Protein 8WPE (pdb70)

Sequence (1898 aa):
MDVRCINWFESHGENRFLYLKSRCRNGETVFIRFPHYFYYVVTDEIYQSLSPPPFNARPMGKMRTIDIDETISYNLDIKDRKCSVADMWLIEEPKKRSIQNATMDEFFNISWFYISNGISPDGCYSLDEQYLTKINNGCYHCDDPRNCFAKEIPRFDIPRSYLFLDIECHFDKKFPSVFINPISHTSYCYIDLSGKRLLFTLINEEMLTEQEIQEAVDRGCLRIQSLMEMDYERELVLCSEIVLLRIAKQLLELTFDYVVTFNGHNFDLRYITNRLELLTGEKIIFRSPDKKEAVHLCIYERNQSSHKGVCGMANTTFHVNNNNGTIFFDLYSFIQKSEKLDSYKLDSISKNAFSCMGKVLNRGVREMTFIGDDTTDAKGKADTFAKVLTTGNYVTVDEDIICKVIRKDILENGFKVVLSCPTLPNDIYKLSFGKDDIDLAQMYKDYNLNIALDMARYCIHDACLCQYLWEYYGVETKTDAGAATYVLPQSMVFEYRASTIIKGPLLKLLLETKTILVRSETKQKFPYEGGKVFAPKQKMFSNNVLIFDYNSLYPNVCIFGNLSPETLVGVVVSTNRLEEEINNQLLLQKYPPPRYITVHCEPRLPNLISEIAIFDRSIEGTIPRLLRTFLAERARYKKMLKQATSSTEKAIYDSMQYTYKIVANSVYGLMGFRNSALYSYASAKSCTSIGRRMILYLESVLNGAELSNGMLRFANTLSNPFYMDDRDINPIVKTSLPIDYRFRFRSVYGDTDSVFTEIDSQDVDKSIEIAKELERLINSRVLFNNFKIEFEAVYKNLIMQSKKKYTTMKYSASSNSKSVPERINKGTSETRRDVSKFHKNMIKTYKTRLSEMLSE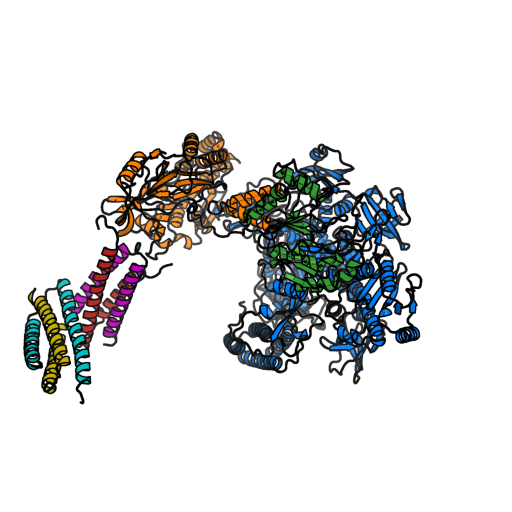GRMNSNQVCIDILRSLETDLRSEFDSRSSPLELFMLSRMHHSNYKSADNPNMYLVTEYNKNNPETIELGERYYFAYICPANVPWTKKLVNIKTYETIIDRSFKLGSNQRIFYEVYFKRLTSEIVNLLDNKVLCISFFQRMFGSRPTFYEAMTSSADLTNLKELLSLYKSLRFSDSVAIEKYNSLVEWGTSTYWKIGVQKVTNVETSISDYYDEVKNKPFNIDPGYYIFLPVYFGSVFIYSKGKNMVELGSGNSFQIPDEIRSACNKVLDSDNGIDFLRFVLLNNRWIMEDAISKYQSPVNIFKLASEYGLNIPNYLEIEIEEDTLFDDELYSIMERSFDDTFPKISISYIKLGELKRQVVDFFKFSFMYIESIKVDRIGDNIFIPSVITKSGKKILVKDVDHLIRSKVREHTFVKVKKKNTFSILYDYDGNGTETRGEVIKRIIDTIGRDYYVNGKYFSKVGIAGLKQLTNKLDINECATVDELVDEINKSGTVKRKIKNQSVFDLSRECLGYPEADFITLVNNMRFKIENCKVVNFNIENTNCLNNPSIETIYGNFNQFVSIFNTVTDVKKRLFEMNSVTISHAPYTITYHDDWEPVMSQLVEFYNEVASWLLRDETSPIPDKFFIQLKQPLRNKRVCVCGIDPYPKDGTGVPFESPNFTKKSIKEIASSISRLTGVIDYKGYNLNIIDGVIPWNYYLSCKLGETKSHAIYWDKISKLLLQHITKHVSVLYCLGKTDFSNIRAKLESPVTTIVGYHPAARDHQFEKDRSFEIINVLLELDNKTPINWAQGFIYRSDLSDLKVATDNIVKDLKKIITRISAVSTVLEDVQAAGISRQFTSMTKAITTLSDLVTEGKSKVVRKKSDLKVATDNIVKDLKKIITRISAVSTVLEDVQAAGISRQFTSMTKAITTLSDLVTEGLSDLKVATDNIVKDLKKIITRISAVSTVLEDVQAAGISRQFTSMTKAITTLSDLVTEGKSKVVRKSDLKVATDNIVKDLKKIITRISAVSTVLEDVQAAGISRQFTSMTKAITTLSDLVTEG

InterPro domains:
  IPR006133 DNA-directed DNA polymerase, family B, exonuclease domain [PF03104] (110-349)
  IPR006134 DNA-directed DNA polymerase, family B, multifunctional domain [PF00136] (489-985)
  IPR006172 DNA-directed DNA polymerase, family B [PR00106] (545-558)
  IPR006172 DNA-directed DNA polymerase, family B [PR00106] (657-669)
  IPR006172 DNA-directed DNA polymerase, family B [PR00106] (747-755)
  IPR006172 DNA-directed DNA polymerase, family B [SM00486] (249-761)
  IPR012337 Ribonuclease H-like superfamily [SSF53098] (1-509)
  IPR013617 DNA-directed DNA polymerase, family B, viral insert domain [PF08408] (350-476)
  IPR013660 DNA polymerase B exonuclease, N-terminal [PF08452] (1-22)
  IPR017964 DNA-directed DNA polymerase, family B, conserved site [PS00116] (749-757)
  IPR023211 DNA polymerase, palm domain superfamily [G3DSA:3.90.1600.10] (528-697)
  IPR023211 DNA polymerase, palm domain superfamily [G3DSA:3.90.1600.10] (730-827)
  IPR036397 Ribonuclease H superfamily [G3DSA:3.30.420.10] (162-387)
  IPR043502 DNA/RNA polymerase superfamily [SSF56672] (500-1002)
  IPR050240 DNA polymerase type-B [PTHR10322] (240-973)

Radius of gyration: 45.63 Å; Cα contacts (8 Å, |Δi|>4): 3535; chains: 7; bounding box: 114×114×117 Å

Nearest PDB structures (foldseek):
  8k8u-assembly1_A  TM=9.767E-01  e=0.000E+00  Monkeypox virus
  8hoy-assembly1_A  TM=9.072E-01  e=0.000E+00  Monkeypox virus
  8j86-assembly1_A  TM=9.464E-01  e=0.000E+00  Monkeypox virus
  8hdz-assembly1_A  TM=9.605E-01  e=0.000E+00  Monkeypox virus
  8q3r-assembly1_E  TM=9.535E-01  e=0.000E+00  Vaccinia virus Copenhagen

Foldseek 3Di:
DKKWFLWKFWDDDDFTKIKTWIAGPVFQIAMEIERQFFKWKDFPVLQVPVPDHAPDKDWLAFFWEWALDFDFDQAPPFDFTDIDGGTMMIGGHRDDDDRPPIFPNVAGSLLVVCQVLVHFSRFMAQFDCVQWDDLDPRYTYGHRSNVRRPGTDDDDDAQAWEKFKDWAWADLAPDDDLVPTATAKIWIQTQGRVRDTFTAMEGACVLADPVQVVVVVVVPEAEDEAQVRDDRNGRYHYYHRQRVLVVVLVVLQDLGQEYEYACCLVPNVQSSQSNNCVPPNDFNWAAAPSRPDIDTWDWDKDWQFAQDFVSFGFDIDTATPHRSNHLYHHVLVLCLVQPDFLASPLQRVQQVQLKFKWFWDDDDQFKTKTWGFCVRGPFQSQLLNLLLVVLDFWKAWAPPRIWGWDDWDRDPGGIITITRDHDDDDGMTMITRHDHPDFRSVCSVVPGSVNSVVVSSVRSSNSVSSVSSCLLLVLSVVLSLQSRQLVDTSSPRRPDDQQSSLSNVLVSLCSVLSYTYHHDDAFDAFDFDFFDWDKFPDQWDQFKWWKKFKDLQLLVLCQQQLLFSRQFRHKHWHLDVVSVVVNVVCCPVPDPCVQKFWFWGQDRDPSTGTIIIIGGNPRRHSLNVSLVSLVVSLVVLVVVLVVDRHVSSVSNSVSSSVVSSVSSVVSLVLCNRSPHSRPPVVSNNSSRRLLNVLQVLVQQQQAFWKAAQQWTAGPAWLADPTDGDDAHRGRGFHFPDHRHDTWHWHFRIDQRRITIIGIRDRFQAVSLVVSVRVQVRCQVHNDDDSIGMDRAWIWHGWRHLIGQFIWTWTGGSPGHRPDGTDIDTTPYLLSDQQAFQLLNVVVVVLVVVLVVVVVVVPDDLVVVVVVSLVVLVVVLVCCLPVVPDDCNRFWGKDFATCSDPDPVDLVVVQLVVCVVVRVDHRGRRRMWTKFQKDFPVDDQAQDDDPRSVRIHTDDPNDDADPRMDGPSLVSSLVSLLSVCLSSPPQPVSQVSCCVRRNDRRDHDDD/DDDPVLVVLVVLLVLCVVCVLQDAVVSLVSNQVSQVVCCVPVVDDDDHRDDDHQNDPCVQADDAPQAKFWDDFAKKKKFFAFFAFKWKQAPNQFTATHGPRHGDDADPLVSVLVVVLCVVDVQWGIWIWGCALNATETRFTHGDPDHGVVSLVSSVVSPHHYFQIDMDGGDDGDIDHQVVVVVVVCVSVDPGGGQWMWMDGPNDTHIYTYGHWDWDWAAWAAWDWDDSDPWWTAIWTAGPVGAIAHAHFVCSCLQQLDDHGGIFTWTDHPRHIYGDRHGHPPPDDSQVSQVRNCVRHHLQWAHQPRTTTGADQADQQLLCVLLVHDGDDDLPVVLVVCVVDVVSVVVLVVADLLRSLCVSRRHHDPLQVVLVVFKDADDDPQAGPDIGGHDCPSCSRSNSVSCVVRVVSSRNSSVSSVVSVVVNPD/DDKDAADDQLRIADADPLCPVLVVVLNVLCNVLVVVVVVFAWQDRSNLLRPLRHPDQQFAAEEAEEAAADLHNGPSAHLDDPVQPDQQQVLVVVLLCVVPVPPPFPGFAQPQWTRYGYYHLQSIAGNRDDCHCVVSRLVVSLSVVLSNQVRHAAYEYADCVSCVCVCVSHPDDHRYHDAHGSPDPPCSSVPDDVLVVQQVSCVVVVHDGTPRVSGTHD/DPDDDDCVVVVVVVVVVVVVVVVVVVVVVVVVVVVVVVPDDDDCPVVVVVVVVVVVVVVVVVVPPDDDD/DVVVVVVVVVVVVVVVVVVVCVVCVVPDDDVVVVVVVVVVVVVVVVVVVVVCVVPVD/DPPCPVVVVVVVVVVVVVVVVVVVVVVVVVVVVVVPDDDDCVVVVVVCVVVVVVVVVVVVVVDPD/DVVVVVVVVVVVVVVVVVVVCVVPVPDDDDPVVVVVVVVVVVVVVVVVVVVCVVPVD

Structure (mmCIF, N/CA/C/O backbone):
data_8WPE
#
_entry.id   8WPE
#
loop_
_entity.id
_entity.type
_entity.pdbx_description
1 polymer 'DNA polymerase'
2 polymer 'A22R DNA polymerase processivity factor'
3 polymer 'E4R Uracil-DNA glycosylase, DNA polymerase processivity factor'
4 polymer 'H5R late gene transcription factor'
5 polymer 'Primer DNA'
6 polymer 'Template DNA'
7 non-polymer "2',3'-DIDEOXY-THYMIDINE-5'-TRIPHOSPHATE"
8 non-polymer 'MAGNESIUM ION'
#
loop_
_atom_site.group_PDB
_atom_site.id
_atom_site.type_symbol
_atom_site.label_atom_id
_atom_site.label_alt_id
_atom_site.label_comp_id
_atom_site.label_asym_id
_atom_site.label_entity_id
_atom_site.label_seq_id
_atom_site.pdbx_PDB_ins_code
_atom_site.Cartn_x
_atom_site.Cartn_y
_atom_site.Cartn_z
_atom_site.occupancy
_atom_site.B_iso_or_equiv
_atom_site.auth_seq_id
_atom_site.auth_comp_id
_atom_site.auth_asym_id
_atom_site.auth_atom_id
_atom_site.pdbx_PDB_model_num
ATOM 1 N N . MET A 1 1 ? 76.315 79.004 181.311 1.00 0.00 1 MET A N 1
ATOM 2 C CA . MET A 1 1 ? 77.704 78.680 181.616 1.00 0.00 1 MET A CA 1
ATOM 3 C C . MET A 1 1 ? 78.602 79.870 181.281 1.00 0.00 1 MET A C 1
ATOM 4 O O . MET A 1 1 ? 78.946 80.106 180.123 1.00 0.00 1 MET A O 1
ATOM 9 N N . ASP A 1 2 ? 78.975 80.614 182.320 1.00 0.00 2 ASP A N 1
ATOM 10 C CA . ASP A 1 2 ? 79.600 81.918 182.158 1.00 0.00 2 ASP A CA 1
ATOM 11 C C . ASP A 1 2 ? 81.091 81.764 181.879 1.00 0.00 2 ASP A C 1
ATOM 12 O O . ASP A 1 2 ? 81.794 81.068 182.614 1.00 0.00 2 ASP A O 1
ATOM 17 N N . VAL A 1 3 ? 81.575 82.411 180.813 1.00 0.00 3 VAL A N 1
ATOM 18 C CA . VAL A 1 3 ? 82.997 82.441 180.494 1.00 0.00 3 VAL A CA 1
ATOM 19 C C . VAL A 1 3 ? 83.411 83.871 180.176 1.00 0.00 3 VAL A C 1
ATOM 20 O O . VAL A 1 3 ? 82.583 84.734 179.876 1.00 0.00 3 VAL A O 1
ATOM 24 N N . ARG A 1 4 ? 84.717 84.112 180.253 1.00 0.00 4 ARG A N 1
ATOM 25 C CA . ARG A 1 4 ? 85.330 85.341 179.769 1.00 0.00 4 ARG A CA 1
ATOM 26 C C . ARG A 1 4 ? 86.429 84.975 178.785 1.00 0.00 4 ARG A C 1
ATOM 27 O O . ARG A 1 4 ? 87.271 84.121 179.080 1.00 0.00 4 ARG A O 1
ATOM 35 N N . CYS A 1 5 ? 86.422 85.626 177.626 1.00 0.00 5 CYS A N 1
ATOM 36 C CA . CYS A 1 5 ? 87.362 85.299 176.562 1.00 0.00 5 CYS A CA 1
ATOM 37 C C . CYS A 1 5 ? 88.760 85.796 176.913 1.00 0.00 5 CYS A C 1
ATOM 38 O O . CYS A 1 5 ? 88.962 86.993 177.142 1.00 0.00 5 CYS A O 1
ATOM 41 N N . ILE A 1 6 ? 89.720 84.880 176.955 1.00 0.00 6 ILE A N 1
ATOM 42 C CA . ILE A 1 6 ? 91.119 85.213 177.203 1.00 0.00 6 ILE A CA 1
ATOM 43 C C . ILE A 1 6 ? 91.895 85.347 175.904 1.00 0.00 6 ILE A C 1
ATOM 44 O O . ILE A 1 6 ? 92.635 86.309 175.713 1.00 0.00 6 ILE A O 1
ATOM 49 N N . ASN A 1 7 ? 91.744 84.379 175.005 1.00 0.00 7 ASN A N 1
ATOM 50 C CA . ASN A 1 7 ? 92.490 84.373 173.756 1.00 0.00 7 ASN A CA 1
ATOM 51 C C . ASN A 1 7 ? 91.728 83.563 172.720 1.00 0.00 7 ASN A C 1
ATOM 52 O O . ASN A 1 7 ? 91.085 82.560 173.045 1.00 0.00 7 ASN A O 1
ATOM 57 N N . TRP A 1 8 ? 91.808 84.012 171.473 1.00 0.00 8 TRP A N 1
ATOM 58 C CA . TRP A 1 8 ? 91.339 83.260 170.322 1.00 0.00 8 TRP A CA 1
ATOM 59 C C . TRP A 1 8 ? 92.539 82.880 169.469 1.00 0.00 8 TRP A C 1
ATOM 60 O O . TRP A 1 8 ? 93.457 83.683 169.282 1.00 0.00 8 TRP A O 1
ATOM 71 N N . PHE A 1 9 ? 92.534 81.655 168.953 1.00 0.00 9 PHE A N 1
ATOM 72 C CA . PHE A 1 9 ? 93.721 81.136 168.291 1.00 0.00 9 PHE A CA 1
ATOM 73 C C . PHE A 1 9 ? 93.320 80.013 167.349 1.00 0.00 9 PHE A C 1
ATOM 74 O O . PHE A 1 9 ? 92.462 79.189 167.679 1.00 0.00 9 PHE A O 1
ATOM 82 N N . GLU A 1 10 ? 93.945 79.997 166.178 1.00 0.00 10 GLU A N 1
ATOM 83 C CA . GLU A 1 10 ? 93.579 79.109 165.087 1.00 0.00 10 GLU A CA 1
ATOM 84 C C . GLU A 1 10 ? 94.494 77.892 165.047 1.00 0.00 10 GLU A C 1
ATOM 85 O O . GLU A 1 10 ? 95.663 77.954 165.434 1.00 0.00 10 GLU A O 1
ATOM 91 N N . SER A 1 11 ? 93.941 76.777 164.579 1.00 0.00 11 SER A N 1
ATOM 92 C CA . SER A 1 11 ? 94.739 75.594 164.303 1.00 0.00 11 SER A CA 1
ATOM 93 C C . SER A 1 11 ? 95.370 75.707 162.923 1.00 0.00 11 SER A C 1
ATOM 94 O O . SER A 1 11 ? 94.768 76.247 161.991 1.00 0.00 11 SER A O 1
ATOM 97 N N . HIS A 1 12 ? 96.590 75.196 162.798 1.00 0.00 12 HIS A N 1
ATOM 98 C CA . HIS A 1 12 ? 97.317 75.197 161.537 1.00 0.00 12 HIS A CA 1
ATOM 99 C C . HIS A 1 12 ? 97.641 73.761 161.156 1.00 0.00 12 HIS A C 1
ATOM 100 O O . HIS A 1 12 ? 98.222 73.019 161.953 1.00 0.00 12 HIS A O 1
ATOM 107 N N . GLY A 1 13 ? 97.263 73.376 159.944 1.00 0.00 13 GLY A N 1
ATOM 108 C CA . GLY A 1 13 ? 97.428 72.012 159.492 1.00 0.00 13 GLY A CA 1
ATOM 109 C C . GLY A 1 13 ? 96.245 71.132 159.864 1.00 0.00 13 GLY A C 1
ATOM 110 O O . GLY A 1 13 ? 95.498 71.409 160.803 1.00 0.00 13 GLY A O 1
ATOM 111 N N . GLU A 1 14 ? 96.104 70.044 159.103 1.00 0.00 14 GLU A N 1
ATOM 112 C CA . GLU A 1 14 ? 95.003 69.060 159.176 1.00 0.00 14 GLU A CA 1
ATOM 113 C C . GLU A 1 14 ? 93.692 69.819 158.971 1.00 0.00 14 GLU A C 1
ATOM 114 O O . GLU A 1 14 ? 93.586 70.595 158.008 1.00 0.00 14 GLU A O 1
ATOM 120 N N . ASN A 1 15 ? 92.689 69.638 159.825 1.00 0.00 15 ASN A N 1
ATOM 121 C CA . ASN A 1 15 ? 91.455 70.401 159.717 1.00 0.00 15 ASN A CA 1
ATOM 122 C C . ASN A 1 15 ? 91.663 71.814 160.245 1.00 0.00 15 ASN A C 1
ATOM 123 O O . ASN A 1 15 ? 92.274 72.015 161.298 1.00 0.00 15 ASN A O 1
ATOM 128 N N . ARG A 1 16 ? 91.157 72.795 159.501 1.00 0.00 16 ARG A N 1
ATOM 129 C CA . ARG A 1 16 ? 91.234 74.187 159.929 1.00 0.00 16 ARG A CA 1
ATOM 130 C C . ARG A 1 16 ? 90.255 74.409 161.073 1.00 0.00 16 ARG A C 1
ATOM 131 O O . ARG A 1 16 ? 89.037 74.335 160.884 1.00 0.00 16 ARG A O 1
ATOM 139 N N . PHE A 1 17 ? 90.784 74.672 162.264 1.00 0.00 17 PHE A N 1
ATOM 140 C CA . PHE A 1 17 ? 89.974 74.831 163.459 1.00 0.00 17 PHE A CA 1
ATOM 141 C C . PHE A 1 17 ? 90.303 76.153 164.131 1.00 0.00 17 PHE A C 1
ATOM 142 O O . PHE A 1 17 ? 91.420 76.665 164.023 1.00 0.00 17 PHE A O 1
ATOM 150 N N . LEU A 1 18 ? 89.313 76.703 164.822 1.00 0.00 18 LEU A N 1
ATOM 151 C CA . LEU A 1 18 ? 89.472 77.921 165.599 1.00 0.00 18 LEU A CA 1
ATOM 152 C C . LEU A 1 18 ? 89.136 77.618 167.048 1.00 0.00 18 LEU A C 1
ATOM 153 O O . LEU A 1 18 ? 88.129 76.964 167.332 1.00 0.00 18 LEU A O 1
ATOM 158 N N . TYR A 1 19 ? 89.977 78.091 167.956 1.00 0.00 19 TYR A N 1
ATOM 159 C CA . TYR A 1 19 ? 89.819 77.809 169.370 1.00 0.00 19 TYR A CA 1
ATOM 160 C C . TYR A 1 19 ? 89.657 79.105 170.146 1.00 0.00 19 TYR A C 1
ATOM 161 O O . TYR A 1 19 ? 90.129 80.167 169.729 1.00 0.00 19 TYR A O 1
ATOM 170 N N . LEU A 1 20 ? 88.977 79.004 171.282 1.00 0.00 20 LEU A N 1
ATOM 171 C CA . LEU A 1 20 ? 88.858 80.092 172.238 1.00 0.00 20 LEU A CA 1
ATOM 172 C C . LEU A 1 20 ? 89.426 79.629 173.569 1.00 0.00 20 LEU A C 1
ATOM 173 O O . LEU A 1 20 ? 89.042 78.572 174.075 1.00 0.00 20 LEU A O 1
ATOM 178 N N . LYS A 1 21 ? 90.337 80.417 174.131 1.00 0.00 21 LYS A N 1
ATOM 179 C CA . LYS A 1 21 ? 90.782 80.220 175.503 1.00 0.00 21 LYS A CA 1
ATOM 180 C C . LYS A 1 21 ? 89.894 81.061 176.408 1.00 0.00 21 LYS A C 1
ATOM 181 O O . LYS A 1 21 ? 89.805 82.279 176.238 1.00 0.00 21 LYS A O 1
ATOM 187 N N . SER A 1 22 ? 89.220 80.412 177.353 1.00 0.00 22 SER A N 1
ATOM 188 C CA . SER A 1 22 ? 88.270 81.106 178.208 1.00 0.00 22 SER A CA 1
ATOM 189 C C . SER A 1 22 ? 88.361 80.574 179.628 1.00 0.00 22 SER A C 1
ATOM 190 O O . SER A 1 22 ? 88.781 79.438 179.860 1.00 0.00 22 SER A O 1
ATOM 193 N N . ARG A 1 23 ? 87.966 81.417 180.579 1.00 0.00 23 ARG A N 1
ATOM 194 C CA . ARG A 1 23 ? 87.902 81.046 181.983 1.00 0.00 23 ARG A CA 1
ATOM 195 C C . ARG A 1 23 ? 86.532 81.396 182.536 1.00 0.00 23 ARG A C 1
ATOM 196 O O . ARG A 1 23 ? 85.947 82.420 182.171 1.00 0.00 23 ARG A O 1
ATOM 204 N N . CYS A 1 24 ? 86.029 80.543 183.420 1.00 0.00 24 CYS A N 1
ATOM 205 C CA . CYS A 1 24 ? 84.756 80.777 184.079 1.00 0.00 24 CYS A CA 1
ATOM 206 C C . CYS A 1 24 ? 84.975 81.629 185.329 1.00 0.00 24 CYS A C 1
ATOM 207 O O . CYS A 1 24 ? 86.057 82.176 185.555 1.00 0.00 24 CYS A O 1
ATOM 210 N N . ARG A 1 25 ? 83.934 81.754 186.153 1.00 0.00 25 ARG A N 1
ATOM 211 C CA . ARG A 1 25 ? 84.044 82.538 187.377 1.00 0.00 25 ARG A CA 1
ATOM 212 C C . ARG A 1 25 ? 84.838 81.812 188.456 1.00 0.00 25 ARG A C 1
ATOM 213 O O . ARG A 1 25 ? 85.494 82.463 189.276 1.00 0.00 25 ARG A O 1
ATOM 221 N N . ASN A 1 26 ? 84.796 80.479 188.475 1.00 0.00 26 ASN A N 1
ATOM 222 C CA . ASN A 1 26 ? 85.529 79.715 189.476 1.00 0.00 26 ASN A CA 1
ATOM 223 C C . ASN A 1 26 ? 87.011 79.572 189.153 1.00 0.00 26 ASN A C 1
ATOM 224 O O . ASN A 1 26 ? 87.777 79.141 190.019 1.00 0.00 26 ASN A O 1
ATOM 229 N N . GLY A 1 27 ? 87.431 79.919 187.938 1.00 0.00 27 GLY A N 1
ATOM 230 C CA . GLY A 1 27 ? 88.827 79.863 187.562 1.00 0.00 27 GLY A CA 1
ATOM 231 C C . GLY A 1 27 ? 89.236 78.662 186.737 1.00 0.00 27 GLY A C 1
ATOM 232 O O . GLY A 1 27 ? 90.432 78.505 186.462 1.00 0.00 27 GLY A O 1
ATOM 233 N N . GLU A 1 28 ? 88.295 77.815 186.331 1.00 0.00 28 GLU A N 1
ATOM 234 C CA . GLU A 1 28 ? 88.612 76.614 185.570 1.00 0.00 28 GLU A CA 1
ATOM 235 C C . GLU A 1 28 ? 88.613 76.967 184.085 1.00 0.00 28 GLU A C 1
ATOM 236 O O . GLU A 1 28 ? 87.617 77.480 183.564 1.00 0.00 28 GLU A O 1
ATOM 242 N N . THR A 1 29 ? 89.731 76.695 183.412 1.00 0.00 29 THR A N 1
ATOM 243 C CA . THR A 1 29 ? 89.931 77.144 182.040 1.00 0.00 29 THR A CA 1
ATOM 244 C C . THR A 1 29 ? 89.128 76.289 181.067 1.00 0.00 29 THR A C 1
ATOM 245 O O . THR A 1 29 ? 89.247 75.059 181.061 1.00 0.00 29 THR A O 1
ATOM 249 N N . VAL A 1 30 ? 88.331 76.947 180.229 1.00 0.00 30 VAL A N 1
ATOM 250 C CA . VAL A 1 30 ? 87.421 76.289 179.301 1.00 0.00 30 VAL A CA 1
ATOM 251 C C . VAL A 1 30 ? 87.850 76.634 177.881 1.00 0.00 30 VAL A C 1
ATOM 252 O O . VAL A 1 30 ? 88.020 77.811 177.547 1.00 0.00 30 VAL A O 1
ATOM 256 N N . PHE A 1 31 ? 88.033 75.609 177.053 1.00 0.00 31 PHE A N 1
ATOM 257 C CA . PHE A 1 31 ? 88.376 75.788 175.651 1.00 0.00 31 PHE A CA 1
ATOM 258 C C . PHE A 1 31 ? 87.181 75.451 174.770 1.00 0.00 31 PHE A C 1
ATOM 259 O O . PHE A 1 31 ? 86.491 74.453 174.996 1.00 0.00 31 PHE A O 1
ATOM 267 N N . ILE A 1 32 ? 86.922 76.302 173.780 1.00 0.00 32 ILE A N 1
ATOM 268 C CA . ILE A 1 32 ? 85.830 76.107 172.833 1.00 0.00 32 ILE A CA 1
ATOM 269 C C . ILE A 1 32 ? 86.426 76.041 171.434 1.00 0.00 32 ILE A C 1
ATOM 270 O O . ILE A 1 32 ? 87.044 77.009 170.975 1.00 0.00 32 ILE A O 1
ATOM 275 N N . ARG A 1 33 ? 86.224 74.917 170.753 1.00 0.00 33 ARG A N 1
ATOM 276 C CA . ARG A 1 33 ? 86.717 74.725 169.396 1.00 0.00 33 ARG A CA 1
ATOM 277 C C . ARG A 1 33 ? 85.615 75.037 168.392 1.00 0.00 33 ARG A C 1
ATOM 278 O O . ARG A 1 33 ? 84.458 74.650 168.583 1.00 0.00 33 ARG A O 1
ATOM 286 N N . PHE A 1 34 ? 85.981 75.741 167.323 1.00 0.00 34 PHE A N 1
ATOM 287 C CA . PHE A 1 34 ? 85.057 76.095 166.263 1.00 0.00 34 PHE A CA 1
ATOM 288 C C . PHE A 1 34 ? 85.536 75.545 164.927 1.00 0.00 34 PHE A C 1
ATOM 289 O O . PHE A 1 34 ? 86.744 75.456 164.687 1.00 0.00 34 PHE A O 1
ATOM 297 N N . PRO A 1 35 ? 84.618 75.174 164.035 1.00 0.00 35 PRO A N 1
ATOM 298 C CA . PRO A 1 35 ? 85.022 74.892 162.656 1.00 0.00 35 PRO A CA 1
ATOM 299 C C . PRO A 1 35 ? 85.308 76.193 161.929 1.00 0.00 35 PRO A C 1
ATOM 300 O O . PRO A 1 35 ? 84.387 76.961 161.637 1.00 0.00 35 PRO A O 1
ATOM 304 N N . HIS A 1 36 ? 86.578 76.461 161.651 1.00 0.00 36 HIS A N 1
ATOM 305 C CA . HIS A 1 36 ? 86.987 77.735 161.080 1.00 0.00 36 HIS A CA 1
ATOM 306 C C . HIS A 1 36 ? 86.888 77.655 159.563 1.00 0.00 36 HIS A C 1
ATOM 307 O O . HIS A 1 36 ? 87.524 76.801 158.937 1.00 0.00 36 HIS A O 1
ATOM 314 N N . TYR A 1 37 ? 86.096 78.546 158.980 1.00 0.00 37 TYR A N 1
ATOM 315 C CA . TYR A 1 37 ? 85.790 78.527 157.561 1.00 0.00 37 TYR A CA 1
ATOM 316 C C . TYR A 1 37 ? 86.504 79.657 156.836 1.00 0.00 37 TYR A C 1
ATOM 317 O O . TYR A 1 37 ? 86.959 80.628 157.441 1.00 0.00 37 TYR A O 1
ATOM 326 N N . PHE A 1 38 ? 86.604 79.503 155.520 1.00 0.00 38 PHE A N 1
ATOM 327 C CA . PHE A 1 38 ? 86.982 80.593 154.636 1.00 0.00 38 PHE A CA 1
ATOM 328 C C . PHE A 1 38 ? 85.705 81.304 154.207 1.00 0.00 38 PHE A C 1
ATOM 329 O O . PHE A 1 38 ? 84.813 80.685 153.619 1.00 0.00 38 PHE A O 1
ATOM 337 N N . TYR A 1 39 ? 85.615 82.595 154.506 1.00 0.00 39 TYR A N 1
ATOM 338 C CA . TYR A 1 39 ? 84.382 83.346 154.335 1.00 0.00 39 TYR A CA 1
ATOM 339 C C . TYR A 1 39 ? 84.442 84.163 153.053 1.00 0.00 39 TYR A C 1
ATOM 340 O O . TYR A 1 39 ? 85.407 84.899 152.822 1.00 0.00 39 TYR A O 1
ATOM 349 N N . TYR A 1 40 ? 83.409 84.030 152.224 1.00 0.00 40 TYR A N 1
ATOM 350 C CA . TYR A 1 40 ? 83.308 84.755 150.968 1.00 0.00 40 TYR A CA 1
ATOM 351 C C . TYR A 1 40 ? 81.933 85.393 150.859 1.00 0.00 40 TYR A C 1
ATOM 352 O O . TYR A 1 40 ? 80.942 84.864 151.370 1.00 0.00 40 TYR A O 1
ATOM 361 N N . VAL A 1 41 ? 81.881 86.543 150.192 1.00 0.00 41 VAL A N 1
ATOM 362 C CA . VAL A 1 41 ? 80.644 87.286 149.989 1.00 0.00 41 VAL A CA 1
ATOM 363 C C . VAL A 1 41 ? 80.401 87.406 148.495 1.00 0.00 41 VAL A C 1
ATOM 364 O O . VAL A 1 41 ? 81.225 87.972 147.767 1.00 0.00 41 VAL A O 1
ATOM 368 N N . VAL A 1 42 ? 79.266 86.878 148.042 1.00 0.00 42 VAL A N 1
ATOM 369 C CA . VAL A 1 42 ? 78.873 86.900 146.644 1.00 0.00 42 VAL A CA 1
ATOM 370 C C . VAL A 1 42 ? 77.454 87.446 146.563 1.00 0.00 42 VAL A C 1
ATOM 371 O O . VAL A 1 42 ? 76.746 87.548 147.565 1.00 0.00 42 VAL A O 1
ATOM 375 N N . THR A 1 43 ? 77.035 87.788 145.346 1.00 0.00 43 THR A N 1
ATOM 376 C CA . THR A 1 43 ? 75.675 88.257 145.116 1.00 0.00 43 THR A CA 1
ATOM 377 C C . THR A 1 43 ? 74.728 87.059 145.062 1.00 0.00 43 THR A C 1
ATOM 378 O O . THR A 1 43 ? 75.120 85.916 145.308 1.00 0.00 43 THR A O 1
ATOM 382 N N . ASP A 1 44 ? 73.460 87.311 144.733 1.00 0.00 44 ASP A N 1
ATOM 383 C CA . ASP A 1 44 ? 72.471 86.237 144.722 1.00 0.00 44 ASP A CA 1
ATOM 384 C C . ASP A 1 44 ? 72.683 85.298 143.540 1.00 0.00 44 ASP A C 1
ATOM 385 O O . ASP A 1 44 ? 72.635 84.073 143.694 1.00 0.00 44 ASP A O 1
ATOM 390 N N . GLU A 1 45 ? 72.929 85.857 142.351 1.00 0.00 45 GLU A N 1
ATOM 391 C CA . GLU A 1 45 ? 73.121 85.032 141.159 1.00 0.00 45 GLU A CA 1
ATOM 392 C C . GLU A 1 45 ? 74.432 84.255 141.222 1.00 0.00 45 GLU A C 1
ATOM 393 O O . GLU A 1 45 ? 74.491 83.089 140.806 1.00 0.00 45 GLU A O 1
ATOM 399 N N . ILE A 1 46 ? 75.490 84.885 141.742 1.00 0.00 46 ILE A N 1
ATOM 400 C CA . ILE A 1 46 ? 76.765 84.196 141.903 1.00 0.00 46 ILE A CA 1
ATOM 401 C C . ILE A 1 46 ? 76.644 83.099 142.959 1.00 0.00 46 ILE A C 1
ATOM 402 O O . ILE A 1 46 ? 77.245 82.030 142.816 1.00 0.00 46 ILE A O 1
ATOM 407 N N . TYR A 1 47 ? 75.840 83.322 144.006 1.00 0.00 47 TYR A N 1
ATOM 408 C CA . TYR A 1 47 ? 75.557 82.255 144.967 1.00 0.00 47 TYR A CA 1
ATOM 409 C C . TYR A 1 47 ? 74.775 81.115 144.321 1.00 0.00 47 TYR A C 1
ATOM 410 O O . TYR A 1 47 ? 75.008 79.941 144.632 1.00 0.00 47 TYR A O 1
ATOM 419 N N . GLN A 1 48 ? 73.843 81.441 143.419 1.00 0.00 48 GLN A N 1
ATOM 420 C CA . GLN A 1 48 ? 73.119 80.397 142.702 1.00 0.00 48 GLN A CA 1
ATOM 421 C C . GLN A 1 48 ? 74.009 79.635 141.724 1.00 0.00 48 GLN A C 1
ATOM 422 O O . GLN A 1 48 ? 73.693 78.489 141.389 1.00 0.00 48 GLN A O 1
ATOM 428 N N . SER A 1 49 ? 75.106 80.234 141.261 1.00 0.00 49 SER A N 1
ATOM 429 C CA . SER A 1 49 ? 76.028 79.568 140.338 1.00 0.00 49 SER A CA 1
ATOM 430 C C . SER A 1 49 ? 77.439 79.567 140.930 1.00 0.00 49 SER A C 1
ATOM 431 O O . SER A 1 49 ? 78.256 80.435 140.618 1.00 0.00 49 SER A O 1
ATOM 434 N N . LEU A 1 50 ? 77.729 78.568 141.770 1.00 0.00 50 LEU A N 1
ATOM 435 C CA . LEU A 1 50 ? 79.057 78.396 142.354 1.00 0.00 50 LEU A CA 1
ATOM 436 C C . LEU A 1 50 ? 79.720 77.085 141.951 1.00 0.00 50 LEU A C 1
ATOM 437 O O . LEU A 1 50 ? 80.780 76.755 142.490 1.00 0.00 50 LEU A O 1
ATOM 442 N N . SER A 1 51 ? 79.142 76.351 140.996 1.00 0.00 51 SER A N 1
ATOM 443 C CA . SER A 1 51 ? 79.505 75.035 140.454 1.00 0.00 51 SER A CA 1
ATOM 444 C C . SER A 1 51 ? 79.487 73.935 141.549 1.00 0.00 51 SER A C 1
ATOM 445 O O . SER A 1 51 ? 78.506 73.178 141.520 1.00 0.00 51 SER A O 1
ATOM 448 N N . PRO A 1 52 ? 80.420 73.729 142.510 1.00 0.00 52 PRO A N 1
ATOM 449 C CA . PRO A 1 52 ? 80.023 72.965 143.699 1.00 0.00 52 PRO A CA 1
ATOM 450 C C . PRO A 1 52 ? 79.234 73.826 144.667 1.00 0.00 52 PRO A C 1
ATOM 451 O O . PRO A 1 52 ? 79.456 75.046 144.761 1.00 0.00 52 PRO A O 1
ATOM 455 N N . PRO A 1 53 ? 78.295 73.238 145.407 1.00 0.00 53 PRO A N 1
ATOM 456 C CA . PRO A 1 53 ? 77.503 74.010 146.374 1.00 0.00 53 PRO A CA 1
ATOM 457 C C . PRO A 1 53 ? 78.325 74.362 147.601 1.00 0.00 53 PRO A C 1
ATOM 458 O O . PRO A 1 53 ? 79.327 73.693 147.898 1.00 0.00 53 PRO A O 1
ATOM 462 N N . PRO A 1 54 ? 77.948 75.411 148.331 1.00 0.00 54 PRO A N 1
ATOM 463 C CA . PRO A 1 54 ? 78.675 75.759 149.557 1.00 0.00 54 PRO A CA 1
ATOM 464 C C . PRO A 1 54 ? 78.428 74.764 150.682 1.00 0.00 54 PRO A C 1
ATOM 465 O O . PRO A 1 54 ? 77.413 74.067 150.733 1.00 0.00 54 PRO A O 1
ATOM 469 N N . PHE A 1 55 ? 79.400 74.710 151.598 1.00 0.00 55 PHE A N 1
ATOM 470 C CA . PHE A 1 55 ? 79.223 73.970 152.844 1.00 0.00 55 PHE A CA 1
ATOM 471 C C . PHE A 1 55 ? 78.188 74.623 153.750 1.00 0.00 55 PHE A C 1
ATOM 472 O O . PHE A 1 55 ? 77.343 73.933 154.332 1.00 0.00 55 PHE A O 1
ATOM 480 N N . ASN A 1 56 ? 78.228 75.945 153.875 1.00 0.00 56 ASN A N 1
ATOM 481 C CA . ASN A 1 56 ? 77.246 76.656 154.675 1.00 0.00 56 ASN A CA 1
ATOM 482 C C . ASN A 1 56 ? 77.022 78.017 154.039 1.00 0.00 56 ASN A C 1
ATOM 483 O O . ASN A 1 56 ? 77.960 78.637 153.534 1.00 0.00 56 ASN A O 1
ATOM 488 N N . ALA A 1 57 ? 75.771 78.466 154.063 1.00 0.00 57 ALA A N 1
ATOM 489 C CA . ALA A 1 57 ? 75.394 79.746 153.488 1.00 0.00 57 ALA A CA 1
ATOM 490 C C . ALA A 1 57 ? 74.491 80.480 154.464 1.00 0.00 57 ALA A C 1
ATOM 491 O O . ALA A 1 57 ? 73.590 79.882 155.058 1.00 0.00 57 ALA A O 1
ATOM 493 N N . ARG A 1 58 ? 74.741 81.775 154.626 1.00 0.00 58 ARG A N 1
ATOM 494 C CA . ARG A 1 58 ? 73.984 82.608 155.538 1.00 0.00 58 ARG A CA 1
ATOM 495 C C . ARG A 1 58 ? 73.393 83.789 154.782 1.00 0.00 58 ARG A C 1
ATOM 496 O O . ARG A 1 58 ? 74.128 84.490 154.073 1.00 0.00 58 ARG A O 1
ATOM 504 N N . PRO A 1 59 ? 72.076 84.030 154.884 1.00 0.00 59 PRO A N 1
ATOM 505 C CA . PRO A 1 59 ? 71.487 85.213 154.237 1.00 0.00 59 PRO A CA 1
ATOM 506 C C . PRO A 1 59 ? 71.973 86.508 154.863 1.00 0.00 59 PRO A C 1
ATOM 507 O O . PRO A 1 59 ? 71.706 86.795 156.034 1.00 0.00 59 PRO A O 1
ATOM 511 N N . MET A 1 60 ? 72.699 87.292 154.076 1.00 0.00 60 MET A N 1
ATOM 512 C CA . MET A 1 60 ? 73.374 88.479 154.569 1.00 0.00 60 MET A CA 1
ATOM 513 C C . MET A 1 60 ? 72.523 89.728 154.385 1.00 0.00 60 MET A C 1
ATOM 514 O O . MET A 1 60 ? 72.953 90.822 154.765 1.00 0.00 60 MET A O 1
ATOM 519 N N . GLY A 1 61 ? 71.322 89.581 153.831 1.00 0.00 61 GLY A N 1
ATOM 520 C CA . GLY A 1 61 ? 70.435 90.694 153.573 1.00 0.00 61 GLY A CA 1
ATOM 521 C C . GLY A 1 61 ? 70.699 91.355 152.234 1.00 0.00 61 GLY A C 1
ATOM 522 O O . GLY A 1 61 ? 71.698 91.104 151.554 1.00 0.00 61 GLY A O 1
ATOM 523 N N . LYS A 1 62 ? 69.770 92.225 151.849 1.00 0.00 62 LYS A N 1
ATOM 524 C CA . LYS A 1 62 ? 69.895 92.997 150.616 1.00 0.00 62 LYS A CA 1
ATOM 525 C C . LYS A 1 62 ? 70.906 94.108 150.863 1.00 0.00 62 LYS A C 1
ATOM 526 O O . LYS A 1 62 ? 70.578 95.144 151.444 1.00 0.00 62 LYS A O 1
ATOM 532 N N . MET A 1 63 ? 72.147 93.898 150.430 1.00 0.00 63 MET A N 1
ATOM 533 C CA . MET A 1 63 ? 73.232 94.805 150.771 1.00 0.00 63 MET A CA 1
ATOM 534 C C . MET A 1 63 ? 73.708 95.523 149.516 1.00 0.00 63 MET A C 1
ATOM 535 O O . MET A 1 63 ? 73.904 94.897 148.470 1.00 0.00 63 MET A O 1
ATOM 540 N N . ARG A 1 64 ? 73.887 96.835 149.629 1.00 0.00 64 ARG A N 1
ATOM 541 C CA . ARG A 1 64 ? 74.354 97.643 148.513 1.00 0.00 64 ARG A CA 1
ATOM 542 C C . ARG A 1 64 ? 75.843 97.419 148.275 1.00 0.00 64 ARG A C 1
ATOM 543 O O . ARG A 1 64 ? 76.629 97.317 149.219 1.00 0.00 64 ARG A O 1
ATOM 551 N N . THR A 1 65 ? 76.232 97.329 147.006 1.00 0.00 65 THR A N 1
ATOM 552 C CA . THR A 1 65 ? 77.636 97.248 146.616 1.00 0.00 65 THR A CA 1
ATOM 553 C C . THR A 1 65 ? 77.985 98.507 145.836 1.00 0.00 65 THR A C 1
ATOM 554 O O . THR A 1 65 ? 77.468 98.726 144.738 1.00 0.00 65 THR A O 1
ATOM 558 N N . ILE A 1 66 ? 78.865 99.326 146.403 1.00 0.00 66 ILE A N 1
ATOM 559 C CA . ILE A 1 66 ? 79.258 100.601 145.821 1.00 0.00 66 ILE A CA 1
ATOM 560 C C . ILE A 1 66 ? 80.663 100.460 145.260 1.00 0.00 66 ILE A C 1
ATOM 561 O O . ILE A 1 66 ? 81.581 100.026 145.967 1.00 0.00 66 ILE A O 1
ATOM 566 N N . ASP A 1 67 ? 80.829 100.822 143.992 1.00 0.00 67 ASP A N 1
ATOM 567 C CA . ASP A 1 67 ? 82.127 100.759 143.334 1.00 0.00 67 ASP A CA 1
ATOM 568 C C . ASP A 1 67 ? 82.919 102.008 143.700 1.00 0.00 67 ASP A C 1
ATOM 569 O O . ASP A 1 67 ? 82.638 103.098 143.193 1.00 0.00 67 ASP A O 1
ATOM 574 N N . ILE A 1 68 ? 83.902 101.859 144.583 1.00 0.00 68 ILE A N 1
ATOM 575 C CA . ILE A 1 68 ? 84.653 103.018 145.091 1.00 0.00 68 ILE A CA 1
ATOM 576 C C . ILE A 1 68 ? 85.842 103.212 144.154 1.00 0.00 68 ILE A C 1
ATOM 577 O O . ILE A 1 68 ? 86.983 102.824 144.418 1.00 0.00 68 ILE A O 1
ATOM 582 N N . ASP A 1 69 ? 85.571 103.862 143.027 1.00 0.00 69 ASP A N 1
ATOM 583 C CA . ASP A 1 69 ? 86.595 104.195 142.050 1.00 0.00 69 ASP A CA 1
ATOM 584 C C . ASP A 1 69 ? 86.577 105.696 141.821 1.00 0.00 69 ASP A C 1
ATOM 585 O O . ASP A 1 69 ? 85.520 106.275 141.553 1.00 0.00 69 ASP A O 1
ATOM 590 N N . GLU A 1 70 ? 87.744 106.320 141.929 1.00 0.00 70 GLU A N 1
ATOM 591 C CA . GLU A 1 70 ? 87.861 107.767 141.790 1.00 0.00 70 GLU A CA 1
ATOM 592 C C . GLU A 1 70 ? 88.232 108.084 140.348 1.00 0.00 70 GLU A C 1
ATOM 593 O O . GLU A 1 70 ? 89.409 108.086 139.981 1.00 0.00 70 GLU A O 1
ATOM 599 N N . THR A 1 71 ? 87.222 108.346 139.528 1.00 0.00 71 THR A N 1
ATOM 600 C CA . THR A 1 71 ? 87.413 108.784 138.153 1.00 0.00 71 THR A CA 1
ATOM 601 C C . THR A 1 71 ? 87.085 110.266 138.086 1.00 0.00 71 THR A C 1
ATOM 602 O O . THR A 1 71 ? 85.968 110.672 138.425 1.00 0.00 71 THR A O 1
ATOM 606 N N . ILE A 1 72 ? 88.059 111.071 137.662 1.00 0.00 72 ILE A N 1
ATOM 607 C CA . ILE A 1 72 ? 87.849 112.509 137.598 1.00 0.00 72 ILE A CA 1
ATOM 608 C C . ILE A 1 72 ? 86.964 112.847 136.406 1.00 0.00 72 ILE A C 1
ATOM 609 O O . ILE A 1 72 ? 87.050 112.224 135.339 1.00 0.00 72 ILE A O 1
ATOM 614 N N . SER A 1 73 ? 86.077 113.814 136.600 1.00 0.00 73 SER A N 1
ATOM 615 C CA . SER A 1 73 ? 85.196 114.299 135.553 1.00 0.00 73 SER A CA 1
ATOM 616 C C . SER A 1 73 ? 85.567 115.733 135.219 1.00 0.00 73 SER A C 1
ATOM 617 O O . SER A 1 73 ? 85.829 116.541 136.114 1.00 0.00 73 SER A O 1
ATOM 620 N N . TYR A 1 74 ? 85.609 116.046 133.930 1.00 0.00 74 TYR A N 1
ATOM 621 C CA . TYR A 1 74 ? 85.956 117.390 133.495 1.00 0.00 74 TYR A CA 1
ATOM 622 C C . TYR A 1 74 ? 84.740 118.292 133.369 1.00 0.00 74 TYR A C 1
ATOM 623 O O . TYR A 1 74 ? 84.888 119.476 133.051 1.00 0.00 74 TYR A O 1
ATOM 632 N N . ASN A 1 75 ? 83.552 117.753 133.617 1.00 0.00 75 ASN A N 1
ATOM 633 C CA . ASN A 1 75 ? 82.294 118.478 133.561 1.00 0.00 75 ASN A CA 1
ATOM 634 C C . ASN A 1 75 ? 81.388 117.940 134.665 1.00 0.00 75 ASN A C 1
ATOM 635 O O . ASN A 1 75 ? 81.772 117.040 135.417 1.00 0.00 75 ASN A O 1
ATOM 640 N N . LEU A 1 76 ? 80.176 118.487 134.777 1.00 0.00 76 LEU A N 1
ATOM 641 C CA . LEU A 1 76 ? 79.226 117.985 135.763 1.00 0.00 76 LEU A CA 1
ATOM 642 C C . LEU A 1 76 ? 78.223 117.010 135.170 1.00 0.00 76 LEU A C 1
ATOM 643 O O . LEU A 1 76 ? 77.067 116.962 135.605 1.00 0.00 76 LEU A O 1
ATOM 648 N N . ASP A 1 77 ? 78.645 116.226 134.190 1.00 0.00 77 ASP A N 1
ATOM 649 C CA . ASP A 1 77 ? 77.922 115.018 133.800 1.00 0.00 77 ASP A CA 1
ATOM 650 C C . ASP A 1 77 ? 78.496 113.803 134.516 1.00 0.00 77 ASP A C 1
ATOM 651 O O . ASP A 1 77 ? 78.886 112.820 133.885 1.00 0.00 77 ASP A O 1
ATOM 656 N N . ILE A 1 78 ? 78.577 113.872 135.846 1.00 0.00 78 ILE A N 1
ATOM 657 C CA . ILE A 1 78 ? 79.055 112.738 136.630 1.00 0.00 78 ILE A CA 1
ATOM 658 C C . ILE A 1 78 ? 77.999 111.645 136.591 1.00 0.00 78 ILE A C 1
ATOM 659 O O . ILE A 1 78 ? 76.863 111.847 137.036 1.00 0.00 78 ILE A O 1
ATOM 664 N N . LYS A 1 79 ? 78.361 110.495 136.031 1.00 0.00 79 LYS A N 1
ATOM 665 C CA . LYS A 1 79 ? 77.497 109.330 136.122 1.00 0.00 79 LYS A CA 1
ATOM 666 C C . LYS A 1 79 ? 77.427 108.866 137.568 1.00 0.00 79 LYS A C 1
ATOM 667 O O . LYS A 1 79 ? 78.399 108.996 138.317 1.00 0.00 79 LYS A O 1
ATOM 673 N N . ASP A 1 80 ? 76.260 108.354 137.959 1.00 0.00 80 ASP A N 1
ATOM 674 C CA . ASP A 1 80 ? 76.027 107.955 139.342 1.00 0.00 80 ASP A CA 1
ATOM 675 C C . ASP A 1 80 ? 76.955 106.814 139.735 1.00 0.00 80 ASP A C 1
ATOM 676 O O . ASP A 1 80 ? 77.254 105.931 138.926 1.00 0.00 80 ASP A O 1
ATOM 681 N N . ARG A 1 81 ? 77.451 106.881 140.969 1.00 0.00 81 ARG A N 1
ATOM 682 C CA . ARG A 1 81 ? 78.383 105.885 141.475 1.00 0.00 81 ARG A CA 1
ATOM 683 C C . ARG A 1 81 ? 77.694 104.530 141.556 1.00 0.00 81 ARG A C 1
ATOM 684 O O . ARG A 1 81 ? 76.544 104.430 141.993 1.00 0.00 81 ARG A O 1
ATOM 692 N N . LYS A 1 82 ? 78.402 103.491 141.114 1.00 0.00 82 LYS A N 1
ATOM 693 C CA . LYS A 1 82 ? 77.780 102.211 140.803 1.00 0.00 82 LYS A CA 1
ATOM 694 C C . LYS A 1 82 ? 77.320 101.482 142.056 1.00 0.00 82 LYS A C 1
ATOM 695 O O . LYS A 1 82 ? 78.085 100.733 142.670 1.00 0.00 82 LYS A O 1
ATOM 701 N N . CYS A 1 83 ? 76.062 101.696 142.433 1.00 0.00 83 CYS A N 1
ATOM 702 C CA . CYS A 1 83 ? 75.451 101.008 143.559 1.00 0.00 83 CYS A CA 1
ATOM 703 C C . CYS A 1 83 ? 74.549 99.901 143.025 1.00 0.00 83 CYS A C 1
ATOM 704 O O . CYS A 1 83 ? 73.649 100.155 142.217 1.00 0.00 83 CYS A O 1
ATOM 707 N N . SER A 1 84 ? 74.817 98.670 143.451 1.00 0.00 84 SER A N 1
ATOM 708 C CA . SER A 1 84 ? 74.055 97.497 143.028 1.00 0.00 84 SER A CA 1
ATOM 709 C C . SER A 1 84 ? 73.530 96.819 144.287 1.00 0.00 84 SER A C 1
ATOM 710 O O . SER A 1 84 ? 74.245 96.044 144.930 1.00 0.00 84 SER A O 1
ATOM 713 N N . VAL A 1 85 ? 72.283 97.111 144.635 1.00 0.00 85 VAL A N 1
ATOM 714 C CA . VAL A 1 85 ? 71.686 96.633 145.875 1.00 0.00 85 VAL A CA 1
ATOM 715 C C . VAL A 1 85 ? 71.111 95.248 145.596 1.00 0.00 85 VAL A C 1
ATOM 716 O O . VAL A 1 85 ? 70.142 95.111 144.845 1.00 0.00 85 VAL A O 1
ATOM 720 N N . ALA A 1 86 ? 71.709 94.218 146.193 1.00 0.00 86 ALA A N 1
ATOM 721 C CA . ALA A 1 86 ? 71.309 92.844 145.932 1.00 0.00 86 ALA A CA 1
ATOM 722 C C . ALA A 1 86 ? 71.374 92.035 147.218 1.00 0.00 86 ALA A C 1
ATOM 723 O O . ALA A 1 86 ? 72.089 92.384 148.159 1.00 0.00 86 ALA A O 1
ATOM 725 N N . ASP A 1 87 ? 70.605 90.946 147.248 1.00 0.00 87 ASP A N 1
ATOM 726 C CA . ASP A 1 87 ? 70.651 90.021 148.373 1.00 0.00 87 ASP A CA 1
ATOM 727 C C . ASP A 1 87 ? 71.969 89.260 148.369 1.00 0.00 87 ASP A C 1
ATOM 728 O O . ASP A 1 87 ? 72.432 88.792 147.325 1.00 0.00 87 ASP A O 1
ATOM 733 N N . MET A 1 88 ? 72.581 89.143 149.545 1.00 0.00 88 MET A N 1
ATOM 734 C CA . MET A 1 88 ? 73.948 88.658 149.658 1.00 0.00 88 MET A CA 1
ATOM 735 C C . MET A 1 88 ? 73.997 87.417 150.535 1.00 0.00 88 MET A C 1
ATOM 736 O O . MET A 1 88 ? 73.116 87.187 151.368 1.00 0.00 88 MET A O 1
ATOM 741 N N . TRP A 1 89 ? 75.028 86.606 150.320 1.00 0.00 89 TRP A N 1
ATOM 742 C CA . TRP A 1 89 ? 75.197 85.352 151.035 1.00 0.00 89 TRP A CA 1
ATOM 743 C C . TRP A 1 89 ? 76.627 85.234 151.536 1.00 0.00 89 TRP A C 1
ATOM 744 O O . TRP A 1 89 ? 77.567 85.680 150.871 1.00 0.00 89 TRP A O 1
ATOM 755 N N . LEU A 1 90 ? 76.783 84.634 152.713 1.00 0.00 90 LEU A N 1
ATOM 756 C CA . LEU A 1 90 ? 78.093 84.390 153.305 1.00 0.00 90 LEU A CA 1
ATOM 757 C C . LEU A 1 90 ? 78.475 82.940 153.048 1.00 0.00 90 LEU A C 1
ATOM 758 O O . LEU A 1 90 ? 77.882 82.022 153.623 1.00 0.00 90 LEU A O 1
ATOM 763 N N . ILE A 1 91 ? 79.471 82.737 152.193 1.00 0.00 91 ILE A N 1
ATOM 764 C CA . ILE A 1 91 ? 79.913 81.400 151.808 1.00 0.00 91 ILE A CA 1
ATOM 765 C C . ILE A 1 91 ? 80.938 80.934 152.833 1.00 0.00 91 ILE A C 1
ATOM 766 O O . ILE A 1 91 ? 82.037 81.483 152.918 1.00 0.00 91 ILE A O 1
ATOM 771 N N . GLU A 1 92 ? 80.578 79.918 153.613 1.00 0.00 92 GLU A N 1
ATOM 772 C CA . GLU A 1 92 ? 81.461 79.349 154.623 1.00 0.00 92 GLU A CA 1
ATOM 773 C C . GLU A 1 92 ? 82.093 78.087 154.049 1.00 0.00 92 GLU A C 1
ATOM 774 O O . GLU A 1 92 ? 81.438 77.045 153.950 1.00 0.00 92 GLU A O 1
ATOM 780 N N . GLU A 1 93 ? 83.366 78.182 153.677 1.00 0.00 93 GLU A N 1
ATOM 781 C CA . GLU A 1 93 ? 84.078 77.081 153.052 1.00 0.00 93 GLU A CA 1
ATOM 782 C C . GLU A 1 93 ? 85.178 76.576 153.968 1.00 0.00 93 GLU A C 1
ATOM 783 O O . GLU A 1 93 ? 85.998 77.379 154.433 1.00 0.00 93 GLU A O 1
ATOM 789 N N . PRO A 1 94 ? 85.217 75.272 154.268 1.00 0.00 94 PRO A N 1
ATOM 790 C CA . PRO A 1 94 ? 86.305 74.744 155.109 1.00 0.00 94 PRO A CA 1
ATOM 791 C C . PRO A 1 94 ? 87.675 74.833 154.459 1.00 0.00 94 PRO A C 1
ATOM 792 O O . PRO A 1 94 ? 88.678 74.959 155.173 1.00 0.00 94 PRO A O 1
ATOM 796 N N . LYS A 1 95 ? 87.749 74.768 153.135 1.00 0.00 95 LYS A N 1
ATOM 797 C CA . LYS A 1 95 ? 88.992 74.936 152.399 1.00 0.00 95 LYS A CA 1
ATOM 798 C C . LYS A 1 95 ? 88.936 76.254 151.637 1.00 0.00 95 LYS A C 1
ATOM 799 O O . LYS A 1 95 ? 87.865 76.834 151.444 1.00 0.00 95 LYS A O 1
ATOM 805 N N . LYS A 1 96 ? 90.102 76.733 151.211 1.00 0.00 96 LYS A N 1
ATOM 806 C CA . LYS A 1 96 ? 90.153 77.984 150.465 1.00 0.00 96 LYS A CA 1
ATOM 807 C C . LYS A 1 96 ? 89.603 77.782 149.058 1.00 0.00 96 LYS A C 1
ATOM 808 O O . LYS A 1 96 ? 89.992 76.845 148.355 1.00 0.00 96 LYS A O 1
ATOM 814 N N . ARG A 1 97 ? 88.695 78.665 148.650 1.00 0.00 97 ARG A N 1
ATOM 815 C CA . ARG A 1 97 ? 88.004 78.554 147.374 1.00 0.00 97 ARG A CA 1
ATOM 816 C C . ARG A 1 97 ? 88.210 79.828 146.569 1.00 0.00 97 ARG A C 1
ATOM 817 O O . ARG A 1 97 ? 88.005 80.932 147.082 1.00 0.00 97 ARG A O 1
ATOM 825 N N . SER A 1 98 ? 88.611 79.671 145.311 1.00 0.00 98 SER A N 1
ATOM 826 C CA . SER A 1 98 ? 88.760 80.797 144.396 1.00 0.00 98 SER A CA 1
ATOM 827 C C . SER A 1 98 ? 87.415 81.039 143.722 1.00 0.00 98 SER A C 1
ATOM 828 O O . SER A 1 98 ? 86.973 80.235 142.894 1.00 0.00 98 SER A O 1
ATOM 831 N N . ILE A 1 99 ? 86.764 82.141 144.080 1.00 0.00 99 ILE A N 1
ATOM 832 C CA . ILE A 1 99 ? 85.435 82.475 143.582 1.00 0.00 99 ILE A CA 1
ATOM 833 C C . ILE A 1 99 ? 85.553 83.714 142.709 1.00 0.00 99 ILE A C 1
ATOM 834 O O . ILE A 1 99 ? 86.074 84.747 143.151 1.00 0.00 99 ILE A O 1
ATOM 839 N N . GLN A 1 100 ? 85.077 83.609 141.471 1.00 0.00 100 GLN A N 1
ATOM 840 C CA . GLN A 1 100 ? 85.065 84.750 140.568 1.00 0.00 100 GLN A CA 1
ATOM 841 C C . GLN A 1 100 ? 84.032 85.776 141.020 1.00 0.00 100 GLN A C 1
ATOM 842 O O . GLN A 1 100 ? 82.914 85.420 141.407 1.00 0.00 100 GLN A O 1
ATOM 848 N N . ASN A 1 101 ? 84.436 87.054 140.981 1.00 0.00 101 ASN A N 1
ATOM 849 C CA . ASN A 1 101 ? 83.613 88.214 141.348 1.00 0.00 101 ASN A CA 1
ATOM 850 C C . ASN A 1 101 ? 83.102 88.139 142.786 1.00 0.00 101 ASN A C 1
ATOM 851 O O . ASN A 1 101 ? 82.000 88.602 143.090 1.00 0.00 101 ASN A O 1
ATOM 856 N N . ALA A 1 102 ? 83.895 87.556 143.680 1.00 0.00 102 ALA A N 1
ATOM 857 C CA . ALA A 1 102 ? 83.560 87.547 145.096 1.00 0.00 102 ALA A CA 1
ATOM 858 C C . ALA A 1 102 ? 84.010 88.848 145.743 1.00 0.00 102 ALA A C 1
ATOM 859 O O . ALA A 1 102 ? 85.113 89.338 145.484 1.00 0.00 102 ALA A O 1
ATOM 861 N N . THR A 1 103 ? 83.150 89.407 146.583 1.00 0.00 103 THR A N 1
ATOM 862 C CA . THR A 1 103 ? 83.392 90.693 147.216 1.00 0.00 103 THR A CA 1
ATOM 863 C C . THR A 1 103 ? 83.743 90.499 148.686 1.00 0.00 103 THR A C 1
ATOM 864 O O . THR A 1 103 ? 83.678 89.386 149.219 1.00 0.00 103 THR A O 1
ATOM 868 N N . MET A 1 104 ? 84.127 91.618 149.320 1.00 0.00 104 MET A N 1
ATOM 869 C CA . MET A 1 104 ? 84.519 91.688 150.737 1.00 0.00 104 MET A CA 1
ATOM 870 C C . MET A 1 104 ? 85.673 90.739 151.058 1.00 0.00 104 MET A C 1
ATOM 871 O O . MET A 1 104 ? 85.712 90.113 152.120 1.00 0.00 104 MET A O 1
ATOM 876 N N . ASP A 1 105 ? 86.624 90.638 150.133 1.00 0.00 105 ASP A N 1
ATOM 877 C CA . ASP A 1 105 ? 87.755 89.731 150.272 1.00 0.00 105 ASP A CA 1
ATOM 878 C C . ASP A 1 105 ? 88.925 90.321 151.053 1.00 0.00 105 ASP A C 1
ATOM 879 O O . ASP A 1 105 ? 89.886 89.598 151.336 1.00 0.00 105 ASP A O 1
ATOM 884 N N . GLU A 1 106 ? 88.870 91.608 151.400 1.00 0.00 106 GLU A N 1
ATOM 885 C CA . GLU A 1 106 ? 89.935 92.210 152.191 1.00 0.00 106 GLU A CA 1
ATOM 886 C C . GLU A 1 106 ? 89.868 91.786 153.652 1.00 0.00 106 GLU A C 1
ATOM 887 O O . GLU A 1 106 ? 90.896 91.773 154.337 1.00 0.00 106 GLU A O 1
ATOM 893 N N . PHE A 1 107 ? 88.685 91.433 154.139 1.00 0.00 107 PHE A N 1
ATOM 894 C CA . PHE A 1 107 ? 88.520 91.045 155.530 1.00 0.00 107 PHE A CA 1
ATOM 895 C C . PHE A 1 107 ? 88.987 89.614 155.753 1.00 0.00 107 PHE A C 1
ATOM 896 O O . PHE A 1 107 ? 88.959 88.775 154.849 1.00 0.00 107 PHE A O 1
ATOM 904 N N . PHE A 1 108 ? 89.411 89.344 156.979 1.00 0.00 108 PHE A N 1
ATOM 905 C CA . PHE A 1 108 ? 89.966 88.052 157.341 1.00 0.00 108 PHE A CA 1
ATOM 906 C C . PHE A 1 108 ? 88.856 87.136 157.837 1.00 0.00 108 PHE A C 1
ATOM 907 O O . PHE A 1 108 ? 87.761 87.582 158.184 1.00 0.00 108 PHE A O 1
ATOM 915 N N . ASN A 1 109 ? 89.153 85.837 157.865 1.00 0.00 109 ASN A N 1
ATOM 916 C CA . ASN A 1 109 ? 88.160 84.855 158.286 1.00 0.00 109 ASN A CA 1
ATOM 917 C C . ASN A 1 109 ? 87.859 84.936 159.775 1.00 0.00 109 ASN A C 1
ATOM 918 O O . ASN A 1 109 ? 86.771 84.534 160.196 1.00 0.00 109 ASN A O 1
ATOM 923 N N . ILE A 1 110 ? 88.792 85.446 160.576 1.00 0.00 110 ILE A N 1
ATOM 924 C CA . ILE A 1 110 ? 88.573 85.529 162.014 1.00 0.00 110 ILE A CA 1
ATOM 925 C C . ILE A 1 110 ? 87.615 86.674 162.355 1.00 0.00 110 ILE A C 1
ATOM 926 O O . ILE A 1 110 ? 86.719 86.523 163.199 1.00 0.00 110 ILE A O 1
ATOM 931 N N . SER A 1 111 ? 87.758 87.821 161.679 1.00 0.00 111 SER A N 1
ATOM 932 C CA . SER A 1 111 ? 86.808 88.918 161.850 1.00 0.00 111 SER A CA 1
ATOM 933 C C . SER A 1 111 ? 85.433 88.536 161.323 1.00 0.00 111 SER A C 1
ATOM 934 O O . SER A 1 111 ? 84.408 88.907 161.909 1.00 0.00 111 SER A O 1
ATOM 937 N N . TRP A 1 112 ? 85.399 87.786 160.221 1.00 0.00 112 TRP A N 1
ATOM 938 C CA . TRP A 1 112 ? 84.144 87.263 159.700 1.00 0.00 112 TRP A CA 1
ATOM 939 C C . TRP A 1 112 ? 83.509 86.260 160.651 1.00 0.00 112 TRP A C 1
ATOM 940 O O . TRP A 1 112 ? 82.280 86.158 160.705 1.00 0.00 112 TRP A O 1
ATOM 951 N N . PHE A 1 113 ? 84.327 85.493 161.375 1.00 0.00 113 PHE A N 1
ATOM 952 C CA . PHE A 1 113 ? 83.797 84.640 162.431 1.00 0.00 113 PHE A CA 1
ATOM 953 C C . PHE A 1 113 ? 83.191 85.475 163.547 1.00 0.00 113 PHE A C 1
ATOM 954 O O . PHE A 1 113 ? 82.157 85.108 164.110 1.00 0.00 113 PHE A O 1
ATOM 962 N N . TYR A 1 114 ? 83.854 86.572 163.915 1.00 0.00 114 TYR A N 1
ATOM 963 C CA . TYR A 1 114 ? 83.389 87.391 165.031 1.00 0.00 114 TYR A CA 1
ATOM 964 C C . TYR A 1 114 ? 82.068 88.076 164.719 1.00 0.00 114 TYR A C 1
ATOM 965 O O . TYR A 1 114 ? 81.110 87.995 165.498 1.00 0.00 114 TYR A O 1
ATOM 974 N N . ILE A 1 115 ? 81.998 88.753 163.578 1.00 0.00 115 ILE A N 1
ATOM 975 C CA . ILE A 1 115 ? 80.932 89.720 163.354 1.00 0.00 115 ILE A CA 1
ATOM 976 C C . ILE A 1 115 ? 79.675 89.044 162.833 1.00 0.00 115 ILE A C 1
ATOM 977 O O . ILE A 1 115 ? 78.557 89.400 163.228 1.00 0.00 115 ILE A O 1
ATOM 982 N N . SER A 1 116 ? 79.831 88.051 161.957 1.00 0.00 116 SER A N 1
ATOM 983 C CA . SER A 1 116 ? 78.674 87.294 161.500 1.00 0.00 116 SER A CA 1
ATOM 984 C C . SER A 1 116 ? 78.088 86.443 162.612 1.00 0.00 116 SER A C 1
ATOM 985 O O . SER A 1 116 ? 76.884 86.176 162.603 1.00 0.00 116 SER A O 1
ATOM 988 N N . ASN A 1 117 ? 78.909 86.012 163.570 1.00 0.00 117 ASN A N 1
ATOM 989 C CA . ASN A 1 117 ? 78.385 85.298 164.722 1.00 0.00 117 ASN A CA 1
ATOM 990 C C . ASN A 1 117 ? 78.094 86.206 165.909 1.00 0.00 117 ASN A C 1
ATOM 991 O O . ASN A 1 117 ? 77.656 85.709 166.952 1.00 0.00 117 ASN A O 1
ATOM 996 N N . GLY A 1 118 ? 78.295 87.514 165.766 1.00 0.00 118 GLY A N 1
ATOM 997 C CA . GLY A 1 118 ? 77.976 88.448 166.828 1.00 0.00 118 GLY A CA 1
ATOM 998 C C . GLY A 1 118 ? 78.857 88.341 168.047 1.00 0.00 118 GLY A C 1
ATOM 999 O O . GLY A 1 118 ? 78.458 88.774 169.131 1.00 0.00 118 GLY A O 1
ATOM 1000 N N . ILE A 1 119 ? 80.047 87.776 167.900 1.00 0.00 119 ILE A N 1
ATOM 1001 C CA . ILE A 1 119 ? 80.928 87.510 169.028 1.00 0.00 119 ILE A CA 1
ATOM 1002 C C . ILE A 1 119 ? 81.903 88.665 169.179 1.00 0.00 119 ILE A C 1
ATOM 1003 O O . ILE A 1 119 ? 82.618 89.019 168.234 1.00 0.00 119 ILE A O 1
ATOM 1008 N N . SER A 1 120 ? 81.922 89.260 170.354 1.00 0.00 120 SER A N 1
ATOM 1009 C CA . SER A 1 120 ? 82.980 90.203 170.683 1.00 0.00 120 SER A CA 1
ATOM 1010 C C . SER A 1 120 ? 84.186 89.439 171.213 1.00 0.00 120 SER A C 1
ATOM 1011 O O . SER A 1 120 ? 84.027 88.581 172.088 1.00 0.00 120 SER A O 1
ATOM 1014 N N . PRO A 1 121 ? 85.385 89.688 170.676 1.00 0.00 121 PRO A N 1
ATOM 1015 C CA . PRO A 1 121 ? 86.575 88.977 171.172 1.00 0.00 121 PRO A CA 1
ATOM 1016 C C . PRO A 1 121 ? 86.937 89.326 172.605 1.00 0.00 121 PRO A C 1
ATOM 1017 O O . PRO A 1 121 ? 87.498 88.482 173.313 1.00 0.00 121 PRO A O 1
ATOM 1021 N N . ASP A 1 122 ? 86.648 90.544 173.043 1.00 0.00 122 ASP A N 1
ATOM 1022 C CA . ASP A 1 122 ? 86.669 90.923 174.452 1.00 0.00 122 ASP A CA 1
ATOM 1023 C C . ASP A 1 122 ? 85.217 90.892 174.912 1.00 0.00 122 ASP A C 1
ATOM 1024 O O . ASP A 1 122 ? 84.517 91.905 174.868 1.00 0.00 122 ASP A O 1
ATOM 1029 N N . GLY A 1 123 ? 84.768 89.729 175.362 1.00 0.00 123 GLY A N 1
ATOM 1030 C CA . GLY A 1 123 ? 83.388 89.596 175.781 1.00 0.00 123 GLY A CA 1
ATOM 1031 C C . GLY A 1 123 ? 83.233 88.547 176.856 1.00 0.00 123 GLY A C 1
ATOM 1032 O O . GLY A 1 123 ? 84.038 87.620 176.980 1.00 0.00 123 GLY A O 1
ATOM 1033 N N . CYS A 1 124 ? 82.178 88.717 177.643 1.00 0.00 124 CYS A N 1
ATOM 1034 C CA . CYS A 1 124 ? 81.748 87.734 178.623 1.00 0.00 124 CYS A CA 1
ATOM 1035 C C . CYS A 1 124 ? 80.436 87.134 178.142 1.00 0.00 124 CYS A C 1
ATOM 1036 O O . CYS A 1 124 ? 79.497 87.869 177.821 1.00 0.00 124 CYS A O 1
ATOM 1039 N N . TYR A 1 125 ? 80.376 85.808 178.081 1.00 0.00 125 TYR A N 1
ATOM 1040 C CA . TYR A 1 125 ? 79.249 85.120 177.473 1.00 0.00 125 TYR A CA 1
ATOM 1041 C C . TYR A 1 125 ? 78.778 83.975 178.354 1.00 0.00 125 TYR A C 1
ATOM 1042 O O . TYR A 1 125 ? 79.586 83.300 178.997 1.00 0.00 125 TYR A O 1
ATOM 1051 N N . SER A 1 126 ? 77.464 83.768 178.379 1.00 0.00 126 SER A N 1
ATOM 1052 C CA . SER A 1 126 ? 76.870 82.562 178.943 1.00 0.00 126 SER A CA 1
ATOM 1053 C C . SER A 1 126 ? 76.677 81.569 177.806 1.00 0.00 126 SER A C 1
ATOM 1054 O O . SER A 1 126 ? 75.824 81.769 176.935 1.00 0.00 126 SER A O 1
ATOM 1057 N N . LEU A 1 127 ? 77.468 80.503 177.808 1.00 0.00 127 LEU A N 1
ATOM 1058 C CA . LEU A 1 127 ? 77.475 79.573 176.690 1.00 0.00 127 LEU A CA 1
ATOM 1059 C C . LEU A 1 127 ? 76.364 78.545 176.848 1.00 0.00 127 LEU A C 1
ATOM 1060 O O . LEU A 1 127 ? 76.206 77.946 177.917 1.00 0.00 127 LEU A O 1
ATOM 1065 N N . ASP A 1 128 ? 75.594 78.348 175.783 1.00 0.00 128 ASP A N 1
ATOM 1066 C CA . ASP A 1 128 ? 74.573 77.312 175.775 1.00 0.00 128 ASP A CA 1
ATOM 1067 C C . ASP A 1 128 ? 75.242 75.949 175.666 1.00 0.00 128 ASP A C 1
ATOM 1068 O O . ASP A 1 128 ? 75.883 75.644 174.656 1.00 0.00 128 ASP A O 1
ATOM 1073 N N . GLU A 1 129 ? 75.095 75.132 176.710 1.00 0.00 129 GLU A N 1
ATOM 1074 C CA . GLU A 1 129 ? 75.748 73.828 176.749 1.00 0.00 129 GLU A CA 1
ATOM 1075 C C . GLU A 1 129 ? 75.105 72.810 175.817 1.00 0.00 129 GLU A C 1
ATOM 1076 O O . GLU A 1 129 ? 75.707 71.759 175.574 1.00 0.00 129 GLU A O 1
ATOM 1082 N N . GLN A 1 130 ? 73.905 73.085 175.296 1.00 0.00 130 GLN A N 1
ATOM 1083 C CA . GLN A 1 130 ? 73.302 72.176 174.329 1.00 0.00 130 GLN A CA 1
ATOM 1084 C C . GLN A 1 130 ? 73.986 72.266 172.970 1.00 0.00 130 GLN A C 1
ATOM 1085 O O . GLN A 1 130 ? 73.959 71.299 172.200 1.00 0.00 130 GLN A O 1
ATOM 1091 N N . TYR A 1 131 ? 74.603 73.406 172.659 1.00 0.00 131 TYR A N 1
ATOM 1092 C CA . TYR A 1 131 ? 75.378 73.554 171.434 1.00 0.00 131 TYR A CA 1
ATOM 1093 C C . TYR A 1 131 ? 76.847 73.204 171.619 1.00 0.00 131 TYR A C 1
ATOM 1094 O O . TYR A 1 131 ? 77.586 73.152 170.629 1.00 0.00 131 TYR A O 1
ATOM 1103 N N . LEU A 1 132 ? 77.283 72.959 172.850 1.00 0.00 132 LEU A N 1
ATOM 1104 C CA . LEU A 1 132 ? 78.648 72.549 173.136 1.00 0.00 132 LEU A CA 1
ATOM 1105 C C . LEU A 1 132 ? 78.701 71.043 173.342 1.00 0.00 132 LEU A C 1
ATOM 1106 O O . LEU A 1 132 ? 77.891 70.479 174.083 1.00 0.00 132 LEU A O 1
ATOM 1111 N N . THR A 1 133 ? 79.654 70.392 172.683 1.00 0.00 133 THR A N 1
ATOM 1112 C CA . THR A 1 133 ? 79.930 68.983 172.912 1.00 0.00 133 THR A CA 1
ATOM 1113 C C . THR A 1 133 ? 81.365 68.835 173.402 1.00 0.00 133 THR A C 1
ATOM 1114 O O . THR A 1 133 ? 82.254 69.590 172.996 1.00 0.00 133 THR A O 1
ATOM 1118 N N . LYS A 1 134 ? 81.579 67.888 174.309 1.00 0.00 134 LYS A N 1
ATOM 1119 C CA . LYS A 1 134 ? 82.848 67.758 175.010 1.00 0.00 134 LYS A CA 1
ATOM 1120 C C . LYS A 1 134 ? 83.807 66.899 174.197 1.00 0.00 134 LYS A C 1
ATOM 1121 O O . LYS A 1 134 ? 83.506 65.739 173.896 1.00 0.00 134 LYS A O 1
ATOM 1127 N N . ILE A 1 135 ? 84.959 67.468 173.845 1.00 0.00 135 ILE A N 1
ATOM 1128 C CA . ILE A 1 135 ? 86.005 66.695 173.182 1.00 0.00 135 ILE A CA 1
ATOM 1129 C C . ILE A 1 135 ? 86.830 65.926 174.205 1.00 0.00 135 ILE A C 1
ATOM 1130 O O . ILE A 1 135 ? 86.945 64.696 174.140 1.00 0.00 135 ILE A O 1
ATOM 1135 N N . ASN A 1 136 ? 87.412 66.638 175.162 1.00 0.00 136 ASN A N 1
ATOM 1136 C CA . ASN A 1 136 ? 88.103 66.019 176.287 1.00 0.00 136 ASN A CA 1
ATOM 1137 C C . ASN A 1 136 ? 87.950 66.942 177.492 1.00 0.00 136 ASN A C 1
ATOM 1138 O O . ASN A 1 136 ? 87.107 67.846 177.489 1.00 0.00 136 ASN A O 1
ATOM 1143 N N . ASN A 1 137 ? 88.761 66.716 178.522 1.00 0.00 137 ASN A N 1
ATOM 1144 C CA . ASN A 1 137 ? 88.660 67.479 179.762 1.00 0.00 137 ASN A CA 1
ATOM 1145 C C . ASN A 1 137 ? 89.190 68.891 179.545 1.00 0.00 137 ASN A C 1
ATOM 1146 O O . ASN A 1 137 ? 90.387 69.086 179.314 1.00 0.00 137 ASN A O 1
ATOM 1151 N N . GLY A 1 138 ? 88.299 69.877 179.620 1.00 0.00 138 GLY A N 1
ATOM 1152 C CA . GLY A 1 138 ? 88.662 71.270 179.484 1.00 0.00 138 GLY A CA 1
ATOM 1153 C C . GLY A 1 138 ? 88.378 71.882 178.130 1.00 0.00 138 GLY A C 1
ATOM 1154 O O . GLY A 1 138 ? 88.397 73.114 178.012 1.00 0.00 138 GLY A O 1
ATOM 1155 N N . CYS A 1 139 ? 88.110 71.072 177.110 1.00 0.00 139 CYS A N 1
ATOM 1156 C CA . CYS A 1 139 ? 87.864 71.568 175.764 1.00 0.00 139 CYS A CA 1
ATOM 1157 C C . CYS A 1 139 ? 86.483 71.143 175.287 1.00 0.00 139 CYS A C 1
ATOM 1158 O O . CYS A 1 139 ? 86.040 70.021 175.551 1.00 0.00 139 CYS A O 1
ATOM 1161 N N . TYR A 1 140 ? 85.810 72.051 174.583 1.00 0.00 140 TYR A N 1
ATOM 1162 C CA . TYR A 1 140 ? 84.503 71.788 174.001 1.00 0.00 140 TYR A CA 1
ATOM 1163 C C . TYR A 1 140 ? 84.517 72.178 172.530 1.00 0.00 140 TYR A C 1
ATOM 1164 O O . TYR A 1 140 ? 85.415 72.880 172.060 1.00 0.00 140 TYR A O 1
ATOM 1173 N N . HIS A 1 141 ? 83.508 71.707 171.803 1.00 0.00 141 HIS A N 1
ATOM 1174 C CA . HIS A 1 141 ? 83.345 72.007 170.389 1.00 0.00 141 HIS A CA 1
ATOM 1175 C C . HIS A 1 141 ? 82.002 72.693 170.186 1.00 0.00 141 HIS A C 1
ATOM 1176 O O . HIS A 1 141 ? 80.986 72.252 170.735 1.00 0.00 141 HIS A O 1
ATOM 1183 N N . CYS A 1 142 ? 81.988 73.766 169.398 1.00 0.00 142 CYS A N 1
ATOM 1184 C CA . CYS A 1 142 ? 80.768 74.525 169.134 1.00 0.00 142 CYS A CA 1
ATOM 1185 C C . CYS A 1 142 ? 80.558 74.629 167.632 1.00 0.00 142 CYS A C 1
ATOM 1186 O O . CYS A 1 142 ? 81.319 75.315 166.942 1.00 0.00 142 CYS A O 1
ATOM 1189 N N . ASP A 1 143 ? 79.517 73.965 167.128 1.00 0.00 143 ASP A N 1
ATOM 1190 C CA . ASP A 1 143 ? 79.209 74.015 165.705 1.00 0.00 143 ASP A CA 1
ATOM 1191 C C . ASP A 1 143 ? 78.317 75.194 165.330 1.00 0.00 143 ASP A C 1
ATOM 1192 O O . ASP A 1 143 ? 78.251 75.548 164.149 1.00 0.00 143 ASP A O 1
ATOM 1197 N N . ASP A 1 144 ? 77.637 75.810 166.301 1.00 0.00 144 ASP A N 1
ATOM 1198 C CA . ASP A 1 144 ? 76.702 76.910 166.057 1.00 0.00 144 ASP A CA 1
ATOM 1199 C C . ASP A 1 144 ? 77.106 78.109 166.906 1.00 0.00 144 ASP A C 1
ATOM 1200 O O . ASP A 1 144 ? 76.671 78.236 168.062 1.00 0.00 144 ASP A O 1
ATOM 1205 N N . PRO A 1 145 ? 77.929 79.017 166.376 1.00 0.00 145 PRO A N 1
ATOM 1206 C CA . PRO A 1 145 ? 78.400 80.142 167.200 1.00 0.00 145 PRO A CA 1
ATOM 1207 C C . PRO A 1 145 ? 77.397 81.286 167.375 1.00 0.00 145 PRO A C 1
ATOM 1208 O O . PRO A 1 145 ? 77.620 82.116 168.265 1.00 0.00 145 PRO A O 1
ATOM 1212 N N . ARG A 1 146 ? 76.331 81.390 166.563 1.00 0.00 146 ARG A N 1
ATOM 1213 C CA . ARG A 1 146 ? 75.287 82.384 166.847 1.00 0.00 146 ARG A CA 1
ATOM 1214 C C . ARG A 1 146 ? 74.549 82.062 168.134 1.00 0.00 146 ARG A C 1
ATOM 1215 O O . ARG A 1 146 ? 74.413 82.916 169.016 1.00 0.00 146 ARG A O 1
ATOM 1223 N N . ASN A 1 147 ? 74.054 80.834 168.248 1.00 0.00 147 ASN A N 1
ATOM 1224 C CA . ASN A 1 147 ? 73.141 80.501 169.328 1.00 0.00 147 ASN A CA 1
ATOM 1225 C C . ASN A 1 147 ? 73.868 80.300 170.649 1.00 0.00 147 ASN A C 1
ATOM 1226 O O . ASN A 1 147 ? 73.323 80.634 171.707 1.00 0.00 147 ASN A O 1
ATOM 1231 N N . CYS A 1 148 ? 75.088 79.762 170.609 1.00 0.00 148 CYS A N 1
ATOM 1232 C CA . CYS A 1 148 ? 75.851 79.569 171.837 1.00 0.00 148 CYS A CA 1
ATOM 1233 C C . CYS A 1 148 ? 76.373 80.894 172.380 1.00 0.00 148 CYS A C 1
ATOM 1234 O O . CYS A 1 148 ? 76.312 81.143 173.590 1.00 0.00 148 CYS A O 1
ATOM 1237 N N . PHE A 1 149 ? 76.890 81.753 171.508 1.00 0.00 149 PHE A N 1
ATOM 1238 C CA . PHE A 1 149 ? 77.421 83.055 171.916 1.00 0.00 149 PHE A CA 1
ATOM 1239 C C . PHE A 1 149 ? 76.372 84.147 171.712 1.00 0.00 149 PHE A C 1
ATOM 1240 O O . PHE A 1 149 ? 76.591 85.143 171.024 1.00 0.00 149 PHE A O 1
ATOM 1248 N N . ALA A 1 150 ? 75.214 83.947 172.336 1.00 0.00 150 ALA A N 1
ATOM 1249 C CA . ALA A 1 150 ? 74.087 84.858 172.186 1.00 0.00 150 ALA A CA 1
ATOM 1250 C C . ALA A 1 150 ? 73.907 85.783 173.380 1.00 0.00 150 ALA A C 1
ATOM 1251 O O . ALA A 1 150 ? 73.690 86.985 173.198 1.00 0.00 150 ALA A O 1
ATOM 1253 N N . LYS A 1 151 ? 73.996 85.254 174.597 1.00 0.00 151 LYS A N 1
ATOM 1254 C CA . LYS A 1 151 ? 73.821 86.047 175.807 1.00 0.00 151 LYS A CA 1
ATOM 1255 C C . LYS A 1 151 ? 75.161 86.666 176.187 1.00 0.00 151 LYS A C 1
ATOM 1256 O O . LYS A 1 151 ? 76.089 85.957 176.589 1.00 0.00 151 LYS A O 1
ATOM 1262 N N . GLU A 1 152 ? 75.262 87.987 176.057 1.00 0.00 152 GLU A N 1
ATOM 1263 C CA . GLU A 1 152 ? 76.475 88.725 176.400 1.00 0.00 152 GLU A CA 1
ATOM 1264 C C . GLU A 1 152 ? 76.277 89.330 177.786 1.00 0.00 152 GLU A C 1
ATOM 1265 O O . GLU A 1 152 ? 75.718 90.418 177.940 1.00 0.00 152 GLU A O 1
ATOM 1271 N N . ILE A 1 153 ? 76.743 88.612 178.802 1.00 0.00 153 ILE A N 1
ATOM 1272 C CA . ILE A 1 153 ? 76.669 89.049 180.194 1.00 0.00 153 ILE A CA 1
ATOM 1273 C C . ILE A 1 153 ? 77.712 90.140 180.423 1.00 0.00 153 ILE A C 1
ATOM 1274 O O . ILE A 1 153 ? 78.656 90.255 179.628 1.00 0.00 153 ILE A O 1
ATOM 1279 N N . PRO A 1 154 ? 77.580 90.979 181.455 1.00 0.00 154 PRO A N 1
ATOM 1280 C CA . PRO A 1 154 ? 78.614 91.986 181.726 1.00 0.00 154 PRO A CA 1
ATOM 1281 C C . PRO A 1 154 ? 79.919 91.369 182.211 1.00 0.00 154 PRO A C 1
ATOM 1282 O O . PRO A 1 154 ? 80.033 90.172 182.481 1.00 0.00 154 PRO A O 1
ATOM 1286 N N . ARG A 1 155 ? 80.919 92.240 182.324 1.00 0.00 155 ARG A N 1
ATOM 1287 C CA . ARG A 1 155 ? 82.288 91.825 182.597 1.00 0.00 155 ARG A CA 1
ATOM 1288 C C . ARG A 1 155 ? 82.461 91.338 184.030 1.00 0.00 155 ARG A C 1
ATOM 1289 O O . ARG A 1 155 ? 81.933 91.930 184.976 1.00 0.00 155 ARG A O 1
ATOM 1297 N N . PHE A 1 156 ? 83.213 90.249 184.186 1.00 0.00 156 PHE A N 1
ATOM 1298 C CA . PHE A 1 156 ? 83.669 89.784 185.486 1.00 0.00 156 PHE A CA 1
ATOM 1299 C C . PHE A 1 156 ? 85.157 89.473 185.407 1.00 0.00 156 PHE A C 1
ATOM 1300 O O . PHE A 1 156 ? 85.668 89.078 184.357 1.00 0.00 156 PHE A O 1
ATOM 1308 N N . ASP A 1 157 ? 85.848 89.662 186.527 1.00 0.00 157 ASP A N 1
ATOM 1309 C CA . ASP A 1 157 ? 87.287 89.447 186.574 1.00 0.00 157 ASP A CA 1
ATOM 1310 C C . ASP A 1 157 ? 87.612 87.958 186.616 1.00 0.00 157 ASP A C 1
ATOM 1311 O O . ASP A 1 157 ? 86.832 87.142 187.116 1.00 0.00 157 ASP A O 1
ATOM 1316 N N . ILE A 1 158 ? 88.780 87.611 186.083 1.00 0.00 158 ILE A N 1
ATOM 1317 C CA . ILE A 1 158 ? 89.221 86.220 186.016 1.00 0.00 158 ILE A CA 1
ATOM 1318 C C . ILE A 1 158 ? 90.613 86.101 186.627 1.00 0.00 158 ILE A C 1
ATOM 1319 O O . ILE A 1 158 ? 91.392 87.065 186.583 1.00 0.00 158 ILE A O 1
ATOM 1324 N N . PRO A 1 159 ? 90.967 84.954 187.216 1.00 0.00 159 PRO A N 1
ATOM 1325 C CA . PRO A 1 159 ? 92.336 84.774 187.716 1.00 0.00 159 PRO A CA 1
ATOM 1326 C C . PRO A 1 159 ? 93.330 84.448 186.611 1.00 0.00 159 PRO A C 1
ATOM 1327 O O . PRO A 1 159 ? 93.594 83.275 186.326 1.00 0.00 159 PRO A O 1
ATOM 1331 N N . ARG A 1 160 ? 93.872 85.483 185.973 1.00 0.00 160 ARG A N 1
ATOM 1332 C CA . ARG A 1 160 ? 94.817 85.298 184.878 1.00 0.00 160 ARG A CA 1
ATOM 1333 C C . ARG A 1 160 ? 96.134 84.704 185.368 1.00 0.00 160 ARG A C 1
ATOM 1334 O O . ARG A 1 160 ? 96.683 85.118 186.393 1.00 0.00 160 ARG A O 1
ATOM 1342 N N . SER A 1 161 ? 96.641 83.725 184.623 1.00 0.00 161 SER A N 1
ATOM 1343 C CA . SER A 1 161 ? 97.912 83.081 184.914 1.00 0.00 161 SER A CA 1
ATOM 1344 C C . SER A 1 161 ? 99.017 83.705 184.074 1.00 0.00 161 SER A C 1
ATOM 1345 O O . SER A 1 161 ? 98.795 84.130 182.939 1.00 0.00 161 SER A O 1
ATOM 1348 N N . TYR A 1 162 ? 100.218 83.759 184.643 1.00 0.00 162 TYR A N 1
ATOM 1349 C CA . TYR A 1 162 ? 101.323 84.466 184.016 1.00 0.00 162 TYR A CA 1
ATOM 1350 C C . TYR A 1 162 ? 102.623 83.700 184.199 1.00 0.00 162 TYR A C 1
ATOM 1351 O O . TYR A 1 162 ? 102.828 83.021 185.207 1.00 0.00 162 TYR A O 1
ATOM 1360 N N . LEU A 1 163 ? 103.517 83.847 183.220 1.00 0.00 163 LEU A N 1
ATOM 1361 C CA . LEU A 1 163 ? 104.892 83.353 183.319 1.00 0.00 163 LEU A CA 1
ATOM 1362 C C . LEU A 1 163 ? 105.805 84.447 182.771 1.00 0.00 163 LEU A C 1
ATOM 1363 O O . LEU A 1 163 ? 106.048 84.523 181.565 1.00 0.00 163 LEU A O 1
ATOM 1368 N N . PHE A 1 164 ? 106.297 85.300 183.661 1.00 0.00 164 PHE A N 1
ATOM 1369 C CA . PHE A 1 164 ? 107.317 86.273 183.308 1.00 0.00 164 PHE A CA 1
ATOM 1370 C C . PHE A 1 164 ? 108.681 85.636 183.502 1.00 0.00 164 PHE A C 1
ATOM 1371 O O . PHE A 1 164 ? 108.956 85.062 184.560 1.00 0.00 164 PHE A O 1
ATOM 1379 N N . LEU A 1 165 ? 109.533 85.728 182.486 1.00 0.00 165 LEU A N 1
ATOM 1380 C CA . LEU A 1 165 ? 110.831 85.090 182.602 1.00 0.00 165 LEU A CA 1
ATOM 1381 C C . LEU A 1 165 ? 111.896 85.886 181.869 1.00 0.00 165 LEU A C 1
ATOM 1382 O O . LEU A 1 165 ? 111.618 86.603 180.905 1.00 0.00 165 LEU A O 1
ATOM 1387 N N . ASP A 1 166 ? 113.124 85.751 182.360 1.00 0.00 166 ASP A N 1
ATOM 1388 C CA . ASP A 1 166 ? 114.326 86.201 181.682 1.00 0.00 166 ASP A CA 1
ATOM 1389 C C . ASP A 1 166 ? 115.414 85.179 181.956 1.00 0.00 166 ASP A C 1
ATOM 1390 O O . ASP A 1 166 ? 115.430 84.547 183.013 1.00 0.00 166 ASP A O 1
ATOM 1395 N N . ILE A 1 167 ? 116.303 84.992 180.986 1.00 0.00 167 ILE A N 1
ATOM 1396 C CA . ILE A 1 167 ? 117.414 84.065 181.153 1.00 0.00 167 ILE A CA 1
ATOM 1397 C C . ILE A 1 167 ? 118.718 84.836 181.018 1.00 0.00 167 ILE A C 1
ATOM 1398 O O . ILE A 1 167 ? 118.774 85.913 180.416 1.00 0.00 167 ILE A O 1
ATOM 1403 N N . GLU A 1 168 ? 119.766 84.292 181.630 1.00 0.00 168 GLU A N 1
ATOM 1404 C CA . GLU A 1 168 ? 121.109 84.842 181.532 1.00 0.00 168 GLU A CA 1
ATOM 1405 C C . GLU A 1 168 ? 122.037 83.737 181.059 1.00 0.00 168 GLU A C 1
ATOM 1406 O O . GLU A 1 168 ? 122.035 82.638 181.621 1.00 0.00 168 GLU A O 1
ATOM 1412 N N . CYS A 1 169 ? 122.826 84.027 180.032 1.00 0.00 169 CYS A N 1
ATOM 1413 C CA . CYS A 1 169 ? 123.712 83.046 179.426 1.00 0.00 169 CYS A CA 1
ATOM 1414 C C . CYS A 1 169 ? 125.152 83.507 179.558 1.00 0.00 169 CYS A C 1
ATOM 1415 O O . CYS A 1 169 ? 125.453 84.693 179.387 1.00 0.00 169 CYS A O 1
ATOM 1418 N N . HIS A 1 170 ? 126.034 82.564 179.871 1.00 0.00 170 HIS A N 1
ATOM 1419 C CA . HIS A 1 170 ? 127.451 82.873 179.972 1.00 0.00 170 HIS A CA 1
ATOM 1420 C C . HIS A 1 170 ? 128.029 83.130 178.596 1.00 0.00 170 HIS A C 1
ATOM 1421 O O . HIS A 1 170 ? 127.818 82.352 177.667 1.00 0.00 170 HIS A O 1
ATOM 1428 N N . PHE A 1 171 ? 128.745 84.232 178.467 1.00 0.00 171 PHE A N 1
ATOM 1429 C CA . PHE A 1 171 ? 129.523 84.546 177.281 1.00 0.00 171 PHE A CA 1
ATOM 1430 C C . PHE A 1 171 ? 130.926 85.011 177.636 1.00 0.00 171 PHE A C 1
ATOM 1431 O O . PHE A 1 171 ? 131.106 85.951 178.418 1.00 0.00 171 PHE A O 1
ATOM 1439 N N . ASP A 1 172 ? 131.916 84.312 177.071 1.00 0.00 172 ASP A N 1
ATOM 1440 C CA . ASP A 1 172 ? 133.308 84.735 177.083 1.00 0.00 172 ASP A CA 1
ATOM 1441 C C . ASP A 1 172 ? 133.672 85.547 175.850 1.00 0.00 172 ASP A C 1
ATOM 1442 O O . ASP A 1 172 ? 134.640 86.314 175.888 1.00 0.00 172 ASP A O 1
ATOM 1447 N N . LYS A 1 173 ? 132.914 85.391 174.768 1.00 0.00 173 LYS A N 1
ATOM 1448 C CA . LYS A 1 173 ? 132.989 86.243 173.590 1.00 0.00 173 LYS A CA 1
ATOM 1449 C C . LYS A 1 173 ? 132.114 87.477 173.818 1.00 0.00 173 LYS A C 1
ATOM 1450 O O . LYS A 1 173 ? 131.840 87.851 174.959 1.00 0.00 173 LYS A O 1
ATOM 1456 N N . LYS A 1 174 ? 131.732 88.169 172.745 1.00 0.00 174 LYS A N 1
ATOM 1457 C CA . LYS A 1 174 ? 130.891 89.356 172.878 1.00 0.00 174 LYS A CA 1
ATOM 1458 C C . LYS A 1 174 ? 129.447 88.992 173.228 1.00 0.00 174 LYS A C 1
ATOM 1459 O O . LYS A 1 174 ? 128.812 89.654 174.056 1.00 0.00 174 LYS A O 1
ATOM 1465 N N . PHE A 1 175 ? 128.906 87.954 172.595 1.00 0.00 175 PHE A N 1
ATOM 1466 C CA . PHE A 1 175 ? 127.527 87.515 172.760 1.00 0.00 175 PHE A CA 1
ATOM 1467 C C . PHE A 1 175 ? 127.503 86.005 172.939 1.00 0.00 175 PHE A C 1
ATOM 1468 O O . PHE A 1 175 ? 128.412 85.316 172.464 1.00 0.00 175 PHE A O 1
ATOM 1476 N N . PRO A 1 176 ? 126.509 85.461 173.650 1.00 0.00 176 PRO A N 1
ATOM 1477 C CA . PRO A 1 176 ? 126.386 84.000 173.730 1.00 0.00 176 PRO A CA 1
ATOM 1478 C C . PRO A 1 176 ? 126.058 83.372 172.382 1.00 0.00 176 PRO A C 1
ATOM 1479 O O . PRO A 1 176 ? 125.298 83.923 171.582 1.00 0.00 176 PRO A O 1
ATOM 1483 N N . SER A 1 177 ? 126.650 82.208 172.141 1.00 0.00 177 SER A N 1
ATOM 1484 C CA . SER A 1 177 ? 126.297 81.348 171.021 1.00 0.00 177 SER A CA 1
ATOM 1485 C C . SER A 1 177 ? 125.947 79.987 171.598 1.00 0.00 177 SER A C 1
ATOM 1486 O O . SER A 1 177 ? 126.774 79.375 172.280 1.00 0.00 177 SER A O 1
ATOM 1489 N N . VAL A 1 178 ? 124.737 79.509 171.296 1.00 0.00 178 VAL A N 1
ATOM 1490 C CA . VAL A 1 178 ? 124.150 78.369 171.998 1.00 0.00 178 VAL A CA 1
ATOM 1491 C C . VAL A 1 178 ? 124.903 77.064 171.738 1.00 0.00 178 VAL A C 1
ATOM 1492 O O . VAL A 1 178 ? 124.823 76.129 172.544 1.00 0.00 178 VAL A O 1
ATOM 1496 N N . PHE A 1 179 ? 125.675 76.991 170.657 1.00 0.00 179 PHE A N 1
ATOM 1497 C CA . PHE A 1 179 ? 126.479 75.812 170.374 1.00 0.00 179 PHE A CA 1
ATOM 1498 C C . PHE A 1 179 ? 127.714 75.717 171.259 1.00 0.00 179 PHE A C 1
ATOM 1499 O O . PHE A 1 179 ? 128.219 74.612 171.479 1.00 0.00 179 PHE A O 1
ATOM 1507 N N . ILE A 1 180 ? 128.209 76.839 171.771 1.00 0.00 180 ILE A N 1
ATOM 1508 C CA . ILE A 1 180 ? 129.403 76.843 172.605 1.00 0.00 180 ILE A CA 1
ATOM 1509 C C . ILE A 1 180 ? 129.151 77.360 174.013 1.00 0.00 180 ILE A C 1
ATOM 1510 O O . ILE A 1 180 ? 129.946 77.057 174.917 1.00 0.00 180 ILE A O 1
ATOM 1515 N N . ASN A 1 181 ? 128.081 78.112 174.249 1.00 0.00 181 ASN A N 1
ATOM 1516 C CA . ASN A 1 181 ? 127.901 78.818 175.505 1.00 0.00 181 ASN A CA 1
ATOM 1517 C C . ASN A 1 181 ? 126.737 78.241 176.292 1.00 0.00 181 ASN A C 1
ATOM 1518 O O . ASN A 1 181 ? 125.661 78.019 175.722 1.00 0.00 181 ASN A O 1
ATOM 1523 N N . PRO A 1 182 ? 126.905 77.989 177.584 1.00 0.00 182 PRO A N 1
ATOM 1524 C CA . PRO A 1 182 ? 125.814 77.450 178.398 1.00 0.00 182 PRO A CA 1
ATOM 1525 C C . PRO A 1 182 ? 124.889 78.564 178.877 1.00 0.00 182 PRO A C 1
ATOM 1526 O O . PRO A 1 182 ? 125.070 79.739 178.565 1.00 0.00 182 PRO A O 1
ATOM 1530 N N . ILE A 1 183 ? 123.881 78.168 179.649 1.00 0.00 183 ILE A N 1
ATOM 1531 C CA . ILE A 1 183 ? 122.973 79.103 180.304 1.00 0.00 183 ILE A CA 1
ATOM 1532 C C . ILE A 1 183 ? 123.337 79.165 181.779 1.00 0.00 183 ILE A C 1
ATOM 1533 O O . ILE A 1 183 ? 123.437 78.127 182.442 1.00 0.00 183 ILE A O 1
ATOM 1538 N N . SER A 1 184 ? 123.535 80.378 182.293 1.00 0.00 184 SER A N 1
ATOM 1539 C CA . SER A 1 184 ? 123.903 80.554 183.695 1.00 0.00 184 SER A CA 1
ATOM 1540 C C . SER A 1 184 ? 122.678 80.579 184.602 1.00 0.00 184 SER A C 1
ATOM 1541 O O . SER A 1 184 ? 122.536 79.733 185.490 1.00 0.00 184 SER A O 1
ATOM 1544 N N . HIS A 1 185 ? 121.783 81.537 184.385 1.00 0.00 185 HIS A N 1
ATOM 1545 C CA . HIS A 1 185 ? 120.626 81.732 185.245 1.00 0.00 185 HIS A CA 1
ATOM 1546 C C . HIS A 1 185 ? 119.372 81.861 184.401 1.00 0.00 185 HIS A C 1
ATOM 1547 O O . HIS A 1 185 ? 119.360 82.600 183.412 1.00 0.00 185 HIS A O 1
ATOM 1554 N N . THR A 1 186 ? 118.324 81.139 184.790 1.00 0.00 186 THR A N 1
ATOM 1555 C CA . THR A 1 186 ? 116.981 81.359 184.274 1.00 0.00 186 THR A CA 1
ATOM 1556 C C . THR A 1 186 ? 116.075 81.685 185.447 1.00 0.00 186 THR A C 1
ATOM 1557 O O . THR A 1 186 ? 116.004 80.919 186.413 1.00 0.00 186 THR A O 1
ATOM 1561 N N . SER A 1 187 ? 115.383 82.811 185.361 1.00 0.00 187 SER A N 1
ATOM 1562 C CA . SER A 1 187 ? 114.452 83.232 186.393 1.00 0.00 187 SER A CA 1
ATOM 1563 C C . SER A 1 187 ? 113.037 83.186 185.843 1.00 0.00 187 SER A C 1
ATOM 1564 O O . SER A 1 187 ? 112.809 83.505 184.676 1.00 0.00 187 SER A O 1
ATOM 1567 N N . TYR A 1 188 ? 112.096 82.782 186.684 1.00 0.00 188 TYR A N 1
ATOM 1568 C CA . TYR A 1 188 ? 110.693 82.693 186.311 1.00 0.00 188 TYR A CA 1
ATOM 1569 C C . TYR A 1 188 ? 109.829 83.348 187.376 1.00 0.00 188 TYR A C 1
ATOM 1570 O O . TYR A 1 188 ? 110.068 83.179 188.575 1.00 0.00 188 TYR A O 1
ATOM 1579 N N . CYS A 1 189 ? 108.827 84.096 186.929 1.00 0.00 189 CYS A N 1
ATOM 1580 C CA . CYS A 1 189 ? 107.815 84.683 187.801 1.00 0.00 189 CYS A CA 1
ATOM 1581 C C . CYS A 1 189 ? 106.522 83.907 187.563 1.00 0.00 189 CYS A C 1
ATOM 1582 O O . CYS A 1 189 ? 105.710 84.263 186.708 1.00 0.00 189 CYS A O 1
ATOM 1585 N N . TYR A 1 190 ? 106.348 82.829 188.321 1.00 0.00 190 TYR A N 1
ATOM 1586 C CA . TYR A 1 190 ? 105.178 81.966 188.207 1.00 0.00 190 TYR A CA 1
ATOM 1587 C C . TYR A 1 190 ? 104.021 82.610 188.960 1.00 0.00 190 TYR A C 1
ATOM 1588 O O . TYR A 1 190 ? 104.004 82.625 190.194 1.00 0.00 190 TYR A O 1
ATOM 1597 N N . ILE A 1 191 ? 103.057 83.141 188.218 1.00 0.00 191 ILE A N 1
ATOM 1598 C CA . ILE A 1 191 ? 101.778 83.572 188.764 1.00 0.00 191 ILE A CA 1
ATOM 1599 C C . ILE A 1 191 ? 100.750 82.546 188.313 1.00 0.00 191 ILE A C 1
ATOM 1600 O O . ILE A 1 191 ? 100.341 82.539 187.145 1.00 0.00 191 ILE A O 1
ATOM 1605 N N . ASP A 1 192 ? 100.339 81.669 189.225 1.00 0.00 192 ASP A N 1
ATOM 1606 C CA . ASP A 1 192 ? 99.460 80.565 188.870 1.00 0.00 192 ASP A CA 1
ATOM 1607 C C . ASP A 1 192 ? 97.996 81.009 188.885 1.00 0.00 192 ASP A C 1
ATOM 1608 O O . ASP A 1 192 ? 97.679 82.202 188.928 1.00 0.00 192 ASP A O 1
ATOM 1613 N N . LEU A 1 193 ? 97.086 80.037 188.843 1.00 0.00 193 LEU A N 1
ATOM 1614 C CA . LEU A 1 193 ? 95.658 80.322 188.796 1.00 0.00 193 LEU A CA 1
ATOM 1615 C C . LEU A 1 193 ? 95.101 80.768 190.142 1.00 0.00 193 LEU A C 1
ATOM 1616 O O . LEU A 1 193 ? 93.987 81.296 190.189 1.00 0.00 193 LEU A O 1
ATOM 1621 N N . SER A 1 194 ? 95.836 80.561 191.229 1.00 0.00 194 SER A N 1
ATOM 1622 C CA . SER A 1 194 ? 95.404 81.002 192.549 1.00 0.00 194 SER A CA 1
ATOM 1623 C C . SER A 1 194 ? 95.905 82.396 192.898 1.00 0.00 194 SER A C 1
ATOM 1624 O O . SER A 1 194 ? 95.650 82.869 194.009 1.00 0.00 194 SER A O 1
ATOM 1627 N N . GLY A 1 195 ? 96.603 83.061 191.981 1.00 0.00 195 GLY A N 1
ATOM 1628 C CA . GLY A 1 195 ? 97.171 84.364 192.247 1.00 0.00 195 GLY A CA 1
ATOM 1629 C C . GLY A 1 195 ? 98.496 84.345 192.975 1.00 0.00 195 GLY A C 1
ATOM 1630 O O . GLY A 1 195 ? 99.006 85.418 193.323 1.00 0.00 195 GLY A O 1
ATOM 1631 N N . LYS A 1 196 ? 99.068 83.168 193.214 1.00 0.00 196 LYS A N 1
ATOM 1632 C CA . LYS A 1 196 ? 100.327 83.047 193.941 1.00 0.00 196 LYS A CA 1
ATOM 1633 C C . LYS A 1 196 ? 101.473 83.440 193.018 1.00 0.00 196 LYS A C 1
ATOM 1634 O O . LYS A 1 196 ? 101.735 82.764 192.019 1.00 0.00 196 LYS A O 1
ATOM 1640 N N . ARG A 1 197 ? 102.157 84.529 193.354 1.00 0.00 197 ARG A N 1
ATOM 1641 C CA . ARG A 1 197 ? 103.280 85.027 192.570 1.00 0.00 197 ARG A CA 1
ATOM 1642 C C . ARG A 1 197 ? 104.565 84.439 193.143 1.00 0.00 197 ARG A C 1
ATOM 1643 O O . ARG A 1 197 ? 104.995 84.817 194.238 1.00 0.00 197 ARG A O 1
ATOM 1651 N N . LEU A 1 198 ? 105.170 83.509 192.410 1.00 0.00 198 LEU A N 1
ATOM 1652 C CA . LEU A 1 198 ? 106.377 82.818 192.842 1.00 0.00 198 LEU A CA 1
ATOM 1653 C C . LEU A 1 198 ? 107.572 83.343 192.061 1.00 0.00 198 LEU A C 1
ATOM 1654 O O . LEU A 1 198 ? 107.554 83.354 190.827 1.00 0.00 198 LEU A O 1
ATOM 1659 N N . LEU A 1 199 ? 108.608 83.767 192.778 1.00 0.00 199 LEU A N 1
ATOM 1660 C CA . LEU A 1 199 ? 109.821 84.316 192.174 1.00 0.00 199 LEU A CA 1
ATOM 1661 C C . LEU A 1 199 ? 110.957 83.350 192.481 1.00 0.00 199 LEU A C 1
ATOM 1662 O O . LEU A 1 199 ? 111.445 83.293 193.613 1.00 0.00 199 LEU A O 1
ATOM 1667 N N . PHE A 1 200 ? 111.379 82.591 191.475 1.00 0.00 200 PHE A N 1
ATOM 1668 C CA . PHE A 1 200 ? 112.413 81.588 191.674 1.00 0.00 200 PHE A CA 1
ATOM 1669 C C . PHE A 1 200 ? 113.383 81.603 190.505 1.00 0.00 200 PHE A C 1
ATOM 1670 O O . PHE A 1 200 ? 112.978 81.745 189.348 1.00 0.00 200 PHE A O 1
ATOM 1678 N N . THR A 1 201 ? 114.667 81.464 190.825 1.00 0.00 201 THR A N 1
ATOM 1679 C CA . THR A 1 201 ? 115.753 81.542 189.860 1.00 0.00 201 THR A CA 1
ATOM 1680 C C . THR A 1 201 ? 116.497 80.216 189.845 1.00 0.00 201 THR A C 1
ATOM 1681 O O . THR A 1 201 ? 116.888 79.709 190.901 1.00 0.00 201 THR A O 1
ATOM 1685 N N . LEU A 1 202 ? 116.688 79.659 188.653 1.00 0.00 202 LEU A N 1
ATOM 1686 C CA . LEU A 1 202 ? 117.424 78.415 188.495 1.00 0.00 202 LEU A CA 1
ATOM 1687 C C . LEU A 1 202 ? 118.883 78.739 188.203 1.00 0.00 202 LEU A C 1
ATOM 1688 O O . LEU A 1 202 ? 119.181 79.518 187.294 1.00 0.00 202 LEU A O 1
ATOM 1693 N N . ILE A 1 203 ? 119.785 78.147 188.981 1.00 0.00 203 ILE A N 1
ATOM 1694 C CA . ILE A 1 203 ? 121.216 78.402 188.880 1.00 0.00 203 ILE A CA 1
ATOM 1695 C C . ILE A 1 203 ? 121.882 77.165 188.296 1.00 0.00 203 ILE A C 1
ATOM 1696 O O . ILE A 1 203 ? 121.624 76.043 188.744 1.00 0.00 203 ILE A O 1
ATOM 1701 N N . ASN A 1 204 ? 122.726 77.371 187.286 1.00 0.00 204 ASN A N 1
ATOM 1702 C CA . ASN A 1 204 ? 123.471 76.278 186.671 1.00 0.00 204 ASN A CA 1
ATOM 1703 C C . ASN A 1 204 ? 124.565 75.811 187.621 1.00 0.00 204 ASN A C 1
ATOM 1704 O O . ASN A 1 204 ? 125.508 76.555 187.908 1.00 0.00 204 ASN A O 1
ATOM 1709 N N . GLU A 1 205 ? 124.445 74.576 188.106 1.00 0.00 205 GLU A N 1
ATOM 1710 C CA . GLU A 1 205 ? 125.443 74.008 189.001 1.00 0.00 205 GLU A CA 1
ATOM 1711 C C . GLU A 1 205 ? 126.675 73.494 188.267 1.00 0.00 205 GLU A C 1
ATOM 1712 O O . GLU A 1 205 ? 127.676 73.176 188.917 1.00 0.00 205 GLU A O 1
ATOM 1718 N N . GLU A 1 206 ? 126.633 73.416 186.935 1.00 0.00 206 GLU A N 1
ATOM 1719 C CA . GLU A 1 206 ? 127.784 72.969 186.161 1.00 0.00 206 GLU A CA 1
ATOM 1720 C C . GLU A 1 206 ? 128.897 74.008 186.100 1.00 0.00 206 GLU A C 1
ATOM 1721 O O . GLU A 1 206 ? 130.016 73.667 185.702 1.00 0.00 206 GLU A O 1
ATOM 1727 N N . MET A 1 207 ? 128.621 75.254 186.476 1.00 0.00 207 MET A N 1
ATOM 1728 C CA . MET A 1 207 ? 129.628 76.301 186.550 1.00 0.00 207 MET A CA 1
ATOM 1729 C C . MET A 1 207 ? 130.304 76.395 187.905 1.00 0.00 207 MET A C 1
ATOM 1730 O O . MET A 1 207 ? 131.249 77.175 188.057 1.00 0.00 207 MET A O 1
ATOM 1735 N N . LEU A 1 208 ? 129.839 75.643 188.892 1.00 0.00 208 LEU A N 1
ATOM 1736 C CA . LEU A 1 208 ? 130.349 75.741 190.244 1.00 0.00 208 LEU A CA 1
ATOM 1737 C C . LEU A 1 208 ? 130.985 74.419 190.640 1.00 0.00 208 LEU A C 1
ATOM 1738 O O . LEU A 1 208 ? 130.565 73.349 190.190 1.00 0.00 208 LEU A O 1
ATOM 1743 N N . THR A 1 209 ? 132.012 74.503 191.479 1.00 0.00 209 THR A N 1
ATOM 1744 C CA . THR A 1 209 ? 132.645 73.303 191.994 1.00 0.00 209 THR A CA 1
ATOM 1745 C C . THR A 1 209 ? 131.778 72.687 193.089 1.00 0.00 209 THR A C 1
ATOM 1746 O O . THR A 1 209 ? 130.807 73.286 193.559 1.00 0.00 209 THR A O 1
ATOM 1750 N N . GLU A 1 210 ? 132.134 71.458 193.480 1.00 0.00 210 GLU A N 1
ATOM 1751 C CA . GLU A 1 210 ? 131.322 70.700 194.430 1.00 0.00 210 GLU A CA 1
ATOM 1752 C C . GLU A 1 210 ? 131.338 71.335 195.818 1.00 0.00 210 GLU A C 1
ATOM 1753 O O . GLU A 1 210 ? 130.310 71.356 196.507 1.00 0.00 210 GLU A O 1
ATOM 1759 N N . GLN A 1 211 ? 132.494 71.857 196.240 1.00 0.00 211 GLN A N 1
ATOM 1760 C CA . GLN A 1 211 ? 132.565 72.618 197.485 1.00 0.00 211 GLN A CA 1
ATOM 1761 C C . GLN A 1 211 ? 131.753 73.904 197.387 1.00 0.00 211 GLN A C 1
ATOM 1762 O O . GLN A 1 211 ? 131.064 74.292 198.339 1.00 0.00 211 GLN A O 1
ATOM 1768 N N . GLU A 1 212 ? 131.801 74.561 196.227 1.00 0.00 212 GLU A N 1
ATOM 1769 C CA . GLU A 1 212 ? 131.002 75.761 195.987 1.00 0.00 212 GLU A CA 1
ATOM 1770 C C . GLU A 1 212 ? 129.509 75.446 195.955 1.00 0.00 212 GLU A C 1
ATOM 1771 O O . GLU A 1 212 ? 128.689 76.236 196.438 1.00 0.00 212 GLU A O 1
ATOM 1777 N N . ILE A 1 213 ? 129.147 74.293 195.386 1.00 0.00 213 ILE A N 1
ATOM 1778 C CA . ILE A 1 213 ? 127.757 73.845 195.367 1.00 0.00 213 ILE A CA 1
ATOM 1779 C C . ILE A 1 213 ? 127.267 73.558 196.785 1.00 0.00 213 ILE A C 1
ATOM 1780 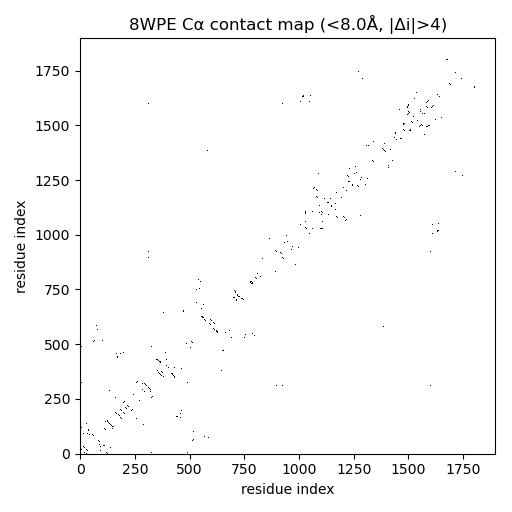O O . ILE A 1 213 ? 126.146 73.933 197.162 1.00 0.00 213 ILE A O 1
ATOM 1785 N N . GLN A 1 214 ? 128.111 72.908 197.597 1.00 0.00 214 GLN A N 1
ATOM 1786 C CA . GLN A 1 214 ? 127.797 72.682 199.007 1.00 0.00 214 GLN A CA 1
ATOM 1787 C C . GLN A 1 214 ? 127.653 73.993 199.771 1.00 0.00 214 GLN A C 1
ATOM 1788 O O . GLN A 1 214 ? 126.794 74.113 200.651 1.00 0.00 214 GLN A O 1
ATOM 1794 N N . GLU A 1 215 ? 128.492 74.983 199.453 1.00 0.00 215 GLU A N 1
ATOM 1795 C CA . GLU A 1 215 ? 128.382 76.299 200.076 1.00 0.00 215 GLU A CA 1
ATOM 1796 C C . GLU A 1 215 ? 127.074 76.986 199.697 1.00 0.00 215 GLU A C 1
ATOM 1797 O O . GLU A 1 215 ? 126.444 77.642 200.538 1.00 0.00 215 GLU A O 1
ATOM 1803 N N . ALA A 1 216 ? 126.652 76.841 198.438 1.00 0.00 216 ALA A N 1
ATOM 1804 C CA . ALA A 1 216 ? 125.369 77.388 198.000 1.00 0.00 216 ALA A CA 1
ATOM 1805 C C . ALA A 1 216 ? 124.199 76.703 198.696 1.00 0.00 216 ALA A C 1
ATOM 1806 O O . ALA A 1 216 ? 123.194 77.350 199.009 1.00 0.00 216 ALA A O 1
ATOM 1808 N N . VAL A 1 217 ? 124.305 75.390 198.918 1.00 0.00 217 VAL A N 1
ATOM 1809 C CA . VAL A 1 217 ? 123.284 74.664 199.672 1.00 0.00 217 VAL A CA 1
ATOM 1810 C C . VAL A 1 217 ? 123.244 75.148 201.119 1.00 0.00 217 VAL A C 1
ATOM 1811 O O . VAL A 1 217 ? 122.167 75.379 201.685 1.00 0.00 217 VAL A O 1
ATOM 1815 N N . ASP A 1 218 ? 124.419 75.349 201.725 1.00 0.00 218 ASP A N 1
ATOM 1816 C CA . ASP A 1 218 ? 124.505 75.853 203.093 1.00 0.00 218 ASP A CA 1
ATOM 1817 C C . ASP A 1 218 ? 124.024 77.295 203.222 1.00 0.00 218 ASP A C 1
ATOM 1818 O O . ASP A 1 218 ? 123.632 77.705 204.320 1.00 0.00 218 ASP A O 1
ATOM 1823 N N . ARG A 1 219 ? 124.041 78.069 202.135 1.00 0.00 219 ARG A N 1
ATOM 1824 C CA . ARG A 1 219 ? 123.470 79.410 202.161 1.00 0.00 219 ARG A CA 1
ATOM 1825 C C . ARG A 1 219 ? 121.949 79.412 202.062 1.00 0.00 219 ARG A C 1
ATOM 1826 O O . ARG A 1 219 ? 121.339 80.476 202.211 1.00 0.00 219 ARG A O 1
ATOM 1834 N N . GLY A 1 220 ? 121.325 78.261 201.815 1.00 0.00 220 GLY A N 1
ATOM 1835 C CA . GLY A 1 220 ? 119.880 78.151 201.789 1.00 0.00 220 GLY A CA 1
ATOM 1836 C C . GLY A 1 220 ? 119.278 77.790 200.449 1.00 0.00 220 GLY A C 1
ATOM 1837 O O . GLY A 1 220 ? 118.048 77.730 200.342 1.00 0.00 220 GLY A O 1
ATOM 1838 N N . CYS A 1 221 ? 120.092 77.545 199.427 1.00 0.00 221 CYS A N 1
ATOM 1839 C CA . CYS A 1 221 ? 119.586 77.219 198.103 1.00 0.00 221 CYS A CA 1
ATOM 1840 C C . CYS A 1 221 ? 119.331 75.722 197.978 1.00 0.00 221 CYS A C 1
ATOM 1841 O O . CYS A 1 221 ? 119.955 74.905 198.659 1.00 0.00 221 CYS A O 1
ATOM 1844 N N . LEU A 1 222 ? 118.405 75.371 197.090 1.00 0.00 222 LEU A N 1
ATOM 1845 C CA . LEU A 1 222 ? 117.955 73.995 196.936 1.00 0.00 222 LEU A CA 1
ATOM 1846 C C . LEU A 1 222 ? 118.721 73.296 195.819 1.00 0.00 222 LEU A C 1
ATOM 1847 O O . LEU A 1 222 ? 118.947 73.870 194.751 1.00 0.00 222 LEU A O 1
ATOM 1852 N N . ARG A 1 223 ? 119.128 72.057 196.080 1.00 0.00 223 ARG A N 1
ATOM 1853 C CA . ARG A 1 223 ? 119.724 71.199 195.066 1.00 0.00 223 ARG A CA 1
ATOM 1854 C C . ARG A 1 223 ? 118.709 70.162 194.610 1.00 0.00 223 ARG A C 1
ATOM 1855 O O . ARG A 1 223 ? 118.065 69.510 195.439 1.00 0.00 223 ARG A O 1
ATOM 1863 N N . ILE A 1 224 ? 118.563 70.020 193.294 1.00 0.00 224 ILE A N 1
ATOM 1864 C CA . ILE A 1 224 ? 117.712 68.999 192.702 1.00 0.00 224 ILE A CA 1
ATOM 1865 C C . ILE A 1 224 ? 118.526 68.242 191.662 1.00 0.00 224 ILE A C 1
ATOM 1866 O O . ILE A 1 224 ? 119.529 68.734 191.141 1.00 0.00 224 ILE A O 1
ATOM 1871 N N . GLN A 1 225 ? 118.084 67.019 191.372 1.00 0.00 225 GLN A N 1
ATOM 1872 C CA . GLN A 1 225 ? 118.745 66.173 190.391 1.00 0.00 225 GLN A CA 1
ATOM 1873 C C . GLN A 1 225 ? 117.878 65.840 189.187 1.00 0.00 225 GLN A C 1
ATOM 1874 O O . GLN A 1 225 ? 118.400 65.288 188.211 1.00 0.00 225 GLN A O 1
ATOM 1880 N N . SER A 1 226 ? 116.586 66.155 189.219 1.00 0.00 226 SER A N 1
ATOM 1881 C CA . SER A 1 226 ? 115.687 65.808 188.129 1.00 0.00 226 SER A CA 1
ATOM 1882 C C . SER A 1 226 ? 114.534 66.802 188.101 1.00 0.00 226 SER A C 1
ATOM 1883 O O . SER A 1 226 ? 114.505 67.777 188.856 1.00 0.00 226 SER A O 1
ATOM 1886 N N . LEU A 1 227 ? 113.577 66.541 187.208 1.00 0.00 227 LEU A N 1
ATOM 1887 C CA . LEU A 1 227 ? 112.417 67.415 187.071 1.00 0.00 227 LEU A CA 1
ATOM 1888 C C . LEU A 1 227 ? 111.426 67.224 188.212 1.00 0.00 227 LEU A C 1
ATOM 1889 O O . LEU A 1 227 ? 110.771 68.186 188.628 1.00 0.00 227 LEU A O 1
ATOM 1894 N N . MET A 1 228 ? 111.304 65.997 188.728 1.00 0.00 228 MET A N 1
ATOM 1895 C CA . MET A 1 228 ? 110.327 65.721 189.776 1.00 0.00 228 MET A CA 1
ATOM 1896 C C . MET A 1 228 ? 110.750 66.307 191.118 1.00 0.00 228 MET A C 1
ATOM 1897 O O . MET A 1 228 ? 109.895 66.615 191.956 1.00 0.00 228 MET A O 1
ATOM 1902 N N . GLU A 1 229 ? 112.054 66.477 191.337 1.00 0.00 229 GLU A N 1
ATOM 1903 C CA . GLU A 1 229 ? 112.552 67.030 192.589 1.00 0.00 229 GLU A CA 1
ATOM 1904 C C . GLU A 1 229 ? 112.390 68.542 192.684 1.00 0.00 229 GLU A C 1
ATOM 1905 O O . GLU A 1 229 ? 112.584 69.095 193.772 1.00 0.00 229 GLU A O 1
ATOM 1911 N N . MET A 1 230 ? 112.032 69.206 191.582 1.00 0.00 230 MET A N 1
ATOM 1912 C CA . MET A 1 230 ? 111.916 70.660 191.546 1.00 0.00 230 MET A CA 1
ATOM 1913 C C . MET A 1 230 ? 110.807 71.180 192.452 1.00 0.00 230 MET A C 1
ATOM 1914 O O . MET A 1 230 ? 109.669 70.701 192.408 1.00 0.00 230 MET A O 1
ATOM 1919 N N . ASP A 1 231 ? 111.152 72.168 193.274 1.00 0.00 231 ASP A N 1
ATOM 1920 C CA . ASP A 1 231 ? 110.206 72.882 194.119 1.00 0.00 231 ASP A CA 1
ATOM 1921 C C . ASP A 1 231 ? 110.114 74.320 193.621 1.00 0.00 231 ASP A C 1
ATOM 1922 O O . ASP A 1 231 ? 111.119 75.038 193.596 1.00 0.00 231 ASP A O 1
ATOM 1927 N N . TYR A 1 232 ? 108.910 74.733 193.223 1.00 0.00 232 TYR A N 1
ATOM 1928 C CA . TYR A 1 232 ? 108.652 76.104 192.788 1.00 0.00 232 TYR A CA 1
ATOM 1929 C C . TYR A 1 232 ? 108.619 77.127 193.914 1.00 0.00 232 TYR A C 1
ATOM 1930 O O . TYR A 1 232 ? 108.720 78.326 193.634 1.00 0.00 232 TYR A O 1
ATOM 1939 N N . GLU A 1 233 ? 108.490 76.699 195.169 1.00 0.00 233 GLU A N 1
ATOM 1940 C CA . GLU A 1 233 ? 108.483 77.664 196.263 1.00 0.00 233 GLU A CA 1
ATOM 1941 C C . GLU A 1 233 ? 109.880 78.172 196.599 1.00 0.00 233 GLU A C 1
ATOM 1942 O O . GLU A 1 233 ? 110.019 79.289 197.110 1.00 0.00 233 GLU A O 1
ATOM 1948 N N . ARG A 1 234 ? 110.915 77.381 196.324 1.00 0.00 234 ARG A N 1
ATOM 1949 C CA . ARG A 1 234 ? 112.279 77.762 196.676 1.00 0.00 234 ARG A CA 1
ATOM 1950 C C . ARG A 1 234 ? 112.794 78.818 195.707 1.00 0.00 234 ARG A C 1
ATOM 1951 O O . ARG A 1 234 ? 112.851 78.579 194.498 1.00 0.00 234 ARG A O 1
ATOM 1959 N N . GLU A 1 235 ? 113.195 79.975 196.244 1.00 0.00 235 GLU A N 1
ATOM 1960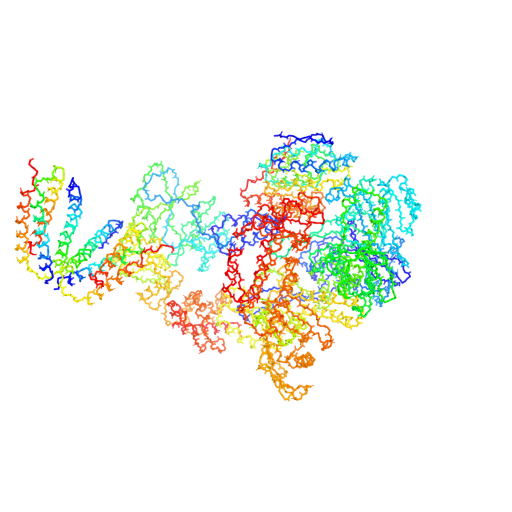 C CA . GLU A 1 235 ? 113.571 81.114 195.413 1.00 0.00 235 GLU A CA 1
ATOM 1961 C C . GLU A 1 235 ? 114.898 80.916 194.692 1.00 0.00 235 GLU A C 1
ATOM 1962 O O . GLU A 1 235 ? 115.123 81.553 193.657 1.00 0.00 235 GLU A O 1
ATOM 1968 N N . LEU A 1 236 ? 115.782 80.067 195.209 1.00 0.00 236 LEU A N 1
ATOM 1969 C CA . LEU A 1 236 ? 117.089 79.831 194.602 1.00 0.00 236 LEU A CA 1
ATOM 1970 C C . LEU A 1 236 ? 117.313 78.328 194.525 1.00 0.00 236 LEU A C 1
ATOM 1971 O O . LEU A 1 236 ? 117.448 77.664 195.556 1.00 0.00 236 LEU A O 1
ATOM 1976 N N . VAL A 1 237 ? 117.342 77.792 193.307 1.00 0.00 237 VAL A N 1
ATOM 1977 C CA . VAL A 1 237 ? 117.504 76.362 193.075 1.00 0.00 237 VAL A CA 1
ATOM 1978 C C . VAL A 1 237 ? 118.718 76.152 192.180 1.00 0.00 237 VAL A C 1
ATOM 1979 O O . VAL A 1 237 ? 118.835 76.788 191.127 1.00 0.00 237 VAL A O 1
ATOM 1983 N N . LEU A 1 238 ? 119.620 75.270 192.603 1.00 0.00 238 LEU A N 1
ATOM 1984 C CA . LEU A 1 238 ? 120.756 74.853 191.794 1.00 0.00 238 LEU A CA 1
ATOM 1985 C C . LEU A 1 238 ? 120.454 73.524 191.119 1.00 0.00 238 LEU A C 1
ATOM 1986 O O . LEU A 1 238 ? 119.921 72.603 191.745 1.00 0.00 238 LEU A O 1
ATOM 1991 N N . CYS A 1 239 ? 120.803 73.431 189.839 1.00 0.00 239 CYS A N 1
ATOM 1992 C CA . CYS A 1 239 ? 120.607 72.215 189.062 1.00 0.00 239 CYS A CA 1
ATOM 1993 C C . CYS A 1 239 ? 121.558 72.248 187.879 1.00 0.00 239 CYS A C 1
ATOM 1994 O O . CYS A 1 239 ? 122.179 73.272 187.583 1.00 0.00 239 CYS A O 1
ATOM 1997 N N . SER A 1 240 ? 121.662 71.111 187.198 1.00 0.00 240 SER A N 1
ATOM 1998 C CA . SER A 1 240 ? 122.415 71.063 185.956 1.00 0.00 240 SER A CA 1
ATOM 1999 C C . SER A 1 240 ? 121.639 71.773 184.850 1.00 0.00 240 SER A C 1
ATOM 2000 O O . SER A 1 240 ? 120.459 72.107 184.995 1.00 0.00 240 SER A O 1
ATOM 2003 N N . GLU A 1 241 ? 122.321 72.007 183.728 1.00 0.00 241 GLU A N 1
ATOM 2004 C CA . GLU A 1 241 ? 121.686 72.718 182.624 1.00 0.00 241 GLU A CA 1
ATOM 2005 C C . GLU A 1 241 ? 120.613 71.876 181.946 1.00 0.00 241 GLU A C 1
ATOM 2006 O O . GLU A 1 241 ? 119.650 72.430 181.410 1.00 0.00 241 GLU A O 1
ATOM 2012 N N . ILE A 1 242 ? 120.751 70.548 181.971 1.00 0.00 242 ILE A N 1
ATOM 2013 C CA . ILE A 1 242 ? 119.711 69.674 181.436 1.00 0.00 242 ILE A CA 1
ATOM 2014 C C . ILE A 1 242 ? 118.443 69.768 182.282 1.00 0.00 242 ILE A C 1
ATOM 2015 O O . ILE A 1 242 ? 117.334 69.896 181.747 1.00 0.00 242 ILE A O 1
ATOM 2020 N N . VAL A 1 243 ? 118.591 69.750 183.611 1.00 0.00 243 VAL A N 1
ATOM 2021 C CA . VAL A 1 243 ? 117.446 69.886 184.510 1.00 0.00 243 VAL A CA 1
ATOM 2022 C C . VAL A 1 243 ? 116.849 71.289 184.413 1.00 0.00 243 VAL A C 1
ATOM 2023 O O . VAL A 1 243 ? 115.624 71.461 184.460 1.00 0.00 243 VAL A O 1
ATOM 2027 N N . LEU A 1 244 ? 117.705 72.301 184.246 1.00 0.00 244 LEU A N 1
ATOM 2028 C CA . LEU A 1 244 ? 117.253 73.680 184.065 1.00 0.00 244 LEU A CA 1
ATOM 2029 C C . LEU A 1 244 ? 116.424 73.833 182.793 1.00 0.00 244 LEU A C 1
ATOM 2030 O O . LEU A 1 244 ? 115.359 74.464 182.797 1.00 0.00 244 LEU A O 1
ATOM 2035 N N . LEU A 1 245 ? 116.888 73.230 181.697 1.00 0.00 245 LEU A N 1
ATOM 2036 C CA . LEU A 1 245 ? 116.149 73.300 180.443 1.00 0.00 245 LEU A CA 1
ATOM 2037 C C . LEU A 1 245 ? 114.884 72.459 180.483 1.00 0.00 245 LEU A C 1
ATOM 2038 O O . LEU A 1 245 ? 113.901 72.802 179.824 1.00 0.00 245 LEU A O 1
ATOM 2043 N N . ARG A 1 246 ? 114.885 71.361 181.240 1.00 0.00 246 ARG A N 1
ATOM 2044 C CA . ARG A 1 246 ? 113.661 70.586 181.399 1.00 0.00 246 ARG A CA 1
ATOM 2045 C C . ARG A 1 246 ? 112.634 71.333 182.240 1.00 0.00 246 ARG A C 1
ATOM 2046 O O . ARG A 1 246 ? 111.431 71.213 181.989 1.00 0.00 246 ARG A O 1
ATOM 2054 N N . ILE A 1 247 ? 113.087 72.118 183.221 1.00 0.00 247 ILE A N 1
ATOM 2055 C CA . ILE A 1 247 ? 112.184 72.990 183.972 1.00 0.00 247 ILE A CA 1
ATOM 2056 C C . ILE A 1 247 ? 111.624 74.083 183.068 1.00 0.00 247 ILE A C 1
ATOM 2057 O O . ILE A 1 247 ? 110.428 74.406 183.127 1.00 0.00 247 ILE A O 1
ATOM 2062 N N . ALA A 1 248 ? 112.472 74.647 182.199 1.00 0.00 248 ALA A N 1
ATOM 2063 C CA . ALA A 1 248 ? 112.012 75.634 181.221 1.00 0.00 248 ALA A CA 1
ATOM 2064 C C . ALA A 1 248 ? 111.000 75.037 180.248 1.00 0.00 248 ALA A C 1
ATOM 2065 O O . ALA A 1 248 ? 109.999 75.680 179.914 1.00 0.00 248 ALA A O 1
ATOM 2067 N N . LYS A 1 249 ? 111.244 73.806 179.793 1.00 0.00 249 LYS A N 1
ATOM 2068 C CA . LYS A 1 249 ? 110.320 73.116 178.898 1.00 0.00 249 LYS A CA 1
ATOM 2069 C C . LYS A 1 249 ? 109.001 72.803 179.594 1.00 0.00 249 LYS A C 1
ATOM 2070 O O . LYS A 1 249 ? 107.929 72.957 178.998 1.00 0.00 249 LYS A O 1
ATOM 2076 N N . GLN A 1 250 ? 109.063 72.379 180.861 1.00 0.00 250 GLN A N 1
ATOM 2077 C CA . GLN A 1 250 ? 107.860 72.096 181.636 1.00 0.00 250 GLN A CA 1
ATOM 2078 C C . GLN A 1 250 ? 107.037 73.356 181.867 1.00 0.00 250 GLN A C 1
ATOM 2079 O O . GLN A 1 250 ? 105.802 73.318 181.819 1.00 0.00 250 GLN A O 1
ATOM 2085 N N . LEU A 1 251 ? 107.704 74.485 182.108 1.00 0.00 251 LEU A N 1
ATOM 2086 C CA . LEU A 1 251 ? 106.979 75.728 182.338 1.00 0.00 251 LEU A CA 1
ATOM 2087 C C . LEU A 1 251 ? 106.401 76.289 181.045 1.00 0.00 251 LEU A C 1
ATOM 2088 O O . LEU A 1 251 ? 105.267 76.778 181.032 1.00 0.00 251 LEU A O 1
ATOM 2093 N N . LEU A 1 252 ? 107.151 76.226 179.942 1.00 0.00 252 LEU A N 1
ATOM 2094 C CA . LEU A 1 252 ? 106.632 76.744 178.682 1.00 0.00 252 LEU A CA 1
ATOM 2095 C C . LEU A 1 252 ? 105.585 75.827 178.064 1.00 0.00 252 LEU A C 1
ATOM 2096 O O . LEU A 1 252 ? 104.775 76.292 177.257 1.00 0.00 252 LEU A O 1
ATOM 2101 N N . GLU A 1 253 ? 105.572 74.546 178.432 1.00 0.00 253 GLU A N 1
ATOM 2102 C CA . GLU A 1 253 ? 104.524 73.639 177.988 1.00 0.00 253 GLU A CA 1
ATOM 2103 C C . GLU A 1 253 ? 103.234 73.795 178.779 1.00 0.00 253 GLU A C 1
ATOM 2104 O O . GLU A 1 253 ? 102.205 73.249 178.365 1.00 0.00 253 GLU A O 1
ATOM 2110 N N . LEU A 1 254 ? 103.265 74.508 179.902 1.00 0.00 254 LEU A N 1
ATOM 2111 C CA . LEU A 1 254 ? 102.055 74.743 180.676 1.00 0.00 254 LEU A CA 1
ATOM 2112 C C . LEU A 1 254 ? 101.146 75.725 179.950 1.00 0.00 254 LEU A C 1
ATOM 2113 O O . LEU A 1 254 ? 101.609 76.693 179.342 1.00 0.00 254 LEU A O 1
ATOM 2118 N N . THR A 1 255 ? 99.840 75.474 180.025 1.00 0.00 255 THR A N 1
ATOM 2119 C CA . THR A 1 255 ? 98.852 76.300 179.335 1.00 0.00 255 THR A CA 1
ATOM 2120 C C . THR A 1 255 ? 98.608 77.559 180.161 1.00 0.00 255 THR A C 1
ATOM 2121 O O . THR A 1 255 ? 97.597 77.712 180.851 1.00 0.00 255 THR A O 1
ATOM 2125 N N . PHE A 1 256 ? 99.564 78.478 180.082 1.00 0.00 256 PHE A N 1
ATOM 2126 C CA . PHE A 1 256 ? 99.419 79.778 180.706 1.00 0.00 256 PHE A CA 1
ATOM 2127 C C . PHE A 1 256 ? 98.448 80.637 179.914 1.00 0.00 256 PHE A C 1
ATOM 2128 O O . PHE A 1 256 ? 98.051 80.314 178.793 1.00 0.00 256 PHE A O 1
ATOM 2136 N N . ASP A 1 257 ? 98.064 81.754 180.512 1.00 0.00 257 ASP A N 1
ATOM 2137 C CA . ASP A 1 257 ? 97.442 82.790 179.714 1.00 0.00 257 ASP A CA 1
ATOM 2138 C C . ASP A 1 257 ? 98.473 83.649 179.020 1.00 0.00 257 ASP A C 1
ATOM 2139 O O . ASP A 1 257 ? 98.196 84.169 177.932 1.00 0.00 257 ASP A O 1
ATOM 2144 N N . TYR A 1 258 ? 99.663 83.806 179.599 1.00 0.00 258 TYR A N 1
ATOM 2145 C CA . TYR A 1 258 ? 100.538 84.819 179.044 1.00 0.00 258 TYR A CA 1
ATOM 2146 C C . TYR A 1 258 ? 101.946 84.394 179.435 1.00 0.00 258 TYR A C 1
ATOM 2147 O O . TYR A 1 258 ? 102.227 84.274 180.630 1.00 0.00 258 TYR A O 1
ATOM 2156 N N . VAL A 1 259 ? 102.826 84.148 178.470 1.00 0.00 259 VAL A N 1
ATOM 2157 C CA . VAL A 1 259 ? 104.252 84.019 178.756 1.00 0.00 259 VAL A CA 1
ATOM 2158 C C . VAL A 1 259 ? 104.911 85.290 178.247 1.00 0.00 259 VAL A C 1
ATOM 2159 O O . VAL A 1 259 ? 105.027 85.507 177.037 1.00 0.00 259 VAL A O 1
ATOM 2163 N N . VAL A 1 260 ? 105.324 86.149 179.170 1.00 0.00 260 VAL A N 1
ATOM 2164 C CA . VAL A 1 260 ? 105.754 87.497 178.836 1.00 0.00 260 VAL A CA 1
ATOM 2165 C C . VAL A 1 260 ? 107.249 87.602 179.086 1.00 0.00 260 VAL A C 1
ATOM 2166 O O . VAL A 1 260 ? 107.729 87.315 180.188 1.00 0.00 260 VAL A O 1
ATOM 2170 N N . THR A 1 261 ? 107.983 87.997 178.052 1.00 0.00 261 THR A N 1
ATOM 2171 C CA . THR A 1 261 ? 109.431 88.106 178.090 1.00 0.00 261 THR A CA 1
ATOM 2172 C C . THR A 1 261 ? 109.838 89.458 177.527 1.00 0.00 261 THR A C 1
ATOM 2173 O O . THR A 1 261 ? 109.037 90.168 176.914 1.00 0.00 261 THR A O 1
ATOM 2177 N N . PHE A 1 262 ? 111.100 89.814 177.741 1.00 0.00 262 PHE A N 1
ATOM 2178 C CA . PHE A 1 262 ? 111.701 90.966 177.086 1.00 0.00 262 PHE A CA 1
ATOM 2179 C C . PHE A 1 262 ? 112.836 90.470 176.208 1.00 0.00 262 PHE A C 1
ATOM 2180 O O . PHE A 1 262 ? 113.808 89.898 176.718 1.00 0.00 262 PHE A O 1
ATOM 2188 N N . ASN A 1 263 ? 112.705 90.708 174.895 1.00 0.00 263 ASN A N 1
ATOM 2189 C CA . ASN A 1 263 ? 113.596 90.180 173.853 1.00 0.00 263 ASN A CA 1
ATOM 2190 C C . ASN A 1 263 ? 113.718 88.663 173.954 1.00 0.00 263 ASN A C 1
ATOM 2191 O O . ASN A 1 263 ? 114.781 88.086 173.732 1.00 0.00 263 ASN A O 1
ATOM 2196 N N . GLY A 1 264 ? 112.607 88.013 174.286 1.00 0.00 264 GLY A N 1
ATOM 2197 C CA . GLY A 1 264 ? 112.635 86.619 174.663 1.00 0.00 264 GLY A CA 1
ATOM 2198 C C . GLY A 1 264 ? 112.406 85.671 173.516 1.00 0.00 264 GLY A C 1
ATOM 2199 O O . GLY A 1 264 ? 112.976 84.579 173.495 1.00 0.00 264 GLY A O 1
ATOM 2200 N N . HIS A 1 265 ? 111.566 86.077 172.565 1.00 0.00 265 HIS A N 1
ATOM 2201 C CA . HIS A 1 265 ? 111.401 85.296 171.347 1.00 0.00 265 HIS A CA 1
ATOM 2202 C C . HIS A 1 265 ? 112.688 85.283 170.534 1.00 0.00 265 HIS A C 1
ATOM 2203 O O . HIS A 1 265 ? 113.109 84.232 170.040 1.00 0.00 265 HIS A O 1
ATOM 2210 N N . ASN A 1 266 ? 113.343 86.438 170.415 1.00 0.00 266 ASN A N 1
ATOM 2211 C CA . ASN A 1 266 ? 114.575 86.514 169.640 1.00 0.00 266 ASN A CA 1
ATOM 2212 C C . ASN A 1 266 ? 115.745 85.880 170.380 1.00 0.00 266 ASN A C 1
ATOM 2213 O O . ASN A 1 266 ? 116.598 85.235 169.759 1.00 0.00 266 ASN A O 1
ATOM 2218 N N . PHE A 1 267 ? 115.820 86.055 171.701 1.00 0.00 267 PHE A N 1
ATOM 2219 C CA . PHE A 1 267 ? 116.964 85.546 172.449 1.00 0.00 267 PHE A CA 1
ATOM 2220 C C . PHE A 1 267 ? 116.600 84.450 173.441 1.00 0.00 267 PHE A C 1
ATOM 2221 O O . PHE A 1 267 ? 117.121 83.343 173.316 1.00 0.00 267 PHE A O 1
ATOM 2229 N N . ASP A 1 268 ? 115.703 84.702 174.398 1.00 0.00 268 ASP A N 1
ATOM 2230 C CA . ASP A 1 268 ? 115.612 83.852 175.587 1.00 0.00 268 ASP A CA 1
ATOM 2231 C C . ASP A 1 268 ? 114.933 82.516 175.297 1.00 0.00 268 ASP A C 1
ATOM 2232 O O . ASP A 1 268 ? 115.496 81.452 175.577 1.00 0.00 268 ASP A O 1
ATOM 2237 N N . LEU A 1 269 ? 113.715 82.551 174.748 1.00 0.00 269 LEU A N 1
ATOM 2238 C CA . LEU A 1 269 ? 113.002 81.311 174.447 1.00 0.00 269 LEU A CA 1
ATOM 2239 C C . LEU A 1 269 ? 113.656 80.551 173.302 1.00 0.00 269 LEU A C 1
ATOM 2240 O O . LEU A 1 269 ? 113.665 79.311 173.304 1.00 0.00 269 LEU A O 1
ATOM 2245 N N . ARG A 1 270 ? 114.212 81.281 172.329 1.00 0.00 270 ARG A N 1
ATOM 2246 C CA . ARG A 1 270 ? 114.979 80.654 171.259 1.00 0.00 270 ARG A CA 1
ATOM 2247 C C . ARG A 1 270 ? 116.205 79.939 171.806 1.00 0.00 270 ARG A C 1
ATOM 2248 O O . ARG A 1 270 ? 116.473 78.794 171.435 1.00 0.00 270 ARG A O 1
ATOM 2256 N N . TYR A 1 271 ? 116.936 80.585 172.721 1.00 0.00 271 TYR A N 1
ATOM 2257 C CA . TYR A 1 271 ? 118.103 79.984 173.351 1.00 0.00 271 TYR A CA 1
ATOM 2258 C C . TYR A 1 271 ? 117.724 78.786 174.205 1.00 0.00 271 TYR A C 1
ATOM 2259 O O . TYR A 1 271 ? 118.471 77.803 174.247 1.00 0.00 271 TYR A O 1
ATOM 2268 N N . ILE A 1 272 ? 116.566 78.850 174.869 1.00 0.00 272 ILE A N 1
ATOM 2269 C CA . ILE A 1 272 ? 116.082 77.730 175.674 1.00 0.00 272 ILE A CA 1
ATOM 2270 C C . ILE A 1 272 ? 115.797 76.521 174.790 1.00 0.00 272 ILE A C 1
ATOM 2271 O O . ILE A 1 272 ? 116.250 75.407 175.076 1.00 0.00 272 ILE A O 1
ATOM 2276 N N . THR A 1 273 ? 115.082 76.730 173.678 1.00 0.00 273 THR A N 1
ATOM 2277 C CA . THR A 1 273 ? 114.762 75.613 172.789 1.00 0.00 273 THR A CA 1
ATOM 2278 C C . THR A 1 273 ? 116.001 75.080 172.082 1.00 0.00 273 THR A C 1
ATOM 2279 O O . THR A 1 273 ? 116.145 73.862 171.907 1.00 0.00 273 THR A O 1
ATOM 2283 N N . ASN A 1 274 ? 116.913 75.977 171.701 1.00 0.00 274 ASN A N 1
ATOM 2284 C CA . ASN A 1 274 ? 118.145 75.583 171.034 1.00 0.00 274 ASN A CA 1
ATOM 2285 C C . ASN A 1 274 ? 119.032 74.754 171.955 1.00 0.00 274 ASN A C 1
ATOM 2286 O O . ASN A 1 274 ? 119.485 73.666 171.581 1.00 0.00 274 ASN A O 1
ATOM 2291 N N . ARG A 1 275 ? 119.247 75.227 173.187 1.00 0.00 275 ARG A N 1
ATOM 2292 C CA . ARG A 1 275 ? 120.064 74.481 174.136 1.00 0.00 275 ARG A CA 1
ATOM 2293 C C . ARG A 1 275 ? 119.366 73.212 174.608 1.00 0.00 275 ARG A C 1
ATOM 2294 O O . ARG A 1 275 ? 120.038 72.240 174.963 1.00 0.00 275 ARG A O 1
ATOM 2302 N N . LEU A 1 276 ? 118.030 73.189 174.599 1.00 0.00 276 LEU A N 1
ATOM 2303 C CA . LEU A 1 276 ? 117.312 71.978 174.978 1.00 0.00 276 LEU A CA 1
ATOM 2304 C C . LEU A 1 276 ? 117.440 70.898 173.910 1.00 0.00 276 LEU A C 1
ATOM 2305 O O . LEU A 1 276 ? 117.620 69.719 174.237 1.00 0.00 276 LEU A O 1
ATOM 2310 N N . GLU A 1 277 ? 117.365 71.271 172.632 1.00 0.00 277 GLU A N 1
ATOM 2311 C CA . GLU A 1 277 ? 117.542 70.259 171.596 1.00 0.00 277 GLU A CA 1
ATOM 2312 C C . GLU A 1 277 ? 119.008 69.957 171.297 1.00 0.00 277 GLU A C 1
ATOM 2313 O O . GLU A 1 277 ? 119.287 68.970 170.611 1.00 0.00 277 GLU A O 1
ATOM 2319 N N . LEU A 1 278 ? 119.945 70.770 171.794 1.00 0.00 278 LEU A N 1
ATOM 2320 C CA . LEU A 1 278 ? 121.349 70.360 171.805 1.00 0.00 278 LEU A CA 1
ATOM 2321 C C . LEU A 1 278 ? 121.677 69.407 172.950 1.00 0.00 278 LEU A C 1
ATOM 2322 O O . LEU A 1 278 ? 122.280 68.353 172.727 1.00 0.00 278 LEU A O 1
ATOM 2327 N N . LEU A 1 279 ? 121.305 69.761 174.182 1.00 0.00 279 LEU A N 1
ATOM 2328 C CA . LEU A 1 279 ? 121.810 69.027 175.339 1.00 0.00 279 LEU A CA 1
ATOM 2329 C C . LEU A 1 279 ? 121.143 67.666 175.507 1.00 0.00 279 LEU A C 1
ATOM 2330 O O . LEU A 1 279 ? 121.811 66.691 175.866 1.00 0.00 279 LEU A O 1
ATOM 2335 N N . THR A 1 280 ? 119.839 67.573 175.255 1.00 0.00 280 THR A N 1
ATOM 2336 C CA . THR A 1 280 ? 119.129 66.315 175.433 1.00 0.00 280 THR A CA 1
ATOM 2337 C C . THR A 1 280 ? 118.227 65.937 174.269 1.00 0.00 280 THR A C 1
ATOM 2338 O O . THR A 1 280 ? 117.654 64.842 174.294 1.00 0.00 280 THR A O 1
ATOM 2342 N N . GLY A 1 281 ? 118.073 66.792 173.263 1.00 0.00 281 GLY A N 1
ATOM 2343 C CA . GLY A 1 281 ? 117.254 66.478 172.113 1.00 0.00 281 GLY A CA 1
ATOM 2344 C C . GLY A 1 281 ? 115.769 66.678 172.305 1.00 0.00 281 GLY A C 1
ATOM 2345 O O . GLY A 1 281 ? 115.003 66.436 171.364 1.00 0.00 281 GLY A O 1
ATOM 2346 N N . GLU A 1 282 ? 115.334 67.107 173.487 1.00 0.00 282 GLU A N 1
ATOM 2347 C CA . GLU A 1 282 ? 113.925 67.345 173.736 1.00 0.00 282 GLU A CA 1
ATOM 2348 C C . GLU A 1 282 ? 113.477 68.640 173.068 1.00 0.00 282 GLU A C 1
ATOM 2349 O O . GLU A 1 282 ? 114.281 69.514 172.736 1.00 0.00 282 GLU A O 1
ATOM 2355 N N . LYS A 1 283 ? 112.169 68.746 172.858 1.00 0.00 283 LYS A N 1
ATOM 2356 C CA . LYS A 1 283 ? 111.565 69.932 172.279 1.00 0.00 283 LYS A CA 1
ATOM 2357 C C . LYS A 1 283 ? 110.376 70.350 173.131 1.00 0.00 283 LYS A C 1
ATOM 2358 O O . LYS A 1 283 ? 109.692 69.510 173.720 1.00 0.00 283 LYS A O 1
ATOM 2364 N N . ILE A 1 284 ? 110.145 71.656 173.204 1.00 0.00 284 ILE A N 1
ATOM 2365 C CA . ILE A 1 284 ? 108.998 72.185 173.932 1.00 0.00 284 ILE A CA 1
ATOM 2366 C C . ILE A 1 284 ? 107.775 72.031 173.036 1.00 0.00 284 ILE A C 1
ATOM 2367 O O . ILE A 1 284 ? 107.612 72.761 172.056 1.00 0.00 284 ILE A O 1
ATOM 2372 N N . ILE A 1 285 ? 106.915 71.079 173.375 1.00 0.00 285 ILE A N 1
ATOM 2373 C CA . ILE A 1 285 ? 105.836 70.640 172.501 1.00 0.00 285 ILE A CA 1
ATOM 2374 C C . ILE A 1 285 ? 104.552 71.328 172.940 1.00 0.00 285 ILE A C 1
ATOM 2375 O O . ILE A 1 285 ? 104.063 71.104 174.053 1.00 0.00 285 ILE A O 1
ATOM 2380 N N . PHE A 1 286 ? 103.996 72.157 172.061 1.00 0.00 286 PHE A N 1
ATOM 2381 C CA . PHE A 1 286 ? 102.708 72.786 172.307 1.00 0.00 286 PHE A CA 1
ATOM 2382 C C . PHE A 1 286 ? 101.588 71.896 171.800 1.00 0.00 286 PHE A C 1
ATOM 2383 O O . PHE A 1 286 ? 101.588 71.477 170.640 1.00 0.00 286 PHE A O 1
ATOM 2391 N N . ARG A 1 287 ? 100.634 71.630 172.676 1.00 0.00 287 ARG A N 1
ATOM 2392 C CA . ARG A 1 287 ? 99.504 70.753 172.442 1.00 0.00 287 ARG A CA 1
ATOM 2393 C C . ARG A 1 287 ? 98.259 71.591 172.194 1.00 0.00 287 ARG A C 1
ATOM 2394 O O . ARG A 1 287 ? 98.051 72.616 172.844 1.00 0.00 287 ARG A O 1
ATOM 2402 N N . SER A 1 288 ? 97.438 71.159 171.237 1.00 0.00 288 SER A N 1
ATOM 2403 C CA . SER A 1 288 ? 96.150 71.797 171.006 1.00 0.00 288 SER A CA 1
ATOM 2404 C C . SER A 1 288 ? 95.227 71.532 172.195 1.00 0.00 288 SER A C 1
ATOM 2405 O O . SER A 1 288 ? 95.485 70.632 172.990 1.00 0.00 288 SER A O 1
ATOM 2408 N N . PRO A 1 289 ? 94.190 72.356 172.390 1.00 0.00 289 PRO A N 1
ATOM 2409 C CA . PRO A 1 289 ? 93.230 72.065 173.471 1.00 0.00 289 PRO A CA 1
ATOM 2410 C C . PRO A 1 289 ? 92.504 70.739 173.328 1.00 0.00 289 PRO A C 1
ATOM 2411 O O . PRO A 1 289 ? 92.162 70.121 174.345 1.00 0.00 289 PRO A O 1
ATOM 2415 N N . ASP A 1 290 ? 92.262 70.274 172.107 1.00 0.00 290 ASP A N 1
ATOM 2416 C CA . ASP A 1 290 ? 91.731 68.937 171.912 1.00 0.00 290 ASP A CA 1
ATOM 2417 C C . ASP A 1 290 ? 92.824 67.891 171.742 1.00 0.00 290 ASP A C 1
ATOM 2418 O O . ASP A 1 290 ? 92.499 66.699 171.668 1.00 0.00 290 ASP A O 1
ATOM 2423 N N . LYS A 1 291 ? 94.102 68.312 171.695 1.00 0.00 291 LYS A N 1
ATOM 2424 C CA . LYS A 1 291 ? 95.263 67.418 171.540 1.00 0.00 291 LYS A CA 1
ATOM 2425 C C . LYS A 1 291 ? 95.180 66.530 170.301 1.00 0.00 291 LYS A C 1
ATOM 2426 O O . LYS A 1 291 ? 95.652 65.391 170.297 1.00 0.00 291 LYS A O 1
ATOM 2432 N N . LYS A 1 292 ? 94.596 67.081 169.235 1.00 0.00 292 LYS A N 1
ATOM 2433 C CA . LYS A 1 292 ? 94.607 66.440 167.928 1.00 0.00 292 LYS A CA 1
ATOM 2434 C C . LYS A 1 292 ? 95.954 66.614 167.234 1.00 0.00 292 LYS A C 1
ATOM 2435 O O . LYS A 1 292 ? 96.433 65.692 166.566 1.00 0.00 292 LYS A O 1
ATOM 2441 N N . GLU A 1 293 ? 96.577 67.784 167.381 1.00 0.00 293 GLU A N 1
ATOM 2442 C CA . GLU A 1 293 ? 97.876 68.054 166.786 1.00 0.00 293 GLU A CA 1
ATOM 2443 C C . GLU A 1 293 ? 98.803 68.666 167.827 1.00 0.00 293 GLU A C 1
ATOM 2444 O O . GLU A 1 293 ? 98.363 69.237 168.828 1.00 0.00 293 GLU A O 1
ATOM 2450 N N . ALA A 1 294 ? 100.104 68.524 167.583 1.00 0.00 294 ALA A N 1
ATOM 2451 C CA . ALA A 1 294 ? 101.127 69.026 168.489 1.00 0.00 294 ALA A CA 1
ATOM 2452 C C . ALA A 1 294 ? 102.251 69.660 167.684 1.00 0.00 294 ALA A C 1
ATOM 2453 O O . ALA A 1 294 ? 102.752 69.054 166.732 1.00 0.00 294 ALA A O 1
ATOM 2455 N N . VAL A 1 295 ? 102.649 70.874 168.065 1.00 0.00 295 VAL A N 1
ATOM 2456 C CA . VAL A 1 295 ? 103.731 71.580 167.396 1.00 0.00 295 VAL A CA 1
ATOM 2457 C C . VAL A 1 295 ? 104.851 71.836 168.398 1.00 0.00 295 VAL A C 1
ATOM 2458 O O . VAL A 1 295 ? 104.652 71.814 169.615 1.00 0.00 295 VAL A O 1
ATOM 2462 N N . HIS A 1 296 ? 106.046 72.066 167.865 1.00 0.00 296 HIS A N 1
ATOM 2463 C CA . HIS A 1 296 ? 107.226 72.386 168.653 1.00 0.00 296 HIS A CA 1
ATOM 2464 C C . HIS A 1 296 ? 107.440 73.894 168.684 1.00 0.00 296 HIS A C 1
ATOM 2465 O O . HIS A 1 296 ? 106.943 74.630 167.827 1.00 0.00 296 HIS A O 1
ATOM 2472 N N . LEU A 1 297 ? 108.189 74.352 169.684 1.00 0.00 297 LEU A N 1
ATOM 2473 C CA . LEU A 1 297 ? 108.464 75.781 169.819 1.00 0.00 297 LEU A CA 1
ATOM 2474 C C . LEU A 1 297 ? 109.530 76.120 168.789 1.00 0.00 297 LEU A C 1
ATOM 2475 O O . LEU A 1 297 ? 110.715 75.852 168.990 1.00 0.00 297 LEU A O 1
ATOM 2480 N N . CYS A 1 298 ? 109.111 76.706 167.676 1.00 0.00 298 CYS A N 1
ATOM 2481 C CA . CYS A 1 298 ? 110.031 77.248 166.688 1.00 0.00 298 CYS A CA 1
ATOM 2482 C C . CYS A 1 298 ? 109.752 78.736 166.570 1.00 0.00 298 CYS A C 1
ATOM 2483 O O . CYS A 1 298 ? 108.636 79.135 166.218 1.00 0.00 298 CYS A O 1
ATOM 2486 N N . ILE A 1 299 ? 110.755 79.552 166.879 1.00 0.00 299 ILE A N 1
ATOM 2487 C CA . ILE A 1 299 ? 110.613 80.996 166.750 1.00 0.00 299 ILE A CA 1
ATOM 2488 C C . ILE A 1 299 ? 110.618 81.331 165.269 1.00 0.00 299 ILE A C 1
ATOM 2489 O O . ILE A 1 299 ? 111.671 81.314 164.621 1.00 0.00 299 ILE A O 1
ATOM 2494 N N . TYR A 1 300 ? 109.446 81.616 164.717 1.00 0.00 300 TYR A N 1
ATOM 2495 C CA . TYR A 1 300 ? 109.351 81.960 163.309 1.00 0.00 300 TYR A CA 1
ATOM 2496 C C . TYR A 1 300 ? 109.556 83.459 163.150 1.00 0.00 300 TYR A C 1
ATOM 2497 O O . TYR A 1 300 ? 108.942 84.262 163.859 1.00 0.00 300 TYR A O 1
ATOM 2506 N N . GLU A 1 301 ? 110.457 83.822 162.248 1.00 0.00 301 GLU A N 1
ATOM 2507 C CA . GLU A 1 301 ? 110.720 85.221 161.966 1.00 0.00 301 GLU A CA 1
ATOM 2508 C C . GLU A 1 301 ? 109.572 85.798 161.152 1.00 0.00 301 GLU A C 1
ATOM 2509 O O . GLU A 1 301 ? 109.158 85.216 160.146 1.00 0.00 301 GLU A O 1
ATOM 2515 N N . ARG A 1 302 ? 109.039 86.928 161.599 1.00 0.00 302 ARG A N 1
ATOM 2516 C CA . ARG A 1 302 ? 107.993 87.632 160.873 1.00 0.00 302 ARG A CA 1
ATOM 2517 C C . ARG A 1 302 ? 108.484 89.040 160.590 1.00 0.00 302 ARG A C 1
ATOM 2518 O O . ARG A 1 302 ? 108.799 89.793 161.516 1.00 0.00 302 ARG A O 1
ATOM 2526 N N . ASN A 1 303 ? 108.540 89.396 159.316 1.00 0.00 303 ASN A N 1
ATOM 2527 C CA . ASN A 1 303 ? 109.163 90.633 158.883 1.00 0.00 303 ASN A CA 1
ATOM 2528 C C . ASN A 1 303 ? 108.114 91.576 158.313 1.00 0.00 303 ASN A C 1
ATOM 2529 O O . ASN A 1 303 ? 107.345 91.192 157.426 1.00 0.00 303 ASN A O 1
ATOM 2534 N N . GLN A 1 304 ? 108.088 92.804 158.821 1.00 0.00 304 GLN A N 1
ATOM 2535 C CA . GLN A 1 304 ? 107.193 93.841 158.320 1.00 0.00 304 GLN A CA 1
ATOM 2536 C C . GLN A 1 304 ? 107.925 94.664 157.271 1.00 0.00 304 GLN A C 1
ATOM 2537 O O . GLN A 1 304 ? 108.841 95.425 157.593 1.00 0.00 304 GLN A O 1
ATOM 2543 N N . SER A 1 305 ? 107.525 94.498 156.016 1.00 0.00 305 SER A N 1
ATOM 2544 C CA . SER A 1 305 ? 108.020 95.356 154.956 1.00 0.00 305 SER A CA 1
ATOM 2545 C C . SER A 1 305 ? 107.448 96.756 155.113 1.00 0.00 305 SER A C 1
ATOM 2546 O O . SER A 1 305 ? 106.339 96.946 155.619 1.00 0.00 305 SER A O 1
ATOM 2549 N N . SER A 1 306 ? 108.223 97.748 154.683 1.00 0.00 306 SER A N 1
ATOM 2550 C CA . SER A 1 306 ? 107.740 99.115 154.704 1.00 0.00 306 SER A CA 1
ATOM 2551 C C . SER A 1 306 ? 106.695 99.323 153.611 1.00 0.00 306 SER A C 1
ATOM 2552 O O . SER A 1 306 ? 106.518 98.501 152.708 1.00 0.00 306 SER A O 1
ATOM 2555 N N . HIS A 1 307 ? 105.982 100.440 153.711 1.00 0.00 307 HIS A N 1
ATOM 2556 C CA . HIS A 1 307 ? 105.006 100.829 152.707 1.00 0.00 307 HIS A CA 1
ATOM 2557 C C . HIS A 1 307 ? 105.401 102.113 151.992 1.00 0.00 307 HIS A C 1
ATOM 2558 O O . HIS A 1 307 ? 104.598 102.663 151.232 1.00 0.00 307 HIS A O 1
ATOM 2565 N N . LYS A 1 308 ? 106.620 102.597 152.217 1.00 0.00 308 LYS A N 1
ATOM 2566 C CA . LYS A 1 308 ? 107.105 103.826 151.614 1.00 0.00 308 LYS A CA 1
ATOM 2567 C C . LYS A 1 308 ? 108.434 103.561 150.924 1.00 0.00 308 LYS A C 1
ATOM 2568 O O . LYS A 1 308 ? 109.192 102.673 151.323 1.00 0.00 308 LYS A O 1
ATOM 2574 N N . GLY A 1 309 ? 108.707 104.340 149.883 1.00 0.00 309 GLY A N 1
ATOM 2575 C CA . GLY A 1 309 ? 109.968 104.193 149.173 1.00 0.00 309 GLY A CA 1
ATOM 2576 C C . GLY A 1 309 ? 109.958 102.961 148.293 1.00 0.00 309 GLY A C 1
ATOM 2577 O O . GLY A 1 309 ? 109.093 102.796 147.425 1.00 0.00 309 GLY A O 1
ATOM 2578 N N . VAL A 1 310 ? 110.925 102.072 148.521 1.00 0.00 310 VAL A N 1
ATOM 2579 C CA . VAL A 1 310 ? 111.050 100.846 147.741 1.00 0.00 310 VAL A CA 1
ATOM 2580 C C . VAL A 1 310 ? 110.294 99.715 148.420 1.00 0.00 310 VAL A C 1
ATOM 2581 O O . VAL A 1 310 ? 110.370 98.563 147.975 1.00 0.00 310 VAL A O 1
ATOM 2585 N N . CYS A 1 311 ? 109.561 100.052 149.491 1.00 0.00 311 CYS A N 1
ATOM 2586 C CA . CYS A 1 311 ? 108.802 99.106 150.321 1.00 0.00 311 CYS A CA 1
ATOM 2587 C C . CYS A 1 311 ? 109.692 97.987 150.852 1.00 0.00 311 CYS A C 1
ATOM 2588 O O . CYS A 1 311 ? 109.320 96.812 150.845 1.00 0.00 311 CYS A O 1
ATOM 2591 N N . GLY A 1 312 ? 110.884 98.361 151.304 1.00 0.00 312 GLY A N 1
ATOM 2592 C CA . GLY A 1 312 ? 111.830 97.397 151.815 1.00 0.00 312 GLY A CA 1
ATOM 2593 C C . GLY A 1 312 ? 111.419 96.852 153.164 1.00 0.00 312 GLY A C 1
ATOM 2594 O O . GLY A 1 312 ? 110.496 97.326 153.824 1.00 0.00 312 GLY A O 1
ATOM 2595 N N . MET A 1 313 ? 112.145 95.828 153.584 1.00 0.00 313 MET A N 1
ATOM 2596 C CA . MET A 1 313 ? 111.759 95.031 154.738 1.00 0.00 313 MET A CA 1
ATOM 2597 C C . MET A 1 313 ? 112.229 95.770 155.992 1.00 0.00 313 MET A C 1
ATOM 2598 O O . MET A 1 313 ? 113.425 95.792 156.295 1.00 0.00 313 MET A O 1
ATOM 2603 N N . ALA A 1 314 ? 111.292 96.393 156.716 1.00 0.00 314 ALA A N 1
ATOM 2604 C CA . ALA A 1 314 ? 111.632 97.470 157.641 1.00 0.00 314 ALA A CA 1
ATOM 2605 C C . ALA A 1 314 ? 111.627 97.081 159.112 1.00 0.00 314 ALA A C 1
ATOM 2606 O O . ALA A 1 314 ? 112.282 97.758 159.913 1.00 0.00 314 ALA A O 1
ATOM 2608 N N . ASN A 1 315 ? 110.899 96.041 159.499 1.00 0.00 315 ASN A N 1
ATOM 2609 C CA . ASN A 1 315 ? 110.791 95.677 160.902 1.00 0.00 315 ASN A CA 1
ATOM 2610 C C . ASN A 1 315 ? 110.718 94.166 161.004 1.00 0.00 315 ASN A C 1
ATOM 2611 O O . ASN A 1 315 ? 110.091 93.516 160.167 1.00 0.00 315 ASN A O 1
ATOM 2616 N N . THR A 1 316 ? 111.367 93.612 162.022 1.00 0.00 316 THR A N 1
ATOM 2617 C CA . THR A 1 316 ? 111.316 92.183 162.295 1.00 0.00 316 THR A CA 1
ATOM 2618 C C . THR A 1 316 ? 110.812 91.969 163.713 1.00 0.00 316 THR A C 1
ATOM 2619 O O . THR A 1 316 ? 111.402 92.484 164.670 1.00 0.00 316 THR A O 1
ATOM 2623 N N . THR A 1 317 ? 109.723 91.222 163.843 1.00 0.00 317 THR A N 1
ATOM 2624 C CA . THR A 1 317 ? 109.230 90.763 165.128 1.00 0.00 317 THR A CA 1
ATOM 2625 C C . THR A 1 317 ? 109.312 89.246 165.164 1.00 0.00 317 THR A C 1
ATOM 2626 O O . THR A 1 317 ? 109.133 88.574 164.146 1.00 0.00 317 THR A O 1
ATOM 2630 N N . PHE A 1 318 ? 109.597 88.710 166.340 1.00 0.00 318 PHE A N 1
ATOM 2631 C CA . PHE A 1 318 ? 109.732 87.276 166.522 1.00 0.00 318 PHE A CA 1
ATOM 2632 C C . PHE A 1 318 ? 108.603 86.769 167.402 1.00 0.00 318 PHE A C 1
ATOM 2633 O O . PHE A 1 318 ? 108.251 87.400 168.404 1.00 0.00 318 PHE A O 1
ATOM 2641 N N . HIS A 1 319 ? 108.018 85.645 167.006 1.00 0.00 319 HIS A N 1
ATOM 2642 C CA . HIS A 1 319 ? 106.842 85.099 167.660 1.00 0.00 319 HIS A CA 1
ATOM 2643 C C . HIS A 1 319 ? 107.046 83.615 167.909 1.00 0.00 319 HIS A C 1
ATOM 2644 O O . HIS A 1 319 ? 107.989 82.998 167.409 1.00 0.00 319 HIS A O 1
ATOM 2651 N N . VAL A 1 320 ? 106.139 83.043 168.694 1.00 0.00 320 VAL A N 1
ATOM 2652 C CA . VAL A 1 320 ? 106.183 81.639 169.074 1.00 0.00 320 VAL A CA 1
ATOM 2653 C C . VAL A 1 320 ? 105.072 80.912 168.330 1.00 0.00 320 VAL A C 1
ATOM 2654 O O . VAL A 1 320 ? 103.918 81.356 168.335 1.00 0.00 320 VAL A O 1
ATOM 2658 N N . ASN A 1 321 ? 105.425 79.811 167.670 1.00 0.00 321 ASN A N 1
ATOM 2659 C CA . ASN A 1 321 ? 104.453 78.959 166.989 1.00 0.00 321 ASN A CA 1
ATOM 2660 C C . ASN A 1 321 ? 103.839 78.031 168.028 1.00 0.00 321 ASN A C 1
ATOM 2661 O O . ASN A 1 321 ? 104.281 76.899 168.224 1.00 0.00 321 ASN A O 1
ATOM 2666 N N . ASN A 1 322 ? 102.809 78.519 168.714 1.00 0.00 322 ASN A N 1
ATOM 2667 C CA . ASN A 1 322 ? 102.119 77.747 169.739 1.00 0.00 322 ASN A CA 1
ATOM 2668 C C . ASN A 1 322 ? 100.640 77.637 169.398 1.00 0.00 322 ASN A C 1
ATOM 2669 O O . ASN A 1 322 ? 100.023 78.600 168.933 1.00 0.00 322 ASN A O 1
ATOM 2674 N N . ASN A 1 323 ? 100.079 76.449 169.622 1.00 0.00 323 ASN A N 1
ATOM 2675 C CA . ASN A 1 323 ? 98.662 76.201 169.381 1.00 0.00 323 ASN A CA 1
ATOM 2676 C C . ASN A 1 323 ? 97.917 75.852 170.665 1.00 0.00 323 ASN A C 1
ATOM 2677 O O . ASN A 1 323 ? 96.810 75.309 170.608 1.00 0.00 323 ASN A O 1
ATOM 2682 N N . ASN A 1 324 ? 98.507 76.149 171.824 1.00 0.00 324 ASN A N 1
ATOM 2683 C CA . ASN A 1 324 ? 97.854 75.891 173.100 1.00 0.00 324 ASN A CA 1
ATOM 2684 C C . ASN A 1 324 ? 97.023 77.065 173.592 1.00 0.00 324 ASN A C 1
ATOM 2685 O O . ASN A 1 324 ? 96.183 76.883 174.480 1.00 0.00 324 ASN A O 1
ATOM 2690 N N . GLY A 1 325 ? 97.238 78.258 173.042 1.00 0.00 325 GLY A N 1
ATOM 2691 C CA . GLY A 1 325 ? 96.472 79.425 173.407 1.00 0.00 325 GLY A CA 1
ATOM 2692 C C . GLY A 1 325 ? 97.163 80.381 174.344 1.00 0.00 325 GLY A C 1
ATOM 2693 O O . GLY A 1 325 ? 96.611 81.454 174.620 1.00 0.00 325 GLY A O 1
ATOM 2694 N N . THR A 1 326 ? 98.335 80.021 174.850 1.00 0.00 326 THR A N 1
ATOM 2695 C CA . THR A 1 326 ? 99.116 80.947 175.651 1.00 0.00 326 THR A CA 1
ATOM 2696 C C . THR A 1 326 ? 99.629 82.075 174.770 1.00 0.00 326 THR A C 1
ATOM 2697 O O . THR A 1 326 ? 100.260 81.834 173.738 1.00 0.00 326 THR A O 1
ATOM 2701 N N . ILE A 1 327 ? 99.343 83.310 175.167 1.00 0.00 327 ILE A N 1
ATOM 2702 C CA . ILE A 1 327 ? 99.837 84.456 174.423 1.00 0.00 327 ILE A CA 1
ATOM 2703 C C . ILE A 1 327 ? 101.284 84.681 174.829 1.00 0.00 327 ILE A C 1
ATOM 2704 O O . ILE A 1 327 ? 101.566 85.378 175.809 1.00 0.00 327 ILE A O 1
ATOM 2709 N N . PHE A 1 328 ? 102.203 84.065 174.092 1.00 0.00 328 PHE A N 1
ATOM 2710 C CA . PHE A 1 328 ? 103.625 84.306 174.287 1.00 0.00 328 PHE A CA 1
ATOM 2711 C C . PHE A 1 328 ? 103.936 85.725 173.840 1.00 0.00 328 PHE A C 1
ATOM 2712 O O . PHE A 1 328 ? 103.941 86.020 172.641 1.00 0.00 328 PHE A O 1
ATOM 2720 N N . PHE A 1 329 ? 104.173 86.608 174.800 1.00 0.00 329 PHE A N 1
ATOM 2721 C CA . PHE A 1 329 ? 104.254 88.037 174.542 1.00 0.00 329 PHE A CA 1
ATOM 2722 C C . PHE A 1 329 ? 105.694 88.502 174.685 1.00 0.00 329 PHE A C 1
ATOM 2723 O O . PHE A 1 329 ? 106.309 88.323 175.738 1.00 0.00 329 PHE A O 1
ATOM 2731 N N . ASP A 1 330 ? 106.230 89.093 173.627 1.00 0.00 330 ASP A N 1
ATOM 2732 C CA . ASP A 1 330 ? 107.525 89.750 173.696 1.00 0.00 330 ASP A CA 1
ATOM 2733 C C . ASP A 1 330 ? 107.291 91.225 173.981 1.00 0.00 330 ASP A C 1
ATOM 2734 O O . ASP A 1 330 ? 106.691 91.930 173.163 1.00 0.00 330 ASP A O 1
ATOM 2739 N N . LEU A 1 331 ? 107.749 91.686 175.146 1.00 0.00 331 LEU A N 1
ATOM 2740 C CA . LEU A 1 331 ? 107.618 93.096 175.483 1.00 0.00 331 LEU A CA 1
ATOM 2741 C C . LEU A 1 331 ? 108.523 93.975 174.640 1.00 0.00 331 LEU A C 1
ATOM 2742 O O . LEU A 1 331 ? 108.237 95.163 174.492 1.00 0.00 331 LEU A O 1
ATOM 2747 N N . TYR A 1 332 ? 109.600 93.412 174.088 1.00 0.00 332 TYR A N 1
ATOM 2748 C CA . TYR A 1 332 ? 110.547 94.183 173.287 1.00 0.00 332 TYR A CA 1
ATOM 2749 C C . TYR A 1 332 ? 109.889 94.737 172.027 1.00 0.00 332 TYR A C 1
ATOM 2750 O O . TYR A 1 332 ? 109.983 95.939 171.738 1.00 0.00 332 TYR A O 1
ATOM 2759 N N . SER A 1 333 ? 109.175 93.878 171.293 1.00 0.00 333 SER A N 1
ATOM 2760 C CA . SER A 1 333 ? 108.469 94.310 170.091 1.00 0.00 333 SER A CA 1
ATOM 2761 C C . SER A 1 333 ? 107.320 95.253 170.427 1.00 0.00 333 SER A C 1
ATOM 2762 O O . SER A 1 333 ? 107.060 96.211 169.687 1.00 0.00 333 SER A O 1
ATOM 2765 N N . PHE A 1 334 ? 106.647 95.011 171.555 1.00 0.00 334 PHE A N 1
ATOM 2766 C CA . PHE A 1 334 ? 105.518 95.840 171.964 1.00 0.00 334 PHE A CA 1
ATOM 2767 C C . PHE A 1 334 ? 105.963 97.258 172.310 1.00 0.00 334 PHE A C 1
ATOM 2768 O O . PHE A 1 334 ? 105.327 98.235 171.896 1.00 0.00 334 PHE A O 1
ATOM 2776 N N . ILE A 1 335 ? 107.051 97.390 173.070 1.00 0.00 335 ILE A N 1
ATOM 2777 C CA . ILE A 1 335 ? 107.528 98.717 173.435 1.00 0.00 335 ILE A CA 1
ATOM 2778 C C . ILE A 1 335 ? 108.257 99.395 172.270 1.00 0.00 335 ILE A C 1
ATOM 2779 O O . ILE A 1 335 ? 108.248 100.631 172.192 1.00 0.00 335 ILE A O 1
ATOM 2784 N N . GLN A 1 336 ? 108.839 98.641 171.321 1.00 0.00 336 GLN A N 1
ATOM 2785 C CA . GLN A 1 336 ? 109.214 99.270 170.050 1.00 0.00 336 GLN A CA 1
ATOM 2786 C C . GLN A 1 336 ? 108.019 99.821 169.288 1.00 0.00 336 GLN A C 1
ATOM 2787 O O . GLN A 1 336 ? 108.122 100.884 168.664 1.00 0.00 336 GLN A O 1
ATOM 2793 N N . LYS A 1 337 ? 106.895 99.104 169.286 1.00 0.00 337 LYS A N 1
ATOM 2794 C CA . LYS A 1 337 ? 105.723 99.612 168.583 1.00 0.00 337 LYS A CA 1
ATOM 2795 C C . LYS A 1 337 ? 105.138 100.836 169.277 1.00 0.00 337 LYS A C 1
ATOM 2796 O O . LYS A 1 337 ? 104.755 101.807 168.614 1.00 0.00 337 LYS A O 1
ATOM 2802 N N . SER A 1 338 ? 105.080 100.821 170.607 1.00 0.00 338 SER A N 1
ATOM 2803 C CA . SER A 1 338 ? 104.382 101.868 171.344 1.00 0.00 338 SER A CA 1
ATOM 2804 C C . SER A 1 338 ? 105.276 103.058 171.682 1.00 0.00 338 SER A C 1
ATOM 2805 O O . SER A 1 338 ? 104.902 104.206 171.424 1.00 0.00 338 SER A O 1
ATOM 2808 N N . GLU A 1 339 ? 106.450 102.814 172.257 1.00 0.00 339 GLU A N 1
ATOM 2809 C CA . GLU A 1 339 ? 107.276 103.891 172.779 1.00 0.00 339 GLU A CA 1
ATOM 2810 C C . GLU A 1 339 ? 108.253 104.413 171.730 1.00 0.00 339 GLU A C 1
ATOM 2811 O O . GLU A 1 339 ? 108.496 103.785 170.698 1.00 0.00 339 GLU A O 1
ATOM 2817 N N . LYS A 1 340 ? 108.821 105.583 172.023 1.00 0.00 340 LYS A N 1
ATOM 2818 C CA . LYS A 1 340 ? 109.771 106.276 171.149 1.00 0.00 340 LYS A CA 1
ATOM 2819 C C . LYS A 1 340 ? 110.992 106.631 171.993 1.00 0.00 340 LYS A C 1
ATOM 2820 O O . LYS A 1 340 ? 111.076 107.734 172.541 1.00 0.00 340 LYS A O 1
ATOM 2826 N N . LEU A 1 341 ? 111.937 105.696 172.111 1.00 0.00 341 LEU A N 1
ATOM 2827 C CA . LEU A 1 341 ? 113.104 105.878 172.963 1.00 0.00 341 LEU A CA 1
ATOM 2828 C C . LEU A 1 341 ? 114.389 105.592 172.203 1.00 0.00 341 LEU A C 1
ATOM 2829 O O . LEU A 1 341 ? 114.382 104.927 171.164 1.00 0.00 341 LEU A O 1
ATOM 2834 N N . ASP A 1 342 ? 115.491 106.116 172.760 1.00 0.00 342 ASP A N 1
ATOM 2835 C CA . ASP A 1 342 ? 116.813 106.018 172.137 1.00 0.00 342 ASP A CA 1
ATOM 2836 C C . ASP A 1 342 ? 117.247 104.568 171.978 1.00 0.00 342 ASP A C 1
ATOM 2837 O O . ASP A 1 342 ? 117.749 104.166 170.923 1.00 0.00 342 ASP A O 1
ATOM 2842 N N . SER A 1 343 ? 117.057 103.771 173.020 1.00 0.00 343 SER A N 1
ATOM 2843 C CA . SER A 1 343 ? 117.326 102.346 172.978 1.00 0.00 343 SER A CA 1
ATOM 2844 C C . SER A 1 343 ? 116.101 101.607 173.484 1.00 0.00 343 SER A C 1
ATOM 2845 O O . SER A 1 343 ? 115.353 102.113 174.323 1.00 0.00 343 SER A O 1
ATOM 2848 N N . TYR A 1 344 ? 115.897 100.405 172.959 1.00 0.00 344 TYR A N 1
ATOM 2849 C CA . TYR A 1 344 ? 114.817 99.552 173.426 1.00 0.00 344 TYR A CA 1
ATOM 2850 C C . TYR A 1 344 ? 115.334 98.366 174.224 1.00 0.00 344 TYR A C 1
ATOM 2851 O O . TYR A 1 344 ? 114.596 97.406 174.445 1.00 0.00 344 TYR A O 1
ATOM 2860 N N . LYS A 1 345 ? 116.586 98.420 174.667 1.00 0.00 345 LYS A N 1
ATOM 2861 C CA . LYS A 1 345 ? 117.080 97.444 175.621 1.00 0.00 345 LYS A CA 1
ATOM 2862 C C . LYS A 1 345 ? 116.429 97.677 176.980 1.00 0.00 345 LYS A C 1
ATOM 2863 O O . LYS A 1 345 ? 115.940 98.769 177.276 1.00 0.00 345 LYS A O 1
ATOM 2869 N N . LEU A 1 346 ? 116.447 96.625 177.810 1.00 0.00 346 LEU A N 1
ATOM 2870 C CA . LEU A 1 346 ? 115.663 96.586 179.046 1.00 0.00 346 LEU A CA 1
ATOM 2871 C C . LEU A 1 346 ? 116.082 97.663 180.040 1.00 0.00 346 LEU A C 1
ATOM 2872 O O . LEU A 1 346 ? 115.233 98.200 180.766 1.00 0.00 346 LEU A O 1
ATOM 2877 N N . ASP A 1 347 ? 117.373 98.006 180.064 1.00 0.00 347 ASP A N 1
ATOM 2878 C CA . ASP A 1 347 ? 117.851 99.087 180.920 1.00 0.00 347 ASP A CA 1
ATOM 2879 C C . ASP A 1 347 ? 117.273 100.435 180.500 1.00 0.00 347 ASP A C 1
ATOM 2880 O O . ASP A 1 347 ? 116.884 101.238 181.353 1.00 0.00 347 ASP A O 1
ATOM 2885 N N . SER A 1 348 ? 117.159 100.683 179.192 1.00 0.00 348 SER A N 1
ATOM 2886 C CA . SER A 1 348 ? 116.615 101.954 178.718 1.00 0.00 348 SER A CA 1
ATOM 2887 C C . SER A 1 348 ? 115.108 102.038 178.942 1.00 0.00 348 SER A C 1
ATOM 2888 O O . SER A 1 348 ? 114.581 103.108 179.276 1.00 0.00 348 SER A O 1
ATOM 2891 N N . ILE A 1 349 ? 114.403 100.916 178.774 1.00 0.00 349 ILE A N 1
ATOM 2892 C CA . ILE A 1 349 ? 112.960 100.903 178.985 1.00 0.00 349 ILE A CA 1
ATOM 2893 C C . ILE A 1 349 ? 112.634 101.088 180.461 1.00 0.00 349 ILE A C 1
ATOM 2894 O O . ILE A 1 349 ? 111.698 101.812 180.815 1.00 0.00 349 ILE A O 1
ATOM 2899 N N . SER A 1 350 ? 113.406 100.458 181.347 1.00 0.00 350 SER A N 1
ATOM 2900 C CA . SER A 1 350 ? 113.202 100.688 182.771 1.00 0.00 350 SER A CA 1
ATOM 2901 C C . SER A 1 350 ? 113.724 102.047 183.228 1.00 0.00 350 SER A C 1
ATOM 2902 O O . SER A 1 350 ? 113.274 102.550 184.263 1.00 0.00 350 SER A O 1
ATOM 2905 N N . LYS A 1 351 ? 114.666 102.638 182.489 1.00 0.00 351 LYS A N 1
ATOM 2906 C CA . LYS A 1 351 ? 115.063 104.023 182.723 1.00 0.00 351 LYS A CA 1
ATOM 2907 C C . LYS A 1 351 ? 113.910 104.974 182.438 1.00 0.00 351 LYS A C 1
ATOM 2908 O O . LYS A 1 351 ? 113.640 105.898 183.214 1.00 0.00 351 LYS A O 1
ATOM 2914 N N . ASN A 1 352 ? 113.217 104.759 181.319 1.00 0.00 352 ASN A N 1
ATOM 2915 C CA . ASN A 1 352 ? 112.097 105.623 180.960 1.00 0.00 352 ASN A CA 1
ATOM 2916 C C . ASN A 1 352 ? 110.857 105.350 181.804 1.00 0.00 352 ASN A C 1
ATOM 2917 O O . ASN A 1 352 ? 110.117 106.283 182.132 1.00 0.00 352 ASN A O 1
ATOM 2922 N N . ALA A 1 353 ? 110.623 104.092 182.173 1.00 0.00 353 ALA A N 1
ATOM 2923 C CA . ALA A 1 353 ? 109.364 103.702 182.798 1.00 0.00 353 ALA A CA 1
ATOM 2924 C C . ALA A 1 353 ? 109.347 104.021 184.288 1.00 0.00 353 ALA A C 1
ATOM 2925 O O . ALA A 1 353 ? 108.507 104.794 184.760 1.00 0.00 353 ALA A O 1
ATOM 2927 N N . PHE A 1 354 ? 110.262 103.426 185.043 1.00 0.00 354 PHE A N 1
ATOM 2928 C CA . PHE A 1 354 ? 110.247 103.522 186.502 1.00 0.00 354 PHE A CA 1
ATOM 2929 C C . PHE A 1 354 ? 111.204 104.612 186.979 1.00 0.00 354 PHE A C 1
ATOM 2930 O O . PHE A 1 354 ? 112.188 104.365 187.673 1.00 0.00 354 PHE A O 1
ATOM 2938 N N . SER A 1 355 ? 110.882 105.839 186.590 1.00 0.00 355 SER A N 1
ATOM 2939 C CA . SER A 1 355 ? 111.627 107.023 186.991 1.00 0.00 355 SER A CA 1
ATOM 2940 C C . SER A 1 355 ? 110.801 107.782 188.019 1.00 0.00 355 SER A C 1
ATOM 2941 O O . SER A 1 355 ? 109.668 108.186 187.734 1.00 0.00 355 SER A O 1
ATOM 2944 N N . CYS A 1 356 ? 111.366 107.977 189.207 1.00 0.00 356 CYS A N 1
ATOM 2945 C CA . CYS A 1 356 ? 110.679 108.651 190.296 1.00 0.00 356 CYS A CA 1
ATOM 2946 C C . CYS A 1 356 ? 111.591 109.703 190.908 1.00 0.00 356 CYS A C 1
ATOM 2947 O O . CYS A 1 356 ? 112.818 109.598 190.846 1.00 0.00 356 CYS A O 1
ATOM 2950 N N . MET A 1 357 ? 110.976 110.725 191.496 1.00 0.00 357 MET A N 1
ATOM 2951 C CA . MET A 1 357 ? 111.710 111.764 192.202 1.00 0.00 357 MET A CA 1
ATOM 2952 C C . MET A 1 357 ? 111.770 111.406 193.681 1.00 0.00 357 MET A C 1
ATOM 2953 O O . MET A 1 357 ? 110.735 111.159 194.306 1.00 0.00 357 MET A O 1
ATOM 2958 N N . GLY A 1 358 ? 112.970 111.370 194.230 1.00 0.00 358 GLY A N 1
ATOM 2959 C CA . GLY A 1 358 ? 113.160 110.999 195.622 1.00 0.00 358 GLY A CA 1
ATOM 2960 C C . GLY A 1 358 ? 114.009 112.007 196.363 1.00 0.00 358 GLY A C 1
ATOM 2961 O O . GLY A 1 358 ? 115.024 112.476 195.849 1.00 0.00 358 GLY A O 1
ATOM 2962 N N . LYS A 1 359 ? 113.583 112.334 197.578 1.00 0.00 359 LYS A N 1
ATOM 2963 C CA . LYS A 1 359 ? 114.337 113.243 198.426 1.00 0.00 359 LYS A CA 1
ATOM 2964 C C . LYS A 1 359 ? 115.227 112.458 199.386 1.00 0.00 359 LYS A C 1
ATOM 2965 O O . LYS A 1 359 ? 114.968 111.296 199.707 1.00 0.00 359 LYS A O 1
ATOM 2971 N N . VAL A 1 360 ? 116.291 113.114 199.838 1.00 0.00 360 VAL A N 1
ATOM 2972 C CA . VAL A 1 360 ? 117.301 112.483 200.679 1.00 0.00 360 VAL A CA 1
ATOM 2973 C C . VAL A 1 360 ? 116.889 112.598 202.139 1.00 0.00 360 VAL A C 1
ATOM 2974 O O . VAL A 1 360 ? 116.616 113.699 202.633 1.00 0.00 360 VAL A O 1
ATOM 2978 N N . LEU A 1 361 ? 116.843 111.461 202.833 1.00 0.00 361 LEU A N 1
ATOM 2979 C CA . LEU A 1 361 ? 116.667 111.448 204.280 1.00 0.00 361 LEU A CA 1
ATOM 2980 C C . LEU A 1 361 ? 118.003 111.529 205.008 1.00 0.00 361 LEU A C 1
ATOM 2981 O O . LEU A 1 361 ? 118.208 112.414 205.845 1.00 0.00 361 LEU A O 1
ATOM 2986 N N . ASN A 1 362 ? 118.918 110.615 204.697 1.00 0.00 362 ASN A N 1
ATOM 2987 C CA . ASN A 1 362 ? 120.214 110.527 205.352 1.00 0.00 362 ASN A CA 1
ATOM 2988 C C . ASN A 1 362 ? 121.322 110.637 204.316 1.00 0.00 362 ASN A C 1
ATOM 2989 O O . ASN A 1 362 ? 121.238 110.046 203.236 1.00 0.00 362 ASN A O 1
ATOM 2994 N N . ARG A 1 363 ? 122.360 111.397 204.652 1.00 0.00 363 ARG A N 1
ATOM 2995 C CA . ARG A 1 363 ? 123.551 111.525 203.826 1.00 0.00 363 ARG A CA 1
ATOM 2996 C C . ARG A 1 363 ? 124.729 110.894 204.553 1.00 0.00 363 ARG A C 1
ATOM 2997 O O . ARG A 1 363 ? 124.968 111.190 205.729 1.00 0.00 363 ARG A O 1
ATOM 3005 N N . GLY A 1 364 ? 125.457 110.028 203.856 1.00 0.00 364 GLY A N 1
ATOM 3006 C CA . GLY A 1 364 ? 126.623 109.390 204.432 1.00 0.00 364 GLY A CA 1
ATOM 3007 C C . GLY A 1 364 ? 127.856 109.558 203.574 1.00 0.00 364 GLY A C 1
ATOM 3008 O O . GLY A 1 364 ? 127.836 110.306 202.590 1.00 0.00 364 GLY A O 1
ATOM 3009 N N . VAL A 1 365 ? 128.945 108.884 203.949 1.00 0.00 365 VAL A N 1
ATOM 3010 C CA . VAL A 1 365 ? 130.159 108.913 203.138 1.00 0.00 365 VAL A CA 1
ATOM 3011 C C . VAL A 1 365 ? 129.938 108.167 201.828 1.00 0.00 365 VAL A C 1
ATOM 3012 O O . VAL A 1 365 ? 130.268 108.663 200.745 1.00 0.00 365 VAL A O 1
ATOM 3016 N N . ARG A 1 366 ? 129.358 106.969 201.908 1.00 0.00 366 ARG A N 1
ATOM 3017 C CA . ARG A 1 366 ? 129.062 106.176 200.725 1.00 0.00 366 ARG A CA 1
ATOM 3018 C C . ARG A 1 366 ? 127.627 105.673 200.681 1.00 0.00 366 ARG A C 1
ATOM 3019 O O . ARG A 1 366 ? 127.250 105.023 199.701 1.00 0.00 366 ARG A O 1
ATOM 3027 N N . GLU A 1 367 ? 126.818 105.950 201.703 1.00 0.00 367 GLU A N 1
ATOM 3028 C CA . GLU A 1 367 ? 125.435 105.489 201.766 1.00 0.00 367 GLU A CA 1
ATOM 3029 C C . GLU A 1 367 ? 124.510 106.698 201.831 1.00 0.00 367 GLU A C 1
ATOM 3030 O O . GLU A 1 367 ? 124.474 107.403 202.845 1.00 0.00 367 GLU A O 1
ATOM 3036 N N . MET A 1 368 ? 123.759 106.928 200.759 1.00 0.00 368 MET A N 1
ATOM 3037 C CA . MET A 1 368 ? 122.688 107.917 200.733 1.00 0.00 368 MET A CA 1
ATOM 3038 C C . MET A 1 368 ? 121.333 107.235 200.803 1.00 0.00 368 MET A C 1
ATOM 3039 O O . MET A 1 368 ? 121.050 106.319 200.025 1.00 0.00 368 MET A O 1
ATOM 3044 N N . THR A 1 369 ? 120.496 107.702 201.723 1.00 0.00 369 THR A N 1
ATOM 3045 C CA . THR A 1 369 ? 119.153 107.174 201.903 1.00 0.00 369 THR A CA 1
ATOM 3046 C C . THR A 1 369 ? 118.162 108.084 201.191 1.00 0.00 369 THR A C 1
ATOM 3047 O O . THR A 1 369 ? 118.064 109.275 201.508 1.00 0.00 369 THR A O 1
ATOM 3051 N N . PHE A 1 370 ? 117.438 107.523 200.233 1.00 0.00 370 PHE A N 1
ATOM 3052 C CA . PHE A 1 370 ? 116.382 108.223 199.524 1.00 0.00 370 PHE A CA 1
ATOM 3053 C C . PHE A 1 370 ? 115.023 107.714 199.984 1.00 0.00 370 PHE A C 1
ATOM 3054 O O . PHE A 1 370 ? 114.854 106.531 200.288 1.00 0.00 370 PHE A O 1
ATOM 3062 N N . ILE A 1 371 ? 114.052 108.620 200.030 1.00 0.00 371 ILE A N 1
ATOM 3063 C CA . ILE A 1 371 ? 112.665 108.249 200.263 1.00 0.00 371 ILE A CA 1
ATOM 3064 C C . ILE A 1 371 ? 111.830 108.865 199.146 1.00 0.00 371 ILE A C 1
ATOM 3065 O O . ILE A 1 371 ? 112.179 109.908 198.582 1.00 0.00 371 ILE A O 1
ATOM 3070 N N . GLY A 1 372 ? 110.762 108.169 198.774 1.00 0.00 372 GLY A N 1
ATOM 3071 C CA . GLY A 1 372 ? 109.844 108.672 197.776 1.00 0.00 372 GLY A CA 1
ATOM 3072 C C . GLY A 1 372 ? 108.415 108.333 198.134 1.00 0.00 372 GLY A C 1
ATOM 3073 O O . GLY A 1 372 ? 108.106 107.175 198.419 1.00 0.00 372 GLY A O 1
ATOM 3074 N N . ASP A 1 373 ? 107.537 109.331 198.125 1.00 0.00 373 ASP A N 1
ATOM 3075 C CA . ASP A 1 373 ? 106.146 109.157 198.516 1.00 0.00 373 ASP A CA 1
ATOM 3076 C C . ASP A 1 373 ? 105.279 109.939 197.535 1.00 0.00 373 ASP A C 1
ATOM 3077 O O . ASP A 1 373 ? 105.742 110.374 196.476 1.00 0.00 373 ASP A O 1
ATOM 3082 N N . ASP A 1 374 ? 104.007 110.124 197.895 1.00 0.00 374 ASP A N 1
ATOM 3083 C CA . ASP A 1 374 ? 103.093 110.903 197.069 1.00 0.00 374 ASP A CA 1
ATOM 3084 C C . ASP A 1 374 ? 103.373 112.400 197.120 1.00 0.00 374 ASP A C 1
ATOM 3085 O O . ASP A 1 374 ? 102.825 113.141 196.298 1.00 0.00 374 ASP A O 1
ATOM 3090 N N . THR A 1 375 ? 104.192 112.862 198.065 1.00 0.00 375 THR A N 1
ATOM 3091 C CA . THR A 1 375 ? 104.577 114.266 198.122 1.00 0.00 375 THR A CA 1
ATOM 3092 C C . THR A 1 375 ? 105.817 114.567 197.294 1.00 0.00 375 THR A C 1
ATOM 3093 O O . THR A 1 375 ? 105.953 115.683 196.779 1.00 0.00 375 THR A O 1
ATOM 3097 N N . THR A 1 376 ? 106.728 113.598 197.161 1.00 0.00 376 THR A N 1
ATOM 3098 C CA . THR A 1 376 ? 107.946 113.820 196.386 1.00 0.00 376 THR A CA 1
ATOM 3099 C C . THR A 1 376 ? 107.660 113.845 194.889 1.00 0.00 376 THR A C 1
ATOM 3100 O O . THR A 1 376 ? 108.171 114.709 194.168 1.00 0.00 376 THR A O 1
ATOM 3104 N N . ASP A 1 377 ? 106.850 112.906 194.406 1.00 0.00 377 ASP A N 1
ATOM 3105 C CA . ASP A 1 377 ? 106.509 112.824 192.991 1.00 0.00 377 ASP A CA 1
ATOM 3106 C C . ASP A 1 377 ? 105.002 112.687 192.828 1.00 0.00 377 ASP A C 1
ATOM 3107 O O . ASP A 1 377 ? 104.251 112.898 193.784 1.00 0.00 377 ASP A O 1
ATOM 3112 N N . ALA A 1 378 ? 104.551 112.355 191.620 1.00 0.00 378 ALA A N 1
ATOM 3113 C CA . ALA A 1 378 ? 103.133 112.141 191.373 1.00 0.00 378 ALA A CA 1
ATOM 3114 C C . ALA A 1 378 ? 102.647 110.876 192.078 1.00 0.00 378 ALA A C 1
ATOM 3115 O O . ALA A 1 378 ? 103.432 110.001 192.456 1.00 0.00 378 ALA A O 1
ATOM 3117 N N . LYS A 1 379 ? 101.331 110.798 192.265 1.00 0.00 379 LYS A N 1
ATOM 3118 C CA . LYS A 1 379 ? 100.736 109.686 192.996 1.00 0.00 379 LYS A CA 1
ATOM 3119 C C . LYS A 1 379 ? 100.811 108.405 192.175 1.00 0.00 379 LYS A C 1
ATOM 3120 O O . LYS A 1 379 ? 100.452 108.387 190.995 1.00 0.00 379 LYS A O 1
ATOM 3126 N N . GLY A 1 380 ? 101.279 107.331 192.807 1.00 0.00 380 GLY A N 1
ATOM 3127 C CA . GLY A 1 380 ? 101.452 106.058 192.150 1.00 0.00 380 GLY A CA 1
ATOM 3128 C C . GLY A 1 380 ? 102.828 105.825 191.567 1.00 0.00 380 GLY A C 1
ATOM 3129 O O . GLY A 1 380 ? 103.169 104.677 191.262 1.00 0.00 380 GLY A O 1
ATOM 3130 N N . LYS A 1 381 ? 103.625 106.883 191.396 1.00 0.00 381 LYS A N 1
ATOM 3131 C CA . LYS A 1 381 ? 104.984 106.716 190.893 1.00 0.00 381 LYS A CA 1
ATOM 3132 C C . LYS A 1 381 ? 105.885 106.077 191.944 1.00 0.00 381 LYS A C 1
ATOM 3133 O O . LYS A 1 381 ? 106.704 105.206 191.624 1.00 0.00 381 LYS A O 1
ATOM 3139 N N . ALA A 1 382 ? 105.735 106.489 193.206 1.00 0.00 382 ALA A N 1
ATOM 3140 C CA . ALA A 1 382 ? 106.546 105.928 194.281 1.00 0.00 382 ALA A CA 1
ATOM 3141 C C . ALA A 1 382 ? 106.149 104.494 194.608 1.00 0.00 382 ALA A C 1
ATOM 3142 O O . ALA A 1 382 ? 107.011 103.686 194.965 1.00 0.00 382 ALA A O 1
ATOM 3144 N N . ASP A 1 383 ? 104.859 104.162 194.498 1.00 0.00 383 ASP A N 1
ATOM 3145 C CA . ASP A 1 383 ? 104.411 102.780 194.668 1.00 0.00 383 ASP A CA 1
ATOM 3146 C C . ASP A 1 383 ? 104.970 101.863 193.586 1.00 0.00 383 ASP A C 1
ATOM 3147 O O . ASP A 1 383 ? 105.393 100.737 193.880 1.00 0.00 383 ASP A O 1
ATOM 3152 N N . THR A 1 384 ? 104.995 102.331 192.334 1.00 0.00 384 THR A N 1
ATOM 3153 C CA . THR A 1 384 ? 105.602 101.542 191.266 1.00 0.00 384 THR A CA 1
ATOM 3154 C C . THR A 1 384 ? 107.106 101.420 191.456 1.00 0.00 384 THR A C 1
ATOM 3155 O O . THR A 1 384 ? 107.680 100.363 191.181 1.00 0.00 384 THR A O 1
ATOM 3159 N N . PHE A 1 385 ? 107.756 102.488 191.929 1.00 0.00 385 PHE A N 1
ATOM 3160 C CA . PHE A 1 385 ? 109.187 102.418 192.211 1.00 0.00 385 PHE A CA 1
ATOM 3161 C C . PHE A 1 385 ? 109.483 101.443 193.345 1.00 0.00 385 PHE A C 1
ATOM 3162 O O . PHE A 1 385 ? 110.482 100.723 193.297 1.00 0.00 385 PHE A O 1
ATOM 3170 N N . ALA A 1 386 ? 108.623 101.402 194.367 1.00 0.00 386 ALA A N 1
ATOM 3171 C CA . ALA A 1 386 ? 108.774 100.426 195.442 1.00 0.00 386 ALA A CA 1
ATOM 3172 C C . ALA A 1 386 ? 108.575 99.004 194.934 1.00 0.00 386 ALA A C 1
ATOM 3173 O O . ALA A 1 386 ? 109.302 98.085 195.333 1.00 0.00 386 ALA A O 1
ATOM 3175 N N . LYS A 1 387 ? 107.600 98.807 194.047 1.00 0.00 387 LYS A N 1
ATOM 3176 C CA . LYS A 1 387 ? 107.319 97.467 193.548 1.00 0.00 387 LYS A CA 1
ATOM 3177 C C . LYS A 1 387 ? 108.426 96.979 192.615 1.00 0.00 387 LYS A C 1
ATOM 3178 O O . LYS A 1 387 ? 108.735 95.782 192.601 1.00 0.00 387 LYS A O 1
ATOM 3184 N N . VAL A 1 388 ? 109.051 97.887 191.858 1.00 0.00 388 VAL A N 1
ATOM 3185 C CA . VAL A 1 388 ? 110.245 97.533 191.088 1.00 0.00 388 VAL A CA 1
ATOM 3186 C C . VAL A 1 388 ? 111.436 97.297 192.017 1.00 0.00 388 VAL A C 1
ATOM 3187 O O . VAL A 1 388 ? 112.217 96.357 191.822 1.00 0.00 388 VAL A O 1
ATOM 3191 N N . LEU A 1 389 ? 111.566 98.118 193.063 1.00 0.00 389 LEU A N 1
ATOM 3192 C CA . LEU A 1 389 ? 112.661 98.026 194.024 1.00 0.00 389 LEU A CA 1
ATOM 3193 C C . LEU A 1 389 ? 112.594 96.769 194.881 1.00 0.00 389 LEU A C 1
ATOM 3194 O O . LEU A 1 389 ? 113.595 96.420 195.516 1.00 0.00 389 LEU A O 1
ATOM 3199 N N . THR A 1 390 ? 111.432 96.107 194.927 1.00 0.00 390 THR A N 1
ATOM 3200 C CA . THR A 1 390 ? 111.285 94.855 195.671 1.00 0.00 390 THR A CA 1
ATOM 3201 C C . THR A 1 390 ? 112.248 93.778 195.173 1.00 0.00 390 THR A C 1
ATOM 3202 O O . THR A 1 390 ? 112.768 92.983 195.966 1.00 0.00 390 THR A O 1
ATOM 3206 N N . THR A 1 391 ? 112.524 93.751 193.868 1.00 0.00 391 THR A N 1
ATOM 3207 C CA . THR A 1 391 ? 113.518 92.845 193.309 1.00 0.00 391 THR A CA 1
ATOM 3208 C C . THR A 1 391 ? 114.715 93.561 192.698 1.00 0.00 391 THR A C 1
ATOM 3209 O O . THR A 1 391 ? 115.614 92.892 192.178 1.00 0.00 391 THR A O 1
ATOM 3213 N N . GLY A 1 392 ? 114.760 94.891 192.751 1.00 0.00 392 GLY A N 1
ATOM 3214 C CA . GLY A 1 392 ? 115.826 95.621 192.101 1.00 0.00 392 GLY A CA 1
ATOM 3215 C C . GLY A 1 392 ? 117.138 95.590 192.862 1.00 0.00 392 GLY A C 1
ATOM 3216 O O . GLY A 1 392 ? 117.197 95.310 194.059 1.00 0.00 392 GLY A O 1
ATOM 3217 N N . ASN A 1 393 ? 118.215 95.896 192.135 1.00 0.00 393 ASN A N 1
ATOM 3218 C CA . ASN A 1 393 ? 119.560 95.853 192.698 1.00 0.00 393 ASN A CA 1
ATOM 3219 C C . ASN A 1 393 ? 120.323 97.152 192.465 1.00 0.00 393 ASN A C 1
ATOM 3220 O O . ASN A 1 393 ? 121.198 97.508 193.258 1.00 0.00 393 ASN A O 1
ATOM 3225 N N . TYR A 1 394 ? 120.016 97.859 191.380 1.00 0.00 394 TYR A N 1
ATOM 3226 C CA . TYR A 1 394 ? 120.709 99.094 191.035 1.00 0.00 394 TYR A CA 1
ATOM 3227 C C . TYR A 1 394 ? 119.693 100.180 190.717 1.00 0.00 394 TYR A C 1
ATOM 3228 O O . TYR A 1 394 ? 118.746 99.945 189.960 1.00 0.00 394 TYR A O 1
ATOM 3237 N N . VAL A 1 395 ? 119.895 101.363 191.290 1.00 0.00 395 VAL A N 1
ATOM 3238 C CA . VAL A 1 395 ? 119.062 102.531 191.031 1.00 0.00 395 VAL A CA 1
ATOM 3239 C C . VAL A 1 395 ? 119.951 103.623 190.453 1.00 0.00 395 VAL A C 1
ATOM 3240 O O . VAL A 1 395 ? 120.987 103.960 191.037 1.00 0.00 395 VAL A O 1
ATOM 3244 N N . THR A 1 396 ? 119.552 104.167 189.307 1.00 0.00 396 THR A N 1
ATOM 3245 C CA . THR A 1 396 ? 120.296 105.235 188.653 1.00 0.00 396 THR A CA 1
ATOM 3246 C C . THR A 1 396 ? 119.876 106.570 189.261 1.00 0.00 396 THR A C 1
ATOM 3247 O O . THR A 1 396 ? 118.747 107.027 189.055 1.00 0.00 396 THR A O 1
ATOM 3251 N N . VAL A 1 397 ? 120.780 107.187 190.015 1.00 0.00 397 VAL A N 1
ATOM 3252 C CA . VAL A 1 397 ? 120.521 108.495 190.606 1.00 0.00 397 VAL A CA 1
ATOM 3253 C C . VAL A 1 397 ? 120.749 109.566 189.548 1.00 0.00 397 VAL A C 1
ATOM 3254 O O . VAL A 1 397 ? 121.814 109.611 188.919 1.00 0.00 397 VAL A O 1
ATOM 3258 N N . ASP A 1 398 ? 119.744 110.435 189.371 1.00 0.00 398 ASP A N 1
ATOM 3259 C CA . ASP A 1 398 ? 119.672 111.488 188.347 1.00 0.00 398 ASP A CA 1
ATOM 3260 C C . ASP A 1 398 ? 119.790 110.773 187.001 1.00 0.00 398 ASP A C 1
ATOM 3261 O O . ASP A 1 398 ? 118.913 109.944 186.700 1.00 0.00 398 ASP A O 1
ATOM 3266 N N . GLU A 1 399 ? 120.807 111.020 186.179 1.00 0.00 399 GLU A N 1
ATOM 3267 C CA . GLU A 1 399 ? 120.904 110.350 184.888 1.00 0.00 399 GLU A CA 1
ATOM 3268 C C . GLU A 1 399 ? 122.186 109.554 184.707 1.00 0.00 399 GLU A C 1
ATOM 3269 O O . GLU A 1 399 ? 122.140 108.434 184.191 1.00 0.00 399 GLU A O 1
ATOM 3275 N N . ASP A 1 400 ? 123.330 110.099 185.112 1.00 0.00 400 ASP A N 1
ATOM 3276 C CA . ASP A 1 400 ? 124.625 109.503 184.811 1.00 0.00 400 ASP A CA 1
ATOM 3277 C C . ASP A 1 400 ? 125.252 108.767 185.989 1.00 0.00 400 ASP A C 1
ATOM 3278 O O . ASP A 1 400 ? 126.360 108.243 185.848 1.00 0.00 400 ASP A O 1
ATOM 3283 N N . ILE A 1 401 ? 124.583 108.707 187.137 1.00 0.00 401 ILE A N 1
ATOM 3284 C CA . ILE A 1 401 ? 125.137 108.091 188.340 1.00 0.00 401 ILE A CA 1
ATOM 3285 C C . ILE A 1 401 ? 124.374 106.806 188.615 1.00 0.00 401 ILE A C 1
ATOM 3286 O O . ILE A 1 401 ? 123.152 106.831 188.797 1.00 0.00 401 ILE A O 1
ATOM 3291 N N . ILE A 1 402 ? 125.094 105.688 188.666 1.00 0.00 402 ILE A N 1
ATOM 3292 C CA . ILE A 1 402 ? 124.517 104.369 188.908 1.00 0.00 402 ILE A CA 1
ATOM 3293 C C . ILE A 1 402 ? 124.916 103.925 190.307 1.00 0.00 402 ILE A C 1
ATOM 3294 O O . ILE A 1 402 ? 126.105 103.933 190.651 1.00 0.00 402 ILE A O 1
ATOM 3299 N N . CYS A 1 403 ? 123.929 103.537 191.113 1.00 0.00 403 CYS A N 1
ATOM 3300 C CA . CYS A 1 403 ? 124.145 103.263 192.527 1.00 0.00 403 CYS A CA 1
ATOM 3301 C C . CYS A 1 403 ? 123.525 101.925 192.905 1.00 0.00 403 CYS A C 1
ATOM 3302 O O . CYS A 1 403 ? 122.372 101.651 192.561 1.00 0.00 403 CYS A O 1
ATOM 3305 N N . LYS A 1 404 ? 124.290 101.107 193.624 1.00 0.00 404 LYS A N 1
ATOM 3306 C CA . LYS A 1 404 ? 123.824 99.800 194.061 1.00 0.00 404 LYS A CA 1
ATOM 3307 C C . LYS A 1 404 ? 122.930 99.931 195.288 1.00 0.00 404 LYS A C 1
ATOM 3308 O O . LYS A 1 404 ? 123.215 100.711 196.200 1.00 0.00 404 LYS A O 1
ATOM 3314 N N . VAL A 1 405 ? 121.840 99.161 195.304 1.00 0.00 405 VAL A N 1
ATOM 3315 C CA . VAL A 1 405 ? 120.938 99.156 196.450 1.00 0.00 405 VAL A CA 1
ATOM 3316 C C . VAL A 1 405 ? 121.583 98.388 197.594 1.00 0.00 405 VAL A C 1
ATOM 3317 O O . VAL A 1 405 ? 122.006 97.235 197.431 1.00 0.00 405 VAL A O 1
ATOM 3321 N N . ILE A 1 406 ? 121.661 99.023 198.762 1.00 0.00 406 ILE A N 1
ATOM 3322 C CA . ILE A 1 406 ? 122.251 98.403 199.942 1.00 0.00 406 ILE A CA 1
ATOM 3323 C C . ILE A 1 406 ? 121.143 97.839 200.820 1.00 0.00 406 ILE A C 1
ATOM 3324 O O . ILE A 1 406 ? 121.130 96.643 201.130 1.00 0.00 406 ILE A O 1
ATOM 3329 N N . ARG A 1 407 ? 120.211 98.695 201.227 1.00 0.00 407 ARG A N 1
ATOM 3330 C CA . ARG A 1 407 ? 119.035 98.279 201.976 1.00 0.00 407 ARG A CA 1
ATOM 3331 C C . ARG A 1 407 ? 117.800 98.894 201.340 1.00 0.00 407 ARG A C 1
ATOM 3332 O O . ARG A 1 407 ? 117.807 100.070 200.962 1.00 0.00 407 ARG A O 1
ATOM 3340 N N . LYS A 1 408 ? 116.744 98.095 201.216 1.00 0.00 408 LYS A N 1
ATOM 3341 C CA . LYS A 1 408 ? 115.498 98.538 200.610 1.00 0.00 408 LYS A CA 1
ATOM 3342 C C . LYS A 1 408 ? 114.348 98.255 201.562 1.00 0.00 408 LYS A C 1
ATOM 3343 O O . LYS A 1 408 ? 114.186 97.124 202.030 1.00 0.00 408 LYS A O 1
ATOM 3349 N N . ASP A 1 409 ? 113.556 99.284 201.848 1.00 0.00 409 ASP A N 1
ATOM 3350 C CA . ASP A 1 409 ? 112.371 99.163 202.685 1.00 0.00 409 ASP A CA 1
ATOM 3351 C C . ASP A 1 409 ? 111.151 99.555 201.866 1.00 0.00 409 ASP A C 1
ATOM 3352 O O . ASP A 1 409 ? 111.118 100.641 201.278 1.00 0.00 409 ASP A O 1
ATOM 3357 N N . ILE A 1 410 ? 110.157 98.674 201.831 1.00 0.00 410 ILE A N 1
ATOM 3358 C CA . ILE A 1 410 ? 108.937 98.910 201.069 1.00 0.00 410 ILE A CA 1
ATOM 3359 C C . ILE A 1 410 ? 107.908 99.513 202.016 1.00 0.00 410 ILE A C 1
ATOM 3360 O O . ILE A 1 410 ? 107.349 98.817 202.868 1.00 0.00 410 ILE A O 1
ATOM 3365 N N . LEU A 1 411 ? 107.654 100.810 201.867 1.00 0.00 411 LEU A N 1
ATOM 3366 C CA . LEU A 1 411 ? 106.724 101.513 202.735 1.00 0.00 411 LEU A CA 1
ATOM 3367 C C . LEU A 1 411 ? 105.285 101.249 202.299 1.00 0.00 411 LEU A C 1
ATOM 3368 O O . LEU A 1 411 ? 105.016 100.536 201.327 1.00 0.00 411 LEU A O 1
ATOM 3373 N N . GLU A 1 412 ? 104.341 101.835 203.038 1.00 0.00 412 GLU A N 1
ATOM 3374 C CA . GLU A 1 412 ? 102.930 101.667 202.708 1.00 0.00 412 GLU A CA 1
ATOM 3375 C C . GLU A 1 412 ? 102.555 102.453 201.457 1.00 0.00 412 GLU A C 1
ATOM 3376 O O . GLU A 1 412 ? 101.799 101.960 200.612 1.00 0.00 412 GLU A O 1
ATOM 3382 N N . ASN A 1 413 ? 103.079 103.669 201.316 1.00 0.00 413 ASN A N 1
ATOM 3383 C CA . ASN A 1 413 ? 102.757 104.541 200.193 1.00 0.00 413 ASN A CA 1
ATOM 3384 C C . ASN A 1 413 ? 104.023 105.026 199.503 1.00 0.00 413 ASN A C 1
ATOM 3385 O O . ASN A 1 413 ? 104.129 106.192 199.109 1.00 0.00 413 ASN A O 1
ATOM 3390 N N . GLY A 1 414 ? 105.004 104.147 199.342 1.00 0.00 414 GLY A N 1
ATOM 3391 C CA . GLY A 1 414 ? 106.215 104.526 198.636 1.00 0.00 414 GLY A CA 1
ATOM 3392 C C . GLY A 1 414 ? 107.370 103.606 198.994 1.00 0.00 414 GLY A C 1
ATOM 3393 O O . GLY A 1 414 ? 107.170 102.464 199.402 1.00 0.00 414 GLY A O 1
ATOM 3394 N N . PHE A 1 415 ? 108.578 104.143 198.829 1.00 0.00 415 PHE A N 1
ATOM 3395 C CA . PHE A 1 415 ? 109.810 103.386 198.990 1.00 0.00 415 PHE A CA 1
ATOM 3396 C C . PHE A 1 415 ? 110.800 104.156 199.850 1.00 0.00 415 PHE A C 1
ATOM 3397 O O . PHE A 1 415 ? 110.781 105.390 199.898 1.00 0.00 415 PHE A O 1
ATOM 3405 N N . LYS A 1 416 ? 111.675 103.410 200.519 1.00 0.00 416 LYS A N 1
ATOM 3406 C CA . LYS A 1 416 ? 112.851 103.959 201.182 1.00 0.00 416 LYS A CA 1
ATOM 3407 C C . LYS A 1 416 ? 114.040 103.096 200.792 1.00 0.00 416 LYS A C 1
ATOM 3408 O O . LYS A 1 416 ? 114.044 101.890 201.058 1.00 0.00 416 LYS A O 1
ATOM 3414 N N . VAL A 1 417 ? 115.039 103.704 200.157 1.00 0.00 417 VAL A N 1
ATOM 3415 C CA . VAL A 1 417 ? 116.155 102.968 199.576 1.00 0.00 417 VAL A CA 1
ATOM 3416 C C . VAL A 1 417 ? 117.468 103.581 200.054 1.00 0.00 417 VAL A C 1
ATOM 3417 O O . VAL A 1 417 ? 117.614 104.807 200.116 1.00 0.00 417 VAL A O 1
ATOM 3421 N N . VAL A 1 418 ? 118.404 102.720 200.447 1.00 0.00 418 VAL A N 1
ATOM 3422 C CA . VAL A 1 418 ? 119.774 103.117 200.752 1.00 0.00 418 VAL A CA 1
ATOM 3423 C C . VAL A 1 418 ? 120.645 102.728 199.569 1.00 0.00 418 VAL A C 1
ATOM 3424 O O . VAL A 1 418 ? 120.628 101.571 199.129 1.00 0.00 418 VAL A O 1
ATOM 3428 N N . LEU A 1 419 ? 121.404 103.687 199.049 1.00 0.00 419 LEU A N 1
ATOM 3429 C CA . LEU A 1 419 ? 122.142 103.513 197.809 1.00 0.00 419 LEU A CA 1
ATOM 3430 C C . LEU A 1 419 ? 123.628 103.757 198.021 1.00 0.00 419 LEU A C 1
ATOM 3431 O O . LEU A 1 419 ? 124.028 104.563 198.865 1.00 0.00 419 LEU A O 1
ATOM 3436 N N . SER A 1 420 ? 124.445 103.049 197.240 1.00 0.00 420 SER A N 1
ATOM 3437 C CA . SER A 1 420 ? 125.889 103.272 197.210 1.00 0.00 420 SER A CA 1
ATOM 3438 C C . SER A 1 420 ? 126.152 104.524 196.379 1.00 0.00 420 SER A C 1
ATOM 3439 O O . SER A 1 420 ? 126.494 104.471 195.195 1.00 0.00 420 SER A O 1
ATOM 3442 N N . CYS A 1 421 ? 125.989 105.678 197.023 1.00 0.00 421 CYS A N 1
ATOM 3443 C CA . CYS A 1 421 ? 126.033 106.955 196.335 1.00 0.00 421 CYS A CA 1
ATOM 3444 C C . CYS A 1 421 ? 127.063 107.876 196.971 1.00 0.00 421 CYS A C 1
ATOM 3445 O O . CYS A 1 421 ? 127.191 107.914 198.201 1.00 0.00 421 CYS A O 1
ATOM 3448 N N . PRO A 1 422 ? 127.813 108.625 196.164 1.00 0.00 422 PRO A N 1
ATOM 3449 C CA . PRO A 1 422 ? 128.644 109.702 196.712 1.00 0.00 422 PRO A CA 1
ATOM 3450 C C . PRO A 1 422 ? 127.778 110.863 197.175 1.00 0.00 422 PRO A C 1
ATOM 3451 O O . PRO A 1 422 ? 126.601 110.971 196.831 1.00 0.00 422 PRO A O 1
ATOM 3455 N N . THR A 1 423 ? 128.390 111.748 197.964 1.00 0.00 423 THR A N 1
ATOM 3456 C CA . THR A 1 423 ? 127.678 112.888 198.531 1.00 0.00 423 THR A CA 1
ATOM 3457 C C . THR A 1 423 ? 127.307 113.890 197.441 1.00 0.00 423 THR A C 1
ATOM 3458 O O . THR A 1 423 ? 128.152 114.286 196.631 1.00 0.00 423 THR A O 1
ATOM 3462 N N . LEU A 1 424 ? 126.038 114.297 197.424 1.00 0.00 424 LEU A N 1
ATOM 3463 C CA . LEU A 1 424 ? 125.472 115.159 196.401 1.00 0.00 424 LEU A CA 1
ATOM 3464 C C . LEU A 1 424 ? 124.814 116.372 197.047 1.00 0.00 424 LEU A C 1
ATOM 3465 O O . LEU A 1 424 ? 124.245 116.258 198.141 1.00 0.00 424 LEU A O 1
ATOM 3470 N N . PRO A 1 425 ? 124.877 117.545 196.405 1.00 0.00 425 PRO A N 1
ATOM 3471 C CA . PRO A 1 425 ? 124.405 118.765 197.086 1.00 0.00 425 PRO A CA 1
ATOM 3472 C C . PRO A 1 425 ? 122.892 118.892 197.183 1.00 0.00 425 PRO A C 1
ATOM 3473 O O . PRO A 1 425 ? 122.385 119.287 198.239 1.00 0.00 425 PRO A O 1
ATOM 3477 N N . ASN A 1 426 ? 122.156 118.580 196.118 1.00 0.00 426 ASN A N 1
ATOM 3478 C CA . ASN A 1 426 ? 120.719 118.819 196.099 1.00 0.00 426 ASN A CA 1
ATOM 3479 C C . ASN A 1 426 ? 119.980 117.793 196.951 1.00 0.00 426 ASN A C 1
ATOM 3480 O O . ASN A 1 426 ? 120.454 116.675 197.170 1.00 0.00 426 ASN A O 1
ATOM 3485 N N . ASP A 1 427 ? 118.805 118.191 197.437 1.00 0.00 427 ASP A N 1
ATOM 3486 C CA . ASP A 1 427 ? 118.040 117.351 198.348 1.00 0.00 427 ASP A CA 1
ATOM 3487 C C . ASP A 1 427 ? 117.137 116.357 197.632 1.00 0.00 427 ASP A C 1
ATOM 3488 O O . ASP A 1 427 ? 116.918 115.258 198.148 1.00 0.00 427 ASP A O 1
ATOM 3493 N N . ILE A 1 428 ? 116.616 116.703 196.457 1.00 0.00 428 ILE A N 1
ATOM 3494 C CA . ILE A 1 428 ? 115.713 115.837 195.707 1.00 0.00 428 ILE A CA 1
ATOM 3495 C C . ILE A 1 428 ? 116.381 115.475 194.385 1.00 0.00 428 ILE A C 1
ATOM 3496 O O . ILE A 1 428 ? 117.025 116.315 193.745 1.00 0.00 428 ILE A O 1
ATOM 3501 N N . TYR A 1 429 ? 116.282 114.201 194.009 1.00 0.00 429 TYR A N 1
ATOM 3502 C CA . TYR A 1 429 ? 116.926 113.703 192.806 1.00 0.00 429 TYR A CA 1
ATOM 3503 C C . TYR A 1 429 ? 116.025 112.697 192.109 1.00 0.00 429 TYR A C 1
ATOM 3504 O O . TYR A 1 429 ? 115.225 112.006 192.745 1.00 0.00 429 TYR A O 1
ATOM 3513 N N . LYS A 1 430 ? 116.173 112.622 190.790 1.00 0.00 430 LYS A N 1
ATOM 3514 C CA . LYS A 1 430 ? 115.449 111.633 190.007 1.00 0.00 430 LYS A CA 1
ATOM 3515 C C . LYS A 1 430 ? 116.061 110.258 190.227 1.00 0.00 430 LYS A C 1
ATOM 3516 O O . LYS A 1 430 ? 117.272 110.076 190.079 1.00 0.00 430 LYS A O 1
ATOM 3522 N N . LEU A 1 431 ? 115.232 109.290 190.590 1.00 0.00 431 LEU A N 1
ATOM 3523 C CA . LEU A 1 431 ? 115.684 107.920 190.764 1.00 0.00 431 LEU A CA 1
ATOM 3524 C C . LEU A 1 431 ? 115.025 107.045 189.716 1.00 0.00 431 LEU A C 1
ATOM 3525 O O . LEU A 1 431 ? 113.824 107.171 189.458 1.00 0.00 431 LEU A O 1
ATOM 3530 N N . SER A 1 432 ? 115.810 106.154 189.125 1.00 0.00 432 SER A N 1
ATOM 3531 C CA . SER A 1 432 ? 115.362 105.362 187.996 1.00 0.00 432 SER A CA 1
ATOM 3532 C C . SER A 1 432 ? 116.188 104.087 187.932 1.00 0.00 432 SER A C 1
ATOM 3533 O O . SER A 1 432 ? 117.232 103.967 188.574 1.00 0.00 432 SER A O 1
ATOM 3536 N N . PHE A 1 433 ? 115.696 103.121 187.167 1.00 0.00 433 PHE A N 1
ATOM 3537 C CA . PHE A 1 433 ? 116.360 101.830 187.007 1.00 0.00 433 PHE A CA 1
ATOM 3538 C C . PHE A 1 433 ? 116.984 101.797 185.613 1.00 0.00 433 PHE A C 1
ATOM 3539 O O . PHE A 1 433 ? 116.403 101.262 184.671 1.00 0.00 433 PHE A O 1
ATOM 3547 N N . GLY A 1 434 ? 118.181 102.359 185.491 1.00 0.00 434 GLY A N 1
ATOM 3548 C CA . GLY A 1 434 ? 118.823 102.449 184.194 1.00 0.00 434 GLY A CA 1
ATOM 3549 C C . GLY A 1 434 ? 119.884 101.395 183.964 1.00 0.00 434 GLY A C 1
ATOM 3550 O O . GLY A 1 434 ? 119.612 100.197 184.083 1.00 0.00 434 GLY A O 1
ATOM 3551 N N . LYS A 1 435 ? 121.099 101.829 183.641 1.00 0.00 435 LYS A N 1
ATOM 3552 C CA . LYS A 1 435 ? 122.189 100.896 183.409 1.00 0.00 435 LYS A CA 1
ATOM 3553 C C . LYS A 1 435 ? 122.717 100.356 184.733 1.00 0.00 435 LYS A C 1
ATOM 3554 O O . LYS A 1 435 ? 122.279 100.740 185.821 1.00 0.00 435 LYS A O 1
ATOM 3560 N N . ASP A 1 436 ? 123.683 99.455 184.625 1.00 0.00 436 ASP A N 1
ATOM 3561 C CA . ASP A 1 436 ? 124.356 98.882 185.776 1.00 0.00 436 ASP A CA 1
ATOM 3562 C C . ASP A 1 436 ? 125.849 99.157 185.678 1.00 0.00 436 ASP A C 1
ATOM 3563 O O . ASP A 1 436 ? 126.402 99.285 184.581 1.00 0.00 436 ASP A O 1
ATOM 3568 N N . ASP A 1 437 ? 126.497 99.253 186.835 1.00 0.00 437 ASP A N 1
ATOM 3569 C CA . ASP A 1 437 ? 127.947 99.427 186.890 1.00 0.00 437 ASP A CA 1
ATOM 3570 C C . ASP A 1 437 ? 128.662 98.082 186.966 1.00 0.00 437 ASP A C 1
ATOM 3571 O O . ASP A 1 437 ? 129.503 97.848 187.833 1.00 0.00 437 ASP A O 1
ATOM 3576 N N . ILE A 1 438 ? 128.324 97.179 186.046 1.00 0.00 438 ILE A N 1
ATOM 3577 C CA . ILE A 1 438 ? 128.920 95.852 185.988 1.00 0.00 438 ILE A CA 1
ATOM 3578 C C . ILE A 1 438 ? 129.420 95.599 184.573 1.00 0.00 438 ILE A C 1
ATOM 3579 O O . ILE A 1 438 ? 128.939 96.192 183.603 1.00 0.00 438 ILE A O 1
ATOM 3584 N N . ASP A 1 439 ? 130.413 94.721 184.468 1.00 0.00 439 ASP A N 1
ATOM 3585 C CA . ASP A 1 439 ? 130.893 94.203 183.192 1.00 0.00 439 ASP A CA 1
ATOM 3586 C C . ASP A 1 439 ? 130.601 92.709 183.227 1.00 0.00 439 ASP A C 1
ATOM 3587 O O . ASP A 1 439 ? 131.220 91.976 184.004 1.00 0.00 439 ASP A O 1
ATOM 3592 N N . LEU A 1 440 ? 129.655 92.270 182.391 1.00 0.00 440 LEU A N 1
ATOM 3593 C CA . LEU A 1 440 ? 129.118 90.916 182.509 1.00 0.00 440 LEU A CA 1
ATOM 3594 C C . LEU A 1 440 ? 130.137 89.858 182.100 1.00 0.00 440 LEU A C 1
ATOM 3595 O O . LEU A 1 440 ? 130.275 88.839 182.783 1.00 0.00 440 LEU A O 1
ATOM 3600 N N . ALA A 1 441 ? 130.873 90.095 181.009 1.00 0.00 441 ALA A N 1
ATOM 3601 C CA . ALA A 1 441 ? 131.841 89.113 180.524 1.00 0.00 441 ALA A CA 1
ATOM 3602 C C . ALA A 1 441 ? 133.020 88.975 181.480 1.00 0.00 441 ALA A C 1
ATOM 3603 O O . ALA A 1 441 ? 133.526 87.865 181.711 1.00 0.00 441 ALA A O 1
ATOM 3605 N N . GLN A 1 442 ? 133.474 90.098 182.046 1.00 0.00 442 GLN A N 1
ATOM 3606 C CA . GLN A 1 442 ? 134.589 90.059 182.983 1.00 0.00 442 GLN A CA 1
ATOM 3607 C C . GLN A 1 442 ? 134.207 89.336 184.270 1.00 0.00 442 GLN A C 1
ATOM 3608 O O . GLN A 1 442 ? 134.996 88.541 184.796 1.00 0.00 442 GLN A O 1
ATOM 3614 N N . MET A 1 443 ? 132.984 89.550 184.770 1.00 0.00 443 MET A N 1
ATOM 3615 C CA . MET A 1 443 ? 132.611 88.800 185.963 1.00 0.00 443 MET A CA 1
ATOM 3616 C C . MET A 1 443 ? 132.104 87.403 185.610 1.00 0.00 443 MET A C 1
ATOM 3617 O O . MET A 1 443 ? 131.838 86.609 186.518 1.00 0.00 443 MET A O 1
ATOM 3622 N N . TYR A 1 444 ? 131.984 87.079 184.314 1.00 0.00 444 TYR A N 1
ATOM 3623 C CA . TYR A 1 444 ? 131.956 85.676 183.902 1.00 0.00 444 TYR A CA 1
ATOM 3624 C C . TYR A 1 444 ? 133.337 85.031 183.934 1.00 0.00 444 TYR A C 1
ATOM 3625 O O . TYR A 1 444 ? 133.427 83.812 184.117 1.00 0.00 444 TYR A O 1
ATOM 3634 N N . LYS A 1 445 ? 134.412 85.800 183.692 1.00 0.00 445 LYS A N 1
ATOM 3635 C CA . LYS A 1 445 ? 135.745 85.188 183.722 1.00 0.00 445 LYS A CA 1
ATOM 3636 C C . LYS A 1 445 ? 136.136 84.699 185.116 1.00 0.00 445 LYS A C 1
ATOM 3637 O O . LYS A 1 445 ? 136.690 83.603 185.254 1.00 0.00 445 LYS A O 1
ATOM 3643 N N . ASP A 1 446 ? 135.864 85.480 186.159 1.00 0.00 446 ASP A N 1
ATOM 3644 C CA . ASP A 1 446 ? 136.208 85.065 187.519 1.00 0.00 446 ASP A CA 1
ATOM 3645 C C . ASP A 1 446 ? 134.988 84.564 188.280 1.00 0.00 446 ASP A C 1
ATOM 3646 O O . ASP A 1 446 ? 134.850 84.816 189.479 1.00 0.00 446 ASP A O 1
ATOM 3651 N N . TYR A 1 447 ? 134.114 83.831 187.582 1.00 0.00 447 TYR A N 1
ATOM 3652 C CA . TYR A 1 447 ? 132.798 83.399 188.045 1.00 0.00 447 TYR A CA 1
ATOM 3653 C C . TYR A 1 447 ? 132.848 82.547 189.307 1.00 0.00 447 TYR A C 1
ATOM 3654 O O . TYR A 1 447 ? 133.307 81.401 189.276 1.00 0.00 447 TYR A O 1
ATOM 3663 N N . ASN A 1 448 ? 132.368 83.103 190.420 1.00 0.00 448 ASN A N 1
ATOM 3664 C CA . ASN A 1 448 ? 132.268 82.354 191.666 1.00 0.00 448 ASN A CA 1
ATOM 3665 C C . ASN A 1 448 ? 130.855 82.454 192.233 1.00 0.00 448 ASN A C 1
ATOM 3666 O O . ASN A 1 448 ? 129.945 82.938 191.553 1.00 0.00 448 ASN A O 1
ATOM 3671 N N . LEU A 1 449 ? 130.663 81.973 193.468 1.00 0.00 449 LEU A N 1
ATOM 3672 C CA . LEU A 1 449 ? 129.326 81.840 194.041 1.00 0.00 449 LEU A CA 1
ATOM 3673 C C . LEU A 1 449 ? 128.679 83.186 194.340 1.00 0.00 449 LEU A C 1
ATOM 3674 O O . LEU A 1 449 ? 127.455 83.318 194.216 1.00 0.00 449 LEU A O 1
ATOM 3679 N N . ASN A 1 450 ? 129.471 84.176 194.764 1.00 0.00 450 ASN A N 1
ATOM 3680 C CA . ASN A 1 450 ? 128.934 85.516 194.976 1.00 0.00 450 ASN A CA 1
ATOM 3681 C C . ASN A 1 450 ? 128.439 86.119 193.670 1.00 0.00 450 ASN A C 1
ATOM 3682 O O . ASN A 1 450 ? 127.370 86.733 193.630 1.00 0.00 450 ASN A O 1
ATOM 3687 N N . ILE A 1 451 ? 129.199 85.927 192.590 1.00 0.00 451 ILE A N 1
ATOM 3688 C CA . ILE A 1 451 ? 128.763 86.322 191.253 1.00 0.00 451 ILE A CA 1
ATOM 3689 C C . ILE A 1 451 ? 127.506 85.569 190.828 1.00 0.00 451 ILE A C 1
ATOM 3690 O O . ILE A 1 451 ? 126.594 86.156 190.227 1.00 0.00 451 ILE A O 1
ATOM 3695 N N . ALA A 1 452 ? 127.413 84.281 191.179 1.00 0.00 452 ALA A N 1
ATOM 3696 C CA . ALA A 1 452 ? 126.217 83.502 190.868 1.00 0.00 452 ALA A CA 1
ATOM 3697 C C . ALA A 1 452 ? 124.988 84.038 191.597 1.00 0.00 452 ALA A C 1
ATOM 3698 O O . ALA A 1 452 ? 123.906 84.135 191.009 1.00 0.00 452 ALA A O 1
ATOM 3700 N N . LEU A 1 453 ? 125.146 84.442 192.860 1.00 0.00 453 LEU A N 1
ATOM 3701 C CA . LEU A 1 453 ? 124.002 84.941 193.620 1.00 0.00 453 LEU A CA 1
ATOM 3702 C C . LEU A 1 453 ? 123.604 86.356 193.198 1.00 0.00 453 LEU A C 1
ATOM 3703 O O . LEU A 1 453 ? 122.406 86.660 193.106 1.00 0.00 453 LEU A O 1
ATOM 3708 N N . ASP A 1 454 ? 124.584 87.234 192.932 1.00 0.00 454 ASP A N 1
ATOM 3709 C CA . ASP A 1 454 ? 124.261 88.563 192.403 1.00 0.00 454 ASP A CA 1
ATOM 3710 C C . ASP A 1 454 ? 123.601 88.487 191.035 1.00 0.00 454 ASP A C 1
ATOM 3711 O O . ASP A 1 454 ? 122.675 89.251 190.748 1.00 0.00 454 ASP A O 1
ATOM 3716 N N . MET A 1 455 ? 124.043 87.570 190.181 1.00 0.00 455 MET A N 1
ATOM 3717 C CA . MET A 1 455 ? 123.413 87.472 188.877 1.00 0.00 455 MET A CA 1
ATOM 3718 C C . MET A 1 455 ? 122.105 86.696 188.916 1.00 0.00 455 MET A C 1
ATOM 3719 O O . MET A 1 455 ? 121.254 86.911 188.049 1.00 0.00 455 MET A O 1
ATOM 3724 N N . ALA A 1 456 ? 121.889 85.874 189.947 1.00 0.00 456 ALA A N 1
ATOM 3725 C CA . ALA A 1 456 ? 120.546 85.387 190.240 1.00 0.00 456 ALA A CA 1
ATOM 3726 C C . ALA A 1 456 ? 119.624 86.535 190.625 1.00 0.00 456 ALA A C 1
ATOM 3727 O O . ALA A 1 456 ? 118.459 86.572 190.211 1.00 0.00 456 ALA A O 1
ATOM 3729 N N . ARG A 1 457 ? 120.136 87.489 191.412 1.00 0.00 457 ARG A N 1
ATOM 3730 C CA . ARG A 1 457 ? 119.359 88.677 191.759 1.00 0.00 457 ARG A CA 1
ATOM 3731 C C . ARG A 1 457 ? 119.068 89.548 190.539 1.00 0.00 457 ARG A C 1
ATOM 3732 O O . ARG A 1 457 ? 117.950 90.053 190.388 1.00 0.00 457 ARG A O 1
ATOM 3740 N N . TYR A 1 458 ? 120.054 89.733 189.654 1.00 0.00 458 TYR A N 1
ATOM 3741 C CA . TYR A 1 458 ? 119.816 90.523 188.444 1.00 0.00 458 TYR A CA 1
ATOM 3742 C C . TYR A 1 458 ? 118.851 89.815 187.500 1.00 0.00 458 TYR A C 1
ATOM 3743 O O . TYR A 1 458 ? 118.028 90.463 186.840 1.00 0.00 458 TYR A O 1
ATOM 3752 N N . CYS A 1 459 ? 118.920 88.485 187.435 1.00 0.00 459 CYS A N 1
ATOM 3753 C CA . CYS A 1 459 ? 118.063 87.754 186.515 1.00 0.00 459 CYS A CA 1
ATOM 3754 C C . CYS A 1 459 ? 116.628 87.690 187.040 1.00 0.00 459 CYS A C 1
ATOM 3755 O O . CYS A 1 459 ? 115.674 87.788 186.256 1.00 0.00 459 CYS A O 1
ATOM 3758 N N . ILE A 1 460 ? 116.450 87.565 188.362 1.00 0.00 460 ILE A N 1
ATOM 3759 C CA . ILE A 1 460 ? 115.103 87.664 188.923 1.00 0.00 460 ILE A CA 1
ATOM 3760 C C . ILE A 1 460 ? 114.589 89.097 188.840 1.00 0.00 460 ILE A C 1
ATOM 3761 O O . ILE A 1 460 ? 113.381 89.312 188.696 1.00 0.00 460 ILE A O 1
ATOM 3766 N N . HIS A 1 461 ? 115.484 90.095 188.855 1.00 0.00 461 HIS A N 1
ATOM 3767 C CA . HIS A 1 461 ? 115.048 91.467 188.623 1.00 0.00 461 HIS A CA 1
ATOM 3768 C C . HIS A 1 461 ? 114.576 91.662 187.193 1.00 0.00 461 HIS A C 1
ATOM 3769 O O . HIS A 1 461 ? 113.606 92.377 186.957 1.00 0.00 461 HIS A O 1
ATOM 3776 N N . ASP A 1 462 ? 115.235 91.022 186.227 1.00 0.00 462 ASP A N 1
ATOM 3777 C CA . ASP A 1 462 ? 114.798 91.139 184.836 1.00 0.00 462 ASP A CA 1
ATOM 3778 C C . ASP A 1 462 ? 113.487 90.390 184.593 1.00 0.00 462 ASP A C 1
ATOM 3779 O O . ASP A 1 462 ? 112.602 90.886 183.877 1.00 0.00 462 ASP A O 1
ATOM 3784 N N . ALA A 1 463 ? 113.339 89.206 185.197 1.00 0.00 463 ALA A N 1
ATOM 3785 C CA . ALA A 1 463 ? 112.095 88.449 185.070 1.00 0.00 463 ALA A CA 1
ATOM 3786 C C . ALA A 1 463 ? 110.925 89.170 185.731 1.00 0.00 463 ALA A C 1
ATOM 3787 O O . ALA A 1 463 ? 109.822 89.206 185.175 1.00 0.00 463 ALA A O 1
ATOM 3789 N N . CYS A 1 464 ? 111.141 89.758 186.910 1.00 0.00 464 CYS A N 1
ATOM 3790 C CA . CYS A 1 464 ? 110.101 90.571 187.524 1.00 0.00 464 CYS A CA 1
ATOM 3791 C C . CYS A 1 464 ? 109.933 91.909 186.819 1.00 0.00 464 CYS A C 1
ATOM 3792 O O . CYS A 1 464 ? 108.847 92.486 186.870 1.00 0.00 464 CYS A O 1
ATOM 3795 N N . LEU A 1 465 ? 110.977 92.396 186.149 1.00 0.00 465 LEU A N 1
ATOM 3796 C CA . LEU A 1 465 ? 110.908 93.629 185.380 1.00 0.00 465 LEU A CA 1
ATOM 3797 C C . LEU A 1 465 ? 110.018 93.462 184.166 1.00 0.00 465 LEU A C 1
ATOM 3798 O O . LEU A 1 465 ? 109.407 94.434 183.709 1.00 0.00 465 LEU A O 1
ATOM 3803 N N . CYS A 1 466 ? 109.944 92.237 183.640 1.00 0.00 466 CYS A N 1
ATOM 3804 C CA . CYS A 1 466 ? 108.919 91.909 182.654 1.00 0.00 466 CYS A CA 1
ATOM 3805 C C . CYS A 1 466 ? 107.515 92.128 183.219 1.00 0.00 466 CYS A C 1
ATOM 3806 O O . CYS A 1 466 ? 106.656 92.702 182.545 1.00 0.00 466 CYS A O 1
ATOM 3809 N N . GLN A 1 467 ? 107.280 91.720 184.473 1.00 0.00 467 GLN A N 1
ATOM 3810 C CA . GLN A 1 467 ? 105.981 91.946 185.110 1.00 0.00 467 GLN A CA 1
ATOM 3811 C C . GLN A 1 467 ? 105.733 93.425 185.381 1.00 0.00 467 GLN A C 1
ATOM 3812 O O . GLN A 1 467 ? 104.605 93.914 185.236 1.00 0.00 467 GLN A O 1
ATOM 3818 N N . TYR A 1 468 ? 106.775 94.148 185.784 1.00 0.00 468 TYR A N 1
ATOM 3819 C CA . TYR A 1 468 ? 106.615 95.560 186.110 1.00 0.00 468 TYR A CA 1
ATOM 3820 C C . TYR A 1 468 ? 106.376 96.393 184.855 1.00 0.00 468 TYR A C 1
ATOM 3821 O O . TYR A 1 468 ? 105.616 97.364 184.896 1.00 0.00 468 TYR A O 1
ATOM 3830 N N . LEU A 1 469 ? 106.994 96.017 183.732 1.00 0.00 469 LEU A N 1
ATOM 3831 C CA . LEU A 1 469 ? 106.689 96.656 182.457 1.00 0.00 469 LEU A CA 1
ATOM 3832 C C . LEU A 1 469 ? 105.349 96.196 181.905 1.00 0.00 469 LEU A C 1
ATOM 3833 O O . LEU A 1 469 ? 104.704 96.932 181.151 1.00 0.00 469 LEU A O 1
ATOM 3838 N N . TRP A 1 470 ? 104.939 94.973 182.242 1.00 0.00 470 TRP A N 1
ATOM 3839 C CA . TRP A 1 470 ? 103.620 94.478 181.872 1.00 0.00 470 TRP A CA 1
ATOM 3840 C C . TRP A 1 470 ? 102.522 95.308 182.523 1.00 0.00 470 TRP A C 1
ATOM 3841 O O . TRP A 1 470 ? 101.566 95.729 181.862 1.00 0.00 470 TRP A O 1
ATOM 3852 N N . GLU A 1 471 ? 102.648 95.552 183.825 1.00 0.00 471 GLU A N 1
ATOM 3853 C CA . GLU A 1 471 ? 101.645 96.322 184.545 1.00 0.00 471 GLU A CA 1
ATOM 3854 C C . GLU A 1 471 ? 101.828 97.825 184.390 1.00 0.00 471 GLU A C 1
ATOM 3855 O O . GLU A 1 471 ? 100.867 98.572 184.601 1.00 0.00 471 GLU A O 1
ATOM 3861 N N . TYR A 1 472 ? 103.029 98.286 184.033 1.00 0.00 472 TYR A N 1
ATOM 3862 C CA . TYR A 1 472 ? 103.232 99.712 183.804 1.00 0.00 472 TYR A CA 1
ATOM 3863 C C . TYR A 1 472 ? 102.542 100.165 182.528 1.00 0.00 472 TYR A C 1
ATOM 3864 O O . TYR A 1 472 ? 101.894 101.217 182.504 1.00 0.00 472 TYR A O 1
ATOM 3873 N N . TYR A 1 473 ? 102.683 99.392 181.454 1.00 0.00 473 TYR A N 1
ATOM 3874 C CA . TYR A 1 473 ? 102.041 99.732 180.195 1.00 0.00 473 TYR A CA 1
ATOM 3875 C C . TYR A 1 473 ? 100.587 99.287 180.146 1.00 0.00 473 TYR A C 1
ATOM 3876 O O . TYR A 1 473 ? 99.862 99.719 179.244 1.00 0.00 473 TYR A O 1
ATOM 3885 N N . GLY A 1 474 ? 100.146 98.472 181.108 1.00 0.00 474 GLY A N 1
ATOM 3886 C CA . GLY A 1 474 ? 98.774 98.005 181.169 1.00 0.00 474 GLY A CA 1
ATOM 3887 C C . GLY A 1 474 ? 98.422 97.136 179.992 1.00 0.00 474 GLY A C 1
ATOM 3888 O O . GLY A 1 474 ? 97.438 97.389 179.291 1.00 0.00 474 GLY A O 1
ATOM 3889 N N . VAL A 1 475 ? 99.256 96.124 179.751 1.00 0.00 475 VAL A N 1
ATOM 3890 C CA . VAL A 1 475 ? 99.208 95.423 178.479 1.00 0.00 475 VAL A CA 1
ATOM 3891 C C . VAL A 1 475 ? 97.973 94.526 178.431 1.00 0.00 475 VAL A C 1
ATOM 3892 O O . VAL A 1 475 ? 97.408 94.299 177.360 1.00 0.00 475 VAL A O 1
ATOM 3896 N N . GLU A 1 476 ? 97.487 94.060 179.585 1.00 0.00 476 GLU A N 1
ATOM 3897 C CA . GLU A 1 476 ? 96.253 93.277 179.582 1.00 0.00 476 GLU A CA 1
ATOM 3898 C C . GLU A 1 476 ? 95.029 94.164 179.340 1.00 0.00 476 GLU A C 1
ATOM 3899 O O . GLU A 1 476 ? 94.097 93.758 178.635 1.00 0.00 476 GLU A O 1
ATOM 3905 N N . THR A 1 477 ? 95.040 95.398 179.856 1.00 0.00 477 THR A N 1
ATOM 3906 C CA . THR A 1 477 ? 93.962 96.336 179.551 1.00 0.00 477 THR A CA 1
ATOM 3907 C C . THR A 1 477 ? 94.027 96.796 178.100 1.00 0.00 477 THR A C 1
ATOM 3908 O O . THR A 1 477 ? 92.989 96.951 177.447 1.00 0.00 477 THR A O 1
ATOM 3912 N N . LYS A 1 478 ? 95.240 97.010 177.585 1.00 0.00 478 LYS A N 1
ATOM 3913 C CA . LYS A 1 478 ? 95.419 97.346 176.175 1.00 0.00 478 LYS A CA 1
ATOM 3914 C C . LYS A 1 478 ? 94.981 96.200 175.274 1.00 0.00 478 LYS A C 1
ATOM 3915 O O . LYS A 1 478 ? 94.400 96.425 174.208 1.00 0.00 478 LYS A O 1
ATOM 3921 N N . THR A 1 479 ? 95.262 94.963 175.689 1.00 0.00 479 THR A N 1
ATOM 3922 C CA . THR A 1 479 ? 94.855 93.778 174.945 1.00 0.00 479 THR A CA 1
ATOM 3923 C C . THR A 1 479 ? 93.341 93.635 174.921 1.00 0.00 479 THR A C 1
ATOM 3924 O O . THR A 1 479 ? 92.761 93.306 173.880 1.00 0.00 479 THR A O 1
ATOM 3928 N N . ASP A 1 480 ? 92.689 93.879 176.061 1.00 0.00 480 ASP A N 1
ATOM 3929 C CA . ASP A 1 480 ? 91.230 93.847 176.115 1.00 0.00 480 ASP A CA 1
ATOM 3930 C C . ASP A 1 480 ? 90.615 94.951 175.261 1.00 0.00 480 ASP A C 1
ATOM 3931 O O . ASP A 1 480 ? 89.635 94.712 174.546 1.00 0.00 480 ASP A O 1
ATOM 3936 N N . ALA A 1 481 ? 91.194 96.156 175.303 1.00 0.00 481 ALA A N 1
ATOM 3937 C CA . ALA A 1 481 ? 90.702 97.261 174.485 1.00 0.00 481 ALA A CA 1
ATOM 3938 C C . ALA A 1 481 ? 90.880 96.981 172.997 1.00 0.00 481 ALA A C 1
ATOM 3939 O O . ALA A 1 481 ? 90.000 97.297 172.189 1.00 0.00 481 ALA A O 1
ATOM 3941 N N . GLY A 1 482 ? 92.016 96.389 172.621 1.00 0.00 482 GLY A N 1
ATOM 3942 C CA . GLY A 1 482 ? 92.237 96.037 171.230 1.00 0.00 482 GLY A CA 1
ATOM 3943 C C . GLY A 1 482 ? 91.342 94.913 170.751 1.00 0.00 482 GLY A C 1
ATOM 3944 O O . GLY A 1 482 ? 90.903 94.908 169.600 1.00 0.00 482 GLY A O 1
ATOM 3945 N N . ALA A 1 483 ? 91.078 93.931 171.617 1.00 0.00 483 ALA A N 1
ATOM 3946 C CA . ALA A 1 483 ? 90.163 92.856 171.256 1.00 0.00 483 ALA A CA 1
ATOM 3947 C C . ALA A 1 483 ? 88.734 93.366 171.115 1.00 0.00 483 ALA A C 1
ATOM 3948 O O . ALA A 1 483 ? 88.007 92.938 170.215 1.00 0.00 483 ALA A O 1
ATOM 3950 N N . ALA A 1 484 ? 88.319 94.288 171.988 1.00 0.00 484 ALA A N 1
ATOM 3951 C CA . ALA A 1 484 ? 86.966 94.831 171.907 1.00 0.00 484 ALA A CA 1
ATOM 3952 C C . ALA A 1 484 ? 86.794 95.730 170.690 1.00 0.00 484 ALA A C 1
ATOM 3953 O O . ALA A 1 484 ? 85.820 95.596 169.940 1.00 0.00 484 ALA A O 1
ATOM 3955 N N . THR A 1 485 ? 87.735 96.647 170.470 1.00 0.00 485 THR A N 1
ATOM 3956 C CA . THR A 1 485 ? 87.541 97.658 169.438 1.00 0.00 485 THR A CA 1
ATOM 3957 C C . THR A 1 485 ? 87.909 97.135 168.058 1.00 0.00 485 THR A C 1
ATOM 3958 O O . THR A 1 485 ? 87.107 97.212 167.123 1.00 0.00 485 THR A O 1
ATOM 3962 N N . TYR A 1 486 ? 89.119 96.599 167.914 1.00 0.00 486 TYR A N 1
ATOM 3963 C CA . TYR A 1 486 ? 89.630 96.236 166.601 1.00 0.00 486 TYR A CA 1
ATOM 3964 C C . TYR A 1 486 ? 89.075 94.916 166.090 1.00 0.00 486 TYR A C 1
ATOM 3965 O O . TYR A 1 486 ? 89.315 94.589 164.922 1.00 0.00 486 TYR A O 1
ATOM 3974 N N . VAL A 1 487 ? 88.343 94.180 166.938 1.00 0.00 487 VAL A N 1
ATOM 3975 C CA . VAL A 1 487 ? 87.646 92.928 166.644 1.00 0.00 487 VAL A CA 1
ATOM 3976 C C . VAL A 1 487 ? 88.704 91.932 166.163 1.00 0.00 487 VAL A C 1
ATOM 3977 O O . VAL A 1 487 ? 88.718 91.500 165.005 1.00 0.00 487 VAL A O 1
ATOM 3981 N N . LEU A 1 488 ? 89.653 91.638 167.038 1.00 0.00 488 LEU A N 1
ATOM 3982 C CA . LEU A 1 488 ? 90.802 90.797 166.753 1.00 0.00 488 LEU A CA 1
ATOM 3983 C C . LEU A 1 488 ? 91.041 89.874 167.934 1.00 0.00 488 LEU A C 1
ATOM 3984 O O . LEU A 1 488 ? 90.622 90.176 169.056 1.00 0.00 488 LEU A O 1
ATOM 3989 N N . PRO A 1 489 ? 91.693 88.729 167.714 1.00 0.00 489 PRO A N 1
ATOM 3990 C CA . PRO A 1 489 ? 92.108 87.896 168.847 1.00 0.00 489 PRO A CA 1
ATOM 3991 C C . PRO A 1 489 ? 93.130 88.612 169.711 1.00 0.00 489 PRO A C 1
ATOM 3992 O O . PRO A 1 489 ? 93.869 89.480 169.243 1.00 0.00 489 PRO A O 1
ATOM 3996 N N . GLN A 1 490 ? 93.151 88.233 170.991 1.00 0.00 490 GLN A N 1
ATOM 3997 C CA . GLN A 1 490 ? 94.001 88.898 171.971 1.00 0.00 490 GLN A CA 1
ATOM 3998 C C . GLN A 1 490 ? 95.483 88.684 171.685 1.00 0.00 490 GLN A C 1
ATOM 3999 O O . GLN A 1 490 ? 96.307 89.543 172.016 1.00 0.00 490 GLN A O 1
ATOM 4005 N N . SER A 1 491 ? 95.839 87.558 171.066 1.00 0.00 491 SER A N 1
ATOM 4006 C CA . SER A 1 491 ? 97.208 87.376 170.601 1.00 0.00 491 SER A CA 1
ATOM 4007 C C . SER A 1 491 ? 97.497 88.225 169.370 1.00 0.00 491 SER A C 1
ATOM 4008 O O . SER A 1 491 ? 98.651 88.598 169.132 1.00 0.00 491 SER A O 1
ATOM 4011 N N . MET A 1 492 ? 96.468 88.549 168.592 1.00 0.00 492 MET A N 1
ATOM 4012 C CA . MET A 1 492 ? 96.613 89.238 167.318 1.00 0.00 492 MET A CA 1
ATOM 4013 C C . MET A 1 492 ? 96.347 90.737 167.421 1.00 0.00 492 MET A C 1
ATOM 4014 O O . MET A 1 492 ? 96.231 91.404 166.388 1.00 0.00 492 MET A O 1
ATOM 4019 N N . VAL A 1 493 ? 96.248 91.277 168.640 1.00 0.00 493 VAL A N 1
ATOM 4020 C CA . VAL A 1 493 ? 95.930 92.694 168.818 1.00 0.00 493 VAL A CA 1
ATOM 4021 C C . VAL A 1 493 ? 97.115 93.570 168.417 1.00 0.00 493 VAL A C 1
ATOM 4022 O O . VAL A 1 493 ? 96.969 94.518 167.636 1.00 0.00 493 VAL A O 1
ATOM 4026 N N . PHE A 1 494 ? 98.307 93.250 168.919 1.00 0.00 494 PHE A N 1
ATOM 4027 C CA . PHE A 1 494 ? 99.447 94.151 168.799 1.00 0.00 494 PHE A CA 1
ATOM 4028 C C . PHE A 1 494 ? 100.358 93.844 167.624 1.00 0.00 494 PHE A C 1
ATOM 4029 O O . PHE A 1 494 ? 101.066 94.747 167.168 1.00 0.00 494 PHE A O 1
ATOM 4037 N N . GLU A 1 495 ? 100.349 92.613 167.111 1.00 0.00 495 GLU A N 1
ATOM 4038 C CA . GLU A 1 495 ? 101.302 92.220 166.080 1.00 0.00 495 GLU A CA 1
ATOM 4039 C C . GLU A 1 495 ? 101.017 92.846 164.722 1.00 0.00 495 GLU A C 1
ATOM 4040 O O . GLU A 1 495 ? 101.857 92.736 163.824 1.00 0.00 495 GLU A O 1
ATOM 4046 N N . TYR A 1 496 ? 99.880 93.508 164.551 1.00 0.00 496 TYR A N 1
ATOM 4047 C CA . TYR A 1 496 ? 99.506 94.084 163.273 1.00 0.00 496 TYR A CA 1
ATOM 4048 C C . TYR A 1 496 ? 99.454 95.601 163.347 1.00 0.00 496 TYR A C 1
ATOM 4049 O O . TYR A 1 496 ? 99.201 96.189 164.401 1.00 0.00 496 TYR A O 1
ATOM 4058 N N . ARG A 1 497 ? 99.695 96.222 162.197 1.00 0.00 497 ARG A N 1
ATOM 4059 C CA . ARG A 1 497 ? 99.618 97.665 162.033 1.00 0.00 497 ARG A CA 1
ATOM 4060 C C . ARG A 1 497 ? 98.183 98.091 161.753 1.00 0.00 497 ARG A C 1
ATOM 4061 O O . ARG A 1 497 ? 97.241 97.351 162.058 1.00 0.00 497 ARG A O 1
ATOM 4069 N N . ALA A 1 498 ? 98.030 99.301 161.206 1.00 0.00 498 ALA A N 1
ATOM 4070 C CA . ALA A 1 498 ? 96.749 100.005 161.191 1.00 0.00 498 ALA A CA 1
ATOM 4071 C C . ALA A 1 498 ? 95.668 99.275 160.397 1.00 0.00 498 ALA A C 1
ATOM 4072 O O . ALA A 1 498 ? 94.526 99.208 160.848 1.00 0.00 498 ALA A O 1
ATOM 4074 N N . SER A 1 499 ? 96.003 98.724 159.222 1.00 0.00 499 SER A N 1
ATOM 4075 C CA . SER A 1 499 ? 94.977 98.237 158.292 1.00 0.00 499 SER A CA 1
ATOM 4076 C C . SER A 1 499 ? 94.197 97.046 158.850 1.00 0.00 499 SER A C 1
ATOM 4077 O O . SER A 1 499 ? 92.961 96.998 158.748 1.00 0.00 499 SER A O 1
ATOM 4080 N N . THR A 1 500 ? 94.903 96.096 159.470 1.00 0.00 500 THR A N 1
ATOM 4081 C CA . THR A 1 500 ? 94.254 94.926 160.054 1.00 0.00 500 THR A CA 1
ATOM 4082 C C . THR A 1 500 ? 93.344 95.313 161.214 1.00 0.00 500 THR A C 1
ATOM 4083 O O . THR A 1 500 ? 92.210 94.826 161.315 1.00 0.00 500 THR A O 1
ATOM 4087 N N . ILE A 1 501 ? 93.795 96.236 162.067 1.00 0.00 501 ILE A N 1
ATOM 4088 C CA . ILE A 1 501 ? 92.969 96.626 163.203 1.00 0.00 501 ILE A CA 1
ATOM 4089 C C . ILE A 1 501 ? 91.846 97.571 162.775 1.00 0.00 501 ILE A C 1
ATOM 4090 O O . ILE A 1 501 ? 90.890 97.766 163.535 1.00 0.00 501 ILE A O 1
ATOM 4095 N N . ILE A 1 502 ? 91.934 98.157 161.575 1.00 0.00 502 ILE A N 1
ATOM 4096 C CA . ILE A 1 502 ? 90.780 98.818 160.972 1.00 0.00 502 ILE A CA 1
ATOM 4097 C C . ILE A 1 502 ? 89.743 97.792 160.540 1.00 0.00 502 ILE A C 1
ATOM 4098 O O . ILE A 1 502 ? 88.544 97.963 160.791 1.00 0.00 502 ILE A O 1
ATOM 4103 N N . LYS A 1 503 ? 90.198 96.687 159.925 1.00 0.00 503 LYS A N 1
ATOM 4104 C CA . LYS A 1 503 ? 89.323 95.762 159.196 1.00 0.00 503 LYS A CA 1
ATOM 4105 C C . LYS A 1 503 ? 88.243 95.094 160.051 1.00 0.00 503 LYS A C 1
ATOM 4106 O O . LYS A 1 503 ? 87.263 94.588 159.494 1.00 0.00 503 LYS A O 1
ATOM 4112 N N . GLY A 1 504 ? 88.389 95.072 161.373 1.00 0.00 504 GLY A N 1
ATOM 4113 C CA . GLY A 1 504 ? 87.363 94.550 162.251 1.00 0.00 504 GLY A CA 1
ATOM 4114 C C . GLY A 1 504 ? 86.120 95.417 162.378 1.00 0.00 504 GLY A C 1
ATOM 4115 O O . GLY A 1 504 ? 85.028 95.035 161.934 1.00 0.00 504 GLY A O 1
ATOM 4116 N N . PRO A 1 505 ? 86.250 96.592 163.009 1.00 0.00 505 PRO A N 1
ATOM 4117 C CA . PRO A 1 505 ? 85.095 97.504 163.113 1.00 0.00 505 PRO A CA 1
ATOM 4118 C C . PRO A 1 505 ? 84.607 98.030 161.777 1.00 0.00 505 PRO A C 1
ATOM 4119 O O . PRO A 1 505 ? 83.426 98.381 161.666 1.00 0.00 505 PRO A O 1
ATOM 4123 N N . LEU A 1 506 ? 85.477 98.077 160.764 1.00 0.00 506 LEU A N 1
ATOM 4124 C CA . LEU A 1 506 ? 85.049 98.380 159.403 1.00 0.00 506 LEU A CA 1
ATOM 4125 C C . LEU A 1 506 ? 84.060 97.343 158.892 1.00 0.00 506 LEU A C 1
ATOM 4126 O O . LEU A 1 506 ? 83.040 97.688 158.284 1.00 0.00 506 LEU A O 1
ATOM 4131 N N . LEU A 1 507 ? 84.333 96.064 159.153 1.00 0.00 507 LEU A N 1
ATOM 4132 C CA . LEU A 1 507 ? 83.413 95.009 158.749 1.00 0.00 507 LEU A CA 1
ATOM 4133 C C . LEU A 1 507 ? 82.144 95.004 159.596 1.00 0.00 507 LEU A C 1
ATOM 4134 O O . LEU A 1 507 ? 81.062 94.701 159.073 1.00 0.00 507 LEU A O 1
ATOM 4139 N N . LYS A 1 508 ? 82.261 95.336 160.890 1.00 0.00 508 LYS A N 1
ATOM 4140 C CA . LYS A 1 508 ? 81.083 95.525 161.742 1.00 0.00 508 LYS A CA 1
ATOM 4141 C C . LYS A 1 508 ? 80.164 96.599 161.173 1.00 0.00 508 LYS A C 1
ATOM 4142 O O . LYS A 1 508 ? 78.942 96.416 161.088 1.00 0.00 508 LYS A O 1
ATOM 4148 N N . LEU A 1 509 ? 80.762 97.709 160.746 1.00 0.00 509 LEU A N 1
ATOM 4149 C CA . LEU A 1 509 ? 80.034 98.800 160.111 1.00 0.00 509 LEU A CA 1
ATOM 4150 C C . LEU A 1 509 ? 79.375 98.359 158.815 1.00 0.00 509 LEU A C 1
ATOM 4151 O O . LEU A 1 509 ? 78.180 98.588 158.606 1.00 0.00 509 LEU A O 1
ATOM 4156 N N . LEU A 1 510 ? 80.154 97.737 157.926 1.00 0.00 510 LEU A N 1
ATOM 4157 C CA . LEU A 1 510 ? 79.663 97.361 156.606 1.00 0.00 510 LEU A CA 1
ATOM 4158 C C . LEU A 1 510 ? 78.590 96.285 156.671 1.00 0.00 510 LEU A C 1
ATOM 4159 O O . LEU A 1 510 ? 77.768 96.193 155.754 1.00 0.00 510 LEU A O 1
ATOM 4164 N N . LEU A 1 511 ? 78.574 95.475 157.729 1.00 0.00 511 LEU A N 1
ATOM 4165 C CA . LEU A 1 511 ? 77.422 94.616 157.965 1.00 0.00 511 LEU A CA 1
ATOM 4166 C C . LEU A 1 511 ? 76.244 95.385 158.556 1.00 0.00 511 LEU A C 1
ATOM 4167 O O . LEU A 1 511 ? 75.091 95.062 158.249 1.00 0.00 511 LEU A O 1
ATOM 4172 N N . GLU A 1 512 ? 76.499 96.391 159.403 1.00 0.00 512 GLU A N 1
ATOM 4173 C CA . GLU A 1 512 ? 75.391 97.178 159.944 1.00 0.00 512 GLU A CA 1
ATOM 4174 C C . GLU A 1 512 ? 74.815 98.139 158.906 1.00 0.00 512 GLU A C 1
ATOM 4175 O O . GLU A 1 512 ? 73.590 98.260 158.780 1.00 0.00 512 GLU A O 1
ATOM 4181 N N . THR A 1 513 ? 75.675 98.828 158.157 1.00 0.00 513 THR A N 1
ATOM 4182 C CA . THR A 1 513 ? 75.244 99.818 157.175 1.00 0.00 513 THR A CA 1
ATOM 4183 C C . THR A 1 513 ? 74.773 99.168 155.872 1.00 0.00 513 THR A C 1
ATOM 4184 O O . THR A 1 513 ? 74.109 99.835 155.067 1.00 0.00 513 THR A O 1
ATOM 4188 N N . LYS A 1 514 ? 75.043 97.865 155.699 1.00 0.00 514 LYS A N 1
ATOM 4189 C CA . LYS A 1 514 ? 74.702 97.086 154.501 1.00 0.00 514 LYS A CA 1
ATOM 4190 C C . LYS A 1 514 ? 75.330 97.692 153.247 1.00 0.00 514 LYS A C 1
ATOM 4191 O O . LYS A 1 514 ? 74.654 97.989 152.260 1.00 0.00 514 LYS A O 1
ATOM 4197 N N . THR A 1 515 ? 76.647 97.867 153.297 1.00 0.00 515 THR A N 1
ATOM 4198 C CA . THR A 1 515 ? 77.420 98.456 152.215 1.00 0.00 515 THR A CA 1
ATOM 4199 C C . THR A 1 515 ? 78.603 97.551 151.901 1.00 0.00 515 THR A C 1
ATOM 4200 O O . THR A 1 515 ? 79.225 96.997 152.811 1.00 0.00 515 THR A O 1
ATOM 4204 N N . ILE A 1 516 ? 78.890 97.372 150.614 1.00 0.00 516 ILE A N 1
ATOM 4205 C CA . ILE A 1 516 ? 80.079 96.664 150.154 1.00 0.00 516 ILE A CA 1
ATOM 4206 C C . ILE A 1 516 ? 80.869 97.601 149.255 1.00 0.00 516 ILE A C 1
ATOM 4207 O O . ILE A 1 516 ? 80.314 98.182 148.317 1.00 0.00 516 ILE A O 1
ATOM 4212 N N . LEU A 1 517 ? 82.152 97.758 149.550 1.00 0.00 517 LEU A N 1
ATOM 4213 C CA . LEU A 1 517 ? 83.030 98.631 148.787 1.00 0.00 517 LEU A CA 1
ATOM 4214 C C . LEU A 1 517 ? 83.912 97.781 147.881 1.00 0.00 517 LEU A C 1
ATOM 4215 O O . LEU A 1 517 ? 84.706 96.968 148.367 1.00 0.00 517 LEU A O 1
ATOM 4220 N N . VAL A 1 518 ? 83.766 97.961 146.565 1.00 0.00 518 VAL A N 1
ATOM 4221 C CA . VAL A 1 518 ? 84.527 97.211 145.574 1.00 0.00 518 VAL A CA 1
ATOM 4222 C C . VAL A 1 518 ? 85.214 98.194 144.637 1.00 0.00 518 VAL A C 1
ATOM 4223 O O . VAL A 1 518 ? 84.880 99.376 144.579 1.00 0.00 518 VAL A O 1
ATOM 4227 N N . ARG A 1 519 ? 86.190 97.682 143.890 1.00 0.00 519 ARG A N 1
ATOM 4228 C CA . ARG A 1 519 ? 86.920 98.470 142.910 1.00 0.00 519 ARG A CA 1
ATOM 4229 C C . ARG A 1 519 ? 86.980 97.724 141.588 1.00 0.00 519 ARG A C 1
ATOM 4230 O O . ARG A 1 519 ? 87.002 96.491 141.550 1.00 0.00 519 ARG A O 1
ATOM 4238 N N . SER A 1 520 ? 87.005 98.490 140.499 1.00 0.00 520 SER A N 1
ATOM 4239 C CA . SER A 1 520 ? 87.163 97.950 139.158 1.00 0.00 520 SER A CA 1
ATOM 4240 C C . SER A 1 520 ? 88.472 98.376 138.512 1.00 0.00 520 SER A C 1
ATOM 4241 O O . SER A 1 520 ? 89.237 97.528 138.043 1.00 0.00 520 SER A O 1
ATOM 4244 N N . GLU A 1 521 ? 88.753 99.675 138.478 1.00 0.00 521 GLU A N 1
ATOM 4245 C CA . GLU A 1 521 ? 89.989 100.177 137.904 1.00 0.00 521 GLU A CA 1
ATOM 4246 C C . GLU A 1 521 ? 91.109 100.157 138.941 1.00 0.00 521 GLU A C 1
ATOM 4247 O O . GLU A 1 521 ? 90.881 99.999 140.142 1.00 0.00 521 GLU A O 1
ATOM 4253 N N . THR A 1 522 ? 92.338 100.312 138.456 1.00 0.00 522 THR A N 1
ATOM 4254 C CA . THR A 1 522 ? 93.493 100.363 139.338 1.00 0.00 522 THR A CA 1
ATOM 4255 C C . THR A 1 522 ? 93.543 101.694 140.081 1.00 0.00 522 THR A C 1
ATOM 4256 O O . THR A 1 522 ? 93.117 102.734 139.572 1.00 0.00 522 THR A O 1
ATOM 4260 N N . LYS A 1 523 ? 94.070 101.649 141.300 1.00 0.00 523 LYS A N 1
ATOM 4261 C CA . LYS A 1 523 ? 94.173 102.838 142.130 1.00 0.00 523 LYS A CA 1
ATOM 4262 C C . LYS A 1 523 ? 95.390 103.662 141.735 1.00 0.00 523 LYS A C 1
ATOM 4263 O O . LYS A 1 523 ? 96.472 103.122 141.492 1.00 0.00 523 LYS A O 1
ATOM 4269 N N . GLN A 1 524 ? 95.207 104.977 141.675 1.00 0.00 524 GLN A N 1
ATOM 4270 C CA . GLN A 1 524 ? 96.240 105.902 141.229 1.00 0.00 524 GLN A CA 1
ATOM 4271 C C . GLN A 1 524 ? 96.690 106.770 142.396 1.00 0.00 524 GLN A C 1
ATOM 4272 O O . GLN A 1 524 ? 95.857 107.315 143.127 1.00 0.00 524 GLN A O 1
ATOM 4278 N N . LYS A 1 525 ? 98.004 106.902 142.560 1.00 0.00 525 LYS A N 1
ATOM 4279 C CA . LYS A 1 525 ? 98.594 107.681 143.638 1.00 0.00 525 LYS A CA 1
ATOM 4280 C C . LYS A 1 525 ? 99.163 108.978 143.084 1.00 0.00 525 LYS A C 1
ATOM 4281 O O . LYS A 1 525 ? 99.895 108.967 142.088 1.00 0.00 525 LYS A O 1
ATOM 4287 N N . PHE A 1 526 ? 98.824 110.089 143.726 1.00 0.00 526 PHE A N 1
ATOM 4288 C CA . PHE A 1 526 ? 99.374 111.394 143.411 1.00 0.00 526 PHE A CA 1
ATOM 4289 C C . PHE A 1 526 ? 99.844 112.056 144.698 1.00 0.00 526 PHE A C 1
ATOM 4290 O O . PHE A 1 526 ? 99.338 111.740 145.778 1.00 0.00 526 PHE A O 1
ATOM 4298 N N . PRO A 1 527 ? 100.828 112.953 144.623 1.00 0.00 527 PRO A N 1
ATOM 4299 C CA . PRO A 1 527 ? 101.190 113.739 145.812 1.00 0.00 527 PRO A CA 1
ATOM 4300 C C . PRO A 1 527 ? 100.126 114.788 146.105 1.00 0.00 527 PRO A C 1
ATOM 4301 O O . PRO A 1 527 ? 99.799 115.614 145.251 1.00 0.00 527 PRO A O 1
ATOM 4305 N N . TYR A 1 528 ? 99.580 114.747 147.317 1.00 0.00 528 TYR A N 1
ATOM 4306 C CA . TYR A 1 528 ? 98.591 115.720 147.751 1.00 0.00 528 TYR A CA 1
ATOM 4307 C C . TYR A 1 528 ? 99.100 116.458 148.982 1.00 0.00 528 TYR A C 1
ATOM 4308 O O . TYR A 1 528 ? 99.956 115.966 149.717 1.00 0.00 528 TYR A O 1
ATOM 4317 N N . GLU A 1 529 ? 98.581 117.669 149.172 1.00 0.00 529 GLU A N 1
ATOM 4318 C CA . GLU A 1 529 ? 99.013 118.524 150.268 1.00 0.00 529 GLU A CA 1
ATOM 4319 C C . GLU A 1 529 ? 98.525 117.969 151.602 1.00 0.00 529 GLU A C 1
ATOM 4320 O O . GLU A 1 529 ? 97.543 117.232 151.666 1.00 0.00 529 GLU A O 1
ATOM 4326 N N . GLY A 1 530 ? 99.237 118.312 152.673 1.00 0.00 530 GLY A N 1
ATOM 4327 C CA . GLY A 1 530 ? 98.864 117.855 153.998 1.00 0.00 530 GLY A CA 1
ATOM 4328 C C . GLY A 1 530 ? 98.352 118.969 154.886 1.00 0.00 530 GLY A C 1
ATOM 4329 O O . GLY A 1 530 ? 97.570 119.811 154.442 1.00 0.00 530 GLY A O 1
ATOM 4330 N N . GLY A 1 531 ? 98.782 118.979 156.148 1.00 0.00 531 GLY A N 1
ATOM 4331 C CA . GLY A 1 531 ? 98.362 120.020 157.058 1.00 0.00 531 GLY A CA 1
ATOM 4332 C C . GLY A 1 531 ? 99.087 121.331 156.826 1.00 0.00 531 GLY A C 1
ATOM 4333 O O . GLY A 1 531 ? 100.168 121.386 156.244 1.00 0.00 531 GLY A O 1
ATOM 4334 N N . LYS A 1 532 ? 98.469 122.411 157.296 1.00 0.00 532 LYS A N 1
ATOM 4335 C CA . LYS A 1 532 ? 99.042 123.748 157.182 1.00 0.00 532 LYS A CA 1
ATOM 4336 C C . LYS A 1 532 ? 99.882 124.024 158.420 1.00 0.00 532 LYS A C 1
ATOM 4337 O O . LYS A 1 532 ? 99.352 124.128 159.531 1.00 0.00 532 LYS A O 1
ATOM 4343 N N . VAL A 1 533 ? 101.192 124.144 158.231 1.00 0.00 533 VAL A N 1
ATOM 4344 C CA . VAL A 1 533 ? 102.118 124.491 159.298 1.00 0.00 533 VAL A CA 1
ATOM 4345 C C . VAL A 1 533 ? 102.569 125.924 159.066 1.00 0.00 533 VAL A C 1
ATOM 4346 O O . VAL A 1 533 ? 103.227 126.220 158.061 1.00 0.00 533 VAL A O 1
ATOM 4350 N N . PHE A 1 534 ? 102.206 126.816 159.983 1.00 0.00 534 PHE A N 1
ATOM 4351 C CA . PHE A 1 534 ? 102.577 128.217 159.862 1.00 0.00 534 PHE A CA 1
ATOM 4352 C C . PHE A 1 534 ? 104.030 128.451 160.243 1.00 0.00 534 PHE A C 1
ATOM 4353 O O . PHE A 1 534 ? 104.619 127.713 161.036 1.00 0.00 534 PHE A O 1
ATOM 4361 N N . ALA A 1 535 ? 104.608 129.490 159.653 1.00 0.00 535 ALA A N 1
ATOM 4362 C CA . ALA A 1 535 ? 105.920 129.942 160.072 1.00 0.00 535 ALA A CA 1
ATOM 4363 C C . ALA A 1 535 ? 105.813 130.651 161.419 1.00 0.00 535 ALA A C 1
ATOM 4364 O O . ALA A 1 535 ? 104.855 131.396 161.652 1.00 0.00 535 ALA A O 1
ATOM 4366 N N . PRO A 1 536 ? 106.749 130.409 162.334 1.00 0.00 536 PRO A N 1
ATOM 4367 C CA . PRO A 1 536 ? 106.769 131.172 163.587 1.00 0.00 536 PRO A CA 1
ATOM 4368 C C . PRO A 1 536 ? 107.105 132.630 163.321 1.00 0.00 536 PRO A C 1
ATOM 4369 O O . PRO A 1 536 ? 108.017 132.947 162.555 1.00 0.00 536 PRO A O 1
ATOM 4373 N N . LYS A 1 537 ? 106.347 133.522 163.959 1.00 0.00 537 LYS A N 1
ATOM 4374 C CA . LYS A 1 537 ? 106.510 134.946 163.695 1.00 0.00 537 LYS A CA 1
ATOM 4375 C C . LYS A 1 537 ? 107.755 135.516 164.361 1.00 0.00 537 LYS A C 1
ATOM 4376 O O . LYS A 1 537 ? 108.390 136.420 163.806 1.00 0.00 537 LYS A O 1
ATOM 4382 N N . GLN A 1 538 ? 108.121 135.010 165.536 1.00 0.00 538 GLN A N 1
ATOM 4383 C CA . GLN A 1 538 ? 109.369 135.384 166.182 1.00 0.00 538 GLN A CA 1
ATOM 4384 C C . GLN A 1 538 ? 109.955 134.159 166.868 1.00 0.00 538 GLN A C 1
ATOM 4385 O O . GLN A 1 538 ? 109.244 133.205 167.194 1.00 0.00 538 GLN A O 1
ATOM 4391 N N . LYS A 1 539 ? 111.273 134.195 167.071 1.00 0.00 539 LYS A N 1
ATOM 4392 C CA . LYS A 1 539 ? 111.965 133.049 167.655 1.00 0.00 539 LYS A CA 1
ATOM 4393 C C . LYS A 1 539 ? 111.686 132.924 169.147 1.00 0.00 539 LYS A C 1
ATOM 4394 O O . LYS A 1 539 ? 111.452 131.819 169.650 1.00 0.00 539 LYS A O 1
ATOM 4400 N N . MET A 1 540 ? 111.701 134.040 169.869 1.00 0.00 540 MET A N 1
ATOM 4401 C CA . MET A 1 540 ? 111.607 134.040 171.321 1.00 0.00 540 MET A CA 1
ATOM 4402 C C . MET A 1 540 ? 110.278 134.634 171.764 1.00 0.00 540 MET A C 1
ATOM 4403 O O . MET A 1 540 ? 109.769 135.574 171.147 1.00 0.00 540 MET A O 1
ATOM 4408 N N . PHE A 1 541 ? 109.719 134.076 172.836 1.00 0.00 541 PHE A N 1
ATOM 4409 C CA . PHE A 1 541 ? 108.474 134.566 173.425 1.00 0.00 541 PHE A CA 1
ATOM 4410 C C . PHE A 1 541 ? 108.685 134.754 174.923 1.00 0.00 541 PHE A C 1
ATOM 4411 O O . PHE A 1 541 ? 108.724 133.777 175.678 1.00 0.00 541 PHE A O 1
ATOM 4419 N N . SER A 1 542 ? 108.815 136.008 175.352 1.00 0.00 542 SER A N 1
ATOM 4420 C CA . SER A 1 542 ? 108.664 136.341 176.761 1.00 0.00 542 SER A CA 1
ATOM 4421 C C . SER A 1 542 ? 107.202 136.483 177.155 1.00 0.00 542 SER A C 1
ATOM 4422 O O . SER A 1 542 ? 106.904 136.665 178.340 1.00 0.00 542 SER A O 1
ATOM 4425 N N . ASN A 1 543 ? 106.299 136.395 176.185 1.00 0.00 543 ASN A N 1
ATOM 4426 C CA . ASN A 1 543 ? 104.867 136.550 176.362 1.00 0.00 543 ASN A CA 1
ATOM 4427 C C . ASN A 1 543 ? 104.188 135.186 176.385 1.00 0.00 543 ASN A C 1
ATOM 4428 O O . ASN A 1 543 ? 104.691 134.213 175.818 1.00 0.00 543 ASN A O 1
ATOM 4433 N N . ASN A 1 544 ? 103.040 135.124 177.053 1.00 0.00 544 ASN A N 1
ATOM 4434 C CA . ASN A 1 544 ? 102.269 133.888 177.097 1.00 0.00 544 ASN A CA 1
ATOM 4435 C C . ASN A 1 544 ? 101.596 133.625 175.757 1.00 0.00 544 ASN A C 1
ATOM 4436 O O . ASN A 1 544 ? 101.113 134.547 175.095 1.00 0.00 544 ASN A O 1
ATOM 4441 N N . VAL A 1 545 ? 101.564 132.356 175.356 1.00 0.00 545 VAL A N 1
ATOM 4442 C CA . VAL A 1 545 ? 100.814 131.928 174.184 1.00 0.00 545 VAL A CA 1
ATOM 4443 C C . VAL A 1 545 ? 99.777 130.901 174.626 1.00 0.00 545 VAL A C 1
ATOM 4444 O O . VAL A 1 545 ? 100.038 130.071 175.505 1.00 0.00 545 VAL A O 1
ATOM 4448 N N . LEU A 1 546 ? 98.583 131.001 174.055 1.00 0.00 546 LEU A N 1
ATOM 4449 C CA . LEU A 1 546 ? 97.489 130.089 174.359 1.00 0.00 546 LEU A CA 1
ATOM 4450 C C . LEU A 1 546 ? 97.416 129.031 173.269 1.00 0.00 546 LEU A C 1
ATOM 4451 O O . LEU A 1 546 ? 97.458 129.356 172.079 1.00 0.00 546 LEU A O 1
ATOM 4456 N N . ILE A 1 547 ? 97.313 127.771 173.676 1.00 0.00 547 ILE A N 1
ATOM 4457 C CA . ILE A 1 547 ? 97.395 126.644 172.756 1.00 0.00 547 ILE A CA 1
ATOM 4458 C C . ILE A 1 547 ? 95.992 126.077 172.599 1.00 0.00 547 ILE A C 1
ATOM 4459 O O . ILE A 1 547 ? 95.428 125.515 173.545 1.00 0.00 547 ILE A O 1
ATOM 4464 N N . PHE A 1 548 ? 95.430 126.222 171.403 1.00 0.00 548 PHE A N 1
ATOM 4465 C CA . PHE A 1 548 ? 94.101 125.717 171.082 1.00 0.00 548 PHE A CA 1
ATOM 4466 C C . PHE A 1 548 ? 94.238 124.631 170.029 1.00 0.00 548 PHE A C 1
ATOM 4467 O O . PHE A 1 548 ? 94.748 124.885 168.934 1.00 0.00 548 PHE A O 1
ATOM 4475 N N . ASP A 1 549 ? 93.770 123.433 170.358 1.00 0.00 549 ASP A N 1
ATOM 4476 C CA . ASP A 1 549 ? 93.947 122.247 169.534 1.00 0.00 549 ASP A CA 1
ATOM 4477 C C . ASP A 1 549 ? 92.577 121.678 169.204 1.00 0.00 549 ASP A C 1
ATOM 4478 O O . ASP A 1 549 ? 91.761 121.468 170.107 1.00 0.00 549 ASP A O 1
ATOM 4483 N N . TYR A 1 550 ? 92.325 121.447 167.913 1.00 0.00 550 TYR A N 1
ATOM 4484 C CA . TYR A 1 550 ? 91.094 120.792 167.482 1.00 0.00 550 TYR A CA 1
ATOM 4485 C C . TYR A 1 550 ? 91.038 119.371 168.024 1.00 0.00 550 TYR A C 1
ATOM 4486 O O . TYR A 1 550 ? 92.013 118.621 167.929 1.00 0.00 550 TYR A O 1
ATOM 4495 N N . ASN A 1 551 ? 89.895 119.001 168.593 1.00 0.00 551 ASN A N 1
ATOM 4496 C CA . ASN A 1 551 ? 89.704 117.653 169.121 1.00 0.00 551 ASN A CA 1
ATOM 4497 C C . ASN A 1 551 ? 89.527 116.706 167.946 1.00 0.00 551 ASN A C 1
ATOM 4498 O O . ASN A 1 551 ? 88.442 116.632 167.363 1.00 0.00 551 ASN A O 1
ATOM 4503 N N . SER A 1 552 ? 90.606 115.989 167.609 1.00 0.00 552 SER A N 1
ATOM 4504 C CA . SER A 1 552 ? 90.654 114.987 166.539 1.00 0.00 552 SER A CA 1
ATOM 4505 C C . SER A 1 552 ? 90.264 115.604 165.194 1.00 0.00 552 SER A C 1
ATOM 4506 O O . SER A 1 552 ? 89.187 115.338 164.655 1.00 0.00 552 SER A O 1
ATOM 4509 N N . LEU A 1 553 ? 91.158 116.478 164.708 1.00 0.00 553 LEU A N 1
ATOM 4510 C CA . LEU A 1 553 ? 90.851 117.365 163.585 1.00 0.00 553 LEU A CA 1
ATOM 4511 C C . LEU A 1 553 ? 90.485 116.593 162.325 1.00 0.00 553 LEU A C 1
ATOM 4512 O O . LEU A 1 553 ? 89.413 116.803 161.760 1.00 0.00 553 LEU A O 1
ATOM 4517 N N . TYR A 1 554 ? 91.339 115.671 161.895 1.00 0.00 554 TYR A N 1
ATOM 4518 C CA . TYR A 1 554 ? 91.066 114.938 160.658 1.00 0.00 554 TYR A CA 1
ATOM 4519 C C . TYR A 1 554 ? 89.904 113.940 160.775 1.00 0.00 554 TYR A C 1
ATOM 4520 O O . TYR A 1 554 ? 89.147 113.811 159.802 1.00 0.00 554 TYR A O 1
ATOM 4529 N N . PRO A 1 555 ? 89.700 113.218 161.902 1.00 0.00 555 PRO A N 1
ATOM 4530 C CA . PRO A 1 555 ? 88.411 112.514 162.059 1.00 0.00 555 PRO A CA 1
ATOM 4531 C C . PRO A 1 555 ? 87.180 113.407 162.043 1.00 0.00 555 PRO A C 1
ATOM 4532 O O . PRO A 1 555 ? 86.168 113.026 161.446 1.00 0.00 555 PRO A O 1
ATOM 4536 N N . ASN A 1 556 ? 87.232 114.587 162.665 1.00 0.00 556 ASN A N 1
ATOM 4537 C CA . ASN A 1 556 ? 86.072 115.477 162.652 1.00 0.00 556 ASN A CA 1
ATOM 4538 C C . ASN A 1 556 ? 85.856 116.090 161.276 1.00 0.00 556 ASN A C 1
ATOM 4539 O O . ASN A 1 556 ? 84.720 116.386 160.898 1.00 0.00 556 ASN A O 1
ATOM 4544 N N . VAL A 1 557 ? 86.942 116.290 160.532 1.00 0.00 557 VAL A N 1
ATOM 4545 C CA . VAL A 1 557 ? 86.873 116.698 159.133 1.00 0.00 557 VAL A CA 1
ATOM 4546 C C . VAL A 1 557 ? 86.192 115.625 158.290 1.00 0.00 557 VAL A C 1
ATOM 4547 O O . VAL A 1 557 ? 85.323 115.922 157.459 1.00 0.00 557 VAL A O 1
ATOM 4551 N N . CYS A 1 558 ? 86.565 114.359 158.503 1.00 0.00 558 CYS A N 1
ATOM 4552 C CA . CYS A 1 558 ? 85.961 113.275 157.733 1.00 0.00 558 CYS A CA 1
ATOM 4553 C C . CYS A 1 558 ? 84.491 113.081 158.087 1.00 0.00 558 CYS A C 1
ATOM 4554 O O . CYS A 1 558 ? 83.668 112.845 157.198 1.00 0.00 558 CYS A O 1
ATOM 4557 N N . ILE A 1 559 ? 84.144 113.182 159.372 1.00 0.00 559 ILE A N 1
ATOM 4558 C CA . ILE A 1 559 ? 82.753 113.017 159.789 1.00 0.00 559 ILE A CA 1
ATOM 4559 C C . ILE A 1 559 ? 81.909 114.202 159.323 1.00 0.00 559 ILE A C 1
ATOM 4560 O O . ILE A 1 559 ? 80.773 114.028 158.860 1.00 0.00 559 ILE A O 1
ATOM 4565 N N . PHE A 1 560 ? 82.464 115.415 159.401 1.00 0.00 560 PHE A N 1
ATOM 4566 C CA . PHE A 1 560 ? 81.739 116.618 158.996 1.00 0.00 560 PHE A CA 1
ATOM 4567 C C . PHE A 1 560 ? 81.502 116.644 157.491 1.00 0.00 560 PHE A C 1
ATOM 4568 O O . PHE A 1 560 ? 80.379 116.885 157.033 1.00 0.00 560 PHE A O 1
ATOM 4576 N N . GLY A 1 561 ? 82.544 116.395 156.710 1.00 0.00 561 GLY A N 1
ATOM 4577 C CA . GLY A 1 561 ? 82.421 116.416 155.272 1.00 0.00 561 GLY A CA 1
ATOM 4578 C C . GLY A 1 561 ? 81.898 115.149 154.644 1.00 0.00 561 GLY A C 1
ATOM 4579 O O . GLY A 1 561 ? 81.762 115.118 153.419 1.00 0.00 561 GLY A O 1
ATOM 4580 N N . ASN A 1 562 ? 81.589 114.128 155.456 1.00 0.00 562 ASN A N 1
ATOM 4581 C CA . ASN A 1 562 ? 81.191 112.786 155.000 1.00 0.00 562 ASN A CA 1
ATOM 4582 C C . ASN A 1 562 ? 82.218 112.206 154.031 1.00 0.00 562 ASN A C 1
ATOM 4583 O O . ASN A 1 562 ? 81.875 111.605 153.011 1.00 0.00 562 ASN A O 1
ATOM 4588 N N . LEU A 1 563 ? 83.493 112.395 154.356 1.00 0.00 563 LEU A N 1
ATOM 4589 C CA . LEU A 1 563 ? 84.588 112.049 153.454 1.00 0.00 563 LEU A CA 1
ATOM 4590 C C . LEU A 1 563 ? 84.822 110.549 153.524 1.00 0.00 563 LEU A C 1
ATOM 4591 O O . LEU A 1 563 ? 85.523 110.051 154.408 1.00 0.00 563 LEU A O 1
ATOM 4596 N N . SER A 1 564 ? 84.229 109.831 152.584 1.00 0.00 564 SER A N 1
ATOM 4597 C CA . SER A 1 564 ? 84.341 108.390 152.460 1.00 0.00 564 SER A CA 1
ATOM 4598 C C . SER A 1 564 ? 84.557 108.082 150.990 1.00 0.00 564 SER A C 1
ATOM 4599 O O . SER A 1 564 ? 84.240 108.910 150.128 1.00 0.00 564 SER A O 1
ATOM 4602 N N . PRO A 1 565 ? 85.155 106.929 150.671 1.00 0.00 565 PRO A N 1
ATOM 4603 C CA . PRO A 1 565 ? 85.238 106.515 149.260 1.00 0.00 565 PRO A CA 1
ATOM 4604 C C . PRO A 1 565 ? 83.889 106.329 148.580 1.00 0.00 565 PRO A C 1
ATOM 4605 O O . PRO A 1 565 ? 83.788 106.560 147.368 1.00 0.00 565 PRO A O 1
ATOM 4609 N N . GLU A 1 566 ? 82.850 105.929 149.311 1.00 0.00 566 GLU A N 1
ATOM 4610 C CA . GLU A 1 566 ? 81.556 105.674 148.692 1.00 0.00 566 GLU A CA 1
ATOM 4611 C C . GLU A 1 566 ? 80.632 106.884 148.695 1.00 0.00 566 GLU A C 1
ATOM 4612 O O . GLU A 1 566 ? 79.656 106.896 147.937 1.00 0.00 566 GLU A O 1
ATOM 4618 N N . THR A 1 567 ? 80.908 107.895 149.513 1.00 0.00 567 THR A N 1
ATOM 4619 C CA . THR A 1 567 ? 80.102 109.107 149.512 1.00 0.00 567 THR A CA 1
ATOM 4620 C C . THR A 1 567 ? 80.654 110.171 148.581 1.00 0.00 567 THR A C 1
ATOM 4621 O O . THR A 1 567 ? 80.027 111.224 148.427 1.00 0.00 567 THR A O 1
ATOM 4625 N N . LEU A 1 568 ? 81.807 109.925 147.966 1.00 0.00 568 LEU A N 1
ATOM 4626 C CA . LEU A 1 568 ? 82.335 110.814 146.942 1.00 0.00 568 LEU A CA 1
ATOM 4627 C C . LEU A 1 568 ? 81.442 110.729 145.714 1.00 0.00 568 LEU A C 1
ATOM 4628 O O . LEU A 1 568 ? 81.405 109.697 145.034 1.00 0.00 568 LEU A O 1
ATOM 4633 N N . VAL A 1 569 ? 80.685 111.797 145.457 1.00 0.00 569 VAL A N 1
ATOM 4634 C CA . VAL A 1 569 ? 79.810 111.834 144.291 1.00 0.00 569 VAL A CA 1
ATOM 4635 C C . VAL A 1 569 ? 80.637 111.875 143.014 1.00 0.00 569 VAL A C 1
ATOM 4636 O O . VAL A 1 569 ? 80.392 111.120 142.067 1.00 0.00 569 VAL A O 1
ATOM 4640 N N . GLY A 1 570 ? 81.641 112.734 142.985 1.00 0.00 570 GLY A N 1
ATOM 4641 C CA . GLY A 1 570 ? 82.528 112.805 141.847 1.00 0.00 570 GLY A CA 1
ATOM 4642 C C . GLY A 1 570 ? 83.597 113.842 142.098 1.00 0.00 570 GLY A C 1
ATOM 4643 O O . GLY A 1 570 ? 83.462 114.713 142.963 1.00 0.00 570 GLY A O 1
ATOM 4644 N N . VAL A 1 571 ? 84.666 113.728 141.323 1.00 0.00 571 VAL A N 1
ATOM 4645 C CA . VAL A 1 571 ? 85.785 114.657 141.380 1.00 0.00 571 VAL A CA 1
ATOM 4646 C C . VAL A 1 571 ? 85.729 115.499 140.117 1.00 0.00 571 VAL A C 1
ATOM 4647 O O . VAL A 1 571 ? 85.938 114.988 139.010 1.00 0.00 571 VAL A O 1
ATOM 4651 N N . VAL A 1 572 ? 85.449 116.787 140.271 1.00 0.00 572 VAL A N 1
ATOM 4652 C CA . VAL A 1 572 ? 85.341 117.703 139.145 1.00 0.00 572 VAL A CA 1
ATOM 4653 C C . VAL A 1 572 ? 86.668 118.429 138.998 1.00 0.00 572 VAL A C 1
ATOM 4654 O O . VAL A 1 572 ? 87.086 119.173 139.893 1.00 0.00 572 VAL A O 1
ATOM 4658 N N . VAL A 1 573 ? 87.335 118.208 137.868 1.00 0.00 573 VAL A N 1
ATOM 4659 C CA . VAL A 1 573 ? 88.628 118.811 137.590 1.00 0.00 573 VAL A CA 1
ATOM 4660 C C . VAL A 1 573 ? 88.497 119.699 136.362 1.00 0.00 573 VAL A C 1
ATOM 4661 O O . VAL A 1 573 ? 87.592 119.542 135.540 1.00 0.00 573 VAL A O 1
ATOM 4665 N N . SER A 1 574 ? 89.412 120.657 136.255 1.00 0.00 574 SER A N 1
ATOM 4666 C CA . SER A 1 574 ? 89.434 121.582 135.131 1.00 0.00 574 SER A CA 1
ATOM 4667 C C . SER A 1 574 ? 90.876 121.893 134.770 1.00 0.00 574 SER A C 1
ATOM 4668 O O . SER A 1 574 ? 91.668 122.270 135.639 1.00 0.00 574 SER A O 1
ATOM 4671 N N . THR A 1 575 ? 91.210 121.742 133.490 1.00 0.00 575 THR A N 1
ATOM 4672 C CA . THR A 1 575 ? 92.524 122.130 132.997 1.00 0.00 575 THR A CA 1
ATOM 4673 C C . THR A 1 575 ? 92.636 123.625 132.750 1.00 0.00 575 THR A C 1
ATOM 4674 O O . THR A 1 575 ? 93.746 124.123 132.533 1.00 0.00 575 THR A O 1
ATOM 4678 N N . ASN A 1 576 ? 91.521 124.349 132.793 1.00 0.00 576 ASN A N 1
ATOM 4679 C CA . ASN A 1 576 ? 91.464 125.746 132.396 1.00 0.00 576 ASN A CA 1
ATOM 4680 C C . ASN A 1 576 ? 90.497 126.516 133.287 1.00 0.00 576 ASN A C 1
ATOM 4681 O O . ASN A 1 576 ? 89.684 125.926 133.999 1.00 0.00 576 ASN A O 1
ATOM 4686 N N . ARG A 1 577 ? 90.599 127.846 133.244 1.00 0.00 577 ARG A N 1
ATOM 4687 C CA . ARG A 1 577 ? 89.749 128.681 134.089 1.00 0.00 577 ARG A CA 1
ATOM 4688 C C . ARG A 1 577 ? 88.317 128.757 133.568 1.00 0.00 577 ARG A C 1
ATOM 4689 O O . ARG A 1 577 ? 87.394 129.025 134.345 1.00 0.00 577 ARG A O 1
ATOM 4697 N N . LEU A 1 578 ? 88.113 128.521 132.268 1.00 0.00 578 LEU A N 1
ATOM 4698 C CA . LEU A 1 578 ? 86.785 128.668 131.676 1.00 0.00 578 LEU A CA 1
ATOM 4699 C C . LEU A 1 578 ? 85.849 127.552 132.124 1.00 0.00 578 LEU A C 1
ATOM 4700 O O . LEU A 1 578 ? 84.752 127.814 132.639 1.00 0.00 578 LEU A O 1
ATOM 4705 N N . GLU A 1 579 ? 86.267 126.298 131.942 1.00 0.00 579 GLU A N 1
ATOM 4706 C CA . GLU A 1 579 ? 85.477 125.192 132.460 1.00 0.00 579 GLU A CA 1
ATOM 4707 C C . GLU A 1 579 ? 85.511 125.140 133.980 1.00 0.00 579 GLU A C 1
ATOM 4708 O O . GLU A 1 579 ? 84.591 124.584 134.576 1.00 0.00 579 GLU A O 1
ATOM 4714 N N . GLU A 1 580 ? 86.523 125.741 134.619 1.00 0.00 580 GLU A N 1
ATOM 4715 C CA . GLU A 1 580 ? 86.498 125.894 136.072 1.00 0.00 580 GLU A CA 1
ATOM 4716 C C . GLU A 1 580 ? 85.355 126.798 136.515 1.00 0.00 580 GLU A C 1
ATOM 4717 O O . GLU A 1 580 ? 84.642 126.476 137.469 1.00 0.00 580 GLU A O 1
ATOM 4723 N N . GLU A 1 581 ? 85.144 127.918 135.817 1.00 0.00 581 GLU A N 1
ATOM 4724 C CA . GLU A 1 581 ? 84.045 128.814 136.169 1.00 0.00 581 GLU A CA 1
ATOM 4725 C C . GLU A 1 581 ? 82.691 128.207 135.813 1.00 0.00 581 GLU A C 1
ATOM 4726 O O . GLU A 1 581 ? 81.717 128.366 136.565 1.00 0.00 581 GLU A O 1
ATOM 4732 N N . ILE A 1 582 ? 82.620 127.499 134.678 1.00 0.00 582 ILE A N 1
ATOM 4733 C CA . ILE A 1 582 ? 81.394 126.798 134.288 1.00 0.00 582 ILE A CA 1
ATOM 4734 C C . ILE A 1 582 ? 81.044 125.723 135.313 1.00 0.00 582 ILE A C 1
ATOM 4735 O O . ILE A 1 582 ? 79.895 125.611 135.761 1.00 0.00 582 ILE A O 1
ATOM 4740 N N . ASN A 1 583 ? 82.048 124.952 135.734 1.00 0.00 583 ASN A N 1
ATOM 4741 C CA . ASN A 1 583 ? 81.846 123.904 136.721 1.00 0.00 583 ASN A CA 1
ATOM 4742 C C . ASN A 1 583 ? 81.572 124.477 138.103 1.00 0.00 583 ASN A C 1
ATOM 4743 O O . ASN A 1 583 ? 80.866 123.848 138.889 1.00 0.00 583 ASN A O 1
ATOM 4748 N N . ASN A 1 584 ? 82.087 125.672 138.406 1.00 0.00 584 ASN A N 1
ATOM 4749 C CA . ASN A 1 584 ? 81.765 126.329 139.670 1.00 0.00 584 ASN A CA 1
ATOM 4750 C C . ASN A 1 584 ? 80.307 126.765 139.715 1.00 0.00 584 ASN A C 1
ATOM 4751 O O . ASN A 1 584 ? 79.625 126.572 140.730 1.00 0.00 584 ASN A O 1
ATOM 4756 N N . GLN A 1 585 ? 79.813 127.357 138.621 1.00 0.00 585 GLN A N 1
ATOM 4757 C CA . GLN A 1 585 ? 78.409 127.757 138.567 1.00 0.00 585 GLN A CA 1
ATOM 4758 C C . GLN A 1 585 ? 77.481 126.546 138.588 1.00 0.00 585 GLN A C 1
ATOM 4759 O O . GLN A 1 585 ? 76.468 126.544 139.304 1.00 0.00 585 GLN A O 1
ATOM 4765 N N . LEU A 1 586 ? 77.831 125.495 137.838 1.00 0.00 586 LEU A N 1
ATOM 4766 C CA . LEU A 1 586 ? 77.054 124.259 137.865 1.00 0.00 586 LEU A CA 1
ATOM 4767 C C . LEU A 1 586 ? 77.167 123.554 139.208 1.00 0.00 586 LEU A C 1
ATOM 4768 O O . LEU A 1 586 ? 76.258 122.819 139.600 1.00 0.00 586 LEU A O 1
ATOM 4773 N N . LEU A 1 587 ? 78.277 123.761 139.913 1.00 0.00 587 LEU A N 1
ATOM 4774 C CA . LEU A 1 587 ? 78.471 123.204 141.241 1.00 0.00 587 LEU A CA 1
ATOM 4775 C C . LEU A 1 587 ? 77.569 123.883 142.256 1.00 0.00 587 LEU A C 1
ATOM 4776 O O . LEU A 1 587 ? 77.002 123.223 143.135 1.00 0.00 587 LEU A O 1
ATOM 4781 N N . LEU A 1 588 ? 77.441 125.208 142.157 1.00 0.00 588 LEU A N 1
ATOM 4782 C CA . LEU A 1 588 ? 76.552 125.935 143.055 1.00 0.00 588 LEU A CA 1
ATOM 4783 C C . LEU A 1 588 ? 75.086 125.631 142.762 1.00 0.00 588 LEU A C 1
ATOM 4784 O O . LEU A 1 588 ? 74.281 125.498 143.691 1.00 0.00 588 LEU A O 1
ATOM 4789 N N . GLN A 1 589 ? 74.714 125.515 141.483 1.00 0.00 589 GLN A N 1
ATOM 4790 C CA . GLN A 1 589 ? 73.306 125.300 141.164 1.00 0.00 589 GLN A CA 1
ATOM 4791 C C . GLN A 1 589 ? 72.890 123.832 141.172 1.00 0.00 589 GLN A C 1
ATOM 4792 O O . GLN A 1 589 ? 71.689 123.548 141.257 1.00 0.00 589 GLN A O 1
ATOM 4798 N N . LYS A 1 590 ? 73.835 122.896 141.095 1.00 0.00 590 LYS A N 1
ATOM 4799 C CA . LYS A 1 590 ? 73.508 121.479 140.979 1.00 0.00 590 LYS A CA 1
ATOM 4800 C C . LYS A 1 590 ? 73.569 120.766 142.322 1.00 0.00 590 LYS A C 1
ATOM 4801 O O . LYS A 1 590 ? 72.639 120.038 142.686 1.00 0.00 590 LYS A O 1
ATOM 4807 N N . TYR A 1 591 ? 74.659 120.952 143.058 1.00 0.00 591 TYR A N 1
ATOM 4808 C CA . TYR A 1 591 ? 74.810 120.346 144.369 1.00 0.00 591 TYR A CA 1
ATOM 4809 C C . TYR A 1 591 ? 74.471 121.383 145.427 1.00 0.00 591 TYR A C 1
ATOM 4810 O O . TYR A 1 591 ? 75.158 122.414 145.505 1.00 0.00 591 TYR A O 1
ATOM 4819 N N . PRO A 1 592 ? 73.409 121.194 146.210 1.00 0.00 592 PRO A N 1
ATOM 4820 C CA . PRO A 1 592 ? 73.101 122.123 147.304 1.00 0.00 592 PRO A CA 1
ATOM 4821 C C . PRO A 1 592 ? 74.200 122.140 148.352 1.00 0.00 592 PRO A C 1
ATOM 4822 O O . PRO A 1 592 ? 74.796 121.095 148.655 1.00 0.00 592 PRO A O 1
ATOM 4826 N N . PRO A 1 593 ? 74.511 123.315 148.893 1.00 0.00 593 PRO A N 1
ATOM 4827 C CA . PRO A 1 593 ? 75.570 123.440 149.919 1.00 0.00 593 PRO A CA 1
ATOM 4828 C C . PRO A 1 593 ? 75.326 122.662 151.210 1.00 0.00 593 PRO A C 1
ATOM 4829 O O . PRO A 1 593 ? 76.313 122.179 151.787 1.00 0.00 593 PRO A O 1
ATOM 4833 N N . PRO A 1 594 ? 74.093 122.515 151.748 1.00 0.00 594 PRO A N 1
ATOM 4834 C CA . PRO A 1 594 ? 74.000 121.676 152.961 1.00 0.00 594 PRO A CA 1
ATOM 4835 C C . PRO A 1 594 ? 74.146 120.185 152.703 1.00 0.00 594 PRO A C 1
ATOM 4836 O O . PRO A 1 594 ? 74.839 119.503 153.469 1.00 0.00 594 PRO A O 1
ATOM 4840 N N . ARG A 1 595 ? 73.509 119.650 151.659 1.00 0.00 595 ARG A N 1
ATOM 4841 C CA . ARG A 1 595 ? 73.548 118.208 151.436 1.00 0.00 595 ARG A CA 1
ATOM 4842 C C . ARG A 1 595 ? 74.887 117.759 150.862 1.00 0.00 595 ARG A C 1
ATOM 4843 O O . ARG A 1 595 ? 75.411 116.710 151.249 1.00 0.00 595 ARG A O 1
ATOM 4851 N N . TYR A 1 596 ? 75.457 118.534 149.946 1.00 0.00 596 TYR A N 1
ATOM 4852 C CA . TYR A 1 596 ? 76.751 118.227 149.357 1.00 0.00 596 TYR A CA 1
ATOM 4853 C C . TYR A 1 596 ? 77.764 119.279 149.781 1.00 0.00 596 TYR A C 1
ATOM 4854 O O . TYR A 1 596 ? 77.476 120.479 149.727 1.00 0.00 596 TYR A O 1
ATOM 4863 N N . ILE A 1 597 ? 78.949 118.835 150.185 1.00 0.00 597 ILE A N 1
ATOM 4864 C CA . ILE A 1 597 ? 80.066 119.735 150.438 1.00 0.00 597 ILE A CA 1
ATOM 4865 C C . ILE A 1 597 ? 81.018 119.659 149.250 1.00 0.00 597 ILE A C 1
ATOM 4866 O O . ILE A 1 597 ? 81.326 118.570 148.748 1.00 0.00 597 ILE A O 1
ATOM 4871 N N . THR A 1 598 ? 81.413 120.820 148.744 1.00 0.00 598 THR A N 1
ATOM 4872 C CA . THR A 1 598 ? 82.303 120.922 147.598 1.00 0.00 598 THR A CA 1
ATOM 4873 C C . THR A 1 598 ? 83.646 121.431 148.093 1.00 0.00 598 THR A C 1
ATOM 4874 O O . THR A 1 598 ? 83.739 122.549 148.609 1.00 0.00 598 THR A O 1
ATOM 4878 N N . VAL A 1 599 ? 84.679 120.611 147.939 1.00 0.00 599 VAL A N 1
ATOM 4879 C CA . VAL A 1 599 ? 85.971 120.849 148.567 1.00 0.00 599 VAL A CA 1
ATOM 4880 C C . VAL A 1 599 ? 86.960 121.241 147.481 1.00 0.00 599 VAL A C 1
ATOM 4881 O O . VAL A 1 599 ? 87.375 120.403 146.674 1.00 0.00 599 VAL A O 1
ATOM 4885 N N . HIS A 1 600 ? 87.355 122.510 147.473 1.00 0.00 600 HIS A N 1
ATOM 4886 C CA . HIS A 1 600 ? 88.348 122.991 146.523 1.00 0.00 600 HIS A CA 1
ATOM 4887 C C . HIS A 1 600 ? 89.730 122.540 146.976 1.00 0.00 600 HIS A C 1
ATOM 4888 O O . HIS A 1 600 ? 90.167 122.871 148.083 1.00 0.00 600 HIS A O 1
ATOM 4895 N N . CYS A 1 601 ? 90.417 121.792 146.119 1.00 0.00 601 CYS A N 1
ATOM 4896 C CA . CYS A 1 601 ? 91.721 121.237 146.436 1.00 0.00 601 CYS A CA 1
ATOM 4897 C C . CYS A 1 601 ? 92.739 121.650 145.383 1.00 0.00 601 CYS A C 1
ATOM 4898 O O . CYS A 1 601 ? 92.388 122.075 144.280 1.00 0.00 601 CYS A O 1
ATOM 4901 N N . GLU A 1 602 ? 94.013 121.533 145.748 1.00 0.00 602 GLU A N 1
ATOM 4902 C CA . GLU A 1 602 ? 95.077 121.624 144.765 1.00 0.00 602 GLU A CA 1
ATOM 4903 C C . GLU A 1 602 ? 95.020 120.411 143.830 1.00 0.00 602 GLU A C 1
ATOM 4904 O O . GLU A 1 602 ? 94.589 119.331 144.237 1.00 0.00 602 GLU A O 1
ATOM 4910 N N . PRO A 1 603 ? 95.384 120.582 142.555 1.00 0.00 603 PRO A N 1
ATOM 4911 C CA . PRO A 1 603 ? 95.149 119.516 141.571 1.00 0.00 603 PRO A CA 1
ATOM 4912 C C . PRO A 1 603 ? 96.062 118.315 141.757 1.00 0.00 603 PRO A C 1
ATOM 4913 O O . PRO A 1 603 ? 97.190 118.425 142.241 1.00 0.00 603 PRO A O 1
ATOM 4917 N N . ARG A 1 604 ? 95.551 117.151 141.351 1.00 0.00 604 ARG A N 1
ATOM 4918 C CA . ARG A 1 604 ? 96.351 115.934 141.363 1.00 0.00 604 ARG A CA 1
ATOM 4919 C C . ARG A 1 604 ? 97.339 115.892 140.207 1.00 0.00 604 ARG A C 1
ATOM 4920 O O . ARG A 1 604 ? 98.389 115.248 140.316 1.00 0.00 604 ARG A O 1
ATOM 4928 N N . LEU A 1 605 ? 97.026 116.567 139.104 1.00 0.00 605 LEU A N 1
ATOM 4929 C CA . LEU A 1 605 ? 97.833 116.574 137.899 1.00 0.00 605 LEU A CA 1
ATOM 4930 C C . LEU A 1 605 ? 98.239 118.002 137.552 1.00 0.00 605 LEU A C 1
ATOM 4931 O O . LEU A 1 605 ? 97.500 118.944 137.852 1.00 0.00 605 LEU A O 1
ATOM 4936 N N . PRO A 1 606 ? 99.420 118.197 136.951 1.00 0.00 606 PRO A N 1
ATOM 4937 C CA . PRO A 1 606 ? 99.872 119.572 136.656 1.00 0.00 606 PRO A CA 1
ATOM 4938 C C . PRO A 1 606 ? 99.069 120.267 135.569 1.00 0.00 606 PRO A C 1
ATOM 4939 O O . PRO A 1 606 ? 99.069 121.504 135.523 1.00 0.00 606 PRO A O 1
ATOM 4943 N N . ASN A 1 607 ? 98.393 119.522 134.688 1.00 0.00 607 ASN A N 1
ATOM 4944 C CA . ASN A 1 607 ? 97.593 120.163 133.651 1.00 0.00 607 ASN A CA 1
ATOM 4945 C C . ASN A 1 607 ? 96.301 120.737 134.217 1.00 0.00 607 ASN A C 1
ATOM 4946 O O . ASN A 1 607 ? 95.792 121.738 133.700 1.00 0.00 607 ASN A O 1
ATOM 4951 N N . LEU A 1 608 ? 95.759 120.123 135.263 1.00 0.00 608 LEU A N 1
ATOM 4952 C CA . LEU A 1 608 ? 94.589 120.665 135.937 1.00 0.00 608 LEU A CA 1
ATOM 4953 C C . LEU A 1 608 ? 94.971 121.893 136.757 1.00 0.00 608 LEU A C 1
ATOM 4954 O O . LEU A 1 608 ? 96.096 122.008 137.251 1.00 0.00 608 LEU A O 1
ATOM 4959 N N . ILE A 1 609 ? 94.027 122.823 136.899 1.00 0.00 609 ILE A N 1
ATOM 4960 C CA . ILE A 1 609 ? 94.211 123.936 137.821 1.00 0.00 609 ILE A CA 1
ATOM 4961 C C . ILE A 1 609 ? 93.274 123.844 139.014 1.00 0.00 609 ILE A C 1
ATOM 4962 O O . ILE A 1 609 ? 93.509 124.537 140.016 1.00 0.00 609 ILE A O 1
ATOM 4967 N N . SER A 1 610 ? 92.219 123.042 138.938 1.00 0.00 610 SER A N 1
ATOM 4968 C CA . SER A 1 610 ? 91.242 122.948 140.005 1.00 0.00 610 SER A CA 1
ATOM 4969 C C . SER A 1 610 ? 90.832 121.496 140.156 1.00 0.00 610 SER A C 1
ATOM 4970 O O . SER A 1 610 ? 90.857 120.723 139.196 1.00 0.00 610 SER A O 1
ATOM 4973 N N . GLU A 1 611 ? 90.464 121.131 141.378 1.00 0.00 611 GLU A N 1
ATOM 4974 C CA . GLU A 1 611 ? 90.017 119.774 141.663 1.00 0.00 611 GLU A CA 1
ATOM 4975 C C . GLU A 1 611 ? 89.014 119.877 142.807 1.00 0.00 611 GLU A C 1
ATOM 4976 O O . GLU A 1 611 ? 89.402 120.073 143.961 1.00 0.00 611 GLU A O 1
ATOM 4982 N N . ILE A 1 612 ? 87.734 119.760 142.474 1.00 0.00 612 ILE A N 1
ATOM 4983 C CA . ILE A 1 612 ? 86.654 119.871 143.443 1.00 0.00 612 ILE A CA 1
ATOM 4984 C C . ILE A 1 612 ? 86.061 118.487 143.644 1.00 0.00 612 ILE A C 1
ATOM 4985 O O . ILE A 1 612 ? 85.612 117.849 142.684 1.00 0.00 612 ILE A O 1
ATOM 4990 N N . ALA A 1 613 ? 86.060 118.026 144.887 1.00 0.00 613 ALA A N 1
ATOM 4991 C CA . ALA A 1 613 ? 85.479 116.746 145.251 1.00 0.00 613 ALA A CA 1
ATOM 4992 C C . ALA A 1 613 ? 84.150 116.994 145.949 1.00 0.00 613 ALA A C 1
ATOM 4993 O O . ALA A 1 613 ? 84.072 117.813 146.870 1.00 0.00 613 ALA A O 1
ATOM 4995 N N . ILE A 1 614 ? 83.112 116.294 145.503 1.00 0.00 614 ILE A N 1
ATOM 4996 C CA . ILE A 1 614 ? 81.761 116.453 146.026 1.00 0.00 614 ILE A CA 1
ATOM 4997 C C . ILE A 1 614 ? 81.446 115.236 146.881 1.00 0.00 614 ILE A C 1
ATOM 4998 O O . ILE A 1 614 ? 81.624 114.095 146.437 1.00 0.00 614 ILE A O 1
ATOM 5003 N N . PHE A 1 615 ? 80.995 115.478 148.107 1.00 0.00 615 PHE A N 1
ATOM 5004 C CA . PHE A 1 615 ? 80.647 114.417 149.038 1.00 0.00 615 PHE A CA 1
ATOM 5005 C C . PHE A 1 615 ? 79.208 114.591 149.490 1.00 0.00 615 PHE A C 1
ATOM 5006 O O . PHE A 1 615 ? 78.798 115.695 149.856 1.00 0.00 615 PHE A O 1
ATOM 5014 N N . ASP A 1 616 ? 78.451 113.499 149.474 1.00 0.00 616 ASP A N 1
ATOM 5015 C CA . ASP A 1 616 ? 77.025 113.525 149.785 1.00 0.00 616 ASP A CA 1
ATOM 5016 C C . ASP A 1 616 ? 76.872 113.314 151.288 1.00 0.00 616 ASP A C 1
ATOM 5017 O O . ASP A 1 616 ? 77.163 112.229 151.802 1.00 0.00 616 ASP A O 1
ATOM 5022 N N . ARG A 1 617 ? 76.420 114.349 151.992 1.00 0.00 617 ARG A N 1
ATOM 5023 C CA . ARG A 1 617 ? 76.139 114.249 153.424 1.00 0.00 617 ARG A CA 1
ATOM 5024 C C . ARG A 1 617 ? 74.670 113.937 153.693 1.00 0.00 617 ARG A C 1
ATOM 5025 O O . ARG A 1 617 ? 74.006 114.615 154.475 1.00 0.00 617 ARG A O 1
ATOM 5033 N N . SER A 1 618 ? 74.149 112.900 153.046 1.00 0.00 618 SER A N 1
ATOM 5034 C CA . SER A 1 618 ? 72.800 112.411 153.304 1.00 0.00 618 SER A CA 1
ATOM 5035 C C . SER A 1 618 ? 72.788 111.028 153.928 1.00 0.00 618 SER A C 1
ATOM 5036 O O . SER A 1 618 ? 72.036 110.786 154.874 1.00 0.00 618 SER A O 1
ATOM 5039 N N . ILE A 1 619 ? 73.607 110.117 153.414 1.00 0.00 619 ILE A N 1
ATOM 5040 C CA . ILE A 1 619 ? 73.868 108.832 154.048 1.00 0.00 619 ILE A CA 1
ATOM 5041 C C . ILE A 1 619 ? 75.224 108.930 154.728 1.00 0.00 619 ILE A C 1
ATOM 5042 O O . ILE A 1 619 ? 76.201 109.377 154.112 1.00 0.00 619 ILE A O 1
ATOM 5047 N N . GLU A 1 620 ? 75.274 108.558 156.007 1.00 0.00 620 GLU A N 1
ATOM 5048 C CA . GLU A 1 620 ? 76.506 108.648 156.779 1.00 0.00 620 GLU A CA 1
ATOM 5049 C C . GLU A 1 620 ? 77.515 107.639 156.242 1.00 0.00 620 GLU A C 1
ATOM 5050 O O . GLU A 1 620 ? 77.201 106.455 156.087 1.00 0.00 620 GLU A O 1
ATOM 5056 N N . GLY A 1 621 ? 78.717 108.114 155.941 1.00 0.00 621 GLY A N 1
ATOM 5057 C CA . GLY A 1 621 ? 79.683 107.302 155.234 1.00 0.00 621 GLY A CA 1
ATOM 5058 C C . GLY A 1 621 ? 80.320 106.235 156.099 1.00 0.00 621 GLY A C 1
ATOM 5059 O O . GLY A 1 621 ? 80.153 106.176 157.317 1.00 0.00 621 GLY A O 1
ATOM 5060 N N . THR A 1 622 ? 81.067 105.359 155.425 1.00 0.00 622 THR A N 1
ATOM 5061 C CA . THR A 1 622 ? 81.772 104.285 156.115 1.00 0.00 622 THR A CA 1
ATOM 5062 C C . THR A 1 622 ? 82.945 104.828 156.924 1.00 0.00 622 THR A C 1
ATOM 5063 O O . THR A 1 622 ? 83.121 104.477 158.098 1.00 0.00 622 THR A O 1
ATOM 5067 N N . ILE A 1 623 ? 83.760 105.685 156.305 1.00 0.00 623 ILE A N 1
ATOM 5068 C CA . ILE A 1 623 ? 84.849 106.340 157.037 1.00 0.00 623 ILE A CA 1
ATOM 5069 C C . ILE A 1 623 ? 84.348 107.242 158.163 1.00 0.00 623 ILE A C 1
ATOM 5070 O O . ILE A 1 623 ? 84.909 107.164 159.271 1.00 0.00 623 ILE A O 1
ATOM 5075 N N . PRO A 1 624 ? 83.312 108.100 157.988 1.00 0.00 624 PRO A N 1
ATOM 5076 C CA . PRO A 1 624 ? 82.775 108.814 159.166 1.00 0.00 624 PRO A CA 1
ATOM 5077 C C . PRO A 1 624 ? 82.206 107.938 160.272 1.00 0.00 624 PRO A C 1
ATOM 5078 O O . PRO A 1 624 ? 82.394 108.270 161.444 1.00 0.00 624 PRO A O 1
ATOM 5082 N N . ARG A 1 625 ? 81.525 106.835 159.953 1.00 0.00 625 ARG A N 1
ATOM 5083 C CA . ARG A 1 625 ? 80.974 105.993 161.013 1.00 0.00 625 ARG A CA 1
ATOM 5084 C C . ARG A 1 625 ? 82.077 105.235 161.745 1.00 0.00 625 ARG A C 1
ATOM 5085 O O . ARG A 1 625 ? 82.007 105.046 162.970 1.00 0.00 625 ARG A O 1
ATOM 5093 N N . LEU A 1 626 ? 83.118 104.831 161.012 1.00 0.00 626 LEU A N 1
ATOM 5094 C CA . LEU A 1 626 ? 84.282 104.200 161.625 1.00 0.00 626 LEU A CA 1
ATOM 5095 C C . LEU A 1 626 ? 85.004 105.176 162.534 1.00 0.00 626 LEU A C 1
ATOM 5096 O O . LEU A 1 626 ? 85.459 104.814 163.629 1.00 0.00 626 LEU A O 1
ATOM 5101 N N . LEU A 1 627 ? 85.080 106.434 162.110 1.00 0.00 627 LEU A N 1
ATOM 5102 C CA . LEU A 1 627 ? 85.698 107.446 162.944 1.00 0.00 627 LEU A CA 1
ATOM 5103 C C . LEU A 1 627 ? 84.846 107.787 164.156 1.00 0.00 627 LEU A C 1
ATOM 5104 O O . LEU A 1 627 ? 85.400 108.054 165.218 1.00 0.00 627 LEU A O 1
ATOM 5109 N N . ARG A 1 628 ? 83.515 107.758 164.033 1.00 0.00 628 ARG A N 1
ATOM 5110 C CA . ARG A 1 628 ? 82.666 107.942 165.209 1.00 0.00 628 ARG A CA 1
ATOM 5111 C C . ARG A 1 628 ? 82.856 106.811 166.211 1.00 0.00 628 ARG A C 1
ATOM 5112 O O . ARG A 1 628 ? 82.879 107.052 167.423 1.00 0.00 628 ARG A O 1
ATOM 5120 N N . THR A 1 629 ? 83.041 105.581 165.717 1.00 0.00 629 THR A N 1
ATOM 5121 C CA . THR A 1 629 ? 83.363 104.450 166.589 1.00 0.00 629 THR A CA 1
ATOM 5122 C C . THR A 1 629 ? 84.694 104.663 167.316 1.00 0.00 629 THR A C 1
ATOM 5123 O O . THR A 1 629 ? 84.790 104.481 168.542 1.00 0.00 629 THR A O 1
ATOM 5127 N N . PHE A 1 630 ? 85.720 105.101 166.579 1.00 0.00 630 PHE A N 1
ATOM 5128 C CA . PHE A 1 630 ? 87.046 105.235 167.181 1.00 0.00 630 PHE A CA 1
ATOM 5129 C C . PHE A 1 630 ? 87.128 106.411 168.148 1.00 0.00 630 PHE A C 1
ATOM 5130 O O . PHE A 1 630 ? 87.781 106.307 169.191 1.00 0.00 630 PHE A O 1
ATOM 5138 N N . LEU A 1 631 ? 86.469 107.534 167.848 1.00 0.00 631 LEU A N 1
ATOM 5139 C CA . LEU A 1 631 ? 86.450 108.602 168.843 1.00 0.00 631 LEU A CA 1
ATOM 5140 C C . LEU A 1 631 ? 85.477 108.343 169.981 1.00 0.00 631 LEU A C 1
ATOM 5141 O O . LEU A 1 631 ? 85.653 108.936 171.045 1.00 0.00 631 LEU A O 1
ATOM 5146 N N . ALA A 1 632 ? 84.487 107.462 169.809 1.00 0.00 632 ALA A N 1
ATOM 5147 C CA . ALA A 1 632 ? 83.723 106.995 170.961 1.00 0.00 632 ALA A CA 1
ATOM 5148 C C . ALA A 1 632 ? 84.616 106.215 171.917 1.00 0.00 632 ALA A C 1
ATOM 5149 O O . ALA A 1 632 ? 84.585 106.433 173.136 1.00 0.00 632 ALA A O 1
ATOM 5151 N N . GLU A 1 633 ? 85.455 105.329 171.365 1.00 0.00 633 GLU A N 1
ATOM 5152 C CA . GLU A 1 633 ? 86.415 104.591 172.188 1.00 0.00 633 GLU A CA 1
ATOM 5153 C C . GLU A 1 633 ? 87.451 105.523 172.818 1.00 0.00 633 GLU A C 1
ATOM 5154 O O . GLU A 1 633 ? 87.813 105.360 173.994 1.00 0.00 633 GLU A O 1
ATOM 5160 N N . ARG A 1 634 ? 87.918 106.518 172.058 1.00 0.00 634 ARG A N 1
ATOM 5161 C CA . ARG A 1 634 ? 88.920 107.445 172.577 1.00 0.00 634 ARG A CA 1
ATOM 5162 C C . ARG A 1 634 ? 88.341 108.349 173.657 1.00 0.00 634 ARG A C 1
ATOM 5163 O O . ARG A 1 634 ? 89.012 108.630 174.653 1.00 0.00 634 ARG A O 1
ATOM 5171 N N . ALA A 1 635 ? 87.097 108.807 173.488 1.00 0.00 635 ALA A N 1
ATOM 5172 C CA . ALA A 1 635 ? 86.455 109.614 174.517 1.00 0.00 635 ALA A CA 1
ATOM 5173 C C . ALA A 1 635 ? 86.157 108.795 175.763 1.00 0.00 635 ALA A C 1
ATOM 5174 O O . ALA A 1 635 ? 86.242 109.321 176.877 1.00 0.00 635 ALA A O 1
ATOM 5176 N N . ARG A 1 636 ? 85.834 107.507 175.595 1.00 0.00 636 ARG A N 1
ATOM 5177 C CA . ARG A 1 636 ? 85.648 106.624 176.743 1.00 0.00 636 ARG A CA 1
ATOM 5178 C C . ARG A 1 636 ? 86.947 106.450 177.533 1.00 0.00 636 ARG A C 1
ATOM 5179 O O . ARG A 1 636 ? 86.955 106.544 178.772 1.00 0.00 636 ARG A O 1
ATOM 5187 N N . TYR A 1 637 ? 88.068 106.259 176.837 1.00 0.00 637 TYR A N 1
ATOM 5188 C CA . TYR A 1 637 ? 89.324 106.106 177.561 1.00 0.00 637 TYR A CA 1
ATOM 5189 C C . TYR A 1 637 ? 89.896 107.434 178.046 1.00 0.00 637 TYR A C 1
ATOM 5190 O O . TYR A 1 637 ? 90.627 107.446 179.038 1.00 0.00 637 TYR A O 1
ATOM 5199 N N . LYS A 1 638 ? 89.530 108.554 177.422 1.00 0.00 638 LYS A N 1
ATOM 5200 C CA . LYS A 1 638 ? 89.848 109.863 177.986 1.00 0.00 638 LYS A CA 1
ATOM 5201 C C . LYS A 1 638 ? 89.038 110.125 179.249 1.00 0.00 638 LYS A C 1
ATOM 5202 O O . LYS A 1 638 ? 89.521 110.781 180.180 1.00 0.00 638 LYS A O 1
ATOM 5208 N N . LYS A 1 639 ? 87.796 109.632 179.284 1.00 0.00 639 LYS A N 1
ATOM 5209 C CA . LYS A 1 639 ? 86.973 109.740 180.482 1.00 0.00 639 LYS A CA 1
ATOM 5210 C C . LYS A 1 639 ? 87.545 108.912 181.624 1.00 0.00 639 LYS A C 1
ATOM 5211 O O . LYS A 1 639 ? 87.516 109.345 182.781 1.00 0.00 639 LYS A O 1
ATOM 5217 N N . MET A 1 640 ? 88.059 107.713 181.328 1.00 0.00 640 MET A N 1
ATOM 5218 C CA . MET A 1 640 ? 88.784 106.994 182.379 1.00 0.00 640 MET A CA 1
ATOM 5219 C C . MET A 1 640 ? 90.124 107.645 182.715 1.00 0.00 640 MET A C 1
ATOM 5220 O O . MET A 1 640 ? 90.598 107.507 183.848 1.00 0.00 640 MET A O 1
ATOM 5225 N N . LEU A 1 641 ? 90.751 108.336 181.757 1.00 0.00 641 LEU A N 1
ATOM 5226 C CA . LEU A 1 641 ? 91.997 109.048 182.035 1.00 0.00 641 LEU A CA 1
ATOM 5227 C C . LEU A 1 641 ? 91.777 110.198 183.010 1.00 0.00 641 LEU A C 1
ATOM 5228 O O . LEU A 1 641 ? 92.597 110.423 183.908 1.00 0.00 641 LEU A O 1
ATOM 5233 N N . LYS A 1 642 ? 90.670 110.928 182.859 1.00 0.00 642 LYS A N 1
ATOM 5234 C CA . LYS A 1 642 ? 90.350 111.988 183.807 1.00 0.00 642 LYS A CA 1
ATOM 5235 C C . LYS A 1 642 ? 89.875 111.443 185.148 1.00 0.00 642 LYS A C 1
ATOM 5236 O O . LYS A 1 642 ? 89.901 112.175 186.143 1.00 0.00 642 LYS A O 1
ATOM 5242 N N . GLN A 1 643 ? 89.450 110.183 185.199 1.00 0.00 643 GLN A N 1
ATOM 5243 C CA . GLN A 1 643 ? 88.993 109.548 186.426 1.00 0.00 643 GLN A CA 1
ATOM 5244 C C . GLN A 1 643 ? 90.073 108.702 187.090 1.00 0.00 643 GLN A C 1
ATOM 5245 O O . GLN A 1 643 ? 89.779 107.985 188.051 1.00 0.00 643 GLN A O 1
ATOM 5251 N N . ALA A 1 644 ? 91.308 108.768 186.603 1.00 0.00 644 ALA A N 1
ATOM 5252 C CA . ALA A 1 644 ? 92.410 107.984 187.145 1.00 0.00 644 ALA A CA 1
ATOM 5253 C C . ALA A 1 644 ? 93.261 108.857 188.057 1.00 0.00 644 ALA A C 1
ATOM 5254 O O . ALA A 1 644 ? 93.610 109.986 187.696 1.00 0.00 644 ALA A O 1
ATOM 5256 N N . THR A 1 645 ? 93.591 108.330 189.235 1.00 0.00 645 THR A N 1
ATOM 5257 C CA . THR A 1 645 ? 94.347 109.065 190.242 1.00 0.00 645 THR A CA 1
ATOM 5258 C C . THR A 1 645 ? 95.823 108.687 190.263 1.00 0.00 645 THR A C 1
ATOM 5259 O O . THR A 1 645 ? 96.687 109.568 190.272 1.00 0.00 645 THR A O 1
ATOM 5263 N N . SER A 1 646 ? 96.128 107.392 190.281 1.00 0.00 646 SER A N 1
ATOM 5264 C CA . SER A 1 646 ? 97.513 106.945 190.251 1.00 0.00 646 SER A CA 1
ATOM 5265 C C . SER A 1 646 ? 98.122 107.179 188.873 1.00 0.00 646 SER A C 1
ATOM 5266 O O . SER A 1 646 ? 97.435 107.131 187.851 1.00 0.00 646 SER A O 1
ATOM 5269 N N . SER A 1 647 ? 99.435 107.435 188.856 1.00 0.00 647 SER A N 1
ATOM 5270 C CA . SER A 1 647 ? 100.134 107.703 187.603 1.00 0.00 647 SER A CA 1
ATOM 5271 C C . SER A 1 647 ? 100.240 106.469 186.716 1.00 0.00 647 SER A C 1
ATOM 5272 O O . SER A 1 647 ? 100.439 106.614 185.504 1.00 0.00 647 SER A O 1
ATOM 5275 N N . THR A 1 648 ? 100.108 105.270 187.291 1.00 0.00 648 THR A N 1
ATOM 5276 C CA . THR A 1 648 ? 100.096 104.043 186.499 1.00 0.00 648 THR A CA 1
ATOM 5277 C C . THR A 1 648 ? 98.881 103.999 185.584 1.00 0.00 648 THR A C 1
ATOM 5278 O O . THR A 1 648 ? 99.012 103.896 184.360 1.00 0.00 648 THR A O 1
ATOM 5282 N N . GLU A 1 649 ? 97.682 104.100 186.171 1.00 0.00 649 GLU A N 1
ATOM 5283 C CA . GLU A 1 649 ? 96.452 104.087 185.388 1.00 0.00 649 GLU A CA 1
ATOM 5284 C C . GLU A 1 649 ? 96.330 105.323 184.508 1.00 0.00 649 GLU A C 1
ATOM 5285 O O . GLU A 1 649 ? 95.751 105.243 183.421 1.00 0.00 649 GLU A O 1
ATOM 5291 N N . LYS A 1 650 ? 96.877 106.458 184.954 1.00 0.00 650 LYS A N 1
ATOM 5292 C CA . LYS A 1 650 ? 96.909 107.653 184.117 1.00 0.00 650 LYS A CA 1
ATOM 5293 C C . LYS A 1 650 ? 97.758 107.437 182.871 1.00 0.00 650 LYS A C 1
ATOM 5294 O O . LYS A 1 650 ? 97.345 107.801 181.765 1.00 0.00 650 LYS A O 1
ATOM 5300 N N . ALA A 1 651 ? 98.930 106.811 183.027 1.00 0.00 651 ALA A N 1
ATOM 5301 C CA . ALA A 1 651 ? 99.782 106.514 181.878 1.00 0.00 651 ALA A CA 1
ATOM 5302 C C . ALA A 1 651 ? 99.144 105.477 180.962 1.00 0.00 651 ALA A C 1
ATOM 5303 O O . ALA A 1 651 ? 99.237 105.591 179.735 1.00 0.00 651 ALA A O 1
ATOM 5305 N N . ILE A 1 652 ? 98.473 104.477 181.542 1.00 0.00 652 ILE A N 1
ATOM 5306 C CA . ILE A 1 652 ? 97.834 103.424 180.751 1.00 0.00 652 ILE A CA 1
ATOM 5307 C C . ILE A 1 652 ? 96.673 103.989 179.934 1.00 0.00 652 ILE A C 1
ATOM 5308 O O . ILE A 1 652 ? 96.556 103.731 178.728 1.00 0.00 652 ILE A O 1
ATOM 5313 N N . TYR A 1 653 ? 95.816 104.792 180.571 1.00 0.00 653 TYR A N 1
ATOM 5314 C CA . TYR A 1 653 ? 94.680 105.375 179.865 1.00 0.00 653 TYR A CA 1
ATOM 5315 C C . TYR A 1 653 ? 95.114 106.453 178.880 1.00 0.00 653 TYR A C 1
ATOM 5316 O O . TYR A 1 653 ? 94.478 106.612 177.831 1.00 0.00 653 TYR A O 1
ATOM 5325 N N . ASP A 1 654 ? 96.190 107.188 179.183 1.00 0.00 654 ASP A N 1
ATOM 5326 C CA . ASP A 1 654 ? 96.742 108.134 178.221 1.00 0.00 654 ASP A CA 1
ATOM 5327 C C . ASP A 1 654 ? 97.316 107.415 177.007 1.00 0.00 654 ASP A C 1
ATOM 5328 O O . ASP A 1 654 ? 97.145 107.873 175.871 1.00 0.00 654 ASP A O 1
ATOM 5333 N N . SER A 1 655 ? 97.972 106.272 177.229 1.00 0.00 655 SER A N 1
ATOM 5334 C CA . SER A 1 655 ? 98.489 105.473 176.125 1.00 0.00 655 SER A CA 1
ATOM 5335 C C . SER A 1 655 ? 97.363 104.905 175.274 1.00 0.00 655 SER A C 1
ATOM 5336 O O . SER A 1 655 ? 97.468 104.870 174.046 1.00 0.00 655 SER A O 1
ATOM 5339 N N . MET A 1 656 ? 96.267 104.480 175.903 1.00 0.00 656 MET A N 1
ATOM 5340 C CA . MET A 1 656 ? 95.153 103.931 175.135 1.00 0.00 656 MET A CA 1
ATOM 5341 C C . MET A 1 656 ? 94.366 104.999 174.381 1.00 0.00 656 MET A C 1
ATOM 5342 O O . MET A 1 656 ? 93.952 104.756 173.240 1.00 0.00 656 MET A O 1
ATOM 5347 N N . GLN A 1 657 ? 94.164 106.184 174.970 1.00 0.00 657 GLN A N 1
ATOM 5348 C CA . GLN A 1 657 ? 93.524 107.254 174.211 1.00 0.00 657 GLN A CA 1
ATOM 5349 C C . GLN A 1 657 ? 94.435 107.771 173.103 1.00 0.00 657 GLN A C 1
ATOM 5350 O O . GLN A 1 657 ? 93.943 108.155 172.036 1.00 0.00 657 GLN A O 1
ATOM 5356 N N . TYR A 1 658 ? 95.757 107.739 173.308 1.00 0.00 658 TYR A N 1
ATOM 5357 C CA . TYR A 1 658 ? 96.670 108.076 172.224 1.00 0.00 658 TYR A CA 1
ATOM 5358 C C . TYR A 1 658 ? 96.640 107.016 171.132 1.00 0.00 658 TYR A C 1
ATOM 5359 O O . TYR A 1 658 ? 96.727 107.348 169.949 1.00 0.00 658 TYR A O 1
ATOM 5368 N N . THR A 1 659 ? 96.506 105.740 171.510 1.00 0.00 659 THR A N 1
ATOM 5369 C CA . THR A 1 659 ? 96.402 104.660 170.531 1.00 0.00 659 THR A CA 1
ATOM 5370 C C . THR A 1 659 ? 95.141 104.798 169.690 1.00 0.00 659 THR A C 1
ATOM 5371 O O . THR A 1 659 ? 95.171 104.599 168.468 1.00 0.00 659 THR A O 1
ATOM 5375 N N . TYR A 1 660 ? 94.028 105.168 170.323 1.00 0.00 660 TYR A N 1
ATOM 5376 C CA . TYR A 1 660 ? 92.802 105.379 169.563 1.00 0.00 660 TYR A CA 1
ATOM 5377 C C . TYR A 1 660 ? 92.866 106.652 168.729 1.00 0.00 660 TYR A C 1
ATOM 5378 O O . TYR A 1 660 ? 92.269 106.706 167.649 1.00 0.00 660 TYR A O 1
ATOM 5387 N N . LYS A 1 661 ? 93.618 107.661 169.183 1.00 0.00 661 LYS A N 1
ATOM 5388 C CA . LYS A 1 661 ? 93.888 108.830 168.350 1.00 0.00 661 LYS A CA 1
ATOM 5389 C C . LYS A 1 661 ? 94.693 108.453 167.112 1.00 0.00 661 LYS A C 1
ATOM 5390 O O . LYS A 1 661 ? 94.395 108.916 166.005 1.00 0.00 661 LYS A O 1
ATOM 5396 N N . ILE A 1 662 ? 95.700 107.594 167.280 1.00 0.00 662 ILE A N 1
ATOM 5397 C CA . ILE A 1 662 ? 96.537 107.179 166.158 1.00 0.00 662 ILE A CA 1
ATOM 5398 C C . ILE A 1 662 ? 95.746 106.316 165.181 1.00 0.00 662 ILE A C 1
ATOM 5399 O O . ILE A 1 662 ? 95.881 106.467 163.964 1.00 0.00 662 ILE A O 1
ATOM 5404 N N . VAL A 1 663 ? 94.872 105.438 165.682 1.00 0.00 663 VAL A N 1
ATOM 5405 C CA . VAL A 1 663 ? 94.083 104.629 164.750 1.00 0.00 663 VAL A CA 1
ATOM 5406 C C . VAL A 1 663 ? 92.995 105.475 164.079 1.00 0.00 663 VAL A C 1
ATOM 5407 O O . VAL A 1 663 ? 92.640 105.227 162.918 1.00 0.00 663 VAL A O 1
ATOM 5411 N N . ALA A 1 664 ? 92.507 106.525 164.752 1.00 0.00 664 ALA A N 1
ATOM 5412 C CA . ALA A 1 664 ? 91.563 107.439 164.119 1.00 0.00 664 ALA A CA 1
ATOM 5413 C C . ALA A 1 664 ? 92.232 108.253 163.019 1.00 0.00 664 ALA A C 1
ATOM 5414 O O . ALA A 1 664 ? 91.639 108.487 161.960 1.00 0.00 664 ALA A O 1
ATOM 5416 N N . ASN A 1 665 ? 93.473 108.680 163.240 1.00 0.00 665 ASN A N 1
ATOM 5417 C CA . ASN A 1 665 ? 94.230 109.314 162.168 1.00 0.00 665 ASN A CA 1
ATOM 5418 C C . ASN A 1 665 ? 94.675 108.307 161.115 1.00 0.00 665 ASN A C 1
ATOM 5419 O O . ASN A 1 665 ? 94.950 108.687 159.976 1.00 0.00 665 ASN A O 1
ATOM 5424 N N . SER A 1 666 ? 94.727 107.025 161.466 1.00 0.00 666 SER A N 1
ATOM 5425 C CA . SER A 1 666 ? 95.044 105.995 160.490 1.00 0.00 666 SER A CA 1
ATOM 5426 C C . SER A 1 666 ? 93.872 105.720 159.559 1.00 0.00 666 SER A C 1
ATOM 5427 O O . SER A 1 666 ? 94.084 105.254 158.436 1.00 0.00 666 SER A O 1
ATOM 5430 N N . VAL A 1 667 ? 92.638 105.962 160.021 1.00 0.00 667 VAL A N 1
ATOM 5431 C CA . VAL A 1 667 ? 91.481 105.906 159.120 1.00 0.00 667 VAL A CA 1
ATOM 5432 C C . VAL A 1 667 ? 91.624 106.941 158.008 1.00 0.00 667 VAL A C 1
ATOM 5433 O O . VAL A 1 667 ? 91.360 106.655 156.832 1.00 0.00 667 VAL A O 1
ATOM 5437 N N . TYR A 1 668 ? 92.024 108.164 158.370 1.00 0.00 668 TYR A N 1
ATOM 5438 C CA . TYR A 1 668 ? 92.483 109.153 157.395 1.00 0.00 668 TYR A CA 1
ATOM 5439 C C . TYR A 1 668 ? 93.627 108.634 156.535 1.00 0.00 668 TYR A C 1
ATOM 5440 O O . TYR A 1 668 ? 93.616 108.799 155.310 1.00 0.00 668 TYR A O 1
ATOM 5449 N N . GLY A 1 669 ? 94.643 108.045 157.166 1.00 0.00 669 GLY A N 1
ATOM 5450 C CA . GLY A 1 669 ? 95.865 107.718 156.454 1.00 0.00 669 GLY A CA 1
ATOM 5451 C C . GLY A 1 669 ? 95.712 106.616 155.426 1.00 0.00 669 GLY A C 1
ATOM 5452 O O . GLY A 1 669 ? 96.415 106.614 154.411 1.00 0.00 669 GLY A O 1
ATOM 5453 N N . LEU A 1 670 ? 94.806 105.666 155.669 1.00 0.00 670 LEU A N 1
ATOM 5454 C CA . LEU A 1 670 ? 94.550 104.617 154.690 1.00 0.00 670 LEU A CA 1
ATOM 5455 C C . LEU A 1 670 ? 93.851 105.145 153.446 1.00 0.00 670 LEU A C 1
ATOM 5456 O O . LEU A 1 670 ? 93.946 104.522 152.385 1.00 0.00 670 LEU A O 1
ATOM 5461 N N . MET A 1 671 ? 93.151 106.274 153.554 1.00 0.00 671 MET A N 1
ATOM 5462 C CA . MET A 1 671 ? 92.592 106.917 152.375 1.00 0.00 671 MET A CA 1
ATOM 5463 C C . MET A 1 671 ? 93.663 107.595 151.533 1.00 0.00 671 MET A C 1
ATOM 5464 O O . MET A 1 671 ? 93.444 107.825 150.341 1.00 0.00 671 MET A O 1
ATOM 5469 N N . GLY A 1 672 ? 94.802 107.935 152.122 1.00 0.00 672 GLY A N 1
ATOM 5470 C CA . GLY A 1 672 ? 95.948 108.387 151.369 1.00 0.00 672 GLY A CA 1
ATOM 5471 C C . GLY A 1 672 ? 96.929 107.295 151.032 1.00 0.00 672 GLY A C 1
ATOM 5472 O O . GLY A 1 672 ? 97.923 107.547 150.343 1.00 0.00 672 GLY A O 1
ATOM 5473 N N . PHE A 1 673 ? 96.677 106.078 151.502 1.00 0.00 673 PHE A N 1
ATOM 5474 C CA . PHE A 1 673 ? 97.559 104.941 151.288 1.00 0.00 673 PHE A CA 1
ATOM 5475 C C . PHE A 1 673 ? 97.034 104.126 150.113 1.00 0.00 673 PHE A C 1
ATOM 5476 O O . PHE A 1 673 ? 95.953 103.538 150.201 1.00 0.00 673 PHE A O 1
ATOM 5484 N N . ARG A 1 674 ? 97.822 104.068 149.031 1.00 0.00 674 ARG A N 1
ATOM 5485 C CA . ARG A 1 674 ? 97.356 103.519 147.760 1.00 0.00 674 ARG A CA 1
ATOM 5486 C C . ARG A 1 674 ? 97.121 102.015 147.804 1.00 0.00 674 ARG A C 1
ATOM 5487 O O . ARG A 1 674 ? 96.319 101.505 147.017 1.00 0.00 674 ARG A O 1
ATOM 5495 N N . ASN A 1 675 ? 97.783 101.295 148.701 1.00 0.00 675 ASN A N 1
ATOM 5496 C CA . ASN A 1 675 ? 97.629 99.851 148.781 1.00 0.00 675 ASN A CA 1
ATOM 5497 C C . ASN A 1 675 ? 96.548 99.427 149.764 1.00 0.00 675 ASN A C 1
ATOM 5498 O O . ASN A 1 675 ? 96.419 98.232 150.048 1.00 0.00 675 ASN A O 1
ATOM 5503 N N . SER A 1 676 ? 95.777 100.372 150.290 1.00 0.00 676 SER A N 1
ATOM 5504 C CA . SER A 1 676 ? 94.713 100.066 151.232 1.00 0.00 676 SER A CA 1
ATOM 5505 C C . SER A 1 676 ? 93.401 99.818 150.500 1.00 0.00 676 SER A C 1
ATOM 5506 O O . SER A 1 676 ? 93.169 100.338 149.406 1.00 0.00 676 SER A O 1
ATOM 5509 N N . ALA A 1 677 ? 92.542 99.008 151.122 1.00 0.00 677 ALA A N 1
ATOM 5510 C CA . ALA A 1 677 ? 91.203 98.795 150.585 1.00 0.00 677 ALA A CA 1
ATOM 5511 C C . ALA A 1 677 ? 90.346 100.046 150.716 1.00 0.00 677 ALA A C 1
ATOM 5512 O O . ALA A 1 677 ? 89.437 100.262 149.907 1.00 0.00 677 ALA A O 1
ATOM 5514 N N . LEU A 1 678 ? 90.622 100.877 151.719 1.00 0.00 678 LEU A N 1
ATOM 5515 C CA . LEU A 1 678 ? 89.915 102.131 151.927 1.00 0.00 678 LEU A CA 1
ATOM 5516 C C . LEU A 1 678 ? 90.607 103.312 151.267 1.00 0.00 678 LEU A C 1
ATOM 5517 O O . LEU A 1 678 ? 90.433 104.447 151.723 1.00 0.00 678 LEU A O 1
ATOM 5522 N N . TYR A 1 679 ? 91.393 103.069 150.221 1.00 0.00 679 TYR A N 1
ATOM 5523 C CA . TYR A 1 679 ? 92.092 104.144 149.531 1.00 0.00 679 TYR A CA 1
ATOM 5524 C C . TYR A 1 679 ? 91.100 105.025 148.791 1.00 0.00 679 TYR A C 1
ATOM 5525 O O . TYR A 1 679 ? 90.417 104.572 147.868 1.00 0.00 679 TYR A O 1
ATOM 5534 N N . SER A 1 680 ? 91.023 106.284 149.198 1.00 0.00 680 SER A N 1
ATOM 5535 C CA . SER A 1 680 ? 90.197 107.271 148.516 1.00 0.00 680 SER A CA 1
ATOM 5536 C C . SER A 1 680 ? 91.020 108.550 148.466 1.00 0.00 680 SER A C 1
ATOM 5537 O O . SER A 1 680 ? 91.106 109.274 149.462 1.00 0.00 680 SER A O 1
ATOM 5540 N N . TYR A 1 681 ? 91.636 108.797 147.308 1.00 0.00 681 TYR A N 1
ATOM 5541 C CA . TYR A 1 681 ? 92.542 109.929 147.151 1.00 0.00 681 TYR A CA 1
ATOM 5542 C C . TYR A 1 681 ? 91.813 111.254 147.309 1.00 0.00 681 TYR A C 1
ATOM 5543 O O . TYR A 1 681 ? 92.340 112.192 147.920 1.00 0.00 681 TYR A O 1
ATOM 5552 N N . ALA A 1 682 ? 90.598 111.347 146.762 1.00 0.00 682 ALA A N 1
ATOM 5553 C CA . ALA A 1 682 ? 89.796 112.551 146.921 1.00 0.00 682 ALA A CA 1
ATOM 5554 C C . ALA A 1 682 ? 89.370 112.755 148.364 1.00 0.00 682 ALA A C 1
ATOM 5555 O O . ALA A 1 682 ? 89.312 113.895 148.823 1.00 0.00 682 ALA A O 1
ATOM 5557 N N . SER A 1 683 ? 89.110 111.675 149.106 1.00 0.00 683 SER A N 1
ATOM 5558 C CA . SER A 1 683 ? 88.682 111.828 150.494 1.00 0.00 683 SER A CA 1
ATOM 5559 C C . SER A 1 683 ? 89.829 112.267 151.395 1.00 0.00 683 SER A C 1
ATOM 5560 O O . SER A 1 683 ? 89.643 113.133 152.249 1.00 0.00 683 SER A O 1
ATOM 5563 N N . ALA A 1 684 ? 91.025 111.700 151.212 1.00 0.00 684 ALA A N 1
ATOM 5564 C CA . ALA A 1 684 ? 92.174 112.129 152.009 1.00 0.00 684 ALA A CA 1
ATOM 5565 C C . ALA A 1 684 ? 92.635 113.527 151.613 1.00 0.00 684 ALA A C 1
ATOM 5566 O O . ALA A 1 684 ? 93.015 114.335 152.474 1.00 0.00 684 ALA A O 1
ATOM 5568 N N . LYS A 1 685 ? 92.602 113.825 150.313 1.00 0.00 685 LYS A N 1
ATOM 5569 C CA . LYS A 1 685 ? 92.940 115.158 149.829 1.00 0.00 685 LYS A CA 1
ATOM 5570 C C . LYS A 1 685 ? 91.948 116.200 150.330 1.00 0.00 685 LYS A C 1
ATOM 5571 O O . LYS A 1 685 ? 92.344 117.286 150.771 1.00 0.00 685 LYS A O 1
ATOM 5577 N N . SER A 1 686 ? 90.654 115.869 150.312 1.00 0.00 686 SER A N 1
ATOM 5578 C CA . SER A 1 686 ? 89.637 116.743 150.876 1.00 0.00 686 SER A CA 1
ATOM 5579 C C . SER A 1 686 ? 89.743 116.817 152.389 1.00 0.00 686 SER A C 1
ATOM 5580 O O . SER A 1 686 ? 89.363 117.831 152.975 1.00 0.00 686 SER A O 1
ATOM 5583 N N . CYS A 1 687 ? 90.258 115.767 153.030 1.00 0.00 687 CYS A N 1
ATOM 5584 C CA . CYS A 1 687 ? 90.470 115.805 154.470 1.00 0.00 687 CYS A CA 1
ATOM 5585 C C . CYS A 1 687 ? 91.533 116.824 154.837 1.00 0.00 687 CYS A C 1
ATOM 5586 O O . CYS A 1 687 ? 91.323 117.659 155.722 1.00 0.00 687 CYS A O 1
ATOM 5589 N N . THR A 1 688 ? 92.662 116.800 154.128 1.00 0.00 688 THR A N 1
ATOM 5590 C CA . THR A 1 688 ? 93.681 117.817 154.363 1.00 0.00 688 THR A CA 1
ATOM 5591 C C . THR A 1 688 ? 93.225 119.199 153.912 1.00 0.00 688 THR A C 1
ATOM 5592 O O . THR A 1 688 ? 93.614 120.194 154.524 1.00 0.00 688 THR A O 1
ATOM 5596 N N . SER A 1 689 ? 92.384 119.283 152.877 1.00 0.00 689 SER A N 1
ATOM 5597 C CA . SER A 1 689 ? 91.923 120.585 152.401 1.00 0.00 689 SER A CA 1
ATOM 5598 C C . SER A 1 689 ? 90.943 121.229 153.380 1.00 0.00 689 SER A C 1
ATOM 5599 O O . SER A 1 689 ? 91.070 122.416 153.706 1.00 0.00 689 SER A O 1
ATOM 5602 N N . ILE A 1 690 ? 89.963 120.457 153.865 1.00 0.00 690 ILE A N 1
ATOM 5603 C CA . ILE A 1 690 ? 89.022 120.956 154.865 1.00 0.00 690 ILE A CA 1
ATOM 5604 C C . ILE A 1 690 ? 89.743 121.230 156.178 1.00 0.00 690 ILE A C 1
ATOM 5605 O O . ILE A 1 690 ? 89.453 122.221 156.862 1.00 0.00 690 ILE A O 1
ATOM 5610 N N . GLY A 1 691 ? 90.720 120.383 156.528 1.00 0.00 691 GLY A N 1
ATOM 5611 C CA . GLY A 1 691 ? 91.540 120.646 157.697 1.00 0.00 691 GLY A CA 1
ATOM 5612 C C . GLY A 1 691 ? 92.327 121.935 157.584 1.00 0.00 691 GLY A C 1
ATOM 5613 O O . GLY A 1 691 ? 92.347 122.725 158.521 1.00 0.00 691 GLY A O 1
ATOM 5614 N N . ARG A 1 692 ? 92.919 122.192 156.413 1.00 0.00 692 ARG A N 1
ATOM 5615 C CA . ARG A 1 692 ? 93.667 123.424 156.173 1.00 0.00 692 ARG A CA 1
ATOM 5616 C C . ARG A 1 692 ? 92.762 124.649 156.218 1.00 0.00 692 ARG A C 1
ATOM 5617 O O . ARG A 1 692 ? 93.162 125.702 156.727 1.00 0.00 692 ARG A O 1
ATOM 5625 N N . ARG A 1 693 ? 91.542 124.531 155.686 1.00 0.00 693 ARG A N 1
ATOM 5626 C CA . ARG A 1 693 ? 90.581 125.625 155.799 1.00 0.00 693 ARG A CA 1
ATOM 5627 C C . ARG A 1 693 ? 90.150 125.853 157.244 1.00 0.00 693 ARG A C 1
ATOM 5628 O O . ARG A 1 693 ? 89.917 126.996 157.639 1.00 0.00 693 ARG A O 1
ATOM 5636 N N . MET A 1 694 ? 90.059 124.786 158.044 1.00 0.00 694 MET A N 1
ATOM 5637 C CA . MET A 1 694 ? 89.772 124.938 159.470 1.00 0.00 694 MET A CA 1
ATOM 5638 C C . MET A 1 694 ? 90.925 125.617 160.202 1.00 0.00 694 MET A C 1
ATOM 5639 O O . MET A 1 694 ? 90.699 126.435 161.105 1.00 0.00 694 MET A O 1
ATOM 5644 N N . ILE A 1 695 ? 92.162 125.277 159.823 1.00 0.00 695 ILE A N 1
ATOM 5645 C CA . ILE A 1 695 ? 93.355 125.933 160.360 1.00 0.00 695 ILE A CA 1
ATOM 5646 C C . ILE A 1 695 ? 93.337 127.419 160.033 1.00 0.00 695 ILE A C 1
ATOM 5647 O O . ILE A 1 695 ? 93.570 128.263 160.904 1.00 0.00 695 ILE A O 1
ATOM 5652 N N . LEU A 1 696 ? 93.039 127.757 158.774 1.00 0.00 696 LEU A N 1
ATOM 5653 C CA . LEU A 1 696 ? 93.019 129.158 158.369 1.00 0.00 696 LEU A CA 1
ATOM 5654 C C . LEU A 1 696 ? 91.857 129.909 159.003 1.00 0.00 696 LEU A C 1
ATOM 5655 O O . LEU A 1 696 ? 91.994 131.090 159.322 1.00 0.00 696 LEU A O 1
ATOM 5660 N N . TYR A 1 697 ? 90.725 129.233 159.217 1.00 0.00 697 TYR A N 1
ATOM 5661 C CA . TYR A 1 697 ? 89.574 129.849 159.869 1.00 0.00 697 TYR A CA 1
ATOM 5662 C C . TYR A 1 697 ? 89.871 130.175 161.329 1.00 0.00 697 TYR A C 1
ATOM 5663 O O . TYR A 1 697 ? 89.649 131.308 161.780 1.00 0.00 697 TYR A O 1
ATOM 5672 N N . LEU A 1 698 ? 90.390 129.194 162.076 1.00 0.00 698 LEU A N 1
ATOM 5673 C CA . LEU A 1 698 ? 90.743 129.422 163.474 1.00 0.00 698 LEU A CA 1
ATOM 5674 C C . LEU A 1 698 ? 91.909 130.391 163.615 1.00 0.00 698 LEU A C 1
ATOM 5675 O O . LEU A 1 698 ? 91.984 131.128 164.604 1.00 0.00 698 LEU A O 1
ATOM 5680 N N . GLU A 1 699 ? 92.820 130.409 162.643 1.00 0.00 699 GLU A N 1
ATOM 5681 C CA . GLU A 1 699 ? 93.910 131.373 162.662 1.00 0.00 699 GLU A CA 1
ATOM 5682 C C . GLU A 1 699 ? 93.406 132.782 162.383 1.00 0.00 699 GLU A C 1
ATOM 5683 O O . GLU A 1 699 ? 93.823 133.735 163.046 1.00 0.00 699 GLU A O 1
ATOM 5689 N N . SER A 1 700 ? 92.489 132.927 161.423 1.00 0.00 700 SER A N 1
ATOM 5690 C CA . SER A 1 700 ? 92.022 134.245 161.018 1.00 0.00 700 SER A CA 1
ATOM 5691 C C . SER A 1 700 ? 91.074 134.854 162.040 1.00 0.00 700 SER A C 1
ATOM 5692 O O . SER A 1 700 ? 91.018 136.082 162.164 1.00 0.00 700 SER A O 1
ATOM 5695 N N . VAL A 1 701 ? 90.321 134.032 162.773 1.00 0.00 701 VAL A N 1
ATOM 5696 C CA . VAL A 1 701 ? 89.508 134.612 163.837 1.00 0.00 701 VAL A CA 1
ATOM 5697 C C . VAL A 1 701 ? 90.351 134.979 165.055 1.00 0.00 701 VAL A C 1
ATOM 5698 O O . VAL A 1 701 ? 89.959 135.869 165.817 1.00 0.00 701 VAL A O 1
ATOM 5702 N N . LEU A 1 702 ? 91.514 134.355 165.240 1.00 0.00 702 LEU A N 1
ATOM 5703 C CA . LEU A 1 702 ? 92.344 134.610 166.410 1.00 0.00 702 LEU A CA 1
ATOM 5704 C C . LEU A 1 702 ? 93.465 135.609 166.158 1.00 0.00 702 LEU A C 1
ATOM 5705 O O . LEU A 1 702 ? 93.879 136.299 167.094 1.00 0.00 702 LEU A O 1
ATOM 5710 N N . ASN A 1 703 ? 93.969 135.702 164.929 1.00 0.00 703 ASN A N 1
ATOM 5711 C CA . ASN A 1 703 ? 94.954 136.725 164.600 1.00 0.00 703 ASN A CA 1
ATOM 5712 C C . ASN A 1 703 ? 94.270 138.082 164.544 1.00 0.00 703 ASN A C 1
ATOM 5713 O O . ASN A 1 703 ? 93.332 138.275 163.766 1.00 0.00 703 ASN A O 1
ATOM 5718 N N . GLY A 1 704 ? 94.743 139.022 165.356 1.00 0.00 704 GLY A N 1
ATOM 5719 C CA . GLY A 1 704 ? 94.101 140.317 165.433 1.00 0.00 704 GLY A CA 1
ATOM 5720 C C . GLY A 1 704 ? 92.848 140.345 166.273 1.00 0.00 704 GLY A C 1
ATOM 5721 O O . GLY A 1 704 ? 92.086 141.313 166.197 1.00 0.00 704 GLY A O 1
ATOM 5722 N N . ALA A 1 705 ? 92.603 139.306 167.067 1.00 0.00 705 ALA A N 1
ATOM 5723 C CA . ALA A 1 705 ? 91.452 139.281 167.953 1.00 0.00 705 ALA A CA 1
ATOM 5724 C C . ALA A 1 705 ? 91.761 140.037 169.237 1.00 0.00 705 ALA A C 1
ATOM 5725 O O . ALA A 1 705 ? 92.855 139.923 169.795 1.00 0.00 705 ALA A O 1
ATOM 5727 N N . GLU A 1 706 ? 90.787 140.810 169.705 1.00 0.00 706 GLU A N 1
ATOM 5728 C CA . GLU A 1 706 ? 90.934 141.597 170.918 1.00 0.00 706 GLU A CA 1
ATOM 5729 C C . GLU A 1 706 ? 89.756 141.325 171.840 1.00 0.00 706 GLU A C 1
ATOM 5730 O O . GLU A 1 706 ? 88.662 140.964 171.396 1.00 0.00 706 GLU A O 1
ATOM 5736 N N . LEU A 1 707 ? 90.001 141.474 173.136 1.00 0.00 707 LEU A N 1
ATOM 5737 C CA . LEU A 1 707 ? 88.955 141.448 174.146 1.00 0.00 707 LEU A CA 1
ATOM 5738 C C . LEU A 1 707 ? 89.001 142.774 174.888 1.00 0.00 707 LEU A C 1
ATOM 5739 O O . LEU A 1 707 ? 90.058 143.166 175.389 1.00 0.00 707 LEU A O 1
ATOM 5744 N N . SER A 1 708 ? 87.870 143.472 174.936 1.00 0.00 708 SER A N 1
ATOM 5745 C CA . SER A 1 708 ? 87.834 144.804 175.525 1.00 0.00 708 SER A CA 1
ATOM 5746 C C . SER A 1 708 ? 86.454 145.062 176.106 1.00 0.00 708 SER A C 1
ATOM 5747 O O . SER A 1 708 ? 85.451 144.778 175.444 1.00 0.00 708 SER A O 1
ATOM 5750 N N . ASN A 1 709 ? 86.426 145.600 177.334 1.00 0.00 709 ASN A N 1
ATOM 5751 C CA . ASN A 1 709 ? 85.201 145.906 178.089 1.00 0.00 709 ASN A CA 1
ATOM 5752 C C . ASN A 1 709 ? 84.324 144.669 178.265 1.00 0.00 709 ASN A C 1
ATOM 5753 O O . ASN A 1 709 ? 83.094 144.745 178.234 1.00 0.00 709 ASN A O 1
ATOM 5758 N N . GLY A 1 710 ? 84.968 143.517 178.447 1.00 0.00 710 GLY A N 1
ATOM 5759 C CA . GLY A 1 710 ? 84.268 142.259 178.542 1.00 0.00 710 GLY A CA 1
ATOM 5760 C C . GLY A 1 710 ? 83.740 141.731 177.231 1.00 0.00 710 GLY A C 1
ATOM 5761 O O . GLY A 1 710 ? 82.973 140.759 177.241 1.00 0.00 710 GLY A O 1
ATOM 5762 N N . MET A 1 711 ? 84.100 142.341 176.105 1.00 0.00 711 MET A N 1
ATOM 5763 C CA . MET A 1 711 ? 83.462 142.030 174.839 1.00 0.00 711 MET A CA 1
ATOM 5764 C C . MET A 1 711 ? 84.588 141.533 173.936 1.00 0.00 711 MET A C 1
ATOM 5765 O O . MET A 1 711 ? 85.567 142.257 173.723 1.00 0.00 711 MET A O 1
ATOM 5770 N N . LEU A 1 712 ? 84.474 140.313 173.418 1.00 0.00 712 LEU A N 1
ATOM 5771 C CA . LEU A 1 712 ? 85.548 139.720 172.623 1.00 0.00 712 LEU A CA 1
ATOM 5772 C C . LEU A 1 712 ? 85.221 139.848 171.141 1.00 0.00 712 LEU A C 1
ATOM 5773 O O . LEU A 1 712 ? 84.196 139.334 170.681 1.00 0.00 712 LEU A O 1
ATOM 5778 N N . ARG A 1 713 ? 86.094 140.527 170.399 1.00 0.00 713 ARG A N 1
ATOM 5779 C CA . ARG A 1 713 ? 85.905 140.753 168.972 1.00 0.00 713 ARG A CA 1
ATOM 5780 C C . ARG A 1 713 ? 86.922 139.931 168.194 1.00 0.00 713 ARG A C 1
ATOM 5781 O O . ARG A 1 713 ? 88.132 140.100 168.380 1.00 0.00 713 ARG A O 1
ATOM 5789 N N . PHE A 1 714 ? 86.434 139.061 167.321 1.00 0.00 714 PHE A N 1
ATOM 5790 C CA . PHE A 1 714 ? 87.297 138.387 166.364 1.00 0.00 714 PHE A CA 1
ATOM 5791 C C . PHE A 1 714 ? 87.531 139.295 165.162 1.00 0.00 714 PHE A C 1
ATOM 5792 O O . PHE A 1 714 ? 86.668 140.097 164.790 1.00 0.00 714 PHE A O 1
ATOM 5800 N N . ALA A 1 715 ? 88.722 139.180 164.568 1.00 0.00 715 ALA A N 1
ATOM 5801 C CA . ALA A 1 715 ? 89.107 140.098 163.497 1.00 0.00 715 ALA A CA 1
ATOM 5802 C C . ALA A 1 715 ? 88.327 139.831 162.216 1.00 0.00 715 ALA A C 1
ATOM 5803 O O . ALA A 1 715 ? 87.899 140.771 161.537 1.00 0.00 715 ALA A O 1
ATOM 5805 N N . ASN A 1 716 ? 88.133 138.566 161.869 1.00 0.00 716 ASN A N 1
ATOM 5806 C CA . ASN A 1 716 ? 87.311 138.198 160.729 1.00 0.00 716 ASN A CA 1
ATOM 5807 C C . ASN A 1 716 ? 85.946 137.719 161.208 1.00 0.00 716 ASN A C 1
ATOM 5808 O O . ASN A 1 716 ? 85.728 137.460 162.393 1.00 0.00 716 ASN A O 1
ATOM 5813 N N . THR A 1 717 ? 85.016 137.615 160.262 1.00 0.00 717 THR A N 1
ATOM 5814 C CA . THR A 1 717 ? 83.670 137.168 160.579 1.00 0.00 717 THR A CA 1
ATOM 5815 C C . THR A 1 717 ? 83.664 135.679 160.912 1.00 0.00 717 THR A C 1
ATOM 5816 O O . THR A 1 717 ? 84.560 134.921 160.529 1.00 0.00 717 THR A O 1
ATOM 5820 N N . LEU A 1 718 ? 82.629 135.260 161.633 1.00 0.00 718 LEU A N 1
ATOM 5821 C CA . LEU A 1 718 ? 82.487 133.866 162.052 1.00 0.00 718 LEU A CA 1
ATOM 5822 C C . LEU A 1 718 ? 81.740 133.046 161.008 1.00 0.00 718 LEU A C 1
ATOM 5823 O O . LEU A 1 718 ? 80.785 132.333 161.311 1.00 0.00 718 LEU A O 1
ATOM 5828 N N . SER A 1 719 ? 82.185 133.133 159.761 1.00 0.00 719 SER A N 1
ATOM 5829 C CA . SER A 1 719 ? 81.515 132.465 158.661 1.00 0.00 719 SER A CA 1
ATOM 5830 C C . SER A 1 719 ? 82.062 131.056 158.497 1.00 0.00 719 SER A C 1
ATOM 5831 O O . SER A 1 719 ? 83.268 130.825 158.629 1.00 0.00 719 SER A O 1
ATOM 5834 N N . ASN A 1 720 ? 81.165 130.119 158.236 1.00 0.00 720 ASN A N 1
ATOM 5835 C CA . ASN A 1 720 ? 81.554 128.790 157.801 1.00 0.00 720 ASN A CA 1
ATOM 5836 C C . ASN A 1 720 ? 82.239 128.923 156.446 1.00 0.00 720 ASN A C 1
ATOM 5837 O O . ASN A 1 720 ? 81.639 129.478 155.512 1.00 0.00 720 ASN A O 1
ATOM 5842 N N . PRO A 1 721 ? 83.482 128.455 156.293 1.00 0.00 721 PRO A N 1
ATOM 5843 C CA . PRO A 1 721 ? 84.228 128.728 155.053 1.00 0.00 721 PRO A CA 1
ATOM 5844 C C . PRO A 1 721 ? 83.750 127.936 153.846 1.00 0.00 721 PRO A C 1
ATOM 5845 O O . PRO A 1 721 ? 84.176 128.243 152.725 1.00 0.00 721 PRO A O 1
ATOM 5849 N N . PHE A 1 722 ? 82.883 126.944 154.030 1.00 0.00 722 PHE A N 1
ATOM 5850 C CA . PHE A 1 722 ? 82.463 126.063 152.948 1.00 0.00 722 PHE A CA 1
ATOM 5851 C C . PHE A 1 722 ? 81.076 126.379 152.420 1.00 0.00 722 PHE A C 1
ATOM 5852 O O . PHE A 1 722 ? 80.834 126.254 151.216 1.00 0.00 722 PHE A O 1
ATOM 5860 N N . TYR A 1 723 ? 80.164 126.793 153.292 1.00 0.00 723 TYR A N 1
ATOM 5861 C CA . TYR A 1 723 ? 78.779 127.017 152.909 1.00 0.00 723 TYR A CA 1
ATOM 5862 C C . TYR A 1 723 ? 78.159 127.979 153.908 1.00 0.00 723 TYR A C 1
ATOM 5863 O O . TYR A 1 723 ? 78.761 128.320 154.924 1.00 0.00 723 TYR A O 1
ATOM 5872 N N . MET A 1 724 ? 76.950 128.431 153.596 1.00 0.00 724 MET A N 1
ATOM 5873 C CA . MET A 1 724 ? 76.204 129.286 154.505 1.00 0.00 724 MET A CA 1
ATOM 5874 C C . MET A 1 724 ? 75.355 128.419 155.425 1.00 0.00 724 MET A C 1
ATOM 5875 O O . MET A 1 724 ? 74.622 127.542 154.958 1.00 0.00 724 MET A O 1
ATOM 5880 N N . ASP A 1 725 ? 75.466 128.660 156.729 1.00 0.00 725 ASP A N 1
ATOM 5881 C CA . ASP A 1 725 ? 74.748 127.885 157.729 1.00 0.00 725 ASP A CA 1
ATOM 5882 C C . ASP A 1 725 ? 73.894 128.816 158.580 1.00 0.00 725 ASP A C 1
ATOM 5883 O O . ASP A 1 725 ? 73.989 130.043 158.492 1.00 0.00 725 ASP A O 1
ATOM 5888 N N . ASP A 1 726 ? 73.049 128.210 159.415 1.00 0.00 726 ASP A N 1
ATOM 5889 C CA . ASP A 1 726 ? 72.070 128.953 160.197 1.00 0.00 726 ASP A CA 1
ATOM 5890 C C . ASP A 1 726 ? 72.656 129.610 161.440 1.00 0.00 726 ASP A C 1
ATOM 5891 O O . ASP A 1 726 ? 71.971 130.429 162.063 1.00 0.00 726 ASP A O 1
ATOM 5896 N N . ARG A 1 727 ? 73.885 129.277 161.820 1.00 0.00 727 ARG A N 1
ATOM 5897 C CA . ARG A 1 727 ? 74.472 129.853 163.019 1.00 0.00 727 ARG A CA 1
ATOM 5898 C C . ARG A 1 727 ? 74.939 131.284 162.760 1.00 0.00 727 ARG A C 1
ATOM 5899 O O . ARG A 1 727 ? 75.125 131.712 161.616 1.00 0.00 727 ARG A O 1
ATOM 5907 N N . ASP A 1 728 ? 75.116 132.027 163.849 1.00 0.00 728 ASP A N 1
ATOM 5908 C CA . ASP A 1 728 ? 75.476 133.436 163.757 1.00 0.00 728 ASP A CA 1
ATOM 5909 C C . ASP A 1 728 ? 76.929 133.604 163.334 1.00 0.00 728 ASP A C 1
ATOM 5910 O O . ASP A 1 728 ? 77.806 132.835 163.738 1.00 0.00 728 ASP A O 1
ATOM 5915 N N . ILE A 1 729 ? 77.182 134.622 162.515 1.00 0.00 729 ILE A N 1
ATOM 5916 C CA . ILE A 1 729 ? 78.518 134.928 162.022 1.00 0.00 729 ILE A CA 1
ATOM 5917 C C . ILE A 1 729 ? 79.073 136.199 162.650 1.00 0.00 729 ILE A C 1
ATOM 5918 O O . ILE A 1 729 ? 80.071 136.743 162.164 1.00 0.00 729 ILE A O 1
ATOM 5923 N N . ASN A 1 730 ? 78.459 136.681 163.724 1.00 0.00 730 ASN A N 1
ATOM 5924 C CA . ASN A 1 730 ? 78.874 137.934 164.344 1.00 0.00 730 ASN A CA 1
ATOM 5925 C C . ASN A 1 730 ? 80.139 137.724 165.168 1.00 0.00 730 ASN A C 1
ATOM 5926 O O . ASN A 1 730 ? 80.148 136.865 166.056 1.00 0.00 730 ASN A O 1
ATOM 5931 N N . PRO A 1 731 ? 81.218 138.467 164.907 1.00 0.00 731 PRO A N 1
ATOM 5932 C CA . PRO A 1 731 ? 82.421 138.327 165.743 1.00 0.00 731 PRO A CA 1
ATOM 5933 C C . PRO A 1 731 ? 82.296 138.971 167.115 1.00 0.00 731 PRO A C 1
ATOM 5934 O O . PRO A 1 731 ? 83.107 138.663 167.995 1.00 0.00 731 PRO A O 1
ATOM 5938 N N . ILE A 1 732 ? 81.319 139.852 167.327 1.00 0.00 732 ILE A N 1
ATOM 5939 C CA . ILE A 1 732 ? 81.106 140.484 168.630 1.00 0.00 732 ILE A CA 1
ATOM 5940 C C . ILE A 1 732 ? 80.398 139.458 169.509 1.00 0.00 732 ILE A C 1
ATOM 5941 O O . ILE A 1 732 ? 79.187 139.261 169.399 1.00 0.00 732 ILE A O 1
ATOM 5946 N N . VAL A 1 733 ? 81.149 138.801 170.390 1.00 0.00 733 VAL A N 1
ATOM 5947 C CA . VAL A 1 733 ? 80.649 137.678 171.175 1.00 0.00 733 VAL A CA 1
ATOM 5948 C C . VAL A 1 733 ? 80.693 138.050 172.652 1.00 0.00 733 VAL A C 1
ATOM 5949 O O . VAL A 1 733 ? 81.718 138.531 173.148 1.00 0.00 733 VAL A O 1
ATOM 5953 N N . LYS A 1 734 ? 79.573 137.837 173.343 1.00 0.00 734 LYS A N 1
ATOM 5954 C CA . LYS A 1 734 ? 79.490 138.092 174.776 1.00 0.00 734 LYS A CA 1
ATOM 5955 C C . LYS A 1 734 ? 80.318 137.071 175.551 1.00 0.00 734 LYS A C 1
ATOM 5956 O O . LYS A 1 734 ? 80.243 135.867 175.288 1.00 0.00 734 LYS A O 1
ATOM 5962 N N . THR A 1 735 ? 81.107 137.555 176.505 1.00 0.00 735 THR A N 1
ATOM 5963 C CA . THR A 1 735 ? 81.946 136.716 177.347 1.00 0.00 735 THR A CA 1
ATOM 5964 C C . THR A 1 735 ? 81.357 136.605 178.748 1.00 0.00 735 THR A C 1
ATOM 5965 O O . THR A 1 735 ? 80.359 137.246 179.088 1.00 0.00 735 THR A O 1
ATOM 5969 N N . SER A 1 736 ? 82.001 135.774 179.562 1.00 0.00 736 SER A N 1
ATOM 5970 C CA . SER A 1 736 ? 81.702 135.639 180.982 1.00 0.00 736 SER A CA 1
ATOM 5971 C C . SER A 1 736 ? 82.920 136.021 181.813 1.00 0.00 736 SER A C 1
ATOM 5972 O O . SER A 1 736 ? 83.230 135.398 182.830 1.00 0.00 736 SER A O 1
ATOM 5975 N N . LEU A 1 737 ? 83.622 137.057 181.374 1.00 0.00 737 LEU A N 1
ATOM 5976 C CA . LEU A 1 737 ? 84.856 137.546 181.964 1.00 0.00 737 LEU A CA 1
ATOM 5977 C C . LEU A 1 737 ? 84.634 138.907 182.616 1.00 0.00 737 LEU A C 1
ATOM 5978 O O . LEU A 1 737 ? 83.635 139.579 182.334 1.00 0.00 737 LEU A O 1
ATOM 5983 N N . PRO A 1 738 ? 85.514 139.323 183.536 1.00 0.00 738 PRO A N 1
ATOM 5984 C CA . PRO A 1 738 ? 85.419 140.682 184.084 1.00 0.00 738 PRO A CA 1
ATOM 5985 C C . PRO A 1 738 ? 85.621 141.759 183.026 1.00 0.00 738 PRO A C 1
ATOM 5986 O O . PRO A 1 738 ? 86.335 141.570 182.038 1.00 0.00 738 PRO A O 1
ATOM 5990 N N . ILE A 1 739 ? 84.962 142.900 183.251 1.00 0.00 739 ILE A N 1
ATOM 5991 C CA . ILE A 1 739 ? 84.914 143.985 182.274 1.00 0.00 739 ILE A CA 1
ATOM 5992 C C . ILE A 1 739 ? 86.274 144.658 182.116 1.00 0.00 739 ILE A C 1
ATOM 5993 O O . ILE A 1 739 ? 86.600 145.168 181.038 1.00 0.00 739 ILE A O 1
ATOM 5998 N N . ASP A 1 740 ? 87.097 144.657 183.167 1.00 0.00 740 ASP A N 1
ATOM 5999 C CA . ASP A 1 740 ? 88.385 145.343 183.131 1.00 0.00 740 ASP A CA 1
ATOM 6000 C C . ASP A 1 740 ? 89.432 144.623 182.287 1.00 0.00 740 ASP A C 1
ATOM 6001 O O . ASP A 1 740 ? 90.519 145.177 182.085 1.00 0.00 740 ASP A O 1
ATOM 6006 N N . TYR A 1 741 ? 89.145 143.414 181.806 1.00 0.00 741 TYR A N 1
ATOM 6007 C CA . TYR A 1 741 ? 90.088 142.676 180.976 1.00 0.00 741 TYR A CA 1
ATOM 6008 C C . TYR A 1 741 ? 90.193 143.320 179.598 1.00 0.00 741 TYR A C 1
ATOM 6009 O O . TYR A 1 741 ? 89.212 143.364 178.849 1.00 0.00 741 TYR A O 1
ATOM 6018 N N . ARG A 1 742 ? 91.383 143.818 179.265 1.00 0.00 742 ARG A N 1
ATOM 6019 C CA . ARG A 1 742 ? 91.654 144.433 177.965 1.00 0.00 742 ARG A CA 1
ATOM 6020 C C . ARG A 1 742 ? 92.899 143.764 177.393 1.00 0.00 742 ARG A C 1
ATOM 6021 O O . ARG A 1 742 ? 94.024 144.161 177.708 1.00 0.00 742 ARG A O 1
ATOM 6029 N N . PHE A 1 743 ? 92.697 142.754 176.550 1.00 0.00 743 PHE A N 1
ATOM 6030 C CA . PHE A 1 743 ? 93.794 141.932 176.063 1.00 0.00 743 PHE A CA 1
ATOM 6031 C C . PHE A 1 743 ? 93.652 141.699 174.566 1.00 0.00 743 PHE A C 1
ATOM 6032 O O . PHE A 1 743 ? 92.545 141.666 174.025 1.00 0.00 743 PHE A O 1
ATOM 6040 N N . ARG A 1 744 ? 94.796 141.536 173.907 1.00 0.00 744 ARG A N 1
ATOM 6041 C CA . ARG A 1 744 ? 94.871 141.324 172.471 1.00 0.00 744 ARG A CA 1
ATOM 6042 C C . ARG A 1 744 ? 95.482 139.959 172.184 1.00 0.00 744 ARG A C 1
ATOM 6043 O O . ARG A 1 744 ? 96.353 139.484 172.919 1.00 0.00 744 ARG A O 1
ATOM 6051 N N . PHE A 1 745 ? 95.016 139.332 171.109 1.00 0.00 745 PHE A N 1
ATOM 6052 C CA . PHE A 1 745 ? 95.441 137.993 170.731 1.00 0.00 745 PHE A CA 1
ATOM 6053 C C . PHE A 1 745 ? 96.052 138.018 169.339 1.00 0.00 745 PHE A C 1
ATOM 6054 O O . PHE A 1 745 ? 95.546 138.694 168.438 1.00 0.00 745 PHE A O 1
ATOM 6062 N N . ARG A 1 746 ? 97.145 137.278 169.171 1.00 0.00 746 ARG A N 1
ATOM 6063 C CA . ARG A 1 746 ? 97.865 137.223 167.906 1.00 0.00 746 ARG A CA 1
ATOM 6064 C C . ARG A 1 746 ? 98.331 135.794 167.683 1.00 0.00 746 ARG A C 1
ATOM 6065 O O . ARG A 1 746 ? 99.133 135.274 168.463 1.00 0.00 746 ARG A O 1
ATOM 6073 N N . SER A 1 747 ? 97.825 135.162 166.627 1.00 0.00 747 SER A N 1
ATOM 6074 C CA . SER A 1 747 ? 98.158 133.776 166.310 1.00 0.00 747 SER A CA 1
ATOM 6075 C C . SER A 1 747 ? 99.571 133.732 165.747 1.00 0.00 747 SER A C 1
ATOM 6076 O O . SER A 1 747 ? 99.790 133.980 164.559 1.00 0.00 747 SER A O 1
ATOM 6079 N N . VAL A 1 748 ? 100.538 133.409 166.603 1.00 0.00 748 VAL A N 1
ATOM 6080 C CA . VAL A 1 748 ? 101.935 133.474 166.192 1.00 0.00 748 VAL A CA 1
ATOM 6081 C C . VAL A 1 748 ? 102.370 132.201 165.477 1.00 0.00 748 VAL A C 1
ATOM 6082 O O . VAL A 1 748 ? 103.281 132.238 164.642 1.00 0.00 748 VAL A O 1
ATOM 6086 N N . TYR A 1 749 ? 101.740 131.068 165.772 1.00 0.00 749 TYR A N 1
ATOM 6087 C CA . TYR A 1 749 ? 102.192 129.797 165.232 1.00 0.00 749 TYR A CA 1
ATOM 6088 C C . TYR A 1 749 ? 101.008 128.855 165.076 1.00 0.00 749 TYR A C 1
ATOM 6089 O O . TYR A 1 749 ? 100.080 128.869 165.887 1.00 0.00 749 TYR A O 1
ATOM 6098 N N . GLY A 1 750 ? 101.047 128.049 164.021 1.00 0.00 750 GLY A N 1
ATOM 6099 C CA . GLY A 1 750 ? 100.060 127.009 163.821 1.00 0.00 750 GLY A CA 1
ATOM 6100 C C . GLY A 1 750 ? 100.697 125.745 163.288 1.00 0.00 750 GLY A C 1
ATOM 6101 O O . GLY A 1 750 ? 101.334 125.769 162.234 1.00 0.00 750 GLY A O 1
ATOM 6102 N N . ASP A 1 751 ? 100.538 124.636 164.004 1.00 0.00 751 ASP A N 1
ATOM 6103 C CA . ASP A 1 751 ? 101.118 123.351 163.618 1.00 0.00 751 ASP A CA 1
ATOM 6104 C C . ASP A 1 751 ? 99.964 122.390 163.371 1.00 0.00 751 ASP A C 1
ATOM 6105 O O . ASP A 1 751 ? 99.511 121.715 164.299 1.00 0.00 751 ASP A O 1
ATOM 6110 N N . THR A 1 752 ? 99.545 122.313 162.104 1.00 0.00 752 THR A N 1
ATOM 6111 C CA . THR A 1 752 ? 98.274 121.743 161.665 1.00 0.00 752 THR A CA 1
ATOM 6112 C C . THR A 1 752 ? 97.164 122.369 162.512 1.00 0.00 752 THR A C 1
ATOM 6113 O O . THR A 1 752 ? 97.007 123.593 162.485 1.00 0.00 752 THR A O 1
ATOM 6117 N N . ASP A 1 753 ? 96.425 121.579 163.297 1.00 0.00 753 ASP A N 1
ATOM 6118 C CA . ASP A 1 753 ? 95.239 122.113 163.963 1.00 0.00 753 ASP A CA 1
ATOM 6119 C C . ASP A 1 753 ? 95.582 123.000 165.151 1.00 0.00 753 ASP A C 1
ATOM 6120 O O . ASP A 1 753 ? 94.838 123.940 165.451 1.00 0.00 753 ASP A O 1
ATOM 6125 N N . SER A 1 754 ? 96.675 122.702 165.846 1.00 0.00 754 SER A N 1
ATOM 6126 C CA . SER A 1 754 ? 97.052 123.466 167.026 1.00 0.00 754 SER A CA 1
ATOM 6127 C C . SER A 1 754 ? 97.535 124.847 166.612 1.00 0.00 754 SER A C 1
ATOM 6128 O O . SER A 1 754 ? 98.517 124.973 165.874 1.00 0.00 754 SER A O 1
ATOM 6131 N N . VAL A 1 755 ? 96.837 125.881 167.074 1.00 0.00 755 VAL A N 1
ATOM 6132 C CA . VAL A 1 755 ? 97.204 127.266 166.810 1.00 0.00 755 VAL A CA 1
ATOM 6133 C C . VAL A 1 755 ? 97.726 127.869 168.110 1.00 0.00 755 VAL A C 1
ATOM 6134 O O . VAL A 1 755 ? 97.231 127.557 169.201 1.00 0.00 755 VAL A O 1
ATOM 6138 N N . PHE A 1 756 ? 98.785 128.665 168.000 1.00 0.00 756 PHE A N 1
ATOM 6139 C CA . PHE A 1 756 ? 99.457 129.239 169.160 1.00 0.00 756 PHE A CA 1
ATOM 6140 C C . PHE A 1 756 ? 99.013 130.694 169.241 1.00 0.00 756 PHE A C 1
ATOM 6141 O O . PHE A 1 756 ? 99.411 131.515 168.410 1.00 0.00 756 PHE A O 1
ATOM 6149 N N . THR A 1 757 ? 98.185 131.012 170.229 1.00 0.00 757 THR A N 1
ATOM 6150 C CA . THR A 1 757 ? 97.552 132.326 170.334 1.00 0.00 757 THR A CA 1
ATOM 6151 C C . THR A 1 757 ? 98.268 133.138 171.408 1.00 0.00 757 THR A C 1
ATOM 6152 O O . THR A 1 757 ? 98.078 132.905 172.604 1.00 0.00 757 THR A O 1
ATOM 6156 N N . GLU A 1 758 ? 99.072 134.106 170.979 1.00 0.00 758 GLU A N 1
ATOM 6157 C CA . GLU A 1 758 ? 99.840 134.938 171.900 1.00 0.00 758 GLU A CA 1
ATOM 6158 C C . GLU A 1 758 ? 98.931 136.000 172.506 1.00 0.00 758 GLU A C 1
ATOM 6159 O O . GLU A 1 758 ? 98.512 136.937 171.819 1.00 0.00 758 GLU A O 1
ATOM 6165 N N . ILE A 1 759 ? 98.626 135.853 173.784 1.00 0.00 759 ILE A N 1
ATOM 6166 C CA . ILE A 1 759 ? 97.933 136.882 174.548 1.00 0.00 759 ILE A CA 1
ATOM 6167 C C . ILE A 1 759 ? 98.987 137.834 175.103 1.00 0.00 759 ILE A C 1
ATOM 6168 O O . ILE A 1 759 ? 100.111 137.423 175.414 1.00 0.00 759 ILE A O 1
ATOM 6173 N N . ASP A 1 760 ? 98.653 139.127 175.178 1.00 0.00 760 ASP A N 1
ATOM 6174 C CA . ASP A 1 760 ? 99.598 140.110 175.698 1.00 0.00 760 ASP A CA 1
ATOM 6175 C C . ASP A 1 760 ? 99.787 140.014 177.208 1.00 0.00 760 ASP A C 1
ATOM 6176 O O . ASP A 1 760 ? 100.723 140.624 177.734 1.00 0.00 760 ASP A O 1
ATOM 6181 N N . SER A 1 761 ? 98.931 139.275 177.908 1.00 0.00 761 SER A N 1
ATOM 6182 C CA . SER A 1 761 ? 99.123 139.033 179.329 1.00 0.00 761 SER A CA 1
ATOM 6183 C C . SER A 1 761 ? 100.298 138.091 179.565 1.00 0.00 761 SER A C 1
ATOM 6184 O O . SER A 1 761 ? 100.603 137.222 178.745 1.00 0.00 761 SER A O 1
ATOM 6187 N N . GLN A 1 762 ? 100.960 138.275 180.706 1.00 0.00 762 GLN A N 1
ATOM 6188 C CA . GLN A 1 762 ? 101.996 137.361 181.157 1.00 0.00 762 GLN A CA 1
ATOM 6189 C C . GLN A 1 762 ? 101.610 136.603 182.417 1.00 0.00 762 GLN A C 1
ATOM 6190 O O . GLN A 1 762 ? 102.363 135.721 182.844 1.00 0.00 762 GLN A O 1
ATOM 6196 N N . ASP A 1 763 ? 100.467 136.921 183.020 1.00 0.00 763 ASP A N 1
ATOM 6197 C CA . ASP A 1 763 ? 99.989 136.179 184.179 1.00 0.00 763 ASP A CA 1
ATOM 6198 C C . ASP A 1 763 ? 99.476 134.810 183.753 1.00 0.00 763 ASP A C 1
ATOM 6199 O O . ASP A 1 763 ? 98.824 134.670 182.716 1.00 0.00 763 ASP A O 1
ATOM 6204 N N . VAL A 1 764 ? 99.776 133.795 184.564 1.00 0.00 764 VAL A N 1
ATOM 6205 C CA . VAL A 1 764 ? 99.403 132.426 184.215 1.00 0.00 764 VAL A CA 1
ATOM 6206 C C . VAL A 1 764 ? 97.912 132.201 184.433 1.00 0.00 764 VAL A C 1
ATOM 6207 O O . VAL A 1 764 ? 97.221 131.654 183.565 1.00 0.00 764 VAL A O 1
ATOM 6211 N N . ASP A 1 765 ? 97.396 132.617 185.597 1.00 0.00 765 ASP A N 1
ATOM 6212 C CA . ASP A 1 765 ? 95.995 132.374 185.940 1.00 0.00 765 ASP A CA 1
ATOM 6213 C C . ASP A 1 765 ? 95.052 133.158 185.037 1.00 0.00 765 ASP A C 1
ATOM 6214 O O . ASP A 1 765 ? 94.006 132.638 184.621 1.00 0.00 765 ASP A O 1
ATOM 6219 N N . LYS A 1 766 ? 95.410 134.407 184.726 1.00 0.00 766 LYS A N 1
ATOM 6220 C CA . LYS A 1 766 ? 94.612 135.216 183.811 1.00 0.00 766 LYS A CA 1
ATOM 6221 C C . LYS A 1 766 ? 94.592 134.613 182.415 1.00 0.00 766 LYS A C 1
ATOM 6222 O O . LYS A 1 766 ? 93.534 134.553 181.781 1.00 0.00 766 LYS A O 1
ATOM 6228 N N . SER A 1 767 ? 95.748 134.138 181.933 1.00 0.00 767 SER A N 1
ATOM 6229 C CA . SER A 1 767 ? 95.814 133.510 180.615 1.00 0.00 767 SER A CA 1
ATOM 6230 C C . SER A 1 767 ? 95.013 132.216 180.571 1.00 0.00 767 SER A C 1
ATOM 6231 O O . SER A 1 767 ? 94.334 131.943 179.578 1.00 0.00 767 SER A O 1
ATOM 6234 N N . ILE A 1 768 ? 95.056 131.427 181.650 1.00 0.00 768 ILE A N 1
ATOM 6235 C CA . ILE A 1 768 ? 94.313 130.169 181.702 1.00 0.00 768 ILE A CA 1
ATOM 6236 C C . ILE A 1 768 ? 92.807 130.424 181.714 1.00 0.00 768 ILE A C 1
ATOM 6237 O O . ILE A 1 768 ? 92.055 129.785 180.967 1.00 0.00 768 ILE A O 1
ATOM 6242 N N . GLU A 1 769 ? 92.346 131.386 182.526 1.00 0.00 769 GLU A N 1
ATOM 6243 C CA . GLU A 1 769 ? 90.916 131.692 182.583 1.00 0.00 769 GLU A CA 1
ATOM 6244 C C . GLU A 1 769 ? 90.415 132.310 181.280 1.00 0.00 769 GLU A C 1
ATOM 6245 O O . GLU A 1 769 ? 89.340 131.939 180.781 1.00 0.00 769 GLU A O 1
ATOM 6251 N N . ILE A 1 770 ? 91.192 133.234 180.703 1.00 0.00 770 ILE A N 1
ATOM 6252 C CA . ILE A 1 770 ? 90.821 133.869 179.444 1.00 0.00 770 ILE A CA 1
ATOM 6253 C C . ILE A 1 770 ? 90.810 132.849 178.311 1.00 0.00 770 ILE A C 1
ATOM 6254 O O . ILE A 1 770 ? 89.899 132.846 177.479 1.00 0.00 770 ILE A O 1
ATOM 6259 N N . ALA A 1 771 ? 91.776 131.927 178.296 1.00 0.00 771 ALA A N 1
ATOM 6260 C CA . ALA A 1 771 ? 91.820 130.917 177.248 1.00 0.00 771 ALA A CA 1
ATOM 6261 C C . ALA A 1 771 ? 90.735 129.864 177.417 1.00 0.00 771 ALA A C 1
ATOM 6262 O O . ALA A 1 771 ? 90.272 129.301 176.421 1.00 0.00 771 ALA A O 1
ATOM 6264 N N . LYS A 1 772 ? 90.315 129.579 178.654 1.00 0.00 772 LYS A N 1
ATOM 6265 C CA . LYS A 1 772 ? 89.147 128.727 178.856 1.00 0.00 772 LYS A CA 1
ATOM 6266 C C . LYS A 1 772 ? 87.885 129.398 178.329 1.00 0.00 772 LYS A C 1
ATOM 6267 O O . LYS A 1 772 ? 87.032 128.741 177.712 1.00 0.00 772 LYS A O 1
ATOM 6273 N N . GLU A 1 773 ? 87.766 130.713 178.549 1.00 0.00 773 GLU A N 1
ATOM 6274 C CA . GLU A 1 773 ? 86.665 131.475 177.963 1.00 0.00 773 GLU A CA 1
ATOM 6275 C C . GLU A 1 773 ? 86.730 131.468 176.439 1.00 0.00 773 GLU A C 1
ATOM 6276 O O . GLU A 1 773 ? 85.699 131.342 175.771 1.00 0.00 773 GLU A O 1
ATOM 6282 N N . LEU A 1 774 ? 87.939 131.590 175.876 1.00 0.00 774 LEU A N 1
ATOM 6283 C CA . LEU A 1 774 ? 88.117 131.537 174.427 1.00 0.00 774 LEU A CA 1
ATOM 6284 C C . LEU A 1 774 ? 87.738 130.173 173.867 1.00 0.00 774 LEU A C 1
ATOM 6285 O O . LEU A 1 774 ? 87.117 130.090 172.805 1.00 0.00 774 LEU A O 1
ATOM 6290 N N . GLU A 1 775 ? 88.106 129.097 174.569 1.00 0.00 775 GLU A N 1
ATOM 6291 C CA . GLU A 1 775 ? 87.766 127.748 174.127 1.00 0.00 775 GLU A CA 1
ATOM 6292 C C . GLU A 1 775 ? 86.259 127.527 174.139 1.00 0.00 775 GLU A C 1
ATOM 6293 O O . GLU A 1 775 ? 85.692 127.002 173.171 1.00 0.00 775 GLU A O 1
ATOM 6299 N N . ARG A 1 776 ? 85.591 127.957 175.218 1.00 0.00 776 ARG A N 1
ATOM 6300 C CA . ARG A 1 776 ? 84.137 127.820 175.299 1.00 0.00 776 ARG A CA 1
ATOM 6301 C C . ARG A 1 776 ? 83.430 128.675 174.251 1.00 0.00 776 ARG A C 1
ATOM 6302 O O . ARG A 1 776 ? 82.475 128.216 173.612 1.00 0.00 776 ARG A O 1
ATOM 6310 N N . LEU A 1 777 ? 83.911 129.901 174.030 1.00 0.00 777 LEU A N 1
ATOM 6311 C CA . LEU A 1 777 ? 83.271 130.790 173.067 1.00 0.00 777 LEU A CA 1
ATOM 6312 C C . LEU A 1 777 ? 83.499 130.326 171.634 1.00 0.00 777 LEU A C 1
ATOM 6313 O O . LEU A 1 777 ? 82.599 130.443 170.799 1.00 0.00 777 LEU A O 1
ATOM 6318 N N . ILE A 1 778 ? 84.687 129.796 171.333 1.00 0.00 778 ILE A N 1
ATOM 6319 C CA . ILE A 1 778 ? 84.950 129.269 169.998 1.00 0.00 778 ILE A CA 1
ATOM 6320 C C . ILE A 1 778 ? 84.115 128.019 169.743 1.00 0.00 778 ILE A C 1
ATOM 6321 O O . ILE A 1 778 ? 83.469 127.901 168.692 1.00 0.00 778 ILE A O 1
ATOM 6326 N N . ASN A 1 779 ? 84.053 127.108 170.723 1.00 0.00 779 ASN A N 1
ATOM 6327 C CA . ASN A 1 779 ? 83.239 125.903 170.603 1.00 0.00 779 ASN A CA 1
ATOM 6328 C C . ASN A 1 779 ? 81.744 126.193 170.534 1.00 0.00 779 ASN A C 1
ATOM 6329 O O . ASN A 1 779 ? 80.998 125.383 169.977 1.00 0.00 779 ASN A O 1
ATOM 6334 N N . SER A 1 780 ? 81.289 127.318 171.087 1.00 0.00 780 SER A N 1
ATOM 6335 C CA . SER A 1 780 ? 79.873 127.651 171.020 1.00 0.00 780 SER A CA 1
ATOM 6336 C C . SER A 1 780 ? 79.503 128.486 169.800 1.00 0.00 780 SER A C 1
ATOM 6337 O O . SER A 1 780 ? 78.390 128.342 169.282 1.00 0.00 780 SER A O 1
ATOM 6340 N N . ARG A 1 781 ? 80.398 129.352 169.323 1.00 0.00 781 ARG A N 1
ATOM 6341 C CA . ARG A 1 781 ? 80.061 130.311 168.281 1.00 0.00 781 ARG A CA 1
ATOM 6342 C C . ARG A 1 781 ? 80.903 130.157 167.025 1.00 0.00 781 ARG A C 1
ATOM 6343 O O . ARG A 1 781 ? 80.351 130.155 165.918 1.00 0.00 781 ARG A O 1
ATOM 6351 N N . VAL A 1 782 ? 82.228 130.059 167.162 1.00 0.00 782 VAL A N 1
ATOM 6352 C CA . VAL A 1 782 ? 83.103 130.026 165.991 1.00 0.00 782 VAL A CA 1
ATOM 6353 C C . VAL A 1 782 ? 82.973 128.696 165.262 1.00 0.00 782 VAL A C 1
ATOM 6354 O O . VAL A 1 782 ? 82.856 128.654 164.031 1.00 0.00 782 VAL A O 1
ATOM 6358 N N . LEU A 1 783 ? 82.965 127.600 166.004 1.00 0.00 783 LEU A N 1
ATOM 6359 C CA . LEU A 1 783 ? 82.945 126.284 165.394 1.00 0.00 783 LEU A CA 1
ATOM 6360 C C . LEU A 1 783 ? 81.517 125.793 165.196 1.00 0.00 783 LEU A C 1
ATOM 6361 O O . LEU A 1 783 ? 80.540 126.457 165.550 1.00 0.00 783 LEU A O 1
ATOM 6366 N N . PHE A 1 784 ? 81.414 124.595 164.633 1.00 0.00 784 PHE A N 1
ATOM 6367 C CA . PHE A 1 784 ? 80.171 124.118 164.054 1.00 0.00 784 PHE A CA 1
ATOM 6368 C C . PHE A 1 784 ? 80.222 122.607 163.893 1.00 0.00 784 PHE A C 1
ATOM 6369 O O . PHE A 1 784 ? 81.262 122.040 163.546 1.00 0.00 784 PHE A O 1
ATOM 6377 N N . ASN A 1 785 ? 79.078 121.976 164.184 1.00 0.00 785 ASN A N 1
ATOM 6378 C CA . ASN A 1 785 ? 78.840 120.528 164.102 1.00 0.00 785 ASN A CA 1
ATOM 6379 C C . ASN A 1 785 ? 79.804 119.811 165.041 1.00 0.00 785 ASN A C 1
ATOM 6380 O O . ASN A 1 785 ? 79.799 120.110 166.248 1.00 0.00 785 ASN A O 1
ATOM 6385 N N . ASN A 1 786 ? 80.629 118.887 164.558 1.00 0.00 786 ASN A N 1
ATOM 6386 C CA . ASN A 1 786 ? 81.513 118.083 165.390 1.00 0.00 786 ASN A CA 1
ATOM 6387 C C . ASN A 1 786 ? 82.825 118.769 165.750 1.00 0.00 786 ASN A C 1
ATOM 6388 O O . ASN A 1 786 ? 83.588 118.216 166.550 1.00 0.00 786 ASN A O 1
ATOM 6393 N N . PHE A 1 787 ? 83.111 119.935 165.180 1.00 0.00 787 PHE A N 1
ATOM 6394 C CA . PHE A 1 787 ? 84.383 120.603 165.425 1.00 0.00 787 PHE A CA 1
ATOM 6395 C C . PHE A 1 787 ? 84.389 121.226 166.814 1.00 0.00 787 PHE A C 1
ATOM 6396 O O . PHE A 1 787 ? 83.529 122.054 167.133 1.00 0.00 787 PHE A O 1
ATOM 6404 N N . LYS A 1 788 ? 85.360 120.832 167.639 1.00 0.00 788 LYS A N 1
ATOM 6405 C CA . LYS A 1 788 ? 85.530 121.377 168.983 1.00 0.00 788 LYS A CA 1
ATOM 6406 C C . LYS A 1 788 ? 87.018 121.576 169.228 1.00 0.00 788 LYS A C 1
ATOM 6407 O O . LYS A 1 788 ? 87.791 120.623 169.110 1.00 0.00 788 LYS A O 1
ATOM 6413 N N . ILE A 1 789 ? 87.430 122.803 169.558 1.00 0.00 789 ILE A N 1
ATOM 6414 C CA . ILE A 1 789 ? 88.814 123.010 169.970 1.00 0.00 789 ILE A CA 1
ATOM 6415 C C . ILE A 1 789 ? 88.963 122.695 171.452 1.00 0.00 789 ILE A C 1
ATOM 6416 O O . ILE A 1 789 ? 88.000 122.699 172.223 1.00 0.00 789 ILE A O 1
ATOM 6421 N N . GLU A 1 790 ? 90.197 122.414 171.849 1.00 0.00 790 GLU A N 1
ATOM 6422 C CA . GLU A 1 790 ? 90.543 122.201 173.244 1.00 0.00 790 GLU A CA 1
ATOM 6423 C C . GLU A 1 790 ? 91.716 123.098 173.600 1.00 0.00 790 GLU A C 1
ATOM 6424 O O . GLU A 1 790 ? 92.701 123.167 172.860 1.00 0.00 790 GLU A O 1
ATOM 6430 N N . PHE A 1 791 ? 91.598 123.791 174.726 1.00 0.00 791 PHE A N 1
ATOM 6431 C CA . PHE A 1 791 ? 92.703 124.568 175.278 1.00 0.00 791 PHE A CA 1
ATOM 6432 C C . PHE A 1 791 ? 93.587 123.582 176.033 1.00 0.00 791 PHE A C 1
ATOM 6433 O O . PHE A 1 791 ? 93.287 123.183 177.160 1.00 0.00 791 PHE A O 1
ATOM 6441 N N . GLU A 1 792 ? 94.671 123.145 175.379 1.00 0.00 792 GLU A N 1
ATOM 6442 C CA . GLU A 1 792 ? 95.572 122.182 176.008 1.00 0.00 792 GLU A CA 1
ATOM 6443 C C . GLU A 1 792 ? 96.320 122.783 177.186 1.00 0.00 792 GLU A C 1
ATOM 6444 O O . GLU A 1 792 ? 96.262 122.246 178.299 1.00 0.00 792 GLU A O 1
ATOM 6450 N N . ALA A 1 793 ? 97.013 123.898 176.969 1.00 0.00 793 ALA A N 1
ATOM 6451 C CA . ALA A 1 793 ? 97.940 124.408 177.969 1.00 0.00 793 ALA A CA 1
ATOM 6452 C C . ALA A 1 793 ? 98.317 125.844 177.627 1.00 0.00 793 ALA A C 1
ATOM 6453 O O . ALA A 1 793 ? 98.077 126.326 176.518 1.00 0.00 793 ALA A O 1
ATOM 6455 N N . VAL A 1 794 ? 98.919 126.517 178.604 1.00 0.00 794 VAL A N 1
ATOM 6456 C CA . VAL A 1 794 ? 99.586 127.797 178.398 1.00 0.00 794 VAL A CA 1
ATOM 6457 C C . VAL A 1 794 ? 101.078 127.511 178.314 1.00 0.00 794 VAL A C 1
ATOM 6458 O O . VAL A 1 794 ? 101.651 126.890 179.219 1.00 0.00 794 VAL A O 1
ATOM 6462 N N . TYR A 1 795 ? 101.705 127.933 177.223 1.00 0.00 795 TYR A N 1
ATOM 6463 C CA . TYR A 1 795 ? 103.123 127.687 176.990 1.00 0.00 795 TYR A CA 1
ATOM 6464 C C . TYR A 1 795 ? 103.892 128.960 177.330 1.00 0.00 795 TYR A C 1
ATOM 6465 O O . TYR A 1 795 ? 103.850 129.938 176.578 1.00 0.00 795 TYR A O 1
ATOM 6474 N N . LYS A 1 796 ? 104.586 128.949 178.463 1.00 0.00 796 LYS A N 1
ATOM 6475 C CA . LYS A 1 796 ? 105.408 130.078 178.866 1.00 0.00 796 LYS A CA 1
ATOM 6476 C C . LYS A 1 796 ? 106.849 129.865 178.421 1.00 0.00 796 LYS A C 1
ATOM 6477 O O . LYS A 1 796 ? 107.337 128.730 178.379 1.00 0.00 796 LYS A O 1
ATOM 6483 N N . ASN A 1 797 ? 107.517 130.981 178.094 1.00 0.00 797 ASN A N 1
ATOM 6484 C CA . ASN A 1 797 ? 108.901 131.021 177.601 1.00 0.00 797 ASN A CA 1
ATOM 6485 C C . ASN A 1 797 ? 109.075 130.160 176.350 1.00 0.00 797 ASN A C 1
ATOM 6486 O O . ASN A 1 797 ? 109.963 129.310 176.267 1.00 0.00 797 ASN A O 1
ATOM 6491 N N . LEU A 1 798 ? 108.203 130.389 175.371 1.00 0.00 798 LEU A N 1
ATOM 6492 C CA . LEU A 1 798 ? 108.214 129.615 174.138 1.00 0.00 798 LEU A CA 1
ATOM 6493 C C . LEU A 1 798 ? 109.399 130.025 173.273 1.00 0.00 798 LEU A C 1
ATOM 6494 O O . LEU A 1 798 ? 109.504 131.183 172.858 1.00 0.00 798 LEU A O 1
ATOM 6499 N N . ILE A 1 799 ? 110.297 129.079 173.007 1.00 0.00 799 ILE A N 1
ATOM 6500 C CA . ILE A 1 799 ? 111.466 129.344 172.178 1.00 0.00 799 ILE A CA 1
ATOM 6501 C C . ILE A 1 799 ? 111.310 128.586 170.867 1.00 0.00 799 ILE A C 1
ATOM 6502 O O . ILE A 1 799 ? 111.696 127.416 170.765 1.00 0.00 799 ILE A O 1
ATOM 6507 N N . MET A 1 800 ? 110.748 129.246 169.857 1.00 0.00 800 MET A N 1
ATOM 6508 C CA . MET A 1 800 ? 110.457 128.618 168.573 1.00 0.00 800 MET A CA 1
ATOM 6509 C C . MET A 1 800 ? 111.746 128.616 167.756 1.00 0.00 800 MET A C 1
ATOM 6510 O O . MET A 1 800 ? 112.176 129.670 167.275 1.00 0.00 800 MET A O 1
ATOM 6515 N N . GLN A 1 801 ? 112.372 127.448 167.594 1.00 0.00 801 GLN A N 1
ATOM 6516 C CA . GLN A 1 801 ? 113.531 127.375 166.707 1.00 0.00 801 GLN A CA 1
ATOM 6517 C C . GLN A 1 801 ? 113.108 127.494 165.250 1.00 0.00 801 GLN A C 1
ATOM 6518 O O . GLN A 1 801 ? 113.721 128.233 164.471 1.00 0.00 801 GLN A O 1
ATOM 6524 N N . SER A 1 802 ? 112.057 126.784 164.872 1.00 0.00 802 SER A N 1
ATOM 6525 C CA . SER A 1 802 ? 111.591 126.681 163.492 1.00 0.00 802 SER A CA 1
ATOM 6526 C C . SER A 1 802 ? 110.175 126.121 163.539 1.00 0.00 802 SER A C 1
ATOM 6527 O O . SER A 1 802 ? 109.556 126.056 164.608 1.00 0.00 802 SER A O 1
ATOM 6530 N N . LYS A 1 803 ? 109.650 125.742 162.375 1.00 0.00 803 LYS A N 1
ATOM 6531 C CA . LYS A 1 803 ? 108.421 124.964 162.337 1.00 0.00 803 LYS A CA 1
ATOM 6532 C C . LYS A 1 803 ? 108.657 123.605 162.984 1.00 0.00 803 LYS A C 1
ATOM 6533 O O . LYS A 1 803 ? 109.699 122.979 162.775 1.00 0.00 803 LYS A O 1
ATOM 6539 N N . LYS A 1 804 ? 107.702 123.184 163.817 1.00 0.00 804 LYS A N 1
ATOM 6540 C CA . LYS A 1 804 ? 107.681 121.916 164.550 1.00 0.00 804 LYS A CA 1
ATOM 6541 C C . LYS A 1 804 ? 108.851 121.751 165.517 1.00 0.00 804 LYS A C 1
ATOM 6542 O O . LYS A 1 804 ? 109.124 120.629 165.958 1.00 0.00 804 LYS A O 1
ATOM 6548 N N . LYS A 1 805 ? 109.555 122.830 165.861 1.00 0.00 805 LYS A N 1
ATOM 6549 C CA . LYS A 1 805 ? 110.696 122.784 166.777 1.00 0.00 805 LYS A CA 1
ATOM 6550 C C . LYS A 1 805 ? 110.553 123.942 167.758 1.00 0.00 805 LYS A C 1
ATOM 6551 O O . LYS A 1 805 ? 110.832 125.093 167.409 1.00 0.00 805 LYS A O 1
ATOM 6557 N N . TYR A 1 806 ? 110.117 123.645 168.980 1.00 0.00 806 TYR A N 1
ATOM 6558 C CA . TYR A 1 806 ? 109.976 124.688 169.985 1.00 0.00 806 TYR A CA 1
ATOM 6559 C C . TYR A 1 806 ? 110.254 124.127 171.370 1.00 0.00 806 TYR A C 1
ATOM 6560 O O . TYR A 1 806 ? 110.072 122.934 171.628 1.00 0.00 806 TYR A O 1
ATOM 6569 N N . THR A 1 807 ? 110.694 125.016 172.258 1.00 0.00 807 THR A N 1
ATOM 6570 C CA . THR A 1 807 ? 110.980 124.702 173.651 1.00 0.00 807 THR A CA 1
ATOM 6571 C C . THR A 1 807 ? 110.192 125.668 174.522 1.00 0.00 807 THR A C 1
ATOM 6572 O O . THR A 1 807 ? 110.235 126.881 174.293 1.00 0.00 807 THR A O 1
ATOM 6576 N N . THR A 1 808 ? 109.474 125.139 175.513 1.00 0.00 808 THR A N 1
ATOM 6577 C CA . THR A 1 808 ? 108.633 125.979 176.353 1.00 0.00 808 THR A CA 1
ATOM 6578 C C . THR A 1 808 ? 108.399 125.305 177.697 1.00 0.00 808 THR A C 1
ATOM 6579 O O . THR A 1 808 ? 108.687 124.121 177.889 1.00 0.00 808 THR A O 1
ATOM 6583 N N . MET A 1 809 ? 107.865 126.093 178.627 1.00 0.00 809 MET A N 1
ATOM 6584 C CA . MET A 1 809 ? 107.347 125.622 179.903 1.00 0.00 809 MET A CA 1
ATOM 6585 C C . MET A 1 809 ? 105.829 125.585 179.811 1.00 0.00 809 MET A C 1
ATOM 6586 O O . MET A 1 809 ? 105.206 126.578 179.419 1.00 0.00 809 MET A O 1
ATOM 6591 N N . LYS A 1 810 ? 105.237 124.451 180.171 1.00 0.00 810 LYS A N 1
ATOM 6592 C CA . LYS A 1 810 ? 103.817 124.213 179.958 1.00 0.00 810 LYS A CA 1
ATOM 6593 C C . LYS A 1 810 ? 103.034 124.425 181.246 1.00 0.00 810 LYS A C 1
ATOM 6594 O O . LYS A 1 810 ? 103.377 123.861 182.291 1.00 0.00 810 LYS A O 1
ATOM 6600 N N . TYR A 1 811 ? 101.995 125.248 181.163 1.00 0.00 811 TYR A N 1
ATOM 6601 C CA . TYR A 1 811 ? 101.006 125.410 182.220 1.00 0.00 811 TYR A CA 1
ATOM 6602 C C . TYR A 1 811 ? 99.687 124.871 181.680 1.00 0.00 811 TYR A C 1
ATOM 6603 O O . TYR A 1 811 ? 99.046 125.521 180.849 1.00 0.00 811 TYR A O 1
ATOM 6612 N N . SER A 1 812 ? 99.275 123.701 182.163 1.00 0.00 812 SER A N 1
ATOM 6613 C CA . SER A 1 812 ? 98.112 123.017 181.612 1.00 0.00 812 SER A CA 1
ATOM 6614 C C . SER A 1 812 ? 96.817 123.714 182.035 1.00 0.00 812 SER A C 1
ATOM 6615 O O . SER A 1 812 ? 96.813 124.676 182.811 1.00 0.00 812 SER A O 1
ATOM 6618 N N . ALA A 1 813 ? 95.699 123.221 181.494 1.00 0.00 813 ALA A N 1
ATOM 6619 C CA . ALA A 1 813 ? 94.397 123.816 181.779 1.00 0.00 813 ALA A CA 1
ATOM 6620 C C . ALA A 1 813 ? 93.963 123.575 183.218 1.00 0.00 813 ALA A C 1
ATOM 6621 O O . ALA A 1 813 ? 93.297 124.427 183.814 1.00 0.00 813 ALA A O 1
ATOM 6623 N N . SER A 1 814 ? 94.328 122.430 183.791 1.00 0.00 814 SER A N 1
ATOM 6624 C CA . SER A 1 814 ? 94.037 122.144 185.189 1.00 0.00 814 SER A CA 1
ATOM 6625 C C . SER A 1 814 ? 95.080 122.719 186.138 1.00 0.00 814 SER A C 1
ATOM 6626 O O . SER A 1 814 ? 94.927 122.585 187.357 1.00 0.00 814 SER A O 1
ATOM 6629 N N . SER A 1 815 ? 96.128 123.350 185.615 1.00 0.00 815 SER A N 1
ATOM 6630 C CA . SER A 1 815 ? 97.177 123.929 186.433 1.00 0.00 815 SER A CA 1
ATOM 6631 C C . SER A 1 815 ? 96.846 125.383 186.766 1.00 0.00 815 SER A C 1
ATOM 6632 O O . SER A 1 815 ? 95.809 125.921 186.374 1.00 0.00 815 SER A O 1
ATOM 6635 N N . ASN A 1 816 ? 97.742 126.028 187.504 1.00 0.00 816 ASN A N 1
ATOM 6636 C CA . ASN A 1 816 ? 97.571 127.421 187.897 1.00 0.00 816 ASN A CA 1
ATOM 6637 C C . ASN A 1 816 ? 98.957 128.049 188.015 1.00 0.00 816 ASN A C 1
ATOM 6638 O O . ASN A 1 816 ? 99.941 127.506 187.504 1.00 0.00 816 ASN A O 1
ATOM 6643 N N . SER A 1 817 ? 99.032 129.206 188.680 1.00 0.00 817 SER A N 1
ATOM 6644 C CA . SER A 1 817 ? 100.314 129.885 188.852 1.00 0.00 817 SER A CA 1
ATOM 6645 C C . SER A 1 817 ? 101.221 129.130 189.816 1.00 0.00 817 SER A C 1
ATOM 6646 O O . SER A 1 817 ? 102.438 129.064 189.607 1.00 0.00 817 SER A O 1
ATOM 6649 N N . LYS A 1 818 ? 100.652 128.553 190.874 1.00 0.00 818 LYS A N 1
ATOM 6650 C CA . LYS A 1 818 ? 101.438 127.829 191.864 1.00 0.00 818 LYS A CA 1
ATOM 6651 C C . LYS A 1 818 ? 101.858 126.442 191.398 1.00 0.00 818 LYS A C 1
ATOM 6652 O O . LYS A 1 818 ? 102.738 125.838 192.023 1.00 0.00 818 LYS A O 1
ATOM 6658 N N . SER A 1 819 ? 101.256 125.923 190.331 1.00 0.00 819 SER A N 1
ATOM 6659 C CA . SER A 1 819 ? 101.632 124.615 189.815 1.00 0.00 819 SER A CA 1
ATOM 6660 C C . SER A 1 819 ? 102.989 124.677 189.122 1.00 0.00 819 SER A C 1
ATOM 6661 O O . SER A 1 819 ? 103.367 125.696 188.538 1.00 0.00 819 SER A O 1
ATOM 6664 N N . VAL A 1 820 ? 103.723 123.576 189.205 1.00 0.00 820 VAL A N 1
ATOM 6665 C CA . VAL A 1 820 ? 105.073 123.506 188.631 1.00 0.00 820 VAL A CA 1
ATOM 6666 C C . VAL A 1 820 ? 104.971 123.413 187.111 1.00 0.00 820 VAL A C 1
ATOM 6667 O O . VAL A 1 820 ? 104.194 122.587 186.599 1.00 0.00 820 VAL A O 1
ATOM 6671 N N . PRO A 1 821 ? 105.685 124.254 186.359 1.00 0.00 821 PRO A N 1
ATOM 6672 C CA . PRO A 1 821 ? 105.671 124.134 184.896 1.00 0.00 821 PRO A CA 1
ATOM 6673 C C . PRO A 1 821 ? 106.318 122.838 184.435 1.00 0.00 821 PRO A C 1
ATOM 6674 O O . PRO A 1 821 ? 107.211 122.293 185.088 1.00 0.00 821 PRO A O 1
ATOM 6678 N N . GLU A 1 822 ? 105.857 122.349 183.290 1.00 0.00 822 GLU A N 1
ATOM 6679 C CA . GLU A 1 822 ? 106.425 121.167 182.657 1.00 0.00 822 GLU A CA 1
ATOM 6680 C C . GLU A 1 822 ? 107.192 121.609 181.418 1.00 0.00 822 GLU A C 1
ATOM 6681 O O . GLU A 1 822 ? 106.640 122.306 180.562 1.00 0.00 822 GLU A O 1
ATOM 6687 N N . ARG A 1 823 ? 108.459 121.216 181.331 1.00 0.00 823 ARG A N 1
ATOM 6688 C CA . ARG A 1 823 ? 109.287 121.588 180.189 1.00 0.00 823 ARG A CA 1
ATOM 6689 C C . ARG A 1 823 ? 108.933 120.688 179.013 1.00 0.00 823 ARG A C 1
ATOM 6690 O O . ARG A 1 823 ? 109.322 119.517 178.977 1.00 0.00 823 ARG A O 1
ATOM 6698 N N . ILE A 1 824 ? 108.190 121.234 178.054 1.00 0.00 824 ILE A N 1
ATOM 6699 C CA . ILE A 1 824 ? 107.847 120.535 176.822 1.00 0.00 824 ILE A CA 1
ATOM 6700 C C . ILE A 1 824 ? 108.847 120.902 175.741 1.00 0.00 824 ILE A C 1
ATOM 6701 O O . ILE A 1 824 ? 108.983 122.073 175.369 1.00 0.00 824 ILE A O 1
ATOM 6706 N N . ASN A 1 825 ? 109.543 119.890 175.245 1.00 0.00 825 ASN A N 1
ATOM 6707 C CA . ASN A 1 825 ? 110.349 119.983 174.043 1.00 0.00 825 ASN A CA 1
ATOM 6708 C C . ASN A 1 825 ? 109.620 119.228 172.943 1.00 0.00 825 ASN A C 1
ATOM 6709 O O . ASN A 1 825 ? 109.160 118.102 173.162 1.00 0.00 825 ASN A O 1
ATOM 6714 N N . LYS A 1 826 ? 109.482 119.856 171.780 1.00 0.00 826 LYS A N 1
ATOM 6715 C CA . LYS A 1 826 ? 108.794 119.248 170.643 1.00 0.00 826 LYS A CA 1
ATOM 6716 C C . LYS A 1 826 ? 109.713 119.339 169.432 1.00 0.00 826 LYS A C 1
ATOM 6717 O O . LYS A 1 826 ? 109.837 120.404 168.825 1.00 0.00 826 LYS A O 1
ATOM 6723 N N . GLY A 1 827 ? 110.358 118.228 169.087 1.00 0.00 827 GLY A N 1
ATOM 6724 C CA . GLY A 1 827 ? 111.168 118.168 167.887 1.00 0.00 827 GLY A CA 1
ATOM 6725 C C . GLY A 1 827 ? 112.519 118.830 167.976 1.00 0.00 827 GLY A C 1
ATOM 6726 O O . GLY A 1 827 ? 113.206 118.933 166.955 1.00 0.00 827 GLY A O 1
ATOM 6727 N N . THR A 1 828 ? 112.933 119.271 169.160 1.00 0.00 828 THR A N 1
ATOM 6728 C CA . THR A 1 828 ? 114.232 119.903 169.333 1.00 0.00 828 THR A CA 1
ATOM 6729 C C . THR A 1 828 ? 115.309 118.827 169.457 1.00 0.00 828 THR A C 1
ATOM 6730 O O . THR A 1 828 ? 115.082 117.645 169.181 1.00 0.00 828 THR A O 1
ATOM 6734 N N . SER A 1 829 ? 116.511 119.233 169.873 1.00 0.00 829 SER A N 1
ATOM 6735 C CA . SER A 1 829 ? 117.607 118.283 170.012 1.00 0.00 829 SER A CA 1
ATOM 6736 C C . SER A 1 829 ? 117.392 117.333 171.184 1.00 0.00 829 SER A C 1
ATOM 6737 O O . SER A 1 829 ? 117.889 116.202 171.157 1.00 0.00 829 SER A O 1
ATOM 6740 N N . GLU A 1 830 ? 116.649 117.764 172.208 1.00 0.00 830 GLU A N 1
ATOM 6741 C CA . GLU A 1 830 ? 116.415 116.914 173.373 1.00 0.00 830 GLU A CA 1
ATOM 6742 C C . GLU A 1 830 ? 115.505 115.738 173.040 1.00 0.00 830 GLU A C 1
ATOM 6743 O O . GLU A 1 830 ? 115.677 114.641 173.585 1.00 0.00 830 GLU A O 1
ATOM 6749 N N . THR A 1 831 ? 114.528 115.945 172.158 1.00 0.00 831 THR A N 1
ATOM 6750 C CA . THR A 1 831 ? 113.641 114.854 171.767 1.00 0.00 831 THR A CA 1
ATOM 6751 C C . THR A 1 831 ? 114.288 113.905 170.773 1.00 0.00 831 THR A C 1
ATOM 6752 O O . THR A 1 831 ? 114.020 112.699 170.820 1.00 0.00 831 THR A O 1
ATOM 6756 N N . ARG A 1 832 ? 115.132 114.426 169.882 1.00 0.00 832 ARG A N 1
ATOM 6757 C CA . ARG A 1 832 ? 115.574 113.682 168.709 1.00 0.00 832 ARG A CA 1
ATOM 6758 C C . ARG A 1 832 ? 116.517 112.548 169.090 1.00 0.00 832 ARG A C 1
ATOM 6759 O O . ARG A 1 832 ? 117.460 112.738 169.862 1.00 0.00 832 ARG A O 1
ATOM 6767 N N . ARG A 1 833 ? 116.253 111.363 168.538 1.00 0.00 833 ARG A N 1
ATOM 6768 C CA . ARG A 1 833 ? 117.024 110.174 168.870 1.00 0.00 833 ARG A CA 1
ATOM 6769 C C . ARG A 1 833 ? 118.327 110.076 168.090 1.00 0.00 833 ARG A C 1
ATOM 6770 O O . ARG A 1 833 ? 119.198 109.283 168.464 1.00 0.00 833 ARG A O 1
ATOM 6778 N N . ASP A 1 834 ? 118.486 110.860 167.023 1.00 0.00 834 ASP A N 1
ATOM 6779 C CA . ASP A 1 834 ? 119.742 110.946 166.293 1.00 0.00 834 ASP A CA 1
ATOM 6780 C C . ASP A 1 834 ? 120.646 112.047 166.833 1.00 0.00 834 ASP A C 1
ATOM 6781 O O . ASP A 1 834 ? 121.568 112.485 166.134 1.00 0.00 834 ASP A O 1
ATOM 6786 N N . VAL A 1 835 ? 120.395 112.501 168.056 1.00 0.00 835 VAL A N 1
ATOM 6787 C CA . VAL A 1 835 ? 121.151 113.563 168.702 1.00 0.00 835 VAL A CA 1
ATOM 6788 C C . VAL A 1 835 ? 121.735 112.991 169.987 1.00 0.00 835 VAL A C 1
ATOM 6789 O O . VAL A 1 835 ? 121.016 112.363 170.772 1.00 0.00 835 VAL A O 1
ATOM 6793 N N . SER A 1 836 ? 123.040 113.178 170.181 1.00 0.00 836 SER A N 1
ATOM 6794 C CA . SER A 1 836 ? 123.743 112.562 171.296 1.00 0.00 836 SER A CA 1
ATOM 6795 C C . SER A 1 836 ? 123.379 113.239 172.614 1.00 0.00 836 SER A C 1
ATOM 6796 O O . SER A 1 836 ? 122.877 114.365 172.649 1.00 0.00 836 SER A O 1
ATOM 6799 N N . LYS A 1 837 ? 123.640 112.523 173.712 1.00 0.00 837 LYS A N 1
ATOM 6800 C CA . LYS A 1 837 ? 123.326 113.046 175.037 1.00 0.00 837 LYS A CA 1
ATOM 6801 C C . LYS A 1 837 ? 124.230 114.211 175.417 1.00 0.00 837 LYS A C 1
ATOM 6802 O O . LYS A 1 837 ? 123.818 115.074 176.199 1.00 0.00 837 LYS A O 1
ATOM 6808 N N . PHE A 1 838 ? 125.461 114.245 174.895 1.00 0.00 838 PHE A N 1
ATOM 6809 C CA . PHE A 1 838 ? 126.318 115.414 175.082 1.00 0.00 838 PHE A CA 1
ATOM 6810 C C . PHE A 1 838 ? 125.726 116.638 174.400 1.00 0.00 838 PHE A C 1
ATOM 6811 O O . PHE A 1 838 ? 125.723 117.736 174.970 1.00 0.00 838 PHE A O 1
ATOM 6819 N N . HIS A 1 839 ? 125.209 116.454 173.181 1.00 0.00 839 HIS A N 1
ATOM 6820 C CA . HIS A 1 839 ? 124.513 117.516 172.459 1.00 0.00 839 HIS A CA 1
ATOM 6821 C C . HIS A 1 839 ? 123.278 117.981 173.224 1.00 0.00 839 HIS A C 1
ATOM 6822 O O . HIS A 1 839 ? 123.046 119.188 173.347 1.00 0.00 839 HIS A O 1
ATOM 6829 N N . LYS A 1 840 ? 122.496 117.039 173.765 1.00 0.00 840 LYS A N 1
ATOM 6830 C CA . LYS A 1 840 ? 121.282 117.385 174.505 1.00 0.00 840 LYS A CA 1
ATOM 6831 C C . LYS A 1 840 ? 121.604 118.149 175.783 1.00 0.00 840 LYS A C 1
ATOM 6832 O O . LYS A 1 840 ? 120.971 119.169 176.083 1.00 0.00 840 LYS A O 1
ATOM 6838 N N . ASN A 1 841 ? 122.598 117.673 176.540 1.00 0.00 841 ASN A N 1
ATOM 6839 C CA . ASN A 1 841 ? 122.976 118.324 177.789 1.00 0.00 841 ASN A CA 1
ATOM 6840 C C . ASN A 1 841 ? 123.570 119.705 177.542 1.00 0.00 841 ASN A C 1
ATOM 6841 O O . ASN A 1 841 ? 123.255 120.659 178.267 1.00 0.00 841 ASN A O 1
ATOM 6846 N N . MET A 1 842 ? 124.404 119.840 176.506 1.00 0.00 842 MET A N 1
ATOM 6847 C CA . MET A 1 842 ? 125.010 121.135 176.225 1.00 0.00 842 MET A CA 1
ATOM 6848 C C . MET A 1 842 ? 123.990 122.122 175.674 1.00 0.00 842 MET A C 1
ATOM 6849 O O . MET A 1 842 ? 124.042 123.310 176.008 1.00 0.00 842 MET A O 1
ATOM 6854 N N . ILE A 1 843 ? 123.036 121.658 174.862 1.00 0.00 843 ILE A N 1
ATOM 6855 C CA . ILE A 1 843 ? 122.029 122.587 174.361 1.00 0.00 843 ILE A CA 1
ATOM 6856 C C . ILE A 1 843 ? 121.031 122.954 175.460 1.00 0.00 843 ILE A C 1
ATOM 6857 O O . ILE A 1 843 ? 120.527 124.079 175.475 1.00 0.00 843 ILE A O 1
ATOM 6862 N N . LYS A 1 844 ? 120.793 122.069 176.438 1.00 0.00 844 LYS A N 1
ATOM 6863 C CA . LYS A 1 844 ? 119.942 122.436 177.567 1.00 0.00 844 LYS A CA 1
ATOM 6864 C C . LYS A 1 844 ? 120.631 123.454 178.467 1.00 0.00 844 LYS A C 1
ATOM 6865 O O . LYS A 1 844 ? 120.009 124.446 178.882 1.00 0.00 844 LYS A O 1
ATOM 6871 N N . THR A 1 845 ? 121.923 123.238 178.748 1.00 0.00 845 THR A N 1
ATOM 6872 C CA . THR A 1 845 ? 122.696 124.184 179.550 1.00 0.00 845 THR A CA 1
ATOM 6873 C C . THR A 1 845 ? 122.810 125.536 178.857 1.00 0.00 845 THR A C 1
ATOM 6874 O O . THR A 1 845 ? 122.666 126.585 179.497 1.00 0.00 845 THR A O 1
ATOM 6878 N N . TYR A 1 846 ? 123.019 125.536 177.541 1.00 0.00 846 TYR A N 1
ATOM 6879 C CA . TYR A 1 846 ? 123.207 126.796 176.835 1.00 0.00 846 TYR A CA 1
ATOM 6880 C C . TYR A 1 846 ? 121.880 127.499 176.571 1.00 0.00 846 TYR A C 1
ATOM 6881 O O . TYR A 1 846 ? 121.850 128.730 176.498 1.00 0.00 846 TYR A O 1
ATOM 6890 N N . LYS A 1 847 ? 120.774 126.752 176.470 1.00 0.00 847 LYS A N 1
ATOM 6891 C CA . LYS A 1 847 ? 119.455 127.374 176.432 1.00 0.00 847 LYS A CA 1
ATOM 6892 C C . LYS A 1 847 ? 119.117 128.029 177.765 1.00 0.00 847 LYS A C 1
ATOM 6893 O O . LYS A 1 847 ? 118.550 129.129 177.791 1.00 0.00 847 LYS A O 1
ATOM 6899 N N . THR A 1 848 ? 119.459 127.367 178.879 1.00 0.00 848 THR A N 1
ATOM 6900 C CA . THR A 1 848 ? 119.276 127.972 180.197 1.00 0.00 848 THR A CA 1
ATOM 6901 C C . THR A 1 848 ? 120.143 129.219 180.359 1.00 0.00 848 THR A C 1
ATOM 6902 O O . THR A 1 848 ? 119.683 130.240 180.891 1.00 0.00 848 THR A O 1
ATOM 6906 N N . ARG A 1 849 ? 121.389 129.157 179.875 1.00 0.00 849 ARG A N 1
ATOM 6907 C CA . ARG A 1 849 ? 122.284 130.311 179.922 1.00 0.00 849 ARG A CA 1
ATOM 6908 C C . ARG A 1 849 ? 121.756 131.467 179.084 1.00 0.00 849 ARG A C 1
ATOM 6909 O O . ARG A 1 849 ? 121.777 132.619 179.532 1.00 0.00 849 ARG A O 1
ATOM 6917 N N . LEU A 1 850 ? 121.264 131.173 177.873 1.00 0.00 850 LEU A N 1
ATOM 6918 C CA . LEU A 1 850 ? 120.729 132.208 176.993 1.00 0.00 850 LEU A CA 1
ATOM 6919 C C . LEU A 1 850 ? 119.464 132.828 177.566 1.00 0.00 850 LEU A C 1
ATOM 6920 O O . LEU A 1 850 ? 119.270 134.045 177.464 1.00 0.00 850 LEU A O 1
ATOM 6925 N N . SER A 1 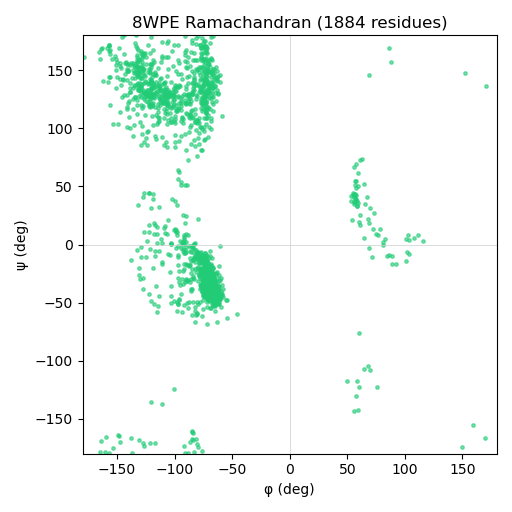851 ? 118.604 132.011 178.186 1.00 0.00 851 SER A N 1
ATOM 6926 C CA . SER A 1 851 ? 117.417 132.538 178.855 1.00 0.00 851 SER A CA 1
ATOM 6927 C C . SER A 1 851 ? 117.797 133.439 180.024 1.00 0.00 851 SER A C 1
ATOM 6928 O O . SER A 1 851 ? 117.181 134.493 180.223 1.00 0.00 851 SER A O 1
ATOM 6931 N N . GLU A 1 852 ? 118.838 133.061 180.776 1.00 0.00 852 GLU A N 1
ATOM 6932 C CA . GLU A 1 852 ? 119.300 133.879 181.896 1.00 0.00 852 GLU A CA 1
ATOM 6933 C C . GLU A 1 852 ? 119.846 135.225 181.427 1.00 0.00 852 GLU A C 1
ATOM 6934 O O . GLU A 1 852 ? 119.443 136.282 181.936 1.00 0.00 852 GLU A O 1
ATOM 6940 N N . MET A 1 853 ? 120.745 135.219 180.441 1.00 0.00 853 MET A N 1
ATOM 6941 C CA . MET A 1 853 ? 121.377 136.484 180.082 1.00 0.00 853 MET A CA 1
ATOM 6942 C C . MET A 1 853 ? 120.564 137.261 179.051 1.00 0.00 853 MET A C 1
ATOM 6943 O O . MET A 1 853 ? 120.966 138.368 178.676 1.00 0.00 853 MET A O 1
ATOM 6948 N N . LEU A 1 854 ? 119.435 136.714 178.589 1.00 0.00 854 LEU A N 1
ATOM 6949 C CA . LEU A 1 854 ? 118.420 137.511 177.916 1.00 0.00 854 LEU A CA 1
ATOM 6950 C C . LEU A 1 854 ? 117.405 138.090 178.891 1.00 0.00 854 LEU A C 1
ATOM 6951 O O . LEU A 1 854 ? 116.871 139.177 178.644 1.00 0.00 854 LEU A O 1
ATOM 6956 N N . SER A 1 855 ? 117.125 137.388 179.996 1.00 0.00 855 SER A N 1
ATOM 6957 C CA . SER A 1 855 ? 116.282 137.950 181.042 1.00 0.00 855 SER A CA 1
ATOM 6958 C C . SER A 1 855 ? 117.003 139.023 181.844 1.00 0.00 855 SER A C 1
ATOM 6959 O O . SER A 1 855 ? 116.340 139.844 182.488 1.00 0.00 855 SER A O 1
ATOM 6962 N N . GLU A 1 856 ? 118.341 139.014 181.844 1.00 0.00 856 GLU A N 1
ATOM 6963 C CA . GLU A 1 856 ? 119.087 140.114 182.452 1.00 0.00 856 GLU A CA 1
ATOM 6964 C C . GLU A 1 856 ? 118.855 141.419 181.695 1.00 0.00 856 GLU A C 1
ATOM 6965 O O . GLU A 1 856 ? 118.462 142.431 182.286 1.00 0.00 856 GLU A O 1
ATOM 6971 N N . GLY A 1 857 ? 119.073 141.403 180.379 1.00 0.00 857 GLY A N 1
ATOM 6972 C CA . GLY A 1 857 ? 118.717 142.521 179.523 1.00 0.00 857 GLY A CA 1
ATOM 6973 C C . GLY A 1 857 ? 119.522 143.788 179.703 1.00 0.00 857 GLY A C 1
ATOM 6974 O O . GLY A 1 857 ? 119.066 144.856 179.287 1.00 0.00 857 GLY A O 1
ATOM 6975 N N . ARG A 1 858 ? 120.704 143.711 180.311 1.00 0.00 858 ARG A N 1
ATOM 6976 C CA . ARG A 1 858 ? 121.520 144.891 180.566 1.00 0.00 858 ARG A CA 1
ATOM 6977 C C . ARG A 1 858 ? 122.686 145.039 179.599 1.00 0.00 858 ARG A C 1
ATOM 6978 O O . ARG A 1 858 ? 123.455 145.997 179.722 1.00 0.00 858 ARG A O 1
ATOM 6986 N N . MET A 1 859 ? 122.839 144.125 178.643 1.00 0.00 859 MET A N 1
ATOM 6987 C CA . MET A 1 859 ? 124.032 144.094 177.812 1.00 0.00 859 MET A CA 1
ATOM 6988 C C . MET A 1 859 ? 123.699 143.527 176.436 1.00 0.00 859 MET A C 1
ATOM 6989 O O . MET A 1 859 ? 122.792 142.702 176.288 1.00 0.00 859 MET A O 1
ATOM 6994 N N . ASN A 1 860 ? 124.454 143.979 175.434 1.00 0.00 860 ASN A N 1
ATOM 6995 C CA . ASN A 1 860 ? 124.050 143.905 174.035 1.00 0.00 860 ASN A CA 1
ATOM 6996 C C . ASN A 1 860 ? 124.174 142.491 173.469 1.00 0.00 860 ASN A C 1
ATOM 6997 O O . ASN A 1 860 ? 124.944 141.659 173.954 1.00 0.00 860 ASN A O 1
ATOM 7002 N N . SER A 1 861 ? 123.413 142.248 172.393 1.00 0.00 861 SER A N 1
ATOM 7003 C CA . SER A 1 861 ? 123.289 140.910 171.820 1.00 0.00 861 SER A CA 1
ATOM 7004 C C . SER A 1 861 ? 124.540 140.477 171.064 1.00 0.00 861 SER A C 1
ATOM 7005 O O . SER A 1 861 ? 124.782 139.271 170.912 1.00 0.00 861 SER A O 1
ATOM 7008 N N . ASN A 1 862 ? 125.328 141.430 170.559 1.00 0.00 862 ASN A N 1
ATOM 7009 C CA . ASN A 1 862 ? 126.606 141.080 169.947 1.00 0.00 862 ASN A CA 1
ATOM 7010 C C . ASN A 1 862 ? 127.559 140.496 170.980 1.00 0.00 862 ASN A C 1
ATOM 7011 O O . ASN A 1 862 ? 128.223 139.484 170.728 1.00 0.00 862 ASN A O 1
ATOM 7016 N N . GLN A 1 863 ? 127.602 141.094 172.171 1.00 0.00 863 GLN A N 1
ATOM 7017 C CA . GLN A 1 863 ? 128.392 140.521 173.250 1.00 0.00 863 GLN A CA 1
ATOM 7018 C C . GLN A 1 863 ? 127.751 139.261 173.827 1.00 0.00 863 GLN A C 1
ATOM 7019 O O . GLN A 1 863 ? 128.475 138.427 174.379 1.00 0.00 863 GLN A O 1
ATOM 7025 N N . VAL A 1 864 ? 126.427 139.093 173.681 1.00 0.00 864 VAL A N 1
ATOM 7026 C CA . VAL A 1 864 ? 125.785 137.816 174.003 1.00 0.00 864 VAL A CA 1
ATOM 7027 C C . VAL A 1 864 ? 126.349 136.712 173.120 1.00 0.00 864 VAL A C 1
ATOM 7028 O O . VAL A 1 864 ? 126.758 135.648 173.607 1.00 0.00 864 VAL A O 1
ATOM 7032 N N . CYS A 1 865 ? 126.401 136.969 171.808 1.00 0.00 865 CYS A N 1
ATOM 7033 C CA . CYS A 1 865 ? 126.947 135.998 170.863 1.00 0.00 865 CYS A CA 1
ATOM 7034 C C . CYS A 1 865 ? 128.430 135.750 171.111 1.00 0.00 865 CYS A C 1
ATOM 7035 O O . CYS A 1 865 ? 128.888 134.605 171.043 1.00 0.00 865 CYS A O 1
ATOM 7038 N N . ILE A 1 866 ? 129.181 136.810 171.435 1.00 0.00 866 ILE A N 1
ATOM 7039 C CA . ILE A 1 866 ? 130.618 136.683 171.692 1.00 0.00 866 ILE A CA 1
ATOM 7040 C C . ILE A 1 866 ? 130.874 135.829 172.933 1.00 0.00 866 ILE A C 1
ATOM 7041 O O . ILE A 1 866 ? 131.695 134.905 172.909 1.00 0.00 866 ILE A O 1
ATOM 7046 N N . ASP A 1 867 ? 130.137 136.095 174.019 1.00 0.00 867 ASP A N 1
ATOM 7047 C CA . ASP A 1 867 ? 130.334 135.354 175.264 1.00 0.00 867 ASP A CA 1
ATOM 7048 C C . ASP A 1 867 ? 129.883 133.904 175.136 1.00 0.00 867 ASP A C 1
ATOM 7049 O O . ASP A 1 867 ? 130.569 132.994 175.624 1.00 0.00 867 ASP A O 1
ATOM 7054 N N . ILE A 1 868 ? 128.746 133.665 174.470 1.00 0.00 868 ILE A N 1
ATOM 7055 C CA . ILE A 1 868 ? 128.247 132.301 174.316 1.00 0.00 868 ILE A CA 1
ATOM 7056 C C . ILE A 1 868 ? 129.158 131.496 173.395 1.00 0.00 868 ILE A C 1
ATOM 7057 O O . ILE A 1 868 ? 129.466 130.332 173.677 1.00 0.00 868 ILE A O 1
ATOM 7062 N N . LEU A 1 869 ? 129.666 132.112 172.320 1.00 0.00 869 LEU A N 1
ATOM 7063 C CA . LEU A 1 869 ? 130.572 131.395 171.430 1.00 0.00 869 LEU A CA 1
ATOM 7064 C C . LEU A 1 869 ? 131.945 131.180 172.059 1.00 0.00 869 LEU A C 1
ATOM 7065 O O . LEU A 1 869 ? 132.589 130.163 171.786 1.00 0.00 869 LEU A O 1
ATOM 7070 N N . ARG A 1 870 ? 132.401 132.102 172.916 1.00 0.00 870 ARG A N 1
ATOM 7071 C CA . ARG A 1 870 ? 133.662 131.895 173.625 1.00 0.00 870 ARG A CA 1
ATOM 7072 C C . ARG A 1 870 ? 133.546 130.768 174.645 1.00 0.00 870 ARG A C 1
ATOM 7073 O O . ARG A 1 870 ? 134.449 129.925 174.752 1.00 0.00 870 ARG A O 1
ATOM 7081 N N . SER A 1 871 ? 132.437 130.733 175.395 1.00 0.00 871 SER A N 1
ATOM 7082 C CA . SER A 1 871 ? 132.198 129.635 176.328 1.00 0.00 871 SER A CA 1
ATOM 7083 C C . SER A 1 871 ? 132.017 128.314 175.589 1.00 0.00 871 SER A C 1
ATOM 7084 O O . SER A 1 871 ? 132.462 127.264 176.070 1.00 0.00 871 SER A O 1
ATOM 7087 N N . LEU A 1 872 ? 131.391 128.359 174.408 1.00 0.00 872 LEU A N 1
ATOM 7088 C CA . LEU A 1 872 ? 131.249 127.170 173.577 1.00 0.00 872 LEU A CA 1
ATOM 7089 C C . LEU A 1 872 ? 132.600 126.661 173.098 1.00 0.00 872 LEU A C 1
ATOM 7090 O O . LEU A 1 872 ? 132.860 125.459 173.166 1.00 0.00 872 LEU A O 1
ATOM 7095 N N . GLU A 1 873 ? 133.472 127.561 172.632 1.00 0.00 873 GLU A N 1
ATOM 7096 C CA . GLU A 1 873 ? 134.793 127.157 172.160 1.00 0.00 873 GLU A CA 1
ATOM 7097 C C . GLU A 1 873 ? 135.634 126.588 173.298 1.00 0.00 873 GLU A C 1
ATOM 7098 O O . GLU A 1 873 ? 136.328 125.578 173.119 1.00 0.00 873 GLU A O 1
ATOM 7104 N N . THR A 1 874 ? 135.545 127.201 174.486 1.00 0.00 874 THR A N 1
ATOM 7105 C CA . THR A 1 874 ? 136.248 126.686 175.661 1.00 0.00 874 THR A CA 1
ATOM 7106 C C . THR A 1 874 ? 135.743 125.299 176.056 1.00 0.00 874 THR A C 1
ATOM 7107 O O . THR A 1 874 ? 136.546 124.397 176.328 1.00 0.00 874 THR A O 1
ATOM 7111 N N . ASP A 1 875 ? 134.420 125.099 176.044 1.00 0.00 875 ASP A N 1
ATOM 7112 C CA . ASP A 1 875 ? 133.853 123.816 176.454 1.00 0.00 875 ASP A CA 1
ATOM 7113 C C . ASP A 1 875 ? 134.158 122.725 175.428 1.00 0.00 875 ASP A C 1
ATOM 7114 O O . ASP A 1 875 ? 134.467 121.587 175.801 1.00 0.00 875 ASP A O 1
ATOM 7119 N N . LEU A 1 876 ? 134.111 123.062 174.134 1.00 0.00 876 LEU A N 1
ATOM 7120 C CA . LEU A 1 876 ? 134.405 122.074 173.100 1.00 0.00 876 LEU A CA 1
ATOM 7121 C C . LEU A 1 876 ? 135.884 121.708 173.081 1.00 0.00 876 LEU A C 1
ATOM 7122 O O . LEU A 1 876 ? 136.230 120.539 172.883 1.00 0.00 876 LEU A O 1
ATOM 7127 N N . ARG A 1 877 ? 136.775 122.682 173.309 1.00 0.00 877 ARG A N 1
ATOM 7128 C CA . ARG A 1 877 ? 138.195 122.354 173.389 1.00 0.00 877 ARG A CA 1
ATOM 7129 C C . ARG A 1 877 ? 138.523 121.565 174.651 1.00 0.00 877 ARG A C 1
ATOM 7130 O O . ARG A 1 877 ? 139.389 120.682 174.616 1.00 0.00 877 ARG A O 1
ATOM 7138 N N . SER A 1 878 ? 137.832 121.850 175.762 1.00 0.00 878 SER A N 1
ATOM 7139 C CA . SER A 1 878 ? 138.008 121.061 176.978 1.00 0.00 878 SER A CA 1
ATOM 7140 C C . SER A 1 878 ? 137.531 119.627 176.789 1.00 0.00 878 SER A C 1
ATOM 7141 O O . SER A 1 878 ? 138.163 118.690 177.290 1.00 0.00 878 SER A O 1
ATOM 7144 N N . GLU A 1 879 ? 136.422 119.437 176.069 1.00 0.00 879 GLU A N 1
ATOM 7145 C CA . GLU A 1 879 ? 135.950 118.086 175.775 1.00 0.00 879 GLU A CA 1
ATOM 7146 C C . GLU A 1 879 ? 136.884 117.368 174.804 1.00 0.00 879 GLU A C 1
ATOM 7147 O O . GLU A 1 879 ? 137.126 116.164 174.943 1.00 0.00 879 GLU A O 1
ATOM 7153 N N . PHE A 1 880 ? 137.431 118.096 173.826 1.00 0.00 880 PHE A N 1
ATOM 7154 C CA . PHE A 1 880 ? 138.323 117.486 172.846 1.00 0.00 880 PHE A CA 1
ATOM 7155 C C . PHE A 1 880 ? 139.665 117.097 173.455 1.00 0.00 880 PHE A C 1
ATOM 7156 O O . PHE A 1 880 ? 140.251 116.084 173.057 1.00 0.00 880 PHE A O 1
ATOM 7164 N N . ASP A 1 881 ? 140.166 117.875 174.415 1.00 0.00 881 ASP A N 1
ATOM 7165 C CA . ASP A 1 881 ? 141.455 117.569 175.025 1.00 0.00 881 ASP A CA 1
ATOM 7166 C C . ASP A 1 881 ? 141.329 116.610 176.206 1.00 0.00 881 ASP A C 1
ATOM 7167 O O . ASP A 1 881 ? 142.057 115.614 176.276 1.00 0.00 881 ASP A O 1
ATOM 7172 N N . SER A 1 882 ? 140.418 116.895 177.140 1.00 0.00 882 SER A N 1
ATOM 7173 C CA . SER A 1 882 ? 140.313 116.086 178.352 1.00 0.00 882 SER A CA 1
ATOM 7174 C C . SER A 1 882 ? 139.660 114.738 178.075 1.00 0.00 882 SER A C 1
ATOM 7175 O O . SER A 1 882 ? 140.106 113.714 178.609 1.00 0.00 882 SER A O 1
ATOM 7178 N N . ARG A 1 883 ? 138.607 114.730 177.241 1.00 0.00 883 ARG A N 1
ATOM 7179 C CA . ARG A 1 883 ? 137.805 113.545 176.903 1.00 0.00 883 ARG A CA 1
ATOM 7180 C C . ARG A 1 883 ? 137.239 112.864 178.149 1.00 0.00 883 ARG A C 1
ATOM 7181 O O . ARG A 1 883 ? 137.218 111.636 178.254 1.00 0.00 883 ARG A O 1
ATOM 7189 N N . SER A 1 884 ? 136.778 113.675 179.102 1.00 0.00 884 SER A N 1
ATOM 7190 C CA . SER A 1 884 ? 136.238 113.147 180.350 1.00 0.00 884 SER A CA 1
ATOM 7191 C C . SER A 1 884 ? 134.844 112.561 180.172 1.00 0.00 884 SER A C 1
ATOM 7192 O O . SER A 1 884 ? 134.475 111.629 180.897 1.00 0.00 884 SER A O 1
ATOM 7195 N N . SER A 1 885 ? 134.060 113.098 179.243 1.00 0.00 885 SER A N 1
ATOM 7196 C CA . SER A 1 885 ? 132.726 112.565 178.990 1.00 0.00 885 SER A CA 1
ATOM 7197 C C . SER A 1 885 ? 132.836 111.203 178.315 1.00 0.00 885 SER A C 1
ATOM 7198 O O . SER A 1 885 ? 133.590 111.057 177.345 1.00 0.00 885 SER A O 1
ATOM 7201 N N . PRO A 1 886 ? 132.115 110.194 178.787 1.00 0.00 886 PRO A N 1
ATOM 7202 C CA . PRO A 1 886 ? 132.279 108.837 178.261 1.00 0.00 886 PRO A CA 1
ATOM 7203 C C . PRO A 1 886 ? 131.608 108.681 176.900 1.00 0.00 886 PRO A C 1
ATOM 7204 O O . PRO A 1 886 ? 131.047 109.620 176.336 1.00 0.00 886 PRO A O 1
ATOM 7208 N N . LEU A 1 887 ? 131.682 107.455 176.376 1.00 0.00 887 LEU A N 1
ATOM 7209 C CA . LEU A 1 887 ? 131.059 107.138 175.097 1.00 0.00 887 LEU A CA 1
ATOM 7210 C C . LEU A 1 887 ? 129.539 107.166 175.178 1.00 0.00 887 LEU A C 1
ATOM 7211 O O . LEU A 1 887 ? 128.879 107.380 174.155 1.00 0.00 887 LEU A O 1
ATOM 7216 N N . GLU A 1 888 ? 128.973 106.989 176.378 1.00 0.00 888 GLU A N 1
ATOM 7217 C CA . GLU A 1 888 ? 127.526 106.983 176.546 1.00 0.00 888 GLU A CA 1
ATOM 7218 C C . GLU A 1 888 ? 126.911 108.354 176.320 1.00 0.00 888 GLU A C 1
ATOM 7219 O O . GLU A 1 888 ? 125.719 108.446 176.011 1.00 0.00 888 GLU A O 1
ATOM 7225 N N . LEU A 1 889 ? 127.700 109.416 176.453 1.00 0.00 889 LEU A N 1
ATOM 7226 C CA . LEU A 1 889 ? 127.252 110.757 176.119 1.00 0.00 889 LEU A CA 1
ATOM 7227 C C . LEU A 1 889 ? 127.287 111.025 174.620 1.00 0.00 889 LEU A C 1
ATOM 7228 O O . LEU A 1 889 ? 126.716 112.023 174.172 1.00 0.00 889 LEU A O 1
ATOM 7233 N N . PHE A 1 890 ? 127.932 110.159 173.835 1.00 0.00 890 PHE A N 1
ATOM 7234 C CA . PHE A 1 890 ? 128.134 110.403 172.412 1.00 0.00 890 PHE A CA 1
ATOM 7235 C C . PHE A 1 890 ? 127.552 109.316 171.517 1.00 0.00 890 PHE A C 1
ATOM 7236 O O . PHE A 1 890 ? 127.838 109.312 170.314 1.00 0.00 890 PHE A O 1
ATOM 7244 N N . MET A 1 891 ? 126.747 108.399 172.048 1.00 0.00 891 MET A N 1
ATOM 7245 C CA . MET A 1 891 ? 126.104 107.411 171.191 1.00 0.00 891 MET A CA 1
ATOM 7246 C C . MET A 1 891 ? 124.853 107.998 170.552 1.00 0.00 891 MET A C 1
ATOM 7247 O O . MET A 1 891 ? 123.901 108.364 171.248 1.00 0.00 891 MET A O 1
ATOM 7252 N N . LEU A 1 892 ? 124.869 108.097 169.226 1.00 0.00 892 LEU A N 1
ATOM 7253 C CA . LEU A 1 892 ? 123.658 108.295 168.452 1.00 0.00 892 LEU A CA 1
ATOM 7254 C C . LEU A 1 892 ? 122.894 106.978 168.356 1.00 0.00 892 LEU A C 1
ATOM 7255 O O . LEU A 1 892 ? 123.395 105.912 168.717 1.00 0.00 892 LEU A O 1
ATOM 7260 N N . SER A 1 893 ? 121.668 107.050 167.855 1.00 0.00 893 SER A N 1
ATOM 7261 C CA . SER A 1 893 ? 120.876 105.848 167.649 1.00 0.00 893 SER A CA 1
ATOM 7262 C C . SER A 1 893 ? 120.026 106.006 166.400 1.00 0.00 893 SER A C 1
ATOM 7263 O O . SER A 1 893 ? 119.525 107.097 166.117 1.00 0.00 893 SER A O 1
ATOM 7266 N N . ARG A 1 894 ? 119.874 104.914 165.656 1.00 0.00 894 ARG A N 1
ATOM 7267 C CA . ARG A 1 894 ? 118.932 104.884 164.551 1.00 0.00 894 ARG A CA 1
ATOM 7268 C C . ARG A 1 894 ? 118.431 103.462 164.363 1.00 0.00 894 ARG A C 1
ATOM 7269 O O . ARG A 1 894 ? 119.049 102.497 164.818 1.00 0.00 894 ARG A O 1
ATOM 7277 N N . MET A 1 895 ? 117.287 103.354 163.698 1.00 0.00 895 MET A N 1
ATOM 7278 C CA . MET A 1 895 ? 116.643 102.070 163.482 1.00 0.00 895 MET A CA 1
ATOM 7279 C C . MET A 1 895 ? 117.229 101.379 162.260 1.00 0.00 895 MET A C 1
ATOM 7280 O O . MET A 1 895 ? 117.490 102.013 161.235 1.00 0.00 895 MET A O 1
ATOM 7285 N N . HIS A 1 896 ? 117.435 100.072 162.375 1.00 0.00 896 HIS A N 1
ATOM 7286 C CA . HIS A 1 896 ? 117.919 99.276 161.259 1.00 0.00 896 HIS A CA 1
ATOM 7287 C C . HIS A 1 896 ? 116.740 98.775 160.439 1.00 0.00 896 HIS A C 1
ATOM 7288 O O . HIS A 1 896 ? 115.799 98.190 160.983 1.00 0.00 896 HIS A O 1
ATOM 7295 N N . HIS A 1 897 ? 116.794 99.009 159.133 1.00 0.00 897 HIS A N 1
ATOM 7296 C CA . HIS A 1 897 ? 115.786 98.507 158.214 1.00 0.00 897 HIS A CA 1
ATOM 7297 C C . HIS A 1 897 ? 116.474 98.170 156.901 1.00 0.00 897 HIS A C 1
ATOM 7298 O O . HIS A 1 897 ? 117.686 98.336 156.759 1.00 0.00 897 HIS A O 1
ATOM 7305 N N . SER A 1 898 ? 115.697 97.666 155.943 1.00 0.00 898 SER A N 1
ATOM 7306 C CA . SER A 1 898 ? 116.182 97.425 154.592 1.00 0.00 898 SER A CA 1
ATOM 7307 C C . SER A 1 898 ? 115.557 98.361 153.571 1.00 0.00 898 SER A C 1
ATOM 7308 O O . SER A 1 898 ? 115.866 98.253 152.380 1.00 0.00 898 SER A O 1
ATOM 7311 N N . ASN A 1 899 ? 114.690 99.276 154.003 1.00 0.00 899 ASN A N 1
ATOM 7312 C CA . ASN A 1 899 ? 113.962 100.163 153.097 1.00 0.00 899 ASN A CA 1
ATOM 7313 C C . ASN A 1 899 ? 114.912 101.251 152.607 1.00 0.00 899 ASN A C 1
ATOM 7314 O O . ASN A 1 899 ? 114.934 102.381 153.100 1.00 0.00 899 ASN A O 1
ATOM 7319 N N . TYR A 1 900 ? 115.707 100.895 151.601 1.00 0.00 900 TYR A N 1
ATOM 7320 C CA . TYR A 1 900 ? 116.699 101.795 151.036 1.00 0.00 900 TYR A CA 1
ATOM 7321 C C . TYR A 1 900 ? 116.574 101.810 149.521 1.00 0.00 900 TYR A C 1
ATOM 7322 O O . TYR A 1 900 ? 116.452 100.751 148.896 1.00 0.00 900 TYR A O 1
ATOM 7331 N N . LYS A 1 901 ? 116.603 103.013 148.941 1.00 0.00 901 LYS A N 1
ATOM 7332 C CA . LYS A 1 901 ? 116.591 103.139 147.488 1.00 0.00 901 LYS A CA 1
ATOM 7333 C C . LYS A 1 901 ? 117.876 102.596 146.878 1.00 0.00 901 LYS A C 1
ATOM 7334 O O . LYS A 1 901 ? 117.847 101.950 145.824 1.00 0.00 901 LYS A O 1
ATOM 7340 N N . SER A 1 902 ? 119.006 102.835 147.532 1.00 0.00 902 SER A N 1
ATOM 7341 C CA . SER A 1 902 ? 120.293 102.326 147.087 1.00 0.00 902 SER A CA 1
ATOM 7342 C C . SER A 1 902 ? 120.630 101.047 147.838 1.00 0.00 902 SER A C 1
ATOM 7343 O O . SER A 1 902 ? 120.453 100.965 149.058 1.00 0.00 902 SER A O 1
ATOM 7346 N N . ALA A 1 903 ? 121.107 100.044 147.100 1.00 0.00 903 ALA A N 1
ATOM 7347 C CA . ALA A 1 903 ? 121.554 98.803 147.720 1.00 0.00 903 ALA A CA 1
ATOM 7348 C C . ALA A 1 903 ? 122.859 98.980 148.480 1.00 0.00 903 ALA A C 1
ATOM 7349 O O . ALA A 1 903 ? 123.137 98.209 149.404 1.00 0.00 903 ALA A O 1
ATOM 7351 N N . ASP A 1 904 ? 123.659 99.978 148.113 1.00 0.00 904 ASP A N 1
ATOM 7352 C CA . ASP A 1 904 ? 124.936 100.280 148.755 1.00 0.00 904 ASP A CA 1
ATOM 7353 C C . ASP A 1 904 ? 124.834 101.433 149.752 1.00 0.00 904 ASP A C 1
ATOM 7354 O O . ASP A 1 904 ? 125.744 102.262 149.852 1.00 0.00 904 ASP A O 1
ATOM 7359 N N . ASN A 1 905 ? 123.719 101.507 150.478 1.00 0.00 905 ASN A N 1
ATOM 7360 C CA . ASN A 1 905 ? 123.527 102.548 151.485 1.00 0.00 905 ASN A CA 1
ATOM 7361 C C . ASN A 1 905 ? 124.503 102.352 152.640 1.00 0.00 905 ASN A C 1
ATOM 7362 O O . ASN A 1 905 ? 124.688 101.217 153.095 1.00 0.00 905 ASN A O 1
ATOM 7367 N N . PRO A 1 906 ? 125.156 103.417 153.121 1.00 0.00 906 PRO A N 1
ATOM 7368 C CA . PRO A 1 906 ? 126.184 103.247 154.163 1.00 0.00 906 PRO A CA 1
ATOM 7369 C C . PRO A 1 906 ? 125.647 102.787 155.509 1.00 0.00 906 PRO A C 1
ATOM 7370 O O . PRO A 1 906 ? 126.379 102.113 156.242 1.00 0.00 906 PRO A O 1
ATOM 7374 N N . ASN A 1 907 ? 124.405 103.132 155.859 1.00 0.00 907 ASN A N 1
ATOM 7375 C CA . ASN A 1 907 ? 123.832 102.657 157.116 1.00 0.00 907 ASN A CA 1
ATOM 7376 C C . ASN A 1 907 ? 123.583 101.155 157.068 1.00 0.00 907 ASN A C 1
ATOM 7377 O O . ASN A 1 907 ? 123.937 100.422 158.003 1.00 0.00 907 ASN A O 1
ATOM 7382 N N . MET A 1 908 ? 122.996 100.681 155.965 1.00 0.00 908 MET A N 1
ATOM 7383 C CA . MET A 1 908 ? 122.790 99.250 155.771 1.00 0.00 908 MET A CA 1
ATOM 7384 C C . MET A 1 908 ? 124.118 98.514 155.671 1.00 0.00 908 MET A C 1
ATOM 7385 O O . MET A 1 908 ? 124.262 97.405 156.200 1.00 0.00 908 MET A O 1
ATOM 7390 N N . TYR A 1 909 ? 125.103 99.136 155.013 1.00 0.00 909 TYR A N 1
ATOM 7391 C CA . TYR A 1 909 ? 126.449 98.578 154.925 1.00 0.00 909 TYR A CA 1
ATOM 7392 C C . TYR A 1 909 ? 127.075 98.419 156.305 1.00 0.00 909 TYR A C 1
ATOM 7393 O O . TYR A 1 909 ? 127.661 97.373 156.610 1.00 0.00 909 TYR A O 1
ATOM 7402 N N . LEU A 1 910 ? 126.909 99.426 157.167 1.00 0.00 910 LEU A N 1
ATOM 7403 C CA . LEU A 1 910 ? 127.469 99.382 158.513 1.00 0.00 910 LEU A CA 1
ATOM 7404 C C . LEU A 1 910 ? 126.806 98.307 159.370 1.00 0.00 910 LEU A C 1
ATOM 7405 O O . LEU A 1 910 ? 127.494 97.579 160.101 1.00 0.00 910 LEU A O 1
ATOM 7410 N N . VAL A 1 911 ? 125.478 98.173 159.277 1.00 0.00 911 VAL A N 1
ATOM 7411 C CA . VAL A 1 911 ? 124.794 97.144 160.062 1.00 0.00 911 VAL A CA 1
ATOM 7412 C C . VAL A 1 911 ? 125.140 95.746 159.551 1.00 0.00 911 VAL A C 1
ATOM 7413 O O . VAL A 1 911 ? 125.299 94.809 160.344 1.00 0.00 911 VAL A O 1
ATOM 7417 N N . THR A 1 912 ? 125.291 95.580 158.231 1.00 0.00 912 THR A N 1
ATOM 7418 C CA . THR A 1 912 ? 125.660 94.268 157.701 1.00 0.00 912 THR A CA 1
ATOM 7419 C C . THR A 1 912 ? 127.088 93.888 158.081 1.00 0.00 912 THR A C 1
ATOM 7420 O O . THR A 1 912 ? 127.358 92.718 158.376 1.00 0.00 912 THR A O 1
ATOM 7424 N N . GLU A 1 913 ? 128.010 94.860 158.106 1.00 0.00 913 GLU A N 1
ATOM 7425 C CA . GLU A 1 913 ? 129.358 94.554 158.579 1.00 0.00 913 GLU A CA 1
ATOM 7426 C C . GLU A 1 913 ? 129.379 94.257 160.073 1.00 0.00 913 GLU A C 1
ATOM 7427 O O . GLU A 1 913 ? 130.184 93.429 160.519 1.00 0.00 913 GLU A O 1
ATOM 7433 N N . TYR A 1 914 ? 128.514 94.912 160.857 1.00 0.00 914 TYR A N 1
ATOM 7434 C CA . TYR A 1 914 ? 128.394 94.557 162.269 1.00 0.00 914 TYR A CA 1
ATOM 7435 C C . TYR A 1 914 ? 127.856 93.141 162.444 1.00 0.00 914 TYR A C 1
ATOM 7436 O O . TYR A 1 914 ? 128.324 92.399 163.312 1.00 0.00 914 TYR A O 1
ATOM 7445 N N . ASN A 1 915 ? 126.861 92.759 161.642 1.00 0.00 915 ASN A N 1
ATOM 7446 C CA . ASN A 1 915 ? 126.275 91.429 161.774 1.00 0.00 915 ASN A CA 1
ATOM 7447 C C . ASN A 1 915 ? 127.225 90.344 161.286 1.00 0.00 915 ASN A C 1
ATOM 7448 O O . ASN A 1 915 ? 127.182 89.215 161.789 1.00 0.00 915 ASN A O 1
ATOM 7453 N N . LYS A 1 916 ? 128.082 90.658 160.312 1.00 0.00 916 LYS A N 1
ATOM 7454 C CA . LYS A 1 916 ? 129.109 89.707 159.901 1.00 0.00 916 LYS A CA 1
ATOM 7455 C C . LYS A 1 916 ? 130.200 89.581 160.959 1.00 0.00 916 LYS A C 1
ATOM 7456 O O . LYS A 1 916 ? 130.601 88.469 161.321 1.00 0.00 916 LYS A O 1
ATOM 7462 N N . ASN A 1 917 ? 130.688 90.712 161.472 1.00 0.00 917 ASN A N 1
ATOM 7463 C CA . ASN A 1 917 ? 131.866 90.708 162.328 1.00 0.00 917 ASN A CA 1
ATOM 7464 C C . ASN A 1 917 ? 131.567 90.400 163.789 1.00 0.00 917 ASN A C 1
ATOM 7465 O O . ASN A 1 917 ? 132.505 90.121 164.544 1.00 0.00 917 ASN A O 1
ATOM 7470 N N . ASN A 1 918 ? 130.309 90.436 164.209 1.00 0.00 918 ASN A N 1
ATOM 7471 C CA . ASN A 1 918 ? 129.996 90.278 165.620 1.00 0.00 918 ASN A CA 1
ATOM 7472 C C . ASN A 1 918 ? 128.886 89.256 165.811 1.00 0.00 918 ASN A C 1
ATOM 7473 O O . ASN A 1 918 ? 127.999 89.132 164.963 1.00 0.00 918 ASN A O 1
ATOM 7478 N N . PRO A 1 919 ? 128.919 88.501 166.917 1.00 0.00 919 PRO A N 1
ATOM 7479 C CA . PRO A 1 919 ? 127.823 87.557 167.189 1.00 0.00 919 PRO A CA 1
ATOM 7480 C C . PRO A 1 919 ? 126.501 88.222 167.535 1.00 0.00 919 PRO A C 1
ATOM 7481 O O . PRO A 1 919 ? 125.460 87.560 167.450 1.00 0.00 919 PRO A O 1
ATOM 7485 N N . GLU A 1 920 ? 126.502 89.495 167.920 1.00 0.00 920 GLU A N 1
ATOM 7486 C CA . GLU A 1 920 ? 125.259 90.239 168.079 1.00 0.00 920 GLU A CA 1
ATOM 7487 C C . GLU A 1 920 ? 124.717 90.599 166.705 1.00 0.00 920 GLU A C 1
ATOM 7488 O O . GLU A 1 920 ? 125.359 91.343 165.955 1.00 0.00 920 GLU A O 1
ATOM 7494 N N . THR A 1 921 ? 123.541 90.083 166.373 1.00 0.00 921 THR A N 1
ATOM 7495 C CA . THR A 1 921 ? 122.863 90.465 165.146 1.00 0.00 921 THR A CA 1
ATOM 7496 C C . THR A 1 921 ? 121.838 91.553 165.450 1.00 0.00 921 THR A C 1
ATOM 7497 O O . THR A 1 921 ? 121.147 91.507 166.475 1.00 0.00 921 THR A O 1
ATOM 7501 N N . ILE A 1 922 ? 121.812 92.575 164.604 1.00 0.00 922 ILE A N 1
ATOM 7502 C CA . ILE A 1 922 ? 120.838 93.651 164.700 1.00 0.00 922 ILE A CA 1
ATOM 7503 C C . ILE A 1 922 ? 119.725 93.341 163.714 1.00 0.00 922 ILE A C 1
ATOM 7504 O O . ILE A 1 922 ? 119.951 93.312 162.499 1.00 0.00 922 ILE A O 1
ATOM 7509 N N . GLU A 1 923 ? 118.528 93.097 164.234 1.00 0.00 923 GLU A N 1
ATOM 7510 C CA . GLU A 1 923 ? 117.409 92.754 163.381 1.00 0.00 923 GLU A CA 1
ATOM 7511 C C . GLU A 1 923 ? 116.860 94.003 162.699 1.00 0.00 923 GLU A C 1
ATOM 7512 O O . GLU A 1 923 ? 117.234 95.134 163.012 1.00 0.00 923 GLU A O 1
ATOM 7518 N N . LEU A 1 924 ? 115.980 93.784 161.730 1.00 0.00 924 LEU A N 1
ATOM 7519 C CA . LEU A 1 924 ? 115.285 94.897 161.104 1.00 0.00 924 LEU A CA 1
ATOM 7520 C C . LEU A 1 924 ? 114.272 95.472 162.083 1.00 0.00 924 LEU A C 1
ATOM 7521 O O . LEU A 1 924 ? 113.534 94.730 162.737 1.00 0.00 924 LEU A O 1
ATOM 7526 N N . GLY A 1 925 ? 114.258 96.794 162.206 1.00 0.00 925 GLY A N 1
ATOM 7527 C CA . GLY A 1 925 ? 113.450 97.454 163.202 1.00 0.00 925 GLY A CA 1
ATOM 7528 C C . GLY A 1 925 ? 114.112 97.596 164.552 1.00 0.00 925 GLY A C 1
ATOM 7529 O O . GLY A 1 925 ? 113.568 98.290 165.420 1.00 0.00 925 GLY A O 1
ATOM 7530 N N . GLU A 1 926 ? 115.261 96.961 164.759 1.00 0.00 926 GLU A N 1
ATOM 7531 C CA . GLU A 1 926 ? 116.011 97.138 165.992 1.00 0.00 926 GLU A CA 1
ATOM 7532 C C . GLU A 1 926 ? 116.671 98.506 166.016 1.00 0.00 926 GLU A C 1
ATOM 7533 O O . GLU A 1 926 ? 117.071 99.049 164.985 1.00 0.00 926 GLU A O 1
ATOM 7539 N N . ARG A 1 927 ? 116.786 99.062 167.214 1.00 0.00 927 ARG A N 1
ATOM 7540 C CA . ARG A 1 927 ? 117.508 100.305 167.426 1.00 0.00 927 ARG A CA 1
ATOM 7541 C C . ARG A 1 927 ? 118.887 99.971 167.970 1.00 0.00 927 ARG A C 1
ATOM 7542 O O . ARG A 1 927 ? 119.010 99.276 168.985 1.00 0.00 927 ARG A O 1
ATOM 7550 N N . TYR A 1 928 ? 119.914 100.458 167.292 1.00 0.00 928 TYR A N 1
ATOM 7551 C CA . TYR A 1 928 ? 121.290 100.217 167.681 1.00 0.00 928 TYR A CA 1
ATOM 7552 C C . TYR A 1 928 ? 121.969 101.541 167.983 1.00 0.00 928 TYR A C 1
ATOM 7553 O O . TYR A 1 928 ? 121.672 102.568 167.365 1.00 0.00 928 TYR A O 1
ATOM 7562 N N . TYR A 1 929 ? 122.884 101.507 168.942 1.00 0.00 929 TYR A N 1
ATOM 7563 C CA . TYR A 1 929 ? 123.698 102.672 169.238 1.00 0.00 929 TYR A CA 1
ATOM 7564 C C . TYR A 1 929 ? 124.894 102.700 168.299 1.00 0.00 929 TYR A C 1
ATOM 7565 O O . TYR A 1 929 ? 125.597 101.697 168.145 1.00 0.00 929 TYR A O 1
ATOM 7574 N N . PHE A 1 930 ? 125.114 103.837 167.654 1.00 0.00 930 PHE A N 1
ATOM 7575 C CA . PHE A 1 930 ? 126.304 104.029 166.848 1.00 0.00 930 PHE A CA 1
ATOM 7576 C C . PHE A 1 930 ? 126.948 105.359 167.206 1.00 0.00 930 PHE A C 1
ATOM 7577 O O . PHE A 1 930 ? 126.265 106.335 167.528 1.00 0.00 930 PHE A O 1
ATOM 7585 N N . ALA A 1 931 ? 128.274 105.380 167.158 1.00 0.00 931 ALA A N 1
ATOM 7586 C CA . ALA A 1 931 ? 129.044 106.581 167.423 1.00 0.00 931 ALA A CA 1
ATOM 7587 C C . ALA A 1 931 ? 130.088 106.757 166.334 1.00 0.00 931 ALA A C 1
ATOM 7588 O O . ALA A 1 931 ? 130.484 105.803 165.661 1.00 0.00 931 ALA A O 1
ATOM 7590 N N . TYR A 1 932 ? 130.522 107.999 166.164 1.00 0.00 932 TYR A N 1
ATOM 7591 C CA . TYR A 1 932 ? 131.548 108.343 165.189 1.00 0.00 932 TYR A CA 1
ATOM 7592 C C . TYR A 1 932 ? 132.907 108.155 165.853 1.00 0.00 932 TYR A C 1
ATOM 7593 O O . TYR A 1 932 ? 133.287 108.928 166.736 1.00 0.00 932 TYR A O 1
ATOM 7602 N N . ILE A 1 933 ? 133.630 107.117 165.439 1.00 0.00 933 ILE A N 1
ATOM 7603 C CA . ILE A 1 933 ? 134.879 106.714 166.073 1.00 0.00 933 ILE A CA 1
ATOM 7604 C C . ILE A 1 933 ? 135.995 106.796 165.041 1.00 0.00 933 ILE A C 1
ATOM 7605 O O . ILE A 1 933 ? 135.871 106.250 163.939 1.00 0.00 933 ILE A O 1
ATOM 7610 N N . CYS A 1 934 ? 137.076 107.475 165.399 1.00 0.00 934 CYS A N 1
ATOM 7611 C CA . CYS A 1 934 ? 138.264 107.627 164.577 1.00 0.00 934 CYS A CA 1
ATOM 7612 C C . CYS A 1 934 ? 139.480 107.264 165.413 1.00 0.00 934 CYS A C 1
ATOM 7613 O O . CYS A 1 934 ? 139.404 107.241 166.646 1.00 0.00 934 CYS A O 1
ATOM 7616 N N . PRO A 1 935 ? 140.602 106.912 164.773 1.00 0.00 935 PRO A N 1
ATOM 7617 C CA . PRO A 1 935 ? 141.848 106.720 165.530 1.00 0.00 935 PRO A CA 1
ATOM 7618 C C . PRO A 1 935 ? 142.308 108.001 166.215 1.00 0.00 935 PRO A C 1
ATOM 7619 O O . PRO A 1 935 ? 142.145 109.103 165.688 1.00 0.00 935 PRO A O 1
ATOM 7623 N N . ALA A 1 936 ? 142.896 107.839 167.405 1.00 0.00 936 ALA A N 1
ATOM 7624 C CA . ALA A 1 936 ? 143.184 108.974 168.278 1.00 0.00 936 ALA A CA 1
ATOM 7625 C C . ALA A 1 936 ? 144.326 109.848 167.773 1.00 0.00 936 ALA A C 1
ATOM 7626 O O . ALA A 1 936 ? 144.438 111.001 168.205 1.00 0.00 936 ALA A O 1
ATOM 7628 N N . ASN A 1 937 ? 145.169 109.342 166.872 1.00 0.00 937 ASN A N 1
ATOM 7629 C CA . ASN A 1 937 ? 146.247 110.154 166.321 1.00 0.00 937 ASN A CA 1
ATOM 7630 C C . ASN A 1 937 ? 145.764 111.151 165.275 1.00 0.00 937 ASN A C 1
ATOM 7631 O O . ASN A 1 937 ? 146.554 111.998 164.843 1.00 0.00 937 ASN A O 1
ATOM 7636 N N . VAL A 1 938 ? 144.509 111.061 164.854 1.00 0.00 938 VAL A N 1
ATOM 7637 C CA . VAL A 1 938 ? 143.936 112.040 163.924 1.00 0.00 938 VAL A CA 1
ATOM 7638 C C . VAL A 1 938 ? 143.741 113.366 164.653 1.00 0.00 938 VAL A C 1
ATOM 7639 O O . VAL A 1 938 ? 143.128 113.392 165.734 1.00 0.00 938 VAL A O 1
ATOM 7643 N N . PRO A 1 939 ? 144.242 114.483 164.118 1.00 0.00 939 PRO A N 1
ATOM 7644 C CA . PRO A 1 939 ? 144.037 115.778 164.778 1.00 0.00 939 PRO A CA 1
ATOM 7645 C C . PRO A 1 939 ? 142.663 116.367 164.499 1.00 0.00 939 PRO A C 1
ATOM 7646 O O . PRO A 1 939 ? 141.786 115.686 163.954 1.00 0.00 939 PRO A O 1
ATOM 7650 N N . TRP A 1 940 ? 142.462 117.619 164.911 1.00 0.00 940 TRP A N 1
ATOM 7651 C CA . TRP A 1 940 ? 141.244 118.349 164.581 1.00 0.00 940 TRP A CA 1
ATOM 7652 C C . TRP A 1 940 ? 141.115 118.515 163.071 1.00 0.00 940 TRP A C 1
ATOM 7653 O O . TRP A 1 940 ? 142.051 118.956 162.398 1.00 0.00 940 TRP A O 1
ATOM 7664 N N . THR A 1 941 ? 139.948 118.160 162.541 1.00 0.00 941 THR A N 1
ATOM 7665 C CA . THR A 1 941 ? 139.719 118.109 161.104 1.00 0.00 941 THR A CA 1
ATOM 7666 C C . THR A 1 941 ? 138.882 119.308 160.678 1.00 0.00 941 THR A C 1
ATOM 7667 O O . THR A 1 941 ? 137.748 119.473 161.141 1.00 0.00 941 THR A O 1
ATOM 7671 N N . LYS A 1 942 ? 139.441 120.142 159.800 1.00 0.00 942 LYS A N 1
ATOM 7672 C CA . LYS A 1 942 ? 138.686 121.280 159.278 1.00 0.00 942 LYS A CA 1
ATOM 7673 C C . LYS A 1 942 ? 137.788 120.847 158.123 1.00 0.00 942 LYS A C 1
ATOM 7674 O O . LYS A 1 942 ? 136.561 120.834 158.244 1.00 0.00 942 LYS A O 1
ATOM 7680 N N . LYS A 1 943 ? 138.388 120.438 157.009 1.00 0.00 943 LYS A N 1
ATOM 7681 C CA . LYS A 1 943 ? 137.632 120.021 155.836 1.00 0.00 943 LYS A CA 1
ATOM 7682 C C . LYS A 1 943 ? 137.260 118.554 156.002 1.00 0.00 943 LYS A C 1
ATOM 7683 O O . LYS A 1 943 ? 138.138 117.686 156.041 1.00 0.00 943 LYS A O 1
ATOM 7689 N N . LEU A 1 944 ? 135.962 118.283 156.094 1.00 0.00 944 LEU A N 1
ATOM 7690 C CA . LEU A 1 944 ? 135.461 117.004 156.579 1.00 0.00 944 LEU A CA 1
ATOM 7691 C C . LEU A 1 944 ? 134.634 116.322 155.500 1.00 0.00 944 LEU A C 1
ATOM 7692 O O . LEU A 1 944 ? 133.625 116.871 155.043 1.00 0.00 944 LEU A O 1
ATOM 7697 N N . VAL A 1 945 ? 135.063 115.125 155.102 1.00 0.00 945 VAL A N 1
ATOM 7698 C CA . VAL A 1 945 ? 134.321 114.259 154.198 1.00 0.00 945 VAL A CA 1
ATOM 7699 C C . VAL A 1 945 ? 134.323 112.857 154.792 1.00 0.00 945 VAL A C 1
ATOM 7700 O O . VAL A 1 945 ? 135.024 112.578 155.767 1.00 0.00 945 VAL A O 1
ATOM 7704 N N . ASN A 1 946 ? 133.518 111.978 154.173 1.00 0.00 946 ASN A N 1
ATOM 7705 C CA . ASN A 1 946 ? 133.399 110.554 154.524 1.00 0.00 946 ASN A CA 1
ATOM 7706 C C . ASN A 1 946 ? 132.994 110.365 155.987 1.00 0.00 946 ASN A C 1
ATOM 7707 O O . ASN A 1 946 ? 133.599 109.589 156.730 1.00 0.00 946 ASN A O 1
ATOM 7712 N N . ILE A 1 947 ? 131.959 111.103 156.393 1.00 0.00 947 ILE A N 1
ATOM 7713 C CA . ILE A 1 947 ? 131.517 111.115 157.785 1.00 0.00 947 ILE A CA 1
ATOM 7714 C C . ILE A 1 947 ? 130.885 109.779 158.168 1.00 0.00 947 ILE A C 1
ATOM 7715 O O . ILE A 1 947 ? 131.126 109.256 159.264 1.00 0.00 947 ILE A O 1
ATOM 7720 N N . LYS A 1 948 ? 130.094 109.191 157.264 1.00 0.00 948 LYS A N 1
ATOM 7721 C CA . LYS A 1 948 ? 129.434 107.919 157.543 1.00 0.00 948 LYS A CA 1
ATOM 7722 C C . LYS A 1 948 ? 130.407 106.747 157.620 1.00 0.00 948 LYS A C 1
ATOM 7723 O O . LYS A 1 948 ? 130.047 105.698 158.163 1.00 0.00 948 LYS A O 1
ATOM 7729 N N . THR A 1 949 ? 131.621 106.897 157.087 1.00 0.00 949 THR A N 1
ATOM 7730 C CA . THR A 1 949 ? 132.626 105.850 157.215 1.00 0.00 949 THR A CA 1
ATOM 7731 C C . THR A 1 949 ? 133.223 105.789 158.615 1.00 0.00 949 THR A C 1
ATOM 7732 O O . THR A 1 949 ? 133.760 104.746 159.002 1.00 0.00 949 THR A O 1
ATOM 7736 N N . TYR A 1 950 ? 133.141 106.876 159.382 1.00 0.00 950 TYR A N 1
ATOM 7737 C CA . TYR A 1 950 ? 133.618 106.890 160.758 1.00 0.00 950 TYR A CA 1
ATOM 7738 C C . TYR A 1 950 ? 132.602 106.353 161.754 1.00 0.00 950 TYR A C 1
ATOM 7739 O O . TYR A 1 950 ? 132.917 106.282 162.946 1.00 0.00 950 TYR A O 1
ATOM 7748 N N . GLU A 1 951 ? 131.404 105.989 161.307 1.00 0.00 951 GLU A N 1
ATOM 7749 C CA . GLU A 1 951 ? 130.405 105.433 162.209 1.00 0.00 951 GLU A CA 1
ATOM 7750 C C . GLU A 1 951 ? 130.817 104.046 162.681 1.00 0.00 951 GLU A C 1
ATOM 7751 O O . GLU A 1 951 ? 131.305 103.224 161.902 1.00 0.00 951 GLU A O 1
ATOM 7757 N N . THR A 1 952 ? 130.627 103.798 163.972 1.00 0.00 952 THR A N 1
ATOM 7758 C CA . THR A 1 952 ? 130.906 102.503 164.571 1.00 0.00 952 THR A CA 1
ATOM 7759 C C . THR A 1 952 ? 129.731 102.145 165.463 1.00 0.00 952 THR A C 1
ATOM 7760 O O . THR A 1 952 ? 129.345 102.942 166.320 1.00 0.00 952 THR A O 1
ATOM 7764 N N . ILE A 1 953 ? 129.164 100.958 165.260 1.00 0.00 953 ILE A N 1
ATOM 7765 C CA . ILE A 1 953 ? 128.019 100.536 166.055 1.00 0.00 953 ILE A CA 1
ATOM 7766 C C . ILE A 1 953 ? 128.493 100.141 167.446 1.00 0.00 953 ILE A C 1
ATOM 7767 O O . ILE A 1 953 ? 129.377 99.289 167.603 1.00 0.00 953 ILE A O 1
ATOM 7772 N N . ILE A 1 954 ? 127.908 100.766 168.463 1.00 0.00 954 ILE A N 1
ATOM 7773 C CA . ILE A 1 954 ? 128.323 100.599 169.849 1.00 0.00 954 ILE A CA 1
ATOM 7774 C C . ILE A 1 954 ? 127.292 99.733 170.557 1.00 0.00 954 ILE A C 1
ATOM 7775 O O . ILE A 1 954 ? 126.085 99.962 170.427 1.00 0.00 954 ILE A O 1
ATOM 7780 N N . ASP A 1 955 ? 127.763 98.741 171.297 1.00 0.00 955 ASP A N 1
ATOM 7781 C CA . ASP A 1 955 ? 126.887 97.895 172.091 1.00 0.00 955 ASP A CA 1
ATOM 7782 C C . ASP A 1 955 ? 127.283 97.963 173.568 1.00 0.00 955 ASP A C 1
ATOM 7783 O O . ASP A 1 955 ? 128.103 98.791 173.977 1.00 0.00 955 ASP A O 1
ATOM 7788 N N . ARG A 1 956 ? 126.671 97.087 174.371 1.00 0.00 956 ARG A N 1
ATOM 7789 C CA . ARG A 1 956 ? 126.934 97.070 175.806 1.00 0.00 956 ARG A CA 1
ATOM 7790 C C . ARG A 1 956 ? 128.344 96.585 176.123 1.00 0.00 956 ARG A C 1
ATOM 7791 O O . ARG A 1 956 ? 128.918 96.980 177.144 1.00 0.00 956 ARG A O 1
ATOM 7799 N N . SER A 1 957 ? 128.913 95.740 175.269 1.00 0.00 957 SER A N 1
ATOM 7800 C CA . SER A 1 957 ? 130.251 95.206 175.478 1.00 0.00 957 SER A CA 1
ATOM 7801 C C . SER A 1 957 ? 131.334 95.998 174.758 1.00 0.00 957 SER A C 1
ATOM 7802 O O . SER A 1 957 ? 132.504 95.607 174.814 1.00 0.00 957 SER A O 1
ATOM 7805 N N . PHE A 1 958 ? 130.982 97.092 174.086 1.00 0.00 958 PHE A N 1
ATOM 7806 C CA . PHE A 1 958 ? 131.974 97.908 173.402 1.00 0.00 958 PHE A CA 1
ATOM 7807 C C . PHE A 1 958 ? 132.757 98.736 174.410 1.00 0.00 958 PHE A C 1
ATOM 7808 O O . PHE A 1 958 ? 132.176 99.381 175.288 1.00 0.00 958 PHE A O 1
ATOM 7816 N N . LYS A 1 959 ? 134.078 98.717 174.277 1.00 0.00 959 LYS A N 1
ATOM 7817 C CA . LYS A 1 959 ? 134.967 99.591 175.027 1.00 0.00 959 LYS A CA 1
ATOM 7818 C C . LYS A 1 959 ? 135.813 100.371 174.034 1.00 0.00 959 LYS A C 1
ATOM 7819 O O . LYS A 1 959 ? 136.350 99.792 173.085 1.00 0.00 959 LYS A O 1
ATOM 7825 N N . LEU A 1 960 ? 135.915 101.680 174.243 1.00 0.00 960 LEU A N 1
ATOM 7826 C CA . LEU A 1 960 ? 136.742 102.512 173.381 1.00 0.00 960 LEU A CA 1
ATOM 7827 C C . LEU A 1 960 ? 138.212 102.238 173.671 1.00 0.00 960 LEU A C 1
ATOM 7828 O O . LEU A 1 960 ? 138.668 102.389 174.809 1.00 0.00 960 LEU A O 1
ATOM 7833 N N . GLY A 1 961 ? 138.951 101.830 172.644 1.00 0.00 961 GLY A N 1
ATOM 7834 C CA . GLY A 1 961 ? 140.335 101.455 172.824 1.00 0.00 961 GLY A CA 1
ATOM 7835 C C . GLY A 1 961 ? 141.246 102.653 173.008 1.00 0.00 961 GLY A C 1
ATOM 7836 O O . GLY A 1 961 ? 140.844 103.812 172.900 1.00 0.00 961 GLY A O 1
ATOM 7837 N N . SER A 1 962 ? 142.509 102.347 173.319 1.00 0.00 962 SER A N 1
ATOM 7838 C CA . SER A 1 962 ? 143.517 103.393 173.457 1.00 0.00 962 SER A CA 1
ATOM 7839 C C . SER A 1 962 ? 143.817 104.049 172.115 1.00 0.00 962 SER A C 1
ATOM 7840 O O . SER A 1 962 ? 144.041 105.263 172.047 1.00 0.00 962 SER A O 1
ATOM 7843 N N . ASN A 1 963 ? 143.826 103.260 171.039 1.00 0.00 963 ASN A N 1
ATOM 7844 C CA . ASN A 1 963 ? 144.055 103.821 169.713 1.00 0.00 963 ASN A CA 1
ATOM 7845 C C . ASN A 1 963 ? 142.830 104.564 169.196 1.00 0.00 963 ASN A C 1
ATOM 7846 O O . ASN A 1 963 ? 142.967 105.480 168.380 1.00 0.00 963 ASN A O 1
ATOM 7851 N N . GLN A 1 964 ? 141.640 104.187 169.648 1.00 0.00 964 GLN A N 1
ATOM 7852 C CA . GLN A 1 964 ? 140.405 104.791 169.173 1.00 0.00 964 GLN A CA 1
ATOM 7853 C C . GLN A 1 964 ? 140.024 106.002 170.017 1.00 0.00 964 GLN A C 1
ATOM 7854 O O . GLN A 1 964 ? 140.437 106.149 171.170 1.00 0.00 964 GLN A O 1
ATOM 7860 N N . ARG A 1 965 ? 139.221 106.877 169.419 1.00 0.00 965 ARG A N 1
ATOM 7861 C CA . ARG A 1 965 ? 138.650 108.016 170.119 1.00 0.00 965 ARG A CA 1
ATOM 7862 C C . ARG A 1 965 ? 137.326 108.372 169.464 1.00 0.00 965 ARG A C 1
ATOM 7863 O O . ARG A 1 965 ? 137.037 107.961 168.337 1.00 0.00 965 ARG A O 1
ATOM 7871 N N . ILE A 1 966 ? 136.514 109.135 170.192 1.00 0.00 966 ILE A N 1
ATOM 7872 C CA . ILE A 1 966 ? 135.275 109.651 169.627 1.00 0.00 966 ILE A CA 1
ATOM 7873 C C . ILE A 1 966 ? 135.609 110.759 168.640 1.00 0.00 966 ILE A C 1
ATOM 7874 O O . ILE A 1 966 ? 136.367 111.684 168.956 1.00 0.00 966 ILE A O 1
ATOM 7879 N N . PHE A 1 967 ? 135.061 110.664 167.430 1.00 0.00 967 PHE A N 1
ATOM 7880 C CA . PHE A 1 967 ? 135.228 111.742 166.468 1.00 0.00 967 PHE A CA 1
ATOM 7881 C C . PHE A 1 967 ? 134.350 112.906 166.898 1.00 0.00 967 PHE A C 1
ATOM 7882 O O . PHE A 1 967 ? 133.177 112.985 166.519 1.00 0.00 967 PHE A O 1
ATOM 7890 N N . TYR A 1 968 ? 134.918 113.811 167.701 1.00 0.00 968 TYR A N 1
ATOM 7891 C CA . TYR A 1 968 ? 134.148 114.883 168.319 1.00 0.00 968 TYR A CA 1
ATOM 7892 C C . TYR A 1 968 ? 133.696 115.941 167.324 1.00 0.00 968 TYR A C 1
ATOM 7893 O O . TYR A 1 968 ? 132.801 116.723 167.652 1.00 0.00 968 TYR A O 1
ATOM 7902 N N . GLU A 1 969 ? 134.281 115.970 166.124 1.00 0.00 969 GLU A N 1
ATOM 7903 C CA . GLU A 1 969 ? 134.099 117.103 165.222 1.00 0.00 969 GLU A CA 1
ATOM 7904 C C . GLU A 1 969 ? 132.687 117.163 164.650 1.00 0.00 969 GLU A C 1
ATOM 7905 O O . GLU A 1 969 ? 132.136 118.254 164.486 1.00 0.00 969 GLU A O 1
ATOM 7911 N N . VAL A 1 970 ? 132.069 116.012 164.370 1.00 0.00 970 VAL A N 1
ATOM 7912 C CA . VAL A 1 970 ? 130.720 116.032 163.805 1.00 0.00 970 VAL A CA 1
ATOM 7913 C C . VAL A 1 970 ? 129.676 116.393 164.865 1.00 0.00 970 VAL A C 1
ATOM 7914 O O . VAL A 1 970 ? 128.730 117.144 164.583 1.00 0.00 970 VAL A O 1
ATOM 7918 N N . TYR A 1 971 ? 129.847 115.904 166.103 1.00 0.00 971 TYR A N 1
ATOM 7919 C CA . TYR A 1 971 ? 128.963 116.290 167.198 1.00 0.00 971 TYR A CA 1
ATOM 7920 C C . TYR A 1 971 ? 129.107 117.769 167.506 1.00 0.00 971 TYR A C 1
ATOM 7921 O O . TYR A 1 971 ? 128.111 118.469 167.736 1.00 0.00 971 TYR A O 1
ATOM 7930 N N . PHE A 1 972 ? 130.347 118.260 167.480 1.00 0.00 972 PHE A N 1
ATOM 7931 C CA . PHE A 1 972 ? 130.615 119.666 167.739 1.00 0.00 972 PHE A CA 1
ATOM 7932 C C . PHE A 1 972 ? 130.068 120.541 166.623 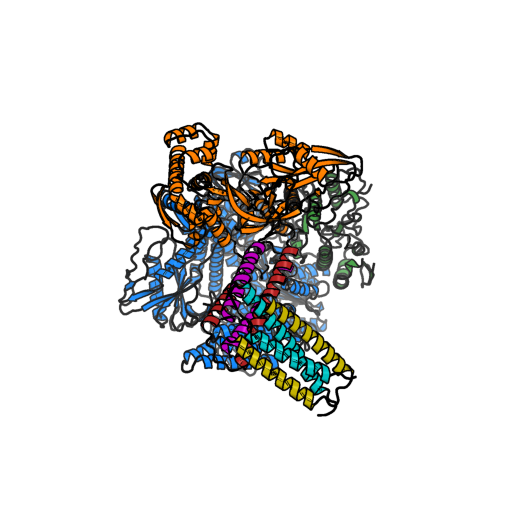1.00 0.00 972 PHE A C 1
ATOM 7933 O O . PHE A 1 972 ? 129.576 121.639 166.890 1.00 0.00 972 PHE A O 1
ATOM 7941 N N . LYS A 1 973 ? 130.124 120.058 165.377 1.00 0.00 973 LYS A N 1
ATOM 7942 C CA . LYS A 1 973 ? 129.582 120.799 164.246 1.00 0.00 973 LYS A CA 1
ATOM 7943 C C . LYS A 1 973 ? 128.064 120.901 164.319 1.00 0.00 973 LYS A C 1
ATOM 7944 O O . LYS A 1 973 ? 127.502 121.974 164.073 1.00 0.00 973 LYS A O 1
ATOM 7950 N N . ARG A 1 974 ? 127.386 119.800 164.671 1.00 0.00 974 ARG A N 1
ATOM 7951 C CA . ARG A 1 974 ? 125.930 119.844 164.818 1.00 0.00 974 ARG A CA 1
ATOM 7952 C C . ARG A 1 974 ? 125.506 120.727 165.987 1.00 0.00 974 ARG A C 1
ATOM 7953 O O . ARG A 1 974 ? 124.547 121.504 165.870 1.00 0.00 974 ARG A O 1
ATOM 7961 N N . LEU A 1 975 ? 126.218 120.627 167.116 1.00 0.00 975 LEU A N 1
ATOM 7962 C CA . LEU A 1 975 ? 125.913 121.452 168.281 1.00 0.00 975 LEU A CA 1
ATOM 7963 C C . LEU A 1 975 ? 126.162 122.929 168.002 1.00 0.00 975 LEU A C 1
ATOM 7964 O O . LEU A 1 975 ? 125.361 123.788 168.394 1.00 0.00 975 LEU A O 1
ATOM 7969 N N . THR A 1 976 ? 127.256 123.237 167.301 1.00 0.00 976 THR A N 1
ATOM 7970 C CA . THR A 1 976 ? 127.566 124.612 166.935 1.00 0.00 976 THR A CA 1
ATOM 7971 C C . THR A 1 976 ? 126.549 125.163 165.945 1.00 0.00 976 THR A C 1
ATOM 7972 O O . THR A 1 976 ? 126.156 126.327 166.051 1.00 0.00 976 THR A O 1
ATOM 7976 N N . SER A 1 977 ? 126.099 124.338 164.993 1.00 0.00 977 SER A N 1
ATOM 7977 C CA . SER A 1 977 ? 125.079 124.773 164.042 1.00 0.00 977 SER A CA 1
ATOM 7978 C C . SER A 1 977 ? 123.756 125.067 164.740 1.00 0.00 977 SER A C 1
ATOM 7979 O O . SER A 1 977 ? 123.098 126.068 164.435 1.00 0.00 977 SER A O 1
ATOM 7982 N N . GLU A 1 978 ? 123.375 124.225 165.708 1.00 0.00 978 GLU A N 1
ATOM 7983 C CA . GLU A 1 978 ? 122.169 124.480 166.495 1.00 0.00 978 GLU A CA 1
ATOM 7984 C C . GLU A 1 978 ? 122.298 125.755 167.328 1.00 0.00 978 GLU A C 1
ATOM 7985 O O . GLU A 1 978 ? 121.346 126.545 167.419 1.00 0.00 978 GLU A O 1
ATOM 7991 N N . ILE A 1 979 ? 123.479 125.988 167.909 1.00 0.00 979 ILE A N 1
ATOM 7992 C CA . ILE A 1 979 ? 123.674 127.156 168.765 1.00 0.00 979 ILE A CA 1
ATOM 7993 C C . ILE A 1 979 ? 123.673 128.442 167.938 1.00 0.00 979 ILE A C 1
ATOM 7994 O O . ILE A 1 979 ? 123.035 129.433 168.313 1.00 0.00 979 ILE A O 1
ATOM 7999 N N . VAL A 1 980 ? 124.345 128.439 166.782 1.00 0.00 980 VAL A N 1
ATOM 8000 C CA . VAL A 1 980 ? 124.325 129.624 165.925 1.00 0.00 980 VAL A CA 1
ATOM 8001 C C . VAL A 1 980 ? 122.983 129.802 165.223 1.00 0.00 980 VAL A C 1
ATOM 8002 O O . VAL A 1 980 ? 122.689 130.905 164.744 1.00 0.00 980 VAL A O 1
ATOM 8006 N N . ASN A 1 981 ? 122.160 128.750 165.137 1.00 0.00 981 ASN A N 1
ATOM 8007 C CA . ASN A 1 981 ? 120.754 128.957 164.810 1.00 0.00 981 ASN A CA 1
ATOM 8008 C C . ASN A 1 981 ? 120.039 129.688 165.937 1.00 0.00 981 ASN A C 1
ATOM 8009 O O . ASN A 1 981 ? 119.197 130.558 165.687 1.00 0.00 981 ASN A O 1
ATOM 8014 N N . LEU A 1 982 ? 120.363 129.344 167.186 1.00 0.00 982 LEU A N 1
ATOM 8015 C CA . LEU A 1 982 ? 119.739 130.022 168.320 1.00 0.00 982 LEU A CA 1
ATOM 8016 C C . LEU A 1 982 ? 120.280 131.437 168.503 1.00 0.00 982 LEU A C 1
ATOM 8017 O O . LEU A 1 982 ? 119.539 132.343 168.900 1.00 0.00 982 LEU A O 1
ATOM 8022 N N . LEU A 1 983 ? 121.568 131.649 168.222 1.00 0.00 983 LEU A N 1
ATOM 8023 C CA . LEU A 1 983 ? 122.230 132.898 168.586 1.00 0.00 983 LEU A CA 1
ATOM 8024 C C . LEU A 1 983 ? 121.950 134.052 167.632 1.00 0.00 983 LEU A C 1
ATOM 8025 O O . LEU A 1 983 ? 122.148 135.207 168.031 1.00 0.00 983 LEU A O 1
ATOM 8030 N N . ASP A 1 984 ? 121.508 133.767 166.408 1.00 0.00 984 ASP A N 1
ATOM 8031 C CA . ASP A 1 984 ? 121.442 134.706 165.258 1.00 0.00 984 ASP A CA 1
ATOM 8032 C C . ASP A 1 984 ? 122.857 135.264 165.049 1.00 0.00 984 ASP A C 1
ATOM 8033 O O . ASP A 1 984 ? 123.820 134.500 165.223 1.00 0.00 984 ASP A O 1
ATOM 8038 N N . ASN A 1 985 ? 122.998 136.545 164.685 1.00 0.00 985 ASN A N 1
ATOM 8039 C CA . ASN A 1 985 ? 124.281 137.247 164.509 1.00 0.00 985 ASN A CA 1
ATOM 8040 C C . ASN A 1 985 ? 125.185 136.521 163.505 1.00 0.00 985 ASN A C 1
ATOM 8041 O O . ASN A 1 985 ? 126.234 135.977 163.843 1.00 0.00 985 ASN A O 1
ATOM 8046 N N . LYS A 1 986 ? 124.723 136.537 162.249 1.00 0.00 986 LYS A N 1
ATOM 8047 C CA . LYS A 1 986 ? 125.152 135.551 161.259 1.00 0.00 986 LYS A CA 1
ATOM 8048 C C . LYS A 1 986 ? 126.616 135.706 160.853 1.00 0.00 986 LYS A C 1
ATOM 8049 O O . LYS A 1 986 ? 127.292 134.704 160.617 1.00 0.00 986 LYS A O 1
ATOM 8055 N N . VAL A 1 987 ? 127.120 136.943 160.761 1.00 0.00 987 VAL A N 1
ATOM 8056 C CA . VAL A 1 987 ? 128.457 137.176 160.205 1.00 0.00 987 VAL A CA 1
ATOM 8057 C C . VAL A 1 987 ? 129.542 136.641 161.139 1.00 0.00 987 VAL A C 1
ATOM 8058 O O . VAL A 1 987 ? 130.455 135.916 160.714 1.00 0.00 987 VAL A O 1
ATOM 8062 N N . LEU A 1 988 ? 129.440 136.964 162.431 1.00 0.00 988 LEU A N 1
ATOM 8063 C CA . LEU A 1 988 ? 130.416 136.475 163.401 1.00 0.00 988 LEU A CA 1
ATOM 8064 C C . LEU A 1 988 ? 130.279 134.971 163.608 1.00 0.00 988 LEU A C 1
ATOM 8065 O O . LEU A 1 988 ? 131.273 134.291 163.892 1.00 0.00 988 LEU A O 1
ATOM 8070 N N . CYS A 1 989 ? 129.069 134.433 163.441 1.00 0.00 989 CYS A N 1
ATOM 8071 C CA . CYS A 1 989 ? 128.880 132.990 163.540 1.00 0.00 989 CYS A CA 1
ATOM 8072 C C . CYS A 1 989 ? 129.490 132.261 162.348 1.00 0.00 989 CYS A C 1
ATOM 8073 O O . CYS A 1 989 ? 130.027 131.162 162.506 1.00 0.00 989 CYS A O 1
ATOM 8076 N N . ILE A 1 990 ? 129.428 132.862 161.153 1.00 0.00 990 ILE A N 1
ATOM 8077 C CA . ILE A 1 990 ? 130.130 132.312 159.992 1.00 0.00 990 ILE A CA 1
ATOM 8078 C C . ILE A 1 990 ? 131.636 132.362 160.213 1.00 0.00 990 ILE A C 1
ATOM 8079 O O . ILE A 1 990 ? 132.356 131.411 159.884 1.00 0.00 990 ILE A O 1
ATOM 8084 N N . SER A 1 991 ? 132.130 133.458 160.806 1.00 0.00 991 SER A N 1
ATOM 8085 C CA . SER A 1 991 ? 133.558 133.576 161.107 1.00 0.00 991 SER A CA 1
ATOM 8086 C C . SER A 1 991 ? 134.020 132.511 162.103 1.00 0.00 991 SER A C 1
ATOM 8087 O O . SER A 1 991 ? 135.063 131.876 161.903 1.00 0.00 991 SER A O 1
ATOM 8090 N N . PHE A 1 992 ? 133.234 132.274 163.155 1.00 0.00 992 PHE A N 1
ATOM 8091 C CA . PHE A 1 992 ? 133.578 131.259 164.149 1.00 0.00 992 PHE A CA 1
ATOM 8092 C C . PHE A 1 992 ? 133.441 129.846 163.581 1.00 0.00 992 PHE A C 1
ATOM 8093 O O . PHE A 1 992 ? 134.284 128.975 163.846 1.00 0.00 992 PHE A O 1
ATOM 8101 N N . PHE A 1 993 ? 132.425 129.623 162.740 1.00 0.00 993 PHE A N 1
ATOM 8102 C CA . PHE A 1 993 ? 132.221 128.322 162.114 1.00 0.00 993 PHE A CA 1
ATOM 8103 C C . PHE A 1 993 ? 133.311 127.999 161.100 1.00 0.00 993 PHE A C 1
ATOM 8104 O O . PHE A 1 993 ? 133.674 126.833 160.943 1.00 0.00 993 PHE A O 1
ATOM 8112 N N . GLN A 1 994 ? 133.842 129.005 160.402 1.00 0.00 994 GLN A N 1
ATOM 8113 C CA . GLN A 1 994 ? 134.964 128.760 159.502 1.00 0.00 994 GLN A CA 1
ATOM 8114 C C . GLN A 1 994 ? 136.291 128.664 160.244 1.00 0.00 994 GLN A C 1
ATOM 8115 O O . GLN A 1 994 ? 137.185 127.932 159.805 1.00 0.00 994 GLN A O 1
ATOM 8121 N N . ARG A 1 995 ? 136.450 129.386 161.356 1.00 0.00 995 ARG A N 1
ATOM 8122 C CA . ARG A 1 995 ? 137.683 129.274 162.119 1.00 0.00 995 ARG A CA 1
ATOM 8123 C C . ARG A 1 995 ? 137.757 127.977 162.909 1.00 0.00 995 ARG A C 1
ATOM 8124 O O . ARG A 1 995 ? 138.846 127.605 163.362 1.00 0.00 995 ARG A O 1
ATOM 8132 N N . MET A 1 996 ? 136.638 127.280 163.082 1.00 0.00 996 MET A N 1
ATOM 8133 C CA . MET A 1 996 ? 136.656 126.060 163.871 1.00 0.00 996 MET A CA 1
ATOM 8134 C C . MET A 1 996 ? 136.305 124.807 163.073 1.00 0.00 996 MET A C 1
ATOM 8135 O O . MET A 1 996 ? 136.883 123.746 163.323 1.00 0.00 996 MET A O 1
ATOM 8140 N N . PHE A 1 997 ? 135.392 124.892 162.099 1.00 0.00 997 PHE A N 1
ATOM 8141 C CA . PHE A 1 997 ? 135.023 123.762 161.254 1.00 0.00 997 PHE A CA 1
ATOM 8142 C C . PHE A 1 997 ? 135.239 124.000 159.765 1.00 0.00 997 PHE A C 1
ATOM 8143 O O . PHE A 1 997 ? 135.000 123.082 158.975 1.00 0.00 997 PHE A O 1
ATOM 8151 N N . GLY A 1 998 ? 135.650 125.202 159.357 1.00 0.00 998 GLY A N 1
ATOM 8152 C CA . GLY A 1 998 ? 136.023 125.466 157.972 1.00 0.00 998 GLY A CA 1
ATOM 8153 C C . GLY A 1 998 ? 134.907 125.352 156.957 1.00 0.00 998 GLY A C 1
ATOM 8154 O O . GLY A 1 998 ? 135.154 124.931 155.821 1.00 0.00 998 GLY A O 1
ATOM 8155 N N . SER A 1 999 ? 133.685 125.722 157.327 1.00 0.00 999 SER A N 1
ATOM 8156 C CA . SER A 1 999 ? 132.544 125.557 156.440 1.00 0.00 999 SER A CA 1
ATOM 8157 C C . SER A 1 999 ? 131.547 126.676 156.699 1.00 0.00 999 SER A C 1
ATOM 8158 O O . SER A 1 999 ? 131.662 127.428 157.668 1.00 0.00 999 SER A O 1
ATOM 8161 N N . ARG A 1 1000 ? 130.567 126.787 155.805 1.00 0.00 1000 ARG A N 1
ATOM 8162 C CA . ARG A 1 1000 ? 129.495 127.757 155.974 1.00 0.00 1000 ARG A CA 1
ATOM 8163 C C . ARG A 1 1000 ? 128.357 127.123 156.760 1.00 0.00 1000 ARG A C 1
ATOM 8164 O O . ARG A 1 1000 ? 127.820 126.095 156.328 1.00 0.00 1000 ARG A O 1
ATOM 8172 N N . PRO A 1 1001 ? 127.967 127.680 157.907 1.00 0.00 1001 PRO A N 1
ATOM 8173 C CA . PRO A 1 1001 ? 126.865 127.089 158.672 1.00 0.00 1001 PRO A CA 1
ATOM 8174 C C . PRO A 1 1001 ? 125.521 127.364 158.019 1.00 0.00 1001 PRO A C 1
ATOM 8175 O O . PRO A 1 1001 ? 125.316 128.388 157.363 1.00 0.00 1001 PRO A O 1
ATOM 8179 N N . THR A 1 1002 ? 124.597 126.427 158.210 1.00 0.00 1002 THR A N 1
ATOM 8180 C CA . THR A 1 1002 ? 123.242 126.577 157.697 1.00 0.00 1002 THR A CA 1
ATOM 8181 C C . THR A 1 1002 ? 122.412 127.367 158.700 1.00 0.00 1002 THR A C 1
ATOM 8182 O O . THR A 1 1002 ? 122.309 126.979 159.868 1.00 0.00 1002 THR A O 1
ATOM 8186 N N . PHE A 1 1003 ? 121.827 128.472 158.250 1.00 0.00 1003 PHE A N 1
ATOM 8187 C CA . PHE A 1 1003 ? 120.996 129.324 159.088 1.00 0.00 1003 PHE A CA 1
ATOM 8188 C C . PHE A 1 1003 ? 119.542 129.184 158.664 1.00 0.00 1003 PHE A C 1
ATOM 8189 O O . PHE A 1 1003 ? 119.230 129.254 157.470 1.00 0.00 1003 PHE A O 1
ATOM 8197 N N . TYR A 1 1004 ? 118.663 128.976 159.641 1.00 0.00 1004 TYR A N 1
ATOM 8198 C CA . TYR A 1 1004 ? 117.244 128.831 159.355 1.00 0.00 1004 TYR A CA 1
ATOM 8199 C C . TYR A 1 1004 ? 116.639 130.165 158.937 1.00 0.00 1004 TYR A C 1
ATOM 8200 O O . TYR A 1 1004 ? 116.937 131.213 159.518 1.00 0.00 1004 TYR A O 1
ATOM 8209 N N . GLU A 1 1005 ? 115.781 130.122 157.922 1.00 0.00 1005 GLU A N 1
ATOM 8210 C CA . GLU A 1 1005 ? 115.068 131.294 157.438 1.00 0.00 1005 GLU A CA 1
ATOM 8211 C C . GLU A 1 1005 ? 113.619 131.219 157.895 1.00 0.00 1005 GLU A C 1
ATOM 8212 O O . GLU A 1 1005 ? 112.954 130.196 157.699 1.00 0.00 1005 GLU A O 1
ATOM 8218 N N . ALA A 1 1006 ? 113.137 132.298 158.505 1.00 0.00 1006 ALA A N 1
ATOM 8219 C CA . ALA A 1 1006 ? 111.778 132.345 159.028 1.00 0.00 1006 ALA A CA 1
ATOM 8220 C C . ALA A 1 1006 ? 110.756 132.467 157.903 1.00 0.00 1006 ALA A C 1
ATOM 8221 O O . ALA A 1 1006 ? 111.084 132.875 156.789 1.00 0.00 1006 ALA A O 1
ATOM 8224 N N . MET B 2 1 ? 105.110 87.359 140.481 1.00 0.00 1 MET B N 1
ATOM 8225 C CA . MET B 2 1 ? 105.726 86.414 141.392 1.00 0.00 1 MET B CA 1
ATOM 8226 C C . MET B 2 1 ? 105.934 85.081 140.683 1.00 0.00 1 MET B C 1
ATOM 8227 O O . MET B 2 1 ? 107.030 84.782 140.212 1.00 0.00 1 MET B O 1
ATOM 8232 N N . THR B 2 2 ? 104.875 84.282 140.595 1.00 0.00 2 THR B N 1
ATOM 8233 C CA . THR B 2 2 ? 105.017 82.937 140.061 1.00 0.00 2 THR B CA 1
ATOM 8234 C C . THR B 2 2 ? 103.907 82.502 139.112 1.00 0.00 2 THR B C 1
ATOM 8235 O O . THR B 2 2 ? 104.090 81.499 138.418 1.00 0.00 2 THR B O 1
ATOM 8239 N N . SER B 2 3 ? 102.788 83.219 139.030 1.00 0.00 3 SER B N 1
ATOM 8240 C CA . SER B 2 3 ? 101.631 82.759 138.275 1.00 0.00 3 SER B CA 1
ATOM 8241 C C . SER B 2 3 ? 101.794 83.057 136.784 1.00 0.00 3 SER B C 1
ATOM 8242 O O . SER B 2 3 ? 102.783 83.644 136.337 1.00 0.00 3 SER B O 1
ATOM 8245 N N . SER B 2 4 ? 100.795 82.627 136.002 1.00 0.00 4 SER B N 1
ATOM 8246 C CA . SER B 2 4 ? 100.811 82.853 134.559 1.00 0.00 4 SER B CA 1
ATOM 8247 C C . SER B 2 4 ? 100.610 84.326 134.222 1.00 0.00 4 SER B C 1
ATOM 8248 O O . SER B 2 4 ? 101.192 84.831 133.252 1.00 0.00 4 SER B O 1
ATOM 8251 N N . ALA B 2 5 ? 99.780 85.022 135.004 1.00 0.00 5 ALA B N 1
ATOM 8252 C CA . ALA B 2 5 ? 99.546 86.445 134.776 1.00 0.00 5 ALA B CA 1
ATOM 8253 C C . ALA B 2 5 ? 100.797 87.263 135.058 1.00 0.00 5 ALA B C 1
ATOM 8254 O O . ALA B 2 5 ? 101.063 88.258 134.376 1.00 0.00 5 ALA B O 1
ATOM 8256 N N . ASP B 2 6 ? 101.581 86.850 136.057 1.00 0.00 6 ASP B N 1
ATOM 8257 C CA . ASP B 2 6 ? 102.851 87.510 136.335 1.00 0.00 6 ASP B CA 1
ATOM 8258 C C . ASP B 2 6 ? 103.850 87.288 135.207 1.00 0.00 6 ASP B C 1
ATOM 8259 O O . ASP B 2 6 ? 104.624 88.192 134.871 1.00 0.00 6 ASP B O 1
ATOM 8264 N N . LEU B 2 7 ? 103.839 86.090 134.610 1.00 0.00 7 LEU B N 1
ATOM 8265 C CA . LEU B 2 7 ? 104.656 85.826 133.428 1.00 0.00 7 LEU B CA 1
ATOM 8266 C C . LEU B 2 7 ? 104.225 86.698 132.255 1.00 0.00 7 LEU B C 1
ATOM 8267 O O . LEU B 2 7 ? 105.068 87.199 131.502 1.00 0.00 7 LEU B O 1
ATOM 8272 N N . THR B 2 8 ? 102.911 86.899 132.097 1.00 0.00 8 THR B N 1
ATOM 8273 C CA . THR B 2 8 ? 102.401 87.771 131.042 1.00 0.00 8 THR B CA 1
ATOM 8274 C C . THR B 2 8 ? 102.834 89.221 131.255 1.00 0.00 8 THR B C 1
ATOM 8275 O O . THR B 2 8 ? 103.280 89.886 130.311 1.00 0.00 8 THR B O 1
ATOM 8279 N N . ASN B 2 9 ? 102.733 89.713 132.496 1.00 0.00 9 ASN B N 1
ATOM 8280 C CA . ASN B 2 9 ? 103.158 91.079 132.805 1.00 0.00 9 ASN B CA 1
ATOM 8281 C C . ASN B 2 9 ? 104.661 91.253 132.629 1.00 0.00 9 ASN B C 1
ATOM 8282 O O . ASN B 2 9 ? 105.119 92.301 132.162 1.00 0.00 9 ASN B O 1
ATOM 8287 N N . LEU B 2 10 ? 105.443 90.228 132.976 1.00 0.00 10 LEU B N 1
ATOM 8288 C CA . LEU B 2 10 ? 106.885 90.280 132.755 1.00 0.00 10 LEU B CA 1
ATOM 8289 C C . LEU B 2 10 ? 107.236 90.245 131.273 1.00 0.00 10 LEU B C 1
ATOM 8290 O O . LEU B 2 10 ? 108.203 90.890 130.853 1.00 0.00 10 LEU B O 1
ATOM 8295 N N . LYS B 2 11 ? 106.469 89.502 130.471 1.00 0.00 11 LYS B N 1
ATOM 8296 C CA . LYS B 2 11 ? 106.703 89.480 129.029 1.00 0.00 11 LYS B CA 1
ATOM 8297 C C . LYS B 2 11 ? 106.366 90.822 128.393 1.00 0.00 11 LYS B C 1
ATOM 8298 O O . LYS B 2 11 ? 107.083 91.284 127.495 1.00 0.00 11 LYS B O 1
ATOM 8304 N N . GLU B 2 12 ? 105.291 91.473 128.855 1.00 0.00 12 GLU B N 1
ATOM 8305 C CA . GLU B 2 12 ? 105.014 92.832 128.391 1.00 0.00 12 GLU B CA 1
ATOM 8306 C C . GLU B 2 12 ? 106.080 93.814 128.866 1.00 0.00 12 GLU B C 1
ATOM 8307 O O . GLU B 2 12 ? 106.434 94.736 128.127 1.00 0.00 12 GLU B O 1
ATOM 8313 N N . LEU B 2 13 ? 106.612 93.619 130.078 1.00 0.00 13 LEU B N 1
ATOM 8314 C CA . LEU B 2 13 ? 107.695 94.469 130.568 1.00 0.00 13 LEU B CA 1
ATOM 8315 C C . LEU B 2 13 ? 108.946 94.318 129.709 1.00 0.00 13 LEU B C 1
ATOM 8316 O O . LEU B 2 13 ? 109.607 95.311 129.385 1.00 0.00 13 LEU B O 1
ATOM 8321 N N . LEU B 2 14 ? 109.258 93.089 129.296 1.00 0.00 14 LEU B N 1
ATOM 8322 C CA . LEU B 2 14 ? 110.386 92.861 128.396 1.00 0.00 14 LEU B CA 1
ATOM 8323 C C . LEU B 2 14 ? 110.130 93.456 127.011 1.00 0.00 14 LEU B C 1
ATOM 8324 O O . LEU B 2 14 ? 111.047 94.013 126.393 1.00 0.00 14 LEU B O 1
ATOM 8329 N N . SER B 2 15 ? 108.890 93.355 126.516 1.00 0.00 15 SER B N 1
ATOM 8330 C CA . SER B 2 15 ? 108.566 93.868 125.186 1.00 0.00 15 SER B CA 1
ATOM 8331 C C . SER B 2 15 ? 108.640 95.392 125.128 1.00 0.00 15 SER B C 1
ATOM 8332 O O . SER B 2 15 ? 109.159 95.954 124.157 1.00 0.00 15 SER B O 1
ATOM 8335 N N . LEU B 2 16 ? 108.129 96.082 126.151 1.00 0.00 16 LEU B N 1
ATOM 8336 C CA . LEU B 2 16 ? 108.327 97.529 126.230 1.00 0.00 16 LEU B CA 1
ATOM 8337 C C . LEU B 2 16 ? 109.718 97.941 126.700 1.00 0.00 16 LEU B C 1
ATOM 8338 O O . LEU B 2 16 ? 110.079 99.109 126.529 1.00 0.00 16 LEU B O 1
ATOM 8343 N N . TYR B 2 17 ? 110.513 97.035 127.274 1.00 0.00 17 TYR B N 1
ATOM 8344 C CA . TYR B 2 17 ? 111.921 97.356 127.485 1.00 0.00 17 TYR B CA 1
ATOM 8345 C C . TYR B 2 17 ? 112.685 97.326 126.168 1.00 0.00 17 TYR B C 1
ATOM 8346 O O . TYR B 2 17 ? 113.580 98.149 125.942 1.00 0.00 17 TYR B O 1
ATOM 8355 N N . LYS B 2 18 ? 112.334 96.395 125.279 1.00 0.00 18 LYS B N 1
ATOM 8356 C CA . LYS B 2 18 ? 112.981 96.324 123.974 1.00 0.00 18 LYS B CA 1
ATOM 8357 C C . LYS B 2 18 ? 112.579 97.474 123.057 1.00 0.00 18 LYS B C 1
ATOM 8358 O O . LYS B 2 18 ? 113.261 97.718 122.056 1.00 0.00 18 LYS B O 1
ATOM 8364 N N . SER B 2 19 ? 111.498 98.184 123.373 1.00 0.00 19 SER B N 1
ATOM 8365 C CA . SER B 2 19 ? 111.025 99.319 122.592 1.00 0.00 19 SER B CA 1
ATOM 8366 C C . SER B 2 19 ? 110.945 100.580 123.446 1.00 0.00 19 SER B C 1
ATOM 8367 O O . SER B 2 19 ? 109.965 101.325 123.392 1.00 0.00 19 SER B O 1
ATOM 8370 N N . LEU B 2 20 ? 111.976 100.823 124.263 1.00 0.00 20 LEU B N 1
ATOM 8371 C CA . LEU B 2 20 ? 112.030 102.053 125.049 1.00 0.00 20 LEU B CA 1
ATOM 8372 C C . LEU B 2 20 ? 112.248 103.271 124.164 1.00 0.00 20 LEU B C 1
ATOM 8373 O O . LEU B 2 20 ? 111.627 104.319 124.376 1.00 0.00 20 LEU B O 1
ATOM 8378 N N . ARG B 2 21 ? 113.117 103.148 123.161 1.00 0.00 21 ARG B N 1
ATOM 8379 C CA . ARG B 2 21 ? 113.393 104.252 122.250 1.00 0.00 21 ARG B CA 1
ATOM 8380 C C . ARG B 2 21 ? 112.257 104.506 121.272 1.00 0.00 21 ARG B C 1
ATOM 8381 O O . ARG B 2 21 ? 112.284 105.520 120.567 1.00 0.00 21 ARG B O 1
ATOM 8389 N N . PHE B 2 22 ? 111.265 103.618 121.211 1.00 0.00 22 PHE B N 1
ATOM 8390 C CA . PHE B 2 22 ? 110.213 103.692 120.213 1.00 0.00 22 PHE B CA 1
ATOM 8391 C C . PHE B 2 22 ? 108.851 104.054 120.784 1.00 0.00 22 PHE B C 1
ATOM 8392 O O . PHE B 2 22 ? 107.960 104.431 120.016 1.00 0.00 22 PHE B O 1
ATOM 8400 N N . SER B 2 23 ? 108.673 103.975 122.097 1.00 0.00 23 SER B N 1
ATOM 8401 C CA . SER B 2 23 ? 107.365 104.090 122.720 1.00 0.00 23 SER B CA 1
ATOM 8402 C C . SER B 2 23 ? 107.010 105.542 123.034 1.00 0.00 23 SER B C 1
ATOM 8403 O O . SER B 2 23 ? 107.872 106.422 123.098 1.00 0.00 23 SER B O 1
ATOM 8406 N N . ASP B 2 24 ? 105.714 105.779 123.228 1.00 0.00 24 ASP B N 1
ATOM 8407 C CA . ASP B 2 24 ? 105.206 107.069 123.663 1.00 0.00 24 ASP B CA 1
ATOM 8408 C C . ASP B 2 24 ? 105.269 107.162 125.185 1.00 0.00 24 ASP B C 1
ATOM 8409 O O . ASP B 2 24 ? 105.612 106.198 125.874 1.00 0.00 24 ASP B O 1
ATOM 8414 N N . SER B 2 25 ? 104.912 108.336 125.717 1.00 0.00 25 SER B N 1
ATOM 8415 C CA . SER B 2 25 ? 104.990 108.569 127.157 1.00 0.00 25 SER B CA 1
ATOM 8416 C C . SER B 2 25 ? 103.968 107.744 127.929 1.00 0.00 25 SER B C 1
ATOM 8417 O O . SER B 2 25 ? 104.197 107.425 129.102 1.00 0.00 25 SER B O 1
ATOM 8420 N N . VAL B 2 26 ? 102.847 107.393 127.294 1.00 0.00 26 VAL B N 1
ATOM 8421 C CA . VAL B 2 26 ? 101.881 106.485 127.909 1.00 0.00 26 VAL B CA 1
ATOM 8422 C C . VAL B 2 26 ? 102.497 105.101 128.092 1.00 0.00 26 VAL B C 1
ATOM 8423 O O . VAL B 2 26 ? 102.403 104.494 129.165 1.00 0.00 26 VAL B O 1
ATOM 8427 N N . ALA B 2 27 ? 103.177 104.602 127.058 1.00 0.00 27 ALA B N 1
ATOM 8428 C CA . ALA B 2 27 ? 103.829 103.303 127.172 1.00 0.00 27 ALA B CA 1
ATOM 8429 C C . ALA B 2 27 ? 105.088 103.376 128.028 1.00 0.00 27 ALA B C 1
ATOM 8430 O O . ALA B 2 27 ? 105.462 102.376 128.647 1.00 0.00 27 ALA B O 1
ATOM 8432 N N . ILE B 2 28 ? 105.740 104.541 128.098 1.00 0.00 28 ILE B N 1
ATOM 8433 C CA . ILE B 2 28 ? 106.856 104.712 129.028 1.00 0.00 28 ILE B CA 1
ATOM 8434 C C . ILE B 2 28 ? 106.362 104.645 130.471 1.00 0.00 28 ILE B C 1
ATOM 8435 O O . ILE B 2 28 ? 106.989 104.005 131.325 1.00 0.00 28 ILE B O 1
ATOM 8440 N N . GLU B 2 29 ? 105.208 105.256 130.757 1.00 0.00 29 GLU B N 1
ATOM 8441 C CA . GLU B 2 29 ? 104.625 105.157 132.094 1.00 0.00 29 GLU B CA 1
ATOM 8442 C C . GLU B 2 29 ? 104.124 103.747 132.396 1.00 0.00 29 GLU B C 1
ATOM 8443 O O . GLU B 2 29 ? 104.202 103.300 133.547 1.00 0.00 29 GLU B O 1
ATOM 8449 N N . LYS B 2 30 ? 103.606 103.038 131.386 1.00 0.00 30 LYS B N 1
ATOM 8450 C CA . LYS B 2 30 ? 103.229 101.636 131.566 1.00 0.00 30 LYS B CA 1
ATOM 8451 C C . LYS B 2 30 ? 104.450 100.768 131.864 1.00 0.00 30 LYS B C 1
ATOM 8452 O O . LYS B 2 30 ? 104.401 99.889 132.738 1.00 0.00 30 LYS B O 1
ATOM 8458 N N . TYR B 2 31 ? 105.558 101.024 131.161 1.00 0.00 31 TYR B N 1
ATOM 8459 C CA . TYR B 2 31 ? 106.819 100.345 131.441 1.00 0.00 31 TYR B CA 1
ATOM 8460 C C . TYR B 2 31 ? 107.316 100.661 132.843 1.00 0.00 31 TYR B C 1
ATOM 8461 O O . TYR B 2 31 ? 107.846 99.785 133.528 1.00 0.00 31 TYR B O 1
ATOM 8470 N N . ASN B 2 32 ? 107.161 101.912 133.280 1.00 0.00 32 ASN B N 1
ATOM 8471 C CA . ASN B 2 32 ? 107.607 102.297 134.615 1.00 0.00 32 ASN B CA 1
ATOM 8472 C C . ASN B 2 32 ? 106.753 101.653 135.701 1.00 0.00 32 ASN B C 1
ATOM 8473 O O . ASN B 2 32 ? 107.274 101.276 136.757 1.00 0.00 32 ASN B O 1
ATOM 8478 N N . SER B 2 33 ? 105.444 101.504 135.464 1.00 0.00 33 SER B N 1
ATOM 8479 C CA . SER B 2 33 ? 104.616 100.798 136.441 1.00 0.00 33 SER B CA 1
ATOM 8480 C C . SER B 2 33 ? 104.945 99.311 136.459 1.00 0.00 33 SER B C 1
ATOM 8481 O O . SER B 2 33 ? 104.878 98.670 137.511 1.00 0.00 33 SER B O 1
ATOM 8484 N N . LEU B 2 34 ? 105.305 98.741 135.303 1.00 0.00 34 LEU B N 1
ATOM 8485 C CA . LEU B 2 34 ? 105.749 97.348 135.285 1.00 0.00 34 LEU B CA 1
ATOM 8486 C C . LEU B 2 34 ? 107.101 97.172 135.972 1.00 0.00 34 LEU B C 1
ATOM 8487 O O . LEU B 2 34 ? 107.333 96.145 136.619 1.00 0.00 34 LEU B O 1
ATOM 8492 N N . VAL B 2 35 ? 107.994 98.161 135.851 1.00 0.00 35 VAL B N 1
ATOM 8493 C CA . VAL B 2 35 ? 109.258 98.144 136.588 1.00 0.00 35 VAL B CA 1
ATOM 8494 C C . VAL B 2 35 ? 108.996 98.246 138.086 1.00 0.00 35 VAL B C 1
ATOM 8495 O O . VAL B 2 35 ? 109.630 97.552 138.887 1.00 0.00 35 VAL B O 1
ATOM 8499 N N . GLU B 2 36 ? 108.038 99.092 138.482 1.00 0.00 36 GLU B N 1
ATOM 8500 C CA . GLU B 2 36 ? 107.666 99.207 139.892 1.00 0.00 36 GLU B CA 1
ATOM 8501 C C . GLU B 2 36 ? 107.049 97.916 140.420 1.00 0.00 36 GLU B C 1
ATOM 8502 O O . GLU B 2 36 ? 107.323 97.516 141.556 1.00 0.00 36 GLU B O 1
ATOM 8508 N N . TRP B 2 37 ? 106.222 97.252 139.608 1.00 0.00 37 TRP B N 1
ATOM 8509 C CA . TRP B 2 37 ? 105.646 95.969 140.001 1.00 0.00 37 TRP B CA 1
ATOM 8510 C C . TRP B 2 37 ? 106.718 94.893 140.131 1.00 0.00 37 TRP B C 1
ATOM 8511 O O . TRP B 2 37 ? 106.710 94.117 141.093 1.00 0.00 37 TRP B O 1
ATOM 8522 N N . GLY B 2 38 ? 107.661 94.846 139.185 1.00 0.00 38 GLY B N 1
ATOM 8523 C CA . GLY B 2 38 ? 108.753 93.892 139.277 1.00 0.00 38 GLY B CA 1
ATOM 8524 C C . GLY B 2 38 ? 109.725 94.194 140.400 1.00 0.00 38 GLY B C 1
ATOM 8525 O O . GLY B 2 38 ? 110.342 93.281 140.949 1.00 0.00 38 GLY B O 1
ATOM 8526 N N . THR B 2 39 ? 109.869 95.468 140.763 1.00 0.00 39 THR B N 1
ATOM 8527 C CA . THR B 2 39 ? 110.710 95.832 141.897 1.00 0.00 39 THR B CA 1
ATOM 8528 C C . THR B 2 39 ? 110.030 95.500 143.219 1.00 0.00 39 THR B C 1
ATOM 8529 O O . THR B 2 39 ? 110.691 95.080 144.175 1.00 0.00 39 THR B O 1
ATOM 8533 N N . SER B 2 40 ? 108.713 95.686 143.298 1.00 0.00 40 SER B N 1
ATOM 8534 C CA . SER B 2 40 ? 107.996 95.328 144.514 1.00 0.00 40 SER B CA 1
ATOM 8535 C C . SER B 2 40 ? 107.868 93.820 144.665 1.00 0.00 40 SER B C 1
ATOM 8536 O O . SER B 2 40 ? 107.793 93.313 145.790 1.00 0.00 40 SER B O 1
ATOM 8539 N N . THR B 2 41 ? 107.852 93.089 143.552 1.00 0.00 41 THR B N 1
ATOM 8540 C CA . THR B 2 41 ? 107.569 91.664 143.604 1.00 0.00 41 THR B CA 1
ATOM 8541 C C . THR B 2 41 ? 108.845 90.824 143.602 1.00 0.00 41 THR B C 1
ATOM 8542 O O . THR B 2 41 ? 109.020 89.955 144.461 1.00 0.00 41 THR B O 1
ATOM 8546 N N . TYR B 2 42 ? 109.745 91.080 142.652 1.00 0.00 42 TYR B N 1
ATOM 8547 C CA . TYR B 2 42 ? 110.975 90.321 142.467 1.00 0.00 42 TYR B CA 1
ATOM 8548 C C . TYR B 2 42 ? 112.188 91.009 143.082 1.00 0.00 42 TYR B C 1
ATOM 8549 O O . TYR B 2 42 ? 113.321 90.626 142.774 1.00 0.00 42 TYR B O 1
ATOM 8558 N N . TRP B 2 43 ? 111.958 92.035 143.907 1.00 0.00 43 TRP B N 1
ATOM 8559 C CA . TRP B 2 43 ? 112.965 92.771 144.686 1.00 0.00 43 TRP B CA 1
ATOM 8560 C C . TRP B 2 43 ? 113.891 93.477 143.698 1.00 0.00 43 TRP B C 1
ATOM 8561 O O . TRP B 2 43 ? 113.448 94.466 143.090 1.00 0.00 43 TRP B O 1
ATOM 8572 N N . LYS B 2 44 ? 115.135 93.057 143.496 1.00 0.00 44 LYS B N 1
ATOM 8573 C CA . LYS B 2 44 ? 115.925 93.689 142.442 1.00 0.00 44 LYS B CA 1
ATOM 8574 C C . LYS B 2 44 ? 115.516 93.148 141.075 1.00 0.00 44 LYS B C 1
ATOM 8575 O O . LYS B 2 44 ? 115.206 91.965 140.929 1.00 0.00 44 LYS B O 1
ATOM 8581 N N . ILE B 2 45 ? 115.483 94.023 140.067 1.00 0.00 45 ILE B N 1
ATOM 8582 C CA . ILE B 2 45 ? 115.293 93.599 138.685 1.00 0.00 45 ILE B CA 1
ATOM 8583 C C . ILE B 2 45 ? 116.334 94.287 137.814 1.00 0.00 45 ILE B C 1
ATOM 8584 O O . ILE B 2 45 ? 116.959 95.274 138.210 1.00 0.00 45 ILE B O 1
ATOM 8589 N N . GLY B 2 46 ? 116.518 93.736 136.611 1.00 0.00 46 GLY B N 1
ATOM 8590 C CA . GLY B 2 46 ? 117.540 94.248 135.711 1.00 0.00 46 GLY B CA 1
ATOM 8591 C C . GLY B 2 46 ? 117.237 95.632 135.170 1.00 0.00 46 GLY B C 1
ATOM 8592 O O . GLY B 2 46 ? 118.144 96.450 134.990 1.00 0.00 46 GLY B O 1
ATOM 8593 N N . VAL B 2 47 ? 115.981 95.911 134.899 1.00 0.00 47 VAL B N 1
ATOM 8594 C CA . VAL B 2 47 ? 115.572 97.180 134.308 1.00 0.00 47 VAL B CA 1
ATOM 8595 C C . VAL B 2 47 ? 115.278 98.194 135.412 1.00 0.00 47 VAL B C 1
ATOM 8596 O O . VAL B 2 47 ? 114.785 97.840 136.489 1.00 0.00 47 VAL B O 1
ATOM 8600 N N . GLN B 2 48 ? 115.607 99.470 135.165 1.00 0.00 48 GLN B N 1
ATOM 8601 C CA . GLN B 2 48 ? 115.180 100.555 136.045 1.00 0.00 48 GLN B CA 1
ATOM 8602 C C . GLN B 2 48 ? 113.977 101.289 135.473 1.00 0.00 48 GLN B C 1
ATOM 8603 O O . GLN B 2 48 ? 113.573 101.093 134.324 1.00 0.00 48 GLN B O 1
ATOM 8609 N N . LYS B 2 49 ? 113.438 102.171 136.313 1.00 0.00 49 LYS B N 1
ATOM 8610 C CA . LYS B 2 49 ? 112.527 103.213 135.865 1.00 0.00 49 LYS B CA 1
ATOM 8611 C C . LYS B 2 49 ? 113.283 104.246 135.040 1.00 0.00 49 LYS B C 1
ATOM 8612 O O . LYS B 2 49 ? 114.465 104.509 135.274 1.00 0.00 49 LYS B O 1
ATOM 8618 N N . VAL B 2 50 ? 112.589 104.841 134.075 1.00 0.00 50 VAL B N 1
ATOM 8619 C CA . VAL B 2 50 ? 113.160 105.861 133.206 1.00 0.00 50 VAL B CA 1
ATOM 8620 C C . VAL B 2 50 ? 112.367 107.153 133.356 1.00 0.00 50 VAL B C 1
ATOM 8621 O O . VAL B 2 50 ? 111.142 107.132 133.527 1.00 0.00 50 VAL B O 1
ATOM 8625 N N . THR B 2 51 ? 113.079 108.279 133.336 1.00 0.00 51 THR B N 1
ATOM 8626 C CA . THR B 2 51 ? 112.472 109.600 133.435 1.00 0.00 51 THR B CA 1
ATOM 8627 C C . THR B 2 51 ? 112.413 110.311 132.088 1.00 0.00 51 THR B C 1
ATOM 8628 O O . THR B 2 51 ? 111.355 110.815 131.697 1.00 0.00 51 THR B O 1
ATOM 8632 N N . ASN B 2 52 ? 113.532 110.362 131.371 1.00 0.00 52 ASN B N 1
ATOM 8633 C CA . ASN B 2 52 ? 113.594 110.962 130.044 1.00 0.00 52 ASN B CA 1
ATOM 8634 C C . ASN B 2 52 ? 114.250 109.970 129.099 1.00 0.00 52 ASN B C 1
ATOM 8635 O O . ASN B 2 52 ? 115.396 109.567 129.318 1.00 0.00 52 ASN B O 1
ATOM 8640 N N . VAL B 2 53 ? 113.525 109.575 128.056 1.00 0.00 53 VAL B N 1
ATOM 8641 C CA . VAL B 2 53 ? 114.017 108.628 127.063 1.00 0.00 53 VAL B CA 1
ATOM 8642 C C . VAL B 2 53 ? 114.169 109.367 125.744 1.00 0.00 53 VAL B C 1
ATOM 8643 O O . VAL B 2 53 ? 113.201 109.945 125.232 1.00 0.00 53 VAL B O 1
ATOM 8647 N N . GLU B 2 54 ? 115.379 109.347 125.192 1.00 0.00 54 GLU B N 1
ATOM 8648 C CA . GLU B 2 54 ? 115.633 109.957 123.896 1.00 0.00 54 GLU B CA 1
ATOM 8649 C C . GLU B 2 54 ? 115.063 109.060 122.806 1.00 0.00 54 GLU B C 1
ATOM 8650 O O . GLU B 2 54 ? 115.452 107.893 122.688 1.00 0.00 54 GLU B O 1
ATOM 8656 N N . THR B 2 55 ? 114.141 109.601 122.015 1.00 0.00 55 THR B N 1
ATOM 8657 C CA . THR B 2 55 ? 113.506 108.836 120.948 1.00 0.00 55 THR B CA 1
ATOM 8658 C C . THR B 2 55 ? 114.437 108.810 119.744 1.00 0.00 55 THR B C 1
ATOM 8659 O O . THR B 2 55 ? 114.576 109.811 119.033 1.00 0.00 55 THR B O 1
ATOM 8663 N N . SER B 2 56 ? 115.086 107.671 119.521 1.00 0.00 56 SER B N 1
ATOM 8664 C CA . SER B 2 56 ? 115.996 107.509 118.397 1.00 0.00 56 SER B CA 1
ATOM 8665 C C . SER B 2 56 ? 115.789 106.135 117.786 1.00 0.00 56 SER B C 1
ATOM 8666 O O . SER B 2 56 ? 115.760 105.129 118.502 1.00 0.00 56 SER B O 1
ATOM 8669 N N . ILE B 2 57 ? 115.643 106.098 116.468 1.00 0.00 57 ILE B N 1
ATOM 8670 C CA . ILE B 2 57 ? 115.549 104.856 115.720 1.00 0.00 57 ILE B CA 1
ATOM 8671 C C . ILE B 2 57 ? 116.844 104.575 114.961 1.00 0.00 57 ILE B C 1
ATOM 8672 O O . ILE B 2 57 ? 116.855 103.799 114.006 1.00 0.00 57 ILE B O 1
ATOM 8677 N N . SER B 2 58 ? 117.946 105.182 115.404 1.00 0.00 58 SER B N 1
ATOM 8678 C CA . SER B 2 58 ? 119.255 104.968 114.802 1.00 0.00 58 SER B CA 1
ATOM 8679 C C . SER B 2 58 ? 119.843 103.600 115.123 1.00 0.00 58 SER B C 1
ATOM 8680 O O . SER B 2 58 ? 120.874 103.240 114.546 1.00 0.00 58 SER B O 1
ATOM 8683 N N . ASP B 2 59 ? 119.239 102.839 116.038 1.00 0.00 59 ASP B N 1
ATOM 8684 C CA . ASP B 2 59 ? 119.671 101.466 116.256 1.00 0.00 59 ASP B CA 1
ATOM 8685 C C . ASP B 2 59 ? 119.252 100.547 115.118 1.00 0.00 59 ASP B C 1
ATOM 8686 O O . ASP B 2 59 ? 119.902 99.520 114.896 1.00 0.00 59 ASP B O 1
ATOM 8691 N N . TYR B 2 60 ? 118.188 100.891 114.395 1.00 0.00 60 TYR B N 1
ATOM 8692 C CA . TYR B 2 60 ? 117.718 100.100 113.265 1.00 0.00 60 TYR B CA 1
ATOM 8693 C C . TYR B 2 60 ? 118.098 100.711 111.923 1.00 0.00 60 TYR B C 1
ATOM 8694 O O . TYR B 2 60 ? 117.750 100.146 110.882 1.00 0.00 60 TYR B O 1
ATOM 8703 N N . TYR B 2 61 ? 118.794 101.846 111.921 1.00 0.00 61 TYR B N 1
ATOM 8704 C CA . TYR B 2 61 ? 119.176 102.533 110.695 1.00 0.00 61 TYR B CA 1
ATOM 8705 C C . TYR B 2 61 ? 120.677 102.779 110.702 1.00 0.00 61 TYR B C 1
ATOM 8706 O O . TYR B 2 61 ? 121.221 103.281 111.690 1.00 0.00 61 TYR B O 1
ATOM 8715 N N . ASP B 2 62 ? 121.336 102.437 109.600 1.00 0.00 62 ASP B N 1
ATOM 8716 C CA . ASP B 2 62 ? 122.779 102.572 109.503 1.00 0.00 62 ASP B CA 1
ATOM 8717 C C . ASP B 2 62 ? 123.174 104.039 109.346 1.00 0.00 62 ASP B C 1
ATOM 8718 O O . ASP B 2 62 ? 122.346 104.912 109.070 1.00 0.00 62 ASP B O 1
ATOM 8723 N N . GLU B 2 63 ? 124.464 104.304 109.546 1.00 0.00 63 GLU B N 1
ATOM 8724 C CA . GLU B 2 63 ? 125.008 105.640 109.359 1.00 0.00 63 GLU B CA 1
ATOM 8725 C C . GLU B 2 63 ? 124.977 106.008 107.879 1.00 0.00 63 GLU B C 1
ATOM 8726 O O . GLU B 2 63 ? 125.248 105.174 107.010 1.00 0.00 63 GLU B O 1
ATOM 8732 N N . VAL B 2 64 ? 124.627 107.264 107.597 1.00 0.00 64 VAL B N 1
ATOM 8733 C CA . VAL B 2 64 ? 124.428 107.705 106.220 1.00 0.00 64 VAL B CA 1
ATOM 8734 C C . VAL B 2 64 ? 125.779 107.861 105.534 1.00 0.00 64 VAL B C 1
ATOM 8735 O O . VAL B 2 64 ? 126.673 108.552 106.039 1.00 0.00 64 VAL B O 1
ATOM 8739 N N . LYS B 2 65 ? 125.929 107.214 104.374 1.00 0.00 65 LYS B N 1
ATOM 8740 C CA . LYS B 2 65 ? 127.230 107.135 103.716 1.00 0.00 65 LYS B CA 1
ATOM 8741 C C . LYS B 2 65 ? 127.650 108.478 103.127 1.00 0.00 65 LYS B C 1
ATOM 8742 O O . LYS B 2 65 ? 128.814 108.877 103.251 1.00 0.00 65 LYS B O 1
ATOM 8748 N N . ASN B 2 66 ? 126.723 109.159 102.442 1.00 0.00 66 ASN B N 1
ATOM 8749 C CA . ASN B 2 66 ? 126.862 110.478 101.813 1.00 0.00 66 ASN B CA 1
ATOM 8750 C C . ASN B 2 66 ? 127.880 110.519 100.671 1.00 0.00 66 ASN B C 1
ATOM 8751 O O . ASN B 2 66 ? 128.157 111.600 100.140 1.00 0.00 66 ASN B O 1
ATOM 8756 N N . LYS B 2 67 ? 128.443 109.381 100.274 1.00 0.00 67 LYS B N 1
ATOM 8757 C CA . LYS B 2 67 ? 129.358 109.273 99.149 1.00 0.00 67 LYS B CA 1
ATOM 8758 C C . LYS B 2 67 ? 128.870 108.169 98.226 1.00 0.00 67 LYS B C 1
ATOM 8759 O O . LYS B 2 67 ? 128.158 107.260 98.670 1.00 0.00 67 LYS B O 1
ATOM 8765 N N . PRO B 2 68 ? 129.190 108.244 96.931 1.00 0.00 68 PRO B N 1
ATOM 8766 C CA . PRO B 2 68 ? 128.892 107.121 96.033 1.00 0.00 68 PRO B CA 1
ATOM 8767 C C . PRO B 2 68 ? 129.652 105.862 96.432 1.00 0.00 68 PRO B C 1
ATOM 8768 O O . PRO B 2 68 ? 130.802 105.919 96.870 1.00 0.00 68 PRO B O 1
ATOM 8772 N N . PHE B 2 69 ? 128.988 104.719 96.277 1.00 0.00 69 PHE B N 1
ATOM 8773 C CA . PHE B 2 69 ? 129.517 103.454 96.765 1.00 0.00 69 PHE B CA 1
ATOM 8774 C C . PHE B 2 69 ? 129.025 102.327 95.870 1.00 0.00 69 PHE B C 1
ATOM 8775 O O . PHE B 2 69 ? 128.007 102.448 95.184 1.00 0.00 69 PHE B O 1
ATOM 8783 N N . ASN B 2 70 ? 129.766 101.221 95.888 1.00 0.00 70 ASN B N 1
ATOM 8784 C CA . ASN B 2 70 ? 129.391 100.041 95.124 1.00 0.00 70 ASN B CA 1
ATOM 8785 C C . ASN B 2 70 ? 128.275 99.280 95.829 1.00 0.00 70 ASN B C 1
ATOM 8786 O O . ASN B 2 70 ? 128.316 99.072 97.045 1.00 0.00 70 ASN B O 1
ATOM 8791 N N . ILE B 2 71 ? 127.279 98.863 95.057 1.00 0.00 71 ILE B N 1
ATOM 8792 C CA . ILE B 2 71 ? 126.154 98.098 95.580 1.00 0.00 71 ILE B CA 1
ATOM 8793 C C . ILE B 2 71 ? 126.469 96.613 95.456 1.00 0.00 71 ILE B C 1
ATOM 8794 O O . ILE B 2 71 ? 126.875 96.143 94.386 1.00 0.00 71 ILE B O 1
ATOM 8799 N N . ASP B 2 72 ? 126.293 95.879 96.551 1.00 0.00 72 ASP B N 1
ATOM 8800 C CA . ASP B 2 72 ? 126.420 94.431 96.516 1.00 0.00 72 ASP B CA 1
ATOM 8801 C C . ASP B 2 72 ? 125.265 93.828 95.716 1.00 0.00 72 ASP B C 1
ATOM 8802 O O . ASP B 2 72 ? 124.197 94.432 95.613 1.00 0.00 72 ASP B O 1
ATOM 8807 N N . PRO B 2 73 ? 125.467 92.661 95.102 1.00 0.00 73 PRO B N 1
ATOM 8808 C CA . PRO B 2 73 ? 124.352 91.988 94.424 1.00 0.00 73 PRO B CA 1
ATOM 8809 C C . PRO B 2 73 ? 123.299 91.494 95.407 1.00 0.00 73 PRO B C 1
ATOM 8810 O O . PRO B 2 73 ? 123.597 91.138 96.550 1.00 0.00 73 PRO B O 1
ATOM 8814 N N . GLY B 2 74 ? 122.060 91.482 94.948 1.00 0.00 74 GLY B N 1
ATOM 8815 C CA . GLY B 2 74 ? 120.957 91.000 95.755 1.00 0.00 74 GLY B CA 1
ATOM 8816 C C . GLY B 2 74 ? 119.671 91.719 95.402 1.00 0.00 74 GLY B C 1
ATOM 8817 O O . GLY B 2 74 ? 119.605 92.507 94.462 1.00 0.00 74 GLY B O 1
ATOM 8818 N N . TYR B 2 75 ? 118.637 91.414 96.183 1.00 0.00 75 TYR B N 1
ATOM 8819 C CA . TYR B 2 75 ? 117.337 92.062 96.062 1.00 0.00 75 TYR B CA 1
ATOM 8820 C C . TYR B 2 75 ? 117.326 93.363 96.852 1.00 0.00 75 TYR B C 1
ATOM 8821 O O . TYR B 2 75 ? 117.850 93.430 97.967 1.00 0.00 75 TYR B O 1
ATOM 8830 N N . TYR B 2 76 ? 116.721 94.399 96.270 1.00 0.00 76 TYR B N 1
ATOM 8831 C CA . TYR B 2 76 ? 116.680 95.709 96.908 1.00 0.00 76 TYR B CA 1
ATOM 8832 C C . TYR B 2 76 ? 115.307 96.335 96.736 1.00 0.00 76 TYR B C 1
ATOM 8833 O O . TYR B 2 76 ? 114.745 96.315 95.638 1.00 0.00 76 TYR B O 1
ATOM 8842 N N . ILE B 2 77 ? 114.783 96.898 97.818 1.00 0.00 77 ILE B N 1
ATOM 8843 C CA . ILE B 2 77 ? 113.551 97.675 97.796 1.00 0.00 77 ILE B CA 1
ATOM 8844 C C . ILE B 2 77 ? 113.928 99.079 98.252 1.00 0.00 77 ILE B C 1
ATOM 8845 O O . ILE B 2 77 ? 114.139 99.323 99.445 1.00 0.00 77 ILE B O 1
ATOM 8850 N N . PHE B 2 78 ? 114.040 100.006 97.305 1.00 0.00 78 PHE B N 1
ATOM 8851 C CA . PHE B 2 78 ? 114.425 101.371 97.637 1.00 0.00 78 PHE B CA 1
ATOM 8852 C C . PHE B 2 78 ? 113.188 102.161 98.048 1.00 0.00 78 PHE B C 1
ATOM 8853 O O . PHE B 2 78 ? 112.177 102.162 97.338 1.00 0.00 78 PHE B O 1
ATOM 8861 N N . LEU B 2 79 ? 113.270 102.835 99.194 1.00 0.00 79 LEU B N 1
ATOM 8862 C CA . LEU B 2 79 ? 112.136 103.548 99.751 1.00 0.00 79 LEU B CA 1
ATOM 8863 C C . LEU B 2 79 ? 112.444 105.034 99.885 1.00 0.00 79 LEU B C 1
ATOM 8864 O O . LEU B 2 79 ? 113.517 105.399 100.371 1.00 0.00 79 LEU B O 1
ATOM 8869 N N . PRO B 2 80 ? 111.522 105.911 99.480 1.00 0.00 80 PRO B N 1
ATOM 8870 C CA . PRO B 2 80 ? 111.804 107.355 99.513 1.00 0.00 80 PRO B CA 1
ATOM 8871 C C . PRO B 2 80 ? 111.706 107.914 100.927 1.00 0.00 80 PRO B C 1
ATOM 8872 O O . PRO B 2 80 ? 110.648 107.878 101.557 1.00 0.00 80 PRO B O 1
ATOM 8876 N N . VAL B 2 81 ? 112.827 108.425 101.424 1.00 0.00 81 VAL B N 1
ATOM 8877 C CA . VAL B 2 81 ? 112.869 109.147 102.691 1.00 0.00 81 VAL B CA 1
ATOM 8878 C C . VAL B 2 81 ? 112.432 110.583 102.433 1.00 0.00 81 VAL B C 1
ATOM 8879 O O . VAL B 2 81 ? 113.129 111.342 101.753 1.00 0.00 81 VAL B O 1
ATOM 8883 N N . TYR B 2 82 ? 111.271 110.956 102.968 1.00 0.00 82 TYR B N 1
ATOM 8884 C CA . TYR B 2 82 ? 110.668 112.247 102.683 1.00 0.00 82 TYR B CA 1
ATOM 8885 C C . TYR B 2 82 ? 111.163 113.310 103.662 1.00 0.00 82 TYR B C 1
ATOM 8886 O O . TYR B 2 82 ? 111.964 113.049 104.561 1.00 0.00 82 TYR B O 1
ATOM 8895 N N . PHE B 2 83 ? 110.659 114.533 103.488 1.00 0.00 83 PHE B N 1
ATOM 8896 C CA . PHE B 2 83 ? 111.182 115.700 104.189 1.00 0.00 83 PHE B CA 1
ATOM 8897 C C . PHE B 2 83 ? 110.497 115.959 105.527 1.00 0.00 83 PHE B C 1
ATOM 8898 O O . PHE B 2 83 ? 111.142 116.473 106.448 1.00 0.00 83 PHE B O 1
ATOM 8906 N N . GLY B 2 84 ? 109.230 115.582 105.672 1.00 0.00 84 GLY B N 1
ATOM 8907 C CA . GLY B 2 84 ? 108.455 115.936 106.845 1.00 0.00 84 GLY B CA 1
ATOM 8908 C C . GLY B 2 84 ? 108.922 115.248 108.116 1.00 0.00 84 GLY B C 1
ATOM 8909 O O . GLY B 2 84 ? 109.866 114.455 108.135 1.00 0.00 84 GLY B O 1
ATOM 8910 N N . SER B 2 85 ? 108.238 115.587 109.211 1.00 0.00 85 SER B N 1
ATOM 8911 C CA . SER B 2 85 ? 108.644 115.139 110.538 1.00 0.00 85 SER B CA 1
ATOM 8912 C C . SER B 2 85 ? 108.480 113.635 110.673 1.00 0.00 85 SER B C 1
ATOM 8913 O O . SER B 2 85 ? 107.408 113.086 110.404 1.00 0.00 85 SER B O 1
ATOM 8916 N N . VAL B 2 86 ? 109.557 112.972 111.084 1.00 0.00 86 VAL B N 1
ATOM 8917 C CA . VAL B 2 86 ? 109.545 111.521 111.166 1.00 0.00 86 VAL B CA 1
ATOM 8918 C C . VAL B 2 86 ? 108.767 111.110 112.407 1.00 0.00 86 VAL B C 1
ATOM 8919 O O . VAL B 2 86 ? 109.114 111.487 113.533 1.00 0.00 86 VAL B O 1
ATOM 8923 N N . PHE B 2 87 ? 107.706 110.341 112.203 1.00 0.00 87 PHE B N 1
ATOM 8924 C CA . PHE B 2 87 ? 106.885 109.833 113.285 1.00 0.00 87 PHE B CA 1
ATOM 8925 C C . PHE B 2 87 ? 106.898 108.316 113.250 1.00 0.00 87 PHE B C 1
ATOM 8926 O O . PHE B 2 87 ? 106.884 107.708 112.177 1.00 0.00 87 PHE B O 1
ATOM 8934 N N . ILE B 2 88 ? 106.953 107.711 114.427 1.00 0.00 88 ILE B N 1
ATOM 8935 C CA . ILE B 2 88 ? 106.925 106.264 114.575 1.00 0.00 88 ILE B CA 1
ATOM 8936 C C . ILE B 2 88 ? 105.737 105.891 115.451 1.00 0.00 88 ILE B C 1
ATOM 8937 O O . ILE B 2 88 ? 105.368 106.633 116.367 1.00 0.00 88 ILE B O 1
ATOM 8942 N N . TYR B 2 89 ? 105.090 104.778 115.118 1.00 0.00 89 TYR B N 1
ATOM 8943 C CA . TYR B 2 89 ? 103.844 104.369 115.763 1.00 0.00 89 TYR B CA 1
ATOM 8944 C C . TYR B 2 89 ? 104.061 102.974 116.339 1.00 0.00 89 TYR B C 1
ATOM 8945 O O . TYR B 2 89 ? 103.955 101.966 115.632 1.00 0.00 89 TYR B O 1
ATOM 8954 N N . SER B 2 90 ? 104.362 102.939 117.635 1.00 0.00 90 SER B N 1
ATOM 8955 C CA . SER B 2 90 ? 104.813 101.737 118.322 1.00 0.00 90 SER B CA 1
ATOM 8956 C C . SER B 2 90 ? 103.623 100.882 118.747 1.00 0.00 90 SER B C 1
ATOM 8957 O O . SER B 2 90 ? 102.478 101.105 118.344 1.00 0.00 90 SER B O 1
ATOM 8960 N N . LYS B 2 91 ? 103.896 99.884 119.593 1.00 0.00 91 LYS B N 1
ATOM 8961 C CA . LYS B 2 91 ? 102.839 99.055 120.159 1.00 0.00 91 LYS B CA 1
ATOM 8962 C C . LYS B 2 91 ? 102.059 99.783 121.247 1.00 0.00 91 LYS B C 1
ATOM 8963 O O . LYS B 2 91 ? 101.009 99.290 121.672 1.00 0.00 91 LYS B O 1
ATOM 8969 N N . GLY B 2 92 ? 102.548 100.938 121.709 1.00 0.00 92 GLY B N 1
ATOM 8970 C CA . GLY B 2 92 ? 101.754 101.809 122.556 1.00 0.00 92 GLY B CA 1
ATOM 8971 C C . GLY B 2 92 ? 100.636 102.518 121.819 1.00 0.00 92 GLY B C 1
ATOM 8972 O O . GLY B 2 92 ? 99.771 103.117 122.466 1.00 0.00 92 GLY B O 1
ATOM 8973 N N . LYS B 2 93 ? 100.671 102.491 120.478 1.00 0.00 93 LYS B N 1
ATOM 8974 C CA . LYS B 2 93 ? 99.569 102.845 119.576 1.00 0.00 93 LYS B CA 1
ATOM 8975 C C . LYS B 2 93 ? 99.251 104.341 119.590 1.00 0.00 93 LYS B C 1
ATOM 8976 O O . LYS B 2 93 ? 98.102 104.737 119.385 1.00 0.00 93 LYS B O 1
ATOM 8982 N N . ASN B 2 94 ? 100.262 105.182 119.810 1.00 0.00 94 ASN B N 1
ATOM 8983 C CA . ASN B 2 94 ? 100.157 106.617 119.586 1.00 0.00 94 ASN B CA 1
ATOM 8984 C C . ASN B 2 94 ? 101.373 107.096 118.800 1.00 0.00 94 ASN B C 1
ATOM 8985 O O . ASN B 2 94 ? 102.420 106.444 118.777 1.00 0.00 94 ASN B O 1
ATOM 8990 N N . MET B 2 95 ? 101.205 108.247 118.152 1.00 0.00 95 MET B N 1
ATOM 8991 C CA . MET B 2 95 ? 102.239 108.832 117.305 1.00 0.00 95 MET B CA 1
ATOM 8992 C C . MET B 2 95 ? 103.420 109.284 118.158 1.00 0.00 95 MET B C 1
ATOM 8993 O O . MET B 2 95 ? 103.233 109.977 119.161 1.00 0.00 95 MET B O 1
ATOM 8998 N N . VAL B 2 96 ? 104.635 108.912 117.763 1.00 0.00 96 VAL B N 1
ATOM 8999 C CA . VAL B 2 96 ? 105.841 109.290 118.498 1.00 0.00 96 VAL B CA 1
ATOM 9000 C C . VAL B 2 96 ? 106.767 110.044 117.555 1.00 0.00 96 VAL B C 1
ATOM 9001 O O . VAL B 2 96 ? 107.225 109.487 116.551 1.00 0.00 96 VAL B O 1
ATOM 9005 N N . GLU B 2 97 ? 107.063 111.298 117.890 1.00 0.00 97 GLU B N 1
ATOM 9006 C CA . GLU B 2 97 ? 108.009 112.093 117.119 1.00 0.00 97 GLU B CA 1
ATOM 9007 C C . GLU B 2 97 ? 109.437 111.782 117.554 1.00 0.00 97 GLU B C 1
ATOM 9008 O O . GLU B 2 97 ? 109.704 111.571 118.740 1.00 0.00 97 GLU B O 1
ATOM 9014 N N . LEU B 2 98 ? 110.358 111.741 116.589 1.00 0.00 98 LEU B N 1
ATOM 9015 C CA . LEU B 2 98 ? 111.762 111.555 116.932 1.00 0.00 98 LEU B CA 1
ATOM 9016 C C . LEU B 2 98 ? 112.326 112.825 117.555 1.00 0.00 98 LEU B C 1
ATOM 9017 O O . LEU B 2 98 ? 112.030 113.936 117.105 1.00 0.00 98 LEU B O 1
ATOM 9022 N N . GLY B 2 99 ? 113.146 112.655 118.590 1.00 0.00 99 GLY B N 1
ATOM 9023 C CA . GLY B 2 99 ? 113.829 113.762 119.220 1.00 0.00 99 GLY B CA 1
ATOM 9024 C C . GLY B 2 99 ? 113.034 114.504 120.268 1.00 0.00 99 GLY B C 1
ATOM 9025 O O . GLY B 2 99 ? 113.608 115.341 120.976 1.00 0.00 99 GLY B O 1
ATOM 9026 N N . SER B 2 100 ? 111.744 114.237 120.397 1.00 0.00 100 SER B N 1
ATOM 9027 C CA . SER B 2 100 ? 110.925 114.894 121.409 1.00 0.00 100 SER B CA 1
ATOM 9028 C C . SER B 2 100 ? 110.155 113.912 122.277 1.00 0.00 100 SER B C 1
ATOM 9029 O O . SER B 2 100 ? 110.034 114.136 123.484 1.00 0.00 100 SER B O 1
ATOM 9032 N N . GLY B 2 101 ? 109.649 112.827 121.700 1.00 0.00 101 GLY B N 1
ATOM 9033 C CA . GLY B 2 101 ? 108.892 111.840 122.452 1.00 0.00 101 GLY B CA 1
ATOM 9034 C C . GLY B 2 101 ? 107.562 112.330 122.984 1.00 0.00 101 GLY B C 1
ATOM 9035 O O . GLY B 2 101 ? 107.199 112.009 124.123 1.00 0.00 101 GLY B O 1
ATOM 9036 N N . ASN B 2 102 ? 106.826 113.103 122.190 1.00 0.00 102 ASN B N 1
ATOM 9037 C CA . ASN B 2 102 ? 105.526 113.625 122.583 1.00 0.00 102 ASN B CA 1
ATOM 9038 C C . ASN B 2 102 ? 104.458 113.104 121.633 1.00 0.00 102 ASN B C 1
ATOM 9039 O O . ASN B 2 102 ? 104.659 113.080 120.414 1.00 0.00 102 ASN B O 1
ATOM 9044 N N . SER B 2 103 ? 103.331 112.678 122.198 1.00 0.00 103 SER B N 1
ATOM 9045 C CA . SER B 2 103 ? 102.209 112.224 121.387 1.00 0.00 103 SER B CA 1
ATOM 9046 C C . SER B 2 103 ? 101.559 113.404 120.677 1.00 0.00 103 SER B C 1
ATOM 9047 O O . SER B 2 103 ? 101.416 114.489 121.248 1.00 0.00 103 SER B O 1
ATOM 9050 N N . PHE B 2 104 ? 101.169 113.195 119.422 1.00 0.00 104 PHE B N 1
ATOM 9051 C CA . PHE B 2 104 ? 100.660 114.277 118.595 1.00 0.00 104 PHE B CA 1
ATOM 9052 C C . PHE B 2 104 ? 99.322 113.843 118.010 1.00 0.00 104 PHE B C 1
ATOM 9053 O O . PHE B 2 104 ? 99.161 112.691 117.596 1.00 0.00 104 PHE B O 1
ATOM 9061 N N . GLN B 2 105 ? 98.362 114.767 117.991 1.00 0.00 105 GLN B N 1
ATOM 9062 C CA . GLN B 2 105 ? 96.990 114.445 117.618 1.00 0.00 105 GLN B CA 1
ATOM 9063 C C . GLN B 2 105 ? 96.849 114.256 116.113 1.00 0.00 105 GLN B C 1
ATOM 9064 O O . GLN B 2 105 ? 97.397 115.024 115.318 1.00 0.00 105 GLN B O 1
ATOM 9070 N N . ILE B 2 106 ? 96.088 113.236 115.728 1.00 0.00 106 ILE B N 1
ATOM 9071 C CA . ILE B 2 106 ? 95.965 112.823 114.330 1.00 0.00 106 ILE B CA 1
ATOM 9072 C C . ILE B 2 106 ? 94.489 112.667 113.991 1.00 0.00 106 ILE B C 1
ATOM 9073 O O . ILE B 2 106 ? 93.641 112.566 114.893 1.00 0.00 106 ILE B O 1
ATOM 9078 N N . PRO B 2 107 ? 94.142 112.699 112.697 1.00 0.00 107 PRO B N 1
ATOM 9079 C CA . PRO B 2 107 ? 92.788 112.299 112.290 1.00 0.00 107 PRO B CA 1
ATOM 9080 C C . PRO B 2 107 ? 92.485 110.856 112.670 1.00 0.00 107 PRO B C 1
ATOM 9081 O O . PRO B 2 107 ? 93.362 109.989 112.667 1.00 0.00 107 PRO B O 1
ATOM 9085 N N . ASP B 2 108 ? 91.216 110.614 113.004 1.00 0.00 108 ASP B N 1
ATOM 9086 C CA . ASP B 2 108 ? 90.820 109.353 113.620 1.00 0.00 108 ASP B CA 1
ATOM 9087 C C . ASP B 2 108 ? 90.798 108.193 112.632 1.00 0.00 108 ASP B C 1
ATOM 9088 O O . ASP B 2 108 ? 91.003 107.043 113.039 1.00 0.00 108 ASP B O 1
ATOM 9093 N N . GLU B 2 109 ? 90.546 108.462 111.347 1.00 0.00 109 GLU B N 1
ATOM 9094 C CA . GLU B 2 109 ? 90.516 107.384 110.363 1.00 0.00 109 GLU B CA 1
ATOM 9095 C C . GLU B 2 109 ? 91.917 106.835 110.103 1.00 0.00 109 GLU B C 1
ATOM 9096 O O . GLU B 2 109 ? 92.090 105.622 109.923 1.00 0.00 109 GLU B O 1
ATOM 9102 N N . ILE B 2 110 ? 92.932 107.707 110.142 1.00 0.00 110 ILE B N 1
ATOM 9103 C CA . ILE B 2 110 ? 94.324 107.275 110.036 1.00 0.00 110 ILE B CA 1
ATOM 9104 C C . ILE B 2 110 ? 94.716 106.438 111.246 1.00 0.00 110 ILE B C 1
ATOM 9105 O O . ILE B 2 110 ? 95.385 105.405 111.114 1.00 0.00 110 ILE B O 1
ATOM 9110 N N . ARG B 2 111 ? 94.282 106.861 112.439 1.00 0.00 111 ARG B N 1
ATOM 9111 C CA . ARG B 2 111 ? 94.568 106.116 113.661 1.00 0.00 111 ARG B CA 1
ATOM 9112 C C . ARG B 2 111 ? 93.908 104.742 113.646 1.00 0.00 111 ARG B C 1
ATOM 9113 O O . ARG B 2 111 ? 94.535 103.745 114.025 1.00 0.00 111 ARG B O 1
ATOM 9121 N N . SER B 2 112 ? 92.660 104.663 113.173 1.00 0.00 112 SER B N 1
ATOM 9122 C CA . SER B 2 112 ? 91.964 103.379 113.097 1.00 0.00 112 SER B CA 1
ATOM 9123 C C . SER B 2 112 ? 92.589 102.462 112.048 1.00 0.00 112 SER B C 1
ATOM 9124 O O . SER B 2 112 ? 92.678 101.243 112.256 1.00 0.00 112 SER B O 1
ATOM 9127 N N . ALA B 2 113 ? 93.038 103.030 110.921 1.00 0.00 113 ALA B N 1
ATOM 9128 C CA . ALA B 2 113 ? 93.722 102.232 109.907 1.00 0.00 113 ALA B CA 1
ATOM 9129 C C . ALA B 2 113 ? 95.053 101.693 110.420 1.00 0.00 113 ALA B C 1
ATOM 9130 O O . ALA B 2 113 ? 95.402 100.535 110.157 1.00 0.00 113 ALA B O 1
ATOM 9132 N N . CYS B 2 114 ? 95.803 102.506 111.173 1.00 0.00 114 CYS B N 1
ATOM 9133 C CA . CYS B 2 114 ? 97.049 102.022 111.765 1.00 0.00 114 CYS B CA 1
ATOM 9134 C C . CYS B 2 114 ? 96.796 100.997 112.865 1.00 0.00 114 CYS B C 1
ATOM 9135 O O . CYS B 2 114 ? 97.614 100.088 113.061 1.00 0.00 114 CYS B O 1
ATOM 9138 N N . ASN B 2 115 ? 95.675 101.130 113.584 1.00 0.00 115 ASN B N 1
ATOM 9139 C CA . ASN B 2 115 ? 95.261 100.101 114.534 1.00 0.00 115 ASN B CA 1
ATOM 9140 C C . ASN B 2 115 ? 94.989 98.781 113.824 1.00 0.00 115 ASN B C 1
ATOM 9141 O O . ASN B 2 115 ? 95.382 97.716 114.312 1.00 0.00 115 ASN B O 1
ATOM 9146 N N . LYS B 2 116 ? 94.333 98.840 112.661 1.00 0.00 116 LYS B N 1
ATOM 9147 C CA . LYS B 2 116 ? 94.100 97.635 111.866 1.00 0.00 116 LYS B CA 1
ATOM 9148 C C . LYS B 2 116 ? 95.407 97.040 111.343 1.00 0.00 116 LYS B C 1
ATOM 9149 O O . LYS B 2 116 ? 95.553 95.811 111.282 1.00 0.00 116 LYS B O 1
ATOM 9155 N N . VAL B 2 117 ? 96.357 97.898 110.951 1.00 0.00 117 VAL B N 1
ATOM 9156 C CA . VAL B 2 117 ? 97.652 97.426 110.458 1.00 0.00 117 VAL B CA 1
ATOM 9157 C C . VAL B 2 117 ? 98.431 96.714 111.563 1.00 0.00 117 VAL B C 1
ATOM 9158 O O . VAL B 2 117 ? 98.983 95.628 111.349 1.00 0.00 117 VAL B O 1
ATOM 9162 N N . LEU B 2 118 ? 98.462 97.290 112.769 1.00 0.00 118 LEU B N 1
ATOM 9163 C CA . LEU B 2 118 ? 99.132 96.604 113.870 1.00 0.00 118 LEU B CA 1
ATOM 9164 C C . LEU B 2 118 ? 98.346 95.401 114.381 1.00 0.00 118 LEU B C 1
ATOM 9165 O O . LEU B 2 118 ? 98.940 94.504 114.988 1.00 0.00 118 LEU B O 1
ATOM 9170 N N . ASP B 2 119 ? 97.030 95.356 114.150 1.00 0.00 119 ASP B N 1
ATOM 9171 C CA . ASP B 2 119 ? 96.279 94.142 114.442 1.00 0.00 119 ASP B CA 1
ATOM 9172 C C . ASP B 2 119 ? 96.570 93.047 113.425 1.00 0.00 119 ASP B C 1
ATOM 9173 O O . ASP B 2 119 ? 96.404 91.861 113.731 1.00 0.00 119 ASP B O 1
ATOM 9178 N N . SER B 2 120 ? 96.985 93.424 112.212 1.00 0.00 120 SER B N 1
ATOM 9179 C CA . SER B 2 120 ? 97.337 92.428 111.204 1.00 0.00 120 SER B CA 1
ATOM 9180 C C . SER B 2 120 ? 98.624 91.696 111.570 1.00 0.00 120 SER B C 1
ATOM 9181 O O . SER B 2 120 ? 98.704 90.467 111.457 1.00 0.00 120 SER B O 1
ATOM 9184 N N . ASP B 2 121 ? 99.643 92.431 112.014 1.00 0.00 121 ASP B N 1
ATOM 9185 C CA . ASP B 2 121 ? 100.936 91.841 112.352 1.00 0.00 121 ASP B CA 1
ATOM 9186 C C . ASP B 2 121 ? 101.435 92.443 113.656 1.00 0.00 121 ASP B C 1
ATOM 9187 O O . ASP B 2 121 ? 101.546 93.667 113.774 1.00 0.00 121 ASP B O 1
ATOM 9192 N N . ASN B 2 122 ? 101.738 91.583 114.628 1.00 0.00 122 ASN B N 1
ATOM 9193 C CA . ASN B 2 122 ? 102.345 92.008 115.882 1.00 0.00 122 ASN B CA 1
ATOM 9194 C C . ASN B 2 122 ? 103.867 91.956 115.853 1.00 0.00 122 ASN B C 1
ATOM 9195 O O . ASN B 2 122 ? 104.504 92.421 116.804 1.00 0.00 122 ASN B O 1
ATOM 9200 N N . GLY B 2 123 ? 104.461 91.404 114.795 1.00 0.00 123 GLY B N 1
ATOM 9201 C CA . GLY B 2 123 ? 105.906 91.385 114.668 1.00 0.00 123 GLY B CA 1
ATOM 9202 C C . GLY B 2 123 ? 106.519 92.686 114.207 1.00 0.00 123 GLY B C 1
ATOM 9203 O O . GLY B 2 123 ? 107.746 92.820 114.219 1.00 0.00 123 GLY B O 1
ATOM 9204 N N . ILE B 2 124 ? 105.688 93.643 113.797 1.00 0.00 124 ILE B N 1
ATOM 9205 C CA . ILE B 2 124 ? 106.177 94.950 113.382 1.00 0.00 124 ILE B CA 1
ATOM 9206 C C . ILE B 2 124 ? 106.618 95.731 114.611 1.00 0.00 124 ILE B C 1
ATOM 9207 O O . ILE B 2 124 ? 105.864 95.860 115.584 1.00 0.00 124 ILE B O 1
ATOM 9212 N N . ASP B 2 125 ? 107.858 96.230 114.585 1.00 0.00 125 ASP B N 1
ATOM 9213 C CA . ASP B 2 125 ? 108.340 97.076 115.673 1.00 0.00 125 ASP B CA 1
ATOM 9214 C C . ASP B 2 125 ? 107.584 98.399 115.713 1.00 0.00 125 ASP B C 1
ATOM 9215 O O . ASP B 2 125 ? 107.015 98.767 116.747 1.00 0.00 125 ASP B O 1
ATOM 9220 N N . PHE B 2 126 ? 107.540 99.104 114.584 1.00 0.00 126 PHE B N 1
ATOM 9221 C CA . PHE B 2 126 ? 106.802 100.353 114.454 1.00 0.00 126 PHE B CA 1
ATOM 9222 C C . PHE B 2 126 ? 106.621 100.647 112.972 1.00 0.00 126 PHE B C 1
ATOM 9223 O O . PHE B 2 126 ? 107.234 100.011 112.111 1.00 0.00 126 PHE B O 1
ATOM 9231 N N . LEU B 2 127 ? 105.774 101.627 112.688 1.00 0.00 127 LEU B N 1
ATOM 9232 C CA . LEU B 2 127 ? 105.597 102.151 111.343 1.00 0.00 127 LEU B CA 1
ATOM 9233 C C . LEU B 2 127 ? 106.147 103.568 111.308 1.00 0.00 127 LEU B C 1
ATOM 9234 O O . LEU B 2 127 ? 105.777 104.398 112.141 1.00 0.00 127 LEU B O 1
ATOM 9239 N N . ARG B 2 128 ? 107.038 103.835 110.362 1.00 0.00 128 ARG B N 1
ATOM 9240 C CA . ARG B 2 128 ? 107.673 105.139 110.232 1.00 0.00 128 ARG B CA 1
ATOM 9241 C C . ARG B 2 128 ? 106.844 106.034 109.309 1.00 0.00 128 ARG B C 1
ATOM 9242 O O . ARG B 2 128 ? 106.372 105.581 108.263 1.00 0.00 128 ARG B O 1
ATOM 9250 N N . PHE B 2 129 ? 106.656 107.296 109.707 1.00 0.00 129 PHE B N 1
ATOM 9251 C CA . PHE B 2 129 ? 105.679 108.188 109.090 1.00 0.00 129 PHE B CA 1
ATOM 9252 C C . PHE B 2 129 ? 106.279 109.521 108.657 1.00 0.00 129 PHE B C 1
ATOM 9253 O O . PHE B 2 129 ? 107.352 109.927 109.110 1.00 0.00 129 PHE B O 1
ATOM 9261 N N . VAL B 2 130 ? 105.544 110.201 107.773 1.00 0.00 130 VAL B N 1
ATOM 9262 C CA . VAL B 2 130 ? 105.875 111.540 107.295 1.00 0.00 130 VAL B CA 1
ATOM 9263 C C . VAL B 2 130 ? 104.765 112.469 107.752 1.00 0.00 130 VAL B C 1
ATOM 9264 O O . VAL B 2 130 ? 103.587 112.191 107.499 1.00 0.00 130 VAL B O 1
ATOM 9268 N N . LEU B 2 131 ? 105.123 113.584 108.370 1.00 0.00 131 LEU B N 1
ATOM 9269 C CA . LEU B 2 131 ? 104.161 114.661 108.576 1.00 0.00 131 LEU B CA 1
ATOM 9270 C C . LEU B 2 131 ? 104.662 115.862 107.778 1.00 0.00 131 LEU B C 1
ATOM 9271 O O . LEU B 2 131 ? 105.445 116.677 108.271 1.00 0.00 131 LEU B O 1
ATOM 9276 N N . LEU B 2 132 ? 104.222 115.948 106.526 1.00 0.00 132 LEU B N 1
ATOM 9277 C CA . LEU B 2 132 ? 104.536 117.075 105.661 1.00 0.00 132 LEU B CA 1
ATOM 9278 C C . LEU B 2 132 ? 103.264 117.510 104.959 1.00 0.00 132 LEU B C 1
ATOM 9279 O O . LEU B 2 132 ? 102.590 116.681 104.340 1.00 0.00 132 LEU B O 1
ATOM 9284 N N . ASN B 2 133 ? 102.951 118.809 105.067 1.00 0.00 133 ASN B N 1
ATOM 9285 C CA . ASN B 2 133 ? 101.725 119.421 104.539 1.00 0.00 133 ASN B CA 1
ATOM 9286 C C . ASN B 2 133 ? 100.467 118.734 105.072 1.00 0.00 133 ASN B C 1
ATOM 9287 O O . ASN B 2 133 ? 99.470 118.598 104.357 1.00 0.00 133 ASN B O 1
ATOM 9292 N N . ASN B 2 134 ? 100.528 118.315 106.348 1.00 0.00 134 ASN B N 1
ATOM 9293 C CA . ASN B 2 134 ? 99.428 117.670 107.081 1.00 0.00 134 ASN B CA 1
ATOM 9294 C C . ASN B 2 134 ? 98.886 116.431 106.374 1.00 0.00 134 ASN B C 1
ATOM 9295 O O . ASN B 2 134 ? 97.672 116.237 106.283 1.00 0.00 134 ASN B O 1
ATOM 9300 N N . ARG B 2 135 ? 99.760 115.577 105.851 1.00 0.00 135 ARG B N 1
ATOM 9301 C CA . ARG B 2 135 ? 99.240 114.438 105.110 1.00 0.00 135 ARG B CA 1
ATOM 9302 C C . ARG B 2 135 ? 100.140 113.261 105.477 1.00 0.00 135 ARG B C 1
ATOM 9303 O O . ARG B 2 135 ? 101.367 113.336 105.345 1.00 0.00 135 ARG B O 1
ATOM 9311 N N . TRP B 2 136 ? 99.547 112.238 106.080 1.00 0.00 136 TRP B N 1
ATOM 9312 C CA . TRP B 2 136 ? 100.307 111.200 106.770 1.00 0.00 136 TRP B CA 1
ATOM 9313 C C . TRP B 2 136 ? 100.717 110.132 105.765 1.00 0.00 136 TRP B C 1
ATOM 9314 O O . TRP B 2 136 ? 99.866 109.444 105.191 1.00 0.00 136 TRP B O 1
ATOM 9325 N N . ILE B 2 137 ? 102.024 110.000 105.553 1.00 0.00 137 ILE B N 1
ATOM 9326 C CA . ILE B 2 137 ? 102.597 109.072 104.589 1.00 0.00 137 ILE B CA 1
ATOM 9327 C C . ILE B 2 137 ? 103.509 108.123 105.347 1.00 0.00 137 ILE B C 1
ATOM 9328 O O . ILE B 2 137 ? 104.361 108.569 106.120 1.00 0.00 137 ILE B O 1
ATOM 9333 N N . MET B 2 138 ? 103.338 106.825 105.124 1.00 0.00 138 MET B N 1
ATOM 9334 C CA . MET B 2 138 ? 104.256 105.847 105.698 1.00 0.00 138 MET B CA 1
ATOM 9335 C C . MET B 2 138 ? 105.590 105.942 104.964 1.00 0.00 138 MET B C 1
ATOM 9336 O O . MET B 2 138 ? 105.674 105.617 103.777 1.00 0.00 138 MET B O 1
ATOM 9341 N N . GLU B 2 139 ? 106.610 106.478 105.659 1.00 0.00 139 GLU B N 1
ATOM 9342 C CA . GLU B 2 139 ? 108.010 106.271 105.276 1.00 0.00 139 GLU B CA 1
ATOM 9343 C C . GLU B 2 139 ? 108.285 104.817 104.951 1.00 0.00 139 GLU B C 1
ATOM 9344 O O . GLU B 2 139 ? 108.719 104.473 103.845 1.00 0.00 139 GLU B O 1
ATOM 9350 N N . ASP B 2 140 ? 108.063 103.961 105.941 1.00 0.00 140 ASP B N 1
ATOM 9351 C CA . ASP B 2 140 ? 108.724 102.680 106.085 1.00 0.00 140 ASP B CA 1
ATOM 9352 C C . ASP B 2 140 ? 107.936 101.857 107.089 1.00 0.00 140 ASP B C 1
ATOM 9353 O O . ASP B 2 140 ? 107.175 102.392 107.899 1.00 0.00 140 ASP B O 1
ATOM 9358 N N . ALA B 2 141 ? 108.134 100.547 107.023 1.00 0.00 141 ALA B N 1
ATOM 9359 C CA . ALA B 2 141 ? 107.541 99.619 107.975 1.00 0.00 141 ALA B CA 1
ATOM 9360 C C . ALA B 2 141 ? 108.613 98.620 108.370 1.00 0.00 141 ALA B C 1
ATOM 9361 O O . ALA B 2 141 ? 109.102 97.870 107.520 1.00 0.00 141 ALA B O 1
ATOM 9363 N N . ILE B 2 142 ? 108.983 98.613 109.643 1.00 0.00 142 ILE B N 1
ATOM 9364 C CA . ILE B 2 142 ? 110.083 97.791 110.129 1.00 0.00 142 ILE B CA 1
ATOM 9365 C C . ILE B 2 142 ? 109.487 96.600 110.862 1.00 0.00 142 ILE B C 1
ATOM 9366 O O . ILE B 2 142 ? 108.865 96.752 111.922 1.00 0.00 142 ILE B O 1
ATOM 9371 N N . SER B 2 143 ? 109.677 95.414 110.293 1.00 0.00 143 SER B N 1
ATOM 9372 C CA . SER B 2 143 ? 109.209 94.166 110.873 1.00 0.00 143 SER B CA 1
ATOM 9373 C C . SER B 2 143 ? 110.344 93.155 110.851 1.00 0.00 143 SER B C 1
ATOM 9374 O O . SER B 2 143 ? 111.242 93.222 110.006 1.00 0.00 143 SER B O 1
ATOM 9377 N N . LYS B 2 144 ? 110.299 92.216 111.798 1.00 0.00 144 LYS B N 1
ATOM 9378 C CA . LYS B 2 144 ? 111.396 91.264 111.947 1.00 0.00 144 LYS B CA 1
ATOM 9379 C C . LYS B 2 144 ? 111.370 90.197 110.858 1.00 0.00 144 LYS B C 1
ATOM 9380 O O . LYS B 2 144 ? 112.427 89.773 110.375 1.00 0.00 144 LYS B O 1
ATOM 9386 N N . TYR B 2 145 ? 110.178 89.756 110.453 1.00 0.00 145 TYR B N 1
ATOM 9387 C CA . TYR B 2 145 ? 110.044 88.582 109.599 1.00 0.00 145 TYR B CA 1
ATOM 9388 C C . TYR B 2 145 ? 109.221 88.833 108.339 1.00 0.00 145 TYR B C 1
ATOM 9389 O O . TYR B 2 145 ? 108.880 87.872 107.640 1.00 0.00 145 TYR B O 1
ATOM 9398 N N . GLN B 2 146 ? 108.898 90.086 108.023 1.00 0.00 146 GLN B N 1
ATOM 9399 C CA . GLN B 2 146 ? 108.039 90.391 106.888 1.00 0.00 146 GLN B CA 1
ATOM 9400 C C . GLN B 2 146 ? 108.624 91.558 106.105 1.00 0.00 146 GLN B C 1
ATOM 9401 O O . GLN B 2 146 ? 109.097 92.534 106.694 1.00 0.00 146 GLN B O 1
ATOM 9407 N N . SER B 2 147 ? 108.609 91.440 104.776 1.00 0.00 147 SER B N 1
ATOM 9408 C CA . SER B 2 147 ? 109.074 92.521 103.918 1.00 0.00 147 SER B CA 1
ATOM 9409 C C . SER B 2 147 ? 108.115 93.709 103.998 1.00 0.00 147 SER B C 1
ATOM 9410 O O . SER B 2 147 ? 106.901 93.516 104.124 1.00 0.00 147 SER B O 1
ATOM 9413 N N . PRO B 2 148 ? 108.630 94.946 103.943 1.00 0.00 148 PRO B N 1
ATOM 9414 C CA . PRO B 2 148 ? 107.759 96.125 104.123 1.00 0.00 148 PRO B CA 1
ATOM 9415 C C . PRO B 2 148 ? 106.752 96.354 103.006 1.00 0.00 148 PRO B C 1
ATOM 9416 O O . PRO B 2 148 ? 105.770 97.076 103.230 1.00 0.00 148 PRO B O 1
ATOM 9420 N N . VAL B 2 149 ? 106.959 95.767 101.822 1.00 0.00 149 VAL B N 1
ATOM 9421 C CA . VAL B 2 149 ? 106.046 95.985 100.700 1.00 0.00 149 VAL B CA 1
ATOM 9422 C C . VAL B 2 149 ? 104.689 95.340 100.961 1.00 0.00 149 VAL B C 1
ATOM 9423 O O . VAL B 2 149 ? 103.658 95.829 100.475 1.00 0.00 149 VAL B O 1
ATOM 9427 N N . ASN B 2 150 ? 104.662 94.252 101.737 1.00 0.00 150 ASN B N 1
ATOM 9428 C CA . ASN B 2 150 ? 103.397 93.649 102.148 1.00 0.00 150 ASN B CA 1
ATOM 9429 C C . ASN B 2 150 ? 102.601 94.589 103.045 1.00 0.00 150 ASN B C 1
ATOM 9430 O O . ASN B 2 150 ? 101.382 94.718 102.885 1.00 0.00 150 ASN B O 1
ATOM 9435 N N . ILE B 2 151 ? 103.278 95.271 103.976 1.00 0.00 151 ILE B N 1
ATOM 9436 C CA . ILE B 2 151 ? 102.614 96.263 104.818 1.00 0.00 151 ILE B CA 1
ATOM 9437 C C . ILE B 2 151 ? 102.171 97.460 103.979 1.00 0.00 151 ILE B C 1
ATOM 9438 O O . ILE B 2 151 ? 101.113 98.050 104.230 1.00 0.00 151 ILE B O 1
ATOM 9443 N N . PHE B 2 152 ? 102.953 97.813 102.950 1.00 0.00 152 PHE B N 1
ATOM 9444 C CA . PHE B 2 152 ? 102.574 98.911 102.061 1.00 0.00 152 PHE B CA 1
ATOM 9445 C C . PHE B 2 152 ? 101.293 98.602 101.287 1.00 0.00 152 PHE B C 1
ATOM 9446 O O . PHE B 2 152 ? 100.396 99.448 101.206 1.00 0.00 152 PHE B O 1
ATOM 9454 N N . LYS B 2 153 ? 101.176 97.386 100.741 1.00 0.00 153 LYS B N 1
ATOM 9455 C CA . LYS B 2 153 ? 99.934 96.990 100.071 1.00 0.00 153 LYS B CA 1
ATOM 9456 C C . LYS B 2 153 ? 98.778 96.858 101.061 1.00 0.00 153 LYS B C 1
ATOM 9457 O O . LYS B 2 153 ? 97.639 97.248 100.757 1.00 0.00 153 LYS B O 1
ATOM 9463 N N . LEU B 2 154 ? 99.060 96.320 102.254 1.00 0.00 154 LEU B N 1
ATOM 9464 C CA . LEU B 2 154 ? 98.042 96.100 103.276 1.00 0.00 154 LEU B CA 1
ATOM 9465 C C . LEU B 2 154 ? 97.472 97.414 103.796 1.00 0.00 154 LEU B C 1
ATOM 9466 O O . LEU B 2 154 ? 96.281 97.490 104.117 1.00 0.00 154 LEU B O 1
ATOM 9471 N N . ALA B 2 155 ? 98.303 98.453 103.886 1.00 0.00 155 ALA B N 1
ATOM 9472 C CA . ALA B 2 155 ? 97.832 99.780 104.255 1.00 0.00 155 ALA B CA 1
ATOM 9473 C C . ALA B 2 155 ? 97.297 100.561 103.063 1.00 0.00 155 ALA B C 1
ATOM 9474 O O . ALA B 2 155 ? 96.535 101.515 103.258 1.00 0.00 155 ALA B O 1
ATOM 9476 N N . SER B 2 156 ? 97.687 100.188 101.838 1.00 0.00 156 SER B N 1
ATOM 9477 C CA . SER B 2 156 ? 97.032 100.726 100.652 1.00 0.00 156 SER B CA 1
ATOM 9478 C C . SER B 2 156 ? 95.585 100.267 100.572 1.00 0.00 156 SER B C 1
ATOM 9479 O O . SER B 2 156 ? 94.737 100.979 100.025 1.00 0.00 156 SER B O 1
ATOM 9482 N N . GLU B 2 157 ? 95.296 99.068 101.088 1.00 0.00 157 GLU B N 1
ATOM 9483 C CA . GLU B 2 157 ? 93.908 98.631 101.208 1.00 0.00 157 GLU B CA 1
ATOM 9484 C C . GLU B 2 157 ? 93.133 99.499 102.196 1.00 0.00 157 GLU B C 1
ATOM 9485 O O . GLU B 2 157 ? 91.959 99.813 101.967 1.00 0.00 157 GLU B O 1
ATOM 9491 N N . TYR B 2 158 ? 93.771 99.901 103.298 1.00 0.00 158 TYR B N 1
ATOM 9492 C CA . TYR B 2 158 ? 93.076 100.666 104.328 1.00 0.00 158 TYR B CA 1
ATOM 9493 C C . TYR B 2 158 ? 92.996 102.157 104.024 1.00 0.00 158 TYR B C 1
ATOM 9494 O O . TYR B 2 158 ? 92.258 102.873 104.710 1.00 0.00 158 TYR B O 1
ATOM 9503 N N . GLY B 2 159 ? 93.729 102.644 103.026 1.00 0.00 159 GLY B N 1
ATOM 9504 C CA . GLY B 2 159 ? 93.602 104.017 102.587 1.00 0.00 159 GLY B CA 1
ATOM 9505 C C . GLY B 2 159 ? 94.681 104.975 103.044 1.00 0.00 159 GLY B C 1
ATOM 9506 O O . GLY B 2 159 ? 94.529 106.187 102.845 1.00 0.00 159 GLY B O 1
ATOM 9507 N N . LEU B 2 160 ? 95.753 104.486 103.661 1.00 0.00 160 LEU B N 1
ATOM 9508 C CA . LEU B 2 160 ? 96.853 105.357 104.038 1.00 0.00 160 LEU B CA 1
ATOM 9509 C C . LEU B 2 160 ? 97.625 105.766 102.787 1.00 0.00 160 LEU B C 1
ATOM 9510 O O . LEU B 2 160 ? 97.661 105.036 101.794 1.00 0.00 160 LEU B O 1
ATOM 9515 N N . ASN B 2 161 ? 98.237 106.948 102.831 1.00 0.00 161 ASN B N 1
ATOM 9516 C CA . ASN B 2 161 ? 99.036 107.406 101.698 1.00 0.00 161 ASN B CA 1
ATOM 9517 C C . ASN B 2 161 ? 100.339 106.618 101.640 1.00 0.00 161 ASN B C 1
ATOM 9518 O O . ASN B 2 161 ? 101.145 106.662 102.576 1.00 0.00 161 ASN B O 1
ATOM 9523 N N . ILE B 2 162 ? 100.542 105.899 100.542 1.00 0.00 162 ILE B N 1
ATOM 9524 C CA . ILE B 2 162 ? 101.613 104.920 100.412 1.00 0.00 162 ILE B CA 1
ATOM 9525 C C . ILE B 2 162 ? 102.502 105.341 99.252 1.00 0.00 162 ILE B C 1
ATOM 9526 O O . ILE B 2 162 ? 101.993 105.603 98.160 1.00 0.00 162 ILE B O 1
ATOM 9531 N N . PRO B 2 163 ? 103.817 105.434 99.442 1.00 0.00 163 PRO B N 1
ATOM 9532 C CA . PRO B 2 163 ? 104.708 105.834 98.347 1.00 0.00 163 PRO B CA 1
ATOM 9533 C C . PRO B 2 163 ? 104.854 104.735 97.304 1.00 0.00 163 PRO B C 1
ATOM 9534 O O . PRO B 2 163 ? 104.455 103.585 97.495 1.00 0.00 163 PRO B O 1
ATOM 9538 N N . ASN B 2 164 ? 105.453 105.117 96.177 1.00 0.00 164 ASN B N 1
ATOM 9539 C CA . ASN B 2 164 ? 105.706 104.173 95.097 1.00 0.00 164 ASN B CA 1
ATOM 9540 C C . ASN B 2 164 ? 106.863 103.258 95.470 1.00 0.00 164 ASN B C 1
ATOM 9541 O O . ASN B 2 164 ? 108.027 103.575 95.207 1.00 0.00 164 ASN B O 1
ATOM 9546 N N . TYR B 2 165 ? 106.542 102.133 96.103 1.00 0.00 165 TYR B N 1
ATOM 9547 C CA . TYR B 2 165 ? 107.542 101.126 96.430 1.00 0.00 165 TYR B CA 1
ATOM 9548 C C . TYR B 2 165 ? 108.076 100.470 95.160 1.00 0.00 165 TYR B C 1
ATOM 9549 O O . TYR B 2 165 ? 107.311 100.128 94.252 1.00 0.00 165 TYR B O 1
ATOM 9558 N N . LEU B 2 166 ? 109.398 100.329 95.085 1.00 0.00 166 LEU B N 1
ATOM 9559 C CA . LEU B 2 166 ? 110.071 99.798 93.907 1.00 0.00 166 LEU B CA 1
ATOM 9560 C C . LEU B 2 166 ? 111.056 98.722 94.333 1.00 0.00 166 LEU B C 1
ATOM 9561 O O . LEU B 2 166 ? 111.895 98.957 95.208 1.00 0.00 166 LEU B O 1
ATOM 9566 N N . GLU B 2 167 ? 110.958 97.549 93.711 1.00 0.00 167 GLU B N 1
ATOM 9567 C CA . GLU B 2 167 ? 111.866 96.434 93.965 1.00 0.00 167 GLU B CA 1
ATOM 9568 C C . GLU B 2 167 ? 112.677 96.179 92.699 1.00 0.00 167 GLU B C 1
ATOM 9569 O O . GLU B 2 167 ? 112.134 95.708 91.695 1.00 0.00 167 GLU B O 1
ATOM 9575 N N . ILE B 2 168 ? 113.971 96.498 92.745 1.00 0.00 168 ILE B N 1
ATOM 9576 C CA . ILE B 2 168 ? 114.858 96.407 91.591 1.00 0.00 168 ILE B CA 1
ATOM 9577 C C . ILE B 2 168 ? 115.944 95.377 91.879 1.00 0.00 168 ILE B C 1
ATOM 9578 O O . ILE B 2 168 ? 116.383 95.217 93.024 1.00 0.00 168 ILE B O 1
ATOM 9583 N N . GLU B 2 169 ? 116.372 94.688 90.825 1.00 0.00 169 GLU B N 1
ATOM 9584 C CA . GLU B 2 169 ? 117.099 93.440 90.909 1.00 0.00 169 GLU B CA 1
ATOM 9585 C C . GLU B 2 169 ? 118.543 93.776 90.545 1.00 0.00 169 GLU B C 1
ATOM 9586 O O . GLU B 2 169 ? 118.792 94.262 89.438 1.00 0.00 169 GLU B O 1
ATOM 9592 N N . ILE B 2 170 ? 119.495 93.537 91.445 1.00 0.00 170 ILE B N 1
ATOM 9593 C CA . ILE B 2 170 ? 120.889 93.900 91.185 1.00 0.00 170 ILE B CA 1
ATOM 9594 C C . ILE B 2 170 ? 121.746 92.641 91.193 1.00 0.00 170 ILE B C 1
ATOM 9595 O O . ILE B 2 170 ? 121.738 91.884 92.170 1.00 0.00 170 ILE B O 1
ATOM 9600 N N . GLU B 2 171 ? 122.498 92.433 90.109 1.00 0.00 171 GLU B N 1
ATOM 9601 C CA . GLU B 2 171 ? 123.293 91.227 89.925 1.00 0.00 171 GLU B CA 1
ATOM 9602 C C . GLU B 2 171 ? 124.793 91.488 89.841 1.00 0.00 171 GLU B C 1
ATOM 9603 O O . GLU B 2 171 ? 125.566 90.528 89.773 1.00 0.00 171 GLU B O 1
ATOM 9609 N N . GLU B 2 172 ? 125.230 92.749 89.833 1.00 0.00 172 GLU B N 1
ATOM 9610 C CA . GLU B 2 172 ? 126.648 93.064 89.720 1.00 0.00 172 GLU B CA 1
ATOM 9611 C C . GLU B 2 172 ? 127.010 94.122 90.756 1.00 0.00 172 GLU B C 1
ATOM 9612 O O . GLU B 2 172 ? 126.167 94.585 91.529 1.00 0.00 172 GLU B O 1
ATOM 9618 N N . ASP B 2 173 ? 128.289 94.505 90.766 1.00 0.00 173 ASP B N 1
ATOM 9619 C CA . ASP B 2 173 ? 128.794 95.532 91.678 1.00 0.00 173 ASP B CA 1
ATOM 9620 C C . ASP B 2 173 ? 128.632 96.910 91.034 1.00 0.00 173 ASP B C 1
ATOM 9621 O O . ASP B 2 173 ? 129.587 97.556 90.598 1.00 0.00 173 ASP B O 1
ATOM 9626 N N . THR B 2 174 ? 127.380 97.355 90.983 1.00 0.00 174 THR B N 1
ATOM 9627 C CA . THR B 2 174 ? 127.044 98.632 90.367 1.00 0.00 174 THR B CA 1
ATOM 9628 C C . THR B 2 174 ? 127.403 99.781 91.302 1.00 0.00 174 THR B C 1
ATOM 9629 O O . THR B 2 174 ? 127.093 99.742 92.496 1.00 0.00 174 THR B O 1
ATOM 9633 N N . LEU B 2 175 ? 128.068 100.799 90.761 1.00 0.00 175 LEU B N 1
ATOM 9634 C CA . LEU B 2 175 ? 128.349 102.009 91.519 1.00 0.00 175 LEU B CA 1
ATOM 9635 C C . LEU B 2 175 ? 127.092 102.865 91.605 1.00 0.00 175 LEU B C 1
ATOM 9636 O O . LEU B 2 175 ? 126.426 103.109 90.594 1.00 0.00 175 LEU B O 1
ATOM 9641 N N . PHE B 2 176 ? 126.767 103.316 92.814 1.00 0.00 176 PHE B N 1
ATOM 9642 C CA . PHE B 2 176 ? 125.579 104.133 93.064 1.00 0.00 176 PHE B CA 1
ATOM 9643 C C . PHE B 2 176 ? 126.005 105.597 93.058 1.00 0.00 176 PHE B C 1
ATOM 9644 O O . PHE B 2 176 ? 126.350 106.165 94.093 1.00 0.00 176 PHE B O 1
ATOM 9652 N N . ASP B 2 177 ? 125.976 106.214 91.880 1.00 0.00 177 ASP B N 1
ATOM 9653 C CA . ASP B 2 177 ? 126.379 107.605 91.744 1.00 0.00 177 ASP B CA 1
ATOM 9654 C C . ASP B 2 177 ? 125.165 108.520 91.903 1.00 0.00 177 ASP B C 1
ATOM 9655 O O . ASP B 2 177 ? 124.060 108.079 92.234 1.00 0.00 177 ASP B O 1
ATOM 9660 N N . ASP B 2 178 ? 125.367 109.819 91.667 1.00 0.00 178 ASP B N 1
ATOM 9661 C CA . ASP B 2 178 ? 124.278 110.783 91.780 1.00 0.00 178 ASP B CA 1
ATOM 9662 C C . ASP B 2 178 ? 123.299 110.667 90.618 1.00 0.00 178 ASP B C 1
ATOM 9663 O O . ASP B 2 178 ? 122.120 111.014 90.764 1.00 0.00 178 ASP B O 1
ATOM 9668 N N . GLU B 2 179 ? 123.765 110.186 89.461 1.00 0.00 179 GLU B N 1
ATOM 9669 C CA . GLU B 2 179 ? 122.883 110.061 88.304 1.00 0.00 179 GLU B CA 1
ATOM 9670 C C . GLU B 2 179 ? 121.865 108.944 88.496 1.00 0.00 179 GLU B C 1
ATOM 9671 O O . GLU B 2 179 ? 120.683 109.120 88.187 1.00 0.00 179 GLU B O 1
ATOM 9677 N N . LEU B 2 180 ? 122.298 107.792 89.020 1.00 0.00 180 LEU B N 1
ATOM 9678 C CA . LEU B 2 180 ? 121.355 106.718 89.320 1.00 0.00 180 LEU B CA 1
ATOM 9679 C C . LEU B 2 180 ? 120.452 107.084 90.493 1.00 0.00 180 LEU B C 1
ATOM 9680 O O . LEU B 2 180 ? 119.300 106.637 90.551 1.00 0.00 180 LEU B O 1
ATOM 9685 N N . TYR B 2 181 ? 120.947 107.925 91.406 1.00 0.00 181 TYR B N 1
ATOM 9686 C CA . TYR B 2 181 ? 120.105 108.517 92.443 1.00 0.00 181 TYR B CA 1
ATOM 9687 C C . TYR B 2 181 ? 118.989 109.366 91.843 1.00 0.00 181 TYR B C 1
ATOM 9688 O O . TYR B 2 181 ? 117.832 109.273 92.273 1.00 0.00 181 TYR B O 1
ATOM 9697 N N . SER B 2 182 ? 119.314 110.188 90.839 1.00 0.00 182 SER B N 1
ATOM 9698 C CA . SER B 2 182 ? 118.296 110.997 90.168 1.00 0.00 182 SER B CA 1
ATOM 9699 C C . SER B 2 182 ? 117.324 110.128 89.376 1.00 0.00 182 SER B C 1
ATOM 9700 O O . SER B 2 182 ? 116.116 110.408 89.345 1.00 0.00 182 SER B O 1
ATOM 9703 N N . ILE B 2 183 ? 117.843 109.066 88.743 1.00 0.00 183 ILE B N 1
ATOM 9704 C CA . ILE B 2 183 ? 117.015 108.110 88.006 1.00 0.00 183 ILE B CA 1
ATOM 9705 C C . ILE B 2 183 ? 116.012 107.444 88.939 1.00 0.00 183 ILE B C 1
ATOM 9706 O O . ILE B 2 183 ? 114.826 107.330 88.619 1.00 0.00 183 ILE B O 1
ATOM 9711 N N . MET B 2 184 ? 116.460 107.051 90.129 1.00 0.00 184 MET B N 1
ATOM 9712 C CA . MET B 2 184 ? 115.578 106.371 91.073 1.00 0.00 184 MET B CA 1
ATOM 9713 C C . MET B 2 184 ? 114.597 107.338 91.734 1.00 0.00 184 MET B C 1
ATOM 9714 O O . MET B 2 184 ? 113.446 106.967 92.009 1.00 0.00 184 MET B O 1
ATOM 9719 N N . GLU B 2 185 ? 115.025 108.582 91.977 1.00 0.00 185 GLU B N 1
ATOM 9720 C CA . GLU B 2 185 ? 114.128 109.590 92.535 1.00 0.00 185 GLU B CA 1
ATOM 9721 C C . GLU B 2 185 ? 113.007 109.944 91.564 1.00 0.00 185 GLU B C 1
ATOM 9722 O O . GLU B 2 185 ? 111.859 110.145 91.977 1.00 0.00 185 GLU B O 1
ATOM 9728 N N . ARG B 2 186 ? 113.318 110.027 90.269 1.00 0.00 186 ARG B N 1
ATOM 9729 C CA . ARG B 2 186 ? 112.267 110.198 89.269 1.00 0.00 186 ARG B CA 1
ATOM 9730 C C . ARG B 2 186 ? 111.523 108.895 88.973 1.00 0.00 186 ARG B C 1
ATOM 9731 O O . ARG B 2 186 ? 110.368 108.932 88.528 1.00 0.00 186 ARG B O 1
ATOM 9739 N N . SER B 2 187 ? 112.126 107.743 89.266 1.00 0.00 187 SER B N 1
ATOM 9740 C CA . SER B 2 187 ? 111.403 106.480 89.178 1.00 0.00 187 SER B CA 1
ATOM 9741 C C . SER B 2 187 ? 110.370 106.331 90.285 1.00 0.00 187 SER B C 1
ATOM 9742 O O . SER B 2 187 ? 109.412 105.566 90.122 1.00 0.00 187 SER B O 1
ATOM 9745 N N . PHE B 2 188 ? 110.554 107.025 91.412 1.00 0.00 188 PHE B N 1
ATOM 9746 C CA . PHE B 2 188 ? 109.481 107.121 92.399 1.00 0.00 188 PHE B CA 1
ATOM 9747 C C . PHE B 2 188 ? 108.288 107.888 91.838 1.00 0.00 188 PHE B C 1
ATOM 9748 O O . PHE B 2 188 ? 107.135 107.553 92.138 1.00 0.00 188 PHE B O 1
ATOM 9756 N N . ASP B 2 189 ? 108.561 108.922 91.024 1.00 0.00 189 ASP B N 1
ATOM 9757 C CA . ASP B 2 189 ? 107.556 109.737 90.321 1.00 0.00 189 ASP B CA 1
ATOM 9758 C C . ASP B 2 189 ? 106.564 110.391 91.283 1.00 0.00 189 ASP B C 1
ATOM 9759 O O . ASP B 2 189 ? 105.356 110.417 91.040 1.00 0.00 189 ASP B O 1
ATOM 9764 N N . ASP B 2 190 ? 107.079 110.923 92.385 1.00 0.00 190 ASP B N 1
ATOM 9765 C CA . ASP B 2 190 ? 106.262 111.574 93.397 1.00 0.00 190 ASP B CA 1
ATOM 9766 C C . ASP B 2 190 ? 106.502 113.076 93.379 1.00 0.00 190 ASP B C 1
ATOM 9767 O O . ASP B 2 190 ? 107.641 113.533 93.232 1.00 0.00 190 ASP B O 1
ATOM 9772 N N . THR B 2 191 ? 105.417 113.839 93.524 1.00 0.00 191 THR B N 1
ATOM 9773 C CA . THR B 2 191 ? 105.522 115.277 93.745 1.00 0.00 191 THR B CA 1
ATOM 9774 C C . THR B 2 191 ? 106.061 115.585 95.141 1.00 0.00 191 THR B C 1
ATOM 9775 O O . THR B 2 191 ? 106.628 116.664 95.356 1.00 0.00 191 THR B O 1
ATOM 9779 N N . PHE B 2 192 ? 105.937 114.633 96.068 1.00 0.00 192 PHE B N 1
ATOM 9780 C CA . PHE B 2 192 ? 106.323 114.840 97.458 1.00 0.00 192 PHE B CA 1
ATOM 9781 C C . PHE B 2 192 ? 107.837 115.007 97.584 1.00 0.00 192 PHE B C 1
ATOM 9782 O O . PHE B 2 192 ? 108.600 114.313 96.903 1.00 0.00 192 PHE B O 1
ATOM 9790 N N . PRO B 2 193 ? 108.298 115.927 98.432 1.00 0.00 193 PRO B N 1
ATOM 9791 C CA . PRO B 2 193 ? 109.743 116.180 98.547 1.00 0.00 193 PRO B CA 1
ATOM 9792 C C . PRO B 2 193 ? 110.451 115.057 99.291 1.00 0.00 193 PRO B C 1
ATOM 9793 O O . PRO B 2 193 ? 110.031 114.648 100.375 1.00 0.00 193 PRO B O 1
ATOM 9797 N N . LYS B 2 194 ? 111.545 114.576 98.705 1.00 0.00 194 LYS B N 1
ATOM 9798 C CA . LYS B 2 194 ? 112.344 113.499 99.273 1.00 0.00 194 LYS B CA 1
ATOM 9799 C C . LYS B 2 194 ? 113.728 114.028 99.614 1.00 0.00 194 LYS B C 1
ATOM 9800 O O . LYS B 2 194 ? 114.364 114.687 98.787 1.00 0.00 194 LYS B O 1
ATOM 9806 N N . ILE B 2 195 ? 114.190 113.740 100.829 1.00 0.00 195 ILE B N 1
ATOM 9807 C CA . ILE B 2 195 ? 115.535 114.147 101.215 1.00 0.00 195 ILE B CA 1
ATOM 9808 C C . ILE B 2 195 ? 116.569 113.075 100.883 1.00 0.00 195 ILE B C 1
ATOM 9809 O O . ILE B 2 195 ? 117.718 113.409 100.574 1.00 0.00 195 ILE B O 1
ATOM 9814 N N . SER B 2 196 ? 116.185 111.802 100.914 1.00 0.00 196 SER B N 1
ATOM 9815 C CA . SER B 2 196 ? 117.100 110.696 100.668 1.00 0.00 196 SER B CA 1
ATOM 9816 C C . SER B 2 196 ? 116.276 109.468 100.302 1.00 0.00 196 SER B C 1
ATOM 9817 O O . SER B 2 196 ? 115.053 109.534 100.165 1.00 0.00 196 SER B O 1
ATOM 9820 N N . ILE B 2 197 ? 116.971 108.355 100.077 1.00 0.00 197 ILE B N 1
ATOM 9821 C CA . ILE B 2 197 ? 116.356 107.069 99.759 1.00 0.00 197 ILE B CA 1
ATOM 9822 C C . ILE B 2 197 ? 116.972 106.028 100.686 1.00 0.00 197 ILE B C 1
ATOM 9823 O O . ILE B 2 197 ? 118.189 106.036 100.900 1.00 0.00 197 ILE B O 1
ATOM 9828 N N . SER B 2 198 ? 116.148 105.150 101.254 1.00 0.00 198 SER B N 1
ATOM 9829 C CA . SER B 2 198 ? 116.659 104.040 102.051 1.00 0.00 198 SER B CA 1
ATOM 9830 C C . SER B 2 198 ? 116.302 102.726 101.371 1.00 0.00 198 SER B C 1
ATOM 9831 O O . SER B 2 198 ? 115.194 102.572 100.845 1.00 0.00 198 SER B O 1
ATOM 9834 N N . TYR B 2 199 ? 117.243 101.786 101.387 1.00 0.00 199 TYR B N 1
ATOM 9835 C CA . TYR B 2 199 ? 117.110 100.508 100.704 1.00 0.00 199 TYR B CA 1
ATOM 9836 C C . TYR B 2 199 ? 117.250 99.370 101.705 1.00 0.00 199 TYR B C 1
ATOM 9837 O O . TYR B 2 199 ? 117.943 99.504 102.717 1.00 0.00 199 TYR B O 1
ATOM 9846 N N . ILE B 2 200 ? 116.590 98.251 101.416 1.00 0.00 200 ILE B N 1
ATOM 9847 C CA . ILE B 2 200 ? 116.554 97.103 102.312 1.00 0.00 200 ILE B CA 1
ATOM 9848 C C . ILE B 2 200 ? 116.865 95.837 101.513 1.00 0.00 200 ILE B C 1
ATOM 9849 O O . ILE B 2 200 ? 116.456 95.699 100.355 1.00 0.00 200 ILE B O 1
ATOM 9854 N N . LYS B 2 201 ? 117.656 94.950 102.116 1.00 0.00 201 LYS B N 1
ATOM 9855 C CA . LYS B 2 201 ? 117.855 93.608 101.588 1.00 0.00 201 LYS B CA 1
ATOM 9856 C C . LYS B 2 201 ? 116.568 92.800 101.713 1.00 0.00 201 LYS B C 1
ATOM 9857 O O . LYS B 2 201 ? 115.693 93.112 102.523 1.00 0.00 201 LYS B O 1
ATOM 9863 N N . LEU B 2 202 ? 116.461 91.736 100.917 1.00 0.00 202 LEU B N 1
ATOM 9864 C CA . LEU B 2 202 ? 115.319 90.841 101.076 1.00 0.00 202 LEU B CA 1
ATOM 9865 C C . LEU B 2 202 ? 115.415 90.043 102.371 1.00 0.00 202 LEU B C 1
ATOM 9866 O O . LEU B 2 202 ? 114.401 89.816 103.043 1.00 0.00 202 LEU B O 1
ATOM 9871 N N . GLY B 2 203 ? 116.620 89.621 102.749 1.00 0.00 203 GLY B N 1
ATOM 9872 C CA . GLY B 2 203 ? 116.802 88.783 103.916 1.00 0.00 203 GLY B CA 1
ATOM 9873 C C . GLY B 2 203 ? 117.713 89.301 105.006 1.00 0.00 203 GLY B C 1
ATOM 9874 O O . GLY B 2 203 ? 118.146 88.507 105.852 1.00 0.00 203 GLY B O 1
ATOM 9875 N N . GLU B 2 204 ? 118.027 90.595 105.034 1.00 0.00 204 GLU B N 1
ATOM 9876 C CA . GLU B 2 204 ? 119.029 91.106 105.959 1.00 0.00 204 GLU B CA 1
ATOM 9877 C C . GLU B 2 204 ? 118.634 92.513 106.397 1.00 0.00 204 GLU B C 1
ATOM 9878 O O . GLU B 2 204 ? 118.338 93.377 105.569 1.00 0.00 204 GLU B O 1
ATOM 9884 N N . LEU B 2 205 ? 118.589 92.707 107.721 1.00 0.00 205 LEU B N 1
ATOM 9885 C CA . LEU B 2 205 ? 117.999 93.860 108.397 1.00 0.00 205 LEU B CA 1
ATOM 9886 C C . LEU B 2 205 ? 119.032 94.994 108.427 1.00 0.00 205 LEU B C 1
ATOM 9887 O O . LEU B 2 205 ? 119.967 94.993 107.619 1.00 0.00 205 LEU B O 1
ATOM 9892 N N . LYS B 2 206 ? 118.843 95.989 109.309 1.00 0.00 206 LYS B N 1
ATOM 9893 C CA . LYS B 2 206 ? 119.736 97.142 109.497 1.00 0.00 206 LYS B CA 1
ATOM 9894 C C . LYS B 2 206 ? 119.815 97.986 108.220 1.00 0.00 206 LYS B C 1
ATOM 9895 O O . LYS B 2 206 ? 120.759 97.908 107.437 1.00 0.00 206 LYS B O 1
ATOM 9901 N N . ARG B 2 207 ? 118.717 98.706 107.987 1.00 0.00 207 ARG B N 1
ATOM 9902 C CA . ARG B 2 207 ? 118.559 99.545 106.804 1.00 0.00 207 ARG B CA 1
ATOM 9903 C C . ARG B 2 207 ? 119.622 100.637 106.714 1.00 0.00 207 ARG B C 1
ATOM 9904 O O . ARG B 2 207 ? 120.001 101.247 107.717 1.00 0.00 207 ARG B O 1
ATOM 9912 N N . GLN B 2 208 ? 120.105 100.870 105.497 1.00 0.00 208 GLN B N 1
ATOM 9913 C CA . GLN B 2 208 ? 120.968 102.001 105.178 1.00 0.00 208 GLN B CA 1
ATOM 9914 C C . GLN B 2 208 ? 120.151 103.109 104.531 1.00 0.00 208 GLN B C 1
ATOM 9915 O O . GLN B 2 208 ? 119.302 102.850 103.674 1.00 0.00 208 GLN B O 1
ATOM 9921 N N . VAL B 2 209 ? 120.419 104.345 104.939 1.00 0.00 209 VAL B N 1
ATOM 9922 C CA . VAL B 2 209 ? 119.871 105.532 104.295 1.00 0.00 209 VAL B CA 1
ATOM 9923 C C . VAL B 2 209 ? 121.007 106.192 103.529 1.00 0.00 209 VAL B C 1
ATOM 9924 O O . VAL B 2 209 ? 122.026 106.566 104.121 1.00 0.00 209 VAL B O 1
ATOM 9928 N N . VAL B 2 210 ? 120.842 106.331 102.217 1.00 0.00 210 VAL B N 1
ATOM 9929 C CA . VAL B 2 210 ? 121.857 106.928 101.360 1.00 0.00 210 VAL B CA 1
ATOM 9930 C C . VAL B 2 210 ? 121.356 108.292 100.895 1.00 0.00 210 VAL B C 1
ATOM 9931 O O . VAL B 2 210 ? 120.190 108.440 100.506 1.00 0.00 210 VAL B O 1
ATOM 9935 N N . ASP B 2 211 ? 122.219 109.301 100.997 1.00 0.00 211 ASP B N 1
ATOM 9936 C CA . ASP B 2 211 ? 121.835 110.691 100.770 1.00 0.00 211 ASP B CA 1
ATOM 9937 C C . ASP B 2 211 ? 122.951 111.381 99.998 1.00 0.00 211 ASP B C 1
ATOM 9938 O O . ASP B 2 211 ? 124.024 111.632 100.554 1.00 0.00 211 ASP B O 1
ATOM 9943 N N . PHE B 2 212 ? 122.699 111.700 98.733 1.00 0.00 212 PHE B N 1
ATOM 9944 C CA . PHE B 2 212 ? 123.585 112.553 97.944 1.00 0.00 212 PHE B CA 1
ATOM 9945 C C . PHE B 2 212 ? 122.994 113.951 97.854 1.00 0.00 212 PHE B C 1
ATOM 9946 O O . PHE B 2 212 ? 121.899 114.144 97.314 1.00 0.00 212 PHE B O 1
ATOM 9954 N N . PHE B 2 213 ? 123.737 114.915 98.380 1.00 0.00 213 PHE B N 1
ATOM 9955 C CA . PHE B 2 213 ? 123.365 116.320 98.375 1.00 0.00 213 PHE B CA 1
ATOM 9956 C C . PHE B 2 213 ? 124.647 117.127 98.515 1.00 0.00 213 PHE B C 1
ATOM 9957 O O . PHE B 2 213 ? 125.746 116.574 98.604 1.00 0.00 213 PHE B O 1
ATOM 9965 N N . LYS B 2 214 ? 124.496 118.445 98.538 1.00 0.00 214 LYS B N 1
ATOM 9966 C CA . LYS B 2 214 ? 125.582 119.344 98.888 1.00 0.00 214 LYS B CA 1
ATOM 9967 C C . LYS B 2 214 ? 125.063 120.347 99.903 1.00 0.00 214 LYS B C 1
ATOM 9968 O O . LYS B 2 214 ? 123.964 120.886 99.738 1.00 0.00 214 LYS B O 1
ATOM 9974 N N . PHE B 2 215 ? 125.833 120.565 100.966 1.00 0.00 215 PHE B N 1
ATOM 9975 C CA . PHE B 2 215 ? 125.507 121.617 101.916 1.00 0.00 215 PHE B CA 1
ATOM 9976 C C . PHE B 2 215 ? 125.671 122.970 101.241 1.00 0.00 215 PHE B C 1
ATOM 9977 O O . PHE B 2 215 ? 126.749 123.295 100.736 1.00 0.00 215 PHE B O 1
ATOM 9985 N N . SER B 2 216 ? 124.600 123.755 101.224 1.00 0.00 216 SER B N 1
ATOM 9986 C CA . SER B 2 216 ? 124.592 125.029 100.527 1.00 0.00 216 SER B CA 1
ATOM 9987 C C . SER B 2 216 ? 124.137 126.123 101.476 1.00 0.00 216 SER B C 1
ATOM 9988 O O . SER B 2 216 ? 123.599 125.859 102.554 1.00 0.00 216 SER B O 1
ATOM 9991 N N . PHE B 2 217 ? 124.385 127.368 101.071 1.00 0.00 217 PHE B N 1
ATOM 9992 C CA . PHE B 2 217 ? 124.064 128.538 101.890 1.00 0.00 217 PHE B CA 1
ATOM 9993 C C . PHE B 2 217 ? 123.553 129.631 100.957 1.00 0.00 217 PHE B C 1
ATOM 9994 O O . PHE B 2 217 ? 124.346 130.305 100.295 1.00 0.00 217 PHE B O 1
ATOM 10002 N N . MET B 2 218 ? 122.236 129.805 100.907 1.00 0.00 218 MET B N 1
ATOM 10003 C CA . MET B 2 218 ? 121.617 130.807 100.050 1.00 0.00 218 MET B CA 1
ATOM 10004 C C . MET B 2 218 ? 121.027 131.932 100.889 1.00 0.00 218 MET B C 1
ATOM 10005 O O . MET B 2 218 ? 120.431 131.690 101.943 1.00 0.00 218 MET B O 1
ATOM 10010 N N . TYR B 2 219 ? 121.220 133.162 100.414 1.00 0.00 219 TYR B N 1
ATOM 10011 C CA . TYR B 2 219 ? 120.685 134.341 101.079 1.00 0.00 219 TYR B CA 1
ATOM 10012 C C . TYR B 2 219 ? 119.165 134.352 100.997 1.00 0.00 219 TYR B C 1
ATOM 10013 O O . TYR B 2 219 ? 118.582 134.056 99.951 1.00 0.00 219 TYR B O 1
ATOM 10022 N N . ILE B 2 220 ? 118.524 134.706 102.106 1.00 0.00 220 ILE B N 1
ATOM 10023 C CA . ILE B 2 220 ? 117.084 134.554 102.277 1.00 0.00 220 ILE B CA 1
ATOM 10024 C C . ILE B 2 220 ? 116.397 135.879 101.973 1.00 0.00 220 ILE B C 1
ATOM 10025 O O . ILE B 2 220 ? 116.774 136.923 102.518 1.00 0.00 220 ILE B O 1
ATOM 10030 N N . GLU B 2 221 ? 115.396 135.841 101.092 1.00 0.00 221 GLU B N 1
ATOM 10031 C CA . GLU B 2 221 ? 114.598 137.033 100.826 1.00 0.00 221 GLU B CA 1
ATOM 10032 C C . GLU B 2 221 ? 113.540 137.239 101.905 1.00 0.00 221 GLU B C 1
ATOM 10033 O O . GLU B 2 221 ? 113.528 138.269 102.590 1.00 0.00 221 GLU B O 1
ATOM 10039 N N . SER B 2 222 ? 112.648 136.265 102.076 1.00 0.00 222 SER B N 1
ATOM 10040 C CA . SER B 2 222 ? 111.534 136.404 103.006 1.00 0.00 222 SER B CA 1
ATOM 10041 C C . SER B 2 222 ? 111.042 135.021 103.410 1.00 0.00 222 SER B C 1
ATOM 10042 O O . SER B 2 222 ? 111.461 134.001 102.858 1.00 0.00 222 SER B O 1
ATOM 10045 N N . ILE B 2 223 ? 110.141 135.006 104.390 1.00 0.00 223 ILE B N 1
ATOM 10046 C CA . ILE B 2 223 ? 109.463 133.795 104.842 1.00 0.00 223 ILE B CA 1
ATOM 10047 C C . ILE B 2 223 ? 108.004 133.907 104.422 1.00 0.00 223 ILE B C 1
ATOM 10048 O O . ILE B 2 223 ? 107.320 134.873 104.783 1.00 0.00 223 ILE B O 1
ATOM 10053 N N . LYS B 2 224 ? 107.526 132.924 103.664 1.00 0.00 224 LYS B N 1
ATOM 10054 C CA . LYS B 2 224 ? 106.195 132.956 103.072 1.00 0.00 224 LYS B CA 1
ATOM 10055 C C . LYS B 2 224 ? 105.385 131.764 103.563 1.00 0.00 224 LYS B C 1
ATOM 10056 O O . LYS B 2 224 ? 105.878 130.631 103.561 1.00 0.00 224 LYS B O 1
ATOM 10062 N N . VAL B 2 225 ? 104.148 132.021 103.981 1.00 0.00 225 VAL B N 1
ATOM 10063 C CA . VAL B 2 225 ? 103.223 130.973 104.403 1.00 0.00 225 VAL B CA 1
ATOM 10064 C C . VAL B 2 225 ? 102.360 130.551 103.221 1.00 0.00 225 VAL B C 1
ATOM 10065 O O . VAL B 2 225 ? 101.979 131.373 102.376 1.00 0.00 225 VAL B O 1
ATOM 10069 N N . ASP B 2 226 ? 102.083 129.252 103.142 1.00 0.00 226 ASP B N 1
ATOM 10070 C CA . ASP B 2 226 ? 101.302 128.646 102.071 1.00 0.00 226 ASP B CA 1
ATOM 10071 C C . ASP B 2 226 ? 100.204 127.794 102.684 1.00 0.00 226 ASP B C 1
ATOM 10072 O O . ASP B 2 226 ? 100.466 127.008 103.598 1.00 0.00 226 ASP B O 1
ATOM 10077 N N . ARG B 2 227 ? 98.985 127.943 102.171 1.00 0.00 227 ARG B N 1
ATOM 10078 C CA . ARG B 2 227 ? 97.831 127.282 102.766 1.00 0.00 227 ARG B CA 1
ATOM 10079 C C . ARG B 2 227 ? 97.827 125.795 102.431 1.00 0.00 227 ARG B C 1
ATOM 10080 O O . ARG B 2 227 ? 97.914 125.407 101.262 1.00 0.00 227 ARG B O 1
ATOM 10088 N N . ILE B 2 228 ? 97.735 124.964 103.469 1.00 0.00 228 ILE B N 1
ATOM 10089 C CA . ILE B 2 228 ? 97.684 123.513 103.338 1.00 0.00 228 ILE B CA 1
ATOM 10090 C C . ILE B 2 228 ? 96.456 122.905 103.991 1.00 0.00 228 ILE B C 1
ATOM 10091 O O . ILE B 2 228 ? 96.322 121.678 104.010 1.00 0.00 228 ILE B O 1
ATOM 10096 N N . GLY B 2 229 ? 95.559 123.719 104.533 1.00 0.00 229 GLY B N 1
ATOM 10097 C CA . GLY B 2 229 ? 94.373 123.201 105.171 1.00 0.00 229 GLY B CA 1
ATOM 10098 C C . GLY B 2 229 ? 93.302 124.264 105.250 1.00 0.00 229 GLY B C 1
ATOM 10099 O O . GLY B 2 229 ? 93.369 125.292 104.573 1.00 0.00 229 GLY B O 1
ATOM 10100 N N . ASP B 2 230 ? 92.296 123.989 106.083 1.00 0.00 230 ASP B N 1
ATOM 10101 C CA . ASP B 2 230 ? 91.244 124.971 106.319 1.00 0.00 230 ASP B CA 1
ATOM 10102 C C . ASP B 2 230 ? 91.780 126.186 107.065 1.00 0.00 230 ASP B C 1
ATOM 10103 O O . ASP B 2 230 ? 91.370 127.320 106.793 1.00 0.00 230 ASP B O 1
ATOM 10108 N N . ASN B 2 231 ? 92.704 125.972 108.002 1.00 0.00 231 ASN B N 1
ATOM 10109 C CA . ASN B 2 231 ? 93.251 127.074 108.781 1.00 0.00 231 ASN B CA 1
ATOM 10110 C C . ASN B 2 231 ? 94.773 127.057 108.829 1.00 0.00 231 ASN B C 1
ATOM 10111 O O . ASN B 2 231 ? 95.395 128.108 109.006 1.00 0.00 231 ASN B O 1
ATOM 10116 N N . ILE B 2 232 ? 95.385 125.887 108.674 1.00 0.00 232 ILE B N 1
ATOM 10117 C CA . ILE B 2 232 ? 96.818 125.759 108.912 1.00 0.00 232 ILE B CA 1
ATOM 10118 C C . ILE B 2 232 ? 97.603 126.152 107.664 1.00 0.00 232 ILE B C 1
ATOM 10119 O O . ILE B 2 232 ? 97.138 126.004 106.528 1.00 0.00 232 ILE B O 1
ATOM 10124 N N . PHE B 2 233 ? 98.805 126.686 107.886 1.00 0.00 233 PHE B N 1
ATOM 10125 C CA . PHE B 2 233 ? 99.686 127.159 106.825 1.00 0.00 233 PHE B CA 1
ATOM 10126 C C . PHE B 2 233 ? 101.069 126.554 107.020 1.00 0.00 233 PHE B C 1
ATOM 10127 O O . PHE B 2 233 ? 101.625 126.630 108.119 1.00 0.00 233 PHE B O 1
ATOM 10135 N N . ILE B 2 234 ? 101.630 125.976 105.961 1.00 0.00 234 ILE B N 1
ATOM 10136 C CA . ILE B 2 234 ? 102.987 125.429 106.016 1.00 0.00 234 ILE B CA 1
ATOM 10137 C C . ILE B 2 234 ? 103.970 126.596 106.047 1.00 0.00 234 ILE B C 1
ATOM 10138 O O . ILE B 2 234 ? 103.684 127.666 105.487 1.00 0.00 234 ILE B O 1
ATOM 10143 N N . PRO B 2 235 ? 105.089 126.479 106.757 1.00 0.00 235 PRO B N 1
ATOM 10144 C CA . PRO B 2 235 ? 106.148 127.482 106.618 1.00 0.00 235 PRO B CA 1
ATOM 10145 C C . PRO B 2 235 ? 107.048 127.194 105.426 1.00 0.00 235 PRO B C 1
ATOM 10146 O O . PRO B 2 235 ? 107.475 126.060 105.198 1.00 0.00 235 PRO B O 1
ATOM 10150 N N . SER B 2 236 ? 107.328 128.243 104.660 1.00 0.00 236 SER B N 1
ATOM 10151 C CA . SER B 2 236 ? 108.274 128.172 103.558 1.00 0.00 236 SER B CA 1
ATOM 10152 C C . SER B 2 236 ? 109.167 129.400 103.610 1.00 0.00 236 SER B C 1
ATOM 10153 O O . SER B 2 236 ? 108.740 130.476 104.034 1.00 0.00 236 SER B O 1
ATOM 10156 N N . VAL B 2 237 ? 110.413 129.231 103.184 1.00 0.00 237 VAL B N 1
ATOM 10157 C CA . VAL B 2 237 ? 111.380 130.319 103.184 1.00 0.00 237 VAL B CA 1
ATOM 10158 C C . VAL B 2 237 ? 111.974 130.438 101.781 1.00 0.00 237 VAL B C 1
ATOM 10159 O O . VAL B 2 237 ? 112.192 129.433 101.096 1.00 0.00 237 VAL B O 1
ATOM 10163 N N . ILE B 2 238 ? 112.152 131.678 101.325 1.00 0.00 238 ILE B N 1
ATOM 10164 C CA . ILE B 2 238 ? 112.415 131.987 99.924 1.00 0.00 238 ILE B CA 1
ATOM 10165 C C . ILE B 2 238 ? 113.762 132.687 99.815 1.00 0.00 238 ILE B C 1
ATOM 10166 O O . ILE B 2 238 ? 114.073 133.578 100.614 1.00 0.00 238 ILE B O 1
ATOM 10171 N N . THR B 2 239 ? 114.555 132.288 98.824 1.00 0.00 239 THR B N 1
ATOM 10172 C CA . THR B 2 239 ? 115.801 132.975 98.527 1.00 0.00 239 THR B CA 1
ATOM 10173 C C . THR B 2 239 ? 115.541 134.222 97.684 1.00 0.00 239 THR B C 1
ATOM 10174 O O . THR B 2 239 ? 114.425 134.477 97.223 1.00 0.00 239 THR B O 1
ATOM 10178 N N . LYS B 2 240 ? 116.603 135.011 97.486 1.00 0.00 240 LYS B N 1
ATOM 10179 C CA . LYS B 2 240 ? 116.509 136.178 96.616 1.00 0.00 240 LYS B CA 1
ATOM 10180 C C . LYS B 2 240 ? 116.382 135.780 95.152 1.00 0.00 240 LYS B C 1
ATOM 10181 O O . LYS B 2 240 ? 115.780 136.515 94.361 1.00 0.00 240 LYS B O 1
ATOM 10187 N N . SER B 2 241 ? 116.937 134.627 94.775 1.00 0.00 241 SER B N 1
ATOM 10188 C CA . SER B 2 241 ? 116.880 134.179 93.388 1.00 0.00 241 SER B CA 1
ATOM 10189 C C . SER B 2 241 ? 115.507 133.648 92.999 1.00 0.00 241 SER B C 1
ATOM 10190 O O . SER B 2 241 ? 115.236 133.491 91.803 1.00 0.00 241 SER B O 1
ATOM 10193 N N . GLY B 2 242 ? 114.638 133.371 93.969 1.00 0.00 242 GLY B N 1
ATOM 10194 C CA . GLY B 2 242 ? 113.329 132.819 93.705 1.00 0.00 242 GLY B CA 1
ATOM 10195 C C . GLY B 2 242 ? 113.192 131.340 93.995 1.00 0.00 242 GLY B C 1
ATOM 10196 O O . GLY B 2 242 ? 112.072 130.817 93.938 1.00 0.00 242 GLY B O 1
ATOM 10197 N N . LYS B 2 243 ? 114.293 130.653 94.289 1.00 0.00 243 LYS B N 1
ATOM 10198 C CA . LYS B 2 243 ? 114.231 129.247 94.664 1.00 0.00 243 LYS B CA 1
ATOM 10199 C C . LYS B 2 243 ? 113.601 129.100 96.042 1.00 0.00 243 LYS B C 1
ATOM 10200 O O . LYS B 2 243 ? 113.934 129.837 96.975 1.00 0.00 243 LYS B O 1
ATOM 10206 N N . LYS B 2 244 ? 112.686 128.144 96.174 1.00 0.00 244 LYS B N 1
ATOM 10207 C CA . LYS B 2 244 ? 111.943 127.951 97.414 1.00 0.00 244 LYS B CA 1
ATOM 10208 C C . LYS B 2 244 ? 112.608 126.864 98.246 1.00 0.00 244 LYS B C 1
ATOM 10209 O O . LYS B 2 244 ? 112.752 125.726 97.787 1.00 0.00 244 LYS B O 1
ATOM 10215 N N . ILE B 2 245 ? 112.996 127.214 99.466 1.00 0.00 245 ILE B N 1
ATOM 10216 C CA . ILE B 2 245 ? 113.526 126.250 100.421 1.00 0.00 245 ILE B CA 1
ATOM 10217 C C . ILE B 2 245 ? 112.381 125.776 101.303 1.00 0.00 245 ILE B C 1
ATOM 10218 O O . ILE B 2 245 ? 111.725 126.581 101.973 1.00 0.00 245 ILE B O 1
ATOM 10223 N N . LEU B 2 246 ? 112.138 124.471 101.301 1.00 0.00 246 LEU B N 1
ATOM 10224 C CA . LEU B 2 246 ? 111.072 123.896 102.105 1.00 0.00 246 LEU B CA 1
ATOM 10225 C C . LEU B 2 246 ? 111.488 123.810 103.567 1.00 0.00 246 LEU B C 1
ATOM 10226 O O . LEU B 2 246 ? 112.648 123.538 103.883 1.00 0.00 246 LEU B O 1
ATOM 10231 N N . VAL B 2 247 ? 110.532 124.063 104.459 1.00 0.00 247 VAL B N 1
ATOM 10232 C CA . VAL B 2 247 ? 110.747 124.010 105.901 1.00 0.00 247 VAL B CA 1
ATOM 10233 C C . VAL B 2 247 ? 109.833 122.937 106.474 1.00 0.00 247 VAL B C 1
ATOM 10234 O O . VAL B 2 247 ? 108.656 122.855 106.104 1.00 0.00 247 VAL B O 1
ATOM 10238 N N . LYS B 2 248 ? 110.386 122.103 107.361 1.00 0.00 248 LYS B N 1
ATOM 10239 C CA . LYS B 2 248 ? 109.675 120.926 107.854 1.00 0.00 248 LYS B CA 1
ATOM 10240 C C . LYS B 2 248 ? 108.506 121.310 108.756 1.00 0.00 248 LYS B C 1
ATOM 10241 O O . LYS B 2 248 ? 107.365 120.901 108.517 1.00 0.00 248 LYS B O 1
ATOM 10247 N N . ASP B 2 249 ? 108.772 122.092 109.802 1.00 0.00 249 ASP B N 1
ATOM 10248 C CA . ASP B 2 249 ? 107.742 122.551 110.725 1.00 0.00 249 ASP B CA 1
ATOM 10249 C C . ASP B 2 249 ? 107.977 124.022 111.025 1.00 0.00 249 ASP B C 1
ATOM 10250 O O . ASP B 2 249 ? 108.905 124.643 110.500 1.00 0.00 249 ASP B O 1
ATOM 10255 N N . VAL B 2 250 ? 107.121 124.589 111.877 1.00 0.00 250 VAL B N 1
ATOM 10256 C CA . VAL B 2 250 ? 107.462 125.880 112.457 1.00 0.00 250 VAL B CA 1
ATOM 10257 C C . VAL B 2 250 ? 108.581 125.706 113.479 1.00 0.00 250 VAL B C 1
ATOM 10258 O O . VAL B 2 250 ? 109.460 126.567 113.596 1.00 0.00 250 VAL B O 1
ATOM 10262 N N . ASP B 2 251 ? 108.610 124.565 114.181 1.00 0.00 251 ASP B N 1
ATOM 10263 C CA . ASP B 2 251 ? 109.711 124.249 115.084 1.00 0.00 251 ASP B CA 1
ATOM 10264 C C . ASP B 2 251 ? 111.028 124.094 114.340 1.00 0.00 251 ASP B C 1
ATOM 10265 O O . ASP B 2 251 ? 112.090 124.302 114.933 1.00 0.00 251 ASP B O 1
ATOM 10270 N N . HIS B 2 252 ? 110.974 123.756 113.052 1.00 0.00 252 HIS B N 1
ATOM 10271 C CA . HIS B 2 252 ? 112.148 123.852 112.197 1.00 0.00 252 HIS B CA 1
ATOM 10272 C C . HIS B 2 252 ? 112.574 125.304 111.983 1.00 0.00 252 HIS B C 1
ATOM 10273 O O . HIS B 2 252 ? 113.773 125.575 111.879 1.00 0.00 252 HIS B O 1
ATOM 10280 N N . LEU B 2 253 ? 111.623 126.247 111.909 1.00 0.00 253 LEU B N 1
ATOM 10281 C CA . LEU B 2 253 ? 111.992 127.657 111.758 1.00 0.00 253 LEU B CA 1
ATOM 10282 C C . LEU B 2 253 ? 112.651 128.203 113.019 1.00 0.00 253 LEU B C 1
ATOM 10283 O O . LEU B 2 253 ? 113.685 128.878 112.941 1.00 0.00 253 LEU B O 1
ATOM 10288 N N . ILE B 2 254 ? 112.047 127.958 114.188 1.00 0.00 254 ILE B N 1
ATOM 10289 C CA . ILE B 2 254 ? 112.650 128.449 115.432 1.00 0.00 254 ILE B CA 1
ATOM 10290 C C . ILE B 2 254 ? 113.946 127.700 115.752 1.00 0.00 254 ILE B C 1
ATOM 10291 O O . ILE B 2 254 ? 114.931 128.311 116.188 1.00 0.00 254 ILE B O 1
ATOM 10296 N N . ARG B 2 255 ? 113.989 126.386 115.499 1.00 0.00 255 ARG B N 1
ATOM 10297 C CA . ARG B 2 255 ? 115.186 125.605 115.808 1.00 0.00 255 ARG B CA 1
ATOM 10298 C C . ARG B 2 255 ? 116.366 126.006 114.928 1.00 0.00 255 ARG B C 1
ATOM 10299 O O . ARG B 2 255 ? 117.509 126.045 115.394 1.00 0.00 255 ARG B O 1
ATOM 10307 N N . SER B 2 256 ? 116.111 126.323 113.661 1.00 0.00 256 SER B N 1
ATOM 10308 C CA . SER B 2 256 ? 117.166 126.831 112.794 1.00 0.00 256 SER B CA 1
ATOM 10309 C C . SER B 2 256 ? 117.405 128.326 112.957 1.00 0.00 256 SER B C 1
ATOM 10310 O O . SER B 2 256 ? 118.402 128.823 112.423 1.00 0.00 256 SER B O 1
ATOM 10313 N N . LYS B 2 257 ? 116.520 129.029 113.680 1.00 0.00 257 LYS B N 1
ATOM 10314 C CA . LYS B 2 257 ? 116.605 130.474 113.947 1.00 0.00 257 LYS B CA 1
ATOM 10315 C C . LYS B 2 257 ? 116.676 131.294 112.656 1.00 0.00 257 LYS B C 1
ATOM 10316 O O . LYS B 2 257 ? 117.453 132.246 112.544 1.00 0.00 257 LYS B O 1
ATOM 10322 N N . VAL B 2 258 ? 115.859 130.904 111.674 1.00 0.00 258 VAL B N 1
ATOM 10323 C CA . VAL B 2 258 ? 115.701 131.644 110.425 1.00 0.00 258 VAL B CA 1
ATOM 10324 C C . VAL B 2 258 ? 115.140 133.038 110.660 1.00 0.00 258 VAL B C 1
ATOM 10325 O O . VAL B 2 258 ? 114.136 133.223 111.360 1.00 0.00 258 VAL B O 1
ATOM 10329 N N . ARG B 2 259 ? 115.803 134.035 110.071 1.00 0.00 259 ARG B N 1
ATOM 10330 C CA . ARG B 2 259 ? 115.224 135.349 109.854 1.00 0.00 259 ARG B CA 1
ATOM 10331 C C . ARG B 2 259 ? 115.540 135.787 108.431 1.00 0.00 259 ARG B C 1
ATOM 10332 O O . ARG B 2 259 ? 116.273 135.116 107.699 1.00 0.00 259 ARG B O 1
ATOM 10340 N N . GLU B 2 260 ? 114.963 136.920 108.039 1.00 0.00 260 GLU B N 1
ATOM 10341 C CA . GLU B 2 260 ? 115.182 137.455 106.703 1.00 0.00 260 GLU B CA 1
ATOM 10342 C C . GLU B 2 260 ? 116.603 137.988 106.560 1.00 0.00 260 GLU B C 1
ATOM 10343 O O . GLU B 2 260 ? 117.253 138.352 107.547 1.00 0.00 260 GLU B O 1
ATOM 10349 N N . HIS B 2 261 ? 117.077 138.011 105.308 1.00 0.00 261 HIS B N 1
ATOM 10350 C CA . HIS B 2 261 ? 118.378 138.563 104.903 1.00 0.00 261 HIS B CA 1
ATOM 10351 C C . HIS B 2 261 ? 119.552 137.876 105.599 1.00 0.00 261 HIS B C 1
ATOM 10352 O O . HIS B 2 261 ? 120.547 138.520 105.936 1.00 0.00 261 HIS B O 1
ATOM 10359 N N . THR B 2 262 ? 119.447 136.567 105.834 1.00 0.00 262 THR B N 1
ATOM 10360 C CA . THR B 2 262 ? 120.512 135.794 106.459 1.00 0.00 262 THR B CA 1
ATOM 10361 C C . THR B 2 262 ? 120.748 134.507 105.683 1.00 0.00 262 THR B C 1
ATOM 10362 O O . THR B 2 262 ? 119.823 133.933 105.106 1.00 0.00 262 THR B O 1
ATOM 10366 N N . PHE B 2 263 ? 122.000 134.057 105.679 1.00 0.00 263 PHE B N 1
ATOM 10367 C CA . PHE B 2 263 ? 122.332 132.778 105.067 1.00 0.00 263 PHE B CA 1
ATOM 10368 C C . PHE B 2 263 ? 121.862 131.632 105.955 1.00 0.00 263 PHE B C 1
ATOM 10369 O O . PHE B 2 263 ? 121.996 131.678 107.180 1.00 0.00 263 PHE B O 1
ATOM 10377 N N . VAL B 2 264 ? 121.302 130.599 105.328 1.00 0.00 264 VAL B N 1
ATOM 10378 C CA . VAL B 2 264 ? 120.788 129.431 106.032 1.00 0.00 264 VAL B CA 1
ATOM 10379 C C . VAL B 2 264 ? 121.445 128.178 105.472 1.00 0.00 264 VAL B C 1
ATOM 10380 O O . VAL B 2 264 ? 121.900 128.148 104.325 1.00 0.00 264 VAL B O 1
ATOM 10384 N N . LYS B 2 265 ? 121.495 127.136 106.296 1.00 0.00 265 LYS B N 1
ATOM 10385 C CA . LYS B 2 265 ? 122.122 125.868 105.926 1.00 0.00 265 LYS B CA 1
ATOM 10386 C C . LYS B 2 265 ? 121.089 125.028 105.187 1.00 0.00 265 LYS B C 1
ATOM 10387 O O . LYS B 2 265 ? 120.200 124.435 105.801 1.00 0.00 265 LYS B O 1
ATOM 10393 N N . VAL B 2 266 ? 121.209 124.968 103.863 1.00 0.00 266 VAL B N 1
ATOM 10394 C CA . VAL B 2 266 ? 120.234 124.298 103.010 1.00 0.00 266 VAL B CA 1
ATOM 10395 C C . VAL B 2 266 ? 120.921 123.138 102.293 1.00 0.00 266 VAL B C 1
ATOM 10396 O O . VAL B 2 266 ? 122.067 123.263 101.846 1.00 0.00 266 VAL B O 1
ATOM 10400 N N . LYS B 2 267 ? 120.249 121.989 102.256 1.00 0.00 267 LYS B N 1
ATOM 10401 C CA . LYS B 2 267 ? 120.708 120.826 101.506 1.00 0.00 267 LYS B CA 1
ATOM 10402 C C . LYS B 2 267 ? 120.069 120.869 100.123 1.00 0.00 267 LYS B C 1
ATOM 10403 O O . LYS B 2 267 ? 118.876 120.583 99.982 1.00 0.00 267 LYS B O 1
ATOM 10409 N N . LYS B 2 268 ? 120.844 121.231 99.100 1.00 0.00 268 LYS B N 1
ATOM 10410 C CA . LYS B 2 268 ? 120.298 121.218 97.750 1.00 0.00 268 LYS B CA 1
ATOM 10411 C C . LYS B 2 268 ? 120.165 119.793 97.239 1.00 0.00 268 LYS B C 1
ATOM 10412 O O . LYS B 2 268 ? 121.028 118.943 97.477 1.00 0.00 268 LYS B O 1
ATOM 10418 N N . LYS B 2 269 ? 119.079 119.544 96.525 1.00 0.00 269 LYS B N 1
ATOM 10419 C CA . LYS B 2 269 ? 118.826 118.279 95.856 1.00 0.00 269 LYS B CA 1
ATOM 10420 C C . LYS B 2 269 ? 118.764 118.532 94.351 1.00 0.00 269 LYS B C 1
ATOM 10421 O O . LYS B 2 269 ? 119.101 119.618 93.869 1.00 0.00 269 LYS B O 1
ATOM 10427 N N . ASN B 2 270 ? 118.355 117.502 93.608 1.00 0.00 270 ASN B N 1
ATOM 10428 C CA . ASN B 2 270 ? 118.190 117.646 92.165 1.00 0.00 270 ASN B CA 1
ATOM 10429 C C . ASN B 2 270 ? 117.046 118.597 91.829 1.00 0.00 270 ASN B C 1
ATOM 10430 O O . ASN B 2 270 ? 117.175 119.440 90.934 1.00 0.00 270 ASN B O 1
ATOM 10435 N N . THR B 2 271 ? 115.923 118.479 92.535 1.00 0.00 271 THR B N 1
ATOM 10436 C CA . THR B 2 271 ? 114.774 119.353 92.331 1.00 0.00 271 THR B CA 1
ATOM 10437 C C . THR B 2 271 ? 114.426 120.165 93.567 1.00 0.00 271 THR B C 1
ATOM 10438 O O . THR B 2 271 ? 114.282 121.390 93.478 1.00 0.00 271 THR B O 1
ATOM 10442 N N . PHE B 2 272 ? 114.284 119.519 94.721 1.00 0.00 272 PHE B N 1
ATOM 10443 C CA . PHE B 2 272 ? 113.830 120.190 95.927 1.00 0.00 272 PHE B CA 1
ATOM 10444 C C . PHE B 2 272 ? 114.986 120.901 96.629 1.00 0.00 272 PHE B C 1
ATOM 10445 O O . PHE B 2 272 ? 116.164 120.671 96.346 1.00 0.00 272 PHE B O 1
ATOM 10453 N N . SER B 2 273 ? 114.627 121.785 97.555 1.00 0.00 273 SER B N 1
ATOM 10454 C CA . SER B 2 273 ? 115.574 122.440 98.447 1.00 0.00 273 SER B CA 1
ATOM 10455 C C . SER B 2 273 ? 115.192 122.101 99.879 1.00 0.00 273 SER B C 1
ATOM 10456 O O . SER B 2 273 ? 114.032 122.261 100.271 1.00 0.00 273 SER B O 1
ATOM 10459 N N . ILE B 2 274 ? 116.165 121.634 100.656 1.00 0.00 274 ILE B N 1
ATOM 10460 C CA . ILE B 2 274 ? 115.920 121.046 101.967 1.00 0.00 274 ILE B CA 1
ATOM 10461 C C . ILE B 2 274 ? 116.684 121.844 103.012 1.00 0.00 274 ILE B C 1
ATOM 10462 O O . ILE B 2 274 ? 117.919 121.902 102.973 1.00 0.00 274 ILE B O 1
ATOM 10467 N N . LEU B 2 275 ? 115.960 122.438 103.955 1.00 0.00 275 LEU B N 1
ATOM 10468 C CA . LEU B 2 275 ? 116.602 123.123 105.067 1.00 0.00 275 LEU B CA 1
ATOM 10469 C C . LEU B 2 275 ? 117.064 122.107 106.103 1.00 0.00 275 LEU B C 1
ATOM 10470 O O . LEU B 2 275 ? 116.342 121.162 106.434 1.00 0.00 275 LEU B O 1
ATOM 10475 N N . TYR B 2 276 ? 118.280 122.302 106.605 1.00 0.00 276 TYR B N 1
ATOM 10476 C CA . TYR B 2 276 ? 118.929 121.320 107.463 1.00 0.00 276 TYR B CA 1
ATOM 10477 C C . TYR B 2 276 ? 118.333 121.328 108.869 1.00 0.00 276 TYR B C 1
ATOM 10478 O O . TYR B 2 276 ? 117.798 122.336 109.338 1.00 0.00 276 TYR B O 1
ATOM 10487 N N . ASP B 2 277 ? 118.416 120.174 109.531 1.00 0.00 277 ASP B N 1
ATOM 10488 C CA . ASP B 2 277 ? 118.061 120.022 110.941 1.00 0.00 277 ASP B CA 1
ATOM 10489 C C . ASP B 2 277 ? 119.259 120.456 111.775 1.00 0.00 277 ASP B C 1
ATOM 10490 O O . ASP B 2 277 ? 120.135 119.655 112.108 1.00 0.00 277 ASP B O 1
ATOM 10495 N N . TYR B 2 278 ? 119.306 121.740 112.121 1.00 0.00 278 TYR B N 1
ATOM 10496 C CA . TYR B 2 278 ? 120.404 122.272 112.912 1.00 0.00 278 TYR B CA 1
ATOM 10497 C C . TYR B 2 278 ? 119.864 123.241 113.952 1.00 0.00 278 TYR B C 1
ATOM 10498 O O . TYR B 2 278 ? 118.798 123.840 113.784 1.00 0.00 278 TYR B O 1
ATOM 10507 N N . ASP B 2 279 ? 120.621 123.391 115.036 1.00 0.00 279 ASP B N 1
ATOM 10508 C CA . ASP B 2 279 ? 120.332 124.412 116.031 1.00 0.00 279 ASP B CA 1
ATOM 10509 C C . ASP B 2 279 ? 120.925 125.740 115.581 1.00 0.00 279 ASP B C 1
ATOM 10510 O O . ASP B 2 279 ? 122.081 125.796 115.146 1.00 0.00 279 ASP B O 1
ATOM 10515 N N . GLY B 2 280 ? 120.128 126.801 115.668 1.00 0.00 280 GLY B N 1
ATOM 10516 C CA . GLY B 2 280 ? 120.606 128.119 115.281 1.00 0.00 280 GLY B CA 1
ATOM 10517 C C . GLY B 2 280 ? 121.634 128.637 116.271 1.00 0.00 280 GLY B C 1
ATOM 10518 O O . GLY B 2 280 ? 121.467 128.510 117.489 1.00 0.00 280 GLY B O 1
ATOM 10519 N N . ASN B 2 281 ? 122.707 129.224 115.750 1.00 0.00 281 ASN B N 1
ATOM 10520 C CA . ASN B 2 281 ? 123.805 129.709 116.571 1.00 0.00 281 ASN B CA 1
ATOM 10521 C C . ASN B 2 281 ? 123.719 131.202 116.852 1.00 0.00 281 ASN B C 1
ATOM 10522 O O . ASN B 2 281 ? 124.685 131.776 117.363 1.00 0.00 281 ASN B O 1
ATOM 10527 N N . GLY B 2 282 ? 122.591 131.841 116.541 1.00 0.00 282 GLY B N 1
ATOM 10528 C CA . GLY B 2 282 ? 122.448 133.270 116.754 1.00 0.00 282 GLY B CA 1
ATOM 10529 C C . GLY B 2 282 ? 122.207 133.693 118.187 1.00 0.00 282 GLY B C 1
ATOM 10530 O O . GLY B 2 282 ? 122.168 134.898 118.456 1.00 0.00 282 GLY B O 1
ATOM 10531 N N . THR B 2 283 ? 122.021 132.726 119.095 1.00 0.00 283 THR B N 1
ATOM 10532 C CA . THR B 2 283 ? 121.842 132.900 120.543 1.00 0.00 283 THR B CA 1
ATOM 10533 C C . THR B 2 283 ? 120.622 133.748 120.909 1.00 0.00 283 THR B C 1
ATOM 10534 O O . THR B 2 283 ? 120.536 134.258 122.030 1.00 0.00 283 THR B O 1
ATOM 10538 N N . GLU B 2 284 ? 119.667 133.905 119.998 1.00 0.00 284 GLU B N 1
ATOM 10539 C CA . GLU B 2 284 ? 118.399 134.537 120.329 1.00 0.00 284 GLU B CA 1
ATOM 10540 C C . GLU B 2 284 ? 117.474 133.500 120.952 1.00 0.00 284 GLU B C 1
ATOM 10541 O O . GLU B 2 284 ? 117.472 132.334 120.547 1.00 0.00 284 GLU B O 1
ATOM 10547 N N . THR B 2 285 ? 116.702 133.919 121.952 1.00 0.00 285 THR B N 1
ATOM 10548 C CA . THR B 2 285 ? 115.833 132.983 122.647 1.00 0.00 285 THR B CA 1
ATOM 10549 C C . THR B 2 285 ? 114.649 132.602 121.760 1.00 0.00 285 THR B C 1
ATOM 10550 O O . THR B 2 285 ? 114.363 133.253 120.751 1.00 0.00 285 THR B O 1
ATOM 10554 N N . ARG B 2 286 ? 113.965 131.523 122.154 1.00 0.00 286 ARG B N 1
ATOM 10555 C CA . ARG B 2 286 ? 112.874 130.970 121.353 1.00 0.00 286 ARG B CA 1
ATOM 10556 C C . ARG B 2 286 ? 111.694 131.934 121.262 1.00 0.00 286 ARG B C 1
ATOM 10557 O O . ARG B 2 286 ? 111.081 132.077 120.194 1.00 0.00 286 ARG B O 1
ATOM 10565 N N . GLY B 2 287 ? 111.388 132.627 122.363 1.00 0.00 287 GLY B N 1
ATOM 10566 C CA . GLY B 2 287 ? 110.272 133.560 122.366 1.00 0.00 287 GLY B CA 1
ATOM 10567 C C . GLY B 2 287 ? 110.487 134.763 121.466 1.00 0.00 287 GLY B C 1
ATOM 10568 O O . GLY B 2 287 ? 109.572 135.178 120.751 1.00 0.00 287 GLY B O 1
ATOM 10569 N N . GLU B 2 288 ? 111.698 135.329 121.473 1.00 0.00 288 GLU B N 1
ATOM 10570 C CA . GLU B 2 288 ? 111.982 136.466 120.601 1.00 0.00 288 GLU B CA 1
ATOM 10571 C C . GLU B 2 288 ? 112.057 136.051 119.136 1.00 0.00 288 GLU B C 1
ATOM 10572 O O . GLU B 2 288 ? 111.702 136.840 118.253 1.00 0.00 288 GLU B O 1
ATOM 10578 N N . VAL B 2 289 ? 112.508 134.822 118.865 1.00 0.00 289 VAL B N 1
ATOM 10579 C CA . VAL B 2 289 ? 112.495 134.288 117.504 1.00 0.00 289 VAL B CA 1
ATOM 10580 C C . VAL B 2 289 ? 111.060 134.134 117.008 1.00 0.00 289 VAL B C 1
ATOM 10581 O O . VAL B 2 289 ? 110.739 134.500 115.866 1.00 0.00 289 VAL B O 1
ATOM 10585 N N . ILE B 2 290 ? 110.172 133.630 117.876 1.00 0.00 290 ILE B N 1
ATOM 10586 C CA . ILE B 2 290 ? 108.744 133.536 117.565 1.00 0.00 290 ILE B CA 1
ATOM 10587 C C . ILE B 2 290 ? 108.152 134.923 117.323 1.00 0.00 290 ILE B C 1
ATOM 10588 O O . ILE B 2 290 ? 107.381 135.125 116.374 1.00 0.00 290 ILE B O 1
ATOM 10593 N N . LYS B 2 291 ? 108.535 135.900 118.156 1.00 0.00 291 LYS B N 1
ATOM 10594 C CA . LYS B 2 291 ? 108.054 137.276 118.017 1.00 0.00 291 LYS B CA 1
ATOM 10595 C C . LYS B 2 291 ? 108.467 137.884 116.683 1.00 0.00 291 LYS B C 1
ATOM 10596 O O . LYS B 2 291 ? 107.646 138.490 115.985 1.00 0.00 291 LYS B O 1
ATOM 10602 N N . ARG B 2 292 ? 109.735 137.702 116.299 1.00 0.00 292 ARG B N 1
ATOM 10603 C CA . ARG B 2 292 ? 110.229 138.262 115.045 1.00 0.00 292 ARG B CA 1
ATOM 10604 C C . ARG B 2 292 ? 109.606 137.567 113.838 1.00 0.00 292 ARG B C 1
ATOM 10605 O O . ARG B 2 292 ? 109.280 138.223 112.839 1.00 0.00 292 ARG B O 1
ATOM 10613 N N . ILE B 2 293 ? 109.402 136.247 113.925 1.00 0.00 293 ILE B N 1
ATOM 10614 C CA . ILE B 2 293 ? 108.791 135.499 112.828 1.00 0.00 293 ILE B CA 1
ATOM 10615 C C . ILE B 2 293 ? 107.333 135.917 112.627 1.00 0.00 293 ILE B C 1
ATOM 10616 O O . ILE B 2 293 ? 106.890 136.148 111.493 1.00 0.00 293 ILE B O 1
ATOM 10621 N N . ILE B 2 294 ? 106.580 136.061 113.724 1.00 0.00 294 ILE B N 1
ATOM 10622 C CA . ILE B 2 294 ? 105.192 136.508 113.631 1.00 0.00 294 ILE B CA 1
ATOM 10623 C C . ILE B 2 294 ? 105.124 137.957 113.150 1.00 0.00 294 ILE B C 1
ATOM 10624 O O . ILE B 2 294 ? 104.238 138.321 112.367 1.00 0.00 294 ILE B O 1
ATOM 10629 N N . ASP B 2 295 ? 106.090 138.789 113.558 1.00 0.00 295 ASP B N 1
ATOM 10630 C CA . ASP B 2 295 ? 106.130 140.176 113.099 1.00 0.00 295 ASP B CA 1
ATOM 10631 C C . ASP B 2 295 ? 106.411 140.273 111.600 1.00 0.00 295 ASP B C 1
ATOM 10632 O O . ASP B 2 295 ? 105.805 141.098 110.906 1.00 0.00 295 ASP B O 1
ATOM 10637 N N . THR B 2 296 ? 107.315 139.441 111.080 1.00 0.00 296 THR B N 1
ATOM 10638 C CA . THR B 2 296 ? 107.635 139.514 109.659 1.00 0.00 296 THR B CA 1
ATOM 10639 C C . THR B 2 296 ? 106.661 138.739 108.778 1.00 0.00 296 THR B C 1
ATOM 10640 O O . THR B 2 296 ? 106.676 138.937 107.558 1.00 0.00 296 THR B O 1
ATOM 10644 N N . ILE B 2 297 ? 105.823 137.876 109.343 1.00 0.00 297 ILE B N 1
ATOM 10645 C CA . ILE B 2 297 ? 104.757 137.223 108.580 1.00 0.00 297 ILE B CA 1
ATOM 10646 C C . ILE B 2 297 ? 103.423 137.942 108.744 1.00 0.00 297 ILE B C 1
ATOM 10647 O O . ILE B 2 297 ? 102.766 138.278 107.759 1.00 0.00 297 ILE B O 1
ATOM 10652 N N . GLY B 2 298 ? 103.017 138.198 109.970 1.00 0.00 298 GLY B N 1
ATOM 10653 C CA . GLY B 2 298 ? 101.748 138.846 110.247 1.00 0.00 298 GLY B CA 1
ATOM 10654 C C . GLY B 2 298 ? 101.238 138.412 111.606 1.00 0.00 298 GLY B C 1
ATOM 10655 O O . GLY B 2 298 ? 101.449 137.293 112.063 1.00 0.00 298 GLY B O 1
ATOM 10656 N N . ARG B 2 299 ? 100.537 139.327 112.271 1.00 0.00 299 ARG B N 1
ATOM 10657 C CA . ARG B 2 299 ? 100.060 139.082 113.626 1.00 0.00 299 ARG B CA 1
ATOM 10658 C C . ARG B 2 299 ? 98.761 138.290 113.668 1.00 0.00 299 ARG B C 1
ATOM 10659 O O . ARG B 2 299 ? 98.245 138.041 114.761 1.00 0.00 299 ARG B O 1
ATOM 10667 N N . ASP B 2 300 ? 98.220 137.900 112.517 1.00 0.00 300 ASP B N 1
ATOM 10668 C CA . ASP B 2 300 ? 97.048 137.040 112.454 1.00 0.00 300 ASP B CA 1
ATOM 10669 C C . ASP B 2 300 ? 97.405 135.561 112.415 1.00 0.00 300 ASP B C 1
ATOM 10670 O O . ASP B 2 300 ? 96.504 134.722 112.314 1.00 0.00 300 ASP B O 1
ATOM 10675 N N . TYR B 2 301 ? 98.690 135.223 112.488 1.00 0.00 301 TYR B N 1
ATOM 10676 C CA . TYR B 2 301 ? 99.154 133.844 112.475 1.00 0.00 301 TYR B CA 1
ATOM 10677 C C . TYR B 2 301 ? 99.680 133.468 113.852 1.00 0.00 301 TYR B C 1
ATOM 10678 O O . TYR B 2 301 ? 100.357 134.268 114.507 1.00 0.00 301 TYR B O 1
ATOM 10687 N N . TYR B 2 302 ? 99.365 132.254 114.292 1.00 0.00 302 TYR B N 1
ATOM 10688 C CA . TYR B 2 302 ? 99.839 131.750 115.571 1.00 0.00 302 TYR B CA 1
ATOM 10689 C C . TYR B 2 302 ? 100.426 130.358 115.389 1.00 0.00 302 TYR B C 1
ATOM 10690 O O . TYR B 2 302 ? 99.998 129.596 114.520 1.00 0.00 302 TYR B O 1
ATOM 10699 N N . VAL B 2 303 ? 101.410 130.037 116.227 1.00 0.00 303 VAL B N 1
ATOM 10700 C CA . VAL B 2 303 ? 102.074 128.740 116.162 1.00 0.00 303 VAL B CA 1
ATOM 10701 C C . VAL B 2 303 ? 101.123 127.674 116.689 1.00 0.00 303 VAL B C 1
ATOM 10702 O O . VAL B 2 303 ? 100.729 127.697 117.860 1.00 0.00 303 VAL B O 1
ATOM 10706 N N . ASN B 2 304 ? 100.749 126.736 115.821 1.00 0.00 304 ASN B N 1
ATOM 10707 C CA . ASN B 2 304 ? 99.820 125.655 116.154 1.00 0.00 304 ASN B CA 1
ATOM 10708 C C . ASN B 2 304 ? 100.496 124.340 115.786 1.00 0.00 304 ASN B C 1
ATOM 10709 O O . ASN B 2 304 ? 100.323 123.834 114.675 1.00 0.00 304 ASN B O 1
ATOM 10714 N N . GLY B 2 305 ? 101.252 123.783 116.729 1.00 0.00 305 GLY B N 1
ATOM 10715 C CA . GLY B 2 305 ? 101.945 122.532 116.495 1.00 0.00 305 GLY B CA 1
ATOM 10716 C C . GLY B 2 305 ? 103.081 122.670 115.505 1.00 0.00 305 GLY B C 1
ATOM 10717 O O . GLY B 2 305 ? 104.125 123.249 115.820 1.00 0.00 305 GLY B O 1
ATOM 10718 N N . LYS B 2 306 ? 102.889 122.129 114.303 1.00 0.00 306 LYS B N 1
ATOM 10719 C CA . LYS B 2 306 ? 103.880 122.206 113.243 1.00 0.00 306 LYS B CA 1
ATOM 10720 C C . LYS B 2 306 ? 103.627 123.336 112.256 1.00 0.00 306 LYS B C 1
ATOM 10721 O O . LYS B 2 306 ? 104.501 123.620 111.431 1.00 0.00 306 LYS B O 1
ATOM 10727 N N . TYR B 2 307 ? 102.466 123.985 112.313 1.00 0.00 307 TYR B N 1
ATOM 10728 C CA . TYR B 2 307 ? 102.058 124.938 111.293 1.00 0.00 307 TYR B CA 1
ATOM 10729 C C . TYR B 2 307 ? 101.509 126.209 111.919 1.00 0.00 307 TYR B C 1
ATOM 10730 O O . TYR B 2 307 ? 100.998 126.201 113.041 1.00 0.00 307 TYR B O 1
ATOM 10739 N N . PHE B 2 308 ? 101.627 127.307 111.178 1.00 0.00 308 PHE B N 1
ATOM 10740 C CA . PHE B 2 308 ? 100.912 128.527 111.513 1.00 0.00 308 PHE B CA 1
ATOM 10741 C C . PHE B 2 308 ? 99.446 128.387 111.136 1.00 0.00 308 PHE B C 1
ATOM 10742 O O . PHE B 2 308 ? 99.102 127.773 110.124 1.00 0.00 308 PHE B O 1
ATOM 10750 N N . SER B 2 309 ? 98.578 128.974 111.953 1.00 0.00 309 SER B N 1
ATOM 10751 C CA . SER B 2 309 ? 97.149 128.964 111.690 1.00 0.00 309 SER B CA 1
ATOM 10752 C C . SER B 2 309 ? 96.619 130.389 111.721 1.00 0.00 309 SER B C 1
ATOM 10753 O O . SER B 2 309 ? 97.099 131.230 112.482 1.00 0.00 309 SER B O 1
ATOM 10756 N N . LYS B 2 310 ? 95.625 130.651 110.881 1.00 0.00 310 LYS B N 1
ATOM 10757 C CA . LYS B 2 310 ? 95.089 131.991 110.710 1.00 0.00 310 LYS B CA 1
ATOM 10758 C C . LYS B 2 310 ? 93.938 132.246 111.680 1.00 0.00 310 LYS B C 1
ATOM 10759 O O . LYS B 2 310 ? 93.416 131.334 112.326 1.00 0.00 310 LYS B O 1
ATOM 10765 N N . VAL B 2 311 ? 93.548 133.518 111.784 1.00 0.00 311 VAL B N 1
ATOM 10766 C CA . VAL B 2 311 ? 92.393 133.932 112.567 1.00 0.00 311 VAL B CA 1
ATOM 10767 C C . VAL B 2 311 ? 91.496 134.793 111.687 1.00 0.00 311 VAL B C 1
ATOM 10768 O O . VAL B 2 311 ? 91.908 135.302 110.643 1.00 0.00 311 VAL B O 1
ATOM 10772 N N . GLY B 2 312 ? 90.255 134.951 112.131 1.00 0.00 312 GLY B N 1
ATOM 10773 C CA . GLY B 2 312 ? 89.293 135.745 111.392 1.00 0.00 312 GLY B CA 1
ATOM 10774 C C . GLY B 2 312 ? 87.906 135.549 111.968 1.00 0.00 312 GLY B C 1
ATOM 10775 O O . GLY B 2 312 ? 87.752 135.007 113.063 1.00 0.00 312 GLY B O 1
ATOM 10776 N N . ILE B 2 313 ? 86.905 135.989 111.208 1.00 0.00 313 ILE B N 1
ATOM 10777 C CA . ILE B 2 313 ? 85.510 135.853 111.620 1.00 0.00 313 ILE B CA 1
ATOM 10778 C C . ILE B 2 313 ? 85.129 134.378 111.533 1.00 0.00 313 ILE B C 1
ATOM 10779 O O . ILE B 2 313 ? 85.039 133.811 110.441 1.00 0.00 313 ILE B O 1
ATOM 10784 N N . ALA B 2 314 ? 84.907 133.757 112.688 1.00 0.00 314 ALA B N 1
ATOM 10785 C CA . ALA B 2 314 ? 84.736 132.314 112.792 1.00 0.00 314 ALA B CA 1
ATOM 10786 C C . ALA B 2 314 ? 83.310 131.985 113.222 1.00 0.00 314 ALA B C 1
ATOM 10787 O O . ALA B 2 314 ? 82.945 132.183 114.384 1.00 0.00 314 ALA B O 1
ATOM 10789 N N . GLY B 2 315 ? 82.518 131.441 112.297 1.00 0.00 315 GLY B N 1
ATOM 10790 C CA . GLY B 2 315 ? 81.130 131.134 112.586 1.00 0.00 315 GLY B CA 1
ATOM 10791 C C . GLY B 2 315 ? 80.757 129.673 112.427 1.00 0.00 315 GLY B C 1
ATOM 10792 O O . GLY B 2 315 ? 81.495 128.785 112.862 1.00 0.00 315 GLY B O 1
ATOM 10793 N N . LEU B 2 316 ? 79.610 129.412 111.799 1.00 0.00 316 LEU B N 1
ATOM 10794 C CA . LEU B 2 316 ? 79.099 128.050 111.676 1.00 0.00 316 LEU B CA 1
ATOM 10795 C C . LEU B 2 316 ? 79.846 127.227 110.634 1.00 0.00 316 LEU B C 1
ATOM 10796 O O . LEU B 2 316 ? 79.792 125.989 110.688 1.00 0.00 316 LEU B O 1
ATOM 10801 N N . LYS B 2 317 ? 80.536 127.889 109.696 1.00 0.00 317 LYS B N 1
ATOM 10802 C CA . LYS B 2 317 ? 81.218 127.198 108.604 1.00 0.00 317 LYS B CA 1
ATOM 10803 C C . LYS B 2 317 ? 82.350 126.316 109.117 1.00 0.00 317 LYS B C 1
ATOM 10804 O O . LYS B 2 317 ? 82.418 125.125 108.799 1.00 0.00 317 LYS B O 1
ATOM 10810 N N . GLN B 2 318 ? 83.238 126.885 109.930 1.00 0.00 318 GLN B N 1
ATOM 10811 C CA . GLN B 2 318 ? 84.338 126.128 110.520 1.00 0.00 318 GLN B CA 1
ATOM 10812 C C . GLN B 2 318 ? 83.864 125.101 111.537 1.00 0.00 318 GLN B C 1
ATOM 10813 O O . GLN B 2 318 ? 84.526 124.074 111.713 1.00 0.00 318 GLN B O 1
ATOM 10819 N N . LEU B 2 319 ? 82.725 125.336 112.196 1.00 0.00 319 LEU B N 1
ATOM 10820 C CA . LEU B 2 319 ? 82.145 124.297 113.043 1.00 0.00 319 LEU B CA 1
ATOM 10821 C C . LEU B 2 319 ? 81.685 123.102 112.213 1.00 0.00 319 LEU B C 1
ATOM 10822 O O . LEU B 2 319 ? 81.887 121.947 112.612 1.00 0.00 319 LEU B O 1
ATOM 10827 N N . THR B 2 320 ? 81.089 123.359 111.044 1.00 0.00 320 THR B N 1
ATOM 10828 C CA . THR B 2 320 ? 80.677 122.260 110.174 1.00 0.00 320 THR B CA 1
ATOM 10829 C C . THR B 2 320 ? 81.878 121.561 109.542 1.00 0.00 320 THR B C 1
ATOM 10830 O O . THR B 2 320 ? 81.841 120.345 109.315 1.00 0.00 320 THR B O 1
ATOM 10834 N N . ASN B 2 321 ? 82.944 122.309 109.239 1.00 0.00 321 ASN B N 1
ATOM 10835 C CA . ASN B 2 321 ? 84.152 121.683 108.703 1.00 0.00 321 ASN B CA 1
ATOM 10836 C C . ASN B 2 321 ? 84.882 120.861 109.759 1.00 0.00 321 ASN B C 1
ATOM 10837 O O . ASN B 2 321 ? 85.480 119.830 109.430 1.00 0.00 321 ASN B O 1
ATOM 10842 N N . LYS B 2 322 ? 84.868 121.310 111.018 1.00 0.00 322 LYS B N 1
ATOM 10843 C CA . LYS B 2 322 ? 85.425 120.511 112.104 1.00 0.00 322 LYS B CA 1
ATOM 10844 C C . LYS B 2 322 ? 84.597 119.255 112.338 1.00 0.00 322 LYS B C 1
ATOM 10845 O O . LYS B 2 322 ? 85.149 118.165 112.530 1.00 0.00 322 LYS B O 1
ATOM 10851 N N . LEU B 2 323 ? 83.270 119.380 112.296 1.00 0.00 323 LEU B N 1
ATOM 10852 C CA . LEU B 2 323 ? 82.403 118.220 112.455 1.00 0.00 323 LEU B CA 1
ATOM 10853 C C . LEU B 2 323 ? 82.355 117.334 111.215 1.00 0.00 323 LEU B C 1
ATOM 10854 O O . LEU B 2 323 ? 81.828 116.219 111.308 1.00 0.00 323 LEU B O 1
ATOM 10859 N N . ASP B 2 324 ? 82.897 117.809 110.082 1.00 0.00 324 ASP B N 1
ATOM 10860 C CA . ASP B 2 324 ? 82.924 117.100 108.793 1.00 0.00 324 ASP B CA 1
ATOM 10861 C C . ASP B 2 324 ? 81.519 116.726 108.322 1.00 0.00 324 ASP B C 1
ATOM 10862 O O . ASP B 2 324 ? 81.291 115.642 107.782 1.00 0.00 324 ASP B O 1
ATOM 10867 N N . ILE B 2 325 ? 80.567 117.634 108.535 1.00 0.00 325 ILE B N 1
ATOM 10868 C CA . ILE B 2 325 ? 79.181 117.419 108.134 1.00 0.00 325 ILE B CA 1
ATOM 10869 C C . ILE B 2 325 ? 78.766 118.508 107.156 1.00 0.00 325 ILE B C 1
ATOM 10870 O O . ILE B 2 325 ? 79.555 119.406 106.840 1.00 0.00 325 ILE B O 1
ATOM 10875 N N . ASN B 2 326 ? 77.529 118.434 106.671 1.00 0.00 326 ASN B N 1
ATOM 10876 C CA . ASN B 2 326 ? 77.030 119.423 105.728 1.00 0.00 326 ASN B CA 1
ATOM 10877 C C . ASN B 2 326 ? 76.770 120.752 106.431 1.00 0.00 326 ASN B C 1
ATOM 10878 O O . ASN B 2 326 ? 76.597 120.826 107.651 1.00 0.00 326 ASN B O 1
ATOM 10883 N N . GLU B 2 327 ? 76.747 121.814 105.635 1.00 0.00 327 GLU B N 1
ATOM 10884 C CA . GLU B 2 327 ? 76.819 123.165 106.165 1.00 0.00 327 GLU B CA 1
ATOM 10885 C C . GLU B 2 327 ? 75.419 123.606 106.587 1.00 0.00 327 GLU B C 1
ATOM 10886 O O . GLU B 2 327 ? 74.453 123.429 105.837 1.00 0.00 327 GLU B O 1
ATOM 10892 N N . CYS B 2 328 ? 75.302 124.164 107.792 1.00 0.00 328 CYS B N 1
ATOM 10893 C CA . CYS B 2 328 ? 74.031 124.662 108.305 1.00 0.00 328 CYS B CA 1
ATOM 10894 C C . CYS B 2 328 ? 74.187 126.115 108.725 1.00 0.00 328 CYS B C 1
ATOM 10895 O O . CYS B 2 328 ? 75.211 126.498 109.300 1.00 0.00 328 CYS B O 1
ATOM 10898 N N . ALA B 2 329 ? 73.165 126.922 108.437 1.00 0.00 329 ALA B N 1
ATOM 10899 C CA . ALA B 2 329 ? 73.231 128.356 108.690 1.00 0.00 329 ALA B CA 1
ATOM 10900 C C . ALA B 2 329 ? 72.824 128.727 110.112 1.00 0.00 329 ALA B C 1
ATOM 10901 O O . ALA B 2 329 ? 73.421 129.630 110.708 1.00 0.00 329 ALA B O 1
ATOM 10903 N N . THR B 2 330 ? 71.822 128.056 110.670 1.00 0.00 330 THR B N 1
ATOM 10904 C CA . THR B 2 330 ? 71.338 128.350 112.010 1.00 0.00 330 THR B CA 1
ATOM 10905 C C . THR B 2 330 ? 71.677 127.208 112.959 1.00 0.00 330 THR B C 1
ATOM 10906 O O . THR B 2 330 ? 72.196 126.163 112.559 1.00 0.00 330 THR B O 1
ATOM 10910 N N . VAL B 2 331 ? 71.382 127.437 114.239 1.00 0.00 331 VAL B N 1
ATOM 10911 C CA . VAL B 2 331 ? 71.658 126.441 115.268 1.00 0.00 331 VAL B CA 1
ATOM 10912 C C . VAL B 2 331 ? 70.714 125.251 115.136 1.00 0.00 331 VAL B C 1
ATOM 10913 O O . VAL B 2 331 ? 71.126 124.097 115.302 1.00 0.00 331 VAL B O 1
ATOM 10917 N N . ASP B 2 332 ? 69.444 125.515 114.806 1.00 0.00 332 ASP B N 1
ATOM 10918 C CA . ASP B 2 332 ? 68.388 124.512 114.932 1.00 0.00 332 ASP B CA 1
ATOM 10919 C C . ASP B 2 332 ? 68.557 123.385 113.915 1.00 0.00 332 ASP B C 1
ATOM 10920 O O . ASP B 2 332 ? 68.485 122.198 114.266 1.00 0.00 332 ASP B O 1
ATOM 10925 N N . GLU B 2 333 ? 68.812 123.741 112.654 1.00 0.00 333 GLU B N 1
ATOM 10926 C CA . GLU B 2 333 ? 69.053 122.725 111.636 1.00 0.00 333 GLU B CA 1
ATOM 10927 C C . GLU B 2 333 ? 70.390 122.024 111.849 1.00 0.00 333 GLU B C 1
ATOM 10928 O O . GLU B 2 333 ? 70.547 120.868 111.443 1.00 0.00 333 GLU B O 1
ATOM 10934 N N . LEU B 2 334 ? 71.345 122.691 112.506 1.00 0.00 334 LEU B N 1
ATOM 10935 C CA . LEU B 2 334 ? 72.602 122.039 112.867 1.00 0.00 334 LEU B CA 1
ATOM 10936 C C . LEU B 2 334 ? 72.375 120.928 113.888 1.00 0.00 334 LEU B C 1
ATOM 10937 O O . LEU B 2 334 ? 72.895 119.816 113.733 1.00 0.00 334 LEU B O 1
ATOM 10942 N N . VAL B 2 335 ? 71.583 121.207 114.933 1.00 0.00 335 VAL B N 1
ATOM 10943 C CA . VAL B 2 335 ? 71.241 120.175 115.915 1.00 0.00 335 VAL B CA 1
ATOM 10944 C C . VAL B 2 335 ? 70.401 119.069 115.280 1.00 0.00 335 VAL B C 1
ATOM 10945 O O . VAL B 2 335 ? 70.555 117.888 115.621 1.00 0.00 335 VAL B O 1
ATOM 10949 N N . ASP B 2 336 ? 69.517 119.424 114.340 1.00 0.00 336 ASP B N 1
ATOM 10950 C CA . ASP B 2 336 ? 68.731 118.404 113.643 1.00 0.00 336 ASP B CA 1
ATOM 10951 C C . ASP B 2 336 ? 69.614 117.490 112.792 1.00 0.00 336 ASP B C 1
ATOM 10952 O O . ASP B 2 336 ? 69.419 116.266 112.776 1.00 0.00 336 ASP B O 1
ATOM 10957 N N . GLU B 2 337 ? 70.607 118.061 112.103 1.00 0.00 337 GLU B N 1
ATOM 10958 C CA . GLU B 2 337 ? 71.539 117.254 111.318 1.00 0.00 337 GLU B CA 1
ATOM 10959 C C . GLU B 2 337 ? 72.432 116.394 112.207 1.00 0.00 337 GLU B C 1
ATOM 10960 O O . GLU B 2 337 ? 72.770 115.263 111.833 1.00 0.00 337 GLU B O 1
ATOM 10966 N N . ILE B 2 338 ? 72.820 116.905 113.379 1.00 0.00 338 ILE B N 1
ATOM 10967 C CA . ILE B 2 338 ? 73.589 116.097 114.325 1.00 0.00 338 ILE B CA 1
ATOM 10968 C C . ILE B 2 338 ? 72.735 114.949 114.870 1.00 0.00 338 ILE B C 1
ATOM 10969 O O . ILE B 2 338 ? 73.227 113.832 115.072 1.00 0.00 338 ILE B O 1
ATOM 10974 N N . ASN B 2 339 ? 71.433 115.187 115.065 1.00 0.00 339 ASN B N 1
ATOM 10975 C CA . ASN B 2 339 ? 70.529 114.090 115.407 1.00 0.00 339 ASN B CA 1
ATOM 10976 C C . ASN B 2 339 ? 70.370 113.098 114.258 1.00 0.00 339 ASN B C 1
ATOM 10977 O O . ASN B 2 339 ? 70.083 111.919 114.500 1.00 0.00 339 ASN B O 1
ATOM 10982 N N . LYS B 2 340 ? 70.543 113.548 113.011 1.00 0.00 340 LYS B N 1
ATOM 10983 C CA . LYS B 2 340 ? 70.510 112.616 111.885 1.00 0.00 340 LYS B CA 1
ATOM 10984 C C . LYS B 2 340 ? 71.744 111.715 111.858 1.00 0.00 340 LYS B C 1
ATOM 10985 O O . LYS B 2 340 ? 71.639 110.525 111.539 1.00 0.00 340 LYS B O 1
ATOM 10991 N N . SER B 2 341 ? 72.918 112.257 112.188 1.00 0.00 341 SER B N 1
ATOM 10992 C CA . SER B 2 341 ? 74.184 111.534 112.077 1.00 0.00 341 SER B CA 1
ATOM 10993 C C . SER B 2 341 ? 74.592 111.000 113.447 1.00 0.00 341 SER B C 1
ATOM 10994 O O . SER B 2 341 ? 75.024 111.764 114.315 1.00 0.00 341 SER B O 1
ATOM 10997 N N . GLY B 2 342 ? 74.480 109.680 113.625 1.00 0.00 342 GLY B N 1
ATOM 10998 C CA . GLY B 2 342 ? 74.721 109.084 114.932 1.00 0.00 342 GLY B CA 1
ATOM 10999 C C . GLY B 2 342 ? 76.175 109.124 115.374 1.00 0.00 342 GLY B C 1
ATOM 11000 O O . GLY B 2 342 ? 76.461 109.277 116.564 1.00 0.00 342 GLY B O 1
ATOM 11001 N N . THR B 2 343 ? 77.108 108.975 114.428 1.00 0.00 343 THR B N 1
ATOM 11002 C CA . THR B 2 343 ? 78.528 108.944 114.777 1.00 0.00 343 THR B CA 1
ATOM 11003 C C . THR B 2 343 ? 79.022 110.316 115.227 1.00 0.00 343 THR B C 1
ATOM 11004 O O . THR B 2 343 ? 79.787 110.421 116.194 1.00 0.00 343 THR B O 1
ATOM 11008 N N . VAL B 2 344 ? 78.575 111.377 114.551 1.00 0.00 344 VAL B N 1
ATOM 11009 C CA . VAL B 2 344 ? 78.934 112.734 114.949 1.00 0.00 344 VAL B CA 1
ATOM 11010 C C . VAL B 2 344 ? 78.292 113.086 116.287 1.00 0.00 344 VAL B C 1
ATOM 11011 O O . VAL B 2 344 ? 78.897 113.765 117.124 1.00 0.00 344 VAL B O 1
ATOM 11015 N N . LYS B 2 345 ? 77.063 112.607 116.513 1.00 0.00 345 LYS B N 1
ATOM 11016 C CA . LYS B 2 345 ? 76.381 112.784 117.795 1.00 0.00 345 LYS B CA 1
ATOM 11017 C C . LYS B 2 345 ? 77.136 112.096 118.931 1.00 0.00 345 LYS B C 1
ATOM 11018 O O . LYS B 2 345 ? 77.294 112.668 120.018 1.00 0.00 345 LYS B O 1
ATOM 11024 N N . ARG B 2 346 ? 77.635 110.882 118.683 1.00 0.00 346 ARG B N 1
ATOM 11025 C CA . ARG B 2 346 ? 78.453 110.184 119.672 1.00 0.00 346 ARG B CA 1
ATOM 11026 C C . ARG B 2 346 ? 79.786 110.890 119.902 1.00 0.00 346 ARG B C 1
ATOM 11027 O O . ARG B 2 346 ? 80.285 110.911 121.034 1.00 0.00 346 ARG B O 1
ATOM 11035 N N . LYS B 2 347 ? 80.372 111.466 118.847 1.00 0.00 347 LYS B N 1
ATOM 11036 C CA . LYS B 2 347 ? 81.609 112.231 118.990 1.00 0.00 347 LYS B CA 1
ATOM 11037 C C . LYS B 2 347 ? 81.402 113.477 119.850 1.00 0.00 347 LYS B C 1
ATOM 11038 O O . LYS B 2 347 ? 82.237 113.796 120.705 1.00 0.00 347 LYS B O 1
ATOM 11044 N N . ILE B 2 348 ? 80.283 114.178 119.649 1.00 0.00 348 ILE B N 1
ATOM 11045 C CA . ILE B 2 348 ? 79.954 115.337 120.478 1.00 0.00 348 ILE B CA 1
ATOM 11046 C C . ILE B 2 348 ? 79.627 114.906 121.911 1.00 0.00 348 ILE B C 1
ATOM 11047 O O . ILE B 2 348 ? 79.870 115.658 122.865 1.00 0.00 348 ILE B O 1
ATOM 11052 N N . LYS B 2 349 ? 79.114 113.684 122.097 1.00 0.00 349 LYS B N 1
ATOM 11053 C CA . LYS B 2 349 ? 78.975 113.144 123.449 1.00 0.00 349 LYS B CA 1
ATOM 11054 C C . LYS B 2 349 ? 80.336 112.928 124.114 1.00 0.00 349 LYS B C 1
ATOM 11055 O O . LYS B 2 349 ? 80.541 113.324 125.268 1.00 0.00 349 LYS B O 1
ATOM 11061 N N . ASN B 2 350 ? 81.283 112.307 123.404 1.00 0.00 350 ASN B N 1
ATOM 11062 C CA . ASN B 2 350 ? 82.561 111.983 124.039 1.00 0.00 350 ASN B CA 1
ATOM 11063 C C . ASN B 2 350 ? 83.499 113.180 124.160 1.00 0.00 350 ASN B C 1
ATOM 11064 O O . ASN B 2 350 ? 84.403 113.161 125.003 1.00 0.00 350 ASN B O 1
ATOM 11069 N N . GLN B 2 351 ? 83.319 114.219 123.351 1.00 0.00 351 GLN B N 1
ATOM 11070 C CA . GLN B 2 351 ? 84.219 115.366 123.350 1.00 0.00 351 GLN B CA 1
ATOM 11071 C C . GLN B 2 351 ? 83.525 116.559 123.995 1.00 0.00 351 GLN B C 1
ATOM 11072 O O . GLN B 2 351 ? 82.371 116.857 123.675 1.00 0.00 351 GLN B O 1
ATOM 11078 N N . SER B 2 352 ? 84.233 117.239 124.896 1.00 0.00 352 SER B N 1
ATOM 11079 C CA . SER B 2 352 ? 83.653 118.304 125.700 1.00 0.00 352 SER B CA 1
ATOM 11080 C C . SER B 2 352 ? 83.448 119.571 124.868 1.00 0.00 352 SER B C 1
ATOM 11081 O O . SER B 2 352 ? 83.837 119.654 123.701 1.00 0.00 352 SER B O 1
ATOM 11084 N N . VAL B 2 353 ? 82.821 120.571 125.493 1.00 0.00 353 VAL B N 1
ATOM 11085 C CA . VAL B 2 353 ? 82.505 121.819 124.803 1.00 0.00 353 VAL B CA 1
ATOM 11086 C C . VAL B 2 353 ? 83.773 122.618 124.525 1.00 0.00 353 VAL B C 1
ATOM 11087 O O . VAL B 2 353 ? 83.951 123.158 123.423 1.00 0.00 353 VAL B O 1
ATOM 11091 N N . PHE B 2 354 ? 84.674 122.701 125.511 1.00 0.00 354 PHE B N 1
ATOM 11092 C CA . PHE B 2 354 ? 85.927 123.426 125.317 1.00 0.00 354 PHE B CA 1
ATOM 11093 C C . PHE B 2 354 ? 86.823 122.734 124.301 1.00 0.00 354 PHE B C 1
ATOM 11094 O O . PHE B 2 354 ? 87.483 123.405 123.505 1.00 0.00 354 PHE B O 1
ATOM 11102 N N . ASP B 2 355 ? 86.874 121.400 124.325 1.00 0.00 355 ASP B N 1
ATOM 11103 C CA . ASP B 2 355 ? 87.699 120.673 123.365 1.00 0.00 355 ASP B CA 1
ATOM 11104 C C . ASP B 2 355 ? 87.159 120.815 121.946 1.00 0.00 355 ASP B C 1
ATOM 11105 O O . ASP B 2 355 ? 87.935 121.001 120.999 1.00 0.00 355 ASP B O 1
ATOM 11110 N N . LEU B 2 356 ? 85.831 120.751 121.788 1.00 0.00 356 LEU B N 1
ATOM 11111 C CA . LEU B 2 356 ? 85.214 120.943 120.479 1.00 0.00 356 LEU B CA 1
ATOM 11112 C C . LEU B 2 356 ? 85.437 122.357 119.960 1.00 0.00 356 LEU B C 1
ATOM 11113 O O . LEU B 2 356 ? 85.741 122.551 118.777 1.00 0.00 356 LEU B O 1
ATOM 11118 N N . SER B 2 357 ? 85.314 123.357 120.835 1.00 0.00 357 SER B N 1
ATOM 11119 C CA . SER B 2 357 ? 85.504 124.735 120.398 1.00 0.00 357 SER B CA 1
ATOM 11120 C C . SER B 2 357 ? 86.977 125.063 120.178 1.00 0.00 357 SER B C 1
ATOM 11121 O O . SER B 2 357 ? 87.297 125.946 119.374 1.00 0.00 357 SER B O 1
ATOM 11124 N N . ARG B 2 358 ? 87.886 124.378 120.875 1.00 0.00 358 ARG B N 1
ATOM 11125 C CA . ARG B 2 358 ? 89.312 124.592 120.669 1.00 0.00 358 ARG B CA 1
ATOM 11126 C C . ARG B 2 358 ? 89.795 123.950 119.376 1.00 0.00 358 ARG B C 1
ATOM 11127 O O . ARG B 2 358 ? 90.557 124.566 118.623 1.00 0.00 358 ARG B O 1
ATOM 11135 N N . GLU B 2 359 ? 89.360 122.719 119.095 1.00 0.00 359 GLU B N 1
ATOM 11136 C CA . GLU B 2 359 ? 89.711 122.077 117.837 1.00 0.00 359 GLU B CA 1
ATOM 11137 C C . GLU B 2 359 ? 88.909 122.608 116.660 1.00 0.00 359 GLU B C 1
ATOM 11138 O O . GLU B 2 359 ? 89.279 122.343 115.511 1.00 0.00 359 GLU B O 1
ATOM 11144 N N . CYS B 2 360 ? 87.821 123.339 116.915 1.00 0.00 360 CYS B N 1
ATOM 11145 C CA . CYS B 2 360 ? 87.080 123.967 115.828 1.00 0.00 360 CYS B CA 1
ATOM 11146 C C . CYS B 2 360 ? 87.871 125.116 115.214 1.00 0.00 360 CYS B C 1
ATOM 11147 O O . CYS B 2 360 ? 87.926 125.259 113.988 1.00 0.00 360 CYS B O 1
ATOM 11150 N N . LEU B 2 361 ? 88.494 125.946 116.050 1.00 0.00 361 LEU B N 1
ATOM 11151 C CA . LEU B 2 361 ? 89.226 127.102 115.551 1.00 0.00 361 LEU B CA 1
ATOM 11152 C C . LEU B 2 361 ? 90.694 126.797 115.297 1.00 0.00 361 LEU B C 1
ATOM 11153 O O . LEU B 2 361 ? 91.436 127.696 114.888 1.00 0.00 361 LEU B O 1
ATOM 11158 N N . GLY B 2 362 ? 91.129 125.564 115.532 1.00 0.00 362 GLY B N 1
ATOM 11159 C CA . GLY B 2 362 ? 92.518 125.212 115.320 1.00 0.00 362 GLY B CA 1
ATOM 11160 C C . GLY B 2 362 ? 93.471 125.769 116.352 1.00 0.00 362 GLY B C 1
ATOM 11161 O O . GLY B 2 362 ? 94.641 126.002 116.040 1.00 0.00 362 GLY B O 1
ATOM 11162 N N . TYR B 2 363 ? 92.998 126.014 117.566 1.00 0.00 363 TYR B N 1
ATOM 11163 C CA . TYR B 2 363 ? 93.883 126.464 118.626 1.00 0.00 363 TYR B CA 1
ATOM 11164 C C . TYR B 2 363 ? 94.733 125.307 119.148 1.00 0.00 363 TYR B C 1
ATOM 11165 O O . TYR B 2 363 ? 94.285 124.157 119.165 1.00 0.00 363 TYR B O 1
ATOM 11174 N N . PRO B 2 364 ? 95.963 125.583 119.579 1.00 0.00 364 PRO B N 1
ATOM 11175 C CA . PRO B 2 364 ? 96.766 124.547 120.240 1.00 0.00 364 PRO B CA 1
ATOM 11176 C C . PRO B 2 364 ? 96.233 124.260 121.634 1.00 0.00 364 PRO B C 1
ATOM 11177 O O . PRO B 2 364 ? 95.377 124.964 122.168 1.00 0.00 364 PRO B O 1
ATOM 11181 N N . GLU B 2 365 ? 96.755 123.192 122.233 1.00 0.00 365 GLU B N 1
ATOM 11182 C CA . GLU B 2 365 ? 96.288 122.809 123.560 1.00 0.00 365 GLU B CA 1
ATOM 11183 C C . GLU B 2 365 ? 96.954 123.647 124.647 1.00 0.00 365 GLU B C 1
ATOM 11184 O O . GLU B 2 365 ? 96.276 124.355 125.400 1.00 0.00 365 GLU B O 1
ATOM 11190 N N . ALA B 2 366 ? 98.289 123.594 124.721 1.00 0.00 366 ALA B N 1
ATOM 11191 C CA . ALA B 2 366 ? 99.011 124.142 125.867 1.00 0.00 366 ALA B CA 1
ATOM 11192 C C . ALA B 2 366 ? 98.981 125.667 125.893 1.00 0.00 366 ALA B C 1
ATOM 11193 O O . ALA B 2 366 ? 98.789 126.265 126.959 1.00 0.00 366 ALA B O 1
ATOM 11195 N N . ASP B 2 367 ? 99.164 126.308 124.734 1.00 0.00 367 ASP B N 1
ATOM 11196 C CA . ASP B 2 367 ? 99.166 127.768 124.671 1.00 0.00 367 ASP B CA 1
ATOM 11197 C C . ASP B 2 367 ? 97.794 128.344 125.003 1.00 0.00 367 ASP B C 1
ATOM 11198 O O . ASP B 2 367 ? 97.689 129.355 125.708 1.00 0.00 367 ASP B O 1
ATOM 11203 N N . PHE B 2 368 ? 96.731 127.700 124.526 1.00 0.00 368 PHE B N 1
ATOM 11204 C CA . PHE B 2 368 ? 95.388 128.173 124.828 1.00 0.00 368 PHE B CA 1
ATOM 11205 C C . PHE B 2 368 ? 94.984 127.890 126.268 1.00 0.00 368 PHE B C 1
ATOM 11206 O O . PHE B 2 368 ? 94.258 128.694 126.863 1.00 0.00 368 PHE B O 1
ATOM 11214 N N . ILE B 2 369 ? 95.430 126.765 126.839 1.00 0.00 369 ILE B N 1
ATOM 11215 C CA . ILE B 2 369 ? 95.207 126.510 128.262 1.00 0.00 369 ILE B CA 1
ATOM 11216 C C . ILE B 2 369 ? 95.930 127.557 129.106 1.00 0.00 369 ILE B C 1
ATOM 11217 O O . ILE B 2 369 ? 95.380 128.070 130.090 1.00 0.00 369 ILE B O 1
ATOM 11222 N N . THR B 2 370 ? 97.143 127.940 128.691 1.00 0.00 370 THR B N 1
ATOM 11223 C CA . THR B 2 370 ? 97.883 129.001 129.371 1.00 0.00 370 THR B CA 1
ATOM 11224 C C . THR B 2 370 ? 97.178 130.352 129.250 1.00 0.00 370 THR B C 1
ATOM 11225 O O . THR B 2 370 ? 97.156 131.134 130.208 1.00 0.00 370 THR B O 1
ATOM 11229 N N . LEU B 2 371 ? 96.592 130.642 128.083 1.00 0.00 371 LEU B N 1
ATOM 11230 C CA . LEU B 2 371 ? 95.898 131.917 127.898 1.00 0.00 371 LEU B CA 1
ATOM 11231 C C . LEU B 2 371 ? 94.603 131.981 128.702 1.00 0.00 371 LEU B C 1
ATOM 11232 O O . LEU B 2 371 ? 94.311 133.005 129.333 1.00 0.00 371 LEU B O 1
ATOM 11237 N N . VAL B 2 372 ? 93.813 130.901 128.688 1.00 0.00 372 VAL B N 1
ATOM 11238 C CA . VAL B 2 372 ? 92.568 130.853 129.453 1.00 0.00 372 VAL B CA 1
ATOM 11239 C C . VAL B 2 372 ? 92.856 130.883 130.951 1.00 0.00 372 VAL B C 1
ATOM 11240 O O . VAL B 2 372 ? 92.130 131.528 131.721 1.00 0.00 372 VAL B O 1
ATOM 11244 N N . ASN B 2 373 ? 93.967 130.274 131.377 1.00 0.00 373 ASN B N 1
ATOM 11245 C CA . ASN B 2 373 ? 94.356 130.256 132.782 1.00 0.00 373 ASN B CA 1
ATOM 11246 C C . ASN B 2 373 ? 94.780 131.620 133.317 1.00 0.00 373 ASN B C 1
ATOM 11247 O O . ASN B 2 373 ? 94.985 131.744 134.527 1.00 0.00 373 ASN B O 1
ATOM 11252 N N . ASN B 2 374 ? 94.946 132.628 132.462 1.00 0.00 374 ASN B N 1
ATOM 11253 C CA . ASN B 2 374 ? 95.362 133.952 132.895 1.00 0.00 374 ASN B CA 1
ATOM 11254 C C . ASN B 2 374 ? 94.281 135.016 132.745 1.00 0.00 374 ASN B C 1
ATOM 11255 O O . ASN B 2 374 ? 94.557 136.192 133.007 1.00 0.00 374 ASN B O 1
ATOM 11260 N N . MET B 2 375 ? 93.068 134.653 132.341 1.00 0.00 375 MET B N 1
ATOM 11261 C CA . MET B 2 375 ? 91.974 135.609 132.250 1.00 0.00 375 MET B CA 1
ATOM 11262 C C . MET B 2 375 ? 90.845 135.199 133.185 1.00 0.00 375 MET B C 1
ATOM 11263 O O . MET B 2 375 ? 90.799 134.077 133.692 1.00 0.00 375 MET B O 1
ATOM 11268 N N . ARG B 2 376 ? 89.908 136.119 133.386 1.00 0.00 376 ARG B N 1
ATOM 11269 C CA . ARG B 2 376 ? 88.732 135.865 134.202 1.00 0.00 376 ARG B CA 1
ATOM 11270 C C . ARG B 2 376 ? 87.485 135.832 133.329 1.00 0.00 376 ARG B C 1
ATOM 11271 O O . ARG B 2 376 ? 87.452 136.390 132.229 1.00 0.00 376 ARG B O 1
ATOM 11279 N N . PHE B 2 377 ? 86.454 135.160 133.834 1.00 0.00 377 PHE B N 1
ATOM 11280 C CA . PHE B 2 377 ? 85.218 134.951 133.092 1.00 0.00 377 PHE B CA 1
ATOM 11281 C C . PHE B 2 377 ? 84.021 135.351 133.939 1.00 0.00 377 PHE B C 1
ATOM 11282 O O . PHE B 2 377 ? 83.871 134.878 135.070 1.00 0.00 377 PHE B O 1
ATOM 11290 N N . LYS B 2 378 ? 83.173 136.216 133.389 1.00 0.00 378 LYS B N 1
ATOM 11291 C CA . LYS B 2 378 ? 81.815 136.390 133.885 1.00 0.00 378 LYS B CA 1
ATOM 11292 C C . LYS B 2 378 ? 80.899 135.533 133.021 1.00 0.00 378 LYS B C 1
ATOM 11293 O O . LYS B 2 378 ? 80.803 135.750 131.809 1.00 0.00 378 LYS B O 1
ATOM 11299 N N . ILE B 2 379 ? 80.250 134.551 133.637 1.00 0.00 379 ILE B N 1
ATOM 11300 C CA . ILE B 2 379 ? 79.546 133.499 132.915 1.00 0.00 379 ILE B CA 1
ATOM 11301 C C . ILE B 2 379 ? 78.102 133.452 133.393 1.00 0.00 379 ILE B C 1
ATOM 11302 O O . ILE B 2 379 ? 77.843 133.402 134.600 1.00 0.00 379 ILE B O 1
ATOM 11307 N N . GLU B 2 380 ? 77.164 133.497 132.445 1.00 0.00 380 GLU B N 1
ATOM 11308 C CA . GLU B 2 380 ? 75.742 133.343 132.728 1.00 0.00 380 GLU B CA 1
ATOM 11309 C C . GLU B 2 380 ? 75.184 132.257 131.825 1.00 0.00 380 GLU B C 1
ATOM 11310 O O . GLU B 2 380 ? 75.228 132.396 130.596 1.00 0.00 380 GLU B O 1
ATOM 11316 N N . ASN B 2 381 ? 74.658 131.189 132.441 1.00 0.00 381 ASN B N 1
ATOM 11317 C CA . ASN B 2 381 ? 74.024 130.051 131.759 1.00 0.00 381 ASN B CA 1
ATOM 11318 C C . ASN B 2 381 ? 74.965 129.391 130.751 1.00 0.00 381 ASN B C 1
ATOM 11319 O O . ASN B 2 381 ? 74.647 129.269 129.564 1.00 0.00 381 ASN B O 1
ATOM 11324 N N . CYS B 2 382 ? 76.150 129.002 131.244 1.00 0.00 382 CYS B N 1
ATOM 11325 C CA . CYS B 2 382 ? 77.184 128.266 130.500 1.00 0.00 382 CYS B CA 1
ATOM 11326 C C . CYS B 2 382 ? 77.700 129.044 129.291 1.00 0.00 382 CYS B C 1
ATOM 11327 O O . CYS B 2 382 ? 78.190 128.454 128.326 1.00 0.00 382 CYS B O 1
ATOM 11330 N N . LYS B 2 383 ? 77.610 130.370 129.331 1.00 0.00 383 LYS B N 1
ATOM 11331 C CA . LYS B 2 383 ? 77.960 131.215 128.199 1.00 0.00 383 LYS B CA 1
ATOM 11332 C C . LYS B 2 383 ? 78.898 132.315 128.662 1.00 0.00 383 LYS B C 1
ATOM 11333 O O . LYS B 2 383 ? 78.777 132.813 129.782 1.00 0.00 383 LYS B O 1
ATOM 11339 N N . VAL B 2 384 ? 79.827 132.701 127.792 1.00 0.00 384 VAL B N 1
ATOM 11340 C CA . VAL B 2 384 ? 80.822 133.719 128.128 1.00 0.00 384 VAL B CA 1
ATOM 11341 C C . VAL B 2 384 ? 80.212 135.053 127.705 1.00 0.00 384 VAL B C 1
ATOM 11342 O O . VAL B 2 384 ? 80.295 135.461 126.548 1.00 0.00 384 VAL B O 1
ATOM 11346 N N . VAL B 2 385 ? 79.576 135.736 128.654 1.00 0.00 385 VAL B N 1
ATOM 11347 C CA . VAL B 2 385 ? 78.999 137.040 128.349 1.00 0.00 385 VAL B CA 1
ATOM 11348 C C . VAL B 2 385 ? 80.002 138.173 128.529 1.00 0.00 385 VAL B C 1
ATOM 11349 O O . VAL B 2 385 ? 79.794 139.263 127.977 1.00 0.00 385 VAL B O 1
ATOM 11353 N N . ASN B 2 386 ? 81.087 137.945 129.267 1.00 0.00 386 ASN B N 1
ATOM 11354 C CA . ASN B 2 386 ? 82.119 138.951 129.469 1.00 0.00 386 ASN B CA 1
ATOM 11355 C C . ASN B 2 386 ? 83.414 138.247 129.844 1.00 0.00 386 ASN B C 1
ATOM 11356 O O . ASN B 2 386 ? 83.391 137.234 130.548 1.00 0.00 386 ASN B O 1
ATOM 11361 N N . PHE B 2 387 ? 84.535 138.784 129.368 1.00 0.00 387 PHE B N 1
ATOM 11362 C CA . PHE B 2 387 ? 85.847 138.259 129.716 1.00 0.00 387 PHE B CA 1
ATOM 11363 C C . PHE B 2 387 ? 86.821 139.412 129.904 1.00 0.00 387 PHE B C 1
ATOM 11364 O O . PHE B 2 387 ? 86.773 140.404 129.171 1.00 0.00 387 PHE B O 1
ATOM 11372 N N . ASN B 2 388 ? 87.696 139.275 130.896 1.00 0.00 388 ASN B N 1
ATOM 11373 C CA . ASN B 2 388 ? 88.780 140.217 131.122 1.00 0.00 388 ASN B CA 1
ATOM 11374 C C . ASN B 2 388 ? 90.018 139.434 131.529 1.00 0.00 388 ASN B C 1
ATOM 11375 O O . ASN B 2 388 ? 89.921 138.372 132.147 1.00 0.00 388 ASN B O 1
ATOM 11380 N N . ILE B 2 389 ? 91.185 139.967 131.179 1.00 0.00 389 ILE B N 1
ATOM 11381 C CA . ILE B 2 389 ? 92.452 139.269 131.371 1.00 0.00 389 ILE B CA 1
ATOM 11382 C C . ILE B 2 389 ? 93.144 139.811 132.617 1.00 0.00 389 ILE B C 1
ATOM 11383 O O . ILE B 2 389 ? 93.172 141.025 132.860 1.00 0.00 389 ILE B O 1
ATOM 11388 N N . GLU B 2 390 ? 93.653 138.898 133.446 1.00 0.00 390 GLU B N 1
ATOM 11389 C CA . GLU B 2 390 ? 94.352 139.266 134.670 1.00 0.00 390 GLU B CA 1
ATOM 11390 C C . GLU B 2 390 ? 95.853 139.414 134.452 1.00 0.00 390 GLU B C 1
ATOM 11391 O O . GLU B 2 390 ? 96.438 140.440 134.810 1.00 0.00 390 GLU B O 1
ATOM 11397 N N . ASN B 2 391 ? 96.488 138.400 133.869 1.00 0.00 391 ASN B N 1
ATOM 11398 C CA . ASN B 2 391 ? 97.930 138.390 133.670 1.00 0.00 391 ASN B CA 1
ATOM 11399 C C . ASN B 2 391 ? 98.239 138.757 132.224 1.00 0.00 391 ASN B C 1
ATOM 11400 O O . ASN B 2 391 ? 97.817 138.057 131.297 1.00 0.00 391 ASN B O 1
ATOM 11405 N N . THR B 2 392 ? 98.974 139.848 132.037 1.00 0.00 392 THR B N 1
ATOM 11406 C CA . THR B 2 392 ? 99.433 140.260 130.719 1.00 0.00 392 THR B CA 1
ATOM 11407 C C . THR B 2 392 ? 100.809 139.704 130.382 1.00 0.00 392 THR B C 1
ATOM 11408 O O . THR B 2 392 ? 101.367 140.058 129.337 1.00 0.00 392 THR B O 1
ATOM 11412 N N . ASN B 2 393 ? 101.371 138.853 131.246 1.00 0.00 393 ASN B N 1
ATOM 11413 C CA . ASN B 2 393 ? 102.668 138.248 130.969 1.00 0.00 393 ASN B CA 1
ATOM 11414 C C . ASN B 2 393 ? 102.584 137.232 129.839 1.00 0.00 393 ASN B C 1
ATOM 11415 O O . ASN B 2 393 ? 103.555 137.055 129.094 1.00 0.00 393 ASN B O 1
ATOM 11420 N N . CYS B 2 394 ? 101.442 136.555 129.696 1.00 0.00 394 CYS B N 1
ATOM 11421 C CA . CYS B 2 394 ? 101.263 135.621 128.592 1.00 0.00 394 CYS B CA 1
ATOM 11422 C C . CYS B 2 394 ? 101.083 136.332 127.259 1.00 0.00 394 CYS B C 1
ATOM 11423 O O . CYS B 2 394 ? 101.380 135.743 126.216 1.00 0.00 394 CYS B O 1
ATOM 11426 N N . LEU B 2 395 ? 100.634 137.591 127.271 1.00 0.00 395 LEU B N 1
ATOM 11427 C CA . LEU B 2 395 ? 100.389 138.340 126.042 1.00 0.00 395 LEU B CA 1
ATOM 11428 C C . LEU B 2 395 ? 101.666 138.710 125.296 1.00 0.00 395 LEU B C 1
ATOM 11429 O O . LEU B 2 395 ? 101.578 139.168 124.152 1.00 0.00 395 LEU B O 1
ATOM 11434 N N . ASN B 2 396 ? 102.841 138.538 125.911 1.00 0.00 396 ASN B N 1
ATOM 11435 C CA . ASN B 2 396 ? 104.095 138.684 125.181 1.00 0.00 396 ASN B CA 1
ATOM 11436 C C . ASN B 2 396 ? 104.258 137.594 124.130 1.00 0.00 396 ASN B C 1
ATOM 11437 O O . ASN B 2 396 ? 104.896 137.827 123.096 1.00 0.00 396 ASN B O 1
ATOM 11442 N N . ASN B 2 397 ? 103.704 136.412 124.375 1.00 0.00 397 ASN B N 1
ATOM 11443 C CA . ASN B 2 397 ? 103.656 135.355 123.369 1.00 0.00 397 ASN B CA 1
ATOM 11444 C C . ASN B 2 397 ? 102.736 135.792 122.236 1.00 0.00 397 ASN B C 1
ATOM 11445 O O . ASN B 2 397 ? 101.559 136.083 122.488 1.00 0.00 397 ASN B O 1
ATOM 11450 N N . PRO B 2 398 ? 103.222 135.879 120.992 1.00 0.00 398 PRO B N 1
ATOM 11451 C CA . PRO B 2 398 ? 102.345 136.318 119.895 1.00 0.00 398 PRO B CA 1
ATOM 11452 C C . PRO B 2 398 ? 101.276 135.308 119.534 1.00 0.00 398 PRO B C 1
ATOM 11453 O O . PRO B 2 398 ? 100.230 135.702 119.005 1.00 0.00 398 PRO B O 1
ATOM 11457 N N . SER B 2 399 ? 101.511 134.021 119.793 1.00 0.00 399 SER B N 1
ATOM 11458 C CA . SER B 2 399 ? 100.466 133.023 119.597 1.00 0.00 399 SER B CA 1
ATOM 11459 C C . SER B 2 399 ? 99.325 133.235 120.581 1.00 0.00 399 SER B C 1
ATOM 11460 O O . SER B 2 399 ? 98.149 133.256 120.194 1.00 0.00 399 SER B O 1
ATOM 11463 N N . ILE B 2 400 ? 99.666 133.433 121.856 1.00 0.00 400 ILE B N 1
ATOM 11464 C CA . ILE B 2 400 ? 98.671 133.668 122.895 1.00 0.00 400 ILE B CA 1
ATOM 11465 C C . ILE B 2 400 ? 97.967 135.005 122.672 1.00 0.00 400 ILE B C 1
ATOM 11466 O O . ILE B 2 400 ? 96.749 135.116 122.853 1.00 0.00 400 ILE B O 1
ATOM 11471 N N . GLU B 2 401 ? 98.706 136.017 122.206 1.00 0.00 401 GLU B N 1
ATOM 11472 C CA . GLU B 2 401 ? 98.105 137.315 121.899 1.00 0.00 401 GLU B CA 1
ATOM 11473 C C . GLU B 2 401 ? 97.160 137.236 120.701 1.00 0.00 401 GLU B C 1
ATOM 11474 O O . GLU B 2 401 ? 96.101 137.874 120.698 1.00 0.00 401 GLU B O 1
ATOM 11480 N N . THR B 2 402 ? 97.522 136.455 119.676 1.00 0.00 402 THR B N 1
ATOM 11481 C CA . THR B 2 402 ? 96.651 136.278 118.515 1.00 0.00 402 THR B CA 1
ATOM 11482 C C . THR B 2 402 ? 95.374 135.527 118.882 1.00 0.00 402 THR B C 1
ATOM 11483 O O . THR B 2 402 ? 94.275 135.889 118.433 1.00 0.00 402 THR B O 1
ATOM 11487 N N . ILE B 2 403 ? 95.500 134.486 119.709 1.00 0.00 403 ILE B N 1
ATOM 11488 C CA . ILE B 2 403 ? 94.322 133.756 120.168 1.00 0.00 403 ILE B CA 1
ATOM 11489 C C . ILE B 2 403 ? 93.463 134.629 121.087 1.00 0.00 403 ILE B C 1
ATOM 11490 O O . ILE B 2 403 ? 92.229 134.556 121.048 1.00 0.00 403 ILE B O 1
ATOM 11495 N N . TYR B 2 404 ? 94.085 135.502 121.886 1.00 0.00 404 TYR B N 1
ATOM 11496 C CA . TYR B 2 404 ? 93.324 136.465 122.680 1.00 0.00 404 TYR B CA 1
ATOM 11497 C C . TYR B 2 404 ? 92.611 137.488 121.800 1.00 0.00 404 TYR B C 1
ATOM 11498 O O . TYR B 2 404 ? 91.532 137.970 122.162 1.00 0.00 404 TYR B O 1
ATOM 11507 N N . GLY B 2 405 ? 93.205 137.840 120.659 1.00 0.00 405 GLY B N 1
ATOM 11508 C CA . GLY B 2 405 ? 92.513 138.696 119.709 1.00 0.00 405 GLY B CA 1
ATOM 11509 C C . GLY B 2 405 ? 91.312 138.019 119.073 1.00 0.00 405 GLY B C 1
ATOM 11510 O O . GLY B 2 405 ? 90.273 138.651 118.863 1.00 0.00 405 GLY B O 1
ATOM 11511 N N . ASN B 2 406 ? 91.433 136.730 118.764 1.00 0.00 406 ASN B N 1
ATOM 11512 C CA . ASN B 2 406 ? 90.331 135.968 118.181 1.00 0.00 406 ASN B CA 1
ATOM 11513 C C . ASN B 2 406 ? 89.437 135.308 119.238 1.00 0.00 406 ASN B C 1
ATOM 11514 O O . ASN B 2 406 ? 88.579 134.479 118.893 1.00 0.00 406 ASN B O 1
ATOM 11519 N N . PHE B 2 407 ? 89.645 135.642 120.517 1.00 0.00 407 PHE B N 1
ATOM 11520 C CA . PHE B 2 407 ? 88.819 135.124 121.604 1.00 0.00 407 PHE B CA 1
ATOM 11521 C C . PHE B 2 407 ? 87.345 135.483 121.483 1.00 0.00 407 PHE B C 1
ATOM 11522 O O . PHE B 2 407 ? 86.516 134.722 121.973 1.00 0.00 407 PHE B O 1
ATOM 11530 N N . ASN B 2 408 ? 86.998 136.608 120.852 1.00 0.00 408 ASN B N 1
ATOM 11531 C CA . ASN B 2 408 ? 85.588 136.944 120.659 1.00 0.00 408 ASN B CA 1
ATOM 11532 C C . ASN B 2 408 ? 84.906 135.929 119.748 1.00 0.00 408 ASN B C 1
ATOM 11533 O O . ASN B 2 408 ? 83.788 135.466 120.021 1.00 0.00 408 ASN B O 1
ATOM 11538 N N . GLN B 2 409 ? 85.597 135.543 118.678 1.00 0.00 409 GLN B N 1
ATOM 11539 C CA . GLN B 2 409 ? 85.083 134.538 117.761 1.00 0.00 409 GLN B CA 1
ATOM 11540 C C . GLN B 2 409 ? 85.066 133.166 118.429 1.00 0.00 409 GLN B C 1
ATOM 11541 O O . GLN B 2 409 ? 84.155 132.358 118.184 1.00 0.00 409 GLN B O 1
ATOM 11547 N N . PHE B 2 410 ? 86.053 132.908 119.303 1.00 0.00 410 PHE B N 1
ATOM 11548 C CA . PHE B 2 410 ? 86.040 131.691 120.117 1.00 0.00 410 PHE B CA 1
ATOM 11549 C C . PHE B 2 410 ? 84.842 131.657 121.059 1.00 0.00 410 PHE B C 1
ATOM 11550 O O . PHE B 2 410 ? 84.254 130.596 121.273 1.00 0.00 410 PHE B O 1
ATOM 11558 N N . VAL B 2 411 ? 84.494 132.800 121.659 1.00 0.00 411 VAL B N 1
ATOM 11559 C CA . VAL B 2 411 ? 83.321 132.905 122.527 1.00 0.00 411 VAL B CA 1
ATOM 11560 C C . VAL B 2 411 ? 82.045 132.626 121.750 1.00 0.00 411 VAL B C 1
ATOM 11561 O O . VAL B 2 411 ? 81.157 131.912 122.234 1.00 0.00 411 VAL B O 1
ATOM 11565 N N . SER B 2 412 ? 81.941 133.174 120.536 1.00 0.00 412 SER B N 1
ATOM 11566 C CA . SER B 2 412 ? 80.760 132.944 119.704 1.00 0.00 412 SER B CA 1
ATOM 11567 C C . SER B 2 412 ? 80.601 131.466 119.351 1.00 0.00 412 SER B C 1
ATOM 11568 O O . SER B 2 412 ? 79.510 130.893 119.491 1.00 0.00 412 SER B O 1
ATOM 11571 N N . ILE B 2 413 ? 81.697 130.817 118.950 1.00 0.00 413 ILE B N 1
ATOM 11572 C CA . ILE B 2 413 ? 81.620 129.396 118.615 1.00 0.00 413 ILE B CA 1
ATOM 11573 C C . ILE B 2 413 ? 81.429 128.539 119.872 1.00 0.00 413 ILE B C 1
ATOM 11574 O O . ILE B 2 413 ? 80.714 127.529 119.836 1.00 0.00 413 ILE B O 1
ATOM 11579 N N . PHE B 2 414 ? 82.001 128.958 121.007 1.00 0.00 414 PHE B N 1
ATOM 11580 C CA . PHE B 2 414 ? 81.812 128.255 122.274 1.00 0.00 414 PHE B CA 1
ATOM 11581 C C . PHE B 2 414 ? 80.358 128.302 122.726 1.00 0.00 414 PHE B C 1
ATOM 11582 O O . PHE B 2 414 ? 79.816 127.297 123.197 1.00 0.00 414 PHE B O 1
ATOM 11590 N N . ASN B 2 415 ? 79.706 129.456 122.566 1.00 0.00 415 ASN B N 1
ATOM 11591 C CA . ASN B 2 415 ? 78.292 129.571 122.902 1.00 0.00 415 ASN B CA 1
ATOM 11592 C C . ASN B 2 415 ? 77.424 128.776 121.932 1.00 0.00 415 ASN B C 1
ATOM 11593 O O . ASN B 2 415 ? 76.404 128.204 122.337 1.00 0.00 415 ASN B O 1
ATOM 11598 N N . THR B 2 416 ? 77.818 128.719 120.654 1.00 0.00 416 THR B N 1
ATOM 11599 C CA . THR B 2 416 ? 77.086 127.905 119.683 1.00 0.00 416 THR B CA 1
ATOM 11600 C C . THR B 2 416 ? 77.172 126.415 120.018 1.00 0.00 416 THR B C 1
ATOM 11601 O O . THR B 2 416 ? 76.160 125.702 119.999 1.00 0.00 416 THR B O 1
ATOM 11605 N N . VAL B 2 417 ? 78.374 125.937 120.352 1.00 0.00 417 VAL B N 1
ATOM 11606 C CA . VAL B 2 417 ? 78.574 124.540 120.736 1.00 0.00 417 VAL B CA 1
ATOM 11607 C C . VAL B 2 417 ? 77.876 124.243 122.061 1.00 0.00 417 VAL B C 1
ATOM 11608 O O . VAL B 2 417 ? 77.328 123.149 122.252 1.00 0.00 417 VAL B O 1
ATOM 11612 N N . THR B 2 418 ? 77.847 125.220 122.974 1.00 0.00 418 THR B N 1
ATOM 11613 C CA . THR B 2 418 ? 77.111 125.075 124.227 1.00 0.00 418 THR B CA 1
ATOM 11614 C C . THR B 2 418 ? 75.613 124.923 123.986 1.00 0.00 418 THR B C 1
ATOM 11615 O O . THR B 2 418 ? 74.965 124.068 124.599 1.00 0.00 418 THR B O 1
ATOM 11619 N N . ASP B 2 419 ? 75.051 125.728 123.077 1.00 0.00 419 ASP B N 1
ATOM 11620 C CA . ASP B 2 419 ? 73.633 125.606 122.738 1.00 0.00 419 ASP B CA 1
ATOM 11621 C C . ASP B 2 419 ? 73.331 124.278 122.051 1.00 0.00 419 ASP B C 1
ATOM 11622 O O . ASP B 2 419 ? 72.275 123.673 122.293 1.00 0.00 419 ASP B O 1
ATOM 11627 N N . VAL B 2 420 ? 74.249 123.814 121.195 1.00 0.00 420 VAL B N 1
ATOM 11628 C CA . VAL B 2 420 ? 74.087 122.523 120.525 1.00 0.00 420 VAL B CA 1
ATOM 11629 C C . VAL B 2 420 ? 74.087 121.387 121.545 1.00 0.00 420 VAL B C 1
ATOM 11630 O O . VAL B 2 420 ? 73.218 120.505 121.517 1.00 0.00 420 VAL B O 1
ATOM 11634 N N . LYS B 2 421 ? 75.029 121.424 122.494 1.00 0.00 421 LYS B N 1
ATOM 11635 C CA . LYS B 2 421 ? 75.084 120.415 123.549 1.00 0.00 421 LYS B CA 1
ATOM 11636 C C . LYS B 2 421 ? 73.895 120.511 124.497 1.00 0.00 421 LYS B C 1
ATOM 11637 O O . LYS B 2 421 ? 73.485 119.499 125.078 1.00 0.00 421 LYS B O 1
ATOM 11643 N N . LYS B 2 422 ? 73.337 121.712 124.674 1.00 0.00 422 LYS B N 1
ATOM 11644 C CA . LYS B 2 422 ? 72.176 121.865 125.543 1.00 0.00 422 LYS B CA 1
ATOM 11645 C C . LYS B 2 422 ? 70.923 121.281 124.909 1.00 0.00 422 LYS B C 1
ATOM 11646 O O . LYS B 2 422 ? 70.151 120.588 125.582 1.00 0.00 422 LYS B O 1
ATOM 11652 N N . ARG B 2 423 ? 70.690 121.540 123.622 1.00 0.00 423 ARG B N 1
ATOM 11653 C CA . ARG B 2 423 ? 69.485 120.959 123.038 1.00 0.00 423 ARG B CA 1
ATOM 11654 C C . ARG B 2 423 ? 69.686 119.543 122.514 1.00 0.00 423 ARG B C 1
ATOM 11655 O O . ARG B 2 423 ? 68.703 118.916 122.102 1.00 0.00 423 ARG B O 1
ATOM 11663 N N . LEU B 2 424 ? 70.911 119.016 122.517 1.00 0.00 424 LEU B N 1
ATOM 11664 C CA . LEU B 2 424 ? 71.092 117.623 122.124 1.00 0.00 424 LEU B CA 1
ATOM 11665 C C . LEU B 2 424 ? 70.709 116.663 123.245 1.00 0.00 424 LEU B C 1
ATOM 11666 O O . LEU B 2 424 ? 69.960 115.706 123.021 1.00 0.00 424 LEU B O 1
ATOM 11671 N N . PHE B 2 425 ? 71.211 116.898 124.461 1.00 0.00 425 PHE B N 1
ATOM 11672 C CA . PHE B 2 425 ? 71.084 115.921 125.538 1.00 0.00 425 PHE B CA 1
ATOM 11673 C C . PHE B 2 425 ? 70.587 116.549 126.836 1.00 0.00 425 PHE B C 1
ATOM 11674 O O . PHE B 2 425 ? 70.973 116.115 127.924 1.00 0.00 425 PHE B O 1
ATOM 11682 N N . GLU B 2 426 ? 69.728 117.559 126.743 1.00 0.00 426 GLU B N 1
ATOM 11683 C CA . GLU B 2 426 ? 69.112 118.147 127.930 1.00 0.00 426 GLU B CA 1
ATOM 11684 C C . GLU B 2 426 ? 67.754 118.751 127.591 1.00 0.00 426 GLU B C 1
ATOM 11685 O O . GLU B 2 426 ? 66.810 118.668 128.376 1.00 0.00 426 GLU B O 1
ATOM 11692 N N . MET C 3 1 ? 140.567 75.713 142.714 1.00 0.00 1 MET C N 1
ATOM 11693 C CA . MET C 3 1 ? 140.034 74.721 143.641 1.00 0.00 1 MET C CA 1
ATOM 11694 C C . MET C 3 1 ? 140.864 74.652 144.916 1.00 0.00 1 MET C C 1
ATOM 11695 O O . MET C 3 1 ? 141.541 73.658 145.176 1.00 0.00 1 MET C O 1
ATOM 11700 N N . ASN C 3 2 ? 140.809 75.716 145.710 1.00 0.00 2 ASN C N 1
ATOM 11701 C CA . ASN C 3 2 ? 141.553 75.771 146.955 1.00 0.00 2 ASN C CA 1
ATOM 11702 C C . ASN C 3 2 ? 140.770 75.043 148.049 1.00 0.00 2 ASN C C 1
ATOM 11703 O O . ASN C 3 2 ? 139.565 74.812 147.936 1.00 0.00 2 ASN C O 1
ATOM 11708 N N . SER C 3 3 ? 141.485 74.634 149.096 1.00 0.00 3 SER C N 1
ATOM 11709 C CA . SER C 3 3 ? 140.909 73.839 150.170 1.00 0.00 3 SER C CA 1
ATOM 11710 C C . SER C 3 3 ? 141.372 74.376 151.516 1.00 0.00 3 SER C C 1
ATOM 11711 O O . SER C 3 3 ? 142.435 74.993 151.624 1.00 0.00 3 SER C O 1
ATOM 11714 N N . VAL C 3 4 ? 140.554 74.140 152.543 1.00 0.00 4 VAL C N 1
ATOM 11715 C CA . VAL C 3 4 ? 140.880 74.499 153.917 1.00 0.00 4 VAL C CA 1
ATOM 11716 C C . VAL C 3 4 ? 140.720 73.268 154.797 1.00 0.00 4 VAL C C 1
ATOM 11717 O O . VAL C 3 4 ? 140.096 72.275 154.415 1.00 0.00 4 VAL C O 1
ATOM 11721 N N . THR C 3 5 ? 141.298 73.347 155.989 1.00 0.00 5 THR C N 1
ATOM 11722 C CA . THR C 3 5 ? 141.221 72.286 156.983 1.00 0.00 5 THR C CA 1
ATOM 11723 C C . THR C 3 5 ? 140.336 72.742 158.134 1.00 0.00 5 THR C C 1
ATOM 11724 O O . THR C 3 5 ? 140.474 73.871 158.619 1.00 0.00 5 THR C O 1
ATOM 11728 N N . ILE C 3 6 ? 139.429 71.870 158.561 1.00 0.00 6 ILE C N 1
ATOM 11729 C CA . ILE C 3 6 ? 138.565 72.140 159.699 1.00 0.00 6 ILE C CA 1
ATOM 11730 C C . ILE C 3 6 ? 138.786 71.051 160.741 1.00 0.00 6 ILE C C 1
ATOM 11731 O O . ILE C 3 6 ? 139.371 70.001 160.464 1.00 0.00 6 ILE C O 1
ATOM 11736 N N . SER C 3 7 ? 138.313 71.325 161.961 1.00 0.00 7 SER C N 1
ATOM 11737 C CA . SER C 3 7 ? 138.650 70.484 163.107 1.00 0.00 7 SER C CA 1
ATOM 11738 C C . SER C 3 7 ? 137.949 69.131 163.047 1.00 0.00 7 SER C C 1
ATOM 11739 O O . SER C 3 7 ? 138.534 68.107 163.421 1.00 0.00 7 SER C O 1
ATOM 11742 N N . HIS C 3 8 ? 136.706 69.104 162.581 1.00 0.00 8 HIS C N 1
ATOM 11743 C CA . HIS C 3 8 ? 135.913 67.881 162.547 1.00 0.00 8 HIS C CA 1
ATOM 11744 C C . HIS C 3 8 ? 134.977 67.896 161.340 1.00 0.00 8 HIS C C 1
ATOM 11745 O O . HIS C 3 8 ? 135.100 68.735 160.442 1.00 0.00 8 HIS C O 1
ATOM 11752 N N . ALA C 3 9 ? 134.054 66.925 161.330 1.00 0.00 9 ALA C N 1
ATOM 11753 C CA . ALA C 3 9 ? 132.992 66.632 160.368 1.00 0.00 9 ALA C CA 1
ATOM 11754 C C . ALA C 3 9 ? 133.644 66.166 159.036 1.00 0.00 9 ALA C C 1
ATOM 11755 O O . ALA C 3 9 ? 134.081 65.008 159.062 1.00 0.00 9 ALA C O 1
ATOM 11757 N N . PRO C 3 10 ? 133.775 66.865 157.871 1.00 0.00 10 PRO C N 1
ATOM 11758 C CA . PRO C 3 10 ? 134.537 66.198 156.793 1.00 0.00 10 PRO C CA 1
ATOM 11759 C C . PRO C 3 10 ? 136.045 66.272 156.962 1.00 0.00 10 PRO C C 1
ATOM 11760 O O . PRO C 3 10 ? 136.749 65.552 156.242 1.00 0.00 10 PRO C O 1
ATOM 11764 N N . TYR C 3 11 ? 136.539 67.171 157.829 1.00 0.00 11 TYR C N 1
ATOM 11765 C CA . TYR C 3 11 ? 137.934 67.514 158.142 1.00 0.00 11 TYR C CA 1
ATOM 11766 C C . TYR C 3 11 ? 138.627 68.284 157.017 1.00 0.00 11 TYR C C 1
ATOM 11767 O O . TYR C 3 11 ? 139.724 68.815 157.218 1.00 0.00 11 TYR C O 1
ATOM 11776 N N . THR C 3 12 ? 138.004 68.362 155.837 1.00 0.00 12 THR C N 1
ATOM 11777 C CA . THR C 3 12 ? 138.455 69.179 154.717 1.00 0.00 12 THR C CA 1
ATOM 11778 C C . THR C 3 12 ? 137.227 69.784 154.054 1.00 0.00 12 THR C C 1
ATOM 11779 O O . THR C 3 12 ? 136.149 69.184 154.057 1.00 0.00 12 THR C O 1
ATOM 11783 N N . ILE C 3 13 ? 137.393 70.971 153.477 1.00 0.00 13 ILE C N 1
ATOM 11784 C CA . ILE C 3 13 ? 136.363 71.584 152.646 1.00 0.00 13 ILE C CA 1
ATOM 11785 C C . ILE C 3 13 ? 137.006 71.987 151.327 1.00 0.00 13 ILE C C 1
ATOM 11786 O O . ILE C 3 13 ? 137.913 72.826 151.307 1.00 0.00 13 ILE C O 1
ATOM 11791 N N . THR C 3 14 ? 136.539 71.394 150.233 1.00 0.00 14 THR C N 1
ATOM 11792 C CA . THR C 3 14 ? 137.012 71.721 148.897 1.00 0.00 14 THR C CA 1
ATOM 11793 C C . THR C 3 14 ? 136.055 72.720 148.263 1.00 0.00 14 THR C C 1
ATOM 11794 O O . THR C 3 14 ? 134.844 72.479 148.211 1.00 0.00 14 THR C O 1
ATOM 11798 N N . TYR C 3 15 ? 136.596 73.838 147.784 1.00 0.00 15 TYR C N 1
ATOM 11799 C CA . TYR C 3 15 ? 135.769 74.922 147.280 1.00 0.00 15 TYR C CA 1
ATOM 11800 C C . TYR C 3 15 ? 136.405 75.535 146.041 1.00 0.00 15 TYR C C 1
ATOM 11801 O O . TYR C 3 15 ? 137.618 75.462 145.837 1.00 0.00 15 TYR C O 1
ATOM 11810 N N . HIS C 3 16 ? 135.561 76.150 145.219 1.00 0.00 16 HIS C N 1
ATOM 11811 C CA . HIS C 3 16 ? 136.020 76.893 144.058 1.00 0.00 16 HIS C CA 1
ATOM 11812 C C . HIS C 3 16 ? 136.493 78.279 144.494 1.00 0.00 16 HIS C C 1
ATOM 11813 O O . HIS C 3 16 ? 136.123 78.780 145.559 1.00 0.00 16 HIS C O 1
ATOM 11820 N N . ASP C 3 17 ? 137.326 78.901 143.652 1.00 0.00 17 ASP C N 1
ATOM 11821 C CA . ASP C 3 17 ? 137.950 80.179 143.983 1.00 0.00 17 ASP C CA 1
ATOM 11822 C C . ASP C 3 17 ? 136.954 81.330 144.084 1.00 0.00 17 ASP C C 1
ATOM 11823 O O . ASP C 3 17 ? 137.271 82.349 144.708 1.00 0.00 17 ASP C O 1
ATOM 11828 N N . ASP C 3 18 ? 135.769 81.203 143.486 1.00 0.00 18 ASP C N 1
ATOM 11829 C CA . ASP C 3 18 ? 134.737 82.216 143.655 1.00 0.00 18 ASP C CA 1
ATOM 11830 C C . ASP C 3 18 ? 134.085 82.158 145.029 1.00 0.00 18 ASP C C 1
ATOM 11831 O O . ASP C 3 18 ? 133.486 83.149 145.460 1.00 0.00 18 ASP C O 1
ATOM 11836 N N . TRP C 3 19 ? 134.191 81.026 145.721 1.00 0.00 19 TRP C N 1
ATOM 11837 C CA . TRP C 3 19 ? 133.665 80.866 147.069 1.00 0.00 19 TRP C CA 1
ATOM 11838 C C . TRP C 3 19 ? 134.633 81.339 148.143 1.00 0.00 19 TRP C C 1
ATOM 11839 O O . TRP C 3 19 ? 134.291 81.271 149.327 1.00 0.00 19 TRP C O 1
ATOM 11850 N N . GLU C 3 20 ? 135.820 81.802 147.746 1.00 0.00 20 GLU C N 1
ATOM 11851 C CA . GLU C 3 20 ? 136.853 82.214 148.699 1.00 0.00 20 GLU C CA 1
ATOM 11852 C C . GLU C 3 20 ? 136.487 83.340 149.679 1.00 0.00 20 GLU C C 1
ATOM 11853 O O . GLU C 3 20 ? 136.843 83.196 150.863 1.00 0.00 20 GLU C O 1
ATOM 11859 N N . PRO C 3 21 ? 135.827 84.457 149.306 1.00 0.00 21 PRO C N 1
ATOM 11860 C CA . PRO C 3 21 ? 135.635 85.538 150.298 1.00 0.00 21 PRO C CA 1
ATOM 11861 C C . PRO C 3 21 ? 134.671 85.218 151.438 1.00 0.00 21 PRO C C 1
ATOM 11862 O O . PRO C 3 21 ? 134.547 86.041 152.354 1.00 0.00 21 PRO C O 1
ATOM 11866 N N . VAL C 3 22 ? 133.992 84.075 151.420 1.00 0.00 22 VAL C N 1
ATOM 11867 C CA . VAL C 3 22 ? 133.115 83.676 152.511 1.00 0.00 22 VAL C CA 1
ATOM 11868 C C . VAL C 3 22 ? 133.594 82.386 153.174 1.00 0.00 22 VAL C C 1
ATOM 11869 O O . VAL C 3 22 ? 132.837 81.735 153.882 1.00 0.00 22 VAL C O 1
ATOM 11873 N N . MET C 3 23 ? 134.859 82.017 152.969 1.00 0.00 23 MET C N 1
ATOM 11874 C CA . MET C 3 23 ? 135.337 80.718 153.427 1.00 0.00 23 MET C CA 1
ATOM 11875 C C . MET C 3 23 ? 135.801 80.716 154.877 1.00 0.00 23 MET C C 1
ATOM 11876 O O . MET C 3 23 ? 135.563 79.737 155.592 1.00 0.00 23 MET C O 1
ATOM 11881 N N . SER C 3 24 ? 136.484 81.776 155.319 1.00 0.00 24 SER C N 1
ATOM 11882 C CA . SER C 3 24 ? 136.970 81.825 156.695 1.00 0.00 24 SER C CA 1
ATOM 11883 C C . SER C 3 24 ? 135.818 81.959 157.683 1.00 0.00 24 SER C C 1
ATOM 11884 O O . SER C 3 24 ? 135.842 81.350 158.761 1.00 0.00 24 SER C O 1
ATOM 11887 N N . GLN C 3 25 ? 134.796 82.744 157.325 1.00 0.00 25 GLN C N 1
ATOM 11888 C CA . GLN C 3 25 ? 133.595 82.836 158.147 1.00 0.00 25 GLN C CA 1
ATOM 11889 C C . GLN C 3 25 ? 132.828 81.521 158.157 1.00 0.00 25 GLN C C 1
ATOM 11890 O O . GLN C 3 25 ? 132.192 81.178 159.164 1.00 0.00 25 GLN C O 1
ATOM 11896 N N . LEU C 3 26 ? 132.857 80.793 157.034 1.00 0.00 26 LEU C N 1
ATOM 11897 C CA . LEU C 3 26 ? 132.245 79.470 156.967 1.00 0.00 26 LEU C CA 1
ATOM 11898 C C . LEU C 3 26 ? 132.924 78.501 157.923 1.00 0.00 26 LEU C C 1
ATOM 11899 O O . LEU C 3 26 ? 132.249 77.729 158.610 1.00 0.00 26 LEU C O 1
ATOM 11904 N N . VAL C 3 27 ? 134.258 78.539 157.988 1.00 0.00 27 VAL C N 1
ATOM 11905 C CA . VAL C 3 27 ? 134.995 77.718 158.944 1.00 0.00 27 VAL C CA 1
ATOM 11906 C C . VAL C 3 27 ? 134.684 78.155 160.373 1.00 0.00 27 VAL C C 1
ATOM 11907 O O . VAL C 3 27 ? 134.523 77.317 161.269 1.00 0.00 27 VAL C O 1
ATOM 11911 N N . GLU C 3 28 ? 134.538 79.470 160.588 1.00 0.00 28 GLU C N 1
ATOM 11912 C CA . GLU C 3 28 ? 134.245 80.007 161.917 1.00 0.00 28 GLU C CA 1
ATOM 11913 C C . GLU C 3 28 ? 132.885 79.543 162.439 1.00 0.00 28 GLU C C 1
ATOM 11914 O O . GLU C 3 28 ? 132.769 79.132 163.600 1.00 0.00 28 GLU C O 1
ATOM 11920 N N . PHE C 3 29 ? 131.849 79.574 161.596 1.00 0.00 29 PHE C N 1
ATOM 11921 C CA . PHE C 3 29 ? 130.554 79.042 162.027 1.00 0.00 29 PHE C CA 1
ATOM 11922 C C . PHE C 3 29 ? 130.518 77.516 162.052 1.00 0.00 29 PHE C C 1
ATOM 11923 O O . PHE C 3 29 ? 129.842 76.929 162.909 1.00 0.00 29 PHE C O 1
ATOM 11931 N N . TYR C 3 30 ? 131.218 76.851 161.131 1.00 0.00 30 TYR C N 1
ATOM 11932 C CA . TYR C 3 30 ? 131.136 75.398 161.076 1.00 0.00 30 TYR C CA 1
ATOM 11933 C C . TYR C 3 30 ? 131.865 74.745 162.239 1.00 0.00 30 TYR C C 1
ATOM 11934 O O . TYR C 3 30 ? 131.425 73.697 162.719 1.00 0.00 30 TYR C O 1
ATOM 11943 N N . ASN C 3 31 ? 132.940 75.371 162.735 1.00 0.00 31 ASN C N 1
ATOM 11944 C CA . ASN C 3 31 ? 133.675 74.821 163.868 1.00 0.00 31 ASN C CA 1
ATOM 11945 C C . ASN C 3 31 ? 132.847 74.827 165.147 1.00 0.00 31 ASN C C 1
ATOM 11946 O O . ASN C 3 31 ? 133.078 73.996 166.033 1.00 0.00 31 ASN C O 1
ATOM 11951 N N . GLU C 3 32 ? 131.880 75.738 165.266 1.00 0.00 32 GLU C N 1
ATOM 11952 C CA . GLU C 3 32 ? 131.018 75.715 166.437 1.00 0.00 32 GLU C CA 1
ATOM 11953 C C . GLU C 3 32 ? 129.737 74.919 166.219 1.00 0.00 32 GLU C C 1
ATOM 11954 O O . GLU C 3 32 ? 129.229 74.329 167.178 1.00 0.00 32 GLU C O 1
ATOM 11960 N N . VAL C 3 33 ? 129.207 74.844 164.993 1.00 0.00 33 VAL C N 1
ATOM 11961 C CA . VAL C 3 33 ? 127.945 74.124 164.825 1.00 0.00 33 VAL C CA 1
ATOM 11962 C C . VAL C 3 33 ? 128.107 72.644 164.471 1.00 0.00 33 VAL C C 1
ATOM 11963 O O . VAL C 3 33 ? 127.184 71.854 164.728 1.00 0.00 33 VAL C O 1
ATOM 11967 N N . ALA C 3 34 ? 129.258 72.228 163.928 1.00 0.00 34 ALA C N 1
ATOM 11968 C CA . ALA C 3 34 ? 129.358 70.880 163.383 1.00 0.00 34 ALA C CA 1
ATOM 11969 C C . ALA C 3 34 ? 129.515 69.817 164.459 1.00 0.00 34 ALA C C 1
ATOM 11970 O O . ALA C 3 34 ? 129.124 68.668 164.233 1.00 0.00 34 ALA C O 1
ATOM 11972 N N . SER C 3 35 ? 130.073 70.172 165.621 1.00 0.00 35 SER C N 1
ATOM 11973 C CA . SER C 3 35 ? 130.203 69.208 166.711 1.00 0.00 35 SER C CA 1
ATOM 11974 C C . SER C 3 35 ? 128.839 68.790 167.248 1.00 0.00 35 SER C C 1
ATOM 11975 O O . SER C 3 35 ? 128.622 67.614 167.564 1.00 0.00 35 SER C O 1
ATOM 11978 N N . TRP C 3 36 ? 127.907 69.737 167.350 1.00 0.00 36 TRP C N 1
ATOM 11979 C CA . TRP C 3 36 ? 126.532 69.397 167.690 1.00 0.00 36 TRP C CA 1
ATOM 11980 C C . TRP C 3 36 ? 125.788 68.790 166.509 1.00 0.00 36 TRP C C 1
ATOM 11981 O O . TRP C 3 36 ? 124.847 68.014 166.710 1.00 0.00 36 TRP C O 1
ATOM 11992 N N . LEU C 3 37 ? 126.184 69.140 165.283 1.00 0.00 37 LEU C N 1
ATOM 11993 C CA . LEU C 3 37 ? 125.501 68.619 164.104 1.00 0.00 37 LEU C CA 1
ATOM 11994 C C . LEU C 3 37 ? 125.802 67.137 163.886 1.00 0.00 37 LEU C C 1
ATOM 11995 O O . LEU C 3 37 ? 124.938 66.398 163.400 1.00 0.00 37 LEU C O 1
ATOM 12000 N N . LEU C 3 38 ? 127.017 66.693 164.225 1.00 0.00 38 LEU C N 1
ATOM 12001 C CA . LEU C 3 38 ? 127.470 65.345 163.890 1.00 0.00 38 LEU C CA 1
ATOM 12002 C C . LEU C 3 38 ? 126.777 64.251 164.692 1.00 0.00 38 LEU C C 1
ATOM 12003 O O . LEU C 3 38 ? 126.806 63.091 164.268 1.00 0.00 38 LEU C O 1
ATOM 12008 N N . ARG C 3 39 ? 126.194 64.580 165.849 1.00 0.00 39 ARG C N 1
ATOM 12009 C CA . ARG C 3 39 ? 125.547 63.560 166.670 1.00 0.00 39 ARG C CA 1
ATOM 12010 C C . ARG C 3 39 ? 124.295 63.015 165.995 1.00 0.00 39 ARG C C 1
ATOM 12011 O O . ARG C 3 39 ? 124.031 61.808 166.040 1.00 0.00 39 ARG C O 1
ATOM 12019 N N . ASP C 3 40 ? 123.514 63.887 165.367 1.00 0.00 40 ASP C N 1
ATOM 12020 C CA . ASP C 3 40 ? 122.355 63.455 164.606 1.00 0.00 40 ASP C CA 1
ATOM 12021 C C . ASP C 3 40 ? 122.799 62.844 163.285 1.00 0.00 40 ASP C C 1
ATOM 12022 O O . ASP C 3 40 ? 123.687 63.371 162.610 1.00 0.00 40 ASP C O 1
ATOM 12027 N N . GLU C 3 41 ? 122.183 61.721 162.922 1.00 0.00 41 GLU C N 1
ATOM 12028 C CA . GLU C 3 41 ? 122.487 61.067 161.654 1.00 0.00 41 GLU C CA 1
ATOM 12029 C C . GLU C 3 41 ? 121.886 61.881 160.519 1.00 0.00 41 GLU C C 1
ATOM 12030 O O . GLU C 3 41 ? 120.663 61.916 160.345 1.00 0.00 41 GLU C O 1
ATOM 12036 N N . THR C 3 42 ? 122.743 62.543 159.751 1.00 0.00 42 THR C N 1
ATOM 12037 C CA . THR C 3 42 ? 122.291 63.496 158.751 1.00 0.00 42 THR C CA 1
ATOM 12038 C C . THR C 3 42 ? 121.849 62.786 157.477 1.00 0.00 42 THR C C 1
ATOM 12039 O O . THR C 3 42 ? 122.340 61.705 157.138 1.00 0.00 42 THR C O 1
ATOM 12043 N N . SER C 3 43 ? 120.893 63.405 156.776 1.00 0.00 43 SER C N 1
ATOM 12044 C CA . SER C 3 43 ? 120.332 62.858 155.543 1.00 0.00 43 SER C CA 1
ATOM 12045 C C . SER C 3 43 ? 121.348 62.769 154.399 1.00 0.00 43 SER C C 1
ATOM 12046 O O . SER C 3 43 ? 121.362 61.741 153.710 1.00 0.00 43 SER C O 1
ATOM 12049 N N . PRO C 3 44 ? 122.211 63.760 154.135 1.00 0.00 44 PRO C N 1
ATOM 12050 C CA . PRO C 3 44 ? 123.429 63.439 153.390 1.00 0.00 44 PRO C CA 1
ATOM 12051 C C . PRO C 3 44 ? 124.554 63.086 154.351 1.00 0.00 44 PRO C C 1
ATOM 12052 O O . PRO C 3 44 ? 124.531 63.429 155.534 1.00 0.00 44 PRO C O 1
ATOM 12056 N N . ILE C 3 45 ? 125.537 62.361 153.828 1.00 0.00 45 ILE C N 1
ATOM 12057 C CA . ILE C 3 45 ? 126.717 62.032 154.623 1.00 0.00 45 ILE C CA 1
ATOM 12058 C C . ILE C 3 45 ? 127.517 63.321 154.785 1.00 0.00 45 ILE C C 1
ATOM 12059 O O . ILE C 3 45 ? 127.374 64.230 153.951 1.00 0.00 45 ILE C O 1
ATOM 12064 N N . PRO C 3 46 ? 128.306 63.476 155.861 1.00 0.00 46 PRO C N 1
ATOM 12065 C CA . PRO C 3 46 ? 129.038 64.740 156.064 1.00 0.00 46 PRO C CA 1
ATOM 12066 C C . PRO C 3 46 ? 130.032 65.085 154.970 1.00 0.00 46 PRO C C 1
ATOM 12067 O O . PRO C 3 46 ? 130.284 66.274 154.742 1.00 0.00 46 PRO C O 1
ATOM 12071 N N . ASP C 3 47 ? 130.568 64.093 154.254 1.00 0.00 47 ASP C N 1
ATOM 12072 C CA . ASP C 3 47 ? 131.560 64.385 153.228 1.00 0.00 47 ASP C CA 1
ATOM 12073 C C . ASP C 3 47 ? 130.936 65.023 151.993 1.00 0.00 47 ASP C C 1
ATOM 12074 O O . ASP C 3 47 ? 131.658 65.613 151.181 1.00 0.00 47 ASP C O 1
ATOM 12079 N N . LYS C 3 48 ? 129.617 64.922 151.837 1.00 0.00 48 LYS C N 1
ATOM 12080 C CA . LYS C 3 48 ? 128.891 65.512 150.722 1.00 0.00 48 LYS C CA 1
ATOM 12081 C C . LYS C 3 48 ? 128.215 66.827 151.088 1.00 0.00 48 LYS C C 1
ATOM 12082 O O . LYS C 3 48 ? 127.364 67.301 150.331 1.00 0.00 48 LYS C O 1
ATOM 12088 N N . PHE C 3 49 ? 128.563 67.415 152.237 1.00 0.00 49 PHE C N 1
ATOM 12089 C CA . PHE C 3 49 ? 127.931 68.662 152.664 1.00 0.00 49 PHE C CA 1
ATOM 12090 C C . PHE C 3 49 ? 128.331 69.827 151.770 1.00 0.00 49 PHE C C 1
ATOM 12091 O O . PHE C 3 49 ? 127.504 70.693 151.464 1.00 0.00 49 PHE C O 1
ATOM 12099 N N . PHE C 3 50 ? 129.585 69.860 151.335 1.00 0.00 50 PHE C N 1
ATOM 12100 C CA . PHE C 3 50 ? 130.131 70.977 150.578 1.00 0.00 50 PHE C CA 1
ATOM 12101 C C . PHE C 3 50 ? 130.579 70.532 149.191 1.00 0.00 50 PHE C C 1
ATOM 12102 O O . PHE C 3 50 ? 131.664 70.891 148.724 1.00 0.00 50 PHE C O 1
ATOM 12110 N N . ILE C 3 51 ? 129.752 69.719 148.528 1.00 0.00 51 ILE C N 1
ATOM 12111 C CA . ILE C 3 51 ? 129.983 69.402 147.121 1.00 0.00 51 ILE C CA 1
ATOM 12112 C C . ILE C 3 51 ? 129.801 70.647 146.264 1.00 0.00 51 ILE C C 1
ATOM 12113 O O . ILE C 3 51 ? 130.623 70.947 145.389 1.00 0.00 51 ILE C O 1
ATOM 12118 N N . GLN C 3 52 ? 128.752 71.425 146.541 1.00 0.00 52 GLN C N 1
ATOM 12119 C CA . GLN C 3 52 ? 128.436 72.610 145.754 1.00 0.00 52 GLN C CA 1
ATOM 12120 C C . GLN C 3 52 ? 129.383 73.772 146.005 1.00 0.00 52 GLN C C 1
ATOM 12121 O O . GLN C 3 52 ? 129.281 74.790 145.311 1.00 0.00 52 GLN C O 1
ATOM 12127 N N . LEU C 3 53 ? 130.283 73.657 146.982 1.00 0.00 53 LEU C N 1
ATOM 12128 C CA . LEU C 3 53 ? 131.361 74.628 147.114 1.00 0.00 53 LEU C CA 1
ATOM 12129 C C . LEU C 3 53 ? 132.347 74.515 145.957 1.00 0.00 53 LEU C C 1
ATOM 12130 O O . LEU C 3 53 ? 132.992 75.505 145.595 1.00 0.00 53 LEU C O 1
ATOM 12135 N N . LYS C 3 54 ? 132.466 73.327 145.357 1.00 0.00 54 LYS C N 1
ATOM 12136 C CA . LYS C 3 54 ? 133.378 73.129 144.237 1.00 0.00 54 LYS C CA 1
ATOM 12137 C C . LYS C 3 54 ? 132.880 73.772 142.948 1.00 0.00 54 LYS C C 1
ATOM 12138 O O . LYS C 3 54 ? 133.682 73.989 142.034 1.00 0.00 54 LYS C O 1
ATOM 12144 N N . GLN C 3 55 ? 131.587 74.064 142.847 1.00 0.00 55 GLN C N 1
ATOM 12145 C CA . GLN C 3 55 ? 131.058 74.673 141.636 1.00 0.00 55 GLN C CA 1
ATOM 12146 C C . GLN C 3 55 ? 131.473 76.140 141.554 1.00 0.00 55 GLN C C 1
ATOM 12147 O O . GLN C 3 55 ? 131.555 76.821 142.580 1.00 0.00 55 GLN C O 1
ATOM 12153 N N . PRO C 3 56 ? 131.744 76.653 140.356 1.00 0.00 56 PRO C N 1
ATOM 12154 C CA . PRO C 3 56 ? 132.046 78.081 140.211 1.00 0.00 56 PRO C CA 1
ATOM 12155 C C . PRO C 3 56 ? 130.791 78.928 140.367 1.00 0.00 56 PRO C C 1
ATOM 12156 O O . PRO C 3 56 ? 129.667 78.432 140.432 1.00 0.00 56 PRO C O 1
ATOM 12160 N N . LEU C 3 57 ? 131.005 80.242 140.434 1.00 0.00 57 LEU C N 1
ATOM 12161 C CA . LEU C 3 57 ? 129.910 81.187 140.590 1.00 0.00 57 LEU C CA 1
ATOM 12162 C C . LEU C 3 57 ? 129.861 82.270 139.523 1.00 0.00 57 LEU C C 1
ATOM 12163 O O . LEU C 3 57 ? 128.866 83.001 139.464 1.00 0.00 57 LEU C O 1
ATOM 12168 N N . ARG C 3 58 ? 130.893 82.405 138.687 1.00 0.00 58 ARG C N 1
ATOM 12169 C CA . ARG C 3 58 ? 130.857 83.410 137.629 1.00 0.00 58 ARG C CA 1
ATOM 12170 C C . ARG C 3 58 ? 129.934 82.989 136.492 1.00 0.00 58 ARG C C 1
ATOM 12171 O O . ARG C 3 58 ? 129.201 83.818 135.942 1.00 0.00 58 ARG C O 1
ATOM 12179 N N . ASN C 3 59 ? 129.960 81.706 136.122 1.00 0.00 59 ASN C N 1
ATOM 12180 C CA . ASN C 3 59 ? 129.103 81.236 135.040 1.00 0.00 59 ASN C CA 1
ATOM 12181 C C . ASN C 3 59 ? 127.651 81.114 135.483 1.00 0.00 59 ASN C C 1
ATOM 12182 O O . ASN C 3 59 ? 126.742 81.198 134.649 1.00 0.00 59 ASN C O 1
ATOM 12187 N N . LYS C 3 60 ? 127.416 80.913 136.776 1.00 0.00 60 LYS C N 1
ATOM 12188 C CA . LYS C 3 60 ? 126.063 80.761 137.290 1.00 0.00 60 LYS C CA 1
ATOM 12189 C C . LYS C 3 60 ? 125.345 82.101 137.332 1.00 0.00 60 LYS C C 1
ATOM 12190 O O . LYS C 3 60 ? 125.905 83.112 137.766 1.00 0.00 60 LYS C O 1
ATOM 12196 N N . ARG C 3 61 ? 124.096 82.102 136.872 1.00 0.00 61 ARG C N 1
ATOM 12197 C CA . ARG C 3 61 ? 123.246 83.279 136.940 1.00 0.00 61 ARG C CA 1
ATOM 12198 C C . ARG C 3 61 ? 121.886 83.003 137.558 1.00 0.00 61 ARG C C 1
ATOM 12199 O O . ARG C 3 61 ? 121.156 83.958 137.843 1.00 0.00 61 ARG C O 1
ATOM 12207 N N . VAL C 3 62 ? 121.521 81.742 137.772 1.00 0.00 62 VAL C N 1
ATOM 12208 C CA . VAL C 3 62 ? 120.238 81.378 138.361 1.00 0.00 62 VAL C CA 1
ATOM 12209 C C . VAL C 3 62 ? 120.500 80.473 139.555 1.00 0.00 62 VAL C C 1
ATOM 12210 O O . VAL C 3 62 ? 121.177 79.448 139.424 1.00 0.00 62 VAL C O 1
ATOM 12214 N N . CYS C 3 63 ? 119.979 80.855 140.716 1.00 0.00 63 CYS C N 1
ATOM 12215 C CA . CYS C 3 63 ? 120.057 80.028 141.914 1.00 0.00 63 CYS C CA 1
ATOM 12216 C C . CYS C 3 63 ? 118.696 79.379 142.129 1.00 0.00 63 CYS C C 1
ATOM 12217 O O . CYS C 3 63 ? 117.740 80.037 142.547 1.00 0.00 63 CYS C O 1
ATOM 12220 N N . VAL C 3 64 ? 118.610 78.087 141.832 1.00 0.00 64 VAL C N 1
ATOM 12221 C CA . VAL C 3 64 ? 117.423 77.294 142.129 1.00 0.00 64 VAL C CA 1
ATOM 12222 C C . VAL C 3 64 ? 117.600 76.794 143.558 1.00 0.00 64 VAL C C 1
ATOM 12223 O O . VAL C 3 64 ? 118.347 75.849 143.813 1.00 0.00 64 VAL C O 1
ATOM 12227 N N . CYS C 3 65 ? 116.924 77.446 144.499 1.00 0.00 65 CYS C N 1
ATOM 12228 C CA . CYS C 3 65 ? 117.191 77.271 145.921 1.00 0.00 65 CYS C CA 1
ATOM 12229 C C . CYS C 3 65 ? 116.080 76.468 146.581 1.00 0.00 65 CYS C C 1
ATOM 12230 O O . CYS C 3 65 ? 114.910 76.861 146.531 1.00 0.00 65 CYS C O 1
ATOM 12233 N N . GLY C 3 66 ? 116.453 75.350 147.198 1.00 0.00 66 GLY C N 1
ATOM 12234 C CA . GLY C 3 66 ? 115.599 74.668 148.143 1.00 0.00 66 GLY C CA 1
ATOM 12235 C C . GLY C 3 66 ? 115.972 75.060 149.564 1.00 0.00 66 GLY C C 1
ATOM 12236 O O . GLY C 3 66 ? 116.968 75.735 149.809 1.00 0.00 66 GLY C O 1
ATOM 12237 N N . ILE C 3 67 ? 115.146 74.625 150.510 1.00 0.00 67 ILE C N 1
ATOM 12238 C CA . ILE C 3 67 ? 115.401 74.976 151.901 1.00 0.00 67 ILE C CA 1
ATOM 12239 C C . ILE C 3 67 ? 116.372 73.995 152.564 1.00 0.00 67 ILE C C 1
ATOM 12240 O O . ILE C 3 67 ? 117.161 74.396 153.425 1.00 0.00 67 ILE C O 1
ATOM 12245 N N . ASP C 3 68 ? 116.383 72.739 152.128 1.00 0.00 68 ASP C N 1
ATOM 12246 C CA . ASP C 3 68 ? 117.197 71.691 152.728 1.00 0.00 68 ASP C CA 1
ATOM 12247 C C . ASP C 3 68 ? 117.258 70.522 151.752 1.00 0.00 68 ASP C C 1
ATOM 12248 O O . ASP C 3 68 ? 116.511 70.494 150.764 1.00 0.00 68 ASP C O 1
ATOM 12253 N N . PRO C 3 69 ? 118.151 69.533 151.986 1.00 0.00 69 PRO C N 1
ATOM 12254 C CA . PRO C 3 69 ? 118.065 68.292 151.203 1.00 0.00 69 PRO C CA 1
ATOM 12255 C C . PRO C 3 69 ? 116.813 67.474 151.480 1.00 0.00 69 PRO C C 1
ATOM 12256 O O . PRO C 3 69 ? 115.969 67.841 152.305 1.00 0.00 69 PRO C O 1
ATOM 12260 N N . TYR C 3 70 ? 116.692 66.354 150.774 1.00 0.00 70 TYR C N 1
ATOM 12261 C CA . TYR C 3 70 ? 115.629 65.404 151.048 1.00 0.00 70 TYR C CA 1
ATOM 12262 C C . TYR C 3 70 ? 115.826 64.797 152.435 1.00 0.00 70 TYR C C 1
ATOM 12263 O O . TYR C 3 70 ? 116.960 64.670 152.903 1.00 0.00 70 TYR C O 1
ATOM 12272 N N . PRO C 3 71 ? 114.736 64.457 153.134 1.00 0.00 71 PRO C N 1
ATOM 12273 C CA . PRO C 3 71 ? 114.876 63.803 154.448 1.00 0.00 71 PRO C CA 1
ATOM 12274 C C . PRO C 3 71 ? 115.549 62.441 154.396 1.00 0.00 71 PRO C C 1
ATOM 12275 O O . PRO C 3 71 ? 116.110 62.008 155.409 1.00 0.00 71 PRO C O 1
ATOM 12279 N N . LYS C 3 72 ? 115.521 61.757 153.255 1.00 0.00 72 LYS C N 1
ATOM 12280 C CA . LYS C 3 72 ? 116.230 60.501 153.074 1.00 0.00 72 LYS C CA 1
ATOM 12281 C C . LYS C 3 72 ? 117.018 60.549 151.774 1.00 0.00 72 LYS C C 1
ATOM 12282 O O . LYS C 3 72 ? 116.618 61.225 150.821 1.00 0.00 72 LYS C O 1
ATOM 12288 N N . ASP C 3 73 ? 118.151 59.833 151.767 1.00 0.00 73 ASP C N 1
ATOM 12289 C CA . ASP C 3 73 ? 118.990 59.601 150.582 1.00 0.00 73 ASP C CA 1
ATOM 12290 C C . ASP C 3 73 ? 119.503 60.905 149.968 1.00 0.00 73 ASP C C 1
ATOM 12291 O O . ASP C 3 73 ? 119.382 61.145 148.766 1.00 0.00 73 ASP C O 1
ATOM 12296 N N . GLY C 3 74 ? 120.083 61.755 150.813 1.00 0.00 74 GLY C N 1
ATOM 12297 C CA . GLY C 3 74 ? 120.676 62.990 150.337 1.00 0.00 74 GLY C CA 1
ATOM 12298 C C . GLY C 3 74 ? 121.997 62.717 149.645 1.00 0.00 74 GLY C C 1
ATOM 12299 O O . GLY C 3 74 ? 122.922 62.159 150.258 1.00 0.00 74 GLY C O 1
ATOM 12300 N N . THR C 3 75 ? 122.106 63.096 148.374 1.00 0.00 75 THR C N 1
ATOM 12301 C CA . THR C 3 75 ? 123.300 62.835 147.584 1.00 0.00 75 THR C CA 1
ATOM 12302 C C . THR C 3 75 ? 124.300 63.982 147.616 1.00 0.00 75 THR C C 1
ATOM 12303 O O . THR C 3 75 ? 125.339 63.899 146.952 1.00 0.00 75 THR C O 1
ATOM 12307 N N . GLY C 3 76 ? 124.011 65.050 148.356 1.00 0.00 76 GLY C N 1
ATOM 12308 C CA . GLY C 3 76 ? 124.905 66.176 148.473 1.00 0.00 76 GLY C CA 1
ATOM 12309 C C . GLY C 3 76 ? 124.717 67.253 147.429 1.00 0.00 76 GLY C C 1
ATOM 12310 O O . GLY C 3 76 ? 125.198 68.376 147.622 1.00 0.00 76 GLY C O 1
ATOM 12311 N N . VAL C 3 77 ? 124.036 66.949 146.335 1.00 0.00 77 VAL C N 1
ATOM 12312 C CA . VAL C 3 77 ? 123.702 67.919 145.296 1.00 0.00 77 VAL C CA 1
ATOM 12313 C C . VAL C 3 77 ? 122.211 68.210 145.400 1.00 0.00 77 VAL C C 1
ATOM 12314 O O . VAL C 3 77 ? 121.413 67.267 145.440 1.00 0.00 77 VAL C O 1
ATOM 12318 N N . PRO C 3 78 ? 121.804 69.476 145.500 1.00 0.00 78 PRO C N 1
ATOM 12319 C CA . PRO C 3 78 ? 120.377 69.796 145.619 1.00 0.00 78 PRO C CA 1
ATOM 12320 C C . PRO C 3 78 ? 119.605 69.446 144.359 1.00 0.00 78 PRO C C 1
ATOM 12321 O O . PRO C 3 78 ? 120.072 69.685 143.241 1.00 0.00 78 PRO C O 1
ATOM 12325 N N . PHE C 3 79 ? 118.406 68.891 144.573 1.00 0.00 79 PHE C N 1
ATOM 12326 C CA . PHE C 3 79 ? 117.506 68.409 143.521 1.00 0.00 79 PHE C CA 1
ATOM 12327 C C . PHE C 3 79 ? 118.195 67.400 142.604 1.00 0.00 79 PHE C C 1
ATOM 12328 O O . PHE C 3 79 ? 118.089 67.463 141.377 1.00 0.00 79 PHE C O 1
ATOM 12336 N N . GLU C 3 80 ? 118.923 66.465 143.208 1.00 0.00 80 GLU C N 1
ATOM 12337 C CA . GLU C 3 80 ? 119.586 65.395 142.475 1.00 0.00 80 GLU C CA 1
ATOM 12338 C C . GLU C 3 80 ? 119.201 64.058 143.083 1.00 0.00 80 GLU C C 1
ATOM 12339 O O . GLU C 3 80 ? 119.284 63.877 144.301 1.00 0.00 80 GLU C O 1
ATOM 12345 N N . SER C 3 81 ? 118.783 63.128 142.232 1.00 0.00 81 SER C N 1
ATOM 12346 C CA . SER C 3 81 ? 118.461 61.767 142.657 1.00 0.00 81 SER C CA 1
ATOM 12347 C C . SER C 3 81 ? 118.669 60.850 141.463 1.00 0.00 81 SER C C 1
ATOM 12348 O O . SER C 3 81 ? 117.858 60.845 140.523 1.00 0.00 81 SER C O 1
ATOM 12351 N N . PRO C 3 82 ? 119.770 60.089 141.438 1.00 0.00 82 PRO C N 1
ATOM 12352 C CA . PRO C 3 82 ? 119.966 59.106 140.357 1.00 0.00 82 PRO C CA 1
ATOM 12353 C C . PRO C 3 82 ? 118.920 58.004 140.332 1.00 0.00 82 PRO C C 1
ATOM 12354 O O . PRO C 3 82 ? 118.626 57.468 139.256 1.00 0.00 82 PRO C O 1
ATOM 12358 N N . ASN C 3 83 ? 118.349 57.648 141.484 1.00 0.00 83 ASN C N 1
ATOM 12359 C CA . ASN C 3 83 ? 117.251 56.689 141.510 1.00 0.00 83 ASN C CA 1
ATOM 12360 C C . ASN C 3 83 ? 115.957 57.283 140.973 1.00 0.00 83 ASN C C 1
ATOM 12361 O O . ASN C 3 83 ? 115.073 56.520 140.565 1.00 0.00 83 ASN C O 1
ATOM 12366 N N . PHE C 3 84 ? 115.848 58.620 140.970 1.00 0.00 84 PHE C N 1
ATOM 12367 C CA . PHE C 3 84 ? 114.682 59.374 140.489 1.00 0.00 84 PHE C CA 1
ATOM 12368 C C . PHE C 3 84 ? 113.406 58.957 141.222 1.00 0.00 84 PHE C C 1
ATOM 12369 O O . PHE C 3 84 ? 112.353 58.758 140.615 1.00 0.00 84 PHE C O 1
ATOM 12377 N N . THR C 3 85 ? 113.514 58.809 142.544 1.00 0.00 85 THR C N 1
ATOM 12378 C CA . THR C 3 85 ? 112.395 58.434 143.398 1.00 0.00 85 THR C CA 1
ATOM 12379 C C . THR C 3 85 ? 111.881 59.598 144.236 1.00 0.00 85 THR C C 1
ATOM 12380 O O . THR C 3 85 ? 111.057 59.387 145.132 1.00 0.00 85 THR C O 1
ATOM 12384 N N . LYS C 3 86 ? 112.346 60.816 143.974 1.00 0.00 86 LYS C N 1
ATOM 12385 C CA . LYS C 3 86 ? 111.998 61.981 144.779 1.00 0.00 86 LYS C CA 1
ATOM 12386 C C . LYS C 3 86 ? 110.930 62.800 144.068 1.00 0.00 86 LYS C C 1
ATOM 12387 O O . LYS C 3 86 ? 111.093 63.143 142.895 1.00 0.00 86 LYS C O 1
ATOM 12393 N N . LYS C 3 87 ? 109.849 63.121 144.793 1.00 0.00 87 LYS C N 1
ATOM 12394 C CA . LYS C 3 87 ? 108.714 63.829 144.201 1.00 0.00 87 LYS C CA 1
ATOM 12395 C C . LYS C 3 87 ? 109.094 65.243 143.771 1.00 0.00 87 LYS C C 1
ATOM 12396 O O . LYS C 3 87 ? 108.584 65.749 142.762 1.00 0.00 87 LYS C O 1
ATOM 12402 N N . SER C 3 88 ? 109.996 65.888 144.521 1.00 0.00 88 SER C N 1
ATOM 12403 C CA . SER C 3 88 ? 110.395 67.261 144.217 1.00 0.00 88 SER C CA 1
ATOM 12404 C C . SER C 3 88 ? 111.082 67.357 142.859 1.00 0.00 88 SER C C 1
ATOM 12405 O O . SER C 3 88 ? 110.689 68.174 142.014 1.00 0.00 88 SER C O 1
ATOM 12408 N N . ILE C 3 89 ? 112.056 66.483 142.603 1.00 0.00 89 ILE C N 1
ATOM 12409 C CA . ILE C 3 89 ? 112.704 66.480 141.296 1.00 0.00 89 ILE C CA 1
ATOM 12410 C C . ILE C 3 89 ? 111.776 65.898 140.224 1.00 0.00 89 ILE C C 1
ATOM 12411 O O . ILE C 3 89 ? 111.882 66.274 139.052 1.00 0.00 89 ILE C O 1
ATOM 12416 N N . LYS C 3 90 ? 110.818 65.040 140.611 1.00 0.00 90 LYS C N 1
ATOM 12417 C CA . LYS C 3 90 ? 109.842 64.513 139.657 1.00 0.00 90 LYS C CA 1
ATOM 12418 C C . LYS C 3 90 ? 108.949 65.617 139.108 1.00 0.00 90 LYS C C 1
ATOM 12419 O O . LYS C 3 90 ? 108.731 65.711 137.898 1.00 0.00 90 LYS C O 1
ATOM 12425 N N . GLU C 3 91 ? 108.446 66.485 139.981 1.00 0.00 91 GLU C N 1
ATOM 12426 C CA . GLU C 3 91 ? 107.571 67.548 139.508 1.00 0.00 91 GLU C CA 1
ATOM 12427 C C . GLU C 3 91 ? 108.340 68.731 138.936 1.00 0.00 91 GLU C C 1
ATOM 12428 O O . GLU C 3 91 ? 107.791 69.448 138.090 1.00 0.00 91 GLU C O 1
ATOM 12434 N N . ILE C 3 92 ? 109.604 68.930 139.335 1.00 0.00 92 ILE C N 1
ATOM 12435 C CA . ILE C 3 92 ? 110.459 69.871 138.611 1.00 0.00 92 ILE C CA 1
ATOM 12436 C C . ILE C 3 92 ? 110.686 69.388 137.179 1.00 0.00 92 ILE C C 1
ATOM 12437 O O . ILE C 3 92 ? 110.580 70.167 136.221 1.00 0.00 92 ILE C O 1
ATOM 12442 N N . ALA C 3 93 ? 110.949 68.085 137.011 1.00 0.00 93 ALA C N 1
ATOM 12443 C CA . ALA C 3 93 ? 111.071 67.496 135.683 1.00 0.00 93 ALA C CA 1
ATOM 12444 C C . ALA C 3 93 ? 109.761 67.558 134.911 1.00 0.00 93 ALA C C 1
ATOM 12445 O O . ALA C 3 93 ? 109.774 67.729 133.691 1.00 0.00 93 ALA C O 1
ATOM 12447 N N . SER C 3 94 ? 108.628 67.422 135.607 1.00 0.00 94 SER C N 1
ATOM 12448 C CA . SER C 3 94 ? 107.324 67.557 134.966 1.00 0.00 94 SER C CA 1
ATOM 12449 C C . SER C 3 94 ? 107.093 68.975 134.454 1.00 0.00 94 SER C C 1
ATOM 12450 O O . SER C 3 94 ? 106.574 69.160 133.348 1.00 0.00 94 SER C O 1
ATOM 12453 N N . SER C 3 95 ? 107.484 69.986 135.239 1.00 0.00 95 SER C N 1
ATOM 12454 C CA . SER C 3 95 ? 107.346 71.374 134.797 1.00 0.00 95 SER C CA 1
ATOM 12455 C C . SER C 3 95 ? 108.266 71.686 133.619 1.00 0.00 95 SER C C 1
ATOM 12456 O O . SER C 3 95 ? 107.857 72.362 132.665 1.00 0.00 95 SER C O 1
ATOM 12459 N N . ILE C 3 96 ? 109.505 71.186 133.659 1.00 0.00 96 ILE C N 1
ATOM 12460 C CA . ILE C 3 96 ? 110.431 71.404 132.547 1.00 0.00 96 ILE C CA 1
ATOM 12461 C C . ILE C 3 96 ? 109.974 70.645 131.298 1.00 0.00 96 ILE C C 1
ATOM 12462 O O . ILE C 3 96 ? 110.126 71.138 130.173 1.00 0.00 96 ILE C O 1
ATOM 12467 N N . SER C 3 97 ? 109.376 69.461 131.468 1.00 0.00 97 SER C N 1
ATOM 12468 C CA . SER C 3 97 ? 108.819 68.728 130.335 1.00 0.00 97 SER C CA 1
ATOM 12469 C C . SER C 3 97 ? 107.589 69.417 129.761 1.00 0.00 97 SER C C 1
ATOM 12470 O O . SER C 3 97 ? 107.363 69.364 128.547 1.00 0.00 97 SER C O 1
ATOM 12473 N N . ARG C 3 98 ? 106.775 70.050 130.609 1.00 0.00 98 ARG C N 1
ATOM 12474 C CA . ARG C 3 98 ? 105.637 70.813 130.109 1.00 0.00 98 ARG C CA 1
ATOM 12475 C C . ARG C 3 98 ? 106.084 72.087 129.406 1.00 0.00 98 ARG C C 1
ATOM 12476 O O . ARG C 3 98 ? 105.380 72.587 128.522 1.00 0.00 98 ARG C O 1
ATOM 12484 N N . LEU C 3 99 ? 107.243 72.629 129.784 1.00 0.00 99 LEU C N 1
ATOM 12485 C CA . LEU C 3 99 ? 107.780 73.783 129.070 1.00 0.00 99 LEU C CA 1
ATOM 12486 C C . LEU C 3 99 ? 108.395 73.377 127.730 1.00 0.00 99 LEU C C 1
ATOM 12487 O O . LEU C 3 99 ? 107.944 73.822 126.669 1.00 0.00 99 LEU C O 1
ATOM 12492 N N . THR C 3 100 ? 109.424 72.534 127.760 1.00 0.00 100 THR C N 1
ATOM 12493 C CA . THR C 3 100 ? 110.241 72.270 126.582 1.00 0.00 100 THR C CA 1
ATOM 12494 C C . THR C 3 100 ? 109.698 71.159 125.692 1.00 0.00 100 THR C C 1
ATOM 12495 O O . THR C 3 100 ? 110.193 70.991 124.572 1.00 0.00 100 THR C O 1
ATOM 12499 N N . GLY C 3 101 ? 108.708 70.398 126.150 1.00 0.00 101 GLY C N 1
ATOM 12500 C CA . GLY C 3 101 ? 108.168 69.311 125.361 1.00 0.00 101 GLY C CA 1
ATOM 12501 C C . GLY C 3 101 ? 108.971 68.029 125.392 1.00 0.00 101 GLY C C 1
ATOM 12502 O O . GLY C 3 101 ? 108.594 67.069 124.707 1.00 0.00 101 GLY C O 1
ATOM 12503 N N . VAL C 3 102 ? 110.059 67.976 126.157 1.00 0.00 102 VAL C N 1
ATOM 12504 C CA . VAL C 3 102 ? 110.897 66.785 126.247 1.00 0.00 102 VAL C CA 1
ATOM 12505 C C . VAL C 3 102 ? 110.315 65.911 127.352 1.00 0.00 102 VAL C C 1
ATOM 12506 O O . VAL C 3 102 ? 110.594 66.113 128.534 1.00 0.00 102 VAL C O 1
ATOM 12510 N N . ILE C 3 103 ? 109.506 64.927 126.964 1.00 0.00 103 ILE C N 1
ATOM 12511 C CA . ILE C 3 103 ? 108.836 64.051 127.921 1.00 0.00 103 ILE C CA 1
ATOM 12512 C C . ILE C 3 103 ? 109.452 62.663 127.991 1.00 0.00 103 ILE C C 1
ATOM 12513 O O . ILE C 3 103 ? 109.076 61.883 128.881 1.00 0.00 103 ILE C O 1
ATOM 12518 N N . ASP C 3 104 ? 110.380 62.325 127.096 1.00 0.00 104 ASP C N 1
ATOM 12519 C CA . ASP C 3 104 ? 111.032 61.017 127.101 1.00 0.00 104 ASP C CA 1
ATOM 12520 C C . ASP C 3 104 ? 112.399 61.166 127.765 1.00 0.00 104 ASP C C 1
ATOM 12521 O O . ASP C 3 104 ? 113.429 61.325 127.111 1.00 0.00 104 ASP C O 1
ATOM 12526 N N . TYR C 3 105 ? 112.395 61.112 129.096 1.00 0.00 105 TYR C N 1
ATOM 12527 C CA . TYR C 3 105 ? 113.602 61.310 129.884 1.00 0.00 105 TYR C CA 1
ATOM 12528 C C . TYR C 3 105 ? 113.667 60.282 131.002 1.00 0.00 105 TYR C C 1
ATOM 12529 O O . TYR C 3 105 ? 112.641 59.917 131.583 1.00 0.00 105 TYR C O 1
ATOM 12538 N N . LYS C 3 106 ? 114.882 59.816 131.295 1.00 0.00 106 LYS C N 1
ATOM 12539 C CA . LYS C 3 106 ? 115.093 58.941 132.443 1.00 0.00 106 LYS C CA 1
ATOM 12540 C C . LYS C 3 106 ? 115.082 59.728 133.749 1.00 0.00 106 LYS C C 1
ATOM 12541 O O . LYS C 3 106 ? 114.546 59.257 134.758 1.00 0.00 106 LYS C O 1
ATOM 12547 N N . GLY C 3 107 ? 115.656 60.931 133.745 1.00 0.00 107 GLY C N 1
ATOM 12548 C CA . GLY C 3 107 ? 115.721 61.738 134.947 1.00 0.00 107 GLY C CA 1
ATOM 12549 C C . GLY C 3 107 ? 116.067 63.176 134.626 1.00 0.00 107 GLY C C 1
ATOM 12550 O O . GLY C 3 107 ? 116.239 63.556 133.466 1.00 0.00 107 GLY C O 1
ATOM 12551 N N . TYR C 3 108 ? 116.168 63.979 135.684 1.00 0.00 108 TYR C N 1
ATOM 12552 C CA . TYR C 3 108 ? 116.476 65.397 135.577 1.00 0.00 108 TYR C CA 1
ATOM 12553 C C . TYR C 3 108 ? 117.539 65.767 136.601 1.00 0.00 108 TYR C C 1
ATOM 12554 O O . TYR C 3 108 ? 117.609 65.185 137.686 1.00 0.00 108 TYR C O 1
ATOM 12563 N N . ASN C 3 109 ? 118.366 66.751 136.247 1.00 0.00 109 ASN C N 1
ATOM 12564 C CA . ASN C 3 109 ? 119.494 67.147 137.089 1.00 0.00 109 ASN C CA 1
ATOM 12565 C C . ASN C 3 109 ? 119.713 68.643 136.918 1.00 0.00 109 ASN C C 1
ATOM 12566 O O . ASN C 3 109 ? 120.108 69.090 135.840 1.00 0.00 109 ASN C O 1
ATOM 12571 N N . LEU C 3 110 ? 119.483 69.413 137.980 1.00 0.00 110 LEU C N 1
ATOM 12572 C CA . LEU C 3 110 ? 119.649 70.860 137.905 1.00 0.00 110 LEU C CA 1
ATOM 12573 C C . LEU C 3 110 ? 121.101 71.308 138.011 1.00 0.00 110 LEU C C 1
ATOM 12574 O O . LEU C 3 110 ? 121.378 72.494 137.806 1.00 0.00 110 LEU C O 1
ATOM 12579 N N . ASN C 3 111 ? 122.032 70.402 138.320 1.00 0.00 111 ASN C N 1
ATOM 12580 C CA . ASN C 3 111 ? 123.428 70.795 138.479 1.00 0.00 111 ASN C CA 1
ATOM 12581 C C . ASN C 3 111 ? 124.174 70.849 137.153 1.00 0.00 111 ASN C C 1
ATOM 12582 O O . ASN C 3 111 ? 125.118 71.635 137.013 1.00 0.00 111 ASN C O 1
ATOM 12587 N N . ILE C 3 112 ? 123.771 70.036 136.174 1.00 0.00 112 ILE C N 1
ATOM 12588 C CA . ILE C 3 112 ? 124.482 69.986 134.897 1.00 0.00 112 ILE C CA 1
ATOM 12589 C C . ILE C 3 112 ? 124.102 71.120 133.961 1.00 0.00 112 ILE C C 1
ATOM 12590 O O . ILE C 3 112 ? 124.716 71.261 132.896 1.00 0.00 112 ILE C O 1
ATOM 12595 N N . ILE C 3 113 ? 123.112 71.930 134.321 1.00 0.00 113 ILE C N 1
ATOM 12596 C CA . ILE C 3 113 ? 122.698 73.054 133.490 1.00 0.00 113 ILE C CA 1
ATOM 12597 C C . ILE C 3 113 ? 123.696 74.190 133.653 1.00 0.00 113 ILE C C 1
ATOM 12598 O O . ILE C 3 113 ? 124.058 74.558 134.777 1.00 0.00 113 ILE C O 1
ATOM 12603 N N . ASP C 3 114 ? 124.151 74.743 132.531 1.00 0.00 114 ASP C N 1
ATOM 12604 C CA . ASP C 3 114 ? 125.027 75.905 132.575 1.00 0.00 114 ASP C CA 1
ATOM 12605 C C . ASP C 3 114 ? 124.243 77.139 133.004 1.00 0.00 114 ASP C C 1
ATOM 12606 O O . ASP C 3 114 ? 123.159 77.414 132.479 1.00 0.00 114 ASP C O 1
ATOM 12611 N N . GLY C 3 115 ? 124.789 77.878 133.967 1.00 0.00 115 GLY C N 1
ATOM 12612 C CA . GLY C 3 115 ? 124.162 79.079 134.469 1.00 0.00 115 GLY C CA 1
ATOM 12613 C C . GLY C 3 115 ? 123.207 78.872 135.622 1.00 0.00 115 GLY C C 1
ATOM 12614 O O . GLY C 3 115 ? 122.778 79.858 136.234 1.00 0.00 115 GLY C O 1
ATOM 12615 N N . VAL C 3 116 ? 122.865 77.629 135.944 1.00 0.00 116 VAL C N 1
ATOM 12616 C CA . VAL C 3 116 ? 121.997 77.306 137.068 1.00 0.00 116 VAL C CA 1
ATOM 12617 C C . VAL C 3 116 ? 122.855 76.662 138.142 1.00 0.00 116 VAL C C 1
ATOM 12618 O O . VAL C 3 116 ? 123.541 75.665 137.883 1.00 0.00 116 VAL C O 1
ATOM 12622 N N . ILE C 3 117 ? 122.840 77.236 139.341 1.00 0.00 117 ILE C N 1
ATOM 12623 C CA . ILE C 3 117 ? 123.412 76.579 140.510 1.00 0.00 117 ILE C CA 1
ATOM 12624 C C . ILE C 3 117 ? 122.270 76.093 141.402 1.00 0.00 117 ILE C C 1
ATOM 12625 O O . ILE C 3 117 ? 121.428 76.904 141.822 1.00 0.00 117 ILE C O 1
ATOM 12630 N N . PRO C 3 118 ? 122.140 74.786 141.622 1.00 0.00 118 PRO C N 1
ATOM 12631 C CA . PRO C 3 118 ? 121.138 74.288 142.568 1.00 0.00 118 PRO C CA 1
ATOM 12632 C C . PRO C 3 118 ? 121.636 74.463 143.994 1.00 0.00 118 PRO C C 1
ATOM 12633 O O . PRO C 3 118 ? 122.784 74.143 144.313 1.00 0.00 118 PRO C O 1
ATOM 12637 N N . TRP C 3 119 ? 120.776 74.990 144.852 1.00 0.00 119 TRP C N 1
ATOM 12638 C CA . TRP C 3 119 ? 121.157 75.256 146.226 1.00 0.00 119 TRP C CA 1
ATOM 12639 C C . TRP C 3 119 ? 120.129 74.687 147.186 1.00 0.00 119 TRP C C 1
ATOM 12640 O O . TRP C 3 119 ? 118.929 74.681 146.903 1.00 0.00 119 TRP C O 1
ATOM 12651 N N . ASN C 3 120 ? 120.621 74.173 148.303 1.00 0.00 120 ASN C N 1
ATOM 12652 C CA . ASN C 3 120 ? 119.820 73.936 149.491 1.00 0.00 120 ASN C CA 1
ATOM 12653 C C . ASN C 3 120 ? 120.231 74.988 150.505 1.00 0.00 120 ASN C C 1
ATOM 12654 O O . ASN C 3 120 ? 121.431 75.213 150.703 1.00 0.00 120 ASN C O 1
ATOM 12659 N N . TYR C 3 121 ? 119.244 75.663 151.099 1.00 0.00 121 TYR C N 1
ATOM 12660 C CA . TYR C 3 121 ? 119.519 76.714 152.070 1.00 0.00 121 TYR C CA 1
ATOM 12661 C C . TYR C 3 121 ? 120.230 76.140 153.285 1.00 0.00 121 TYR C C 1
ATOM 12662 O O . TYR C 3 121 ? 121.419 76.397 153.491 1.00 0.00 121 TYR C O 1
ATOM 12671 N N . TYR C 3 122 ? 119.541 75.306 154.049 1.00 0.00 122 TYR C N 1
ATOM 12672 C CA . TYR C 3 122 ? 120.214 74.515 155.063 1.00 0.00 122 TYR C CA 1
ATOM 12673 C C . TYR C 3 122 ? 120.922 73.365 154.367 1.00 0.00 122 TYR C C 1
ATOM 12674 O O . TYR C 3 122 ? 120.304 72.622 153.600 1.00 0.00 122 TYR C O 1
ATOM 12683 N N . LEU C 3 123 ? 122.223 73.235 154.608 1.00 0.00 123 LEU C N 1
ATOM 12684 C CA . LEU C 3 123 ? 123.044 72.304 153.846 1.00 0.00 123 LEU C CA 1
ATOM 12685 C C . LEU C 3 123 ? 122.843 70.851 154.253 1.00 0.00 123 LEU C C 1
ATOM 12686 O O . LEU C 3 123 ? 123.343 69.960 153.558 1.00 0.00 123 LEU C O 1
ATOM 12691 N N . SER C 3 124 ? 122.124 70.590 155.342 1.00 0.00 124 SER C N 1
ATOM 12692 C CA . SER C 3 124 ? 121.854 69.230 155.785 1.00 0.00 124 SER C CA 1
ATOM 12693 C C . SER C 3 124 ? 120.600 69.230 156.643 1.00 0.00 124 SER C C 1
ATOM 12694 O O . SER C 3 124 ? 120.064 70.282 157.001 1.00 0.00 124 SER C O 1
ATOM 12697 N N . CYS C 3 125 ? 120.138 68.025 156.967 1.00 0.00 125 CYS C N 1
ATOM 12698 C CA . CYS C 3 125 ? 118.999 67.825 157.851 1.00 0.00 125 CYS C CA 1
ATOM 12699 C C . CYS C 3 125 ? 119.098 66.424 158.436 1.00 0.00 125 CYS C C 1
ATOM 12700 O O . CYS C 3 125 ? 119.883 65.596 157.972 1.00 0.00 125 CYS C O 1
ATOM 12703 N N . LYS C 3 126 ? 118.299 66.175 159.473 1.00 0.00 126 LYS C N 1
ATOM 12704 C CA . LYS C 3 126 ? 118.228 64.855 160.085 1.00 0.00 126 LYS C CA 1
ATOM 12705 C C . LYS C 3 126 ? 117.613 63.860 159.101 1.00 0.00 126 LYS C C 1
ATOM 12706 O O . LYS C 3 126 ? 116.817 64.228 158.232 1.00 0.00 126 LYS C O 1
ATOM 12712 N N . LEU C 3 127 ? 118.008 62.595 159.228 1.00 0.00 127 LEU C N 1
ATOM 12713 C CA . LEU C 3 127 ? 117.483 61.520 158.391 1.00 0.00 127 LEU C CA 1
ATOM 12714 C C . LEU C 3 127 ? 116.018 61.287 158.746 1.00 0.00 127 LEU C C 1
ATOM 12715 O O . LEU C 3 127 ? 115.701 60.613 159.728 1.00 0.00 127 LEU C O 1
ATOM 12720 N N . GLY C 3 128 ? 115.117 61.851 157.943 1.00 0.00 128 GLY C N 1
ATOM 12721 C CA . GLY C 3 128 ? 113.691 61.700 158.146 1.00 0.00 128 GLY C CA 1
ATOM 12722 C C . GLY C 3 128 ? 112.949 62.925 158.649 1.00 0.00 128 GLY C C 1
ATOM 12723 O O . GLY C 3 128 ? 111.750 62.823 158.934 1.00 0.00 128 GLY C O 1
ATOM 12724 N N . GLU C 3 129 ? 113.613 64.073 158.762 1.00 0.00 129 GLU C N 1
ATOM 12725 C CA . GLU C 3 129 ? 113.004 65.314 159.228 1.00 0.00 129 GLU C CA 1
ATOM 12726 C C . GLU C 3 129 ? 113.421 66.504 158.381 1.00 0.00 129 GLU C C 1
ATOM 12727 O O . GLU C 3 129 ? 114.600 66.682 158.066 1.00 0.00 129 GLU C O 1
ATOM 12733 N N . THR C 3 130 ? 112.425 67.315 158.027 1.00 0.00 130 THR C N 1
ATOM 12734 C CA . THR C 3 130 ? 112.596 68.497 157.198 1.00 0.00 130 THR C CA 1
ATOM 12735 C C . THR C 3 130 ? 112.887 69.704 158.084 1.00 0.00 130 THR C C 1
ATOM 12736 O O . THR C 3 130 ? 112.214 69.904 159.102 1.00 0.00 130 THR C O 1
ATOM 12740 N N . LYS C 3 131 ? 113.903 70.488 157.691 1.00 0.00 131 LYS C N 1
ATOM 12741 C CA . LYS C 3 131 ? 114.359 71.702 158.388 1.00 0.00 131 LYS C CA 1
ATOM 12742 C C . LYS C 3 131 ? 114.782 71.420 159.829 1.00 0.00 131 LYS C C 1
ATOM 12743 O O . LYS C 3 131 ? 114.615 72.263 160.713 1.00 0.00 131 LYS C O 1
ATOM 12749 N N . SER C 3 132 ? 115.335 70.229 160.068 1.00 0.00 132 SER C N 1
ATOM 12750 C CA . SER C 3 132 ? 115.789 69.865 161.407 1.00 0.00 132 SER C CA 1
ATOM 12751 C C . SER C 3 132 ? 117.067 70.599 161.781 1.00 0.00 132 SER C C 1
ATOM 12752 O O . SER C 3 132 ? 117.192 71.112 162.899 1.00 0.00 132 SER C O 1
ATOM 12755 N N . HIS C 3 133 ? 118.029 70.656 160.860 1.00 0.00 133 HIS C N 1
ATOM 12756 C CA . HIS C 3 133 ? 119.315 71.296 161.101 1.00 0.00 133 HIS C CA 1
ATOM 12757 C C . HIS C 3 133 ? 119.311 72.771 160.728 1.00 0.00 133 HIS C C 1
ATOM 12758 O O . HIS C 3 133 ? 120.377 73.339 160.446 1.00 0.00 133 HIS C O 1
ATOM 12765 N N . ALA C 3 134 ? 118.130 73.400 160.727 1.00 0.00 134 ALA C N 1
ATOM 12766 C CA . ALA C 3 134 ? 118.029 74.844 160.536 1.00 0.00 134 ALA C CA 1
ATOM 12767 C C . ALA C 3 134 ? 118.823 75.591 161.593 1.00 0.00 134 ALA C C 1
ATOM 12768 O O . ALA C 3 134 ? 119.491 76.584 161.289 1.00 0.00 134 ALA C O 1
ATOM 12770 N N . ILE C 3 135 ? 118.797 75.081 162.828 1.00 0.00 135 ILE C N 1
ATOM 12771 C CA . ILE C 3 135 ? 119.528 75.661 163.951 1.00 0.00 135 ILE C CA 1
ATOM 12772 C C . ILE C 3 135 ? 121.030 75.692 163.682 1.00 0.00 135 ILE C C 1
ATOM 12773 O O . ILE C 3 135 ? 121.703 76.695 163.949 1.00 0.00 135 ILE C O 1
ATOM 12778 N N . TYR C 3 136 ? 121.567 74.623 163.101 1.00 0.00 136 TYR C N 1
ATOM 12779 C CA . TYR C 3 136 ? 122.984 74.581 162.784 1.00 0.00 136 TYR C CA 1
ATOM 12780 C C . TYR C 3 136 ? 123.329 75.358 161.525 1.00 0.00 136 TYR C C 1
ATOM 12781 O O . TYR C 3 136 ? 124.468 75.816 161.393 1.00 0.00 136 TYR C O 1
ATOM 12790 N N . TRP C 3 137 ? 122.386 75.516 160.597 1.00 0.00 137 TRP C N 1
ATOM 12791 C CA . TRP C 3 137 ? 122.720 76.094 159.303 1.00 0.00 137 TRP C CA 1
ATOM 12792 C C . TRP C 3 137 ? 122.197 77.515 159.078 1.00 0.00 137 TRP C C 1
ATOM 12793 O O . TRP C 3 137 ? 122.286 77.981 157.945 1.00 0.00 137 TRP C O 1
ATOM 12804 N N . ASP C 3 138 ? 121.657 78.208 160.100 1.00 0.00 138 ASP C N 1
ATOM 12805 C CA . ASP C 3 138 ? 121.223 79.612 159.936 1.00 0.00 138 ASP C CA 1
ATOM 12806 C C . ASP C 3 138 ? 122.322 80.534 159.406 1.00 0.00 138 ASP C C 1
ATOM 12807 O O . ASP C 3 138 ? 122.176 81.130 158.329 1.00 0.00 138 ASP C O 1
ATOM 12812 N N . LYS C 3 139 ? 123.406 80.696 160.171 1.00 0.00 139 LYS C N 1
ATOM 12813 C CA . LYS C 3 139 ? 124.432 81.677 159.816 1.00 0.00 139 LYS C CA 1
ATOM 12814 C C . LYS C 3 139 ? 125.178 81.271 158.552 1.00 0.00 139 LYS C C 1
ATOM 12815 O O . LYS C 3 139 ? 125.491 82.122 157.705 1.00 0.00 139 LYS C O 1
ATOM 12821 N N . ILE C 3 140 ? 125.432 79.970 158.397 1.00 0.00 140 ILE C N 1
ATOM 12822 C CA . ILE C 3 140 ? 126.088 79.449 157.203 1.00 0.00 140 ILE C CA 1
ATOM 12823 C C . ILE C 3 140 ? 125.214 79.653 155.972 1.00 0.00 140 ILE C C 1
ATOM 12824 O O . ILE C 3 140 ? 125.701 80.074 154.916 1.00 0.00 140 ILE C O 1
ATOM 12829 N N . SER C 3 141 ? 123.909 79.382 156.094 1.00 0.00 141 SER C N 1
ATOM 12830 C CA . SER C 3 141 ? 122.981 79.543 154.985 1.00 0.00 141 SER C CA 1
ATOM 12831 C C . SER C 3 141 ? 122.862 80.997 154.564 1.00 0.00 141 SER C C 1
ATOM 12832 O O . SER C 3 141 ? 122.860 81.299 153.364 1.00 0.00 141 SER C O 1
ATOM 12835 N N . LYS C 3 142 ? 122.789 81.907 155.544 1.00 0.00 142 LYS C N 1
ATOM 12836 C CA . LYS C 3 142 ? 122.754 83.337 155.250 1.00 0.00 142 LYS C CA 1
ATOM 12837 C C . LYS C 3 142 ? 124.022 83.781 154.530 1.00 0.00 142 LYS C C 1
ATOM 12838 O O . LYS C 3 142 ? 123.949 84.440 153.486 1.00 0.00 142 LYS C O 1
ATOM 12844 N N . LEU C 3 143 ? 125.187 83.351 155.036 1.00 0.00 143 LEU C N 1
ATOM 12845 C CA . LEU C 3 143 ? 126.479 83.701 154.446 1.00 0.00 143 LEU C CA 1
ATOM 12846 C C . LEU C 3 143 ? 126.607 83.193 153.012 1.00 0.00 143 LEU C C 1
ATOM 12847 O O . LEU C 3 143 ? 126.924 83.960 152.090 1.00 0.00 143 LEU C O 1
ATOM 12852 N N . LEU C 3 144 ? 126.325 81.904 152.804 1.00 0.00 144 LEU C N 1
ATOM 12853 C CA . LEU C 3 144 ? 126.560 81.282 151.509 1.00 0.00 144 LEU C CA 1
ATOM 12854 C C . LEU C 3 144 ? 125.539 81.738 150.473 1.00 0.00 144 LEU C C 1
ATOM 12855 O O . LEU C 3 144 ? 125.894 81.956 149.309 1.00 0.00 144 LEU C O 1
ATOM 12860 N N . LEU C 3 145 ? 124.275 81.925 150.870 1.00 0.00 145 LEU C N 1
ATOM 12861 C CA . LEU C 3 145 ? 123.302 82.399 149.896 1.00 0.00 145 LEU C CA 1
ATOM 12862 C C . LEU C 3 145 ? 123.482 83.882 149.591 1.00 0.00 145 LEU C C 1
ATOM 12863 O O . LEU C 3 145 ? 123.204 84.305 148.464 1.00 0.00 145 LEU C O 1
ATOM 12868 N N . GLN C 3 146 ? 123.976 84.685 150.545 1.00 0.00 146 GLN C N 1
ATOM 12869 C CA . GLN C 3 146 ? 124.327 86.062 150.207 1.00 0.00 146 GLN C CA 1
ATOM 12870 C C . GLN C 3 146 ? 125.510 86.110 149.249 1.00 0.00 146 GLN C C 1
ATOM 12871 O O . GLN C 3 146 ? 125.537 86.947 148.331 1.00 0.00 146 GLN C O 1
ATOM 12877 N N . HIS C 3 147 ? 126.469 85.192 149.423 1.00 0.00 147 HIS C N 1
ATOM 12878 C CA . HIS C 3 147 ? 127.567 85.069 148.470 1.00 0.00 147 HIS C CA 1
ATOM 12879 C C . HIS C 3 147 ? 127.071 84.656 147.088 1.00 0.00 147 HIS C C 1
ATOM 12880 O O . HIS C 3 147 ? 127.599 85.127 146.073 1.00 0.00 147 HIS C O 1
ATOM 12887 N N . ILE C 3 148 ? 126.078 83.765 147.031 1.00 0.00 148 ILE C N 1
ATOM 12888 C CA . ILE C 3 148 ? 125.508 83.348 145.750 1.00 0.00 148 ILE C CA 1
ATOM 12889 C C . ILE C 3 148 ? 124.801 84.516 145.069 1.00 0.00 148 ILE C C 1
ATOM 12890 O O . ILE C 3 148 ? 125.026 84.794 143.885 1.00 0.00 148 ILE C O 1
ATOM 12895 N N . THR C 3 149 ? 123.968 85.241 145.818 1.00 0.00 149 THR C N 1
ATOM 12896 C CA . THR C 3 149 ? 123.206 86.343 145.241 1.00 0.00 149 THR C CA 1
ATOM 12897 C C . THR C 3 149 ? 124.063 87.555 144.901 1.00 0.00 149 THR C C 1
ATOM 12898 O O . THR C 3 149 ? 123.582 88.443 144.190 1.00 0.00 149 THR C O 1
ATOM 12902 N N . LYS C 3 150 ? 125.304 87.627 145.397 1.00 0.00 150 LYS C N 1
ATOM 12903 C CA . LYS C 3 150 ? 126.229 88.619 144.853 1.00 0.00 150 LYS C CA 1
ATOM 12904 C C . LYS C 3 150 ? 126.609 88.319 143.404 1.00 0.00 150 LYS C C 1
ATOM 12905 O O . LYS C 3 150 ? 126.809 89.250 142.615 1.00 0.00 150 LYS C O 1
ATOM 12911 N N . HIS C 3 151 ? 126.717 87.042 143.033 1.00 0.00 151 HIS C N 1
ATOM 12912 C CA . HIS C 3 151 ? 127.186 86.649 141.707 1.00 0.00 151 HIS C CA 1
ATOM 12913 C C . HIS C 3 151 ? 126.054 86.358 140.729 1.00 0.00 151 HIS C C 1
ATOM 12914 O O . HIS C 3 151 ? 126.092 86.827 139.588 1.00 0.00 151 HIS C O 1
ATOM 12921 N N . VAL C 3 152 ? 125.053 85.582 141.144 1.00 0.00 152 VAL C N 1
ATOM 12922 C CA . VAL C 3 152 ? 123.977 85.208 140.235 1.00 0.00 152 VAL C CA 1
ATOM 12923 C C . VAL C 3 152 ? 123.023 86.381 140.041 1.00 0.00 152 VAL C C 1
ATOM 12924 O O . VAL C 3 152 ? 123.019 87.356 140.798 1.00 0.00 152 VAL C O 1
ATOM 12928 N N . SER C 3 153 ? 122.208 86.286 138.992 1.00 0.00 153 SER C N 1
ATOM 12929 C CA . SER C 3 153 ? 121.257 87.339 138.666 1.00 0.00 153 SER C CA 1
ATOM 12930 C C . SER C 3 153 ? 119.877 87.070 139.251 1.00 0.00 153 SER C C 1
ATOM 12931 O O . SER C 3 153 ? 119.252 87.984 139.793 1.00 0.00 153 SER C O 1
ATOM 12934 N N . VAL C 3 154 ? 119.401 85.832 139.164 1.00 0.00 154 VAL C N 1
ATOM 12935 C CA . VAL C 3 154 ? 118.047 85.461 139.559 1.00 0.00 154 VAL C CA 1
ATOM 12936 C C . VAL C 3 154 ? 118.140 84.388 140.637 1.00 0.00 154 VAL C C 1
ATOM 12937 O O . VAL C 3 154 ? 118.888 83.419 140.489 1.00 0.00 154 VAL C O 1
ATOM 12941 N N . LEU C 3 155 ? 117.406 84.575 141.729 1.00 0.00 155 LEU C N 1
ATOM 12942 C CA . LEU C 3 155 ? 117.280 83.565 142.771 1.00 0.00 155 LEU C CA 1
ATOM 12943 C C . LEU C 3 155 ? 115.869 82.995 142.736 1.00 0.00 155 LEU C C 1
ATOM 12944 O O . LEU C 3 155 ? 114.893 83.749 142.737 1.00 0.00 155 LEU C O 1
ATOM 12949 N N . TYR C 3 156 ? 115.763 81.669 142.692 1.00 0.00 156 TYR C N 1
ATOM 12950 C CA . TYR C 3 156 ? 114.476 80.986 142.662 1.00 0.00 156 TYR C CA 1
ATOM 12951 C C . TYR C 3 156 ? 114.364 80.113 143.903 1.00 0.00 156 TYR C C 1
ATOM 12952 O O . TYR C 3 156 ? 115.192 79.220 144.113 1.00 0.00 156 TYR C O 1
ATOM 12961 N N . CYS C 3 157 ? 113.334 80.359 144.705 1.00 0.00 157 CYS C N 1
ATOM 12962 C CA . CYS C 3 157 ? 113.128 79.676 145.975 1.00 0.00 157 CYS C CA 1
ATOM 12963 C C . CYS C 3 157 ? 111.936 78.735 145.866 1.00 0.00 157 CYS C C 1
ATOM 12964 O O . CYS C 3 157 ? 110.857 79.144 145.427 1.00 0.00 157 CYS C O 1
ATOM 12967 N N . LEU C 3 158 ? 112.131 77.486 146.273 1.00 0.00 158 LEU C N 1
ATOM 12968 C CA . LEU C 3 158 ? 111.098 76.457 146.152 1.00 0.00 158 LEU C CA 1
ATOM 12969 C C . LEU C 3 158 ? 110.323 76.309 147.460 1.00 0.00 158 LEU C C 1
ATOM 12970 O O . LEU C 3 158 ? 110.337 75.265 148.105 1.00 0.00 158 LEU C O 1
ATOM 12975 N N . GLY C 3 159 ? 109.644 77.378 147.859 1.00 0.00 159 GLY C N 1
ATOM 12976 C CA . GLY C 3 159 ? 108.802 77.304 149.036 1.00 0.00 159 GLY C CA 1
ATOM 12977 C C . GLY C 3 159 ? 108.274 78.644 149.495 1.00 0.00 159 GLY C C 1
ATOM 12978 O O . GLY C 3 159 ? 109.019 79.626 149.542 1.00 0.00 159 GLY C O 1
ATOM 12979 N N . LYS C 3 160 ? 106.989 78.697 149.846 1.00 0.00 160 LYS C N 1
ATOM 12980 C CA . LYS C 3 160 ? 106.410 79.930 150.367 1.00 0.00 160 LYS C CA 1
ATOM 12981 C C . LYS C 3 160 ? 106.662 80.071 151.862 1.00 0.00 160 LYS C C 1
ATOM 12982 O O . LYS C 3 160 ? 107.098 81.127 152.328 1.00 0.00 160 LYS C O 1
ATOM 12988 N N . THR C 3 161 ? 106.374 79.014 152.626 1.00 0.00 161 THR C N 1
ATOM 12989 C CA . THR C 3 161 ? 106.548 79.064 154.074 1.00 0.00 161 THR C CA 1
ATOM 12990 C C . THR C 3 161 ? 108.024 79.076 154.454 1.00 0.00 161 THR C C 1
ATOM 12991 O O . THR C 3 161 ? 108.423 79.768 155.398 1.00 0.00 161 THR C O 1
ATOM 12995 N N . ASP C 3 162 ? 108.848 78.325 153.721 1.00 0.00 162 ASP C N 1
ATOM 12996 C CA . ASP C 3 162 ? 110.267 78.240 154.048 1.00 0.00 162 ASP C CA 1
ATOM 12997 C C . ASP C 3 162 ? 111.004 79.521 153.675 1.00 0.00 162 ASP C C 1
ATOM 12998 O O . ASP C 3 162 ? 111.905 79.958 154.402 1.00 0.00 162 ASP C O 1
ATOM 13003 N N . PHE C 3 163 ? 110.637 80.141 152.556 1.00 0.00 163 PHE C N 1
ATOM 13004 C CA . PHE C 3 163 ? 111.344 81.306 152.043 1.00 0.00 163 PHE C CA 1
ATOM 13005 C C . PHE C 3 163 ? 110.491 82.571 152.087 1.00 0.00 163 PHE C C 1
ATOM 13006 O O . PHE C 3 163 ? 110.623 83.443 151.226 1.00 0.00 163 PHE C O 1
ATOM 13014 N N . SER C 3 164 ? 109.608 82.680 153.082 1.00 0.00 164 SER C N 1
ATOM 13015 C CA . SER C 3 164 ? 108.904 83.939 153.297 1.00 0.00 164 SER C CA 1
ATOM 13016 C C . SER C 3 164 ? 109.831 85.002 153.870 1.00 0.00 164 SER C C 1
ATOM 13017 O O . SER C 3 164 ? 109.597 86.199 153.674 1.00 0.00 164 SER C O 1
ATOM 13020 N N . ASN C 3 165 ? 110.886 84.583 154.566 1.00 0.00 165 ASN C N 1
ATOM 13021 C CA . ASN C 3 165 ? 111.816 85.490 155.221 1.00 0.00 165 ASN C CA 1
ATOM 13022 C C . ASN C 3 165 ? 113.095 85.697 154.425 1.00 0.00 165 ASN C C 1
ATOM 13023 O O . ASN C 3 165 ? 114.059 86.245 154.966 1.00 0.00 165 ASN C O 1
ATOM 13028 N N . ILE C 3 166 ? 113.127 85.273 153.158 1.00 0.00 166 ILE C N 1
ATOM 13029 C CA . ILE C 3 166 ? 114.366 85.296 152.386 1.00 0.00 166 ILE C CA 1
ATOM 13030 C C . ILE C 3 166 ? 114.774 86.715 151.993 1.00 0.00 166 ILE C C 1
ATOM 13031 O O . ILE C 3 166 ? 115.951 86.961 151.706 1.00 0.00 166 ILE C O 1
ATOM 13036 N N . ARG C 3 167 ? 113.846 87.673 152.009 1.00 0.00 167 ARG C N 1
ATOM 13037 C CA . ARG C 3 167 ? 114.215 89.059 151.765 1.00 0.00 167 ARG C CA 1
ATOM 13038 C C . ARG C 3 167 ? 114.908 89.691 152.965 1.00 0.00 167 ARG C C 1
ATOM 13039 O O . ARG C 3 167 ? 115.575 90.719 152.807 1.00 0.00 167 ARG C O 1
ATOM 13047 N N . ALA C 3 168 ? 114.755 89.108 154.154 1.00 0.00 168 ALA C N 1
ATOM 13048 C CA . ALA C 3 168 ? 115.491 89.537 155.338 1.00 0.00 168 ALA C CA 1
ATOM 13049 C C . ALA C 3 168 ? 116.743 88.705 155.564 1.00 0.00 168 ALA C C 1
ATOM 13050 O O . ALA C 3 168 ? 117.757 89.226 156.039 1.00 0.00 168 ALA C O 1
ATOM 13052 N N . LYS C 3 169 ? 116.685 87.412 155.231 1.00 0.00 169 LYS C N 1
ATOM 13053 C CA . LYS C 3 169 ? 117.827 86.524 155.404 1.00 0.00 169 LYS C CA 1
ATOM 13054 C C . LYS C 3 169 ? 118.949 86.830 154.421 1.00 0.00 169 LYS C C 1
ATOM 13055 O O . LYS C 3 169 ? 120.096 86.444 154.666 1.00 0.00 169 LYS C O 1
ATOM 13061 N N . LEU C 3 170 ? 118.640 87.503 153.319 1.00 0.00 170 LEU C N 1
ATOM 13062 C CA . LEU C 3 170 ? 119.636 88.066 152.421 1.00 0.00 170 LEU C CA 1
ATOM 13063 C C . LEU C 3 170 ? 119.496 89.578 152.455 1.00 0.00 170 LEU C C 1
ATOM 13064 O O . LEU C 3 170 ? 118.381 90.100 152.361 1.00 0.00 170 LEU C O 1
ATOM 13069 N N . GLU C 3 171 ? 120.614 90.280 152.603 1.00 0.00 171 GLU C N 1
ATOM 13070 C CA . GLU C 3 171 ? 120.549 91.727 152.739 1.00 0.00 171 GLU C CA 1
ATOM 13071 C C . GLU C 3 171 ? 120.774 92.473 151.431 1.00 0.00 171 GLU C C 1
ATOM 13072 O O . GLU C 3 171 ? 120.195 93.545 151.236 1.00 0.00 171 GLU C O 1
ATOM 13078 N N . SER C 3 172 ? 121.587 91.941 150.532 1.00 0.00 172 SER C N 1
ATOM 13079 C CA . SER C 3 172 ? 121.737 92.565 149.221 1.00 0.00 172 SER C CA 1
ATOM 13080 C C . SER C 3 172 ? 120.545 92.207 148.338 1.00 0.00 172 SER C C 1
ATOM 13081 O O . SER C 3 172 ? 120.172 91.031 148.265 1.00 0.00 172 SER C O 1
ATOM 13084 N N . PRO C 3 173 ? 119.912 93.187 147.686 1.00 0.00 173 PRO C N 1
ATOM 13085 C CA . PRO C 3 173 ? 118.793 92.880 146.783 1.00 0.00 173 PRO C CA 1
ATOM 13086 C C . PRO C 3 173 ? 119.219 92.066 145.570 1.00 0.00 173 PRO C C 1
ATOM 13087 O O . PRO C 3 173 ? 120.307 92.251 145.018 1.00 0.00 173 PRO C O 1
ATOM 13091 N N . VAL C 3 174 ? 118.333 91.157 145.159 1.00 0.00 174 VAL C N 1
ATOM 13092 C CA . VAL C 3 174 ? 118.582 90.238 144.055 1.00 0.00 174 VAL C CA 1
ATOM 13093 C C . VAL C 3 174 ? 117.208 89.860 143.511 1.00 0.00 174 VAL C C 1
ATOM 13094 O O . VAL C 3 174 ? 116.189 90.036 144.182 1.00 0.00 174 VAL C O 1
ATOM 13098 N N . THR C 3 175 ? 117.169 89.371 142.271 1.00 0.00 175 THR C N 1
ATOM 13099 C CA . THR C 3 175 ? 115.917 88.906 141.680 1.00 0.00 175 THR C CA 1
ATOM 13100 C C . THR C 3 175 ? 115.489 87.626 142.379 1.00 0.00 175 THR C C 1
ATOM 13101 O O . THR C 3 175 ? 116.013 86.544 142.107 1.00 0.00 175 THR C O 1
ATOM 13105 N N . THR C 3 176 ? 114.539 87.753 143.297 1.00 0.00 176 THR C N 1
ATOM 13106 C CA . THR C 3 176 ? 114.057 86.641 144.102 1.00 0.00 176 THR C CA 1
ATOM 13107 C C . THR C 3 176 ? 112.677 86.234 143.610 1.00 0.00 176 THR C C 1
ATOM 13108 O O . THR C 3 176 ? 111.767 87.066 143.540 1.00 0.00 176 THR C O 1
ATOM 13112 N N . ILE C 3 177 ? 112.531 84.961 143.267 1.00 0.00 177 ILE C N 1
ATOM 13113 C CA . ILE C 3 177 ? 111.255 84.385 142.868 1.00 0.00 177 ILE C CA 1
ATOM 13114 C C . ILE C 3 177 ? 110.899 83.349 143.922 1.00 0.00 177 ILE C C 1
ATOM 13115 O O . ILE C 3 177 ? 111.457 82.246 143.943 1.00 0.00 177 ILE C O 1
ATOM 13120 N N . VAL C 3 178 ? 109.969 83.700 144.805 1.00 0.00 178 VAL C N 1
ATOM 13121 C CA . VAL C 3 178 ? 109.551 82.814 145.888 1.00 0.00 178 VAL C CA 1
ATOM 13122 C C . VAL C 3 178 ? 108.458 81.922 145.308 1.00 0.00 178 VAL C C 1
ATOM 13123 O O . VAL C 3 178 ? 107.269 82.209 145.412 1.00 0.00 178 VAL C O 1
ATOM 13127 N N . GLY C 3 179 ? 108.871 80.824 144.682 1.00 0.00 179 GLY C N 1
ATOM 13128 C CA . GLY C 3 179 ? 107.923 79.908 144.085 1.00 0.00 179 GLY C CA 1
ATOM 13129 C C . GLY C 3 179 ? 107.386 78.898 145.077 1.00 0.00 179 GLY C C 1
ATOM 13130 O O . GLY C 3 179 ? 107.825 78.813 146.220 1.00 0.00 179 GLY C O 1
ATOM 13131 N N . TYR C 3 180 ? 106.409 78.124 144.620 1.00 0.00 180 TYR C N 1
ATOM 13132 C CA . TYR C 3 180 ? 105.841 77.072 145.444 1.00 0.00 180 TYR C CA 1
ATOM 13133 C C . TYR C 3 180 ? 106.749 75.849 145.438 1.00 0.00 180 TYR C C 1
ATOM 13134 O O . TYR C 3 180 ? 107.476 75.595 144.474 1.00 0.00 180 TYR C O 1
ATOM 13143 N N . HIS C 3 181 ? 106.712 75.097 146.535 1.00 0.00 181 HIS C N 1
ATOM 13144 C CA . HIS C 3 181 ? 107.421 73.829 146.595 1.00 0.00 181 HIS C CA 1
ATOM 13145 C C . HIS C 3 181 ? 106.725 72.820 145.679 1.00 0.00 181 HIS C C 1
ATOM 13146 O O . HIS C 3 181 ? 105.522 72.930 145.437 1.00 0.00 181 HIS C O 1
ATOM 13153 N N . PRO C 3 182 ? 107.476 71.884 145.080 1.00 0.00 182 PRO C N 1
ATOM 13154 C CA . PRO C 3 182 ? 106.816 70.836 144.280 1.00 0.00 182 PRO C CA 1
ATOM 13155 C C . PRO C 3 182 ? 105.878 69.952 145.084 1.00 0.00 182 PRO C C 1
ATOM 13156 O O . PRO C 3 182 ? 104.817 69.563 144.584 1.00 0.00 182 PRO C O 1
ATOM 13160 N N . ALA C 3 183 ? 106.217 69.661 146.340 1.00 0.00 183 ALA C N 1
ATOM 13161 C CA . ALA C 3 183 ? 105.345 68.849 147.175 1.00 0.00 183 ALA C CA 1
ATOM 13162 C C . ALA C 3 183 ? 104.221 69.654 147.811 1.00 0.00 183 ALA C C 1
ATOM 13163 O O . ALA C 3 183 ? 103.439 69.077 148.575 1.00 0.00 183 ALA C O 1
ATOM 13165 N N . ALA C 3 184 ? 104.139 70.958 147.534 1.00 0.00 184 ALA C N 1
ATOM 13166 C CA . ALA C 3 184 ? 103.047 71.769 148.051 1.00 0.00 184 ALA C CA 1
ATOM 13167 C C . ALA C 3 184 ? 101.723 71.303 147.470 1.00 0.00 184 ALA C C 1
ATOM 13168 O O . ALA C 3 184 ? 101.637 70.890 146.310 1.00 0.00 184 ALA C O 1
ATOM 13170 N N . ARG C 3 185 ? 100.689 71.367 148.296 1.00 0.00 185 ARG C N 1
ATOM 13171 C CA . ARG C 3 185 ? 99.403 70.795 147.950 1.00 0.00 185 ARG C CA 1
ATOM 13172 C C . ARG C 3 185 ? 98.689 71.741 146.993 1.00 0.00 185 ARG C C 1
ATOM 13173 O O . ARG C 3 185 ? 99.165 72.848 146.722 1.00 0.00 185 ARG C O 1
ATOM 13181 N N . ASP C 3 186 ? 97.567 71.264 146.445 1.00 0.00 186 ASP C N 1
ATOM 13182 C CA . ASP C 3 186 ? 96.632 71.923 145.514 1.00 0.00 186 ASP C CA 1
ATOM 13183 C C . ASP C 3 186 ? 97.220 72.055 144.110 1.00 0.00 186 ASP C C 1
ATOM 13184 O O . ASP C 3 186 ? 96.652 72.813 143.301 1.00 0.00 186 ASP C O 1
ATOM 13189 N N . HIS C 3 187 ? 98.325 71.351 143.799 1.00 0.00 187 HIS C N 1
ATOM 13190 C CA . HIS C 3 187 ? 98.983 71.338 142.475 1.00 0.00 187 HIS C CA 1
ATOM 13191 C C . HIS C 3 187 ? 99.396 72.742 142.027 1.00 0.00 187 HIS C C 1
ATOM 13192 O O . HIS C 3 187 ? 99.334 73.108 140.845 1.00 0.00 187 HIS C O 1
ATOM 13199 N N . GLN C 3 188 ? 99.855 73.511 143.011 1.00 0.00 188 GLN C N 1
ATOM 13200 C CA . GLN C 3 188 ? 100.292 74.885 142.817 1.00 0.00 188 GLN C CA 1
ATOM 13201 C C . GLN C 3 188 ? 101.564 74.928 141.981 1.00 0.00 188 GLN C C 1
ATOM 13202 O O . GLN C 3 188 ? 101.774 75.856 141.191 1.00 0.00 188 GLN C O 1
ATOM 13208 N N . PHE C 3 189 ? 102.409 73.903 142.125 1.00 0.00 189 PHE C N 1
ATOM 13209 C CA . PHE C 3 189 ? 103.601 73.774 141.295 1.00 0.00 189 PHE C CA 1
ATOM 13210 C C . PHE C 3 189 ? 103.258 73.325 139.880 1.00 0.00 189 PHE C C 1
ATOM 13211 O O . PHE C 3 189 ? 104.042 73.549 138.951 1.00 0.00 189 PHE C O 1
ATOM 13219 N N . GLU C 3 190 ? 102.118 72.657 139.694 1.00 0.00 190 GLU C N 1
ATOM 13220 C CA . GLU C 3 190 ? 101.661 72.387 138.337 1.00 0.00 190 GLU C CA 1
ATOM 13221 C C . GLU C 3 190 ? 101.142 73.651 137.672 1.00 0.00 190 GLU C C 1
ATOM 13222 O O . GLU C 3 190 ? 101.334 73.840 136.465 1.00 0.00 190 GLU C O 1
ATOM 13228 N N . LYS C 3 191 ? 100.483 74.523 138.439 1.00 0.00 191 LYS C N 1
ATOM 13229 C CA . LYS C 3 191 ? 99.849 75.693 137.838 1.00 0.00 191 LYS C CA 1
ATOM 13230 C C . LYS C 3 191 ? 100.849 76.799 137.494 1.00 0.00 191 LYS C C 1
ATOM 13231 O O . LYS C 3 191 ? 100.701 77.466 136.463 1.00 0.00 191 LYS C O 1
ATOM 13237 N N . ASP C 3 192 ? 101.873 77.006 138.324 1.00 0.00 192 ASP C N 1
ATOM 13238 C CA . ASP C 3 192 ? 102.673 78.221 138.224 1.00 0.00 192 ASP C CA 1
ATOM 13239 C C . ASP C 3 192 ? 103.652 78.164 137.047 1.00 0.00 192 ASP C C 1
ATOM 13240 O O . ASP C 3 192 ? 103.926 77.104 136.476 1.00 0.00 192 ASP C O 1
ATOM 13245 N N . ARG C 3 193 ? 104.184 79.332 136.690 1.00 0.00 193 ARG C N 1
ATOM 13246 C CA . ARG C 3 193 ? 104.968 79.517 135.475 1.00 0.00 193 ARG C CA 1
ATOM 13247 C C . ARG C 3 193 ? 106.362 80.050 135.791 1.00 0.00 193 ARG C C 1
ATOM 13248 O O . ARG C 3 193 ? 106.866 80.946 135.113 1.00 0.00 193 ARG C O 1
ATOM 13256 N N . SER C 3 194 ? 107.008 79.487 136.815 1.00 0.00 194 SER C N 1
ATOM 13257 C CA . SER C 3 194 ? 108.180 80.130 137.407 1.00 0.00 194 SER C CA 1
ATOM 13258 C C . SER C 3 194 ? 109.436 80.005 136.549 1.00 0.00 194 SER C C 1
ATOM 13259 O O . SER C 3 194 ? 110.300 80.886 136.600 1.00 0.00 194 SER C O 1
ATOM 13262 N N . PHE C 3 195 ? 109.568 78.928 135.771 1.00 0.00 195 PHE C N 1
ATOM 13263 C CA . PHE C 3 195 ? 110.791 78.728 134.993 1.00 0.00 195 PHE C CA 1
ATOM 13264 C C . PHE C 3 195 ? 110.871 79.681 133.799 1.00 0.00 195 PHE C C 1
ATOM 13265 O O . PHE C 3 195 ? 111.942 80.234 133.502 1.00 0.00 195 PHE C O 1
ATOM 13273 N N . GLU C 3 196 ? 109.748 79.923 133.123 1.00 0.00 196 GLU C N 1
ATOM 13274 C CA . GLU C 3 196 ? 109.730 80.961 132.100 1.00 0.00 196 GLU C CA 1
ATOM 13275 C C . GLU C 3 196 ? 109.841 82.355 132.699 1.00 0.00 196 GLU C C 1
ATOM 13276 O O . GLU C 3 196 ? 110.362 83.260 132.043 1.00 0.00 196 GLU C O 1
ATOM 13282 N N . ILE C 3 197 ? 109.375 82.540 133.937 1.00 0.00 197 ILE C N 1
ATOM 13283 C CA . ILE C 3 197 ? 109.580 83.802 134.645 1.00 0.00 197 ILE C CA 1
ATOM 13284 C C . ILE C 3 197 ? 111.067 84.022 134.917 1.00 0.00 197 ILE C C 1
ATOM 13285 O O . ILE C 3 197 ? 111.574 85.148 134.799 1.00 0.00 197 ILE C O 1
ATOM 13290 N N . ILE C 3 198 ? 111.790 82.938 135.225 1.00 0.00 198 ILE C N 1
ATOM 13291 C CA . ILE C 3 198 ? 113.248 82.982 135.366 1.00 0.00 198 ILE C CA 1
ATOM 13292 C C . ILE C 3 198 ? 113.897 83.427 134.060 1.00 0.00 198 ILE C C 1
ATOM 13293 O O . ILE C 3 198 ? 114.760 84.316 134.046 1.00 0.00 198 ILE C O 1
ATOM 13298 N N . ASN C 3 199 ? 113.458 82.836 132.939 1.00 0.00 199 ASN C N 1
ATOM 13299 C CA . ASN C 3 199 ? 114.027 83.186 131.634 1.00 0.00 199 ASN C CA 1
ATOM 13300 C C . ASN C 3 199 ? 113.734 84.638 131.242 1.00 0.00 199 ASN C C 1
ATOM 13301 O O . ASN C 3 199 ? 114.617 85.339 130.726 1.00 0.00 199 ASN C O 1
ATOM 13306 N N . VAL C 3 200 ? 112.509 85.109 131.499 1.00 0.00 200 VAL C N 1
ATOM 13307 C CA . VAL C 3 200 ? 112.137 86.479 131.149 1.00 0.00 200 VAL C CA 1
ATOM 13308 C C . VAL C 3 200 ? 112.884 87.484 132.025 1.00 0.00 200 VAL C C 1
ATOM 13309 O O . VAL C 3 200 ? 113.360 88.516 131.537 1.00 0.00 200 VAL C O 1
ATOM 13313 N N . LEU C 3 201 ? 113.042 87.181 133.319 1.00 0.00 201 LEU C N 1
ATOM 13314 C CA . LEU C 3 201 ? 113.799 88.069 134.197 1.00 0.00 201 LEU C CA 1
ATOM 13315 C C . LEU C 3 201 ? 115.289 88.055 133.879 1.00 0.00 201 LEU C C 1
ATOM 13316 O O . LEU C 3 201 ? 115.984 89.040 134.147 1.00 0.00 201 LEU C O 1
ATOM 13321 N N . LEU C 3 202 ? 115.798 86.952 133.323 1.00 0.00 202 LEU C N 1
ATOM 13322 C CA . LEU C 3 202 ? 117.165 86.955 132.811 1.00 0.00 202 LEU C CA 1
ATOM 13323 C C . LEU C 3 202 ? 117.294 87.842 131.582 1.00 0.00 202 LEU C C 1
ATOM 13324 O O . LEU C 3 202 ? 118.279 88.575 131.440 1.00 0.00 202 LEU C O 1
ATOM 13329 N N . GLU C 3 203 ? 116.314 87.776 130.675 1.00 0.00 203 GLU C N 1
ATOM 13330 C CA . GLU C 3 203 ? 116.332 88.644 129.500 1.00 0.00 203 GLU C CA 1
ATOM 13331 C C . GLU C 3 203 ? 116.111 90.109 129.856 1.00 0.00 203 GLU C C 1
ATOM 13332 O O . GLU C 3 203 ? 116.510 90.989 129.084 1.00 0.00 203 GLU C O 1
ATOM 13338 N N . LEU C 3 204 ? 115.485 90.390 131.002 1.00 0.00 204 LEU C N 1
ATOM 13339 C CA . LEU C 3 204 ? 115.402 91.760 131.495 1.00 0.00 204 LEU C CA 1
ATOM 13340 C C . LEU C 3 204 ? 116.753 92.260 131.988 1.00 0.00 204 LEU C C 1
ATOM 13341 O O . LEU C 3 204 ? 117.051 93.455 131.876 1.00 0.00 204 LEU C O 1
ATOM 13346 N N . ASP C 3 205 ? 117.580 91.366 132.528 1.00 0.00 205 ASP C N 1
ATOM 13347 C CA . ASP C 3 205 ? 118.906 91.698 133.032 1.00 0.00 205 ASP C CA 1
ATOM 13348 C C . ASP C 3 205 ? 119.980 91.605 131.955 1.00 0.00 205 ASP C C 1
ATOM 13349 O O . ASP C 3 205 ? 121.170 91.699 132.282 1.00 0.00 205 ASP C O 1
ATOM 13354 N N . ASN C 3 206 ? 119.572 91.415 130.691 1.00 0.00 206 ASN C N 1
ATOM 13355 C CA . ASN C 3 206 ? 120.458 91.262 129.529 1.00 0.00 206 ASN C CA 1
ATOM 13356 C C . ASN C 3 206 ? 121.407 90.077 129.710 1.00 0.00 206 ASN C C 1
ATOM 13357 O O . ASN C 3 206 ? 122.577 90.128 129.326 1.00 0.00 206 ASN C O 1
ATOM 13362 N N . LYS C 3 207 ? 120.896 89.007 130.309 1.00 0.00 207 LYS C N 1
ATOM 13363 C CA . LYS C 3 207 ? 121.660 87.798 130.563 1.00 0.00 207 LYS C CA 1
ATOM 13364 C C . LYS C 3 207 ? 121.233 86.699 129.600 1.00 0.00 207 LYS C C 1
ATOM 13365 O O . LYS C 3 207 ? 120.162 86.758 128.990 1.00 0.00 207 LYS C O 1
ATOM 13371 N N . THR C 3 208 ? 122.095 85.701 129.464 1.00 0.00 208 THR C N 1
ATOM 13372 C CA . THR C 3 208 ? 121.787 84.553 128.622 1.00 0.00 208 THR C CA 1
ATOM 13373 C C . THR C 3 208 ? 120.695 83.719 129.283 1.00 0.00 208 THR C C 1
ATOM 13374 O O . THR C 3 208 ? 120.823 83.367 130.461 1.00 0.00 208 THR C O 1
ATOM 13378 N N . PRO C 3 209 ? 119.598 83.425 128.584 1.00 0.00 209 PRO C N 1
ATOM 13379 C CA . PRO C 3 209 ? 118.535 82.609 129.180 1.00 0.00 209 PRO C CA 1
ATOM 13380 C C . PRO C 3 209 ? 118.982 81.176 129.421 1.00 0.00 209 PRO C C 1
ATOM 13381 O O . PRO C 3 209 ? 119.819 80.627 128.701 1.00 0.00 209 PRO C O 1
ATOM 13385 N N . ILE C 3 210 ? 118.415 80.575 130.464 1.00 0.00 210 ILE C N 1
ATOM 13386 C CA . ILE C 3 210 ? 118.695 79.180 130.778 1.00 0.00 210 ILE C CA 1
ATOM 13387 C C . ILE C 3 210 ? 117.970 78.281 129.790 1.00 0.00 210 ILE C C 1
ATOM 13388 O O . ILE C 3 210 ? 116.748 78.369 129.627 1.00 0.00 210 ILE C O 1
ATOM 13393 N N . ASN C 3 211 ? 118.722 77.409 129.126 1.00 0.00 211 ASN C N 1
ATOM 13394 C CA . ASN C 3 211 ? 118.118 76.324 128.368 1.00 0.00 211 ASN C CA 1
ATOM 13395 C C . ASN C 3 211 ? 117.862 75.214 129.383 1.00 0.00 211 ASN C C 1
ATOM 13396 O O . ASN C 3 211 ? 118.801 74.592 129.887 1.00 0.00 211 ASN C O 1
ATOM 13401 N N . TRP C 3 212 ? 116.591 74.986 129.708 1.00 0.00 212 TRP C N 1
ATOM 13402 C CA . TRP C 3 212 ? 116.225 74.021 130.735 1.00 0.00 212 TRP C CA 1
ATOM 13403 C C . TRP C 3 212 ? 116.253 72.582 130.242 1.00 0.00 212 TRP C C 1
ATOM 13404 O O . TRP C 3 212 ? 116.086 71.665 131.053 1.00 0.00 212 TRP C O 1
ATOM 13415 N N . ALA C 3 213 ? 116.463 72.360 128.944 1.00 0.00 213 ALA C N 1
ATOM 13416 C CA . ALA C 3 213 ? 116.554 71.010 128.405 1.00 0.00 213 ALA C CA 1
ATOM 13417 C C . ALA C 3 213 ? 117.923 70.376 128.613 1.00 0.00 213 ALA C C 1
ATOM 13418 O O . ALA C 3 213 ? 118.083 69.186 128.321 1.00 0.00 213 ALA C O 1
ATOM 13420 N N . GLN C 3 214 ? 118.911 71.135 129.098 1.00 0.00 214 GLN C N 1
ATOM 13421 C CA . GLN C 3 214 ? 120.220 70.561 129.387 1.00 0.00 214 GLN C CA 1
ATOM 13422 C C . GLN C 3 214 ? 120.198 69.650 130.604 1.00 0.00 214 GLN C C 1
ATOM 13423 O O . GLN C 3 214 ? 121.065 68.779 130.726 1.00 0.00 214 GLN C O 1
ATOM 13429 N N . GLY C 3 215 ? 119.235 69.832 131.504 1.00 0.00 215 GLY C N 1
ATOM 13430 C CA . GLY C 3 215 ? 119.193 69.051 132.721 1.00 0.00 215 GLY C CA 1
ATOM 13431 C C . GLY C 3 215 ? 118.588 67.677 132.594 1.00 0.00 215 GLY C C 1
ATOM 13432 O O . GLY C 3 215 ? 118.661 66.899 133.550 1.00 0.00 215 GLY C O 1
ATOM 13433 N N . PHE C 3 216 ? 117.994 67.360 131.449 1.00 0.00 216 PHE C N 1
ATOM 13434 C CA . PHE C 3 216 ? 117.358 66.063 131.274 1.00 0.00 216 PHE C CA 1
ATOM 13435 C C . PHE C 3 216 ? 118.402 64.965 131.119 1.00 0.00 216 PHE C C 1
ATOM 13436 O O . PHE C 3 216 ? 119.418 65.137 130.441 1.00 0.00 216 PHE C O 1
ATOM 13444 N N . ILE C 3 217 ? 118.144 63.830 131.762 1.00 0.00 217 ILE C N 1
ATOM 13445 C CA . ILE C 3 217 ? 118.993 62.650 131.673 1.00 0.00 217 ILE C CA 1
ATOM 13446 C C . ILE C 3 217 ? 118.246 61.602 130.863 1.00 0.00 217 ILE C C 1
ATOM 13447 O O . ILE C 3 217 ? 117.102 61.260 131.186 1.00 0.00 217 ILE C O 1
ATOM 13452 N N . TYR C 3 218 ? 118.879 61.109 129.805 1.00 0.00 218 TYR C N 1
ATOM 13453 C CA . TYR C 3 218 ? 118.237 60.147 128.920 1.00 0.00 218 TYR C CA 1
ATOM 13454 C C . TYR C 3 218 ? 118.854 58.760 129.068 1.00 0.00 218 TYR C C 1
ATOM 13455 O O . TYR C 3 218 ? 120.011 58.617 129.464 1.00 0.00 218 TYR C O 1
ATOM 13465 N N . ARG D 4 136 ? 125.688 136.989 96.386 1.00 0.00 136 ARG D N 1
ATOM 13466 C CA . ARG D 4 136 ? 124.895 135.935 97.008 1.00 0.00 136 ARG D CA 1
ATOM 13467 C C . ARG D 4 136 ? 124.925 134.670 96.155 1.00 0.00 136 ARG D C 1
ATOM 13468 O O . ARG D 4 136 ? 125.719 133.763 96.418 1.00 0.00 136 ARG D O 1
ATOM 13476 N N . SER D 4 137 ? 124.051 134.641 95.151 1.00 0.00 137 SER D N 1
ATOM 13477 C CA . SER D 4 137 ? 123.889 133.565 94.149 1.00 0.00 137 SER D CA 1
ATOM 13478 C C . SER D 4 137 ? 123.550 132.269 94.896 1.00 0.00 137 SER D C 1
ATOM 13479 O O . SER D 4 137 ? 122.803 132.305 95.885 1.00 0.00 137 SER D O 1
ATOM 13482 N N . ASP D 4 138 ? 124.067 131.125 94.458 1.00 0.00 138 ASP D N 1
ATOM 13483 C CA . ASP D 4 138 ? 123.874 129.849 95.140 1.00 0.00 138 ASP D CA 1
ATOM 13484 C C . ASP D 4 138 ? 125.216 129.470 95.763 1.00 0.00 138 ASP D C 1
ATOM 13485 O O . ASP D 4 138 ? 126.012 128.740 95.171 1.00 0.00 138 ASP D O 1
ATOM 13490 N N . LEU D 4 139 ? 125.458 129.976 96.968 1.00 0.00 139 LEU D N 1
ATOM 13491 C CA . LEU D 4 139 ? 126.735 129.812 97.646 1.00 0.00 139 LEU D CA 1
ATOM 13492 C C . LEU D 4 139 ? 126.738 128.535 98.477 1.00 0.00 139 LEU D C 1
ATOM 13493 O O . LEU D 4 139 ? 125.694 128.062 98.934 1.00 0.00 139 LEU D O 1
ATOM 13498 N N . SER D 4 140 ? 127.931 127.973 98.661 1.00 0.00 140 SER D N 1
ATOM 13499 C CA . SER D 4 140 ? 128.115 126.777 99.470 1.00 0.00 140 SER D CA 1
ATOM 13500 C C . SER D 4 140 ? 129.477 126.833 100.149 1.00 0.00 140 SER D C 1
ATOM 13501 O O . SER D 4 140 ? 130.397 127.506 99.676 1.00 0.00 140 SER D O 1
ATOM 13504 N N . ASP D 4 141 ? 129.580 126.106 101.270 1.00 0.00 141 ASP D N 1
ATOM 13505 C CA . ASP D 4 141 ? 130.834 125.796 101.972 1.00 0.00 141 ASP D CA 1
ATOM 13506 C C . ASP D 4 141 ? 131.535 127.078 102.447 1.00 0.00 141 ASP D C 1
ATOM 13507 O O . ASP D 4 141 ? 132.546 127.524 101.898 1.00 0.00 141 ASP D O 1
ATOM 13512 N N . LEU D 4 142 ? 130.939 127.669 103.490 1.00 0.00 142 LEU D N 1
ATOM 13513 C CA . LEU D 4 142 ? 131.228 129.015 103.991 1.00 0.00 142 LEU D CA 1
ATOM 13514 C C . LEU D 4 142 ? 132.648 129.311 104.477 1.00 0.00 142 LEU D C 1
ATOM 13515 O O . LEU D 4 142 ? 132.913 130.444 104.889 1.00 0.00 142 LEU D O 1
ATOM 13520 N N . LYS D 4 143 ? 133.564 128.339 104.463 1.00 0.00 143 LYS D N 1
ATOM 13521 C CA . LYS D 4 143 ? 134.926 128.614 104.929 1.00 0.00 143 LYS D CA 1
ATOM 13522 C C . LYS D 4 143 ? 135.735 129.519 104.005 1.00 0.00 143 LYS D C 1
ATOM 13523 O O . LYS D 4 143 ? 136.624 130.227 104.486 1.00 0.00 143 LYS D O 1
ATOM 13529 N N . VAL D 4 144 ? 135.445 129.562 102.704 1.00 0.00 144 VAL D N 1
ATOM 13530 C CA . VAL D 4 144 ? 136.034 130.651 101.919 1.00 0.00 144 VAL D CA 1
ATOM 13531 C C . VAL D 4 144 ? 135.410 131.995 102.289 1.00 0.00 144 VAL D C 1
ATOM 13532 O O . VAL D 4 144 ? 136.115 133.009 102.382 1.00 0.00 144 VAL D O 1
ATOM 13536 N N . ALA D 4 145 ? 134.105 132.021 102.568 1.00 0.00 145 ALA D N 1
ATOM 13537 C CA . ALA D 4 145 ? 133.482 133.257 103.035 1.00 0.00 145 ALA D CA 1
ATOM 13538 C C . ALA D 4 145 ? 133.934 133.615 104.446 1.00 0.00 145 ALA D C 1
ATOM 13539 O O . ALA D 4 145 ? 134.073 134.800 104.765 1.00 0.00 145 ALA D O 1
ATOM 13541 N N . THR D 4 146 ? 134.175 132.608 105.292 1.00 0.00 146 THR D N 1
ATOM 13542 C CA . THR D 4 146 ? 134.719 132.857 106.626 1.00 0.00 146 THR D CA 1
ATOM 13543 C C . THR D 4 146 ? 136.143 133.400 106.553 1.00 0.00 146 THR D C 1
ATOM 13544 O O . THR D 4 146 ? 136.493 134.332 107.284 1.00 0.00 146 THR D O 1
ATOM 13548 N N . ASP D 4 147 ? 136.977 132.847 105.667 1.00 0.00 147 ASP D N 1
ATOM 13549 C CA . ASP D 4 147 ? 138.327 133.378 105.504 1.00 0.00 147 ASP D CA 1
ATOM 13550 C C . ASP D 4 147 ? 138.303 134.794 104.937 1.00 0.00 147 ASP D C 1
ATOM 13551 O O . ASP D 4 147 ? 139.119 135.636 105.329 1.00 0.00 147 ASP D O 1
ATOM 13556 N N . ASN D 4 148 ? 137.346 135.087 104.050 1.00 0.00 148 ASN D N 1
ATOM 13557 C CA . ASN D 4 148 ? 137.226 136.437 103.499 1.00 0.00 148 ASN D CA 1
ATOM 13558 C C . ASN D 4 148 ? 136.750 137.444 104.552 1.00 0.00 148 ASN D C 1
ATOM 13559 O O . ASN D 4 148 ? 137.289 138.557 104.633 1.00 0.00 148 ASN D O 1
ATOM 13564 N N . ILE D 4 149 ? 135.758 137.071 105.374 1.00 0.00 149 ILE D N 1
ATOM 13565 C CA . ILE D 4 149 ? 135.309 137.933 106.475 1.00 0.00 149 ILE D CA 1
ATOM 13566 C C . ILE D 4 149 ? 136.400 138.116 107.533 1.00 0.00 149 ILE D C 1
ATOM 13567 O O . ILE D 4 149 ? 136.549 139.217 108.079 1.00 0.00 149 ILE D O 1
ATOM 13572 N N . VAL D 4 150 ? 137.219 137.092 107.792 1.00 0.00 150 VAL D N 1
ATOM 13573 C CA . VAL D 4 150 ? 138.284 137.232 108.777 1.00 0.00 150 VAL D CA 1
ATOM 13574 C C . VAL D 4 150 ? 139.405 138.104 108.221 1.00 0.00 150 VAL D C 1
ATOM 13575 O O . VAL D 4 150 ? 139.964 138.931 108.942 1.00 0.00 150 VAL D O 1
ATOM 13579 N N . LYS D 4 151 ? 139.701 137.984 106.920 1.00 0.00 151 LYS D N 1
ATOM 13580 C CA . LYS D 4 151 ? 140.701 138.848 106.290 1.00 0.00 151 LYS D CA 1
ATOM 13581 C C . LYS D 4 151 ? 140.253 140.309 106.262 1.00 0.00 151 LYS D C 1
ATOM 13582 O O . LYS D 4 151 ? 141.062 141.219 106.497 1.00 0.00 151 LYS D O 1
ATOM 13588 N N . ASP D 4 152 ? 138.965 140.555 105.991 1.00 0.00 152 ASP D N 1
ATOM 13589 C CA . ASP D 4 152 ? 138.456 141.923 106.039 1.00 0.00 152 ASP D CA 1
ATOM 13590 C C . ASP D 4 152 ? 138.460 142.465 107.464 1.00 0.00 152 ASP D C 1
ATOM 13591 O O . ASP D 4 152 ? 138.735 143.652 107.683 1.00 0.00 152 ASP D O 1
ATOM 13596 N N . LEU D 4 153 ? 138.195 141.606 108.455 1.00 0.00 153 LEU D N 1
ATOM 13597 C CA . LEU D 4 153 ? 138.262 142.057 109.841 1.00 0.00 153 LEU D CA 1
ATOM 13598 C C . LEU D 4 153 ? 139.712 142.294 110.269 1.00 0.00 153 LEU D C 1
ATOM 13599 O O . LEU D 4 153 ? 139.972 143.166 111.102 1.00 0.00 153 LEU D O 1
ATOM 13604 N N . LYS D 4 154 ? 140.662 141.540 109.698 1.00 0.00 154 LYS D N 1
ATOM 13605 C CA . LYS D 4 154 ? 142.086 141.812 109.897 1.00 0.00 154 LYS D CA 1
ATOM 13606 C C . LYS D 4 154 ? 142.459 143.179 109.350 1.00 0.00 154 LYS D C 1
ATOM 13607 O O . LYS D 4 154 ? 143.219 143.924 109.981 1.00 0.00 154 LYS D O 1
ATOM 13613 N N . LYS D 4 155 ? 141.941 143.509 108.163 1.00 0.00 155 LYS D N 1
ATOM 13614 C CA . LYS D 4 155 ? 142.143 144.838 107.595 1.00 0.00 155 LYS D CA 1
ATOM 13615 C C . LYS D 4 155 ? 141.534 145.914 108.484 1.00 0.00 155 LYS D C 1
ATOM 13616 O O . LYS D 4 155 ? 142.116 146.995 108.653 1.00 0.00 155 LYS D O 1
ATOM 13622 N N . ILE D 4 156 ? 140.380 145.618 109.090 1.00 0.00 156 ILE D N 1
ATOM 13623 C CA . ILE D 4 156 ? 139.673 146.629 109.866 1.00 0.00 156 ILE D CA 1
ATOM 13624 C C . ILE D 4 156 ? 140.447 146.851 111.182 1.00 0.00 156 ILE D C 1
ATOM 13625 O O . ILE D 4 156 ? 140.553 147.980 111.683 1.00 0.00 156 ILE D O 1
ATOM 13630 N N . ILE D 4 157 ? 141.083 145.777 111.697 1.00 0.00 157 ILE D N 1
ATOM 13631 C CA . ILE D 4 157 ? 141.884 145.834 112.920 1.00 0.00 157 ILE D CA 1
ATOM 13632 C C . ILE D 4 157 ? 143.183 146.588 112.673 1.00 0.00 157 ILE D C 1
ATOM 13633 O O . ILE D 4 157 ? 143.608 147.407 113.498 1.00 0.00 157 ILE D O 1
ATOM 13638 N N . THR D 4 158 ? 143.828 146.334 111.528 1.00 0.00 158 THR D N 1
ATOM 13639 C CA . THR D 4 158 ? 145.037 147.079 111.187 1.00 0.00 158 THR D CA 1
ATOM 13640 C C . THR D 4 158 ? 144.734 148.553 110.951 1.00 0.00 158 THR D C 1
ATOM 13641 O O . THR D 4 158 ? 145.538 149.414 111.319 1.00 0.00 158 THR D O 1
ATOM 13645 N N . ARG D 4 159 ? 143.558 148.866 110.391 1.00 0.00 159 ARG D N 1
ATOM 13646 C CA . ARG D 4 159 ? 143.188 150.267 110.189 1.00 0.00 159 ARG D CA 1
ATOM 13647 C C . ARG D 4 159 ? 142.928 150.981 111.516 1.00 0.00 159 ARG D C 1
ATOM 13648 O O . ARG D 4 159 ? 143.383 152.119 111.713 1.00 0.00 159 ARG D O 1
ATOM 13656 N N . ILE D 4 160 ? 142.214 150.330 112.440 1.00 0.00 160 ILE D N 1
ATOM 13657 C CA . ILE D 4 160 ? 141.932 150.982 113.718 1.00 0.00 160 ILE D CA 1
ATOM 13658 C C . ILE D 4 160 ? 143.187 151.051 114.596 1.00 0.00 160 ILE D C 1
ATOM 13659 O O . ILE D 4 160 ? 143.386 152.033 115.324 1.00 0.00 160 ILE D O 1
ATOM 13664 N N . SER D 4 161 ? 144.088 150.063 114.503 1.00 0.00 161 SER D N 1
ATOM 13665 C CA . SER D 4 161 ? 145.354 150.156 115.221 1.00 0.00 161 SER D CA 1
ATOM 13666 C C . SER D 4 161 ? 146.258 151.208 114.599 1.00 0.00 161 SER D C 1
ATOM 13667 O O . SER D 4 161 ? 147.023 151.866 115.312 1.00 0.00 161 SER D O 1
ATOM 13670 N N . ALA D 4 162 ? 146.154 151.397 113.281 1.00 0.00 162 ALA D N 1
ATOM 13671 C CA . ALA D 4 162 ? 146.898 152.445 112.595 1.00 0.00 162 ALA D CA 1
ATOM 13672 C C . ALA D 4 162 ? 146.465 153.826 113.059 1.00 0.00 162 ALA D C 1
ATOM 13673 O O . ALA D 4 162 ? 147.304 154.678 113.385 1.00 0.00 162 ALA D O 1
ATOM 13675 N N . VAL D 4 163 ? 145.148 154.058 113.108 1.00 0.00 163 VAL D N 1
ATOM 13676 C CA . VAL D 4 163 ? 144.664 155.360 113.553 1.00 0.00 163 VAL D CA 1
ATOM 13677 C C . VAL D 4 163 ? 144.921 155.547 115.049 1.00 0.00 163 VAL D C 1
ATOM 13678 O O . VAL D 4 163 ? 145.178 156.670 115.497 1.00 0.00 163 VAL D O 1
ATOM 13682 N N . SER D 4 164 ? 144.975 154.451 115.823 1.00 0.00 164 SER D N 1
ATOM 13683 C CA . SER D 4 164 ? 145.303 154.562 117.242 1.00 0.00 164 SER D CA 1
ATOM 13684 C C . SER D 4 164 ? 146.765 154.950 117.466 1.00 0.00 164 SER D C 1
ATOM 13685 O O . SER D 4 164 ? 147.050 155.835 118.282 1.00 0.00 164 SER D O 1
ATOM 13688 N N . THR D 4 165 ? 147.711 154.322 116.750 1.00 0.00 165 THR D N 1
ATOM 13689 C CA . THR D 4 165 ? 149.103 154.705 116.983 1.00 0.00 165 THR D CA 1
ATOM 13690 C C . THR D 4 165 ? 149.456 156.044 116.348 1.00 0.00 165 THR D C 1
ATOM 13691 O O . THR D 4 165 ? 150.342 156.735 116.865 1.00 0.00 165 THR D O 1
ATOM 13695 N N . VAL D 4 166 ? 148.790 156.450 115.266 1.00 0.00 166 VAL D N 1
ATOM 13696 C CA . VAL D 4 166 ? 149.054 157.795 114.767 1.00 0.00 166 VAL D CA 1
ATOM 13697 C C . VAL D 4 166 ? 148.376 158.848 115.651 1.00 0.00 166 VAL D C 1
ATOM 13698 O O . VAL D 4 166 ? 148.880 159.970 115.768 1.00 0.00 166 VAL D O 1
ATOM 13702 N N . LEU D 4 167 ? 147.285 158.489 116.344 1.00 0.00 167 LEU D N 1
ATOM 13703 C CA . LEU D 4 167 ? 146.735 159.371 117.366 1.00 0.00 167 LEU D CA 1
ATOM 13704 C C . LEU D 4 167 ? 147.678 159.482 118.556 1.00 0.00 167 LEU D C 1
ATOM 13705 O O . LEU D 4 167 ? 147.821 160.561 119.141 1.00 0.00 167 LEU D O 1
ATOM 13710 N N . GLU D 4 168 ? 148.339 158.374 118.910 1.00 0.00 168 GLU D N 1
ATOM 13711 C CA . GLU D 4 168 ? 149.366 158.398 119.948 1.00 0.00 168 GLU D CA 1
ATOM 13712 C C . GLU D 4 168 ? 150.532 159.298 119.555 1.00 0.00 168 GLU D C 1
ATOM 13713 O O . GLU D 4 168 ? 151.026 160.083 120.375 1.00 0.00 168 GLU D O 1
ATOM 13719 N N . ASP D 4 169 ? 150.964 159.216 118.292 1.00 0.00 169 ASP D N 1
ATOM 13720 C CA . ASP D 4 169 ? 152.066 160.051 117.816 1.00 0.00 169 ASP D CA 1
ATOM 13721 C C . ASP D 4 169 ? 151.688 161.530 117.773 1.00 0.00 169 ASP D C 1
ATOM 13722 O O . ASP D 4 169 ? 152.497 162.390 118.145 1.00 0.00 169 ASP D O 1
ATOM 13727 N N . VAL D 4 170 ? 150.466 161.854 117.339 1.00 0.00 170 VAL D N 1
ATOM 13728 C CA . VAL D 4 170 ? 150.087 163.263 117.269 1.00 0.00 170 VAL D CA 1
ATOM 13729 C C . VAL D 4 170 ? 149.751 163.817 118.657 1.00 0.00 170 VAL D C 1
ATOM 13730 O O . VAL D 4 170 ? 149.873 165.030 118.878 1.00 0.00 170 VAL D O 1
ATOM 13734 N N . GLN D 4 171 ? 149.372 162.964 119.615 1.00 0.00 171 GLN D N 1
ATOM 13735 C CA . GLN D 4 171 ? 149.242 163.426 120.992 1.00 0.00 171 GLN D CA 1
ATOM 13736 C C . GLN D 4 171 ? 150.605 163.621 121.642 1.00 0.00 171 GLN D C 1
ATOM 13737 O O . GLN D 4 171 ? 150.768 164.512 122.482 1.00 0.00 171 GLN D O 1
ATOM 13743 N N . ALA 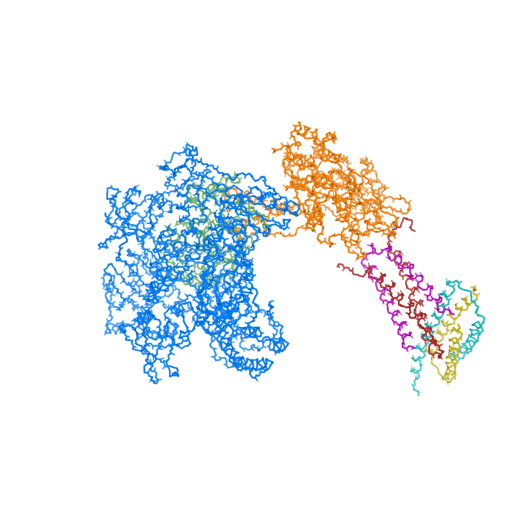D 4 172 ? 151.591 162.799 121.271 1.00 0.00 172 ALA D N 1
ATOM 13744 C CA . ALA D 4 172 ? 152.953 163.011 121.744 1.00 0.00 172 ALA D CA 1
ATOM 13745 C C . ALA D 4 172 ? 153.625 164.193 121.059 1.00 0.00 172 ALA D C 1
ATOM 13746 O O . ALA D 4 172 ? 154.633 164.696 121.570 1.00 0.00 172 ALA D O 1
ATOM 13748 N N . ALA D 4 173 ? 153.104 164.631 119.907 1.00 0.00 173 ALA D N 1
ATOM 13749 C CA . ALA D 4 173 ? 153.647 165.809 119.237 1.00 0.00 173 ALA D CA 1
ATOM 13750 C C . ALA D 4 173 ? 153.394 167.078 120.043 1.00 0.00 173 ALA D C 1
ATOM 13751 O O . ALA D 4 173 ? 154.244 167.975 120.081 1.00 0.00 173 ALA D O 1
ATOM 13753 N N . GLY D 4 174 ? 152.235 167.174 120.691 1.00 0.00 174 GLY D N 1
ATOM 13754 C CA . GLY D 4 174 ? 151.926 168.295 121.553 1.00 0.00 174 GLY D CA 1
ATOM 13755 C C . GLY D 4 174 ? 150.847 169.239 121.064 1.00 0.00 174 GLY D C 1
ATOM 13756 O O . GLY D 4 174 ? 150.651 170.293 121.681 1.00 0.00 174 GLY D O 1
ATOM 13757 N N . ILE D 4 175 ? 150.145 168.907 119.986 1.00 0.00 175 ILE D N 1
ATOM 13758 C CA . ILE D 4 175 ? 149.073 169.762 119.486 1.00 0.00 175 ILE D CA 1
ATOM 13759 C C . ILE D 4 175 ? 147.834 169.572 120.358 1.00 0.00 175 ILE D C 1
ATOM 13760 O O . ILE D 4 175 ? 147.586 168.491 120.907 1.00 0.00 175 ILE D O 1
ATOM 13765 N N . SER D 4 176 ? 147.081 170.654 120.545 1.00 0.00 176 SER D N 1
ATOM 13766 C CA . SER D 4 176 ? 145.864 170.604 121.344 1.00 0.00 176 SER D CA 1
ATOM 13767 C C . SER D 4 176 ? 144.715 170.056 120.509 1.00 0.00 176 SER D C 1
ATOM 13768 O O . SER D 4 176 ? 144.418 170.576 119.429 1.00 0.00 176 SER D O 1
ATOM 13771 N N . ARG D 4 177 ? 144.070 169.003 121.010 1.00 0.00 177 ARG D N 1
ATOM 13772 C CA . ARG D 4 177 ? 142.981 168.343 120.306 1.00 0.00 177 ARG D CA 1
ATOM 13773 C C . ARG D 4 177 ? 141.776 168.204 121.224 1.00 0.00 177 ARG D C 1
ATOM 13774 O O . ARG D 4 177 ? 141.924 167.961 122.426 1.00 0.00 177 ARG D O 1
ATOM 13782 N N . GLN D 4 178 ? 140.585 168.362 120.650 1.00 0.00 178 GLN D N 1
ATOM 13783 C CA . GLN D 4 178 ? 139.324 168.185 121.360 1.00 0.00 178 GLN D CA 1
ATOM 13784 C C . GLN D 4 178 ? 138.605 166.991 120.751 1.00 0.00 178 GLN D C 1
ATOM 13785 O O . GLN D 4 178 ? 138.240 167.020 119.570 1.00 0.00 178 GLN D O 1
ATOM 13791 N N . PHE D 4 179 ? 138.394 165.950 121.554 1.00 0.00 179 PHE D N 1
ATOM 13792 C CA . PHE D 4 179 ? 137.975 164.647 121.051 1.00 0.00 179 PHE D CA 1
ATOM 13793 C C . PHE D 4 179 ? 136.726 164.145 121.765 1.00 0.00 179 PHE D C 1
ATOM 13794 O O . PHE D 4 179 ? 136.639 162.976 122.153 1.00 0.00 179 PHE D O 1
ATOM 13802 N N . THR D 4 180 ? 135.734 165.020 121.953 1.00 0.00 180 THR D N 1
ATOM 13803 C CA . THR D 4 180 ? 134.462 164.575 122.517 1.00 0.00 180 THR D CA 1
ATOM 13804 C C . THR D 4 180 ? 133.639 163.805 121.487 1.00 0.00 180 THR D C 1
ATOM 13805 O O . THR D 4 180 ? 133.065 162.753 121.800 1.00 0.00 180 THR D O 1
ATOM 13809 N N . SER D 4 181 ? 133.578 164.315 120.252 1.00 0.00 181 SER D N 1
ATOM 13810 C CA . SER D 4 181 ? 132.903 163.595 119.175 1.00 0.00 181 SER D CA 1
ATOM 13811 C C . SER D 4 181 ? 133.654 162.325 118.805 1.00 0.00 181 SER D C 1
ATOM 13812 O O . SER D 4 181 ? 133.033 161.331 118.409 1.00 0.00 181 SER D O 1
ATOM 13815 N N . MET D 4 182 ? 134.984 162.342 118.942 1.00 0.00 182 MET D N 1
ATOM 13816 C CA . MET D 4 182 ? 135.774 161.124 118.805 1.00 0.00 182 MET D CA 1
ATOM 13817 C C . MET D 4 182 ? 135.397 160.095 119.864 1.00 0.00 182 MET D C 1
ATOM 13818 O O . MET D 4 182 ? 135.264 158.907 119.555 1.00 0.00 182 MET D O 1
ATOM 13823 N N . THR D 4 183 ? 135.195 160.539 121.110 1.00 0.00 183 THR D N 1
ATOM 13824 C CA . THR D 4 183 ? 134.780 159.633 122.181 1.00 0.00 183 THR D CA 1
ATOM 13825 C C . THR D 4 183 ? 133.385 159.067 121.925 1.00 0.00 183 THR D C 1
ATOM 13826 O O . THR D 4 183 ? 133.131 157.884 122.187 1.00 0.00 183 THR D O 1
ATOM 13830 N N . LYS D 4 184 ? 132.479 159.895 121.394 1.00 0.00 184 LYS D N 1
ATOM 13831 C CA . LYS D 4 184 ? 131.149 159.416 121.018 1.00 0.00 184 LYS D CA 1
ATOM 13832 C C . LYS D 4 184 ? 131.223 158.396 119.881 1.00 0.00 184 LYS D C 1
ATOM 13833 O O . LYS D 4 184 ? 130.487 157.398 119.885 1.00 0.00 184 LYS D O 1
ATOM 13839 N N . ALA D 4 185 ? 132.114 158.626 118.910 1.00 0.00 185 ALA D N 1
ATOM 13840 C CA . ALA D 4 185 ? 132.302 157.677 117.814 1.00 0.00 185 ALA D CA 1
ATOM 13841 C C . ALA D 4 185 ? 132.882 156.356 118.308 1.00 0.00 185 ALA D C 1
ATOM 13842 O O . ALA D 4 185 ? 132.494 155.288 117.823 1.00 0.00 185 ALA D O 1
ATOM 13844 N N . ILE D 4 186 ? 133.805 156.409 119.272 1.00 0.00 186 ILE D N 1
ATOM 13845 C CA . ILE D 4 186 ? 134.339 155.191 119.886 1.00 0.00 186 ILE D CA 1
ATOM 13846 C C . ILE D 4 186 ? 133.254 154.453 120.668 1.00 0.00 186 ILE D C 1
ATOM 13847 O O . ILE D 4 186 ? 133.197 153.217 120.652 1.00 0.00 186 ILE D O 1
ATOM 13852 N N . THR D 4 187 ? 132.368 155.193 121.343 1.00 0.00 187 THR D N 1
ATOM 13853 C CA . THR D 4 187 ? 131.261 154.564 122.065 1.00 0.00 187 THR D CA 1
ATOM 13854 C C . THR D 4 187 ? 130.293 153.859 121.114 1.00 0.00 187 THR D C 1
ATOM 13855 O O . THR D 4 187 ? 129.869 152.724 121.374 1.00 0.00 187 THR D O 1
ATOM 13859 N N . THR D 4 188 ? 129.956 154.507 119.992 1.00 0.00 188 THR D N 1
ATOM 13860 C CA . THR D 4 188 ? 129.091 153.871 118.997 1.00 0.00 188 THR D CA 1
ATOM 13861 C C . THR D 4 188 ? 129.786 152.690 118.324 1.00 0.00 188 THR D C 1
ATOM 13862 O O . THR D 4 188 ? 129.140 151.682 118.010 1.00 0.00 188 THR D O 1
ATOM 13866 N N . LEU D 4 189 ? 131.103 152.798 118.111 1.00 0.00 189 LEU D N 1
ATOM 13867 C CA . LEU D 4 189 ? 131.888 151.691 117.573 1.00 0.00 189 LEU D CA 1
ATOM 13868 C C . LEU D 4 189 ? 131.879 150.495 118.515 1.00 0.00 189 LEU D C 1
ATOM 13869 O O . LEU D 4 189 ? 131.721 149.353 118.074 1.00 0.00 189 LEU D O 1
ATOM 13874 N N . SER D 4 190 ? 132.023 150.746 119.818 1.00 0.00 190 SER D N 1
ATOM 13875 C CA . SER D 4 190 ? 132.016 149.667 120.802 1.00 0.00 190 SER D CA 1
ATOM 13876 C C . SER D 4 190 ? 130.638 149.032 120.919 1.00 0.00 190 SER D C 1
ATOM 13877 O O . SER D 4 190 ? 130.529 147.812 121.092 1.00 0.00 190 SER D O 1
ATOM 13880 N N . ASP D 4 191 ? 129.580 149.845 120.826 1.00 0.00 191 ASP D N 1
ATOM 13881 C CA . ASP D 4 191 ? 128.221 149.308 120.840 1.00 0.00 191 ASP D CA 1
ATOM 13882 C C . ASP D 4 191 ? 127.952 148.442 119.612 1.00 0.00 191 ASP D C 1
ATOM 13883 O O . ASP D 4 191 ? 127.338 147.374 119.724 1.00 0.00 191 ASP D O 1
ATOM 13888 N N . LEU D 4 192 ? 128.429 148.876 118.442 1.00 0.00 192 LEU D N 1
ATOM 13889 C CA . LEU D 4 192 ? 128.293 148.081 117.222 1.00 0.00 192 LEU D CA 1
ATOM 13890 C C . LEU D 4 192 ? 129.093 146.781 117.309 1.00 0.00 192 LEU D C 1
ATOM 13891 O O . LEU D 4 192 ? 128.617 145.720 116.877 1.00 0.00 192 LEU D O 1
ATOM 13896 N N . VAL D 4 193 ? 130.296 146.845 117.889 1.00 0.00 193 VAL D N 1
ATOM 13897 C CA . VAL D 4 193 ? 131.139 145.659 118.020 1.00 0.00 193 VAL D CA 1
ATOM 13898 C C . VAL D 4 193 ? 130.520 144.654 118.986 1.00 0.00 193 VAL D C 1
ATOM 13899 O O . VAL D 4 193 ? 130.470 143.458 118.689 1.00 0.00 193 VAL D O 1
ATOM 13903 N N . THR D 4 194 ? 129.993 145.112 120.129 1.00 0.00 194 THR D N 1
ATOM 13904 C CA . THR D 4 194 ? 129.364 144.157 121.042 1.00 0.00 194 THR D CA 1
ATOM 13905 C C . THR D 4 194 ? 128.011 143.667 120.527 1.00 0.00 194 THR D C 1
ATOM 13906 O O . THR D 4 194 ? 127.607 142.545 120.868 1.00 0.00 194 THR D O 1
ATOM 13910 N N . GLU D 4 195 ? 127.332 144.453 119.678 1.00 0.00 195 GLU D N 1
ATOM 13911 C CA . GLU D 4 195 ? 126.143 143.964 118.985 1.00 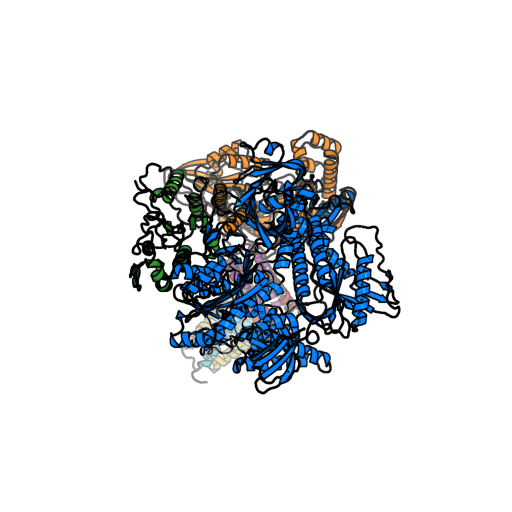0.00 195 GLU D CA 1
ATOM 13912 C C . GLU D 4 195 ? 126.494 142.826 118.035 1.00 0.00 195 GLU D C 1
ATOM 13913 O O . GLU D 4 195 ? 125.770 141.826 117.955 1.00 0.00 195 GLU D O 1
ATOM 13919 N N . GLY D 4 196 ? 127.612 142.954 117.318 1.00 0.00 196 GLY D N 1
ATOM 13920 C CA . GLY D 4 196 ? 128.087 141.838 116.514 1.00 0.00 196 GLY D CA 1
ATOM 13921 C C . GLY D 4 196 ? 128.650 140.696 117.340 1.00 0.00 196 GLY D C 1
ATOM 13922 O O . GLY D 4 196 ? 128.666 139.547 116.889 1.00 0.00 196 GLY D O 1
ATOM 13923 N N . LYS D 4 197 ? 129.123 140.995 118.553 1.00 0.00 197 LYS D N 1
ATOM 13924 C CA . LYS D 4 197 ? 129.737 139.979 119.403 1.00 0.00 197 LYS D CA 1
ATOM 13925 C C . LYS D 4 197 ? 128.700 139.058 120.025 1.00 0.00 197 LYS D C 1
ATOM 13926 O O . LYS D 4 197 ? 128.908 137.842 120.087 1.00 0.00 197 LYS D O 1
ATOM 13932 N N . SER D 4 198 ? 127.571 139.617 120.477 1.00 0.00 198 SER D N 1
ATOM 13933 C CA . SER D 4 198 ? 126.630 138.885 121.325 1.00 0.00 198 SER D CA 1
ATOM 13934 C C . SER D 4 198 ? 125.918 137.733 120.620 1.00 0.00 198 SER D C 1
ATOM 13935 O O . SER D 4 198 ? 125.273 136.926 121.297 1.00 0.00 198 SER D O 1
ATOM 13938 N N . LYS D 4 199 ? 126.018 137.627 119.297 1.00 0.00 199 LYS D N 1
ATOM 13939 C CA . LYS D 4 199 ? 125.332 136.589 118.543 1.00 0.00 199 LYS D CA 1
ATOM 13940 C C . LYS D 4 199 ? 126.204 135.381 118.217 1.00 0.00 199 LYS D C 1
ATOM 13941 O O . LYS D 4 199 ? 125.710 134.446 117.586 1.00 0.00 199 LYS D O 1
ATOM 13947 N N . VAL D 4 200 ? 127.478 135.371 118.607 1.00 0.00 200 VAL D N 1
ATOM 13948 C CA . VAL D 4 200 ? 128.392 134.359 118.079 1.00 0.00 200 VAL D CA 1
ATOM 13949 C C . VAL D 4 200 ? 129.218 133.646 119.150 1.00 0.00 200 VAL D C 1
ATOM 13950 O O . VAL D 4 200 ? 129.676 132.511 118.915 1.00 0.00 200 VAL D O 1
ATOM 13954 N N . VAL D 4 201 ? 129.395 134.194 120.355 1.00 0.00 201 VAL D N 1
ATOM 13955 C CA . VAL D 4 201 ? 130.419 133.665 121.257 1.00 0.00 201 VAL D CA 1
ATOM 13956 C C . VAL D 4 201 ? 129.942 132.420 121.996 1.00 0.00 201 VAL D C 1
ATOM 13957 O O . VAL D 4 201 ? 130.644 131.402 122.030 1.00 0.00 201 VAL D O 1
ATOM 13961 N N . ARG D 4 202 ? 128.758 132.467 122.599 1.00 0.00 202 ARG D N 1
ATOM 13962 C CA . ARG D 4 202 ? 128.365 131.455 123.570 1.00 0.00 202 ARG D CA 1
ATOM 13963 C C . ARG D 4 202 ? 127.723 130.253 122.890 1.00 0.00 202 ARG D C 1
ATOM 13964 O O . ARG D 4 202 ? 126.764 130.397 122.125 1.00 0.00 202 ARG D O 1
ATOM 13972 N N . LYS D 4 203 ? 128.258 129.072 123.182 1.00 0.00 203 LYS D N 1
ATOM 13973 C CA . LYS D 4 203 ? 127.674 127.797 122.792 1.00 0.00 203 LYS D CA 1
ATOM 13974 C C . LYS D 4 203 ? 127.071 127.165 124.037 1.00 0.00 203 LYS D C 1
ATOM 13975 O O . LYS D 4 203 ? 127.558 127.413 125.145 1.00 0.00 203 LYS D O 1
ATOM 13981 N N . LYS D 4 204 ? 126.013 126.362 123.843 1.00 0.00 204 LYS D N 1
ATOM 13982 C CA . LYS D 4 204 ? 125.176 125.698 124.883 1.00 0.00 204 LYS D CA 1
ATOM 13983 C C . LYS D 4 204 ? 124.867 126.549 126.120 1.00 0.00 204 LYS D C 1
ATOM 13984 O O . LYS D 4 204 ? 124.661 127.759 126.020 1.00 0.00 204 LYS D O 1
ATOM 13990 N N . SER E 4 140 ? 140.074 167.205 109.153 1.00 0.00 140 SER E N 1
ATOM 13991 C CA . SER E 4 140 ? 139.328 166.096 109.734 1.00 0.00 140 SER E CA 1
ATOM 13992 C C . SER E 4 140 ? 139.598 164.797 108.980 1.00 0.00 140 SER E C 1
ATOM 13993 O O . SER E 4 140 ? 138.666 164.084 108.606 1.00 0.00 140 SER E O 1
ATOM 13996 N N . ASP E 4 141 ? 140.880 164.503 108.752 1.00 0.00 141 ASP E N 1
ATOM 13997 C CA . ASP E 4 141 ? 141.252 163.259 108.083 1.00 0.00 141 ASP E CA 1
ATOM 13998 C C . ASP E 4 141 ? 141.010 162.054 108.982 1.00 0.00 141 ASP E C 1
ATOM 13999 O O . ASP E 4 141 ? 140.562 161.000 108.515 1.00 0.00 141 ASP E O 1
ATOM 14004 N N . LEU E 4 142 ? 141.302 162.192 110.278 1.00 0.00 142 LEU E N 1
ATOM 14005 C CA . LEU E 4 142 ? 141.051 161.106 111.217 1.00 0.00 142 LEU E CA 1
ATOM 14006 C C . LEU E 4 142 ? 139.560 160.884 111.433 1.00 0.00 142 LEU E C 1
ATOM 14007 O O . LEU E 4 142 ? 139.131 159.743 111.645 1.00 0.00 142 LEU E O 1
ATOM 14012 N N . LYS E 4 143 ? 138.759 161.951 111.359 1.00 0.00 143 LYS E N 1
ATOM 14013 C CA . LYS E 4 143 ? 137.313 161.822 111.523 1.00 0.00 143 LYS E CA 1
ATOM 14014 C C . LYS E 4 143 ? 136.687 161.048 110.367 1.00 0.00 143 LYS E C 1
ATOM 14015 O O . LYS E 4 143 ? 135.874 160.141 110.584 1.00 0.00 143 LYS E O 1
ATOM 14021 N N . VAL E 4 144 ? 137.070 161.370 109.127 1.00 0.00 144 VAL E N 1
ATOM 14022 C CA . VAL E 4 144 ? 136.543 160.618 107.995 1.00 0.00 144 VAL E CA 1
ATOM 14023 C C . VAL E 4 144 ? 137.175 159.233 107.905 1.00 0.00 144 VAL E C 1
ATOM 14024 O O . VAL E 4 144 ? 136.546 158.308 107.375 1.00 0.00 144 VAL E O 1
ATOM 14028 N N . ALA E 4 145 ? 138.387 159.054 108.448 1.00 0.00 145 ALA E N 1
ATOM 14029 C CA . ALA E 4 145 ? 138.963 157.716 108.560 1.00 0.00 145 ALA E CA 1
ATOM 14030 C C . ALA E 4 145 ? 138.149 156.842 109.506 1.00 0.00 145 ALA E C 1
ATOM 14031 O O . ALA E 4 145 ? 137.863 155.680 109.197 1.00 0.00 145 ALA E O 1
ATOM 14033 N N . THR E 4 146 ? 137.741 157.396 110.649 1.00 0.00 146 THR E N 1
ATOM 14034 C CA . THR E 4 146 ? 136.903 156.644 111.578 1.00 0.00 146 THR E CA 1
ATOM 14035 C C . THR E 4 146 ? 135.490 156.456 111.040 1.00 0.00 146 THR E C 1
ATOM 14036 O O . THR E 4 146 ? 134.840 155.456 111.359 1.00 0.00 146 THR E O 1
ATOM 14040 N N . ASP E 4 147 ? 135.002 157.399 110.226 1.00 0.00 147 ASP E N 1
ATOM 14041 C CA . ASP E 4 147 ? 133.714 157.218 109.559 1.00 0.00 147 ASP E CA 1
ATOM 14042 C C . ASP E 4 147 ? 133.762 156.070 108.556 1.00 0.00 147 ASP E C 1
ATOM 14043 O O . ASP E 4 147 ? 132.830 155.257 108.487 1.00 0.00 147 ASP E O 1
ATOM 14048 N N . ASN E 4 148 ? 134.847 155.977 107.781 1.00 0.00 148 ASN E N 1
ATOM 14049 C CA . ASN E 4 148 ? 135.021 154.835 106.888 1.00 0.00 148 ASN E CA 1
ATOM 14050 C C . ASN E 4 148 ? 135.213 153.539 107.666 1.00 0.00 148 ASN E C 1
ATOM 14051 O O . ASN E 4 148 ? 134.742 152.483 107.224 1.00 0.00 148 ASN E O 1
ATOM 14056 N N . ILE E 4 149 ? 135.877 153.610 108.826 1.00 0.00 149 ILE E N 1
ATOM 14057 C CA . ILE E 4 149 ? 136.068 152.435 109.675 1.00 0.00 149 ILE E CA 1
ATOM 14058 C C . ILE E 4 149 ? 134.728 151.922 110.192 1.00 0.00 149 ILE E C 1
ATOM 14059 O O . ILE E 4 149 ? 134.436 150.723 110.111 1.00 0.00 149 ILE E O 1
ATOM 14064 N N . VAL E 4 150 ? 133.877 152.827 110.688 1.00 0.00 150 VAL E N 1
ATOM 14065 C CA . VAL E 4 150 ? 132.594 152.396 111.238 1.00 0.00 150 VAL E CA 1
ATOM 14066 C C . VAL E 4 150 ? 131.637 151.971 110.122 1.00 0.00 150 VAL E C 1
ATOM 14067 O O . VAL E 4 150 ? 130.837 151.053 110.315 1.00 0.00 150 VAL E O 1
ATOM 14071 N N . LYS E 4 151 ? 131.758 152.549 108.918 1.00 0.00 151 LYS E N 1
ATOM 14072 C CA . LYS E 4 151 ? 130.914 152.118 107.803 1.00 0.00 151 LYS E CA 1
ATOM 14073 C C . LYS E 4 151 ? 131.305 150.726 107.309 1.00 0.00 151 LYS E C 1
ATOM 14074 O O . LYS E 4 151 ? 130.440 149.856 107.115 1.00 0.00 151 LYS E O 1
ATOM 14080 N N . ASP E 4 152 ? 132.610 150.495 107.113 1.00 0.00 152 ASP E N 1
ATOM 14081 C CA . ASP E 4 152 ? 133.084 149.182 106.684 1.00 0.00 152 ASP E CA 1
ATOM 14082 C C . ASP E 4 152 ? 132.823 148.125 107.747 1.00 0.00 152 ASP E C 1
ATOM 14083 O O . ASP E 4 152 ? 132.412 147.005 107.428 1.00 0.00 152 ASP E O 1
ATOM 14088 N N . LEU E 4 153 ? 133.016 148.475 109.023 1.00 0.00 153 LEU E N 1
ATOM 14089 C CA . LEU E 4 153 ? 132.750 147.534 110.101 1.00 0.00 153 LEU E CA 1
ATOM 14090 C C . LEU E 4 153 ? 131.257 147.277 110.265 1.00 0.00 153 LEU E C 1
ATOM 14091 O O . LEU E 4 153 ? 130.870 146.175 110.652 1.00 0.00 153 LEU E O 1
ATOM 14096 N N . LYS E 4 154 ? 130.408 148.261 109.946 1.00 0.00 154 LYS E N 1
ATOM 14097 C CA . LYS E 4 154 ? 128.969 148.024 109.917 1.00 0.00 154 LYS E CA 1
ATOM 14098 C C . LYS E 4 154 ? 128.594 147.045 108.813 1.00 0.00 154 LYS E C 1
ATOM 14099 O O . LYS E 4 154 ? 127.722 146.192 109.008 1.00 0.00 154 LYS E O 1
ATOM 14105 N N . LYS E 4 155 ? 129.251 147.151 107.652 1.00 0.00 155 LYS E N 1
ATOM 14106 C CA . LYS E 4 155 ? 129.034 146.173 106.582 1.00 0.00 155 LYS E CA 1
ATOM 14107 C C . LYS E 4 155 ? 129.488 144.772 106.998 1.00 0.00 155 LYS E C 1
ATOM 14108 O O . LYS E 4 155 ? 128.799 143.778 106.725 1.00 0.00 155 LYS E O 1
ATOM 14114 N N . ILE E 4 156 ? 130.637 144.680 107.675 1.00 0.00 156 ILE E N 1
ATOM 14115 C CA . ILE E 4 156 ? 131.134 143.388 108.154 1.00 0.00 156 ILE E CA 1
ATOM 14116 C C . ILE E 4 156 ? 130.216 142.804 109.225 1.00 0.00 156 ILE E C 1
ATOM 14117 O O . ILE E 4 156 ? 129.941 141.603 109.222 1.00 0.00 156 ILE E O 1
ATOM 14122 N N . ILE E 4 157 ? 129.702 143.638 110.133 1.00 0.00 157 ILE E N 1
ATOM 14123 C CA . ILE E 4 157 ? 128.778 143.164 111.163 1.00 0.00 157 ILE E CA 1
ATOM 14124 C C . ILE E 4 157 ? 127.435 142.766 110.547 1.00 0.00 157 ILE E C 1
ATOM 14125 O O . ILE E 4 157 ? 126.780 141.828 111.020 1.00 0.00 157 ILE E O 1
ATOM 14130 N N . THR E 4 158 ? 127.033 143.426 109.455 1.00 0.00 158 THR E N 1
ATOM 14131 C CA . THR E 4 158 ? 125.861 142.990 108.696 1.00 0.00 158 THR E CA 1
ATOM 14132 C C . THR E 4 158 ? 126.078 141.601 108.098 1.00 0.00 158 THR E C 1
ATOM 14133 O O . THR E 4 158 ? 125.194 140.735 108.171 1.00 0.00 158 THR E O 1
ATOM 14137 N N . ARG E 4 159 ? 127.274 141.350 107.554 1.00 0.00 159 ARG E N 1
ATOM 14138 C CA . ARG E 4 159 ? 127.588 140.010 107.053 1.00 0.00 159 ARG E CA 1
ATOM 14139 C C . ARG E 4 159 ? 127.699 138.984 108.183 1.00 0.00 159 ARG E C 1
ATOM 14140 O O . ARG E 4 159 ? 127.352 137.812 107.986 1.00 0.00 159 ARG E O 1
ATOM 14148 N N . ILE E 4 160 ? 128.168 139.405 109.363 1.00 0.00 160 ILE E N 1
ATOM 14149 C CA . ILE E 4 160 ? 128.196 138.531 110.537 1.00 0.00 160 ILE E CA 1
ATOM 14150 C C . ILE E 4 160 ? 126.778 138.156 110.949 1.00 0.00 160 ILE E C 1
ATOM 14151 O O . ILE E 4 160 ? 126.496 136.995 111.262 1.00 0.00 160 ILE E O 1
ATOM 14156 N N . SER E 4 161 ? 125.861 139.126 110.932 1.00 0.00 161 SER E N 1
ATOM 14157 C CA . SER E 4 161 ? 124.458 138.844 111.215 1.00 0.00 161 SER E CA 1
ATOM 14158 C C . SER E 4 161 ? 123.843 137.934 110.159 1.00 0.00 161 SER E C 1
ATOM 14159 O O . SER E 4 161 ? 122.970 137.121 110.477 1.00 0.00 161 SER E O 1
ATOM 14162 N N . ALA E 4 162 ? 124.299 138.051 108.909 1.00 0.00 162 ALA E N 1
ATOM 14163 C CA . ALA E 4 162 ? 123.805 137.177 107.848 1.00 0.00 162 ALA E CA 1
ATOM 14164 C C . ALA E 4 162 ? 124.281 135.737 108.027 1.00 0.00 162 ALA E C 1
ATOM 14165 O O . ALA E 4 162 ? 123.507 134.796 107.811 1.00 0.00 162 ALA E O 1
ATOM 14167 N N . VAL E 4 163 ? 125.542 135.536 108.417 1.00 0.00 163 VAL E N 1
ATOM 14168 C CA . VAL E 4 163 ? 126.123 134.191 108.391 1.00 0.00 163 VAL E CA 1
ATOM 14169 C C . VAL E 4 163 ? 126.248 133.532 109.764 1.00 0.00 163 VAL E C 1
ATOM 14170 O O . VAL E 4 163 ? 126.553 132.331 109.826 1.00 0.00 163 VAL E O 1
ATOM 14174 N N . SER E 4 164 ? 126.002 134.257 110.857 1.00 0.00 164 SER E N 1
ATOM 14175 C CA . SER E 4 164 ? 126.314 133.756 112.190 1.00 0.00 164 SER E CA 1
ATOM 14176 C C . SER E 4 164 ? 125.289 132.770 112.727 1.00 0.00 164 SER E C 1
ATOM 14177 O O . SER E 4 164 ? 125.542 132.146 113.763 1.00 0.00 164 SER E O 1
ATOM 14180 N N . THR E 4 165 ? 124.143 132.624 112.065 1.00 0.00 165 THR E N 1
ATOM 14181 C CA . THR E 4 165 ? 123.175 131.624 112.493 1.00 0.00 165 THR E CA 1
ATOM 14182 C C . THR E 4 165 ? 123.652 130.216 112.162 1.00 0.00 165 THR E C 1
ATOM 14183 O O . THR E 4 165 ? 123.328 129.263 112.879 1.00 0.00 165 THR E O 1
ATOM 14187 N N . VAL E 4 166 ? 124.452 130.070 111.105 1.00 0.00 166 VAL E N 1
ATOM 14188 C CA . VAL E 4 166 ? 124.860 128.770 110.592 1.00 0.00 166 VAL E CA 1
ATOM 14189 C C . VAL E 4 166 ? 126.361 128.542 110.731 1.00 0.00 166 VAL E C 1
ATOM 14190 O O . VAL E 4 166 ? 126.902 127.623 110.106 1.00 0.00 166 VAL E O 1
ATOM 14194 N N . LEU E 4 167 ? 127.050 129.351 111.533 1.00 0.00 167 LEU E N 1
ATOM 14195 C CA . LEU E 4 167 ? 128.486 129.177 111.718 1.00 0.00 167 LEU E CA 1
ATOM 14196 C C . LEU E 4 167 ? 128.780 127.948 112.571 1.00 0.00 167 LEU E C 1
ATOM 14197 O O . LEU E 4 167 ? 128.082 127.667 113.548 1.00 0.00 167 LEU E O 1
ATOM 14202 N N . GLU E 4 168 ? 129.826 127.213 112.194 1.00 0.00 168 GLU E N 1
ATOM 14203 C CA . GLU E 4 168 ? 130.309 126.097 112.993 1.00 0.00 168 GLU E CA 1
ATOM 14204 C C . GLU E 4 168 ? 131.118 126.622 114.177 1.00 0.00 168 GLU E C 1
ATOM 14205 O O . GLU E 4 168 ? 131.424 127.813 114.264 1.00 0.00 168 GLU E O 1
ATOM 14211 N N . ASP E 4 169 ? 131.472 125.715 115.098 1.00 0.00 169 ASP E N 1
ATOM 14212 C CA . ASP E 4 169 ? 132.023 126.144 116.385 1.00 0.00 169 ASP E CA 1
ATOM 14213 C C . ASP E 4 169 ? 133.436 126.698 116.241 1.00 0.00 169 ASP E C 1
ATOM 14214 O O . ASP E 4 169 ? 133.794 127.672 116.915 1.00 0.00 169 ASP E O 1
ATOM 14219 N N . VAL E 4 170 ? 134.254 126.085 115.382 1.00 0.00 170 VAL E N 1
ATOM 14220 C CA . VAL E 4 170 ? 135.647 126.505 115.250 1.00 0.00 170 VAL E CA 1
ATOM 14221 C C . VAL E 4 170 ? 135.751 127.866 114.556 1.00 0.00 170 VAL E C 1
ATOM 14222 O O . VAL E 4 170 ? 136.547 128.721 114.964 1.00 0.00 170 VAL E O 1
ATOM 14226 N N . GLN E 4 171 ? 134.914 128.120 113.544 1.00 0.00 171 GLN E N 1
ATOM 14227 C CA . GLN E 4 171 ? 134.985 129.417 112.882 1.00 0.00 171 GLN E CA 1
ATOM 14228 C C . GLN E 4 171 ? 134.308 130.500 113.712 1.00 0.00 171 GLN E C 1
ATOM 14229 O O . GLN E 4 171 ? 134.702 131.670 113.634 1.00 0.00 171 GLN E O 1
ATOM 14235 N N . ALA E 4 172 ? 133.307 130.128 114.520 1.00 0.00 172 ALA E N 1
ATOM 14236 C CA . ALA E 4 172 ? 132.750 131.061 115.493 1.00 0.00 172 ALA E CA 1
ATOM 14237 C C . ALA E 4 172 ? 133.779 131.423 116.554 1.00 0.00 172 ALA E C 1
ATOM 14238 O O . ALA E 4 172 ? 133.855 132.579 116.980 1.00 0.00 172 ALA E O 1
ATOM 14240 N N . ALA E 4 173 ? 134.591 130.450 116.978 1.00 0.00 173 ALA E N 1
ATOM 14241 C CA . ALA E 4 173 ? 135.679 130.732 117.910 1.00 0.00 173 ALA E CA 1
ATOM 14242 C C . ALA E 4 173 ? 136.736 131.631 117.277 1.00 0.00 173 ALA E C 1
ATOM 14243 O O . ALA E 4 173 ? 137.281 132.516 117.944 1.00 0.00 173 ALA E O 1
ATOM 14245 N N . GLY E 4 174 ? 137.027 131.424 115.989 1.00 0.00 174 GLY E N 1
ATOM 14246 C CA . GLY E 4 174 ? 137.980 132.287 115.303 1.00 0.00 174 GLY E CA 1
ATOM 14247 C C . GLY E 4 174 ? 137.494 133.718 115.145 1.00 0.00 174 GLY E C 1
ATOM 14248 O O . GLY E 4 174 ? 138.246 134.672 115.388 1.00 0.00 174 GLY E O 1
ATOM 14249 N N . ILE E 4 175 ? 136.228 133.892 114.753 1.00 0.00 175 ILE E N 1
ATOM 14250 C CA . ILE E 4 175 ? 135.696 135.244 114.610 1.00 0.00 175 ILE E CA 1
ATOM 14251 C C . ILE E 4 175 ? 135.491 135.885 115.985 1.00 0.00 175 ILE E C 1
ATOM 14252 O O . ILE E 4 175 ? 135.602 137.108 116.124 1.00 0.00 175 ILE E O 1
ATOM 14257 N N . SER E 4 176 ? 135.280 135.080 117.035 1.00 0.00 176 SER E N 1
ATOM 14258 C CA . SER E 4 176 ? 135.217 135.622 118.390 1.00 0.00 176 SER E CA 1
ATOM 14259 C C . SER E 4 176 ? 136.594 136.054 118.882 1.00 0.00 176 SER E C 1
ATOM 14260 O O . SER E 4 176 ? 136.712 137.032 119.627 1.00 0.00 176 SER E O 1
ATOM 14263 N N . ARG E 4 177 ? 137.644 135.324 118.487 1.00 0.00 177 ARG E N 1
ATOM 14264 C CA . ARG E 4 177 ? 139.016 135.757 118.745 1.00 0.00 177 ARG E CA 1
ATOM 14265 C C . ARG E 4 177 ? 139.318 137.087 118.067 1.00 0.00 177 ARG E C 1
ATOM 14266 O O . ARG E 4 177 ? 139.926 137.986 118.670 1.00 0.00 177 ARG E O 1
ATOM 14274 N N . GLN E 4 178 ? 138.897 137.225 116.807 1.00 0.00 178 GLN E N 1
ATOM 14275 C CA . GLN E 4 178 ? 139.061 138.494 116.103 1.00 0.00 178 GLN E CA 1
ATOM 14276 C C . GLN E 4 178 ? 138.236 139.607 116.743 1.00 0.00 178 GLN E C 1
ATOM 14277 O O . GLN E 4 178 ? 138.660 140.767 116.752 1.00 0.00 178 GLN E O 1
ATOM 14283 N N . PHE E 4 179 ? 137.075 139.271 117.308 1.00 0.00 179 PHE E N 1
ATOM 14284 C CA . PHE E 4 179 ? 136.278 140.257 118.033 1.00 0.00 179 PHE E CA 1
ATOM 14285 C C . PHE E 4 179 ? 136.926 140.660 119.354 1.00 0.00 179 PHE E C 1
ATOM 14286 O O . PHE E 4 179 ? 136.783 141.807 119.789 1.00 0.00 179 PHE E O 1
ATOM 14294 N N . THR E 4 180 ? 137.622 139.737 120.017 1.00 0.00 180 THR E N 1
ATOM 14295 C CA . THR E 4 180 ? 138.360 140.120 121.217 1.00 0.00 180 THR E CA 1
ATOM 14296 C C . THR E 4 180 ? 139.540 141.023 120.867 1.00 0.00 180 THR E C 1
ATOM 14297 O O . THR E 4 180 ? 139.857 141.953 121.618 1.00 0.00 180 THR E O 1
ATOM 14301 N N . SER E 4 181 ? 140.182 140.778 119.719 1.00 0.00 181 SER E N 1
ATOM 14302 C CA . SER E 4 181 ? 141.223 141.692 119.241 1.00 0.00 181 SER E CA 1
ATOM 14303 C C . SER E 4 181 ? 140.648 143.063 118.878 1.00 0.00 181 SER E C 1
ATOM 14304 O O . SER E 4 181 ? 141.288 144.098 119.115 1.00 0.00 181 SER E O 1
ATOM 14307 N N . MET E 4 182 ? 139.441 143.078 118.292 1.00 0.00 182 MET E N 1
ATOM 14308 C CA . MET E 4 182 ? 138.666 144.306 118.095 1.00 0.00 182 MET E CA 1
ATOM 14309 C C . MET E 4 182 ? 138.456 145.071 119.397 1.00 0.00 182 MET E C 1
ATOM 14310 O O . MET E 4 182 ? 138.657 146.295 119.447 1.00 0.00 182 MET E O 1
ATOM 14315 N N . THR E 4 183 ? 138.042 144.366 120.456 1.00 0.00 183 THR E N 1
ATOM 14316 C CA . THR E 4 183 ? 137.817 145.024 121.742 1.00 0.00 183 THR E CA 1
ATOM 14317 C C . THR E 4 183 ? 139.115 145.539 122.346 1.00 0.00 183 THR E C 1
ATOM 14318 O O . THR E 4 183 ? 139.112 146.610 122.959 1.00 0.00 183 THR E O 1
ATOM 14322 N N . LYS E 4 184 ? 140.225 144.810 122.166 1.00 0.00 184 LYS E N 1
ATOM 14323 C CA . LYS E 4 184 ? 141.535 145.318 122.580 1.00 0.00 184 LYS E CA 1
ATOM 14324 C C . LYS E 4 184 ? 141.890 146.613 121.862 1.00 0.00 184 LYS E C 1
ATOM 14325 O O . LYS E 4 184 ? 142.376 147.565 122.489 1.00 0.00 184 LYS E O 1
ATOM 14331 N N . ALA E 4 185 ? 141.653 146.661 120.546 1.00 0.00 185 ALA E N 1
ATOM 14332 C CA . ALA E 4 185 ? 141.995 147.845 119.764 1.00 0.00 185 ALA E CA 1
ATOM 14333 C C . ALA E 4 185 ? 141.165 149.058 120.177 1.00 0.00 185 ALA E C 1
ATOM 14334 O O . ALA E 4 185 ? 141.698 150.166 120.323 1.00 0.00 185 ALA E O 1
ATOM 14336 N N . ILE E 4 186 ? 139.869 148.862 120.420 1.00 0.00 186 ILE E N 1
ATOM 14337 C CA . ILE E 4 186 ? 139.035 150.003 120.796 1.00 0.00 186 ILE E CA 1
ATOM 14338 C C . ILE E 4 186 ? 139.208 150.392 122.266 1.00 0.00 186 ILE E C 1
ATOM 14339 O O . ILE E 4 186 ? 139.048 151.566 122.612 1.00 0.00 186 ILE E O 1
ATOM 14344 N N . THR E 4 187 ? 139.616 149.463 123.140 1.00 0.00 187 THR E N 1
ATOM 14345 C CA . THR E 4 187 ? 139.992 149.911 124.484 1.00 0.00 187 THR E CA 1
ATOM 14346 C C . THR E 4 187 ? 141.334 150.642 124.500 1.00 0.00 187 THR E C 1
ATOM 14347 O O . THR E 4 187 ? 141.511 151.567 125.301 1.00 0.00 187 THR E O 1
ATOM 14351 N N . THR E 4 188 ? 142.279 150.269 123.629 1.00 0.00 188 THR E N 1
ATOM 14352 C CA . THR E 4 188 ? 143.512 151.051 123.531 1.00 0.00 188 THR E CA 1
ATOM 14353 C C . THR E 4 188 ? 143.243 152.435 122.947 1.00 0.00 188 THR E C 1
ATOM 14354 O O . THR E 4 188 ? 143.841 153.427 123.388 1.00 0.00 188 THR E O 1
ATOM 14358 N N . LEU E 4 189 ? 142.335 152.522 121.971 1.00 0.00 189 LEU E N 1
ATOM 14359 C CA . LEU E 4 189 ? 141.940 153.825 121.439 1.00 0.00 189 LEU E CA 1
ATOM 14360 C C . LEU E 4 189 ? 141.208 154.659 122.490 1.00 0.00 189 LEU E C 1
ATOM 14361 O O . LEU E 4 189 ? 141.387 155.882 122.554 1.00 0.00 189 LEU E O 1
ATOM 14366 N N . SER E 4 190 ? 140.399 154.007 123.336 1.00 0.00 190 SER E N 1
ATOM 14367 C CA . SER E 4 190 ? 139.747 154.693 124.448 1.00 0.00 190 SER E CA 1
ATOM 14368 C C . SER E 4 190 ? 140.763 155.211 125.459 1.00 0.00 190 SER E C 1
ATOM 14369 O O . SER E 4 190 ? 140.609 156.319 125.986 1.00 0.00 190 SER E O 1
ATOM 14372 N N . ASP E 4 191 ? 141.804 154.421 125.742 1.00 0.00 191 ASP E N 1
ATOM 14373 C CA . ASP E 4 191 ? 142.864 154.866 126.643 1.00 0.00 191 ASP E CA 1
ATOM 14374 C C . ASP E 4 191 ? 143.629 156.051 126.063 1.00 0.00 191 ASP E C 1
ATOM 14375 O O . ASP E 4 191 ? 143.979 156.987 126.793 1.00 0.00 191 ASP E O 1
ATOM 14380 N N . LEU E 4 192 ? 143.889 156.034 124.751 1.00 0.00 192 LEU E N 1
ATOM 14381 C CA . LEU E 4 192 ? 144.599 157.152 124.132 1.00 0.00 192 LEU E CA 1
ATOM 14382 C C . LEU E 4 192 ? 143.746 158.414 124.044 1.00 0.00 192 LEU E C 1
ATOM 14383 O O . LEU E 4 192 ? 144.289 159.523 124.110 1.00 0.00 192 LEU E O 1
ATOM 14388 N N . VAL E 4 193 ? 142.422 158.289 123.891 1.00 0.00 193 VAL E N 1
ATOM 14389 C CA . VAL E 4 193 ? 141.589 159.494 123.888 1.00 0.00 193 VAL E CA 1
ATOM 14390 C C . VAL E 4 193 ? 141.191 159.945 125.288 1.00 0.00 193 VAL E C 1
ATOM 14391 O O . VAL E 4 193 ? 140.726 161.084 125.448 1.00 0.00 193 VAL E O 1
ATOM 14395 N N . THR E 4 194 ? 141.357 159.100 126.307 1.00 0.00 194 THR E N 1
ATOM 14396 C CA . THR E 4 194 ? 141.031 159.498 127.673 1.00 0.00 194 THR E CA 1
ATOM 14397 C C . THR E 4 194 ? 142.254 160.040 128.409 1.00 0.00 194 THR E C 1
ATOM 14398 O O . THR E 4 194 ? 142.244 161.180 128.884 1.00 0.00 194 THR E O 1
ATOM 14402 N N . GLU E 4 195 ? 143.310 159.229 128.518 1.00 0.00 195 GLU E N 1
ATOM 14403 C CA . GLU E 4 195 ? 144.508 159.667 129.226 1.00 0.00 195 GLU E CA 1
ATOM 14404 C C . GLU E 4 195 ? 145.295 160.686 128.411 1.00 0.00 195 GLU E C 1
ATOM 14405 O O . GLU E 4 195 ? 145.864 161.631 128.971 1.00 0.00 195 GLU E O 1
ATOM 14411 N N . GLY E 4 196 ? 145.339 160.513 127.095 1.00 0.00 196 GLY E N 1
ATOM 14412 C CA . GLY E 4 196 ? 146.070 161.422 126.232 1.00 0.00 196 GLY E CA 1
ATOM 14413 C C . GLY E 4 196 ? 147.407 160.866 125.782 1.00 0.00 196 GLY E C 1
ATOM 14414 O O . GLY E 4 196 ? 148.073 160.149 126.527 1.00 0.00 196 GLY E O 1
ATOM 14415 N N . LEU F 4 139 ? 179.802 153.573 127.508 1.00 0.00 139 LEU F N 1
ATOM 14416 C CA . LEU F 4 139 ? 179.202 152.605 126.599 1.00 0.00 139 LEU F CA 1
ATOM 14417 C C . LEU F 4 139 ? 180.245 151.560 126.210 1.00 0.00 139 LEU F C 1
ATOM 14418 O O . LEU F 4 139 ? 181.248 151.876 125.570 1.00 0.00 139 LEU F O 1
ATOM 14423 N N . SER F 4 140 ? 180.001 150.312 126.604 1.00 0.00 140 SER F N 1
ATOM 14424 C CA . SER F 4 140 ? 180.917 149.209 126.355 1.00 0.00 140 SER F CA 1
ATOM 14425 C C . SER F 4 140 ? 180.230 148.144 125.513 1.00 0.00 140 SER F C 1
ATOM 14426 O O . SER F 4 140 ? 179.057 147.822 125.739 1.00 0.00 140 SER F O 1
ATOM 14429 N N . ASP F 4 141 ? 180.959 147.643 124.510 1.00 0.00 141 ASP F N 1
ATOM 14430 C CA . ASP F 4 141 ? 180.640 146.531 123.610 1.00 0.00 141 ASP F CA 1
ATOM 14431 C C . ASP F 4 141 ? 179.492 146.813 122.641 1.00 0.00 141 ASP F C 1
ATOM 14432 O O . ASP F 4 141 ? 179.182 145.939 121.820 1.00 0.00 141 ASP F O 1
ATOM 14437 N N . LEU F 4 142 ? 178.844 147.986 122.721 1.00 0.00 142 LEU F N 1
ATOM 14438 C CA . LEU F 4 142 ? 177.821 148.514 121.794 1.00 0.00 142 LEU F CA 1
ATOM 14439 C C . LEU F 4 142 ? 176.637 147.561 121.559 1.00 0.00 142 LEU F C 1
ATOM 14440 O O . LEU F 4 142 ? 175.904 147.709 120.576 1.00 0.00 142 LEU F O 1
ATOM 14445 N N . LYS F 4 143 ? 176.399 146.609 122.465 1.00 0.00 143 LYS F N 1
ATOM 14446 C CA . LYS F 4 143 ? 175.273 145.692 122.307 1.00 0.00 143 LYS F CA 1
ATOM 14447 C C . LYS F 4 143 ? 173.952 146.361 122.673 1.00 0.00 143 LYS F C 1
ATOM 14448 O O . LYS F 4 143 ? 172.922 146.102 122.038 1.00 0.00 143 LYS F O 1
ATOM 14454 N N . VAL F 4 144 ? 173.975 147.228 123.691 1.00 0.00 144 VAL F N 1
ATOM 14455 C CA . VAL F 4 144 ? 172.760 147.887 124.162 1.00 0.00 144 VAL F CA 1
ATOM 14456 C C . VAL F 4 144 ? 172.244 148.875 123.121 1.00 0.00 144 VAL F C 1
ATOM 14457 O O . VAL F 4 144 ? 171.029 149.007 122.926 1.00 0.00 144 VAL F O 1
ATOM 14461 N N . ALA F 4 145 ? 173.154 149.569 122.431 1.00 0.00 145 ALA F N 1
ATOM 14462 C CA . ALA F 4 145 ? 172.754 150.496 121.374 1.00 0.00 145 ALA F CA 1
ATOM 14463 C C . ALA F 4 145 ? 172.130 149.761 120.193 1.00 0.00 145 ALA F C 1
ATOM 14464 O O . ALA F 4 145 ? 171.141 150.233 119.615 1.00 0.00 145 ALA F O 1
ATOM 14466 N N . THR F 4 146 ? 172.685 148.600 119.828 1.00 0.00 146 THR F N 1
ATOM 14467 C CA . THR F 4 146 ? 172.107 147.805 118.749 1.00 0.00 146 THR F CA 1
ATOM 14468 C C . THR F 4 146 ? 170.742 147.247 119.135 1.00 0.00 146 THR F C 1
ATOM 14469 O O . THR F 4 146 ? 169.820 147.235 118.310 1.00 0.00 146 THR F O 1
ATOM 14473 N N . ASP F 4 147 ? 170.590 146.797 120.386 1.00 0.00 147 ASP F N 1
ATOM 14474 C CA . ASP F 4 147 ? 169.290 146.324 120.861 1.00 0.00 147 ASP F CA 1
ATOM 14475 C C . ASP F 4 147 ? 168.255 147.446 120.861 1.00 0.00 147 ASP F C 1
ATOM 14476 O O . ASP F 4 147 ? 167.103 147.244 120.442 1.00 0.00 147 ASP F O 1
ATOM 14481 N N . ASN F 4 148 ? 168.666 148.645 121.292 1.00 0.00 148 ASN F N 1
ATOM 14482 C CA . ASN F 4 148 ? 167.783 149.805 121.296 1.00 0.00 148 ASN F CA 1
ATOM 14483 C C . ASN F 4 148 ? 167.374 150.207 119.883 1.00 0.00 148 ASN F C 1
ATOM 14484 O O . ASN F 4 148 ? 166.207 150.537 119.647 1.00 0.00 148 ASN F O 1
ATOM 14489 N N . ILE F 4 149 ? 168.306 150.161 118.925 1.00 0.00 149 ILE F N 1
ATOM 14490 C CA . ILE F 4 149 ? 167.948 150.595 117.577 1.00 0.00 149 ILE F CA 1
ATOM 14491 C C . ILE F 4 149 ? 167.113 149.534 116.852 1.00 0.00 149 ILE F C 1
ATOM 14492 O O . ILE F 4 149 ? 166.257 149.884 116.035 1.00 0.00 149 ILE F O 1
ATOM 14497 N N . VAL F 4 150 ? 167.288 148.241 117.166 1.00 0.00 150 VAL F N 1
ATOM 14498 C CA . VAL F 4 150 ? 166.387 147.223 116.615 1.00 0.00 150 VAL F CA 1
ATOM 14499 C C . VAL F 4 150 ? 164.970 147.388 117.166 1.00 0.00 150 VAL F C 1
ATOM 14500 O O . VAL F 4 150 ? 163.983 147.385 116.400 1.00 0.00 150 VAL F O 1
ATOM 14504 N N . LYS F 4 151 ? 164.852 147.585 118.490 1.00 0.00 151 LYS F N 1
ATOM 14505 C CA . LYS F 4 151 ? 163.544 147.793 119.107 1.00 0.00 151 LYS F CA 1
ATOM 14506 C C . LYS F 4 151 ? 162.882 149.083 118.632 1.00 0.00 151 LYS F C 1
ATOM 14507 O O . LYS F 4 151 ? 161.651 149.147 118.544 1.00 0.00 151 LYS F O 1
ATOM 14513 N N . ASP F 4 152 ? 163.674 150.111 118.320 1.00 0.00 152 ASP F N 1
ATOM 14514 C CA . ASP F 4 152 ? 163.110 151.349 117.794 1.00 0.00 152 ASP F CA 1
ATOM 14515 C C . ASP F 4 152 ? 162.699 151.217 116.332 1.00 0.00 152 ASP F C 1
ATOM 14516 O O . ASP F 4 152 ? 161.640 151.719 115.939 1.00 0.00 152 ASP F O 1
ATOM 14521 N N . LEU F 4 153 ? 163.517 150.545 115.512 1.00 0.00 153 LEU F N 1
ATOM 14522 C CA . LEU F 4 153 ? 163.265 150.518 114.076 1.00 0.00 153 LEU F CA 1
ATOM 14523 C C . LEU F 4 153 ? 162.086 149.626 113.718 1.00 0.00 153 LEU F C 1
ATOM 14524 O O . LEU F 4 153 ? 161.398 149.898 112.727 1.00 0.00 153 LEU F O 1
ATOM 14529 N N . LYS F 4 154 ? 161.815 148.580 114.509 1.00 0.00 154 LYS F N 1
ATOM 14530 C CA . LYS F 4 154 ? 160.595 147.816 114.235 1.00 0.00 154 LYS F CA 1
ATOM 14531 C C . LYS F 4 154 ? 159.333 148.612 114.573 1.00 0.00 154 LYS F C 1
ATOM 14532 O O . LYS F 4 154 ? 158.326 148.510 113.857 1.00 0.00 154 LYS F O 1
ATOM 14538 N N . LYS F 4 155 ? 159.380 149.430 115.629 1.00 0.00 155 LYS F N 1
ATOM 14539 C CA . LYS F 4 155 ? 158.278 150.343 115.927 1.00 0.00 155 LYS F CA 1
ATOM 14540 C C . LYS F 4 155 ? 158.126 151.402 114.838 1.00 0.00 155 LYS F C 1
ATOM 14541 O O . LYS F 4 155 ? 157.002 151.788 114.495 1.00 0.00 155 LYS F O 1
ATOM 14547 N N . ILE F 4 156 ? 159.248 151.868 114.280 1.00 0.00 156 ILE F N 1
ATOM 14548 C CA . ILE F 4 156 ? 159.216 152.830 113.176 1.00 0.00 156 ILE F CA 1
ATOM 14549 C C . ILE F 4 156 ? 158.584 152.206 111.933 1.00 0.00 156 ILE F C 1
ATOM 14550 O O . ILE F 4 156 ? 157.795 152.849 111.230 1.00 0.00 156 ILE F O 1
ATOM 14555 N N . ILE F 4 157 ? 158.899 150.934 111.664 1.00 0.00 157 ILE F N 1
ATOM 14556 C CA . ILE F 4 157 ? 158.315 150.218 110.529 1.00 0.00 157 ILE F CA 1
ATOM 14557 C C . ILE F 4 157 ? 156.811 150.030 110.715 1.00 0.00 157 ILE F C 1
ATOM 14558 O O . ILE F 4 157 ? 156.025 150.238 109.776 1.00 0.00 157 ILE F O 1
ATOM 14563 N N . THR F 4 158 ? 156.389 149.657 111.930 1.00 0.00 158 THR F N 1
ATOM 14564 C CA . THR F 4 158 ? 154.962 149.520 112.227 1.00 0.00 158 THR F CA 1
ATOM 14565 C C . THR F 4 158 ? 154.239 150.861 112.108 1.00 0.00 158 THR F C 1
ATOM 14566 O O . THR F 4 158 ? 153.119 150.926 111.590 1.00 0.00 158 THR F O 1
ATOM 14570 N N . ARG F 4 159 ? 154.886 151.945 112.540 1.00 0.00 159 ARG F N 1
ATOM 14571 C CA . ARG F 4 159 ? 154.308 153.282 112.430 1.00 0.00 159 ARG F CA 1
ATOM 14572 C C . ARG F 4 159 ? 154.199 153.738 110.973 1.00 0.00 159 ARG F C 1
ATOM 14573 O O . ARG F 4 159 ? 153.209 154.375 110.590 1.00 0.00 159 ARG F O 1
ATOM 14581 N N . ILE F 4 160 ? 155.196 153.409 110.144 1.00 0.00 160 ILE F N 1
ATOM 14582 C CA . ILE F 4 160 ? 155.156 153.765 108.725 1.00 0.00 160 ILE F CA 1
ATOM 14583 C C . ILE F 4 160 ? 154.055 152.991 108.003 1.00 0.00 160 ILE F C 1
ATOM 14584 O O . ILE F 4 160 ? 153.293 153.562 107.206 1.00 0.00 160 ILE F O 1
ATOM 14589 N N . SER F 4 161 ? 153.937 151.689 108.290 1.00 0.00 161 SER F N 1
ATOM 14590 C CA . SER F 4 161 ? 152.843 150.897 107.731 1.00 0.00 161 SER F CA 1
ATOM 14591 C C . SER F 4 161 ? 151.488 151.368 108.248 1.00 0.00 161 SER F C 1
ATOM 14592 O O . SER F 4 161 ? 150.490 151.292 107.525 1.00 0.00 161 SER F O 1
ATOM 14595 N N . ALA F 4 162 ? 151.446 151.888 109.478 1.00 0.00 162 ALA F N 1
ATOM 14596 C CA . ALA F 4 162 ? 150.226 152.478 110.016 1.00 0.00 162 ALA F CA 1
ATOM 14597 C C . ALA F 4 162 ? 149.838 153.751 109.272 1.00 0.00 162 ALA F C 1
ATOM 14598 O O . ALA F 4 162 ? 148.651 153.986 109.009 1.00 0.00 162 ALA F O 1
ATOM 14600 N N . VAL F 4 163 ? 150.826 154.590 108.946 1.00 0.00 163 VAL F N 1
ATOM 14601 C CA . VAL F 4 163 ? 150.570 155.808 108.177 1.00 0.00 163 VAL F CA 1
ATOM 14602 C C . VAL F 4 163 ? 150.077 155.456 106.776 1.00 0.00 163 VAL F C 1
ATOM 14603 O O . VAL F 4 163 ? 149.129 156.066 106.265 1.00 0.00 163 VAL F O 1
ATOM 14607 N N . SER F 4 164 ? 150.677 154.427 106.163 1.00 0.00 164 SER F N 1
ATOM 14608 C CA . SER F 4 164 ? 150.215 153.946 104.860 1.00 0.00 164 SER F CA 1
ATOM 14609 C C . SER F 4 164 ? 148.794 153.387 104.933 1.00 0.00 164 SER F C 1
ATOM 14610 O O . SER F 4 164 ? 147.984 153.608 104.024 1.00 0.00 164 SER F O 1
ATOM 14613 N N . THR F 4 165 ? 148.471 152.675 106.017 1.00 0.00 165 THR F N 1
ATOM 14614 C CA . THR F 4 165 ? 147.146 152.082 106.162 1.00 0.00 165 THR F CA 1
ATOM 14615 C C . THR F 4 165 ? 146.071 153.143 106.383 1.00 0.00 165 THR F C 1
ATOM 14616 O O . THR F 4 165 ? 144.986 153.066 105.791 1.00 0.00 165 THR F O 1
ATOM 14620 N N . VAL F 4 166 ? 146.356 154.155 107.208 1.00 0.00 166 VAL F N 1
ATOM 14621 C CA . VAL F 4 166 ? 145.371 155.216 107.414 1.00 0.00 166 VAL F CA 1
ATOM 14622 C C . VAL F 4 166 ? 145.285 156.118 106.179 1.00 0.00 166 VAL F C 1
ATOM 14623 O O . VAL F 4 166 ? 144.229 156.703 105.902 1.00 0.00 166 VAL F O 1
ATOM 14627 N N . LEU F 4 167 ? 146.360 156.194 105.383 1.00 0.00 167 LEU F N 1
ATOM 14628 C CA . LEU F 4 167 ? 146.294 156.898 104.106 1.00 0.00 167 LEU F CA 1
ATOM 14629 C C . LEU F 4 167 ? 145.407 156.159 103.112 1.00 0.00 167 LEU F C 1
ATOM 14630 O O . LEU F 4 167 ? 144.628 156.784 102.382 1.00 0.00 167 LEU F O 1
ATOM 14635 N N . GLU F 4 168 ? 145.506 154.826 103.079 1.00 0.00 168 GLU F N 1
ATOM 14636 C CA . GLU F 4 168 ? 144.596 154.031 102.261 1.00 0.00 168 GLU F CA 1
ATOM 14637 C C . GLU F 4 168 ? 143.156 154.153 102.746 1.00 0.00 168 GLU F C 1
ATOM 14638 O O . GLU F 4 168 ? 142.228 154.169 101.929 1.00 0.00 168 GLU F O 1
ATOM 14644 N N . ASP F 4 169 ? 142.962 154.263 104.065 1.00 0.00 169 ASP F N 1
ATOM 14645 C CA . ASP F 4 169 ? 141.623 154.448 104.622 1.00 0.00 169 ASP F CA 1
ATOM 14646 C C . ASP F 4 169 ? 141.016 155.786 104.207 1.00 0.00 169 ASP F C 1
ATOM 14647 O O . ASP F 4 169 ? 139.854 155.845 103.786 1.00 0.00 169 ASP F O 1
ATOM 14652 N N . VAL F 4 170 ? 141.787 156.874 104.306 1.00 0.00 170 VAL F N 1
ATOM 14653 C CA . VAL F 4 170 ? 141.247 158.176 103.920 1.00 0.00 170 VAL F CA 1
ATOM 14654 C C . VAL F 4 170 ? 141.150 158.331 102.405 1.00 0.00 170 VAL F C 1
ATOM 14655 O O . VAL F 4 170 ? 140.380 159.175 101.929 1.00 0.00 170 VAL F O 1
ATOM 14659 N N . GLN F 4 171 ? 141.901 157.544 101.628 1.00 0.00 171 GLN F N 1
ATOM 14660 C CA . GLN F 4 171 ? 141.695 157.549 100.184 1.00 0.00 171 GLN F CA 1
ATOM 14661 C C . GLN F 4 171 ? 140.459 156.744 99.792 1.00 0.00 171 GLN F C 1
ATOM 14662 O O . GLN F 4 171 ? 139.753 157.111 98.847 1.00 0.00 171 GLN F O 1
ATOM 14668 N N . ALA F 4 172 ? 140.181 155.648 100.504 1.00 0.00 172 ALA F N 1
ATOM 14669 C CA . ALA F 4 172 ? 138.990 154.853 100.238 1.00 0.00 172 ALA F CA 1
ATOM 14670 C C . ALA F 4 172 ? 137.727 155.453 100.844 1.00 0.00 172 ALA F C 1
ATOM 14671 O O . ALA F 4 172 ? 136.628 155.004 100.502 1.00 0.00 172 ALA F O 1
ATOM 14673 N N . ALA F 4 173 ? 137.858 156.439 101.735 1.00 0.00 173 ALA F N 1
ATOM 14674 C CA . ALA F 4 173 ? 136.679 157.108 102.280 1.00 0.00 173 ALA F CA 1
ATOM 14675 C C . ALA F 4 173 ? 135.976 157.963 101.232 1.00 0.00 173 ALA F C 1
ATOM 14676 O O . ALA F 4 173 ? 134.759 158.163 101.314 1.00 0.00 173 ALA F O 1
ATOM 14678 N N . GLY F 4 174 ? 136.715 158.474 100.248 1.00 0.00 174 GLY F N 1
ATOM 14679 C CA . GLY F 4 174 ? 136.138 159.251 99.172 1.00 0.00 174 GLY F CA 1
ATOM 14680 C C . GLY F 4 174 ? 136.333 160.749 99.266 1.00 0.00 174 GLY F C 1
ATOM 14681 O O . GLY F 4 174 ? 135.795 161.477 98.422 1.00 0.00 174 GLY F O 1
ATOM 14682 N N . ILE F 4 175 ? 137.076 161.233 100.255 1.00 0.00 175 ILE F N 1
ATOM 14683 C CA . ILE F 4 175 ? 137.323 162.663 100.391 1.00 0.00 175 ILE F CA 1
ATOM 14684 C C . ILE F 4 175 ? 138.452 163.068 99.446 1.00 0.00 175 ILE F C 1
ATOM 14685 O O . ILE F 4 175 ? 139.313 162.258 99.081 1.00 0.00 175 ILE F O 1
ATOM 14690 N N . SER F 4 176 ? 138.420 164.321 98.997 1.00 0.00 176 SER F N 1
ATOM 14691 C CA . SER F 4 176 ? 139.444 164.857 98.109 1.00 0.00 176 SER F CA 1
ATOM 14692 C C . SER F 4 176 ? 140.551 165.484 98.948 1.00 0.00 176 SER F C 1
ATOM 14693 O O . SER F 4 176 ? 140.286 166.360 99.779 1.00 0.00 176 SER F O 1
ATOM 14696 N N . ARG F 4 177 ? 141.785 165.035 98.731 1.00 0.00 177 ARG F N 1
ATOM 14697 C CA . ARG F 4 177 ? 142.930 165.488 99.505 1.00 0.00 177 ARG F CA 1
ATOM 14698 C C . ARG F 4 177 ? 144.096 165.799 98.577 1.00 0.00 177 ARG F C 1
ATOM 14699 O O . ARG F 4 177 ? 144.196 165.267 97.467 1.00 0.00 177 ARG F O 1
ATOM 14707 N N . GLN F 4 178 ? 144.980 166.673 99.050 1.00 0.00 178 GLN F N 1
ATOM 14708 C CA . GLN F 4 178 ? 146.220 167.004 98.364 1.00 0.00 178 GLN F CA 1
ATOM 14709 C C . GLN F 4 178 ? 147.394 166.625 99.255 1.00 0.00 178 GLN F C 1
ATOM 14710 O O . GLN F 4 178 ? 147.363 166.852 100.468 1.00 0.00 178 GLN F O 1
ATOM 14716 N N . PHE F 4 179 ? 148.429 166.043 98.648 1.00 0.00 179 PHE F N 1
ATOM 14717 C CA . PHE F 4 179 ? 149.562 165.504 99.391 1.00 0.00 179 PHE F CA 1
ATOM 14718 C C . PHE F 4 179 ? 150.879 166.164 98.995 1.00 0.00 179 PHE F C 1
ATOM 14719 O O . PHE F 4 179 ? 151.929 165.527 99.046 1.00 0.00 179 PHE F O 1
ATOM 14727 N N . THR F 4 180 ? 150.840 167.445 98.613 1.00 0.00 180 THR F N 1
ATOM 14728 C CA . THR F 4 180 ? 152.038 168.102 98.088 1.00 0.00 180 THR F CA 1
ATOM 14729 C C . THR F 4 180 ? 153.044 168.419 99.193 1.00 0.00 180 THR F C 1
ATOM 14730 O O . THR F 4 180 ? 154.254 168.220 99.012 1.00 0.00 180 THR F O 1
ATOM 14734 N N . SER F 4 181 ? 152.565 168.917 100.339 1.00 0.00 181 SER F N 1
ATOM 14735 C CA . SER F 4 181 ? 153.452 169.179 101.471 1.00 0.00 181 SER F CA 1
ATOM 14736 C C . SER F 4 181 ? 154.040 167.885 102.021 1.00 0.00 181 SER F C 1
ATOM 14737 O O . SER F 4 181 ? 155.232 167.824 102.351 1.00 0.00 181 SER F O 1
ATOM 14740 N N . MET F 4 182 ? 153.228 166.832 102.100 1.00 0.00 182 MET F N 1
ATOM 14741 C CA . MET F 4 182 ? 153.757 165.523 102.457 1.00 0.00 182 MET F CA 1
ATOM 14742 C C . MET F 4 182 ? 154.628 164.920 101.360 1.00 0.00 182 MET F C 1
ATOM 14743 O O . MET F 4 182 ? 155.489 164.098 101.674 1.00 0.00 182 MET F O 1
ATOM 14748 N N . THR F 4 183 ? 154.453 165.326 100.095 1.00 0.00 183 THR F N 1
ATOM 14749 C CA . THR F 4 183 ? 155.408 164.921 99.061 1.00 0.00 183 THR F CA 1
ATOM 14750 C C . THR F 4 183 ? 156.773 165.562 99.290 1.00 0.00 183 THR F C 1
ATOM 14751 O O . THR F 4 183 ? 157.807 164.897 99.149 1.00 0.00 183 THR F O 1
ATOM 14755 N N . LYS F 4 184 ? 156.795 166.847 99.668 1.00 0.00 184 LYS F N 1
ATOM 14756 C CA . LYS F 4 184 ? 158.062 167.492 100.019 1.00 0.00 184 LYS F CA 1
ATOM 14757 C C . LYS F 4 184 ? 158.681 166.857 101.262 1.00 0.00 184 LYS F C 1
ATOM 14758 O O . LYS F 4 184 ? 159.905 166.674 101.331 1.00 0.00 184 LYS F O 1
ATOM 14764 N N . ALA F 4 185 ? 157.842 166.503 102.242 1.00 0.00 185 ALA F N 1
ATOM 14765 C CA . ALA F 4 185 ? 158.329 165.872 103.466 1.00 0.00 185 ALA F CA 1
ATOM 14766 C C . ALA F 4 185 ? 158.906 164.484 103.205 1.00 0.00 185 ALA F C 1
ATOM 14767 O O . ALA F 4 185 ? 159.978 164.149 103.730 1.00 0.00 185 ALA F O 1
ATOM 14769 N N . ILE F 4 186 ? 158.226 163.668 102.389 1.00 0.00 186 ILE F N 1
ATOM 14770 C CA . ILE F 4 186 ? 158.750 162.340 102.082 1.00 0.00 186 ILE F CA 1
ATOM 14771 C C . ILE F 4 186 ? 159.992 162.457 101.202 1.00 0.00 186 ILE F C 1
ATOM 14772 O O . ILE F 4 186 ? 160.919 161.649 101.334 1.00 0.00 186 ILE F O 1
ATOM 14777 N N . THR F 4 187 ? 160.078 163.506 100.369 1.00 0.00 187 THR F N 1
ATOM 14778 C CA . THR F 4 187 ? 161.270 163.727 99.557 1.00 0.00 187 THR F CA 1
ATOM 14779 C C . THR F 4 187 ? 162.481 164.052 100.424 1.00 0.00 187 THR F C 1
ATOM 14780 O O . THR F 4 187 ? 163.555 163.462 100.246 1.00 0.00 187 THR F O 1
ATOM 14784 N N . THR F 4 188 ? 162.320 164.954 101.401 1.00 0.00 188 THR F N 1
ATOM 14785 C CA . THR F 4 188 ? 163.478 165.312 102.219 1.00 0.00 188 THR F CA 1
ATOM 14786 C C . THR F 4 188 ? 163.851 164.203 103.206 1.00 0.00 188 THR F C 1
ATOM 14787 O O . THR F 4 188 ? 165.050 163.983 103.445 1.00 0.00 188 THR F O 1
ATOM 14791 N N . LEU F 4 189 ? 162.871 163.454 103.745 1.00 0.00 189 LEU F N 1
ATOM 14792 C CA . LEU F 4 189 ? 163.251 162.365 104.644 1.00 0.00 189 LEU F CA 1
ATOM 14793 C C . LEU F 4 189 ? 163.877 161.215 103.868 1.00 0.00 189 LEU F C 1
ATOM 14794 O O . LEU F 4 189 ? 164.809 160.576 104.368 1.00 0.00 189 LEU F O 1
ATOM 14799 N N . SER F 4 190 ? 163.403 160.963 102.638 1.00 0.00 190 SER F N 1
ATOM 14800 C CA . SER F 4 190 ? 164.015 159.954 101.783 1.00 0.00 190 SER F CA 1
ATOM 14801 C C . SER F 4 190 ? 165.434 160.344 101.395 1.00 0.00 190 SER F C 1
ATOM 14802 O O . SER F 4 190 ? 166.323 159.488 101.375 1.00 0.00 190 SER F O 1
ATOM 14805 N N . ASP F 4 191 ? 165.669 161.633 101.113 1.00 0.00 191 ASP F N 1
ATOM 14806 C CA . ASP F 4 191 ? 167.017 162.102 100.796 1.00 0.00 191 ASP F CA 1
ATOM 14807 C C . ASP F 4 191 ? 167.966 161.900 101.974 1.00 0.00 191 ASP F C 1
ATOM 14808 O O . ASP F 4 191 ? 169.046 161.305 101.821 1.00 0.00 191 ASP F O 1
ATOM 14813 N N . LEU F 4 192 ? 167.549 162.349 103.168 1.00 0.00 192 LEU F N 1
ATOM 14814 C CA . LEU F 4 192 ? 168.396 162.230 104.354 1.00 0.00 192 LEU F CA 1
ATOM 14815 C C . LEU F 4 192 ? 168.628 160.774 104.751 1.00 0.00 192 LEU F C 1
ATOM 14816 O O . LEU F 4 192 ? 169.738 160.419 105.170 1.00 0.00 192 LEU F O 1
ATOM 14821 N N . VAL F 4 193 ? 167.630 159.903 104.578 1.00 0.00 193 VAL F N 1
ATOM 14822 C CA . VAL F 4 193 ? 167.862 158.506 104.916 1.00 0.00 193 VAL F CA 1
ATOM 14823 C C . VAL F 4 193 ? 168.667 157.798 103.826 1.00 0.00 193 VAL F C 1
ATOM 14824 O O . VAL F 4 193 ? 169.323 156.794 104.115 1.00 0.00 193 VAL F O 1
ATOM 14828 N N . THR F 4 194 ? 168.694 158.313 102.588 1.00 0.00 194 THR F N 1
ATOM 14829 C CA . THR F 4 194 ? 169.631 157.760 101.611 1.00 0.00 194 THR F CA 1
ATOM 14830 C C . THR F 4 194 ? 171.072 158.145 101.925 1.00 0.00 194 THR F C 1
ATOM 14831 O O . THR F 4 194 ? 171.979 157.324 101.738 1.00 0.00 194 THR F O 1
ATOM 14835 N N . GLU F 4 195 ? 171.316 159.373 102.416 1.00 0.00 195 GLU F N 1
ATOM 14836 C CA . GLU F 4 195 ? 172.686 159.639 102.879 1.00 0.00 195 GLU F CA 1
ATOM 14837 C C . GLU F 4 195 ? 173.025 158.840 104.136 1.00 0.00 195 GLU F C 1
ATOM 14838 O O . GLU F 4 195 ? 174.179 158.423 104.305 1.00 0.00 195 GLU F O 1
ATOM 14844 N N . GLY F 4 196 ? 172.041 158.588 105.005 1.00 0.00 196 GLY F N 1
ATOM 14845 C CA . GLY F 4 196 ? 172.279 157.709 106.144 1.00 0.00 196 GLY F CA 1
ATOM 14846 C C . GLY F 4 196 ? 172.586 156.276 105.737 1.00 0.00 196 GLY F C 1
ATOM 14847 O O . GLY F 4 196 ? 173.451 155.623 106.330 1.00 0.00 196 GLY F O 1
ATOM 14848 N N . LYS F 4 197 ? 171.890 155.775 104.713 1.00 0.00 197 LYS F N 1
ATOM 14849 C CA . LYS F 4 197 ? 172.142 154.431 104.205 1.00 0.00 197 LYS F CA 1
ATOM 14850 C C . LYS F 4 197 ? 173.494 154.345 103.510 1.00 0.00 197 LYS F C 1
ATOM 14851 O O . LYS F 4 197 ? 174.163 153.306 103.567 1.00 0.00 197 LYS F O 1
ATOM 14857 N N . SER F 4 198 ? 173.910 155.424 102.841 1.00 0.00 198 SER F N 1
ATOM 14858 C CA . SER F 4 198 ? 175.243 155.450 102.248 1.00 0.00 198 SER F CA 1
ATOM 14859 C C . SER F 4 198 ? 176.332 155.541 103.311 1.00 0.00 198 SER F C 1
ATOM 14860 O O . SER F 4 198 ? 177.446 155.050 103.095 1.00 0.00 198 SER F O 1
ATOM 14863 N N . LYS F 4 199 ? 176.039 156.163 104.452 1.00 0.00 199 LYS F N 1
ATOM 14864 C CA . LYS F 4 199 ? 177.029 156.331 105.507 1.00 0.00 199 LYS F CA 1
ATOM 14865 C C . LYS F 4 199 ? 177.008 155.223 106.559 1.00 0.00 199 LYS F C 1
ATOM 14866 O O . LYS F 4 199 ? 177.876 155.217 107.438 1.00 0.00 199 LYS F O 1
ATOM 14872 N N . VAL F 4 200 ? 176.053 154.292 106.502 1.00 0.00 200 VAL F N 1
ATOM 14873 C CA . VAL F 4 200 ? 175.927 153.271 107.539 1.00 0.00 200 VAL F CA 1
ATOM 14874 C C . VAL F 4 200 ? 176.559 151.940 107.121 1.00 0.00 200 VAL F C 1
ATOM 14875 O O . VAL F 4 200 ? 176.613 151.001 107.930 1.00 0.00 200 VAL F O 1
ATOM 14879 N N . VAL F 4 201 ? 177.075 151.844 105.892 1.00 0.00 201 VAL F N 1
ATOM 14880 C CA . VAL F 4 201 ? 177.538 150.567 105.358 1.00 0.00 201 VAL F CA 1
ATOM 14881 C C . VAL F 4 201 ? 178.835 150.139 106.034 1.00 0.00 201 VAL F C 1
ATOM 14882 O O . VAL F 4 201 ? 179.681 150.969 106.394 1.00 0.00 201 VAL F O 1
ATOM 14886 N N . ARG F 4 202 ? 178.984 148.826 106.231 1.00 0.00 202 ARG F N 1
ATOM 14887 C CA . ARG F 4 202 ? 180.158 148.301 106.923 1.00 0.00 202 ARG F CA 1
ATOM 14888 C C . ARG F 4 202 ? 181.395 148.333 106.033 1.00 0.00 202 ARG F C 1
ATOM 14889 O O . ARG F 4 202 ? 182.494 148.640 106.510 1.00 0.00 202 ARG F O 1
ATOM 14891 N N . LYS F 4 203 ? 181.224 148.014 104.745 1.00 0.00 203 LYS F N 1
ATOM 14892 C CA . LYS F 4 203 ? 182.283 147.952 103.724 1.00 0.00 203 LYS F CA 1
ATOM 14893 C C . LYS F 4 203 ? 183.451 147.043 104.111 1.00 0.00 203 LYS F C 1
ATOM 14894 O O . LYS F 4 203 ? 183.256 145.876 10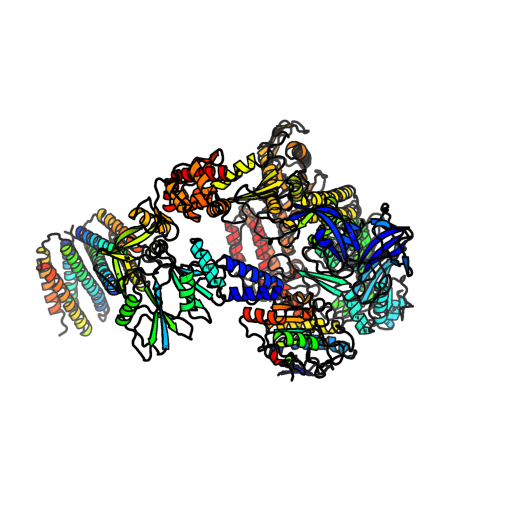4.452 1.00 0.00 203 LYS F O 1
ATOM 14896 N N . SER G 4 140 ? 144.641 168.320 109.421 1.00 0.00 140 SER G N 1
ATOM 14897 C CA . SER G 4 140 ? 145.803 169.165 109.671 1.00 0.00 140 SER G CA 1
ATOM 14898 C C . SER G 4 140 ? 146.735 168.556 110.713 1.00 0.00 140 SER G C 1
ATOM 14899 O O . SER G 4 140 ? 147.758 169.145 111.061 1.00 0.00 140 SER G O 1
ATOM 14902 N N . ASP G 4 141 ? 146.374 167.375 111.214 1.00 0.00 141 ASP G N 1
ATOM 14903 C CA . ASP G 4 141 ? 147.206 166.671 112.181 1.00 0.00 141 ASP G CA 1
ATOM 14904 C C . ASP G 4 141 ? 148.277 165.808 111.527 1.00 0.00 141 ASP G C 1
ATOM 14905 O O . ASP G 4 141 ? 149.305 165.530 112.160 1.00 0.00 141 ASP G O 1
ATOM 14910 N N . LEU G 4 142 ? 148.060 165.388 110.276 1.00 0.00 142 LEU G N 1
ATOM 14911 C CA . LEU G 4 142 ? 149.041 164.555 109.586 1.00 0.00 142 LEU G CA 1
ATOM 14912 C C . LEU G 4 142 ? 150.317 165.322 109.266 1.00 0.00 142 LEU G C 1
ATOM 14913 O O . LEU G 4 142 ? 151.405 164.744 109.323 1.00 0.00 142 LEU G O 1
ATOM 14918 N N . LYS G 4 143 ? 150.216 166.619 108.957 1.00 0.00 143 LYS G N 1
ATOM 14919 C CA . LYS G 4 143 ? 151.418 167.380 108.623 1.00 0.00 143 LYS G CA 1
ATOM 14920 C C . LYS G 4 143 ? 152.276 167.651 109.858 1.00 0.00 143 LYS G C 1
ATOM 14921 O O . LYS G 4 143 ? 153.508 167.573 109.786 1.00 0.00 143 LYS G O 1
ATOM 14927 N N . VAL G 4 144 ? 151.655 167.934 111.006 1.00 0.00 144 VAL G N 1
ATOM 14928 C CA . VAL G 4 144 ? 152.453 168.138 112.213 1.00 0.00 144 VAL G CA 1
ATOM 14929 C C . VAL G 4 144 ? 152.962 166.805 112.762 1.00 0.00 144 VAL G C 1
ATOM 14930 O O . VAL G 4 144 ? 154.046 166.751 113.362 1.00 0.00 144 VAL G O 1
ATOM 14934 N N . ALA G 4 145 ? 152.228 165.707 112.532 1.00 0.00 145 ALA G N 1
ATOM 14935 C CA . ALA G 4 145 ? 152.755 164.385 112.864 1.00 0.00 145 ALA G CA 1
ATOM 14936 C C . ALA G 4 145 ? 153.953 164.030 111.987 1.00 0.00 145 ALA G C 1
ATOM 14937 O O . ALA G 4 145 ? 154.940 163.457 112.469 1.00 0.00 145 ALA G O 1
ATOM 14939 N N . THR G 4 146 ? 153.890 164.386 110.701 1.00 0.00 146 THR G N 1
ATOM 14940 C CA . THR G 4 146 ? 155.017 164.180 109.798 1.00 0.00 146 THR G CA 1
ATOM 14941 C C . THR G 4 146 ? 156.203 165.062 110.176 1.00 0.00 146 THR G C 1
ATOM 14942 O O . THR G 4 146 ? 157.353 164.638 110.035 1.00 0.00 146 THR G O 1
ATOM 14946 N N . ASP G 4 147 ? 155.945 166.275 110.675 1.00 0.00 147 ASP G N 1
ATOM 14947 C CA . ASP G 4 147 ? 157.022 167.124 111.185 1.00 0.00 147 ASP G CA 1
ATOM 14948 C C . ASP G 4 147 ? 157.673 166.519 112.428 1.00 0.00 147 ASP G C 1
ATOM 14949 O O . ASP G 4 147 ? 158.899 166.596 112.593 1.00 0.00 147 ASP G O 1
ATOM 14954 N N . ASN G 4 148 ? 156.866 165.921 113.313 1.00 0.00 148 ASN G N 1
ATOM 14955 C CA . ASN G 4 148 ? 157.412 165.211 114.469 1.00 0.00 148 ASN G CA 1
ATOM 14956 C C . ASN G 4 148 ? 158.260 164.017 114.039 1.00 0.00 148 ASN G C 1
ATOM 14957 O O . ASN G 4 148 ? 159.300 163.729 114.643 1.00 0.00 148 ASN G O 1
ATOM 14962 N N . ILE G 4 149 ? 157.829 163.317 112.990 1.00 0.00 149 ILE G N 1
ATOM 14963 C CA . ILE G 4 149 ? 158.606 162.199 112.458 1.00 0.00 149 ILE G CA 1
ATOM 14964 C C . ILE G 4 149 ? 159.892 162.688 111.791 1.00 0.00 149 ILE G C 1
ATOM 14965 O O . ILE G 4 149 ? 160.940 162.034 111.882 1.00 0.00 149 ILE G O 1
ATOM 14970 N N . VAL G 4 150 ? 159.844 163.860 111.152 1.00 0.00 150 VAL G N 1
ATOM 14971 C CA . VAL G 4 150 ? 161.048 164.482 110.594 1.00 0.00 150 VAL G CA 1
ATOM 14972 C C . VAL G 4 150 ? 162.044 164.808 111.703 1.00 0.00 150 VAL G C 1
ATOM 14973 O O . VAL G 4 150 ? 163.246 164.538 111.576 1.00 0.00 150 VAL G O 1
ATOM 14977 N N . LYS G 4 151 ? 161.549 165.337 112.829 1.00 0.00 151 LYS G N 1
ATOM 14978 C CA . LYS G 4 151 ? 162.408 165.604 113.983 1.00 0.00 151 LYS G CA 1
ATOM 14979 C C . LYS G 4 151 ? 162.981 164.317 114.579 1.00 0.00 151 LYS G C 1
ATOM 14980 O O . LYS G 4 151 ? 164.158 164.274 114.969 1.00 0.00 151 LYS G O 1
ATOM 14986 N N . ASP G 4 152 ? 162.166 163.258 114.651 1.00 0.00 152 ASP G N 1
ATOM 14987 C CA . ASP G 4 152 ? 162.623 161.983 115.205 1.00 0.00 152 ASP G CA 1
ATOM 14988 C C . ASP G 4 152 ? 163.704 161.346 114.334 1.00 0.00 152 ASP G C 1
ATOM 14989 O O . ASP G 4 152 ? 164.727 160.874 114.844 1.00 0.00 152 ASP G O 1
ATOM 14994 N N . LEU G 4 153 ? 163.503 161.342 113.012 1.00 0.00 153 LEU G N 1
ATOM 14995 C CA . LEU G 4 153 ? 164.531 160.827 112.112 1.00 0.00 153 LEU G CA 1
ATOM 14996 C C . LEU G 4 153 ? 165.759 161.728 112.064 1.00 0.00 153 LEU G C 1
ATOM 14997 O O . LEU G 4 153 ? 166.862 161.231 111.826 1.00 0.00 153 LEU G O 1
ATOM 15002 N N . LYS G 4 154 ? 165.601 163.035 112.299 1.00 0.00 154 LYS G N 1
ATOM 15003 C CA . LYS G 4 154 ? 166.766 163.907 112.441 1.00 0.00 154 LYS G CA 1
ATOM 15004 C C . LYS G 4 154 ? 167.590 163.526 113.664 1.00 0.00 154 LYS G C 1
ATOM 15005 O O . LYS G 4 154 ? 168.828 163.477 113.597 1.00 0.00 154 LYS G O 1
ATOM 15011 N N . LYS G 4 155 ? 166.913 163.228 114.780 1.00 0.00 155 LYS G N 1
ATOM 15012 C CA . LYS G 4 155 ? 167.594 162.750 115.982 1.00 0.00 155 LYS G CA 1
ATOM 15013 C C . LYS G 4 155 ? 168.301 161.421 115.731 1.00 0.00 155 LYS G C 1
ATOM 15014 O O . LYS G 4 155 ? 169.448 161.225 116.164 1.00 0.00 155 LYS G O 1
ATOM 15020 N N . ILE G 4 156 ? 167.637 160.514 115.005 1.00 0.00 156 ILE G N 1
ATOM 15021 C CA . ILE G 4 156 ? 168.211 159.205 114.692 1.00 0.00 156 ILE G CA 1
ATOM 15022 C C . ILE G 4 156 ? 169.443 159.343 113.800 1.00 0.00 156 ILE G C 1
ATOM 15023 O O . ILE G 4 156 ? 170.472 158.709 114.052 1.00 0.00 156 ILE G O 1
ATOM 15028 N N . ILE G 4 157 ? 169.373 160.192 112.770 1.00 0.00 157 ILE G N 1
ATOM 15029 C CA . ILE G 4 157 ? 170.502 160.364 111.854 1.00 0.00 157 ILE G CA 1
ATOM 15030 C C . ILE G 4 157 ? 171.675 161.047 112.558 1.00 0.00 157 ILE G C 1
ATOM 15031 O O . ILE G 4 157 ? 172.838 160.679 112.340 1.00 0.00 157 ILE G O 1
ATOM 15036 N N . THR G 4 158 ? 171.394 162.007 113.452 1.00 0.00 158 THR G N 1
ATOM 15037 C CA . THR G 4 158 ? 172.477 162.647 114.198 1.00 0.00 158 THR G CA 1
ATOM 15038 C C . THR G 4 158 ? 173.155 161.674 115.163 1.00 0.00 158 THR G C 1
ATOM 15039 O O . THR G 4 158 ? 174.387 161.677 115.284 1.00 0.00 158 THR G O 1
ATOM 15043 N N . ARG G 4 159 ? 172.386 160.805 115.834 1.00 0.00 159 ARG G N 1
ATOM 15044 C CA . ARG G 4 159 ? 173.049 159.858 116.728 1.00 0.00 159 ARG G CA 1
ATOM 15045 C C . ARG G 4 159 ? 173.737 158.726 115.961 1.00 0.00 159 ARG G C 1
ATOM 15046 O O . ARG G 4 159 ? 174.745 158.193 116.439 1.00 0.00 159 ARG G O 1
ATOM 15054 N N . ILE G 4 160 ? 173.243 158.369 114.769 1.00 0.00 160 ILE G N 1
ATOM 15055 C CA . ILE G 4 160 ? 173.981 157.450 113.897 1.00 0.00 160 ILE G CA 1
ATOM 15056 C C . ILE G 4 160 ? 175.308 158.059 113.463 1.00 0.00 160 ILE G C 1
ATOM 15057 O O . ILE G 4 160 ? 176.350 157.395 113.502 1.00 0.00 160 ILE G O 1
ATOM 15062 N N . SER G 4 161 ? 175.305 159.342 113.087 1.00 0.00 161 SER G N 1
ATOM 15063 C CA . SER G 4 161 ? 176.554 160.011 112.731 1.00 0.00 161 SER G CA 1
ATOM 15064 C C . SER G 4 161 ? 177.481 160.168 113.934 1.00 0.00 161 SER G C 1
ATOM 15065 O O . SER G 4 161 ? 178.705 160.239 113.766 1.00 0.00 161 SER G O 1
ATOM 15068 N N . ALA G 4 162 ? 176.921 160.223 115.145 1.00 0.00 162 ALA G N 1
ATOM 15069 C CA . ALA G 4 162 ? 177.754 160.279 116.344 1.00 0.00 162 ALA G CA 1
ATOM 15070 C C . ALA G 4 162 ? 178.412 158.934 116.652 1.00 0.00 162 ALA G C 1
ATOM 15071 O O . ALA G 4 162 ? 179.607 158.884 116.967 1.00 0.00 162 ALA G O 1
ATOM 15073 N N . VAL G 4 163 ? 177.658 157.835 116.567 1.00 0.00 163 VAL G N 1
ATOM 15074 C CA . VAL G 4 163 ? 178.131 156.545 117.071 1.00 0.00 163 VAL G CA 1
ATOM 15075 C C . VAL G 4 163 ? 178.744 155.648 115.981 1.00 0.00 163 VAL G C 1
ATOM 15076 O O . VAL G 4 163 ? 179.567 154.776 116.303 1.00 0.00 163 VAL G O 1
ATOM 15080 N N . SER G 4 164 ? 178.486 155.923 114.699 1.00 0.00 164 SER G N 1
ATOM 15081 C CA . SER G 4 164 ? 178.773 154.977 113.626 1.00 0.00 164 SER G CA 1
ATOM 15082 C C . SER G 4 164 ? 180.242 154.941 113.193 1.00 0.00 164 SER G C 1
ATOM 15083 O O . SER G 4 164 ? 180.515 154.524 112.061 1.00 0.00 164 SER G O 1
ATOM 15086 N N . THR G 4 165 ? 181.189 155.370 114.034 1.00 0.00 165 THR G N 1
ATOM 15087 C CA . THR G 4 165 ? 182.601 155.155 113.730 1.00 0.00 165 THR G CA 1
ATOM 15088 C C . THR G 4 165 ? 182.982 153.677 113.773 1.00 0.00 165 THR G C 1
ATOM 15089 O O . THR G 4 165 ? 183.970 153.289 113.139 1.00 0.00 165 THR G O 1
ATOM 15093 N N . VAL G 4 166 ? 182.231 152.854 114.501 1.00 0.00 166 VAL G N 1
ATOM 15094 C CA . VAL G 4 166 ? 182.358 151.400 114.446 1.00 0.00 166 VAL G CA 1
ATOM 15095 C C . VAL G 4 166 ? 180.967 150.809 114.669 1.00 0.00 166 VAL G C 1
ATOM 15096 O O . VAL G 4 166 ? 180.191 151.305 115.490 1.00 0.00 166 VAL G O 1
ATOM 15100 N N . LEU G 4 167 ? 180.626 149.785 113.884 1.00 0.00 167 LEU G N 1
ATOM 15101 C CA . LEU G 4 167 ? 179.270 149.247 113.925 1.00 0.00 167 LEU G CA 1
ATOM 15102 C C . LEU G 4 167 ? 179.237 147.731 114.072 1.00 0.00 167 LEU G C 1
ATOM 15103 O O . LEU G 4 167 ? 178.257 147.193 114.602 1.00 0.00 167 LEU G O 1
ATOM 15108 N N . GLU G 4 168 ? 180.277 147.053 113.556 1.00 0.00 168 GLU G N 1
ATOM 15109 C CA . GLU G 4 168 ? 180.484 145.598 113.485 1.00 0.00 168 GLU G CA 1
ATOM 15110 C C . GLU G 4 168 ? 179.503 144.949 112.502 1.00 0.00 168 GLU G C 1
ATOM 15111 O O . GLU G 4 168 ? 178.351 145.380 112.381 1.00 0.00 168 GLU G O 1
ATOM 15117 N N . ASP G 4 169 ? 179.950 143.893 111.811 1.00 0.00 169 ASP G N 1
ATOM 15118 C CA . ASP G 4 169 ? 179.418 143.584 110.481 1.00 0.00 169 ASP G CA 1
ATOM 15119 C C . ASP G 4 169 ? 178.002 143.011 110.516 1.00 0.00 169 ASP G C 1
ATOM 15120 O O . ASP G 4 169 ? 177.192 143.321 109.634 1.00 0.00 169 ASP G O 1
ATOM 15125 N N . VAL G 4 170 ? 177.679 142.171 111.505 1.00 0.00 170 VAL G N 1
ATOM 15126 C CA . VAL G 4 170 ? 176.380 141.500 111.483 1.00 0.00 170 VAL G CA 1
ATOM 15127 C C . VAL G 4 170 ? 175.247 142.462 111.847 1.00 0.00 170 VAL G C 1
ATOM 15128 O O . VAL G 4 170 ? 174.181 142.440 111.215 1.00 0.00 170 VAL G O 1
ATOM 15132 N N . GLN G 4 171 ? 175.460 143.357 112.823 1.00 0.00 171 GLN G N 1
ATOM 15133 C CA . GLN G 4 171 ? 174.407 144.324 113.123 1.00 0.00 171 GLN G CA 1
ATOM 15134 C C . GLN G 4 171 ? 174.326 145.397 112.045 1.00 0.00 171 GLN G C 1
ATOM 15135 O O . GLN G 4 171 ? 173.246 145.948 111.804 1.00 0.00 171 GLN G O 1
ATOM 15141 N N . ALA G 4 172 ? 175.453 145.697 111.389 1.00 0.00 172 ALA G N 1
ATOM 15142 C CA . ALA G 4 172 ? 175.442 146.615 110.253 1.00 0.00 172 ALA G CA 1
ATOM 15143 C C . ALA G 4 172 ? 174.649 146.041 109.085 1.00 0.00 172 ALA G C 1
ATOM 15144 O O . ALA G 4 172 ? 173.881 146.761 108.439 1.00 0.00 172 ALA G O 1
ATOM 15146 N N . ALA G 4 173 ? 174.804 144.741 108.814 1.00 0.00 173 ALA G N 1
ATOM 15147 C CA . ALA G 4 173 ? 173.992 144.092 107.789 1.00 0.00 173 ALA G CA 1
ATOM 15148 C C . ALA G 4 173 ? 172.525 144.019 108.194 1.00 0.00 173 ALA G C 1
ATOM 15149 O O . ALA G 4 173 ? 171.640 144.142 107.336 1.00 0.00 173 ALA G O 1
ATOM 15151 N N . GLY G 4 174 ? 172.253 143.835 109.491 1.00 0.00 174 GLY G N 1
ATOM 15152 C CA . GLY G 4 174 ? 170.875 143.834 109.961 1.00 0.00 174 GLY G CA 1
ATOM 15153 C C . GLY G 4 174 ? 170.187 145.176 109.791 1.00 0.00 174 GLY G C 1
ATOM 15154 O O . GLY G 4 174 ? 169.055 145.251 109.307 1.00 0.00 174 GLY G O 1
ATOM 15155 N N . ILE G 4 175 ? 170.874 146.262 110.157 1.00 0.00 175 ILE G N 1
ATOM 15156 C CA . ILE G 4 175 ? 170.270 147.578 109.974 1.00 0.00 175 ILE G CA 1
ATOM 15157 C C . ILE G 4 175 ? 170.291 148.005 108.508 1.00 0.00 175 ILE G C 1
ATOM 15158 O O . ILE G 4 175 ? 169.465 148.828 108.102 1.00 0.00 175 ILE G O 1
ATOM 15163 N N . SER G 4 176 ? 171.174 147.428 107.686 1.00 0.00 176 SER G N 1
ATOM 15164 C CA . SER G 4 176 ? 171.103 147.662 106.245 1.00 0.00 176 SER G CA 1
ATOM 15165 C C . SER G 4 176 ? 169.871 147.002 105.636 1.00 0.00 176 SER G C 1
ATOM 15166 O O . SER G 4 176 ? 169.182 147.609 104.805 1.00 0.00 176 SER G O 1
ATOM 15169 N N . ARG G 4 177 ? 169.568 145.762 106.044 1.00 0.00 177 ARG G N 1
ATOM 15170 C CA . ARG G 4 177 ? 168.336 145.122 105.585 1.00 0.00 177 ARG G CA 1
ATOM 15171 C C . ARG G 4 177 ? 167.101 145.821 106.159 1.00 0.00 177 ARG G C 1
ATOM 15172 O O . ARG G 4 177 ? 166.055 145.876 105.494 1.00 0.00 177 ARG G O 1
ATOM 15180 N N . GLN G 4 178 ? 167.229 146.413 107.354 1.00 0.00 178 GLN G N 1
ATOM 15181 C CA . GLN G 4 178 ? 166.154 147.224 107.914 1.00 0.00 178 GLN G CA 1
ATOM 15182 C C . GLN G 4 178 ? 165.927 148.483 107.088 1.00 0.00 178 GLN G C 1
ATOM 15183 O O . GLN G 4 178 ? 164.781 148.882 106.855 1.00 0.00 178 GLN G O 1
ATOM 15189 N N . PHE G 4 179 ? 167.012 149.111 106.626 1.00 0.00 179 PHE G N 1
ATOM 15190 C CA . PHE G 4 179 ? 166.891 150.287 105.774 1.00 0.00 179 PHE G CA 1
ATOM 15191 C C . PHE G 4 179 ? 166.329 149.940 104.401 1.00 0.00 179 PHE G C 1
ATOM 15192 O O . PHE G 4 179 ? 165.608 150.751 103.817 1.00 0.00 179 PHE G O 1
ATOM 15200 N N . THR G 4 180 ? 166.627 148.747 103.874 1.00 0.00 180 THR G N 1
ATOM 15201 C CA . THR G 4 180 ? 166.024 148.354 102.598 1.00 0.00 180 THR G CA 1
ATOM 15202 C C . THR G 4 180 ? 164.530 148.070 102.743 1.00 0.00 180 THR G C 1
ATOM 15203 O O . THR G 4 180 ? 163.739 148.427 101.861 1.00 0.00 180 THR G O 1
ATOM 15207 N N . SER G 4 181 ? 164.122 147.427 103.847 1.00 0.00 181 SER G N 1
ATOM 15208 C CA . SER G 4 181 ? 162.694 147.219 104.098 1.00 0.00 181 SER G CA 1
ATOM 15209 C C . SER G 4 181 ? 161.971 148.544 104.334 1.00 0.00 181 SER G C 1
ATOM 15210 O O . SER G 4 181 ? 160.833 148.735 103.877 1.00 0.00 181 SER G O 1
ATOM 15213 N N . MET G 4 182 ? 162.627 149.472 105.034 1.00 0.00 182 MET G N 1
ATOM 15214 C CA . MET G 4 182 ? 162.107 150.824 105.207 1.00 0.00 182 MET G CA 1
ATOM 15215 C C . MET G 4 182 ? 161.997 151.566 103.879 1.00 0.00 182 MET G C 1
ATOM 15216 O O . MET G 4 182 ? 161.039 152.316 103.660 1.00 0.00 182 MET G O 1
ATOM 15221 N N . THR G 4 183 ? 162.969 151.371 102.984 1.00 0.00 183 THR G N 1
ATOM 15222 C CA . THR G 4 183 ? 162.910 151.980 101.658 1.00 0.00 183 THR G CA 1
ATOM 15223 C C . THR G 4 183 ? 161.764 151.401 100.837 1.00 0.00 183 THR G C 1
ATOM 15224 O O . THR G 4 183 ? 161.107 152.128 100.087 1.00 0.00 183 THR G O 1
ATOM 15228 N N . LYS G 4 184 ? 161.503 150.097 100.986 1.00 0.00 184 LYS G N 1
ATOM 15229 C CA . LYS G 4 184 ? 160.342 149.481 100.342 1.00 0.00 184 LYS G CA 1
ATOM 15230 C C . LYS G 4 184 ? 159.033 150.064 100.870 1.00 0.00 184 LYS G C 1
ATOM 15231 O O . LYS G 4 184 ? 158.111 150.351 100.092 1.00 0.00 184 LYS G O 1
ATOM 15237 N N . ALA G 4 185 ? 158.941 150.259 102.190 1.00 0.00 185 ALA G N 1
ATOM 15238 C CA . ALA G 4 185 ? 157.730 150.825 102.785 1.00 0.00 185 ALA G CA 1
ATOM 15239 C C . ALA G 4 185 ? 157.512 152.278 102.360 1.00 0.00 185 ALA G C 1
ATOM 15240 O O . ALA G 4 185 ? 156.381 152.682 102.049 1.00 0.00 185 ALA G O 1
ATOM 15242 N N . ILE G 4 186 ? 158.586 153.071 102.323 1.00 0.00 186 ILE G N 1
ATOM 15243 C CA . ILE G 4 186 ? 158.492 154.458 101.872 1.00 0.00 186 ILE G CA 1
ATOM 15244 C C . ILE G 4 186 ? 158.196 154.526 100.372 1.00 0.00 186 ILE G C 1
ATOM 15245 O O . ILE G 4 186 ? 157.474 155.421 99.920 1.00 0.00 186 ILE G O 1
ATOM 15250 N N . THR G 4 187 ? 158.692 153.560 99.590 1.00 0.00 187 THR G N 1
ATOM 15251 C CA . THR G 4 187 ? 158.345 153.477 98.172 1.00 0.00 187 THR G CA 1
ATOM 15252 C C . THR G 4 187 ? 156.862 153.175 97.974 1.00 0.00 187 THR G C 1
ATOM 15253 O O . THR G 4 187 ? 156.216 153.759 97.092 1.00 0.00 187 THR G O 1
ATOM 15257 N N . THR G 4 188 ? 156.301 152.279 98.796 1.00 0.00 188 THR G N 1
ATOM 15258 C CA . THR G 4 188 ? 154.866 152.004 98.721 1.00 0.00 188 THR G CA 1
ATOM 15259 C C . THR G 4 188 ? 154.039 153.219 99.137 1.00 0.00 188 THR G C 1
ATOM 15260 O O . THR G 4 188 ? 153.006 153.511 98.522 1.00 0.00 188 THR G O 1
ATOM 15264 N N . LEU G 4 189 ? 154.487 153.952 100.164 1.00 0.00 189 LEU G N 1
ATOM 15265 C CA . LEU G 4 189 ? 153.762 155.159 100.566 1.00 0.00 189 LEU G CA 1
ATOM 15266 C C . LEU G 4 189 ? 153.890 156.255 99.507 1.00 0.00 189 LEU G C 1
ATOM 15267 O O . LEU G 4 189 ? 152.955 157.044 99.312 1.00 0.00 189 LEU G O 1
ATOM 15272 N N . SER G 4 190 ? 155.026 156.304 98.805 1.00 0.00 190 SER G N 1
ATOM 15273 C CA . SER G 4 190 ? 155.190 157.235 97.693 1.00 0.00 190 SER G CA 1
ATOM 15274 C C . SER G 4 190 ? 154.273 156.873 96.531 1.00 0.00 190 SER G C 1
ATOM 15275 O O . SER G 4 190 ? 153.741 157.761 95.855 1.00 0.00 190 SER G O 1
ATOM 15278 N N . ASP G 4 191 ? 154.078 155.575 96.290 1.00 0.00 191 ASP G N 1
ATOM 15279 C CA . ASP G 4 191 ? 153.105 155.141 95.288 1.00 0.00 191 ASP G CA 1
ATOM 15280 C C . ASP G 4 191 ? 151.685 155.525 95.695 1.00 0.00 191 ASP G C 1
ATOM 15281 O O . ASP G 4 191 ? 150.882 155.945 94.853 1.00 0.00 191 ASP G O 1
ATOM 15286 N N . LEU G 4 192 ? 151.367 155.403 96.987 1.00 0.00 192 LEU G N 1
ATOM 15287 C CA . LEU G 4 192 ? 150.043 155.796 97.468 1.00 0.00 192 LEU G CA 1
ATOM 15288 C C . LEU G 4 192 ? 149.829 157.308 97.443 1.00 0.00 192 LEU G C 1
ATOM 15289 O O . LEU G 4 192 ? 148.681 157.758 97.350 1.00 0.00 192 LEU G O 1
ATOM 15294 N N . VAL G 4 193 ? 150.891 158.112 97.538 1.00 0.00 193 VAL G N 1
ATOM 15295 C CA . VAL G 4 193 ? 150.684 159.556 97.420 1.00 0.00 193 VAL G CA 1
ATOM 15296 C C . VAL G 4 193 ? 150.780 160.051 95.977 1.00 0.00 193 VAL G C 1
ATOM 15297 O O . VAL G 4 193 ? 150.305 161.159 95.686 1.00 0.00 193 VAL G O 1
ATOM 15301 N N . THR G 4 194 ? 151.374 159.273 95.067 1.00 0.00 194 THR G N 1
ATOM 15302 C CA . THR G 4 194 ? 151.422 159.677 93.666 1.00 0.00 194 THR G CA 1
ATOM 15303 C C . THR G 4 194 ? 150.322 159.051 92.815 1.00 0.00 194 THR G C 1
ATOM 15304 O O . THR G 4 194 ? 150.157 159.456 91.658 1.00 0.00 194 THR G O 1
ATOM 15308 N N . GLU G 4 195 ? 149.565 158.088 93.351 1.00 0.00 195 GLU G N 1
ATOM 15309 C CA . GLU G 4 195 ? 148.499 157.473 92.564 1.00 0.00 195 GLU G CA 1
ATOM 15310 C C . GLU G 4 195 ? 147.302 158.399 92.379 1.00 0.00 195 GLU G C 1
ATOM 15311 O O . GLU G 4 195 ? 146.564 158.243 91.400 1.00 0.00 195 GLU G O 1
ATOM 15317 N N . GLY G 4 196 ? 147.102 159.357 93.280 1.00 0.00 196 GLY G N 1
ATOM 15318 C CA . GLY G 4 196 ? 146.026 160.322 93.145 1.00 0.00 196 GLY G CA 1
ATOM 15319 C C . GLY G 4 196 ? 144.644 159.751 93.388 1.00 0.00 196 GLY G C 1
ATOM 15320 O O . GLY G 4 196 ? 144.372 159.190 94.448 1.00 0.00 196 GLY G O 1
#

Secondary structure (DSSP, 8-state):
-EEEEEEEEE--SSS-EEEEEEE-SSS-EEEEEEE--EEEEE-HHHHH--SSPPSEEEEEEEEEEEE----EESSS-PPPP-EEEEEEEEEEESS----TT-B--SS-HHHHHHHHTT--SS-EEE--TTSEEEEETTEEEES-HHHHT-EEEPP------EEEEEEEE--SSSS--TTT--EEEEEEEEE-TT--EEEEEEEEGGGS-HHHHHHHHHTTPEE-SSSTT--SS-SEEEE-HHHHHHHHHHHHTS--SEEEESSIIIIIHHHHHHHHHHHT----EEEPSS-S-EEE--EEEEEEE-SSTT--EEEEEEEE---S--EEEEHHHHHHHH---S--SHHHHHHHHS-EEEEEEE--SSEEEEEE-TTTSSTTHHHHHHHHHTT--EEEETTTEEEEEEEEEE-SSSEEEEEE----S-SEEEEE----S--HHHHHHT--HHHHHHHHHHHHHHHHHHHHHHHHHTHHHHHHHHHHHH---GGGSSSS-HHHHHHHHHHHHHHHHTEEEE--SPP---------BPPPS-SB-SS-EEEEEETTHHHHHHHHHT--TTTEEEEEEESSHHHHHHHHHHHHHHS-TTTEEEEEE--SSSS-SEEEEEEE-SSPPHHHHHHHHHHHHHHHHHHHHHT--SHHHHHHHHHHHHHHHHHHHHHHHHHS-TTSTT--HHHHHHHHHHHHHHHHHHHHHHTTEEEETTEEE-SS----SSS--SS---SEEE-SS-TT--EEEEEEEEETTEEEEEES---HHHHHHHHHHHHHHIIIII--TT--EEEEEEEEEEEEEETTEEEEEEEETT--SSSPPEEEEESSTTT-TTS-HHHHHHHHHHHHHHHHHHHH--S-HHHHHHHHHHHHHHHHHHHHHH--S-GGGS-EEEE-----SSTT-HHHHHHHHHHHHSS----TT-EEEEEEEEETT----SS---TGGGEEEE-TT----SSEEE-HHHHHHHHHHHHHHHH--HHHHHHHHHHHTSSPPP----/--SHHHHHHHHHHHHHHHTTTT--HHHHHHHHHHHHHHHHHHBS-SPPP-S------TTSBPPP--S-EEEPSEEEEEEEEESSEEEEE-TT-SEEETTT-------HHHHHHHHHHHHH-S-EEEEEEEEETTEEEEEEEEESSS-HHHHHHHHHHHT-B----EEEEE-S-EEE-HHHHHHHHHHHT-SS-EEEEEEEESS--SBEEE---EEEEEEEEEEEEEE-SSSEEEEEEEETTSPEEE-S-HHHHHHHT--TTSEEEEEE-SS-EEE------S---HHHHHHHHHHHH-TT-EEETTEEE------HHHHHHHHTS---SSHHHHHHHHHH-HHHHHHHHHS-HHHHHHHHTT--SHHHHHHHTTEEEEESSSSEEEEEES--SGGGSHHHHHHHHTHHHHHHHHHHHHHHHHHHH-/--EEE-SSTTSEEE--GGGGGGHHHHHHHHHHHHHHHTTS-BSB-GGGTTSTTSS-SSS--EEEEESS--SS-B-SSTT--TT---HHHHHHHHHHHHHH-----SEE-SSSSTTEEEEESSS--BTT-TTTTHHHHHHHHHHHHHHHHHH-SEEEEE-TTTTTTHHHH--S--EEEEEPPTT-GGGHHHH--HHHHHHHHHHHTT-PPP-GGGGEE-/--SEE-THHHHHHHHHHHHHHHHHHHHHHHHHHHHHHHT-----HHHHHHHHHHHHHHHHHHTTTS---/-HHHHHHHHHHHHHHHHHHHHHHHTTS--HHHHHHHHHHHHHHHHHHHHHHHHHHT-/--TTHHHHHHHHHHHHHHHHHHHHHHHHHHHHHHTT-----HHHHHHHHHHHHHHHHHHHHS---/-HHHHHHHHHHHHHHHHHHHHHHHTT---HHHHHHHHHHHHHHHHHHHHHHHHHH--

Solvent-accessible surface area: 81860 Å² total; per-residue (Å²): 64,41,0,14,1,1,2,0,18,40,6,120,51,132,91,59,22,0,2,0,0,0,0,16,131,125,12,84,32,2,18,0,18,0,21,2,24,37,10,31,0,0,28,45,127,40,45,140,83,13,119,75,114,32,130,65,31,49,102,26,25,125,1,49,12,8,17,3,15,32,92,39,19,86,44,5,105,32,173,116,45,142,78,55,76,22,50,0,52,0,0,6,13,52,125,165,46,122,24,156,112,23,20,4,112,38,9,70,22,3,1,0,2,0,22,14,2,38,2,18,0,14,6,5,2,12,4,60,115,148,77,20,79,119,58,43,138,21,0,41,21,0,94,48,16,123,63,0,5,71,128,106,24,115,124,23,126,18,48,23,1,27,0,1,0,10,3,34,3,41,13,81,120,51,43,10,18,9,29,70,3,33,0,0,0,0,0,0,0,38,19,26,74,92,53,87,76,19,39,0,1,0,0,0,21,105,49,13,92,120,155,31,9,103,73,0,53,105,116,48,5,34,80,2,103,42,60,174,86,25,57,46,86,86,116,50,0,0,0,24,2,57,10,0,0,80,0,0,30,64,0,1,58,70,73,6,0,2,0,0,0,9,38,0,4,26,41,4,0,66,11,0,9,25,17,0,30,0,44,45,51,49,77,0,49,1,125,1,10,8,120,116,22,47,32,82,9,84,17,102,42,57,24,29,60,19,75,135,76,55,52,6,23,18,34,11,4,11,22,9,52,33,6,3,2,3,8,19,19,10,0,19,11,7,0,28,97,57,45,114,28,34,2,9,67,25,49,12,0,1,42,54,8,6,20,1,57,0,86,23,104,94,97,29,136,193,73,1,13,0,26,0,38,62,120,19,34,42,98,4,65,0,59,28,1,4,71,2,0,65,13,0,8,23,0,2,0,57,94,94,54,38,1,76,17,70,128,79,68,88,59,164,89,2,0,68,0,5,0,48,2,76,88,25,117,87,91,67,33,84,0,0,4,9,62,56,96,50,68,42,15,87,31,9,135,85,36,62,4,76,21,0,30,30,1,1,84,22,0,24,22,31,0,0,5,0,8,6,0,6,74,43,9,4,0,49,45,16,1,12,5,2,0,26,9,10,0,0,1,3,34,37,6,36,45,64,164,24,38,16,19,1,38,0,7,4,0,64,6,0,38,126,26,98,0,0,12,37,64,94,79,117,52,108,84,27,124,49,85,29,31,72,25,36,42,10,99,76,47,63,4,90,28,1,0,0,5,0,28,6,44,23,8,27,0,10,0,0,30,12,0,4,0,0,2,18,10,1,35,4,0,0,0,1,26,1,44,0,24,28,41,19,2,31,61,43,5,132,133,89,12,62,56,88,109,34,3,30,0,100,13,50,41,18,56,136,73,4,56,8,1,1,1,0,0,25,59,63,88,47,0,0,0,0,61,0,0,111,54,0,30,62,24,29,60,105,14,53,132,55,22,162,121,12,95,26,18,28,78,91,34,13,32,66,38,5,16,114,59,4,75,76,4,0,51,21,0,38,30,12,0,10,57,75,102,7,33,5,7,0,2,0,0,0,1,0,0,0,1,0,0,8,74,0,3,70,12,1,25,34,0,0,44,22,0,49,1,41,92,4,69,1,105,0,45,80,75,0,47,10,60,41,26,172,40,157,55,77,79,54,16,72,3,140,6,81,16,61,122,108,21,141,31,116,0,74,2,1,2,0,24,34,26,17,2,2,0,14,0,71,10,108,70,7,69,83,0,11,79,0,0,98,10,2,41,121,5,0,32,71,54,0,5,13,99,42,0,87,0,52,3,62,0,0,13,59,67,0,26,1,13,17,85,109,54,15,10,1,55,55,13,27,28,108,26,63,51,199,38,132,45,94,72,26,25,93,27,0,7,32,39,102,65,68,21,2,58,15,9,27,60,13,0,99,74,6,15,77,85,14,58,107,24,92,99,88,63,199,77,94,67,78,70,9,0,43,59,0,3,134,29,0,41,95,53,0,82,63,9,24,107,76,93,92,25,67,18,85,17,0,26,5,2,38,70,4,38,18,30,40,195,56,68,123,33,55,23,14,138,29,1,12,56,18,34,68,108,32,42,24,72,13,25,11,4,25,20,9,17,5,0,5,11,0,71,30,136,45,98,32,32,80,165,34,110,101,56,92,104,68,7,35,6,5,14,145,37,39,136,63,31,118,110,62,2,3,0,4,0,5,2,0,60,91,1,0,29,25,2,0,41,9,13,71,46,126,125,58,0,41,66,4,2,95,138,0,7,16,39,166,6,113,39,92,136,107,40,7,44,55,62,26,14,72,53,0,102,81,0,13,54,28,60,141,20,26,98,10,4,1,53,103,6,22,112,108,3,4,60,10,4,84,63,0,42,68,26,0,33,83,10,25,8,131,101,37,144,126,21,117,12,43,6,77,104,60,16,54,135,46,73,55,139,77,36,96,7,88,71,28,107,1,4,5,3,0,8,3,2,2,3,30,0,0,0,0,86,26,56,40,1,0,40,49,73,54,11,89,64,54,143,11,58,111,122,28,65,58,4,0,40,93,0,1,106,59,9,115,12,2,25,0,0,22,1,1,0,10,52,68,111,8,4,0,4,2,0,0,4,149,160,35,42,5,13,71,1,0,102,44,0,58,150,84,65,14,65,39,8,62,76,38,75,69,84,28,125,109,99,44,97,1,54,70,129,54,0,26,80,11,14,161,48,1,120,37,129,56,14,3,32,3,0,3,11,12,52,105,80,104,83,85,4,27,15,0,9,15,55,109,74,0,9,1,20,0,76,35,12,91,29,46,141,43,28,115,40,24,15,16,1,3,0,22,2,100,85,55,70,90,0,34,2,26,7,0,56,11,0,8,121,1,41,0,94,44,85,2,18,1,31,0,17,31,19,75,100,37,2,4,2,73,68,22,93,9,31,13,61,63,89,135,32,84,0,16,60,47,1,0,100,52,35,17,111,51,17,0,14,28,37,9,8,0,0,76,40,39,156,9,28,43,106,65,3,1,69,62,7,130,29,119,82,14,77,77,46,85,76,0,2,76,29,0,68,172,33,48,104,24,58,164,61,2,111,116,30,18,28,7,56,3,0,31,51,12,8,18,5,18,105,71,40,0,26,61,0,0,28,28,0,87,11,111,7,114,119,20,65,7,80,71,46,89,30,102,59,85,126,12,28,98,44,6,1,5,61,8,0,56,55,15,0,87,38,0,17,54,2,4,27,18,4,8,39,4,38,71,118,20,74,195,128,75,57,37,116,14,85,42,9,18,139,75,1,46,3,31,82,17,0,70,111,9,2,96,41,0,28,101,13,0,57,30,5,0,55,49,0,71,113,40,131,15,8,1,94,41,102,75,8,9,32,6,0,82,37,33,0,175,79,10,37,0,0,0,0,4,8,18,13,28,38,108,101,11,38,14,16,5,12,34,13,106,122,42,87,31,104,12,0,91,36,0,0,40,14,0,11,112,64,52,54,42,127,118,54,151,5,2,16,0,28,90,2,94,0,0,0,0,4,12,1,14,12,0,0,84,92,42,91,71,69,28,1,20,20,8,0,48,72,0,0,70,17,0,0,20,5,0,4,121,75,4,5,0,0,0,0,0,2,67,126,34,0,65,23,0,45,13,20,0,44,46,33,0,3,0,0,17,0,63,55,1,26,28,195,115,116,51,4,77,152,8,65,3,3,25,0,0,20,8,1,0,56,0,34,111,86,88,56,5,85,4,30,68,0,9,65,167,152,96,69,52,34,90,2,85,112,32,16,94,94,10,30,140,51,0,82,109,0,25,68,14,0,42,3,1,12,31,6,3,72,32,2,51,83,36,63,77,100,99,162,35,115,66,8,60,139,29,9,75,59,8,46,84,18,1,67,108,0,50,77,50,2,72,176,74,243,104,16,18,71,36,0,11,87,7,0,32,106,43,0,108,116,4,6,64,81,1,32,4,16,2,9,9,8,78,98,108,15,4,57,10,1,14,145,16,0,64,39,0,36,145,9,6,78,65,0,38,74,39,26,108,151,57,171,90,129,38,145,109,37,23,66,90,33,77,145,44,5,106,99,10,39,83,20,13,60,9,25,22,24,3,14,77,1,4,46,64,29,67,75,107,57,154,18,80,59,34,58,130,20,19,70,59,30,31,70,55,12,69,94,9,46,72,124,0,90,63,141,84,24,21,108,56,4,28,85,60,17,34,140,47,24,86,130,8,32,86,103,21,59,77,66,26,128,92,33,90,88,99,65,3,63,19,12,38,157,18,14,72,50,9,46,136,17,18,69,61,19,37,78,56,21,105,102,75

Organism: Monkeypox virus (NCBI:txid10244)